Protein 5LW8 (pdb70)

Solvent-accessible surface area: 6704 Å² total; per-residue (Å²): 151,105,138,110,65,98,145,11,50,89,25,6,51,95,125,21,173,62,22,187,96,4,109,132,198,40,56,74,11,106,0,55,0,11,14,14,11,36,48,144,22,63,25,56,92,30,127,55,77,150,45,121,26,50,106,121,1,23,137,18,0,44,99,2,0,116,43,1,28,187,108,13,50,145,37,178,132,70,92,149,56,145,24,70,4,56,22,40,76,149,185,149

Radius of gyration: 13.47 Å; Cα contacts (8 Å, |Δi|>4): 144; chains: 1; bounding box: 29×33×27 Å

Sequence (92 aa):
SNEFLMKIQTAISSKNRYPKMAQIRGIEGEVLVSFTINADGSVTDIKVVKSNTTDILNHAALEAIKSAAHLFPKPEETVHLKIPIAYSLKEDSNEFLMKIQTAISSKNRYPKMAQIRGIEGEVLVSFTINADGSVTDIKVVKSNTTDILNHAALEAIKSAAHLFPKPEETVHLKIPIAYSLKEDSNEFLMKIQTAISSKNRYPKMAQIRGIEGEVLVSFTINADGSVTDIKVVKSNTTDILNHAALEAIKSAAHLFPKPEETVHLKIPIAYSLKEDSNEFLMKIQTAISSKNRYPKMAQIRGIEGEVLVSFTINADGSVTDIKVVKSNTTDILNHAALEAIKSAAHLFPKPEETVHLKIPIAYSLKEDSNEFLMKIQTAISSKNRYPKMAQIRGIEGEVLVSFTINADGSVTDIKVVKSNTTDILNHAALEAIKSAAHLFPKPEETVHLKIPIAYSLKEDSNEFLMKIQTAISSKNRYPKMAQIRGIEGEVLVSFTINADGSVTDIKVVKSNTTDILNHAALEAIKSAAHLFPKPEETVHLKIPIAYSLKEDSNEFLMKIQTAISSKNRYPKMAQIRGIEGEVLVSFTINADGSVTDIKVVKSNTTDILNHAALEAIKSAAHLFPKPEETVHLKIPIAYSLKEDSNEFLMKIQTAISSKNRYPKMAQIRGIEGEVLVSFTINADGSVTDIKVVKSNTTDILNHAALEAIKSAAHLFPKPEETVHLKIPIAYSLKEDSNEFLMKIQTAISSKNRYPKMAQIRGIEGEVLVSFTINADGSVTDIKVVKSNTTDILNHAALEAIKSAAHLFPKPEETVHLKIPIAYSLKEDSNEFLMKIQTAISSKNRYPKMAQIRGIEGEVLVSFTINADGSVTDIKVVKSNTTDILNHAALEAIKSAAHLFPKPEETVHLKIPIAYSLKEDSNEFLMKIQTAISSKNRYPKMAQIRGIEGEVLVSFTINADGSVTDIKVVKSNTTDILNHAALEAIKSAAHLFPKPEETVHLKIPIAYSLKEDSNEFLMKIQTAISSKNRYPKMAQIRGIEGEVLVSFTINADGSVTDIKVVKSNTTDILNHAALEAIKSAAHLFPKPEETVHLKIPIAYSLKEDSNEFLMKIQTAISSKNRYPKMAQIRGIEGEVLVSFTINADGSVTDIKVVKSNTTDILNHAALEAIKSAAHLFPKPEETVHLKIPIAYSLKEDSNEFLMKIQTAISSKNRYPKMAQIRGIEGEVLVSFTINADGSVTDIKVVKSNTTDILNHAALEAIKSAAHLFPKPEETVHLKIPIAYSLKEDSNEFLMKIQTAISSKNRYPKMAQIRGIEGEVLVSFTINADGSVTDIKVVKSNTTDILNHAALEAIKSAAHLFPKPEETVHLKIPIAYSLKEDSNEFLMKIQTAISSKNRYPKMAQIRGIEGEVLVSFTINADGSVTDIKVVKSNTTDILNHAALEAIKSAAHLFPKPEETVHLKIPIAYSLKEDSNEFLMKIQTAISSKNRYPKMAQIRGIEGEVLVSFTINADGSVTDIKVVKSNTTDILNHAALEAIKSAAHLFPKPEETVHLKIPIAYSLKEDSNEFLMKIQTAISSKNRYPKMAQIRGIEGEVLVSFTINADGSVTDIKVVKSNTTDILNHAALEAIKSAAHLFPKPEETVHLKIPIAYSLKEDSNEFLMKIQTAISSKNRYPKMAQIRGIEGEVLVSFTINADGSVTDIKVVKSNTTDILNHAALEAIKSAAHLFPKPEETVHLKIPIAYSLKEDSNEFLMKIQTAISSKNRYPKMAQIRGIEGEVLVSFTINADGSVTDIKVVKSNTTDILNHAALEAIKSAAHLFPKPEETVHLKIPIAYSLKED

Secondary structure (DSSP, 8-state):
--SHHHHHHHHHHHH----TTHHHHT--EEEEEEEEE-TTS-EEEEEEEEESS-HHHHHHHHHHHHHTGGGPPPPSS---EEEEEEE-SS--

Structure (mmCIF, N/CA/C/O backbone):
data_5LW8
#
_entry.id   5LW8
#
loop_
_atom_site.group_PDB
_atom_site.id
_atom_site.type_symbol
_atom_site.label_atom_id
_atom_site.label_alt_id
_atom_site.label_comp_id
_atom_site.label_asym_id
_atom_site.label_entity_id
_atom_site.label_seq_id
_atom_site.pdbx_PDB_ins_code
_atom_site.Cartn_x
_atom_site.Cartn_y
_atom_site.Cartn_z
_atom_site.occupancy
_atom_site.B_iso_or_equiv
_atom_site.auth_seq_id
_atom_site.auth_comp_id
_atom_site.auth_asym_id
_atom_site.auth_atom_id
_atom_site.pdbx_PDB_model_num
ATOM 1 N N . SER A 1 1 ? 44.672 36.211 43.728 1.00 0.00 194 SER A N 1
ATOM 2 C CA . SER A 1 1 ? 43.671 35.935 42.677 1.00 0.00 194 SER A CA 1
ATOM 3 C C . SER A 1 1 ? 44.081 34.745 41.809 1.00 0.00 194 SER A C 1
ATOM 4 O O . SER A 1 1 ? 45.234 34.312 41.842 1.00 0.00 194 SER A O 1
ATOM 14 N N . ASN A 1 2 ? 43.148 34.177 41.035 1.00 0.00 195 ASN A N 1
ATOM 15 C CA . ASN A 1 2 ? 43.448 33.167 40.008 1.00 0.00 195 ASN A CA 1
ATOM 16 C C . ASN A 1 2 ? 44.316 33.715 38.855 1.00 0.00 195 ASN A C 1
ATOM 17 O O . ASN A 1 2 ? 44.585 34.916 38.779 1.00 0.00 195 ASN A O 1
ATOM 28 N N . GLU A 1 3 ? 44.728 32.828 37.943 1.00 0.00 196 GLU A N 1
ATOM 29 C CA . GLU A 1 3 ? 45.465 33.167 36.721 1.00 0.00 196 GLU A CA 1
ATOM 30 C C . GLU A 1 3 ? 44.847 32.553 35.455 1.00 0.00 196 GLU A C 1
ATOM 31 O O . GLU A 1 3 ? 44.075 33.217 34.762 1.00 0.00 196 GLU A O 1
ATOM 43 N N . PHE A 1 4 ? 45.150 31.282 35.155 1.00 0.00 197 PHE A N 1
ATOM 44 C CA . PHE A 1 4 ? 44.884 30.656 33.847 1.00 0.00 197 PHE A CA 1
ATOM 45 C C . PHE A 1 4 ? 43.369 30.672 33.582 1.00 0.00 197 PHE A C 1
ATOM 46 O O . PHE A 1 4 ? 42.945 30.867 32.442 1.00 0.00 197 PHE A O 1
ATOM 63 N N . LEU A 1 5 ? 42.542 30.520 34.626 1.00 0.00 198 LEU A N 1
ATOM 64 C CA . LEU A 1 5 ? 41.085 30.491 34.500 1.00 0.00 198 LEU A CA 1
ATOM 65 C C . LEU A 1 5 ? 40.490 31.767 33.871 1.00 0.00 198 LEU A C 1
ATOM 66 O O . LEU A 1 5 ? 39.560 31.673 33.071 1.00 0.00 198 LEU A O 1
ATOM 82 N N . MET A 1 6 ? 41.069 32.943 34.138 1.00 0.00 199 MET A N 1
ATOM 83 C CA . MET A 1 6 ? 40.645 34.205 33.508 1.00 0.00 199 MET A CA 1
ATOM 84 C C . MET A 1 6 ? 40.829 34.164 31.984 1.00 0.00 199 MET A C 1
ATOM 85 O O . MET A 1 6 ? 39.996 34.683 31.238 1.00 0.00 199 MET A O 1
ATOM 99 N N . LYS A 1 7 ? 41.900 33.502 31.523 1.00 0.00 200 LYS A N 1
ATOM 100 C CA . LYS A 1 7 ? 42.276 33.403 30.108 1.00 0.00 200 LYS A CA 1
ATOM 101 C C . LYS A 1 7 ? 41.458 32.337 29.369 1.00 0.00 200 LYS A C 1
ATOM 102 O O . LYS A 1 7 ? 41.086 32.574 28.216 1.00 0.00 200 LYS A O 1
ATOM 121 N N . ILE A 1 8 ? 41.104 31.204 30.001 1.00 0.00 201 ILE A N 1
ATOM 122 C CA . ILE A 1 8 ? 40.160 30.260 29.362 1.00 0.00 201 ILE A CA 1
ATOM 123 C C . ILE A 1 8 ? 38.751 30.837 29.326 1.00 0.00 201 ILE A C 1
ATOM 124 O O . ILE A 1 8 ? 38.095 30.690 28.305 1.00 0.00 201 ILE A O 1
ATOM 140 N N . GLN A 1 9 ? 38.306 31.562 30.359 1.00 0.00 202 GLN A N 1
ATOM 141 C CA . GLN A 1 9 ? 37.040 32.311 30.336 1.00 0.00 202 GLN A CA 1
ATOM 142 C C . GLN A 1 9 ? 36.908 33.222 29.094 1.00 0.00 202 GLN A C 1
ATOM 143 O O . GLN A 1 9 ? 35.833 33.304 28.495 1.00 0.00 202 GLN A O 1
ATOM 157 N N . THR A 1 10 ? 38.024 33.806 28.644 1.00 0.00 203 THR A N 1
ATOM 158 C CA . THR A 1 10 ? 38.168 34.481 27.337 1.00 0.00 203 THR A CA 1
ATOM 159 C C . THR A 1 10 ? 38.054 33.588 26.099 1.00 0.00 203 THR A C 1
ATOM 160 O O . THR A 1 10 ? 37.259 33.875 25.208 1.00 0.00 203 THR A O 1
ATOM 171 N N . ALA A 1 11 ? 38.802 32.481 26.037 1.00 0.00 204 ALA A N 1
ATOM 172 C CA . ALA A 1 11 ? 38.749 31.546 24.904 1.00 0.00 204 ALA A CA 1
ATOM 173 C C . ALA A 1 11 ? 37.358 30.895 24.753 1.00 0.00 204 ALA A C 1
ATOM 174 O O . ALA A 1 11 ? 36.823 30.799 23.649 1.00 0.00 204 ALA A O 1
ATOM 181 N N . ILE A 1 12 ? 36.731 30.534 25.876 1.00 0.00 205 ILE A N 1
ATOM 182 C CA . ILE A 1 12 ? 35.341 30.075 25.968 1.00 0.00 205 ILE A CA 1
ATOM 183 C C . ILE A 1 12 ? 34.408 31.145 25.393 1.00 0.00 205 ILE A C 1
ATOM 184 O O . ILE A 1 12 ? 33.657 30.844 24.472 1.00 0.00 205 ILE A O 1
ATOM 200 N N . SER A 1 13 ? 34.515 32.401 25.846 1.00 0.00 206 SER A N 1
ATOM 201 C CA . SER A 1 13 ? 33.726 33.535 25.327 1.00 0.00 206 SER A CA 1
ATOM 202 C C . SER A 1 13 ? 33.921 33.768 23.816 1.00 0.00 206 SER A C 1
ATOM 203 O O . SER A 1 13 ? 32.971 34.127 23.120 1.00 0.00 206 SER A O 1
ATOM 211 N N . SER A 1 14 ? 35.117 33.496 23.280 1.00 0.00 207 SER A N 1
ATOM 212 C CA . SER A 1 14 ? 35.441 33.588 21.844 1.00 0.00 207 SER A CA 1
ATOM 213 C C . SER A 1 14 ? 34.811 32.470 20.986 1.00 0.00 207 SER A C 1
ATOM 214 O O . SER A 1 14 ? 34.483 32.683 19.811 1.00 0.00 207 SER A O 1
ATOM 222 N N . LYS A 1 15 ? 34.600 31.275 21.562 1.00 0.00 208 LYS A N 1
ATOM 223 C CA . LYS A 1 15 ? 33.828 30.179 20.938 1.00 0.00 208 LYS A CA 1
ATOM 224 C C . LYS A 1 15 ? 32.314 30.298 21.187 1.00 0.00 208 LYS A C 1
ATOM 225 O O . LYS A 1 15 ? 31.522 29.823 20.369 1.00 0.00 208 LYS A O 1
ATOM 244 N N . ASN A 1 16 ? 31.900 30.923 22.290 1.00 0.00 209 ASN A N 1
ATOM 245 C CA . ASN A 1 16 ? 30.506 31.058 22.723 1.00 0.00 209 ASN A CA 1
ATOM 246 C C . ASN A 1 16 ? 29.679 31.893 21.729 1.00 0.00 209 ASN A C 1
ATOM 247 O O . ASN A 1 16 ? 30.104 32.979 21.320 1.00 0.00 209 ASN A O 1
ATOM 258 N N . ARG A 1 17 ? 28.500 31.390 21.344 1.00 0.00 210 ARG A N 1
ATOM 259 C CA . ARG A 1 17 ? 27.612 32.016 20.345 1.00 0.00 210 ARG A CA 1
ATOM 260 C C . ARG A 1 17 ? 26.481 32.830 20.988 1.00 0.00 210 ARG A C 1
ATOM 261 O O . ARG A 1 17 ? 25.679 32.282 21.744 1.00 0.00 210 ARG A O 1
ATOM 282 N N . TYR A 1 18 ? 26.366 34.104 20.609 1.00 0.00 211 TYR A N 1
ATOM 283 C CA . TYR A 1 18 ? 25.304 35.031 21.011 1.00 0.00 211 TYR A CA 1
ATOM 284 C C . TYR A 1 18 ? 24.368 35.443 19.836 1.00 0.00 211 TYR A C 1
ATOM 285 O O . TYR A 1 18 ? 24.891 35.776 18.767 1.00 0.00 211 TYR A O 1
ATOM 303 N N . PRO A 1 19 ? 23.020 35.358 19.948 1.00 0.00 212 PRO A N 1
ATOM 304 C CA . PRO A 1 19 ? 22.105 35.508 18.799 1.00 0.00 212 PRO A CA 1
ATOM 305 C C . PRO A 1 19 ? 22.077 36.896 18.131 1.00 0.00 212 PRO A C 1
ATOM 306 O O . PRO A 1 19 ? 22.252 37.922 18.790 1.00 0.00 212 PRO A O 1
ATOM 317 N N . LYS A 1 20 ? 21.755 36.955 16.829 1.00 0.00 213 LYS A N 1
ATOM 318 C CA . LYS A 1 20 ? 21.849 38.166 15.969 1.00 0.00 213 LYS A CA 1
ATOM 319 C C . LYS A 1 20 ? 20.888 39.320 16.309 1.00 0.00 213 LYS A C 1
ATOM 320 O O . LYS A 1 20 ? 21.042 40.425 15.785 1.00 0.00 213 LYS A O 1
ATOM 339 N N . MET A 1 21 ? 19.874 39.065 17.139 1.00 0.00 214 MET A N 1
ATOM 340 C CA . MET A 1 21 ? 18.917 40.065 17.637 1.00 0.00 214 MET A CA 1
ATOM 341 C C . MET A 1 21 ? 19.181 40.469 19.099 1.00 0.00 214 MET A C 1
ATOM 342 O O . MET A 1 21 ? 18.585 41.431 19.586 1.00 0.00 214 MET A O 1
ATOM 356 N N . ALA A 1 22 ? 20.055 39.753 19.817 1.00 0.00 215 ALA A N 1
ATOM 357 C CA . ALA A 1 22 ? 20.213 39.901 21.262 1.00 0.00 215 ALA A CA 1
ATOM 358 C C . ALA A 1 22 ? 20.777 41.276 21.663 1.00 0.00 215 ALA A C 1
ATOM 359 O O . ALA A 1 22 ? 20.200 41.918 22.541 1.00 0.00 215 ALA A O 1
ATOM 366 N N . GLN A 1 23 ? 21.800 41.796 20.971 1.00 0.00 216 GLN A N 1
ATOM 367 C CA . GLN A 1 23 ? 22.300 43.165 21.185 1.00 0.00 216 GLN A CA 1
ATOM 368 C C . GLN A 1 23 ? 21.227 44.218 20.872 1.00 0.00 216 GLN A C 1
ATOM 369 O O . GLN A 1 23 ? 21.139 45.240 21.549 1.00 0.00 216 GLN A O 1
ATOM 383 N N . ILE A 1 24 ? 20.396 43.961 19.859 1.00 0.00 217 ILE A N 1
ATOM 384 C CA . ILE A 1 24 ? 19.393 44.896 19.326 1.00 0.00 217 ILE A CA 1
ATOM 385 C C . ILE A 1 24 ? 18.210 45.069 20.294 1.00 0.00 217 ILE A C 1
ATOM 386 O O . ILE A 1 24 ? 17.683 46.176 20.453 1.00 0.00 217 ILE A O 1
ATOM 402 N N . ARG A 1 25 ? 17.808 43.982 20.969 1.00 0.00 218 ARG A N 1
ATOM 403 C CA . ARG A 1 25 ? 16.769 43.967 22.018 1.00 0.00 218 ARG A CA 1
ATOM 404 C C . ARG A 1 25 ? 17.323 44.101 23.451 1.00 0.00 218 ARG A C 1
ATOM 405 O O . ARG A 1 25 ? 16.536 44.308 24.371 1.00 0.00 218 ARG A O 1
ATOM 426 N N . GLY A 1 26 ? 18.644 44.024 23.646 1.00 0.00 219 GLY A N 1
ATOM 427 C CA . GLY A 1 26 ? 19.346 44.357 24.898 1.00 0.00 219 GLY A CA 1
ATOM 428 C C . GLY A 1 26 ? 19.634 43.182 25.844 1.00 0.00 219 GLY A C 1
ATOM 429 O O . GLY A 1 26 ? 19.869 43.403 27.036 1.00 0.00 219 GLY A O 1
ATOM 433 N N . ILE A 1 27 ? 19.581 41.944 25.347 1.00 0.00 220 ILE A N 1
ATOM 434 C CA . ILE A 1 27 ? 19.704 40.698 26.120 1.00 0.00 220 ILE A CA 1
ATOM 435 C C . ILE A 1 27 ? 21.133 40.485 26.655 1.00 0.00 220 ILE A C 1
ATOM 436 O O . ILE A 1 27 ? 22.114 40.619 25.924 1.00 0.00 220 ILE A O 1
ATOM 452 N N . GLU A 1 28 ? 21.237 40.088 27.925 1.00 0.00 221 GLU A N 1
ATOM 453 C CA . GLU A 1 28 ? 22.476 39.747 28.644 1.00 0.00 221 GLU A CA 1
ATOM 454 C C . GLU A 1 28 ? 22.202 38.772 29.808 1.00 0.00 221 GLU A C 1
ATOM 455 O O . GLU A 1 28 ? 21.065 38.667 30.285 1.00 0.00 221 GLU A O 1
ATOM 467 N N . GLY A 1 29 ? 23.240 38.113 30.335 1.00 0.00 222 GLY A N 1
ATOM 468 C CA . GLY A 1 29 ? 23.246 37.598 31.712 1.00 0.00 222 GLY A CA 1
ATOM 469 C C . GLY A 1 29 ? 24.397 36.640 32.027 1.00 0.00 222 GLY A C 1
ATOM 470 O O . GLY A 1 29 ? 25.427 36.646 31.350 1.00 0.00 222 GLY A O 1
ATOM 474 N N . GLU A 1 30 ? 24.209 35.828 33.070 1.00 0.00 223 GLU A N 1
ATOM 475 C CA . GLU A 1 30 ? 25.202 34.902 33.628 1.00 0.00 223 GLU A CA 1
ATOM 476 C C . GLU A 1 30 ? 24.600 33.517 33.934 1.00 0.00 223 GLU A C 1
ATOM 477 O O . GLU A 1 30 ? 23.629 33.404 34.692 1.00 0.00 223 GLU A O 1
ATOM 489 N N . VAL A 1 31 ? 25.211 32.468 33.372 1.00 0.00 224 VAL A N 1
ATOM 490 C CA . VAL A 1 31 ? 24.801 31.053 33.455 1.00 0.00 224 VAL A CA 1
ATOM 491 C C . VAL A 1 31 ? 25.756 30.232 34.326 1.00 0.00 224 VAL A C 1
ATOM 492 O O . VAL A 1 31 ? 26.952 30.198 34.052 1.00 0.00 224 VAL A O 1
ATOM 505 N N . LEU A 1 32 ? 25.252 29.540 35.349 1.00 0.00 225 LEU A N 1
ATOM 506 C CA . LEU A 1 32 ? 26.026 28.625 36.195 1.00 0.00 225 LEU A CA 1
ATOM 507 C C . LEU A 1 32 ? 26.066 27.219 35.574 1.00 0.00 225 LEU A C 1
ATOM 508 O O . LEU A 1 32 ? 25.022 26.588 35.394 1.00 0.00 225 LEU A O 1
ATOM 524 N N . VAL A 1 33 ? 27.265 26.709 35.290 1.00 0.00 226 VAL A N 1
ATOM 525 C CA . VAL A 1 33 ? 27.517 25.397 34.675 1.00 0.00 226 VAL A CA 1
ATOM 526 C C . VAL A 1 33 ? 28.546 24.541 35.423 1.00 0.00 226 VAL A C 1
ATOM 527 O O . VAL A 1 33 ? 29.684 24.944 35.664 1.00 0.00 226 VAL A O 1
ATOM 540 N N . SER A 1 34 ? 28.134 23.335 35.798 1.00 0.00 227 SER A N 1
ATOM 541 C CA . SER A 1 34 ? 28.945 22.338 36.502 1.00 0.00 227 SER A CA 1
ATOM 542 C C . SER A 1 34 ? 29.543 21.329 35.525 1.00 0.00 227 SER A C 1
ATOM 543 O O . SER A 1 34 ? 28.845 20.878 34.615 1.00 0.00 227 SER A O 1
ATOM 551 N N . PHE A 1 35 ? 30.828 20.987 35.678 1.00 0.00 228 PHE A N 1
ATOM 552 C CA . PHE A 1 35 ? 31.539 20.116 34.728 1.00 0.00 228 PHE A CA 1
ATOM 553 C C . PHE A 1 35 ? 32.836 19.581 35.372 1.00 0.00 228 PHE A C 1
ATOM 554 O O . PHE A 1 35 ? 33.194 19.962 36.488 1.00 0.00 228 PHE A O 1
ATOM 571 N N . THR A 1 36 ? 33.579 18.713 34.670 1.00 0.00 229 THR A N 1
ATOM 572 C CA . THR A 1 36 ? 34.974 18.385 35.029 1.00 0.00 229 THR A CA 1
ATOM 573 C C . THR A 1 36 ? 35.979 18.282 33.884 1.00 0.00 229 THR A C 1
ATOM 574 O O . THR A 1 36 ? 35.662 17.794 32.800 1.00 0.00 229 THR A O 1
ATOM 585 N N . ILE A 1 37 ? 37.218 18.698 34.149 1.00 0.00 230 ILE A N 1
ATOM 586 C CA . ILE A 1 37 ? 38.405 18.296 33.386 1.00 0.00 230 ILE A CA 1
ATOM 587 C C . ILE A 1 37 ? 38.924 16.972 33.967 1.00 0.00 230 ILE A C 1
ATOM 588 O O . ILE A 1 37 ? 39.093 16.859 35.181 1.00 0.00 230 ILE A O 1
ATOM 604 N N . ASN A 1 38 ? 39.198 15.983 33.123 1.00 0.00 231 ASN A N 1
ATOM 605 C CA . ASN A 1 38 ? 39.924 14.773 33.499 1.00 0.00 231 ASN A CA 1
ATOM 606 C C . ASN A 1 38 ? 41.431 15.049 33.641 1.00 0.00 231 ASN A C 1
ATOM 607 O O . ASN A 1 38 ? 42.006 15.846 32.897 1.00 0.00 231 ASN A O 1
ATOM 618 N N . ALA A 1 39 ? 42.109 14.311 34.517 1.00 0.00 232 ALA A N 1
ATOM 619 C CA . ALA A 1 39 ? 43.579 14.329 34.615 1.00 0.00 232 ALA A CA 1
ATOM 620 C C . ALA A 1 39 ? 44.268 13.809 33.327 1.00 0.00 232 ALA A C 1
ATOM 621 O O . ALA A 1 39 ? 45.426 14.146 33.056 1.00 0.00 232 ALA A O 1
ATOM 628 N N . ASP A 1 40 ? 43.521 13.055 32.511 1.00 0.00 233 ASP A N 1
ATOM 629 C CA . ASP A 1 40 ? 43.833 12.637 31.139 1.00 0.00 233 ASP A CA 1
ATOM 630 C C . ASP A 1 40 ? 43.770 13.729 30.045 1.00 0.00 233 ASP A C 1
ATOM 631 O O . ASP A 1 40 ? 44.118 13.464 28.891 1.00 0.00 233 ASP A O 1
ATOM 640 N N . GLY A 1 41 ? 43.338 14.947 30.399 1.00 0.00 234 GLY A N 1
ATOM 641 C CA . GLY A 1 41 ? 43.357 16.146 29.546 1.00 0.00 234 GLY A CA 1
ATOM 642 C C . GLY A 1 41 ? 42.053 16.492 28.812 1.00 0.00 234 GLY A C 1
ATOM 643 O O . GLY A 1 41 ? 41.968 17.567 28.218 1.00 0.00 234 GLY A O 1
ATOM 647 N N . SER A 1 42 ? 41.039 15.625 28.852 1.00 0.00 235 SER A N 1
ATOM 648 C CA . SER A 1 42 ? 39.725 15.860 28.227 1.00 0.00 235 SER A CA 1
ATOM 649 C C . SER A 1 42 ? 38.716 16.534 29.169 1.00 0.00 235 SER A C 1
ATOM 650 O O . SER A 1 42 ? 38.845 16.453 30.390 1.00 0.00 235 SER A O 1
ATOM 658 N N . VAL A 1 43 ? 37.672 17.159 28.616 1.00 0.00 236 VAL A N 1
ATOM 659 C CA . VAL A 1 43 ? 36.557 17.788 29.358 1.00 0.00 236 VAL A CA 1
ATOM 660 C C . VAL A 1 43 ? 35.223 17.049 29.171 1.00 0.00 236 VAL A C 1
ATOM 661 O O . VAL A 1 43 ? 34.868 16.668 28.049 1.00 0.00 236 VAL A O 1
ATOM 674 N N . THR A 1 44 ? 34.475 16.834 30.261 1.00 0.00 237 THR A N 1
ATOM 675 C CA . THR A 1 44 ? 33.204 16.086 30.279 1.00 0.00 237 THR A CA 1
ATOM 676 C C . THR A 1 44 ? 32.164 16.560 31.303 1.00 0.00 237 THR A C 1
ATOM 677 O O . THR A 1 44 ? 32.472 17.318 32.226 1.00 0.00 237 THR A O 1
ATOM 688 N N . ASP A 1 45 ? 30.937 16.050 31.154 1.00 0.00 238 ASP A N 1
ATOM 689 C CA . ASP A 1 45 ? 29.865 16.087 32.153 1.00 0.00 238 ASP A CA 1
ATOM 690 C C . ASP A 1 45 ? 29.261 17.473 32.415 1.00 0.00 238 ASP A C 1
ATOM 691 O O . ASP A 1 45 ? 29.076 17.894 33.559 1.00 0.00 238 ASP A O 1
ATOM 700 N N . ILE A 1 46 ? 29.010 18.202 31.323 1.00 0.00 239 ILE A N 1
ATOM 701 C CA . ILE A 1 46 ? 28.571 19.598 31.334 1.00 0.00 239 ILE A CA 1
ATOM 702 C C . ILE A 1 46 ? 27.063 19.698 31.634 1.00 0.00 239 ILE A C 1
ATOM 703 O O . ILE A 1 46 ? 26.238 19.256 30.827 1.00 0.00 239 ILE A O 1
ATOM 719 N N . LYS A 1 47 ? 26.678 20.322 32.754 1.00 0.00 240 LYS A N 1
ATOM 720 C CA . LYS A 1 47 ? 25.264 20.540 33.148 1.00 0.00 240 LYS A CA 1
ATOM 721 C C . LYS A 1 47 ? 24.990 21.916 33.772 1.00 0.00 240 LYS A C 1
ATOM 722 O O . LYS A 1 47 ? 25.725 22.375 34.642 1.00 0.00 240 LYS A O 1
ATOM 741 N N . VAL A 1 48 ? 23.928 22.588 33.318 1.00 0.00 241 VAL A N 1
ATOM 742 C CA . VAL A 1 48 ? 23.515 23.923 33.801 1.00 0.00 241 VAL A CA 1
ATOM 743 C C . VAL A 1 48 ? 22.741 23.811 35.116 1.00 0.00 241 VAL A C 1
ATOM 744 O O . VAL A 1 48 ? 21.721 23.120 35.201 1.00 0.00 241 VAL A O 1
ATOM 757 N N . VAL A 1 49 ? 23.206 24.539 36.130 1.00 0.00 242 VAL A N 1
ATOM 758 C CA . VAL A 1 49 ? 22.598 24.614 37.466 1.00 0.00 242 VAL A CA 1
ATOM 759 C C . VAL A 1 49 ? 21.586 25.748 37.610 1.00 0.00 242 VAL A C 1
ATOM 760 O O . VAL A 1 49 ? 20.478 25.514 38.095 1.00 0.00 242 VAL A O 1
ATOM 773 N N . LYS A 1 50 ? 21.958 26.966 37.188 1.00 0.00 243 LYS A N 1
ATOM 774 C CA . LYS A 1 50 ? 21.151 28.197 37.320 1.00 0.00 243 LYS A CA 1
ATOM 775 C C . LYS A 1 50 ? 21.411 29.194 36.190 1.00 0.00 243 LYS A C 1
ATOM 776 O O . LYS A 1 50 ? 22.484 29.191 35.595 1.00 0.00 243 LYS A O 1
ATOM 795 N N . SER A 1 51 ? 20.451 30.078 35.929 1.00 0.00 244 SER A N 1
ATOM 796 C CA . SER A 1 51 ? 20.606 31.233 35.029 1.00 0.00 244 SER A CA 1
ATOM 797 C C . SER A 1 51 ? 19.635 32.376 35.356 1.00 0.00 244 SER A C 1
ATOM 798 O O . SER A 1 51 ? 18.528 32.135 35.844 1.00 0.00 244 SER A O 1
ATOM 806 N N . ASN A 1 52 ? 20.022 33.623 35.067 1.00 0.00 245 ASN A N 1
ATOM 807 C CA . ASN A 1 52 ? 19.140 34.804 35.098 1.00 0.00 245 ASN A CA 1
ATOM 808 C C . ASN A 1 52 ? 18.692 35.270 33.691 1.00 0.00 245 ASN A C 1
ATOM 809 O O . ASN A 1 52 ? 18.080 36.336 33.553 1.00 0.00 245 ASN A O 1
ATOM 820 N N . THR A 1 53 ? 19.018 34.492 32.652 1.00 0.00 246 THR A N 1
ATOM 821 C CA . THR A 1 53 ? 18.902 34.839 31.227 1.00 0.00 246 THR A CA 1
ATOM 822 C C . THR A 1 53 ? 18.235 33.777 30.348 1.00 0.00 246 THR A C 1
ATOM 823 O O . THR A 1 53 ? 17.777 32.747 30.852 1.00 0.00 246 THR A O 1
ATOM 834 N N . THR A 1 54 ? 18.140 34.040 29.043 1.00 0.00 247 THR A N 1
ATOM 835 C CA . THR A 1 54 ? 17.425 33.190 28.080 1.00 0.00 247 THR A CA 1
ATOM 836 C C . THR A 1 54 ? 17.870 31.727 28.036 1.00 0.00 247 THR A C 1
ATOM 837 O O . THR A 1 54 ? 19.066 31.436 27.951 1.00 0.00 247 THR A O 1
ATOM 848 N N . ASP A 1 55 ? 16.929 30.776 28.053 1.00 0.00 248 ASP A N 1
ATOM 849 C CA . ASP A 1 55 ? 17.292 29.355 27.909 1.00 0.00 248 ASP A CA 1
ATOM 850 C C . ASP A 1 55 ? 17.950 28.965 26.568 1.00 0.00 248 ASP A C 1
ATOM 851 O O . ASP A 1 55 ? 18.604 27.926 26.469 1.00 0.00 248 ASP A O 1
ATOM 860 N N . ILE A 1 56 ? 17.867 29.843 25.562 1.00 0.00 249 ILE A N 1
ATOM 861 C CA . ILE A 1 56 ? 18.609 29.752 24.294 1.00 0.00 249 ILE A CA 1
ATOM 862 C C . ILE A 1 56 ? 20.110 30.038 24.505 1.00 0.00 249 ILE A C 1
ATOM 863 O O . ILE A 1 56 ? 20.944 29.330 23.931 1.00 0.00 249 ILE A O 1
ATOM 879 N N . LEU A 1 57 ? 20.463 31.014 25.357 1.00 0.00 250 LEU A N 1
ATOM 880 C CA . LEU A 1 57 ? 21.849 31.296 25.769 1.00 0.00 250 LEU A CA 1
ATOM 881 C C . LEU A 1 57 ? 22.408 30.196 26.691 1.00 0.00 250 LEU A C 1
ATOM 882 O O . LEU A 1 57 ? 23.541 29.761 26.509 1.00 0.00 250 LEU A O 1
ATOM 898 N N . ASN A 1 58 ? 21.620 29.676 27.635 1.00 0.00 251 ASN A N 1
ATOM 899 C CA . ASN A 1 58 ? 22.012 28.552 28.504 1.00 0.00 251 ASN A CA 1
ATOM 900 C C . ASN A 1 58 ? 22.505 27.330 27.687 1.00 0.00 251 ASN A C 1
ATOM 901 O O . ASN A 1 58 ? 23.538 26.740 28.010 1.00 0.00 251 ASN A O 1
ATOM 912 N N . HIS A 1 59 ? 21.820 27.006 26.581 1.00 0.00 252 HIS A N 1
ATOM 913 C CA . HIS A 1 59 ? 22.217 25.962 25.616 1.00 0.00 252 HIS A CA 1
ATOM 914 C C . HIS A 1 59 ? 23.541 26.247 24.869 1.00 0.00 252 HIS A C 1
ATOM 915 O O . HIS A 1 59 ? 24.189 25.314 24.380 1.00 0.00 252 HIS A O 1
ATOM 929 N N . ALA A 1 60 ? 23.936 27.518 24.754 1.00 0.00 253 ALA A N 1
ATOM 930 C CA . ALA A 1 60 ? 25.150 27.981 24.077 1.00 0.00 253 ALA A CA 1
ATOM 931 C C . ALA A 1 60 ? 26.354 28.050 25.030 1.00 0.00 253 ALA A C 1
ATOM 932 O O . ALA A 1 60 ? 27.448 27.605 24.671 1.00 0.00 253 ALA A O 1
ATOM 939 N N . ALA A 1 61 ? 26.139 28.526 26.262 1.00 0.00 254 ALA A N 1
ATOM 940 C CA . ALA A 1 61 ? 27.161 28.639 27.303 1.00 0.00 254 ALA A CA 1
ATOM 941 C C . ALA A 1 61 ? 27.753 27.270 27.679 1.00 0.00 254 ALA A C 1
ATOM 942 O O . ALA A 1 61 ? 28.969 27.136 27.810 1.00 0.00 254 ALA A O 1
ATOM 949 N N . LEU A 1 62 ? 26.909 26.236 27.791 1.00 0.00 255 LEU A N 1
ATOM 950 C CA . LEU A 1 62 ? 27.352 24.866 28.075 1.00 0.00 255 LEU A CA 1
ATOM 951 C C . LEU A 1 62 ? 28.177 24.274 26.913 1.00 0.00 255 LEU A C 1
ATOM 952 O O . LEU A 1 62 ? 29.188 23.606 27.128 1.00 0.00 255 LEU A O 1
ATOM 968 N N . GLU A 1 63 ? 27.792 24.554 25.666 1.00 0.00 256 GLU A N 1
ATOM 969 C CA . GLU A 1 63 ? 28.504 24.070 24.480 1.00 0.00 256 GLU A CA 1
ATOM 970 C C . GLU A 1 63 ? 29.861 24.776 24.304 1.00 0.00 256 GLU A C 1
ATOM 971 O O . GLU A 1 63 ? 30.829 24.176 23.826 1.00 0.00 256 GLU A O 1
ATOM 983 N N . ALA A 1 64 ? 29.961 26.037 24.733 1.00 0.00 257 ALA A N 1
ATOM 984 C CA . ALA A 1 64 ? 31.193 26.818 24.663 1.00 0.00 257 ALA A CA 1
ATOM 985 C C . ALA A 1 64 ? 32.338 26.193 25.492 1.00 0.00 257 ALA A C 1
ATOM 986 O O . ALA A 1 64 ? 33.495 26.257 25.072 1.00 0.00 257 ALA A O 1
ATOM 993 N N . ILE A 1 65 ? 32.020 25.503 26.601 1.00 0.00 258 ILE A N 1
ATOM 994 C CA . ILE A 1 65 ? 32.993 24.738 27.407 1.00 0.00 258 ILE A CA 1
ATOM 995 C C . ILE A 1 65 ? 33.657 23.641 26.562 1.00 0.00 258 ILE A C 1
ATOM 996 O O . ILE A 1 65 ? 34.882 23.582 26.465 1.00 0.00 258 ILE A O 1
ATOM 1012 N N . LYS A 1 66 ? 32.848 22.805 25.894 1.00 0.00 259 LYS A N 1
ATOM 1013 C CA . LYS A 1 66 ? 33.333 21.739 24.995 1.00 0.00 259 LYS A CA 1
ATOM 1014 C C . LYS A 1 66 ? 34.094 22.313 23.799 1.00 0.00 259 LYS A C 1
ATOM 1015 O O . LYS A 1 66 ? 35.105 21.763 23.366 1.00 0.00 259 LYS A O 1
ATOM 1034 N N . SER A 1 67 ? 33.625 23.449 23.289 1.00 0.00 260 SER A N 1
ATOM 1035 C CA . SER A 1 67 ? 34.165 24.107 22.097 1.00 0.00 260 SER A CA 1
ATOM 1036 C C . SER A 1 67 ? 35.577 24.683 22.305 1.00 0.00 260 SER A C 1
ATOM 1037 O O . SER A 1 67 ? 36.379 24.669 21.370 1.00 0.00 260 SER A O 1
ATOM 1045 N N . ALA A 1 68 ? 35.929 25.143 23.513 1.00 0.00 261 ALA A N 1
ATOM 1046 C CA . ALA A 1 68 ? 37.290 25.586 23.863 1.00 0.00 261 ALA A CA 1
ATOM 1047 C C . ALA A 1 68 ? 38.161 24.504 24.548 1.00 0.00 261 ALA A C 1
ATOM 1048 O O . ALA A 1 68 ? 39.262 24.811 25.002 1.00 0.00 261 ALA A O 1
ATOM 1055 N N . ALA A 1 69 ? 37.709 23.248 24.643 1.00 0.00 262 ALA A N 1
ATOM 1056 C CA . ALA A 1 69 ? 38.332 22.224 25.492 1.00 0.00 262 ALA A CA 1
ATOM 1057 C C . ALA A 1 69 ? 39.832 21.949 25.231 1.00 0.00 262 ALA A C 1
ATOM 1058 O O . ALA A 1 69 ? 40.536 21.529 26.150 1.00 0.00 262 ALA A O 1
ATOM 1065 N N . HIS A 1 70 ? 40.356 22.205 24.024 1.00 0.00 263 HIS A N 1
ATOM 1066 C CA . HIS A 1 70 ? 41.777 21.997 23.691 1.00 0.00 263 HIS A CA 1
ATOM 1067 C C . HIS A 1 70 ? 42.731 23.077 24.262 1.00 0.00 263 HIS A C 1
ATOM 1068 O O . HIS A 1 70 ? 43.952 22.936 24.176 1.00 0.00 263 HIS A O 1
ATOM 1082 N N . LEU A 1 71 ? 42.191 24.155 24.849 1.00 0.00 264 LEU A N 1
ATOM 1083 C CA . LEU A 1 71 ? 42.948 25.249 25.485 1.00 0.00 264 LEU A CA 1
ATOM 1084 C C . LEU A 1 71 ? 43.236 24.998 26.984 1.00 0.00 264 LEU A C 1
ATOM 1085 O O . LEU A 1 71 ? 44.050 25.708 27.577 1.00 0.00 264 LEU A O 1
ATOM 1101 N N . PHE A 1 72 ? 42.547 24.033 27.603 1.00 0.00 265 PHE A N 1
ATOM 1102 C CA . PHE A 1 72 ? 42.423 23.865 29.058 1.00 0.00 265 PHE A CA 1
ATOM 1103 C C . PHE A 1 72 ? 43.655 23.360 29.849 1.00 0.00 265 PHE A C 1
ATOM 1104 O O . PHE A 1 72 ? 44.441 22.586 29.299 1.00 0.00 265 PHE A O 1
ATOM 1121 N N . PRO A 1 73 ? 43.831 23.733 31.135 1.00 0.00 266 PRO A N 1
ATOM 1122 C CA . PRO A 1 73 ? 44.869 23.169 32.005 1.00 0.00 266 PRO A CA 1
ATOM 1123 C C . PRO A 1 73 ? 44.521 21.738 32.462 1.00 0.00 266 PRO A C 1
ATOM 1124 O O . PRO A 1 73 ? 43.367 21.317 32.382 1.00 0.00 266 PRO A O 1
ATOM 1135 N N . LYS A 1 74 ? 45.504 20.986 32.976 1.00 0.00 267 LYS A N 1
ATOM 1136 C CA . LYS A 1 74 ? 45.326 19.628 33.524 1.00 0.00 267 LYS A CA 1
ATOM 1137 C C . LYS A 1 74 ? 45.272 19.613 35.064 1.00 0.00 267 LYS A C 1
ATOM 1138 O O . LYS A 1 74 ? 46.191 20.141 35.699 1.00 0.00 267 LYS A O 1
ATOM 1157 N N . PRO A 1 75 ? 44.259 18.981 35.685 1.00 0.00 268 PRO A N 1
ATOM 1158 C CA . PRO A 1 75 ? 44.204 18.762 37.130 1.00 0.00 268 PRO A CA 1
ATOM 1159 C C . PRO A 1 75 ? 45.085 17.576 37.571 1.00 0.00 268 PRO A C 1
ATOM 1160 O O . PRO A 1 75 ? 45.439 16.711 36.763 1.00 0.00 268 PRO A O 1
ATOM 1171 N N . GLU A 1 76 ? 45.421 17.508 38.863 1.00 0.00 269 GLU A N 1
ATOM 1172 C CA . GLU A 1 76 ? 46.188 16.391 39.451 1.00 0.00 269 GLU A CA 1
ATOM 1173 C C . GLU A 1 76 ? 45.361 15.113 39.702 1.00 0.00 269 GLU A C 1
ATOM 1174 O O . GLU A 1 76 ? 45.927 14.020 39.747 1.00 0.00 269 GLU A O 1
ATOM 1186 N N . GLU A 1 77 ? 44.039 15.248 39.831 1.00 0.00 270 GLU A N 1
ATOM 1187 C CA . GLU A 1 77 ? 43.005 14.200 39.754 1.00 0.00 270 GLU A CA 1
ATOM 1188 C C . GLU A 1 77 ? 41.667 14.813 39.299 1.00 0.00 270 GLU A C 1
ATOM 1189 O O . GLU A 1 77 ? 41.386 15.984 39.576 1.00 0.00 270 GLU A O 1
ATOM 1201 N N . THR A 1 78 ? 40.816 14.016 38.649 1.00 0.00 271 THR A N 1
ATOM 1202 C CA . THR A 1 78 ? 39.426 14.321 38.309 1.00 0.00 271 THR A CA 1
ATOM 1203 C C . THR A 1 78 ? 38.487 14.549 39.500 1.00 0.00 271 THR A C 1
ATOM 1204 O O . THR A 1 78 ? 37.787 13.648 39.962 1.00 0.00 271 THR A O 1
ATOM 1215 N N . VAL A 1 79 ? 38.507 15.774 40.012 1.00 0.00 272 VAL A N 1
ATOM 1216 C CA . VAL A 1 79 ? 37.699 16.280 41.140 1.00 0.00 272 VAL A CA 1
ATOM 1217 C C . VAL A 1 79 ? 36.303 16.692 40.627 1.00 0.00 272 VAL A C 1
ATOM 1218 O O . VAL A 1 79 ? 35.600 15.870 40.033 1.00 0.00 272 VAL A O 1
ATOM 1231 N N . HIS A 1 80 ? 35.882 17.931 40.881 1.00 0.00 273 HIS A N 1
ATOM 1232 C CA . HIS A 1 80 ? 34.674 18.597 40.378 1.00 0.00 273 HIS A CA 1
ATOM 1233 C C . HIS A 1 80 ? 34.948 20.098 40.140 1.00 0.00 273 HIS A C 1
ATOM 1234 O O . HIS A 1 80 ? 35.842 20.657 40.785 1.00 0.00 273 HIS A O 1
ATOM 1248 N N . LEU A 1 81 ? 34.186 20.745 39.244 1.00 0.00 274 LEU A N 1
ATOM 1249 C CA . LEU A 1 81 ? 34.179 22.200 39.003 1.00 0.00 274 LEU A CA 1
ATOM 1250 C C . LEU A 1 81 ? 32.741 22.722 38.810 1.00 0.00 274 LEU A C 1
ATOM 1251 O O . LEU A 1 81 ? 31.878 21.985 38.317 1.00 0.00 274 LEU A O 1
ATOM 1267 N N . LYS A 1 82 ? 32.490 23.989 39.178 1.00 0.00 275 LYS A N 1
ATOM 1268 C CA . LYS A 1 82 ? 31.182 24.680 39.091 1.00 0.00 275 LYS A CA 1
ATOM 1269 C C . LYS A 1 82 ? 31.376 26.167 38.747 1.00 0.00 275 LYS A C 1
ATOM 1270 O O . LYS A 1 82 ? 31.752 26.977 39.601 1.00 0.00 275 LYS A O 1
ATOM 1289 N N . ILE A 1 83 ? 31.187 26.524 37.471 1.00 0.00 276 ILE A N 1
ATOM 1290 C CA . ILE A 1 83 ? 31.686 27.798 36.902 1.00 0.00 276 ILE A CA 1
ATOM 1291 C C . ILE A 1 83 ? 30.563 28.705 36.342 1.00 0.00 276 ILE A C 1
ATOM 1292 O O . ILE A 1 83 ? 29.699 28.214 35.616 1.00 0.00 276 ILE A O 1
ATOM 1308 N N . PRO A 1 84 ? 30.567 30.028 36.616 1.00 0.00 277 PRO A N 1
ATOM 1309 C CA . PRO A 1 84 ? 29.684 31.000 35.965 1.00 0.00 277 PRO A CA 1
ATOM 1310 C C . PRO A 1 84 ? 30.225 31.482 34.603 1.00 0.00 277 PRO A C 1
ATOM 1311 O O . PRO A 1 84 ? 31.386 31.884 34.483 1.00 0.00 277 PRO A O 1
ATOM 1322 N N . ILE A 1 85 ? 29.367 31.530 33.584 1.00 0.00 278 ILE A N 1
ATOM 1323 C CA . ILE A 1 85 ? 29.663 31.966 32.207 1.00 0.00 278 ILE A CA 1
ATOM 1324 C C . ILE A 1 85 ? 28.862 33.231 31.877 1.00 0.00 278 ILE A C 1
ATOM 1325 O O . ILE A 1 85 ? 27.653 33.263 32.102 1.00 0.00 278 ILE A O 1
ATOM 1341 N N . ALA A 1 86 ? 29.519 34.265 31.342 1.00 0.00 279 ALA A N 1
ATOM 1342 C CA . ALA A 1 86 ? 28.934 35.598 31.150 1.00 0.00 279 ALA A CA 1
ATOM 1343 C C . ALA A 1 86 ? 28.760 36.013 29.674 1.00 0.00 279 ALA A C 1
ATOM 1344 O O . ALA A 1 86 ? 29.597 35.694 28.819 1.00 0.00 279 ALA A O 1
ATOM 1351 N N . TYR A 1 87 ? 27.705 36.800 29.425 1.00 0.00 280 TYR A N 1
ATOM 1352 C CA . TYR A 1 87 ? 27.379 37.484 28.166 1.00 0.00 280 TYR A CA 1
ATOM 1353 C C . TYR A 1 87 ? 27.260 39.003 28.297 1.00 0.00 280 TYR A C 1
ATOM 1354 O O . TYR A 1 87 ? 26.836 39.498 29.345 1.00 0.00 280 TYR A O 1
ATOM 1372 N N . SER A 1 88 ? 27.550 39.749 27.226 1.00 0.00 281 SER A N 1
ATOM 1373 C CA . SER A 1 88 ? 27.438 41.211 27.232 1.00 0.00 281 SER A CA 1
ATOM 1374 C C . SER A 1 88 ? 27.181 41.832 25.853 1.00 0.00 281 SER A C 1
ATOM 1375 O O . SER A 1 88 ? 27.834 41.499 24.858 1.00 0.00 281 SER A O 1
ATOM 1383 N N . LEU A 1 89 ? 26.276 42.818 25.807 1.00 0.00 282 LEU A N 1
ATOM 1384 C CA . LEU A 1 89 ? 26.104 43.693 24.641 1.00 0.00 282 LEU A CA 1
ATOM 1385 C C . LEU A 1 89 ? 27.279 44.685 24.528 1.00 0.00 282 LEU A C 1
ATOM 1386 O O . LEU A 1 89 ? 27.693 45.027 23.416 1.00 0.00 282 LEU A O 1
ATOM 1402 N N . LYS A 1 90 ? 27.900 45.041 25.665 1.00 0.00 283 LYS A N 1
ATOM 1403 C CA . LYS A 1 90 ? 29.244 45.637 25.726 1.00 0.00 283 LYS A CA 1
ATOM 1404 C C . LYS A 1 90 ? 30.275 44.748 25.028 1.00 0.00 283 LYS A C 1
ATOM 1405 O O . LYS A 1 90 ? 30.255 43.526 25.211 1.00 0.00 283 LYS A O 1
ATOM 1424 N N . GLU A 1 91 ? 31.200 45.354 24.288 1.00 0.00 284 GLU A N 1
ATOM 1425 C CA . GLU A 1 91 ? 32.392 44.663 23.785 1.00 0.00 284 GLU A CA 1
ATOM 1426 C C . GLU A 1 91 ? 33.259 44.164 24.953 1.00 0.00 284 GLU A C 1
ATOM 1427 O O . GLU A 1 91 ? 33.566 44.921 25.881 1.00 0.00 284 GLU A O 1
ATOM 1439 N N . ASP A 1 92 ? 33.639 42.884 24.938 1.00 0.00 285 ASP A N 1
ATOM 1440 C CA . ASP A 1 92 ? 34.283 42.224 26.087 1.00 0.00 285 ASP A CA 1
ATOM 1441 C C . ASP A 1 92 ? 35.087 41.005 25.601 1.00 0.00 285 ASP A C 1
ATOM 1442 O O . ASP A 1 92 ? 34.663 39.847 25.818 1.00 0.00 285 ASP A O 1
ATOM 1451 N N . SER A 1 1 ? 45.037 42.506 39.746 1.00 0.00 194 SER A N 2
ATOM 1452 C CA . SER A 1 1 ? 44.804 42.058 38.369 1.00 0.00 194 SER A CA 2
ATOM 1453 C C . SER A 1 1 ? 44.660 40.546 38.358 1.00 0.00 194 SER A C 2
ATOM 1454 O O . SER A 1 1 ? 45.258 39.841 39.176 1.00 0.00 194 SER A O 2
ATOM 1464 N N . ASN A 1 2 ? 43.880 40.022 37.420 1.00 0.00 195 ASN A N 2
ATOM 1465 C CA . ASN A 1 2 ? 43.909 38.612 37.045 1.00 0.00 195 ASN A CA 2
ATOM 1466 C C . ASN A 1 2 ? 45.155 38.252 36.209 1.00 0.00 195 ASN A C 2
ATOM 1467 O O . ASN A 1 2 ? 45.996 39.104 35.909 1.00 0.00 195 ASN A O 2
ATOM 1478 N N . GLU A 1 3 ? 45.296 36.975 35.848 1.00 0.00 196 GLU A N 2
ATOM 1479 C CA . GLU A 1 3 ? 46.323 36.497 34.915 1.00 0.00 196 GLU A CA 2
ATOM 1480 C C . GLU A 1 3 ? 45.772 35.577 33.810 1.00 0.00 196 GLU A C 2
ATOM 1481 O O . GLU A 1 3 ? 45.089 36.078 32.913 1.00 0.00 196 GLU A O 2
ATOM 1493 N N . PHE A 1 4 ? 46.017 34.257 33.840 1.00 0.00 197 PHE A N 2
ATOM 1494 C CA . PHE A 1 4 ? 45.689 33.345 32.721 1.00 0.00 197 PHE A CA 2
ATOM 1495 C C . PHE A 1 4 ? 44.159 33.394 32.499 1.00 0.00 197 PHE A C 2
ATOM 1496 O O . PHE A 1 4 ? 43.717 33.353 31.349 1.00 0.00 197 PHE A O 2
ATOM 1513 N N . LEU A 1 5 ? 43.357 33.584 33.557 1.00 0.00 198 LEU A N 2
ATOM 1514 C CA . LEU A 1 5 ? 41.912 33.824 33.491 1.00 0.00 198 LEU A CA 2
ATOM 1515 C C . LEU A 1 5 ? 41.518 34.886 32.446 1.00 0.00 198 LEU A C 2
ATOM 1516 O O . LEU A 1 5 ? 40.604 34.639 31.663 1.00 0.00 198 LEU A O 2
ATOM 1532 N N . MET A 1 6 ? 42.213 36.028 32.358 1.00 0.00 199 MET A N 2
ATOM 1533 C CA . MET A 1 6 ? 41.875 37.084 31.384 1.00 0.00 199 MET A CA 2
ATOM 1534 C C . MET A 1 6 ? 42.044 36.615 29.935 1.00 0.00 199 MET A C 2
ATOM 1535 O O . MET A 1 6 ? 41.238 36.963 29.062 1.00 0.00 199 MET A O 2
ATOM 1549 N N . LYS A 1 7 ? 43.070 35.792 29.690 1.00 0.00 200 LYS A N 2
ATOM 1550 C CA . LYS A 1 7 ? 43.407 35.247 28.373 1.00 0.00 200 LYS A CA 2
ATOM 1551 C C . LYS A 1 7 ? 42.332 34.283 27.881 1.00 0.00 200 LYS A C 2
ATOM 1552 O O . LYS A 1 7 ? 41.855 34.446 26.754 1.00 0.00 200 LYS A O 2
ATOM 1571 N N . ILE A 1 8 ? 41.886 33.350 28.733 1.00 0.00 201 ILE A N 2
ATOM 1572 C CA . ILE A 1 8 ? 40.767 32.459 28.386 1.00 0.00 201 ILE A CA 2
ATOM 1573 C C . ILE A 1 8 ? 39.440 33.207 28.306 1.00 0.00 201 ILE A C 2
ATOM 1574 O O . ILE A 1 8 ? 38.732 33.005 27.329 1.00 0.00 201 ILE A O 2
ATOM 1590 N N . GLN A 1 9 ? 39.118 34.109 29.241 1.00 0.00 202 GLN A N 2
ATOM 1591 C CA . GLN A 1 9 ? 37.891 34.925 29.192 1.00 0.00 202 GLN A CA 2
ATOM 1592 C C . GLN A 1 9 ? 37.728 35.660 27.852 1.00 0.00 202 GLN A C 2
ATOM 1593 O O . GLN A 1 9 ? 36.646 35.693 27.268 1.00 0.00 202 GLN A O 2
ATOM 1607 N N . THR A 1 10 ? 38.835 36.178 27.324 1.00 0.00 203 THR A N 2
ATOM 1608 C CA . THR A 1 10 ? 38.910 36.777 25.982 1.00 0.00 203 THR A CA 2
ATOM 1609 C C . THR A 1 10 ? 38.731 35.783 24.829 1.00 0.00 203 THR A C 2
ATOM 1610 O O . THR A 1 10 ? 37.952 36.057 23.918 1.00 0.00 203 THR A O 2
ATOM 1621 N N . ALA A 1 11 ? 39.364 34.605 24.875 1.00 0.00 204 ALA A N 2
ATOM 1622 C CA . ALA A 1 11 ? 39.167 33.556 23.865 1.00 0.00 204 ALA A CA 2
ATOM 1623 C C . ALA A 1 11 ? 37.719 33.020 23.852 1.00 0.00 204 ALA A C 2
ATOM 1624 O O . ALA A 1 11 ? 37.096 32.928 22.795 1.00 0.00 204 ALA A O 2
ATOM 1631 N N . ILE A 1 12 ? 37.150 32.744 25.030 1.00 0.00 205 ILE A N 2
ATOM 1632 C CA . ILE A 1 12 ? 35.734 32.405 25.235 1.00 0.00 205 ILE A CA 2
ATOM 1633 C C . ILE A 1 12 ? 34.823 33.499 24.653 1.00 0.00 205 ILE A C 2
ATOM 1634 O O . ILE A 1 12 ? 33.935 33.188 23.865 1.00 0.00 205 ILE A O 2
ATOM 1650 N N . SER A 1 13 ? 35.066 34.776 24.974 1.00 0.00 206 SER A N 2
ATOM 1651 C CA . SER A 1 13 ? 34.314 35.920 24.428 1.00 0.00 206 SER A CA 2
ATOM 1652 C C . SER A 1 13 ? 34.399 35.983 22.892 1.00 0.00 206 SER A C 2
ATOM 1653 O O . SER A 1 13 ? 33.382 36.153 22.219 1.00 0.00 206 SER A O 2
ATOM 1661 N N . SER A 1 14 ? 35.581 35.748 22.309 1.00 0.00 207 SER A N 2
ATOM 1662 C CA . SER A 1 14 ? 35.793 35.659 20.854 1.00 0.00 207 SER A CA 2
ATOM 1663 C C . SER A 1 14 ? 35.031 34.485 20.206 1.00 0.00 207 SER A C 2
ATOM 1664 O O . SER A 1 14 ? 34.481 34.645 19.109 1.00 0.00 207 SER A O 2
ATOM 1672 N N . LYS A 1 15 ? 34.929 33.336 20.894 1.00 0.00 208 LYS A N 2
ATOM 1673 C CA . LYS A 1 15 ? 34.151 32.145 20.489 1.00 0.00 208 LYS A CA 2
ATOM 1674 C C . LYS A 1 15 ? 32.649 32.181 20.811 1.00 0.00 208 LYS A C 2
ATOM 1675 O O . LYS A 1 15 ? 31.923 31.297 20.351 1.00 0.00 208 LYS A O 2
ATOM 1694 N N . ASN A 1 16 ? 32.179 33.144 21.604 1.00 0.00 209 ASN A N 2
ATOM 1695 C CA . ASN A 1 16 ? 30.796 33.194 22.085 1.00 0.00 209 ASN A CA 2
ATOM 1696 C C . ASN A 1 16 ? 29.766 33.346 20.943 1.00 0.00 209 ASN A C 2
ATOM 1697 O O . ASN A 1 16 ? 30.070 33.851 19.855 1.00 0.00 209 ASN A O 2
ATOM 1708 N N . ARG A 1 17 ? 28.531 32.896 21.201 1.00 0.00 210 ARG A N 2
ATOM 1709 C CA . ARG A 1 17 ? 27.446 32.697 20.218 1.00 0.00 210 ARG A CA 2
ATOM 1710 C C . ARG A 1 17 ? 26.176 33.470 20.610 1.00 0.00 210 ARG A C 2
ATOM 1711 O O . ARG A 1 17 ? 25.081 32.908 20.689 1.00 0.00 210 ARG A O 2
ATOM 1732 N N . TYR A 1 18 ? 26.347 34.765 20.893 1.00 0.00 211 TYR A N 2
ATOM 1733 C CA . TYR A 1 18 ? 25.265 35.712 21.182 1.00 0.00 211 TYR A CA 2
ATOM 1734 C C . TYR A 1 18 ? 24.357 35.881 19.946 1.00 0.00 211 TYR A C 2
ATOM 1735 O O . TYR A 1 18 ? 24.864 36.293 18.895 1.00 0.00 211 TYR A O 2
ATOM 1753 N N . PRO A 1 19 ? 23.050 35.560 20.028 1.00 0.00 212 PRO A N 2
ATOM 1754 C CA . PRO A 1 19 ? 22.146 35.629 18.886 1.00 0.00 212 PRO A CA 2
ATOM 1755 C C . PRO A 1 19 ? 21.875 37.084 18.494 1.00 0.00 212 PRO A C 2
ATOM 1756 O O . PRO A 1 19 ? 21.639 37.943 19.348 1.00 0.00 212 PRO A O 2
ATOM 1767 N N . LYS A 1 20 ? 21.861 37.357 17.189 1.00 0.00 213 LYS A N 2
ATOM 1768 C CA . LYS A 1 20 ? 21.702 38.700 16.609 1.00 0.00 213 LYS A CA 2
ATOM 1769 C C . LYS A 1 20 ? 20.475 39.449 17.153 1.00 0.00 213 LYS A C 2
ATOM 1770 O O . LYS A 1 20 ? 20.574 40.632 17.476 1.00 0.00 213 LYS A O 2
ATOM 1789 N N . MET A 1 21 ? 19.354 38.751 17.363 1.00 0.00 214 MET A N 2
ATOM 1790 C CA . MET A 1 21 ? 18.119 39.301 17.951 1.00 0.00 214 MET A CA 2
ATOM 1791 C C . MET A 1 21 ? 18.319 39.993 19.314 1.00 0.00 214 MET A C 2
ATOM 1792 O O . MET A 1 21 ? 17.630 40.969 19.613 1.00 0.00 214 MET A O 2
ATOM 1806 N N . ALA A 1 22 ? 19.263 39.534 20.143 1.00 0.00 215 ALA A N 2
ATOM 1807 C CA . ALA A 1 22 ? 19.531 40.132 21.450 1.00 0.00 215 ALA A CA 2
ATOM 1808 C C . ALA A 1 22 ? 20.102 41.563 21.346 1.00 0.00 215 ALA A C 2
ATOM 1809 O O . ALA A 1 22 ? 19.753 42.400 22.179 1.00 0.00 215 ALA A O 2
ATOM 1816 N N . GLN A 1 23 ? 20.869 41.889 20.292 1.00 0.00 216 GLN A N 2
ATOM 1817 C CA . GLN A 1 23 ? 21.333 43.262 20.021 1.00 0.00 216 GLN A CA 2
ATOM 1818 C C . GLN A 1 23 ? 20.171 44.200 19.653 1.00 0.00 216 GLN A C 2
ATOM 1819 O O . GLN A 1 23 ? 20.183 45.380 20.008 1.00 0.00 216 GLN A O 2
ATOM 1833 N N . ILE A 1 24 ? 19.160 43.677 18.953 1.00 0.00 217 ILE A N 2
ATOM 1834 C CA . ILE A 1 24 ? 17.992 44.446 18.495 1.00 0.00 217 ILE A CA 2
ATOM 1835 C C . ILE A 1 24 ? 17.039 44.752 19.665 1.00 0.00 217 ILE A C 2
ATOM 1836 O O . ILE A 1 24 ? 16.395 45.805 19.696 1.00 0.00 217 ILE A O 2
ATOM 1852 N N . ARG A 1 25 ? 16.969 43.850 20.655 1.00 0.00 218 ARG A N 2
ATOM 1853 C CA . ARG A 1 25 ? 16.153 43.997 21.876 1.00 0.00 218 ARG A CA 2
ATOM 1854 C C . ARG A 1 25 ? 16.893 44.551 23.104 1.00 0.00 218 ARG A C 2
ATOM 1855 O O . ARG A 1 25 ? 16.233 44.929 24.070 1.00 0.00 218 ARG A O 2
ATOM 1876 N N . GLY A 1 26 ? 18.227 44.600 23.090 1.00 0.00 219 GLY A N 2
ATOM 1877 C CA . GLY A 1 26 ? 19.058 45.199 24.144 1.00 0.00 219 GLY A CA 2
ATOM 1878 C C . GLY A 1 26 ? 19.388 44.279 25.329 1.00 0.00 219 GLY A C 2
ATOM 1879 O O . GLY A 1 26 ? 19.585 44.766 26.447 1.00 0.00 219 GLY A O 2
ATOM 1883 N N . ILE A 1 27 ? 19.406 42.960 25.116 1.00 0.00 220 ILE A N 2
ATOM 1884 C CA . ILE A 1 27 ? 19.641 41.936 26.148 1.00 0.00 220 ILE A CA 2
ATOM 1885 C C . ILE A 1 27 ? 21.143 41.763 26.463 1.00 0.00 220 ILE A C 2
ATOM 1886 O O . ILE A 1 27 ? 21.968 41.653 25.554 1.00 0.00 220 ILE A O 2
ATOM 1902 N N . GLU A 1 28 ? 21.492 41.700 27.755 1.00 0.00 221 GLU A N 2
ATOM 1903 C CA . GLU A 1 28 ? 22.858 41.490 28.275 1.00 0.00 221 GLU A CA 2
ATOM 1904 C C . GLU A 1 28 ? 22.854 41.080 29.769 1.00 0.00 221 GLU A C 2
ATOM 1905 O O . GLU A 1 28 ? 21.898 41.345 30.509 1.00 0.00 221 GLU A O 2
ATOM 1917 N N . GLY A 1 29 ? 23.959 40.487 30.235 1.00 0.00 222 GLY A N 2
ATOM 1918 C CA . GLY A 1 29 ? 24.188 40.121 31.639 1.00 0.00 222 GLY A CA 2
ATOM 1919 C C . GLY A 1 29 ? 25.476 39.311 31.834 1.00 0.00 222 GLY A C 2
ATOM 1920 O O . GLY A 1 29 ? 26.436 39.468 31.071 1.00 0.00 222 GLY A O 2
ATOM 1924 N N . GLU A 1 30 ? 25.498 38.448 32.851 1.00 0.00 223 GLU A N 2
ATOM 1925 C CA . GLU A 1 30 ? 26.630 37.595 33.241 1.00 0.00 223 GLU A CA 2
ATOM 1926 C C . GLU A 1 30 ? 26.149 36.210 33.733 1.00 0.00 223 GLU A C 2
ATOM 1927 O O . GLU A 1 30 ? 25.314 36.117 34.637 1.00 0.00 223 GLU A O 2
ATOM 1939 N N . VAL A 1 31 ? 26.691 35.134 33.153 1.00 0.00 224 VAL A N 2
ATOM 1940 C CA . VAL A 1 31 ? 26.303 33.723 33.372 1.00 0.00 224 VAL A CA 2
ATOM 1941 C C . VAL A 1 31 ? 27.325 32.959 34.215 1.00 0.00 224 VAL A C 2
ATOM 1942 O O . VAL A 1 31 ? 28.494 32.929 33.841 1.00 0.00 224 VAL A O 2
ATOM 1955 N N . LEU A 1 32 ? 26.921 32.295 35.304 1.00 0.00 225 LEU A N 2
ATOM 1956 C CA . LEU A 1 32 ? 27.803 31.436 36.107 1.00 0.00 225 LEU A CA 2
ATOM 1957 C C . LEU A 1 32 ? 27.737 29.970 35.658 1.00 0.00 225 LEU A C 2
ATOM 1958 O O . LEU A 1 32 ? 26.659 29.377 35.645 1.00 0.00 225 LEU A O 2
ATOM 1974 N N . VAL A 1 33 ? 28.881 29.354 35.362 1.00 0.00 226 VAL A N 2
ATOM 1975 C CA . VAL A 1 33 ? 28.992 27.970 34.857 1.00 0.00 226 VAL A CA 2
ATOM 1976 C C . VAL A 1 33 ? 29.984 27.154 35.689 1.00 0.00 226 VAL A C 2
ATOM 1977 O O . VAL A 1 33 ? 31.132 27.559 35.865 1.00 0.00 226 VAL A O 2
ATOM 1990 N N . SER A 1 34 ? 29.552 26.001 36.208 1.00 0.00 227 SER A N 2
ATOM 1991 C CA . SER A 1 34 ? 30.421 25.025 36.871 1.00 0.00 227 SER A CA 2
ATOM 1992 C C . SER A 1 34 ? 30.978 24.054 35.833 1.00 0.00 227 SER A C 2
ATOM 1993 O O . SER A 1 34 ? 30.232 23.549 34.990 1.00 0.00 227 SER A O 2
ATOM 2001 N N . PHE A 1 35 ? 32.291 23.822 35.869 1.00 0.00 228 PHE A N 2
ATOM 2002 C CA . PHE A 1 35 ? 33.006 22.935 34.943 1.00 0.00 228 PHE A CA 2
ATOM 2003 C C . PHE A 1 35 ? 34.440 22.739 35.470 1.00 0.00 228 PHE A C 2
ATOM 2004 O O . PHE A 1 35 ? 34.863 23.414 36.410 1.00 0.00 228 PHE A O 2
ATOM 2021 N N . THR A 1 36 ? 35.217 21.848 34.846 1.00 0.00 229 THR A N 2
ATOM 2022 C CA . THR A 1 36 ? 36.672 21.758 35.064 1.00 0.00 229 THR A CA 2
ATOM 2023 C C . THR A 1 36 ? 37.525 21.455 33.830 1.00 0.00 229 THR A C 2
ATOM 2024 O O . THR A 1 36 ? 37.111 20.709 32.945 1.00 0.00 229 THR A O 2
ATOM 2035 N N . ILE A 1 37 ? 38.746 21.990 33.774 1.00 0.00 230 ILE A N 2
ATOM 2036 C CA . ILE A 1 37 ? 39.816 21.420 32.944 1.00 0.00 230 ILE A CA 2
ATOM 2037 C C . ILE A 1 37 ? 40.343 20.148 33.627 1.00 0.00 230 ILE A C 2
ATOM 2038 O O . ILE A 1 37 ? 40.514 20.121 34.846 1.00 0.00 230 ILE A O 2
ATOM 2054 N N . ASN A 1 38 ? 40.611 19.098 32.856 1.00 0.00 231 ASN A N 2
ATOM 2055 C CA . ASN A 1 38 ? 41.383 17.943 33.309 1.00 0.00 231 ASN A CA 2
ATOM 2056 C C . ASN A 1 38 ? 42.889 18.252 33.298 1.00 0.00 231 ASN A C 2
ATOM 2057 O O . ASN A 1 38 ? 43.349 19.063 32.494 1.00 0.00 231 ASN A O 2
ATOM 2068 N N . ALA A 1 39 ? 43.685 17.539 34.099 1.00 0.00 232 ALA A N 2
ATOM 2069 C CA . ALA A 1 39 ? 45.151 17.684 34.102 1.00 0.00 232 ALA A CA 2
ATOM 2070 C C . ALA A 1 39 ? 45.825 17.391 32.736 1.00 0.00 232 ALA A C 2
ATOM 2071 O O . ALA A 1 39 ? 46.939 17.859 32.487 1.00 0.00 232 ALA A O 2
ATOM 2078 N N . ASP A 1 40 ? 45.146 16.666 31.833 1.00 0.00 233 ASP A N 2
ATOM 2079 C CA . ASP A 1 40 ? 45.612 16.422 30.459 1.00 0.00 233 ASP A CA 2
ATOM 2080 C C . ASP A 1 40 ? 45.419 17.632 29.514 1.00 0.00 233 ASP A C 2
ATOM 2081 O O . ASP A 1 40 ? 46.079 17.690 28.475 1.00 0.00 233 ASP A O 2
ATOM 2090 N N . GLY A 1 41 ? 44.551 18.595 29.863 1.00 0.00 234 GLY A N 2
ATOM 2091 C CA . GLY A 1 41 ? 44.205 19.783 29.067 1.00 0.00 234 GLY A CA 2
ATOM 2092 C C . GLY A 1 41 ? 42.797 19.838 28.462 1.00 0.00 234 GLY A C 2
ATOM 2093 O O . GLY A 1 41 ? 42.404 20.903 27.984 1.00 0.00 234 GLY A O 2
ATOM 2097 N N . SER A 1 42 ? 42.022 18.749 28.476 1.00 0.00 235 SER A N 2
ATOM 2098 C CA . SER A 1 42 ? 40.631 18.726 27.978 1.00 0.00 235 SER A CA 2
ATOM 2099 C C . SER A 1 42 ? 39.672 19.400 28.969 1.00 0.00 235 SER A C 2
ATOM 2100 O O . SER A 1 42 ? 39.746 19.121 30.165 1.00 0.00 235 SER A O 2
ATOM 2108 N N . VAL A 1 43 ? 38.728 20.225 28.501 1.00 0.00 236 VAL A N 2
ATOM 2109 C CA . VAL A 1 43 ? 37.673 20.843 29.339 1.00 0.00 236 VAL A CA 2
ATOM 2110 C C . VAL A 1 43 ? 36.366 20.037 29.357 1.00 0.00 236 VAL A C 2
ATOM 2111 O O . VAL A 1 43 ? 35.869 19.637 28.300 1.00 0.00 236 VAL A O 2
ATOM 2124 N N . THR A 1 44 ? 35.806 19.788 30.544 1.00 0.00 237 THR A N 2
ATOM 2125 C CA . THR A 1 44 ? 34.615 18.946 30.752 1.00 0.00 237 THR A CA 2
ATOM 2126 C C . THR A 1 44 ? 33.723 19.317 31.943 1.00 0.00 237 THR A C 2
ATOM 2127 O O . THR A 1 44 ? 34.054 20.200 32.734 1.00 0.00 237 THR A O 2
ATOM 2138 N N . ASP A 1 45 ? 32.584 18.635 32.066 1.00 0.00 238 ASP A N 2
ATOM 2139 C CA . ASP A 1 45 ? 31.590 18.784 33.134 1.00 0.00 238 ASP A CA 2
ATOM 2140 C C . ASP A 1 45 ? 30.835 20.125 33.098 1.00 0.00 238 ASP A C 2
ATOM 2141 O O . ASP A 1 45 ? 30.473 20.700 34.125 1.00 0.00 238 ASP A O 2
ATOM 2150 N N . ILE A 1 46 ? 30.634 20.649 31.882 1.00 0.00 239 ILE A N 2
ATOM 2151 C CA . ILE A 1 46 ? 30.010 21.956 31.660 1.00 0.00 239 ILE A CA 2
ATOM 2152 C C . ILE A 1 46 ? 28.517 21.928 32.026 1.00 0.00 239 ILE A C 2
ATOM 2153 O O . ILE A 1 46 ? 27.727 21.190 31.417 1.00 0.00 239 ILE A O 2
ATOM 2169 N N . LYS A 1 47 ? 28.116 22.771 32.984 1.00 0.00 240 LYS A N 2
ATOM 2170 C CA . LYS A 1 47 ? 26.708 23.064 33.318 1.00 0.00 240 LYS A CA 2
ATOM 2171 C C . LYS A 1 47 ? 26.520 24.416 34.017 1.00 0.00 240 LYS A C 2
ATOM 2172 O O . LYS A 1 47 ? 27.358 24.843 34.809 1.00 0.00 240 LYS A O 2
ATOM 2191 N N . VAL A 1 48 ? 25.416 25.112 33.740 1.00 0.00 241 VAL A N 2
ATOM 2192 C CA . VAL A 1 48 ? 25.093 26.394 34.403 1.00 0.00 241 VAL A CA 2
ATOM 2193 C C . VAL A 1 48 ? 24.846 26.213 35.906 1.00 0.00 241 VAL A C 2
ATOM 2194 O O . VAL A 1 48 ? 24.250 25.222 36.337 1.00 0.00 241 VAL A O 2
ATOM 2207 N N . VAL A 1 49 ? 25.314 27.166 36.714 1.00 0.00 242 VAL A N 2
ATOM 2208 C CA . VAL A 1 49 ? 24.930 27.331 38.124 1.00 0.00 242 VAL A CA 2
ATOM 2209 C C . VAL A 1 49 ? 23.725 28.259 38.250 1.00 0.00 242 VAL A C 2
ATOM 2210 O O . VAL A 1 49 ? 22.658 27.821 38.682 1.00 0.00 242 VAL A O 2
ATOM 2223 N N . LYS A 1 50 ? 23.877 29.519 37.820 1.00 0.00 243 LYS A N 2
ATOM 2224 C CA . LYS A 1 50 ? 22.832 30.559 37.838 1.00 0.00 243 LYS A CA 2
ATOM 2225 C C . LYS A 1 50 ? 23.168 31.660 36.817 1.00 0.00 243 LYS A C 2
ATOM 2226 O O . LYS A 1 50 ? 24.298 31.739 36.337 1.00 0.00 243 LYS A O 2
ATOM 2245 N N . SER A 1 51 ? 22.206 32.515 36.484 1.00 0.00 244 SER A N 2
ATOM 2246 C CA . SER A 1 51 ? 22.380 33.654 35.573 1.00 0.00 244 SER A CA 2
ATOM 2247 C C . SER A 1 51 ? 21.436 34.808 35.915 1.00 0.00 244 SER A C 2
ATOM 2248 O O . SER A 1 51 ? 20.376 34.589 36.504 1.00 0.00 244 SER A O 2
ATOM 2256 N N . ASN A 1 52 ? 21.775 36.039 35.528 1.00 0.00 245 ASN A N 2
ATOM 2257 C CA . ASN A 1 52 ? 20.852 37.187 35.540 1.00 0.00 245 ASN A CA 2
ATOM 2258 C C . ASN A 1 52 ? 20.199 37.463 34.163 1.00 0.00 245 ASN A C 2
ATOM 2259 O O . ASN A 1 52 ? 19.567 38.508 33.967 1.00 0.00 245 ASN A O 2
ATOM 2270 N N . THR A 1 53 ? 20.366 36.544 33.203 1.00 0.00 246 THR A N 2
ATOM 2271 C CA . THR A 1 53 ? 19.899 36.661 31.815 1.00 0.00 246 THR A CA 2
ATOM 2272 C C . THR A 1 53 ? 19.344 35.368 31.187 1.00 0.00 246 THR A C 2
ATOM 2273 O O . THR A 1 53 ? 19.202 34.339 31.862 1.00 0.00 246 THR A O 2
ATOM 2284 N N . THR A 1 54 ? 18.949 35.455 29.914 1.00 0.00 247 THR A N 2
ATOM 2285 C CA . THR A 1 54 ? 18.126 34.482 29.176 1.00 0.00 247 THR A CA 2
ATOM 2286 C C . THR A 1 54 ? 18.666 33.060 29.061 1.00 0.00 247 THR A C 2
ATOM 2287 O O . THR A 1 54 ? 19.869 32.845 28.915 1.00 0.00 247 THR A O 2
ATOM 2298 N N . ASP A 1 55 ? 17.769 32.071 29.052 1.00 0.00 248 ASP A N 2
ATOM 2299 C CA . ASP A 1 55 ? 18.130 30.666 28.834 1.00 0.00 248 ASP A CA 2
ATOM 2300 C C . ASP A 1 55 ? 18.939 30.402 27.556 1.00 0.00 248 ASP A C 2
ATOM 2301 O O . ASP A 1 55 ? 19.862 29.585 27.564 1.00 0.00 248 ASP A O 2
ATOM 2310 N N . ILE A 1 56 ? 18.632 31.131 26.481 1.00 0.00 249 ILE A N 2
ATOM 2311 C CA . ILE A 1 56 ? 19.342 31.064 25.197 1.00 0.00 249 ILE A CA 2
ATOM 2312 C C . ILE A 1 56 ? 20.780 31.595 25.331 1.00 0.00 249 ILE A C 2
ATOM 2313 O O . ILE A 1 56 ? 21.713 30.949 24.844 1.00 0.00 249 ILE A O 2
ATOM 2329 N N . LEU A 1 57 ? 20.989 32.719 26.032 1.00 0.00 250 LEU A N 2
ATOM 2330 C CA . LEU A 1 57 ? 22.333 33.236 26.330 1.00 0.00 250 LEU A CA 2
ATOM 2331 C C . LEU A 1 57 ? 23.123 32.294 27.248 1.00 0.00 250 LEU A C 2
ATOM 2332 O O . LEU A 1 57 ? 24.321 32.097 27.035 1.00 0.00 250 LEU A O 2
ATOM 2348 N N . ASN A 1 58 ? 22.474 31.688 28.240 1.00 0.00 251 ASN A N 2
ATOM 2349 C CA . ASN A 1 58 ? 23.106 30.761 29.179 1.00 0.00 251 ASN A CA 2
ATOM 2350 C C . ASN A 1 58 ? 23.613 29.491 28.469 1.00 0.00 251 ASN A C 2
ATOM 2351 O O . ASN A 1 58 ? 24.745 29.066 28.702 1.00 0.00 251 ASN A O 2
ATOM 2362 N N . HIS A 1 59 ? 22.827 28.943 27.534 1.00 0.00 252 HIS A N 2
ATOM 2363 C CA . HIS A 1 59 ? 23.239 27.820 26.676 1.00 0.00 252 HIS A CA 2
ATOM 2364 C C . HIS A 1 59 ? 24.415 28.155 25.739 1.00 0.00 252 HIS A C 2
ATOM 2365 O O . HIS A 1 59 ? 25.242 27.287 25.459 1.00 0.00 252 HIS A O 2
ATOM 2379 N N . ALA A 1 60 ? 24.530 29.404 25.285 1.00 0.00 253 ALA A N 2
ATOM 2380 C CA . ALA A 1 60 ? 25.630 29.852 24.427 1.00 0.00 253 ALA A CA 2
ATOM 2381 C C . ALA A 1 60 ? 26.920 30.106 25.231 1.00 0.00 253 ALA A C 2
ATOM 2382 O O . ALA A 1 60 ? 28.001 29.691 24.815 1.00 0.00 253 ALA A O 2
ATOM 2389 N N . ALA A 1 61 ? 26.800 30.705 26.420 1.00 0.00 254 ALA A N 2
ATOM 2390 C CA . ALA A 1 61 ? 27.924 31.022 27.302 1.00 0.00 254 ALA A CA 2
ATOM 2391 C C . ALA A 1 61 ? 28.669 29.761 27.772 1.00 0.00 254 ALA A C 2
ATOM 2392 O O . ALA A 1 61 ? 29.893 29.768 27.901 1.00 0.00 254 ALA A O 2
ATOM 2399 N N . LEU A 1 62 ? 27.936 28.668 28.000 1.00 0.00 255 LEU A N 2
ATOM 2400 C CA . LEU A 1 62 ? 28.498 27.375 28.387 1.00 0.00 255 LEU A CA 2
ATOM 2401 C C . LEU A 1 62 ? 29.158 26.654 27.190 1.00 0.00 255 LEU A C 2
ATOM 2402 O O . LEU A 1 62 ? 30.247 26.101 27.321 1.00 0.00 255 LEU A O 2
ATOM 2418 N N . GLU A 1 63 ? 28.560 26.721 25.997 1.00 0.00 256 GLU A N 2
ATOM 2419 C CA . GLU A 1 63 ? 29.153 26.212 24.752 1.00 0.00 256 GLU A CA 2
ATOM 2420 C C . GLU A 1 63 ? 30.446 26.948 24.371 1.00 0.00 256 GLU A C 2
ATOM 2421 O O . GLU A 1 63 ? 31.378 26.336 23.852 1.00 0.00 256 GLU A O 2
ATOM 2433 N N . ALA A 1 64 ? 30.543 28.241 24.690 1.00 0.00 257 ALA A N 2
ATOM 2434 C CA . ALA A 1 64 ? 31.738 29.046 24.433 1.00 0.00 257 ALA A CA 2
ATOM 2435 C C . ALA A 1 64 ? 32.985 28.504 25.167 1.00 0.00 257 ALA A C 2
ATOM 2436 O O . ALA A 1 64 ? 34.089 28.547 24.618 1.00 0.00 257 ALA A O 2
ATOM 2443 N N . ILE A 1 65 ? 32.809 27.911 26.359 1.00 0.00 258 ILE A N 2
ATOM 2444 C CA . ILE A 1 65 ? 33.865 27.180 27.084 1.00 0.00 258 ILE A CA 2
ATOM 2445 C C . ILE A 1 65 ? 34.355 25.981 26.260 1.00 0.00 258 ILE A C 2
ATOM 2446 O O . ILE A 1 65 ? 35.557 25.801 26.069 1.00 0.00 258 ILE A O 2
ATOM 2462 N N . LYS A 1 66 ? 33.423 25.175 25.735 1.00 0.00 259 LYS A N 2
ATOM 2463 C CA . LYS A 1 66 ? 33.711 23.968 24.949 1.00 0.00 259 LYS A CA 2
ATOM 2464 C C . LYS A 1 66 ? 34.364 24.300 23.599 1.00 0.00 259 LYS A C 2
ATOM 2465 O O . LYS A 1 66 ? 35.250 23.572 23.152 1.00 0.00 259 LYS A O 2
ATOM 2484 N N . SER A 1 67 ? 33.982 25.424 22.989 1.00 0.00 260 SER A N 2
ATOM 2485 C CA . SER A 1 67 ? 34.583 25.967 21.763 1.00 0.00 260 SER A CA 2
ATOM 2486 C C . SER A 1 67 ? 36.008 26.516 21.941 1.00 0.00 260 SER A C 2
ATOM 2487 O O . SER A 1 67 ? 36.819 26.390 21.025 1.00 0.00 260 SER A O 2
ATOM 2495 N N . ALA A 1 68 ? 36.347 27.117 23.090 1.00 0.00 261 ALA A N 2
ATOM 2496 C CA . ALA A 1 68 ? 37.689 27.656 23.372 1.00 0.00 261 ALA A CA 2
ATOM 2497 C C . ALA A 1 68 ? 38.634 26.672 24.104 1.00 0.00 261 ALA A C 2
ATOM 2498 O O . ALA A 1 68 ? 39.714 27.074 24.531 1.00 0.00 261 ALA A O 2
ATOM 2505 N N . ALA A 1 69 ? 38.256 25.400 24.271 1.00 0.00 262 ALA A N 2
ATOM 2506 C CA . ALA A 1 69 ? 38.885 24.464 25.211 1.00 0.00 262 ALA A CA 2
ATOM 2507 C C . ALA A 1 69 ? 40.417 24.310 25.067 1.00 0.00 262 ALA A C 2
ATOM 2508 O O . ALA A 1 69 ? 41.121 24.219 26.073 1.00 0.00 262 ALA A O 2
ATOM 2515 N N . HIS A 1 70 ? 40.960 24.344 23.846 1.00 0.00 263 HIS A N 2
ATOM 2516 C CA . HIS A 1 70 ? 42.406 24.203 23.609 1.00 0.00 263 HIS A CA 2
ATOM 2517 C C . HIS A 1 70 ? 43.277 25.374 24.115 1.00 0.00 263 HIS A C 2
ATOM 2518 O O . HIS A 1 70 ? 44.496 25.217 24.259 1.00 0.00 263 HIS A O 2
ATOM 2532 N N . LEU A 1 71 ? 42.670 26.533 24.399 1.00 0.00 264 LEU A N 2
ATOM 2533 C CA . LEU A 1 71 ? 43.336 27.748 24.891 1.00 0.00 264 LEU A CA 2
ATOM 2534 C C . LEU A 1 71 ? 43.576 27.728 26.419 1.00 0.00 264 LEU A C 2
ATOM 2535 O O . LEU A 1 71 ? 44.183 28.659 26.952 1.00 0.00 264 LEU A O 2
ATOM 2551 N N . PHE A 1 72 ? 43.088 26.704 27.130 1.00 0.00 265 PHE A N 2
ATOM 2552 C CA . PHE A 1 72 ? 43.065 26.630 28.594 1.00 0.00 265 PHE A CA 2
ATOM 2553 C C . PHE A 1 72 ? 44.367 26.263 29.345 1.00 0.00 265 PHE A C 2
ATOM 2554 O O . PHE A 1 72 ? 45.187 25.506 28.808 1.00 0.00 265 PHE A O 2
ATOM 2571 N N . PRO A 1 73 ? 44.557 26.732 30.598 1.00 0.00 266 PRO A N 2
ATOM 2572 C CA . PRO A 1 73 ? 45.642 26.274 31.466 1.00 0.00 266 PRO A CA 2
ATOM 2573 C C . PRO A 1 73 ? 45.425 24.820 31.912 1.00 0.00 266 PRO A C 2
ATOM 2574 O O . PRO A 1 73 ? 44.290 24.376 32.095 1.00 0.00 266 PRO A O 2
ATOM 2585 N N . LYS A 1 74 ? 46.518 24.081 32.119 1.00 0.00 267 LYS A N 2
ATOM 2586 C CA . LYS A 1 74 ? 46.515 22.699 32.624 1.00 0.00 267 LYS A CA 2
ATOM 2587 C C . LYS A 1 74 ? 46.655 22.675 34.149 1.00 0.00 267 LYS A C 2
ATOM 2588 O O . LYS A 1 74 ? 47.695 23.115 34.643 1.00 0.00 267 LYS A O 2
ATOM 2607 N N . PRO A 1 75 ? 45.656 22.201 34.911 1.00 0.00 268 PRO A N 2
ATOM 2608 C CA . PRO A 1 75 ? 45.753 22.113 36.364 1.00 0.00 268 PRO A CA 2
ATOM 2609 C C . PRO A 1 75 ? 46.737 21.017 36.804 1.00 0.00 268 PRO A C 2
ATOM 2610 O O . PRO A 1 75 ? 47.177 20.180 36.011 1.00 0.00 268 PRO A O 2
ATOM 2621 N N . GLU A 1 76 ? 47.070 21.003 38.092 1.00 0.00 269 GLU A N 2
ATOM 2622 C CA . GLU A 1 76 ? 47.867 19.941 38.717 1.00 0.00 269 GLU A CA 2
ATOM 2623 C C . GLU A 1 76 ? 47.151 18.578 38.653 1.00 0.00 269 GLU A C 2
ATOM 2624 O O . GLU A 1 76 ? 47.751 17.559 38.299 1.00 0.00 269 GLU A O 2
ATOM 2636 N N . GLU A 1 77 ? 45.861 18.603 38.995 1.00 0.00 270 GLU A N 2
ATOM 2637 C CA . GLU A 1 77 ? 44.915 17.493 39.157 1.00 0.00 270 GLU A CA 2
ATOM 2638 C C . GLU A 1 77 ? 43.506 17.982 38.781 1.00 0.00 270 GLU A C 2
ATOM 2639 O O . GLU A 1 77 ? 43.169 19.144 39.033 1.00 0.00 270 GLU A O 2
ATOM 2651 N N . THR A 1 78 ? 42.654 17.115 38.233 1.00 0.00 271 THR A N 2
ATOM 2652 C CA . THR A 1 78 ? 41.242 17.385 37.974 1.00 0.00 271 THR A CA 2
ATOM 2653 C C . THR A 1 78 ? 40.394 17.589 39.237 1.00 0.00 271 THR A C 2
ATOM 2654 O O . THR A 1 78 ? 40.158 16.654 40.006 1.00 0.00 271 THR A O 2
ATOM 2665 N N . VAL A 1 79 ? 39.935 18.823 39.450 1.00 0.00 272 VAL A N 2
ATOM 2666 C CA . VAL A 1 79 ? 39.248 19.313 40.667 1.00 0.00 272 VAL A CA 2
ATOM 2667 C C . VAL A 1 79 ? 37.907 19.965 40.266 1.00 0.00 272 VAL A C 2
ATOM 2668 O O . VAL A 1 79 ? 37.253 19.479 39.337 1.00 0.00 272 VAL A O 2
ATOM 2681 N N . HIS A 1 80 ? 37.475 21.048 40.923 1.00 0.00 273 HIS A N 2
ATOM 2682 C CA . HIS A 1 80 ? 36.299 21.847 40.551 1.00 0.00 273 HIS A CA 2
ATOM 2683 C C . HIS A 1 80 ? 36.630 23.327 40.296 1.00 0.00 273 HIS A C 2
ATOM 2684 O O . HIS A 1 80 ? 37.541 23.886 40.915 1.00 0.00 273 HIS A O 2
ATOM 2698 N N . LEU A 1 81 ? 35.862 23.957 39.396 1.00 0.00 274 LEU A N 2
ATOM 2699 C CA . LEU A 1 81 ? 35.799 25.408 39.179 1.00 0.00 274 LEU A CA 2
ATOM 2700 C C . LEU A 1 81 ? 34.350 25.866 38.910 1.00 0.00 274 LEU A C 2
ATOM 2701 O O . LEU A 1 81 ? 33.490 25.084 38.485 1.00 0.00 274 LEU A O 2
ATOM 2717 N N . LYS A 1 82 ? 34.100 27.162 39.128 1.00 0.00 275 LYS A N 2
ATOM 2718 C CA . LYS A 1 82 ? 32.859 27.892 38.817 1.00 0.00 275 LYS A CA 2
ATOM 2719 C C . LYS A 1 82 ? 33.200 29.255 38.211 1.00 0.00 275 LYS A C 2
ATOM 2720 O O . LYS A 1 82 ? 33.634 30.146 38.943 1.00 0.00 275 LYS A O 2
ATOM 2739 N N . ILE A 1 83 ? 33.057 29.417 36.891 1.00 0.00 276 ILE A N 2
ATOM 2740 C CA . ILE A 1 83 ? 33.516 30.632 36.180 1.00 0.00 276 ILE A CA 2
ATOM 2741 C C . ILE A 1 83 ? 32.332 31.482 35.672 1.00 0.00 276 ILE A C 2
ATOM 2742 O O . ILE A 1 83 ? 31.407 30.921 35.078 1.00 0.00 276 ILE A O 2
ATOM 2758 N N . PRO A 1 84 ? 32.334 32.819 35.870 1.00 0.00 277 PRO A N 2
ATOM 2759 C CA . PRO A 1 84 ? 31.365 33.728 35.259 1.00 0.00 277 PRO A CA 2
ATOM 2760 C C . PRO A 1 84 ? 31.783 34.171 33.842 1.00 0.00 277 PRO A C 2
ATOM 2761 O O . PRO A 1 84 ? 32.907 34.634 33.636 1.00 0.00 277 PRO A O 2
ATOM 2772 N N . ILE A 1 85 ? 30.870 34.104 32.871 1.00 0.00 278 ILE A N 2
ATOM 2773 C CA . ILE A 1 85 ? 31.037 34.583 31.484 1.00 0.00 278 ILE A CA 2
ATOM 2774 C C . ILE A 1 85 ? 30.170 35.833 31.257 1.00 0.00 278 ILE A C 2
ATOM 2775 O O . ILE A 1 85 ? 29.008 35.859 31.665 1.00 0.00 278 ILE A O 2
ATOM 2791 N N . ALA A 1 86 ? 30.716 36.869 30.615 1.00 0.00 279 ALA A N 2
ATOM 2792 C CA . ALA A 1 86 ? 30.100 38.196 30.518 1.00 0.00 279 ALA A CA 2
ATOM 2793 C C . ALA A 1 86 ? 29.718 38.600 29.082 1.00 0.00 279 ALA A C 2
ATOM 2794 O O . ALA A 1 86 ? 30.536 38.520 28.158 1.00 0.00 279 ALA A O 2
ATOM 2801 N N . TYR A 1 87 ? 28.475 39.068 28.919 1.00 0.00 280 TYR A N 2
ATOM 2802 C CA . TYR A 1 87 ? 27.912 39.577 27.666 1.00 0.00 280 TYR A CA 2
ATOM 2803 C C . TYR A 1 87 ? 27.907 41.095 27.446 1.00 0.00 280 TYR A C 2
ATOM 2804 O O . TYR A 1 87 ? 27.705 41.856 28.395 1.00 0.00 280 TYR A O 2
ATOM 2822 N N . SER A 1 88 ? 27.987 41.510 26.179 1.00 0.00 281 SER A N 2
ATOM 2823 C CA . SER A 1 88 ? 27.686 42.867 25.699 1.00 0.00 281 SER A CA 2
ATOM 2824 C C . SER A 1 88 ? 26.892 42.824 24.384 1.00 0.00 281 SER A C 2
ATOM 2825 O O . SER A 1 88 ? 26.966 41.845 23.639 1.00 0.00 281 SER A O 2
ATOM 2833 N N . LEU A 1 89 ? 26.158 43.898 24.073 1.00 0.00 282 LEU A N 2
ATOM 2834 C CA . LEU A 1 89 ? 25.506 44.126 22.774 1.00 0.00 282 LEU A CA 2
ATOM 2835 C C . LEU A 1 89 ? 26.525 44.137 21.616 1.00 0.00 282 LEU A C 2
ATOM 2836 O O . LEU A 1 89 ? 26.152 43.827 20.482 1.00 0.00 282 LEU A O 2
ATOM 2852 N N . LYS A 1 90 ? 27.791 44.480 21.893 1.00 0.00 283 LYS A N 2
ATOM 2853 C CA . LYS A 1 90 ? 28.912 44.476 20.941 1.00 0.00 283 LYS A CA 2
ATOM 2854 C C . LYS A 1 90 ? 29.811 43.247 21.095 1.00 0.00 283 LYS A C 2
ATOM 2855 O O . LYS A 1 90 ? 30.140 42.845 22.213 1.00 0.00 283 LYS A O 2
ATOM 2874 N N . GLU A 1 91 ? 30.262 42.700 19.970 1.00 0.00 284 GLU A N 2
ATOM 2875 C CA . GLU A 1 91 ? 31.328 41.691 19.910 1.00 0.00 284 GLU A CA 2
ATOM 2876 C C . GLU A 1 91 ? 32.713 42.355 19.836 1.00 0.00 284 GLU A C 2
ATOM 2877 O O . GLU A 1 91 ? 32.926 43.278 19.045 1.00 0.00 284 GLU A O 2
ATOM 2889 N N . ASP A 1 92 ? 33.657 41.902 20.667 1.00 0.00 285 ASP A N 2
ATOM 2890 C CA . ASP A 1 92 ? 34.994 42.495 20.849 1.00 0.00 285 ASP A CA 2
ATOM 2891 C C . ASP A 1 92 ? 36.038 42.205 19.762 1.00 0.00 285 ASP A C 2
ATOM 2892 O O . ASP A 1 92 ? 36.298 43.083 18.906 1.00 0.00 285 ASP A O 2
ATOM 2901 N N . SER A 1 1 ? 49.028 27.680 35.303 1.00 0.00 194 SER A N 3
ATOM 2902 C CA . SER A 1 1 ? 49.591 27.935 33.961 1.00 0.00 194 SER A CA 3
ATOM 2903 C C . SER A 1 1 ? 48.762 28.987 33.217 1.00 0.00 194 SER A C 3
ATOM 2904 O O . SER A 1 1 ? 47.942 28.674 32.350 1.00 0.00 194 SER A O 3
ATOM 2914 N N . ASN A 1 2 ? 48.931 30.271 33.551 1.00 0.00 195 ASN A N 3
ATOM 2915 C CA . ASN A 1 2 ? 48.062 31.339 33.043 1.00 0.00 195 ASN A CA 3
ATOM 2916 C C . ASN A 1 2 ? 48.236 31.578 31.537 1.00 0.00 195 ASN A C 3
ATOM 2917 O O . ASN A 1 2 ? 47.282 31.983 30.872 1.00 0.00 195 ASN A O 3
ATOM 2928 N N . GLU A 1 3 ? 49.428 31.335 30.988 1.00 0.00 196 GLU A N 3
ATOM 2929 C CA . GLU A 1 3 ? 49.656 31.477 29.550 1.00 0.00 196 GLU A CA 3
ATOM 2930 C C . GLU A 1 3 ? 48.834 30.482 28.712 1.00 0.00 196 GLU A C 3
ATOM 2931 O O . GLU A 1 3 ? 48.394 30.823 27.612 1.00 0.00 196 GLU A O 3
ATOM 2943 N N . PHE A 1 4 ? 48.597 29.264 29.211 1.00 0.00 197 PHE A N 3
ATOM 2944 C CA . PHE A 1 4 ? 47.781 28.272 28.500 1.00 0.00 197 PHE A CA 3
ATOM 2945 C C . PHE A 1 4 ? 46.309 28.661 28.746 1.00 0.00 197 PHE A C 3
ATOM 2946 O O . PHE A 1 4 ? 45.527 28.661 27.795 1.00 0.00 197 PHE A O 3
ATOM 2963 N N . LEU A 1 5 ? 45.940 29.070 29.970 1.00 0.00 198 LEU A N 3
ATOM 2964 C CA . LEU A 1 5 ? 44.588 29.519 30.334 1.00 0.00 198 LEU A CA 3
ATOM 2965 C C . LEU A 1 5 ? 44.070 30.639 29.412 1.00 0.00 198 LEU A C 3
ATOM 2966 O O . LEU A 1 5 ? 42.982 30.526 28.844 1.00 0.00 198 LEU A O 3
ATOM 2982 N N . MET A 1 6 ? 44.861 31.694 29.190 1.00 0.00 199 MET A N 3
ATOM 2983 C CA . MET A 1 6 ? 44.466 32.791 28.294 1.00 0.00 199 MET A CA 3
ATOM 2984 C C . MET A 1 6 ? 44.341 32.325 26.829 1.00 0.00 199 MET A C 3
ATOM 2985 O O . MET A 1 6 ? 43.436 32.771 26.118 1.00 0.00 199 MET A O 3
ATOM 2999 N N . LYS A 1 7 ? 45.169 31.371 26.370 1.00 0.00 200 LYS A N 3
ATOM 3000 C CA . LYS A 1 7 ? 45.022 30.777 25.031 1.00 0.00 200 LYS A CA 3
ATOM 3001 C C . LYS A 1 7 ? 43.746 29.955 24.852 1.00 0.00 200 LYS A C 3
ATOM 3002 O O . LYS A 1 7 ? 43.104 30.114 23.812 1.00 0.00 200 LYS A O 3
ATOM 3021 N N . ILE A 1 8 ? 43.320 29.146 25.830 1.00 0.00 201 ILE A N 3
ATOM 3022 C CA . ILE A 1 8 ? 42.016 28.466 25.709 1.00 0.00 201 ILE A CA 3
ATOM 3023 C C . ILE A 1 8 ? 40.859 29.458 25.756 1.00 0.00 201 ILE A C 3
ATOM 3024 O O . ILE A 1 8 ? 39.986 29.364 24.901 1.00 0.00 201 ILE A O 3
ATOM 3040 N N . GLN A 1 9 ? 40.874 30.451 26.654 1.00 0.00 202 GLN A N 3
ATOM 3041 C CA . GLN A 1 9 ? 39.863 31.522 26.675 1.00 0.00 202 GLN A CA 3
ATOM 3042 C C . GLN A 1 9 ? 39.708 32.210 25.306 1.00 0.00 202 GLN A C 3
ATOM 3043 O O . GLN A 1 9 ? 38.593 32.388 24.813 1.00 0.00 202 GLN A O 3
ATOM 3057 N N . THR A 1 10 ? 40.839 32.473 24.650 1.00 0.00 203 THR A N 3
ATOM 3058 C CA . THR A 1 10 ? 40.904 32.981 23.266 1.00 0.00 203 THR A CA 3
ATOM 3059 C C . THR A 1 10 ? 40.287 32.028 22.233 1.00 0.00 203 THR A C 3
ATOM 3060 O O . THR A 1 10 ? 39.461 32.441 21.420 1.00 0.00 203 THR A O 3
ATOM 3071 N N . ALA A 1 11 ? 40.622 30.735 22.290 1.00 0.00 204 ALA A N 3
ATOM 3072 C CA . ALA A 1 11 ? 40.106 29.721 21.367 1.00 0.00 204 ALA A CA 3
ATOM 3073 C C . ALA A 1 11 ? 38.593 29.476 21.528 1.00 0.00 204 ALA A C 3
ATOM 3074 O O . ALA A 1 11 ? 37.861 29.446 20.538 1.00 0.00 204 ALA A O 3
ATOM 3081 N N . ILE A 1 12 ? 38.111 29.358 22.770 1.00 0.00 205 ILE A N 3
ATOM 3082 C CA . ILE A 1 12 ? 36.685 29.243 23.114 1.00 0.00 205 ILE A CA 3
ATOM 3083 C C . ILE A 1 12 ? 35.925 30.459 22.573 1.00 0.00 205 ILE A C 3
ATOM 3084 O O . ILE A 1 12 ? 34.916 30.309 21.884 1.00 0.00 205 ILE A O 3
ATOM 3100 N N . SER A 1 13 ? 36.455 31.662 22.814 1.00 0.00 206 SER A N 3
ATOM 3101 C CA . SER A 1 13 ? 35.897 32.913 22.299 1.00 0.00 206 SER A CA 3
ATOM 3102 C C . SER A 1 13 ? 35.831 32.932 20.766 1.00 0.00 206 SER A C 3
ATOM 3103 O O . SER A 1 13 ? 34.815 33.344 20.202 1.00 0.00 206 SER A O 3
ATOM 3111 N N . SER A 1 14 ? 36.861 32.427 20.077 1.00 0.00 207 SER A N 3
ATOM 3112 C CA . SER A 1 14 ? 36.907 32.333 18.609 1.00 0.00 207 SER A CA 3
ATOM 3113 C C . SER A 1 14 ? 35.970 31.253 18.031 1.00 0.00 207 SER A C 3
ATOM 3114 O O . SER A 1 14 ? 35.506 31.378 16.892 1.00 0.00 207 SER A O 3
ATOM 3122 N N . LYS A 1 15 ? 35.639 30.206 18.801 1.00 0.00 208 LYS A N 3
ATOM 3123 C CA . LYS A 1 15 ? 34.639 29.180 18.444 1.00 0.00 208 LYS A CA 3
ATOM 3124 C C . LYS A 1 15 ? 33.183 29.540 18.776 1.00 0.00 208 LYS A C 3
ATOM 3125 O O . LYS A 1 15 ? 32.283 28.923 18.210 1.00 0.00 208 LYS A O 3
ATOM 3144 N N . ASN A 1 16 ? 32.938 30.503 19.664 1.00 0.00 209 ASN A N 3
ATOM 3145 C CA . ASN A 1 16 ? 31.594 30.932 20.076 1.00 0.00 209 ASN A CA 3
ATOM 3146 C C . ASN A 1 16 ? 30.796 31.598 18.926 1.00 0.00 209 ASN A C 3
ATOM 3147 O O . ASN A 1 16 ? 31.287 32.533 18.286 1.00 0.00 209 ASN A O 3
ATOM 3158 N N . ARG A 1 17 ? 29.557 31.145 18.671 1.00 0.00 210 ARG A N 3
ATOM 3159 C CA . ARG A 1 17 ? 28.694 31.557 17.538 1.00 0.00 210 ARG A CA 3
ATOM 3160 C C . ARG A 1 17 ? 27.357 32.194 17.971 1.00 0.00 210 ARG A C 3
ATOM 3161 O O . ARG A 1 17 ? 26.331 31.519 18.081 1.00 0.00 210 ARG A O 3
ATOM 3182 N N . TYR A 1 18 ? 27.354 33.513 18.167 1.00 0.00 211 TYR A N 3
ATOM 3183 C CA . TYR A 1 18 ? 26.158 34.336 18.416 1.00 0.00 211 TYR A CA 3
ATOM 3184 C C . TYR A 1 18 ? 25.354 34.676 17.133 1.00 0.00 211 TYR A C 3
ATOM 3185 O O . TYR A 1 18 ? 25.962 35.190 16.187 1.00 0.00 211 TYR A O 3
ATOM 3203 N N . PRO A 1 19 ? 24.034 34.406 17.026 1.00 0.00 212 PRO A N 3
ATOM 3204 C CA . PRO A 1 19 ? 23.232 34.749 15.838 1.00 0.00 212 PRO A CA 3
ATOM 3205 C C . PRO A 1 19 ? 23.056 36.265 15.646 1.00 0.00 212 PRO A C 3
ATOM 3206 O O . PRO A 1 19 ? 22.679 36.974 16.582 1.00 0.00 212 PRO A O 3
ATOM 3217 N N . LYS A 1 20 ? 23.291 36.782 14.431 1.00 0.00 213 LYS A N 3
ATOM 3218 C CA . LYS A 1 20 ? 23.341 38.233 14.163 1.00 0.00 213 LYS A CA 3
ATOM 3219 C C . LYS A 1 20 ? 22.026 38.965 14.464 1.00 0.00 213 LYS A C 3
ATOM 3220 O O . LYS A 1 20 ? 22.068 40.085 14.972 1.00 0.00 213 LYS A O 3
ATOM 3239 N N . MET A 1 21 ? 20.867 38.343 14.221 1.00 0.00 214 MET A N 3
ATOM 3240 C CA . MET A 1 21 ? 19.546 38.947 14.474 1.00 0.00 214 MET A CA 3
ATOM 3241 C C . MET A 1 21 ? 19.333 39.384 15.929 1.00 0.00 214 MET A C 3
ATOM 3242 O O . MET A 1 21 ? 18.638 40.370 16.179 1.00 0.00 214 MET A O 3
ATOM 3256 N N . ALA A 1 22 ? 19.981 38.724 16.893 1.00 0.00 215 ALA A N 3
ATOM 3257 C CA . ALA A 1 22 ? 19.885 39.079 18.307 1.00 0.00 215 ALA A CA 3
ATOM 3258 C C . ALA A 1 22 ? 20.402 40.507 18.594 1.00 0.00 215 ALA A C 3
ATOM 3259 O O . ALA A 1 22 ? 19.795 41.221 19.394 1.00 0.00 215 ALA A O 3
ATOM 3266 N N . GLN A 1 23 ? 21.428 40.977 17.871 1.00 0.00 216 GLN A N 3
ATOM 3267 C CA . GLN A 1 23 ? 21.954 42.350 17.963 1.00 0.00 216 GLN A CA 3
ATOM 3268 C C . GLN A 1 23 ? 20.996 43.405 17.372 1.00 0.00 216 GLN A C 3
ATOM 3269 O O . GLN A 1 23 ? 21.051 44.580 17.739 1.00 0.00 216 GLN A O 3
ATOM 3283 N N . ILE A 1 24 ? 20.114 42.998 16.456 1.00 0.00 217 ILE A N 3
ATOM 3284 C CA . ILE A 1 24 ? 19.111 43.860 15.811 1.00 0.00 217 ILE A CA 3
ATOM 3285 C C . ILE A 1 24 ? 17.819 43.924 16.650 1.00 0.00 217 ILE A C 3
ATOM 3286 O O . ILE A 1 24 ? 17.131 44.949 16.673 1.00 0.00 217 ILE A O 3
ATOM 3302 N N . ARG A 1 25 ? 17.502 42.836 17.369 1.00 0.00 218 ARG A N 3
ATOM 3303 C CA . ARG A 1 25 ? 16.303 42.681 18.214 1.00 0.00 218 ARG A CA 3
ATOM 3304 C C . ARG A 1 25 ? 16.490 43.011 19.703 1.00 0.00 218 ARG A C 3
ATOM 3305 O O . ARG A 1 25 ? 15.505 43.345 20.353 1.00 0.00 218 ARG A O 3
ATOM 3326 N N . GLY A 1 26 ? 17.709 42.950 20.252 1.00 0.00 219 GLY A N 3
ATOM 3327 C CA . GLY A 1 26 ? 18.018 43.320 21.650 1.00 0.00 219 GLY A CA 3
ATOM 3328 C C . GLY A 1 26 ? 18.352 42.160 22.602 1.00 0.00 219 GLY A C 3
ATOM 3329 O O . GLY A 1 26 ? 18.382 42.357 23.818 1.00 0.00 219 GLY A O 3
ATOM 3333 N N . ILE A 1 27 ? 18.580 40.951 22.078 1.00 0.00 220 ILE A N 3
ATOM 3334 C CA . ILE A 1 27 ? 18.801 39.740 22.879 1.00 0.00 220 ILE A CA 3
ATOM 3335 C C . ILE A 1 27 ? 20.287 39.592 23.257 1.00 0.00 220 ILE A C 3
ATOM 3336 O O . ILE A 1 27 ? 21.164 39.461 22.398 1.00 0.00 220 ILE A O 3
ATOM 3352 N N . GLU A 1 28 ? 20.564 39.576 24.561 1.00 0.00 221 GLU A N 3
ATOM 3353 C CA . GLU A 1 28 ? 21.883 39.333 25.160 1.00 0.00 221 GLU A CA 3
ATOM 3354 C C . GLU A 1 28 ? 21.761 38.843 26.618 1.00 0.00 221 GLU A C 3
ATOM 3355 O O . GLU A 1 28 ? 20.702 38.978 27.242 1.00 0.00 221 GLU A O 3
ATOM 3367 N N . GLY A 1 29 ? 22.811 38.214 27.155 1.00 0.00 222 GLY A N 3
ATOM 3368 C CA . GLY A 1 29 ? 22.794 37.601 28.487 1.00 0.00 222 GLY A CA 3
ATOM 3369 C C . GLY A 1 29 ? 24.060 36.813 28.837 1.00 0.00 222 GLY A C 3
ATOM 3370 O O . GLY A 1 29 ? 25.080 36.914 28.154 1.00 0.00 222 GLY A O 3
ATOM 3374 N N . GLU A 1 30 ? 23.988 36.030 29.914 1.00 0.00 223 GLU A N 3
ATOM 3375 C CA . GLU A 1 30 ? 25.109 35.341 30.562 1.00 0.00 223 GLU A CA 3
ATOM 3376 C C . GLU A 1 30 ? 24.711 33.907 30.963 1.00 0.00 223 GLU A C 3
ATOM 3377 O O . GLU A 1 30 ? 23.687 33.687 31.621 1.00 0.00 223 GLU A O 3
ATOM 3389 N N . VAL A 1 31 ? 25.542 32.937 30.576 1.00 0.00 224 VAL A N 3
ATOM 3390 C CA . VAL A 1 31 ? 25.292 31.487 30.630 1.00 0.00 224 VAL A CA 3
ATOM 3391 C C . VAL A 1 31 ? 26.348 30.767 31.467 1.00 0.00 224 VAL A C 3
ATOM 3392 O O . VAL A 1 31 ? 27.533 30.839 31.149 1.00 0.00 224 VAL A O 3
ATOM 3405 N N . LEU A 1 32 ? 25.939 30.035 32.503 1.00 0.00 225 LEU A N 3
ATOM 3406 C CA . LEU A 1 32 ? 26.818 29.175 33.296 1.00 0.00 225 LEU A CA 3
ATOM 3407 C C . LEU A 1 32 ? 26.804 27.741 32.756 1.00 0.00 225 LEU A C 3
ATOM 3408 O O . LEU A 1 32 ? 25.755 27.094 32.768 1.00 0.00 225 LEU A O 3
ATOM 3424 N N . VAL A 1 33 ? 27.958 27.220 32.337 1.00 0.00 226 VAL A N 3
ATOM 3425 C CA . VAL A 1 33 ? 28.122 25.846 31.817 1.00 0.00 226 VAL A CA 3
ATOM 3426 C C . VAL A 1 33 ? 29.134 25.015 32.614 1.00 0.00 226 VAL A C 3
ATOM 3427 O O . VAL A 1 33 ? 30.292 25.397 32.761 1.00 0.00 226 VAL A O 3
ATOM 3440 N N . SER A 1 34 ? 28.694 23.880 33.158 1.00 0.00 227 SER A N 3
ATOM 3441 C CA . SER A 1 34 ? 29.525 22.922 33.899 1.00 0.00 227 SER A CA 3
ATOM 3442 C C . SER A 1 34 ? 30.010 21.789 33.002 1.00 0.00 227 SER A C 3
ATOM 3443 O O . SER A 1 34 ? 29.221 21.230 32.237 1.00 0.00 227 SER A O 3
ATOM 3451 N N . PHE A 1 35 ? 31.296 21.461 33.106 1.00 0.00 228 PHE A N 3
ATOM 3452 C CA . PHE A 1 35 ? 31.972 20.483 32.249 1.00 0.00 228 PHE A CA 3
ATOM 3453 C C . PHE A 1 35 ? 33.178 19.819 32.952 1.00 0.00 228 PHE A C 3
ATOM 3454 O O . PHE A 1 35 ? 33.522 20.159 34.087 1.00 0.00 228 PHE A O 3
ATOM 3471 N N . THR A 1 36 ? 33.821 18.863 32.273 1.00 0.00 229 THR A N 3
ATOM 3472 C CA . THR A 1 36 ? 35.041 18.145 32.701 1.00 0.00 229 THR A CA 3
ATOM 3473 C C . THR A 1 36 ? 36.205 18.194 31.715 1.00 0.00 229 THR A C 3
ATOM 3474 O O . THR A 1 36 ? 35.984 18.262 30.506 1.00 0.00 229 THR A O 3
ATOM 3485 N N . ILE A 1 37 ? 37.436 18.052 32.206 1.00 0.00 230 ILE A N 3
ATOM 3486 C CA . ILE A 1 37 ? 38.612 17.713 31.391 1.00 0.00 230 ILE A CA 3
ATOM 3487 C C . ILE A 1 37 ? 39.164 16.350 31.844 1.00 0.00 230 ILE A C 3
ATOM 3488 O O . ILE A 1 37 ? 39.339 16.124 33.041 1.00 0.00 230 ILE A O 3
ATOM 3504 N N . ASN A 1 38 ? 39.463 15.456 30.899 1.00 0.00 231 ASN A N 3
ATOM 3505 C CA . ASN A 1 38 ? 40.092 14.151 31.150 1.00 0.00 231 ASN A CA 3
ATOM 3506 C C . ASN A 1 38 ? 41.632 14.225 31.175 1.00 0.00 231 ASN A C 3
ATOM 3507 O O . ASN A 1 38 ? 42.230 15.073 30.517 1.00 0.00 231 ASN A O 3
ATOM 3518 N N . ALA A 1 39 ? 42.293 13.286 31.857 1.00 0.00 232 ALA A N 3
ATOM 3519 C CA . ALA A 1 39 ? 43.760 13.214 31.966 1.00 0.00 232 ALA A CA 3
ATOM 3520 C C . ALA A 1 39 ? 44.505 12.904 30.643 1.00 0.00 232 ALA A C 3
ATOM 3521 O O . ALA A 1 39 ? 45.698 13.203 30.530 1.00 0.00 232 ALA A O 3
ATOM 3528 N N . ASP A 1 40 ? 43.831 12.328 29.640 1.00 0.00 233 ASP A N 3
ATOM 3529 C CA . ASP A 1 40 ? 44.268 12.263 28.230 1.00 0.00 233 ASP A CA 3
ATOM 3530 C C . ASP A 1 40 ? 44.045 13.542 27.387 1.00 0.00 233 ASP A C 3
ATOM 3531 O O . ASP A 1 40 ? 44.598 13.678 26.295 1.00 0.00 233 ASP A O 3
ATOM 3540 N N . GLY A 1 41 ? 43.310 14.518 27.930 1.00 0.00 234 GLY A N 3
ATOM 3541 C CA . GLY A 1 41 ? 43.162 15.881 27.407 1.00 0.00 234 GLY A CA 3
ATOM 3542 C C . GLY A 1 41 ? 41.790 16.236 26.818 1.00 0.00 234 GLY A C 3
ATOM 3543 O O . GLY A 1 41 ? 41.562 17.407 26.523 1.00 0.00 234 GLY A O 3
ATOM 3547 N N . SER A 1 42 ? 40.868 15.287 26.623 1.00 0.00 235 SER A N 3
ATOM 3548 C CA . SER A 1 42 ? 39.543 15.579 26.045 1.00 0.00 235 SER A CA 3
ATOM 3549 C C . SER A 1 42 ? 38.666 16.388 27.008 1.00 0.00 235 SER A C 3
ATOM 3550 O O . SER A 1 42 ? 38.491 15.996 28.167 1.00 0.00 235 SER A O 3
ATOM 3558 N N . VAL A 1 43 ? 38.072 17.482 26.521 1.00 0.00 236 VAL A N 3
ATOM 3559 C CA . VAL A 1 43 ? 36.993 18.216 27.206 1.00 0.00 236 VAL A CA 3
ATOM 3560 C C . VAL A 1 43 ? 35.625 17.607 26.929 1.00 0.00 236 VAL A C 3
ATOM 3561 O O . VAL A 1 43 ? 35.280 17.357 25.773 1.00 0.00 236 VAL A O 3
ATOM 3574 N N . THR A 1 44 ? 34.843 17.350 27.975 1.00 0.00 237 THR A N 3
ATOM 3575 C CA . THR A 1 44 ? 33.604 16.569 27.879 1.00 0.00 237 THR A CA 3
ATOM 3576 C C . THR A 1 44 ? 32.511 16.891 28.895 1.00 0.00 237 THR A C 3
ATOM 3577 O O . THR A 1 44 ? 32.757 17.553 29.902 1.00 0.00 237 THR A O 3
ATOM 3588 N N . ASP A 1 45 ? 31.306 16.392 28.620 1.00 0.00 238 ASP A N 3
ATOM 3589 C CA . ASP A 1 45 ? 30.136 16.421 29.497 1.00 0.00 238 ASP A CA 3
ATOM 3590 C C . ASP A 1 45 ? 29.739 17.843 29.887 1.00 0.00 238 ASP A C 3
ATOM 3591 O O . ASP A 1 45 ? 29.544 18.188 31.054 1.00 0.00 238 ASP A O 3
ATOM 3600 N N . ILE A 1 46 ? 29.637 18.668 28.849 1.00 0.00 239 ILE A N 3
ATOM 3601 C CA . ILE A 1 46 ? 29.149 20.033 28.923 1.00 0.00 239 ILE A CA 3
ATOM 3602 C C . ILE A 1 46 ? 27.637 20.003 29.189 1.00 0.00 239 ILE A C 3
ATOM 3603 O O . ILE A 1 46 ? 26.892 19.308 28.489 1.00 0.00 239 ILE A O 3
ATOM 3619 N N . LYS A 1 47 ? 27.174 20.773 30.172 1.00 0.00 240 LYS A N 3
ATOM 3620 C CA . LYS A 1 47 ? 25.750 21.086 30.415 1.00 0.00 240 LYS A CA 3
ATOM 3621 C C . LYS A 1 47 ? 25.549 22.467 31.047 1.00 0.00 240 LYS A C 3
ATOM 3622 O O . LYS A 1 47 ? 26.392 22.938 31.806 1.00 0.00 240 LYS A O 3
ATOM 3641 N N . VAL A 1 48 ? 24.431 23.125 30.738 1.00 0.00 241 VAL A N 3
ATOM 3642 C CA . VAL A 1 48 ? 24.062 24.430 31.317 1.00 0.00 241 VAL A CA 3
ATOM 3643 C C . VAL A 1 48 ? 23.555 24.281 32.752 1.00 0.00 241 VAL A C 3
ATOM 3644 O O . VAL A 1 48 ? 22.579 23.572 33.005 1.00 0.00 241 VAL A O 3
ATOM 3657 N N . VAL A 1 49 ? 24.185 24.981 33.692 1.00 0.00 242 VAL A N 3
ATOM 3658 C CA . VAL A 1 49 ? 23.714 25.119 35.079 1.00 0.00 242 VAL A CA 3
ATOM 3659 C C . VAL A 1 49 ? 22.650 26.204 35.222 1.00 0.00 242 VAL A C 3
ATOM 3660 O O . VAL A 1 49 ? 21.663 25.988 35.924 1.00 0.00 242 VAL A O 3
ATOM 3673 N N . LYS A 1 50 ? 22.843 27.358 34.563 1.00 0.00 243 LYS A N 3
ATOM 3674 C CA . LYS A 1 50 ? 21.933 28.515 34.665 1.00 0.00 243 LYS A CA 3
ATOM 3675 C C . LYS A 1 50 ? 22.054 29.456 33.460 1.00 0.00 243 LYS A C 3
ATOM 3676 O O . LYS A 1 50 ? 23.155 29.634 32.942 1.00 0.00 243 LYS A O 3
ATOM 3695 N N . SER A 1 51 ? 20.963 30.109 33.046 1.00 0.00 244 SER A N 3
ATOM 3696 C CA . SER A 1 51 ? 21.011 31.231 32.093 1.00 0.00 244 SER A CA 3
ATOM 3697 C C . SER A 1 51 ? 19.856 32.232 32.233 1.00 0.00 244 SER A C 3
ATOM 3698 O O . SER A 1 51 ? 18.691 31.836 32.355 1.00 0.00 244 SER A O 3
ATOM 3706 N N . ASN A 1 52 ? 20.173 33.528 32.118 1.00 0.00 245 ASN A N 3
ATOM 3707 C CA . ASN A 1 52 ? 19.219 34.647 32.020 1.00 0.00 245 ASN A CA 3
ATOM 3708 C C . ASN A 1 52 ? 18.769 34.936 30.557 1.00 0.00 245 ASN A C 3
ATOM 3709 O O . ASN A 1 52 ? 18.288 36.035 30.253 1.00 0.00 245 ASN A O 3
ATOM 3720 N N . THR A 1 53 ? 18.989 33.993 29.631 1.00 0.00 246 THR A N 3
ATOM 3721 C CA . THR A 1 53 ? 18.702 34.120 28.193 1.00 0.00 246 THR A CA 3
ATOM 3722 C C . THR A 1 53 ? 18.248 32.839 27.472 1.00 0.00 246 THR A C 3
ATOM 3723 O O . THR A 1 53 ? 18.165 31.763 28.076 1.00 0.00 246 THR A O 3
ATOM 3734 N N . THR A 1 54 ? 17.908 32.977 26.187 1.00 0.00 247 THR A N 3
ATOM 3735 C CA . THR A 1 54 ? 17.343 31.934 25.316 1.00 0.00 247 THR A CA 3
ATOM 3736 C C . THR A 1 54 ? 18.231 30.715 25.076 1.00 0.00 247 THR A C 3
ATOM 3737 O O . THR A 1 54 ? 19.452 30.803 24.931 1.00 0.00 247 THR A O 3
ATOM 3748 N N . ASP A 1 55 ? 17.579 29.560 24.949 1.00 0.00 248 ASP A N 3
ATOM 3749 C CA . ASP A 1 55 ? 18.223 28.256 24.744 1.00 0.00 248 ASP A CA 3
ATOM 3750 C C . ASP A 1 55 ? 19.201 28.152 23.570 1.00 0.00 248 ASP A C 3
ATOM 3751 O O . ASP A 1 55 ? 20.183 27.421 23.667 1.00 0.00 248 ASP A O 3
ATOM 3760 N N . ILE A 1 56 ? 18.965 28.915 22.498 1.00 0.00 249 ILE A N 3
ATOM 3761 C CA . ILE A 1 56 ? 19.803 28.953 21.288 1.00 0.00 249 ILE A CA 3
ATOM 3762 C C . ILE A 1 56 ? 21.202 29.519 21.595 1.00 0.00 249 ILE A C 3
ATOM 3763 O O . ILE A 1 56 ? 22.207 29.002 21.097 1.00 0.00 249 ILE A O 3
ATOM 3779 N N . LEU A 1 57 ? 21.274 30.558 22.440 1.00 0.00 250 LEU A N 3
ATOM 3780 C CA . LEU A 1 57 ? 22.532 31.138 22.924 1.00 0.00 250 LEU A CA 3
ATOM 3781 C C . LEU A 1 57 ? 23.191 30.237 23.970 1.00 0.00 250 LEU A C 3
ATOM 3782 O O . LEU A 1 57 ? 24.397 30.021 23.923 1.00 0.00 250 LEU A O 3
ATOM 3798 N N . ASN A 1 58 ? 22.404 29.646 24.866 1.00 0.00 251 ASN A N 3
ATOM 3799 C CA . ASN A 1 58 ? 22.900 28.667 25.834 1.00 0.00 251 ASN A CA 3
ATOM 3800 C C . ASN A 1 58 ? 23.549 27.459 25.126 1.00 0.00 251 ASN A C 3
ATOM 3801 O O . ASN A 1 58 ? 24.610 26.998 25.545 1.00 0.00 251 ASN A O 3
ATOM 3812 N N . HIS A 1 59 ? 22.971 26.998 24.009 1.00 0.00 252 HIS A N 3
ATOM 3813 C CA . HIS A 1 59 ? 23.550 25.945 23.169 1.00 0.00 252 HIS A CA 3
ATOM 3814 C C . HIS A 1 59 ? 24.836 26.393 22.464 1.00 0.00 252 HIS A C 3
ATOM 3815 O O . HIS A 1 59 ? 25.747 25.590 22.301 1.00 0.00 252 HIS A O 3
ATOM 3829 N N . ALA A 1 60 ? 24.944 27.669 22.084 1.00 0.00 253 ALA A N 3
ATOM 3830 C CA . ALA A 1 60 ? 26.155 28.217 21.473 1.00 0.00 253 ALA A CA 3
ATOM 3831 C C . ALA A 1 60 ? 27.292 28.289 22.504 1.00 0.00 253 ALA A C 3
ATOM 3832 O O . ALA A 1 60 ? 28.403 27.837 22.226 1.00 0.00 253 ALA A O 3
ATOM 3839 N N . ALA A 1 61 ? 26.994 28.775 23.711 1.00 0.00 254 ALA A N 3
ATOM 3840 C CA . ALA A 1 61 ? 27.922 28.852 24.834 1.00 0.00 254 ALA A CA 3
ATOM 3841 C C . ALA A 1 61 ? 28.465 27.472 25.240 1.00 0.00 254 ALA A C 3
ATOM 3842 O O . ALA A 1 61 ? 29.658 27.329 25.504 1.00 0.00 254 ALA A O 3
ATOM 3849 N N . LEU A 1 62 ? 27.606 26.447 25.260 1.00 0.00 255 LEU A N 3
ATOM 3850 C CA . LEU A 1 62 ? 27.990 25.081 25.616 1.00 0.00 255 LEU A CA 3
ATOM 3851 C C . LEU A 1 62 ? 28.749 24.376 24.471 1.00 0.00 255 LEU A C 3
ATOM 3852 O O . LEU A 1 62 ? 29.791 23.761 24.707 1.00 0.00 255 LEU A O 3
ATOM 3868 N N . GLU A 1 63 ? 28.307 24.513 23.215 1.00 0.00 256 GLU A N 3
ATOM 3869 C CA . GLU A 1 63 ? 29.023 23.989 22.056 1.00 0.00 256 GLU A CA 3
ATOM 3870 C C . GLU A 1 63 ? 30.395 24.648 21.870 1.00 0.00 256 GLU A C 3
ATOM 3871 O O . GLU A 1 63 ? 31.316 23.980 21.415 1.00 0.00 256 GLU A O 3
ATOM 3883 N N . ALA A 1 64 ? 30.572 25.911 22.273 1.00 0.00 257 ALA A N 3
ATOM 3884 C CA . ALA A 1 64 ? 31.851 26.621 22.139 1.00 0.00 257 ALA A CA 3
ATOM 3885 C C . ALA A 1 64 ? 32.998 25.923 22.895 1.00 0.00 257 ALA A C 3
ATOM 3886 O O . ALA A 1 64 ? 34.118 25.848 22.385 1.00 0.00 257 ALA A O 3
ATOM 3893 N N . ILE A 1 65 ? 32.710 25.352 24.074 1.00 0.00 258 ILE A N 3
ATOM 3894 C CA . ILE A 1 65 ? 33.670 24.547 24.847 1.00 0.00 258 ILE A CA 3
ATOM 3895 C C . ILE A 1 65 ? 34.038 23.271 24.075 1.00 0.00 258 ILE A C 3
ATOM 3896 O O . ILE A 1 65 ? 35.216 22.970 23.889 1.00 0.00 258 ILE A O 3
ATOM 3912 N N . LYS A 1 66 ? 33.030 22.544 23.575 1.00 0.00 259 LYS A N 3
ATOM 3913 C CA . LYS A 1 66 ? 33.205 21.299 22.810 1.00 0.00 259 LYS A CA 3
ATOM 3914 C C . LYS A 1 66 ? 33.950 21.523 21.486 1.00 0.00 259 LYS A C 3
ATOM 3915 O O . LYS A 1 66 ? 34.789 20.707 21.102 1.00 0.00 259 LYS A O 3
ATOM 3934 N N . SER A 1 67 ? 33.695 22.640 20.810 1.00 0.00 260 SER A N 3
ATOM 3935 C CA . SER A 1 67 ? 34.357 23.043 19.564 1.00 0.00 260 SER A CA 3
ATOM 3936 C C . SER A 1 67 ? 35.840 23.400 19.746 1.00 0.00 260 SER A C 3
ATOM 3937 O O . SER A 1 67 ? 36.618 23.244 18.804 1.00 0.00 260 SER A O 3
ATOM 3945 N N . ALA A 1 68 ? 36.253 23.851 20.937 1.00 0.00 261 ALA A N 3
ATOM 3946 C CA . ALA A 1 68 ? 37.655 24.116 21.292 1.00 0.00 261 ALA A CA 3
ATOM 3947 C C . ALA A 1 68 ? 38.344 22.952 22.046 1.00 0.00 261 ALA A C 3
ATOM 3948 O O . ALA A 1 68 ? 39.471 23.115 22.514 1.00 0.00 261 ALA A O 3
ATOM 3955 N N . ALA A 1 69 ? 37.705 21.783 22.184 1.00 0.00 262 ALA A N 3
ATOM 3956 C CA . ALA A 1 69 ? 38.144 20.720 23.095 1.00 0.00 262 ALA A CA 3
ATOM 3957 C C . ALA A 1 69 ? 39.557 20.174 22.810 1.00 0.00 262 ALA A C 3
ATOM 3958 O O . ALA A 1 69 ? 40.264 19.788 23.743 1.00 0.00 262 ALA A O 3
ATOM 3965 N N . HIS A 1 70 ? 40.018 20.176 21.556 1.00 0.00 263 HIS A N 3
ATOM 3966 C CA . HIS A 1 70 ? 41.383 19.754 21.213 1.00 0.00 263 HIS A CA 3
ATOM 3967 C C . HIS A 1 70 ? 42.469 20.747 21.662 1.00 0.00 263 HIS A C 3
ATOM 3968 O O . HIS A 1 70 ? 43.606 20.354 21.920 1.00 0.00 263 HIS A O 3
ATOM 3982 N N . LEU A 1 71 ? 42.122 22.030 21.800 1.00 0.00 264 LEU A N 3
ATOM 3983 C CA . LEU A 1 71 ? 43.044 23.125 22.126 1.00 0.00 264 LEU A CA 3
ATOM 3984 C C . LEU A 1 71 ? 43.345 23.251 23.636 1.00 0.00 264 LEU A C 3
ATOM 3985 O O . LEU A 1 71 ? 44.155 24.093 24.025 1.00 0.00 264 LEU A O 3
ATOM 4001 N N . PHE A 1 72 ? 42.718 22.417 24.474 1.00 0.00 265 PHE A N 3
ATOM 4002 C CA . PHE A 1 72 ? 42.931 22.304 25.926 1.00 0.00 265 PHE A CA 3
ATOM 4003 C C . PHE A 1 72 ? 44.219 21.611 26.428 1.00 0.00 265 PHE A C 3
ATOM 4004 O O . PHE A 1 72 ? 44.769 20.764 25.711 1.00 0.00 265 PHE A O 3
ATOM 4021 N N . PRO A 1 73 ? 44.703 21.934 27.647 1.00 0.00 266 PRO A N 3
ATOM 4022 C CA . PRO A 1 73 ? 45.803 21.227 28.308 1.00 0.00 266 PRO A CA 3
ATOM 4023 C C . PRO A 1 73 ? 45.342 19.909 28.962 1.00 0.00 266 PRO A C 3
ATOM 4024 O O . PRO A 1 73 ? 44.147 19.633 29.078 1.00 0.00 266 PRO A O 3
ATOM 4035 N N . LYS A 1 74 ? 46.299 19.099 29.436 1.00 0.00 267 LYS A N 3
ATOM 4036 C CA . LYS A 1 74 ? 46.051 17.919 30.279 1.00 0.00 267 LYS A CA 3
ATOM 4037 C C . LYS A 1 74 ? 46.090 18.308 31.778 1.00 0.00 267 LYS A C 3
ATOM 4038 O O . LYS A 1 74 ? 47.072 18.936 32.188 1.00 0.00 267 LYS A O 3
ATOM 4057 N N . PRO A 1 75 ? 45.086 17.936 32.598 1.00 0.00 268 PRO A N 3
ATOM 4058 C CA . PRO A 1 75 ? 45.015 18.189 34.044 1.00 0.00 268 PRO A CA 3
ATOM 4059 C C . PRO A 1 75 ? 45.904 17.201 34.834 1.00 0.00 268 PRO A C 3
ATOM 4060 O O . PRO A 1 75 ? 46.289 16.162 34.292 1.00 0.00 268 PRO A O 3
ATOM 4071 N N . GLU A 1 76 ? 46.220 17.457 36.112 1.00 0.00 269 GLU A N 3
ATOM 4072 C CA . GLU A 1 76 ? 46.976 16.492 36.948 1.00 0.00 269 GLU A CA 3
ATOM 4073 C C . GLU A 1 76 ? 46.198 15.191 37.227 1.00 0.00 269 GLU A C 3
ATOM 4074 O O . GLU A 1 76 ? 46.792 14.118 37.349 1.00 0.00 269 GLU A O 3
ATOM 4086 N N . GLU A 1 77 ? 44.870 15.261 37.282 1.00 0.00 270 GLU A N 3
ATOM 4087 C CA . GLU A 1 77 ? 43.929 14.141 37.143 1.00 0.00 270 GLU A CA 3
ATOM 4088 C C . GLU A 1 77 ? 42.552 14.677 36.707 1.00 0.00 270 GLU A C 3
ATOM 4089 O O . GLU A 1 77 ? 42.286 15.868 36.865 1.00 0.00 270 GLU A O 3
ATOM 4101 N N . THR A 1 78 ? 41.685 13.835 36.137 1.00 0.00 271 THR A N 3
ATOM 4102 C CA . THR A 1 78 ? 40.373 14.216 35.596 1.00 0.00 271 THR A CA 3
ATOM 4103 C C . THR A 1 78 ? 39.500 14.927 36.638 1.00 0.00 271 THR A C 3
ATOM 4104 O O . THR A 1 78 ? 39.200 14.353 37.688 1.00 0.00 271 THR A O 3
ATOM 4115 N N . VAL A 1 79 ? 39.073 16.163 36.347 1.00 0.00 272 VAL A N 3
ATOM 4116 C CA . VAL A 1 79 ? 38.343 17.052 37.281 1.00 0.00 272 VAL A CA 3
ATOM 4117 C C . VAL A 1 79 ? 37.383 18.005 36.558 1.00 0.00 272 VAL A C 3
ATOM 4118 O O . VAL A 1 79 ? 37.527 18.322 35.374 1.00 0.00 272 VAL A O 3
ATOM 4131 N N . HIS A 1 80 ? 36.386 18.457 37.320 1.00 0.00 273 HIS A N 3
ATOM 4132 C CA . HIS A 1 80 ? 35.323 19.377 36.921 1.00 0.00 273 HIS A CA 3
ATOM 4133 C C . HIS A 1 80 ? 35.734 20.861 36.921 1.00 0.00 273 HIS A C 3
ATOM 4134 O O . HIS A 1 80 ? 36.627 21.286 37.662 1.00 0.00 273 HIS A O 3
ATOM 4148 N N . LEU A 1 81 ? 35.004 21.649 36.126 1.00 0.00 274 LEU A N 3
ATOM 4149 C CA . LEU A 1 81 ? 34.963 23.115 36.103 1.00 0.00 274 LEU A CA 3
ATOM 4150 C C . LEU A 1 81 ? 33.523 23.563 35.779 1.00 0.00 274 LEU A C 3
ATOM 4151 O O . LEU A 1 81 ? 32.816 22.857 35.056 1.00 0.00 274 LEU A O 3
ATOM 4167 N N . LYS A 1 82 ? 33.081 24.748 36.223 1.00 0.00 275 LYS A N 3
ATOM 4168 C CA . LYS A 1 82 ? 31.843 25.373 35.715 1.00 0.00 275 LYS A CA 3
ATOM 4169 C C . LYS A 1 82 ? 32.029 26.863 35.448 1.00 0.00 275 LYS A C 3
ATOM 4170 O O . LYS A 1 82 ? 32.357 27.636 36.348 1.00 0.00 275 LYS A O 3
ATOM 4189 N N . ILE A 1 83 ? 31.875 27.248 34.182 1.00 0.00 276 ILE A N 3
ATOM 4190 C CA . ILE A 1 83 ? 32.423 28.503 33.643 1.00 0.00 276 ILE A CA 3
ATOM 4191 C C . ILE A 1 83 ? 31.317 29.412 33.069 1.00 0.00 276 ILE A C 3
ATOM 4192 O O . ILE A 1 83 ? 30.480 28.928 32.301 1.00 0.00 276 ILE A O 3
ATOM 4208 N N . PRO A 1 84 ? 31.294 30.721 33.401 1.00 0.00 277 PRO A N 3
ATOM 4209 C CA . PRO A 1 84 ? 30.424 31.702 32.755 1.00 0.00 277 PRO A CA 3
ATOM 4210 C C . PRO A 1 84 ? 30.894 32.094 31.343 1.00 0.00 277 PRO A C 3
ATOM 4211 O O . PRO A 1 84 ? 32.059 32.455 31.137 1.00 0.00 277 PRO A O 3
ATOM 4222 N N . ILE A 1 85 ? 29.955 32.104 30.398 1.00 0.00 278 ILE A N 3
ATOM 4223 C CA . ILE A 1 85 ? 30.042 32.688 29.049 1.00 0.00 278 ILE A CA 3
ATOM 4224 C C . ILE A 1 85 ? 29.079 33.888 28.966 1.00 0.00 278 ILE A C 3
ATOM 4225 O O . ILE A 1 85 ? 28.018 33.864 29.590 1.00 0.00 278 ILE A O 3
ATOM 4241 N N . ALA A 1 86 ? 29.409 34.930 28.197 1.00 0.00 279 ALA A N 3
ATOM 4242 C CA . ALA A 1 86 ? 28.586 36.142 28.080 1.00 0.00 279 ALA A CA 3
ATOM 4243 C C . ALA A 1 86 ? 28.430 36.659 26.637 1.00 0.00 279 ALA A C 3
ATOM 4244 O O . ALA A 1 86 ? 29.316 36.493 25.790 1.00 0.00 279 ALA A O 3
ATOM 4251 N N . TYR A 1 87 ? 27.304 37.328 26.387 1.00 0.00 280 TYR A N 3
ATOM 4252 C CA . TYR A 1 87 ? 26.925 37.956 25.120 1.00 0.00 280 TYR A CA 3
ATOM 4253 C C . TYR A 1 87 ? 26.490 39.415 25.318 1.00 0.00 280 TYR A C 3
ATOM 4254 O O . TYR A 1 87 ? 25.990 39.774 26.388 1.00 0.00 280 TYR A O 3
ATOM 4272 N N . SER A 1 88 ? 26.633 40.243 24.278 1.00 0.00 281 SER A N 3
ATOM 4273 C CA . SER A 1 88 ? 26.337 41.685 24.320 1.00 0.00 281 SER A CA 3
ATOM 4274 C C . SER A 1 88 ? 25.910 42.221 22.945 1.00 0.00 281 SER A C 3
ATOM 4275 O O . SER A 1 88 ? 26.375 41.722 21.915 1.00 0.00 281 SER A O 3
ATOM 4283 N N . LEU A 1 89 ? 25.047 43.242 22.922 1.00 0.00 282 LEU A N 3
ATOM 4284 C CA . LEU A 1 89 ? 24.656 44.009 21.726 1.00 0.00 282 LEU A CA 3
ATOM 4285 C C . LEU A 1 89 ? 25.595 45.208 21.484 1.00 0.00 282 LEU A C 3
ATOM 4286 O O . LEU A 1 89 ? 25.789 45.644 20.343 1.00 0.00 282 LEU A O 3
ATOM 4302 N N . LYS A 1 90 ? 26.173 45.746 22.563 1.00 0.00 283 LYS A N 3
ATOM 4303 C CA . LYS A 1 90 ? 27.040 46.933 22.607 1.00 0.00 283 LYS A CA 3
ATOM 4304 C C . LYS A 1 90 ? 28.476 46.611 22.155 1.00 0.00 283 LYS A C 3
ATOM 4305 O O . LYS A 1 90 ? 29.420 46.689 22.945 1.00 0.00 283 LYS A O 3
ATOM 4324 N N . GLU A 1 91 ? 28.643 46.185 20.902 1.00 0.00 284 GLU A N 3
ATOM 4325 C CA . GLU A 1 91 ? 29.950 45.830 20.316 1.00 0.00 284 GLU A CA 3
ATOM 4326 C C . GLU A 1 91 ? 30.792 47.063 19.927 1.00 0.00 284 GLU A C 3
ATOM 4327 O O . GLU A 1 91 ? 30.244 48.133 19.647 1.00 0.00 284 GLU A O 3
ATOM 4339 N N . ASP A 1 92 ? 32.123 46.919 19.878 1.00 0.00 285 ASP A N 3
ATOM 4340 C CA . ASP A 1 92 ? 33.077 47.894 19.303 1.00 0.00 285 ASP A CA 3
ATOM 4341 C C . ASP A 1 92 ? 34.414 47.267 18.872 1.00 0.00 285 ASP A C 3
ATOM 4342 O O . ASP A 1 92 ? 34.588 47.006 17.661 1.00 0.00 285 ASP A O 3
ATOM 4351 N N . SER A 1 1 ? 43.670 39.147 36.530 1.00 0.00 194 SER A N 4
ATOM 4352 C CA . SER A 1 1 ? 42.899 38.015 35.986 1.00 0.00 194 SER A CA 4
ATOM 4353 C C . SER A 1 1 ? 43.829 37.070 35.233 1.00 0.00 194 SER A C 4
ATOM 4354 O O . SER A 1 1 ? 44.804 37.532 34.642 1.00 0.00 194 SER A O 4
ATOM 4364 N N . ASN A 1 2 ? 43.574 35.756 35.256 1.00 0.00 195 ASN A N 4
ATOM 4365 C CA . ASN A 1 2 ? 44.416 34.729 34.621 1.00 0.00 195 ASN A CA 4
ATOM 4366 C C . ASN A 1 2 ? 44.724 35.009 33.140 1.00 0.00 195 ASN A C 4
ATOM 4367 O O . ASN A 1 2 ? 43.845 35.391 32.363 1.00 0.00 195 ASN A O 4
ATOM 4378 N N . GLU A 1 3 ? 45.958 34.726 32.721 1.00 0.00 196 GLU A N 4
ATOM 4379 C CA . GLU A 1 3 ? 46.434 35.148 31.406 1.00 0.00 196 GLU A CA 4
ATOM 4380 C C . GLU A 1 3 ? 45.847 34.374 30.211 1.00 0.00 196 GLU A C 4
ATOM 4381 O O . GLU A 1 3 ? 45.624 34.969 29.156 1.00 0.00 196 GLU A O 4
ATOM 4393 N N . PHE A 1 4 ? 45.561 33.077 30.369 1.00 0.00 197 PHE A N 4
ATOM 4394 C CA . PHE A 1 4 ? 44.961 32.229 29.327 1.00 0.00 197 PHE A CA 4
ATOM 4395 C C . PHE A 1 4 ? 43.447 32.516 29.319 1.00 0.00 197 PHE A C 4
ATOM 4396 O O . PHE A 1 4 ? 42.830 32.583 28.256 1.00 0.00 197 PHE A O 4
ATOM 4413 N N . LEU A 1 5 ? 42.837 32.710 30.494 1.00 0.00 198 LEU A N 4
ATOM 4414 C CA . LEU A 1 5 ? 41.387 32.841 30.688 1.00 0.00 198 LEU A CA 4
ATOM 4415 C C . LEU A 1 5 ? 40.834 34.050 29.914 1.00 0.00 198 LEU A C 4
ATOM 4416 O O . LEU A 1 5 ? 39.843 33.925 29.194 1.00 0.00 198 LEU A O 4
ATOM 4432 N N . MET A 1 6 ? 41.530 35.191 29.964 1.00 0.00 199 MET A N 4
ATOM 4433 C CA . MET A 1 6 ? 41.172 36.379 29.178 1.00 0.00 199 MET A CA 4
ATOM 4434 C C . MET A 1 6 ? 41.284 36.192 27.653 1.00 0.00 199 MET A C 4
ATOM 4435 O O . MET A 1 6 ? 40.688 36.972 26.911 1.00 0.00 199 MET A O 4
ATOM 4449 N N . LYS A 1 7 ? 42.021 35.182 27.163 1.00 0.00 200 LYS A N 4
ATOM 4450 C CA . LYS A 1 7 ? 42.150 34.865 25.726 1.00 0.00 200 LYS A CA 4
ATOM 4451 C C . LYS A 1 7 ? 41.073 33.907 25.226 1.00 0.00 200 LYS A C 4
ATOM 4452 O O . LYS A 1 7 ? 40.545 34.118 24.132 1.00 0.00 200 LYS A O 4
ATOM 4471 N N . ILE A 1 8 ? 40.697 32.890 26.013 1.00 0.00 201 ILE A N 4
ATOM 4472 C CA . ILE A 1 8 ? 39.538 32.049 25.660 1.00 0.00 201 ILE A CA 4
ATOM 4473 C C . ILE A 1 8 ? 38.241 32.848 25.712 1.00 0.00 201 ILE A C 4
ATOM 4474 O O . ILE A 1 8 ? 37.406 32.666 24.837 1.00 0.00 201 ILE A O 4
ATOM 4490 N N . GLN A 1 9 ? 38.096 33.789 26.650 1.00 0.00 202 GLN A N 4
ATOM 4491 C CA . GLN A 1 9 ? 36.959 34.721 26.698 1.00 0.00 202 GLN A CA 4
ATOM 4492 C C . GLN A 1 9 ? 36.731 35.480 25.378 1.00 0.00 202 GLN A C 4
ATOM 4493 O O . GLN A 1 9 ? 35.591 35.653 24.941 1.00 0.00 202 GLN A O 4
ATOM 4507 N N . THR A 1 10 ? 37.815 35.843 24.695 1.00 0.00 203 THR A N 4
ATOM 4508 C CA . THR A 1 10 ? 37.811 36.313 23.294 1.00 0.00 203 THR A CA 4
ATOM 4509 C C . THR A 1 10 ? 37.277 35.302 22.275 1.00 0.00 203 THR A C 4
ATOM 4510 O O . THR A 1 10 ? 36.331 35.588 21.539 1.00 0.00 203 THR A O 4
ATOM 4521 N N . ALA A 1 11 ? 37.836 34.088 22.268 1.00 0.00 204 ALA A N 4
ATOM 4522 C CA . ALA A 1 11 ? 37.459 33.029 21.331 1.00 0.00 204 ALA A CA 4
ATOM 4523 C C . ALA A 1 11 ? 36.006 32.552 21.515 1.00 0.00 204 ALA A C 4
ATOM 4524 O O . ALA A 1 11 ? 35.272 32.434 20.536 1.00 0.00 204 ALA A O 4
ATOM 4531 N N . ILE A 1 12 ? 35.551 32.349 22.757 1.00 0.00 205 ILE A N 4
ATOM 4532 C CA . ILE A 1 12 ? 34.154 32.030 23.094 1.00 0.00 205 ILE A CA 4
ATOM 4533 C C . ILE A 1 12 ? 33.200 33.112 22.565 1.00 0.00 205 ILE A C 4
ATOM 4534 O O . ILE A 1 12 ? 32.178 32.775 21.972 1.00 0.00 205 ILE A O 4
ATOM 4550 N N . SER A 1 13 ? 33.546 34.399 22.717 1.00 0.00 206 SER A N 4
ATOM 4551 C CA . SER A 1 13 ? 32.739 35.521 22.199 1.00 0.00 206 SER A CA 4
ATOM 4552 C C . SER A 1 13 ? 32.576 35.443 20.675 1.00 0.00 206 SER A C 4
ATOM 4553 O O . SER A 1 13 ? 31.481 35.661 20.154 1.00 0.00 206 SER A O 4
ATOM 4561 N N . SER A 1 14 ? 33.642 35.057 19.966 1.00 0.00 207 SER A N 4
ATOM 4562 C CA . SER A 1 14 ? 33.642 34.851 18.512 1.00 0.00 207 SER A CA 4
ATOM 4563 C C . SER A 1 14 ? 32.872 33.592 18.076 1.00 0.00 207 SER A C 4
ATOM 4564 O O . SER A 1 14 ? 32.130 33.631 17.088 1.00 0.00 207 SER A O 4
ATOM 4572 N N . LYS A 1 15 ? 33.005 32.488 18.828 1.00 0.00 208 LYS A N 4
ATOM 4573 C CA . LYS A 1 15 ? 32.338 31.187 18.609 1.00 0.00 208 LYS A CA 4
ATOM 4574 C C . LYS A 1 15 ? 30.851 31.153 18.993 1.00 0.00 208 LYS A C 4
ATOM 4575 O O . LYS A 1 15 ? 30.152 30.199 18.643 1.00 0.00 208 LYS A O 4
ATOM 4594 N N . ASN A 1 16 ? 30.370 32.177 19.698 1.00 0.00 209 ASN A N 4
ATOM 4595 C CA . ASN A 1 16 ? 28.965 32.361 20.062 1.00 0.00 209 ASN A CA 4
ATOM 4596 C C . ASN A 1 16 ? 28.051 32.461 18.813 1.00 0.00 209 ASN A C 4
ATOM 4597 O O . ASN A 1 16 ? 28.508 32.677 17.687 1.00 0.00 209 ASN A O 4
ATOM 4608 N N . ARG A 1 17 ? 26.746 32.241 19.019 1.00 0.00 210 ARG A N 4
ATOM 4609 C CA . ARG A 1 17 ? 25.729 31.919 17.996 1.00 0.00 210 ARG A CA 4
ATOM 4610 C C . ARG A 1 17 ? 24.516 32.868 18.010 1.00 0.00 210 ARG A C 4
ATOM 4611 O O . ARG A 1 17 ? 23.433 32.490 17.567 1.00 0.00 210 ARG A O 4
ATOM 4632 N N . TYR A 1 18 ? 24.683 34.079 18.545 1.00 0.00 211 TYR A N 4
ATOM 4633 C CA . TYR A 1 18 ? 23.623 35.081 18.738 1.00 0.00 211 TYR A CA 4
ATOM 4634 C C . TYR A 1 18 ? 22.798 35.378 17.459 1.00 0.00 211 TYR A C 4
ATOM 4635 O O . TYR A 1 18 ? 23.398 35.746 16.444 1.00 0.00 211 TYR A O 4
ATOM 4653 N N . PRO A 1 19 ? 21.457 35.215 17.447 1.00 0.00 212 PRO A N 4
ATOM 4654 C CA . PRO A 1 19 ? 20.633 35.474 16.266 1.00 0.00 212 PRO A CA 4
ATOM 4655 C C . PRO A 1 19 ? 20.398 36.975 16.043 1.00 0.00 212 PRO A C 4
ATOM 4656 O O . PRO A 1 19 ? 20.002 37.698 16.958 1.00 0.00 212 PRO A O 4
ATOM 4667 N N . LYS A 1 20 ? 20.585 37.451 14.804 1.00 0.00 213 LYS A N 4
ATOM 4668 C CA . LYS A 1 20 ? 20.468 38.875 14.425 1.00 0.00 213 LYS A CA 4
ATOM 4669 C C . LYS A 1 20 ? 19.145 39.512 14.866 1.00 0.00 213 LYS A C 4
ATOM 4670 O O . LYS A 1 20 ? 19.136 40.637 15.361 1.00 0.00 213 LYS A O 4
ATOM 4689 N N . MET A 1 21 ? 18.040 38.771 14.757 1.00 0.00 214 MET A N 4
ATOM 4690 C CA . MET A 1 21 ? 16.690 39.231 15.109 1.00 0.00 214 MET A CA 4
ATOM 4691 C C . MET A 1 21 ? 16.545 39.632 16.593 1.00 0.00 214 MET A C 4
ATOM 4692 O O . MET A 1 21 ? 15.685 40.450 16.929 1.00 0.00 214 MET A O 4
ATOM 4706 N N . ALA A 1 22 ? 17.405 39.125 17.486 1.00 0.00 215 ALA A N 4
ATOM 4707 C CA . ALA A 1 22 ? 17.453 39.546 18.887 1.00 0.00 215 ALA A CA 4
ATOM 4708 C C . ALA A 1 22 ? 17.932 41.003 19.023 1.00 0.00 215 ALA A C 4
ATOM 4709 O O . ALA A 1 22 ? 17.341 41.769 19.786 1.00 0.00 215 ALA A O 4
ATOM 4716 N N . GLN A 1 23 ? 18.919 41.426 18.223 1.00 0.00 216 GLN A N 4
ATOM 4717 C CA . GLN A 1 23 ? 19.390 42.816 18.188 1.00 0.00 216 GLN A CA 4
ATOM 4718 C C . GLN A 1 23 ? 18.317 43.754 17.614 1.00 0.00 216 GLN A C 4
ATOM 4719 O O . GLN A 1 23 ? 18.145 44.866 18.115 1.00 0.00 216 GLN A O 4
ATOM 4733 N N . ILE A 1 24 ? 17.533 43.299 16.629 1.00 0.00 217 ILE A N 4
ATOM 4734 C CA . ILE A 1 24 ? 16.418 44.082 16.065 1.00 0.00 217 ILE A CA 4
ATOM 4735 C C . ILE A 1 24 ? 15.292 44.279 17.096 1.00 0.00 217 ILE A C 4
ATOM 4736 O O . ILE A 1 24 ? 14.722 45.372 17.183 1.00 0.00 217 ILE A O 4
ATOM 4752 N N . ARG A 1 25 ? 15.004 43.263 17.926 1.00 0.00 218 ARG A N 4
ATOM 4753 C CA . ARG A 1 25 ? 14.074 43.371 19.069 1.00 0.00 218 ARG A CA 4
ATOM 4754 C C . ARG A 1 25 ? 14.637 44.229 20.217 1.00 0.00 218 ARG A C 4
ATOM 4755 O O . ARG A 1 25 ? 13.866 44.965 20.838 1.00 0.00 218 ARG A O 4
ATOM 4776 N N . GLY A 1 26 ? 15.958 44.196 20.432 1.00 0.00 219 GLY A N 4
ATOM 4777 C CA . GLY A 1 26 ? 16.726 45.083 21.328 1.00 0.00 219 GLY A CA 4
ATOM 4778 C C . GLY A 1 26 ? 17.600 44.390 22.388 1.00 0.00 219 GLY A C 4
ATOM 4779 O O . GLY A 1 26 ? 18.097 45.055 23.296 1.00 0.00 219 GLY A O 4
ATOM 4783 N N . ILE A 1 27 ? 17.759 43.066 22.327 1.00 0.00 220 ILE A N 4
ATOM 4784 C CA . ILE A 1 27 ? 18.281 42.251 23.433 1.00 0.00 220 ILE A CA 4
ATOM 4785 C C . ILE A 1 27 ? 19.813 42.296 23.581 1.00 0.00 220 ILE A C 4
ATOM 4786 O O . ILE A 1 27 ? 20.560 41.973 22.658 1.00 0.00 220 ILE A O 4
ATOM 4802 N N . GLU A 1 28 ? 20.269 42.516 24.814 1.00 0.00 221 GLU A N 4
ATOM 4803 C CA . GLU A 1 28 ? 21.569 42.060 25.325 1.00 0.00 221 GLU A CA 4
ATOM 4804 C C . GLU A 1 28 ? 21.422 41.671 26.809 1.00 0.00 221 GLU A C 4
ATOM 4805 O O . GLU A 1 28 ? 20.584 42.233 27.523 1.00 0.00 221 GLU A O 4
ATOM 4817 N N . GLY A 1 29 ? 22.223 40.718 27.291 1.00 0.00 222 GLY A N 4
ATOM 4818 C CA . GLY A 1 29 ? 22.177 40.274 28.686 1.00 0.00 222 GLY A CA 4
ATOM 4819 C C . GLY A 1 29 ? 23.183 39.187 29.054 1.00 0.00 222 GLY A C 4
ATOM 4820 O O . GLY A 1 29 ? 23.956 38.718 28.218 1.00 0.00 222 GLY A O 4
ATOM 4824 N N . GLU A 1 30 ? 23.183 38.807 30.327 1.00 0.00 223 GLU A N 4
ATOM 4825 C CA . GLU A 1 30 ? 24.123 37.858 30.929 1.00 0.00 223 GLU A CA 4
ATOM 4826 C C . GLU A 1 30 ? 23.523 36.459 31.169 1.00 0.00 223 GLU A C 4
ATOM 4827 O O . GLU A 1 30 ? 22.338 36.323 31.480 1.00 0.00 223 GLU A O 4
ATOM 4839 N N . VAL A 1 31 ? 24.359 35.418 31.076 1.00 0.00 224 VAL A N 4
ATOM 4840 C CA . VAL A 1 31 ? 24.009 34.007 31.328 1.00 0.00 224 VAL A CA 4
ATOM 4841 C C . VAL A 1 31 ? 24.992 33.363 32.305 1.00 0.00 224 VAL A C 4
ATOM 4842 O O . VAL A 1 31 ? 26.191 33.306 32.027 1.00 0.00 224 VAL A O 4
ATOM 4855 N N . LEU A 1 32 ? 24.496 32.849 33.434 1.00 0.00 225 LEU A N 4
ATOM 4856 C CA . LEU A 1 32 ? 25.288 32.050 34.368 1.00 0.00 225 LEU A CA 4
ATOM 4857 C C . LEU A 1 32 ? 25.340 30.595 33.897 1.00 0.00 225 LEU A C 4
ATOM 4858 O O . LEU A 1 32 ? 24.310 29.929 33.763 1.00 0.00 225 LEU A O 4
ATOM 4874 N N . VAL A 1 33 ? 26.553 30.103 33.668 1.00 0.00 226 VAL A N 4
ATOM 4875 C CA . VAL A 1 33 ? 26.846 28.756 33.171 1.00 0.00 226 VAL A CA 4
ATOM 4876 C C . VAL A 1 33 ? 28.008 28.123 33.941 1.00 0.00 226 VAL A C 4
ATOM 4877 O O . VAL A 1 33 ? 28.960 28.805 34.334 1.00 0.00 226 VAL A O 4
ATOM 4890 N N . SER A 1 34 ? 27.906 26.820 34.184 1.00 0.00 227 SER A N 4
ATOM 4891 C CA . SER A 1 34 ? 28.840 26.031 34.988 1.00 0.00 227 SER A CA 4
ATOM 4892 C C . SER A 1 34 ? 29.224 24.756 34.235 1.00 0.00 227 SER A C 4
ATOM 4893 O O . SER A 1 34 ? 28.391 24.161 33.545 1.00 0.00 227 SER A O 4
ATOM 4901 N N . PHE A 1 35 ? 30.485 24.332 34.326 1.00 0.00 228 PHE A N 4
ATOM 4902 C CA . PHE A 1 35 ? 31.012 23.264 33.472 1.00 0.00 228 PHE A CA 4
ATOM 4903 C C . PHE A 1 35 ? 32.222 22.502 34.030 1.00 0.00 228 PHE A C 4
ATOM 4904 O O . PHE A 1 35 ? 32.915 23.005 34.914 1.00 0.00 228 PHE A O 4
ATOM 4921 N N . THR A 1 36 ? 32.509 21.313 33.493 1.00 0.00 229 THR A N 4
ATOM 4922 C CA . THR A 1 36 ? 33.788 20.608 33.684 1.00 0.00 229 THR A CA 4
ATOM 4923 C C . THR A 1 36 ? 34.809 20.850 32.584 1.00 0.00 229 THR A C 4
ATOM 4924 O O . THR A 1 36 ? 34.436 21.005 31.423 1.00 0.00 229 THR A O 4
ATOM 4935 N N . ILE A 1 37 ? 36.093 20.749 32.908 1.00 0.00 230 ILE A N 4
ATOM 4936 C CA . ILE A 1 37 ? 37.152 20.472 31.935 1.00 0.00 230 ILE A CA 4
ATOM 4937 C C . ILE A 1 37 ? 37.768 19.094 32.253 1.00 0.00 230 ILE A C 4
ATOM 4938 O O . ILE A 1 37 ? 38.102 18.807 33.407 1.00 0.00 230 ILE A O 4
ATOM 4954 N N . ASN A 1 38 ? 37.904 18.232 31.242 1.00 0.00 231 ASN A N 4
ATOM 4955 C CA . ASN A 1 38 ? 38.639 16.963 31.331 1.00 0.00 231 ASN A CA 4
ATOM 4956 C C . ASN A 1 38 ? 40.160 17.211 31.232 1.00 0.00 231 ASN A C 4
ATOM 4957 O O . ASN A 1 38 ? 40.587 18.176 30.602 1.00 0.00 231 ASN A O 4
ATOM 4968 N N . ALA A 1 39 ? 41.003 16.324 31.771 1.00 0.00 232 ALA A N 4
ATOM 4969 C CA . ALA A 1 39 ? 42.466 16.503 31.777 1.00 0.00 232 ALA A CA 4
ATOM 4970 C C . ALA A 1 39 ? 43.112 16.609 30.383 1.00 0.00 232 ALA A C 4
ATOM 4971 O O . ALA A 1 39 ? 44.160 17.238 30.258 1.00 0.00 232 ALA A O 4
ATOM 4978 N N . ASP A 1 40 ? 42.478 16.077 29.334 1.00 0.00 233 ASP A N 4
ATOM 4979 C CA . ASP A 1 40 ? 42.908 16.236 27.932 1.00 0.00 233 ASP A CA 4
ATOM 4980 C C . ASP A 1 40 ? 42.600 17.631 27.325 1.00 0.00 233 ASP A C 4
ATOM 4981 O O . ASP A 1 40 ? 42.981 17.935 26.188 1.00 0.00 233 ASP A O 4
ATOM 4990 N N . GLY A 1 41 ? 41.921 18.496 28.089 1.00 0.00 234 GLY A N 4
ATOM 4991 C CA . GLY A 1 41 ? 41.583 19.885 27.755 1.00 0.00 234 GLY A CA 4
ATOM 4992 C C . GLY A 1 41 ? 40.171 20.107 27.200 1.00 0.00 234 GLY A C 4
ATOM 4993 O O . GLY A 1 41 ? 39.803 21.254 26.957 1.00 0.00 234 GLY A O 4
ATOM 4997 N N . SER A 1 42 ? 39.376 19.054 26.988 1.00 0.00 235 SER A N 4
ATOM 4998 C CA . SER A 1 42 ? 38.007 19.161 26.469 1.00 0.00 235 SER A CA 4
ATOM 4999 C C . SER A 1 42 ? 37.010 19.640 27.533 1.00 0.00 235 SER A C 4
ATOM 5000 O O . SER A 1 42 ? 36.990 19.134 28.658 1.00 0.00 235 SER A O 4
ATOM 5008 N N . VAL A 1 43 ? 36.157 20.604 27.178 1.00 0.00 236 VAL A N 4
ATOM 5009 C CA . VAL A 1 43 ? 35.060 21.103 28.034 1.00 0.00 236 VAL A CA 4
ATOM 5010 C C . VAL A 1 43 ? 33.788 20.254 27.942 1.00 0.00 236 VAL A C 4
ATOM 5011 O O . VAL A 1 43 ? 33.345 19.925 26.840 1.00 0.00 236 VAL A O 4
ATOM 5024 N N . THR A 1 44 ? 33.193 19.891 29.082 1.00 0.00 237 THR A N 4
ATOM 5025 C CA . THR A 1 44 ? 32.078 18.937 29.186 1.00 0.00 237 THR A CA 4
ATOM 5026 C C . THR A 1 44 ? 31.066 19.188 30.310 1.00 0.00 237 THR A C 4
ATOM 5027 O O . THR A 1 44 ? 31.295 20.008 31.199 1.00 0.00 237 THR A O 4
ATOM 5038 N N . ASP A 1 45 ? 29.934 18.479 30.277 1.00 0.00 238 ASP A N 4
ATOM 5039 C CA . ASP A 1 45 ? 28.872 18.562 31.297 1.00 0.00 238 ASP A CA 4
ATOM 5040 C C . ASP A 1 45 ? 28.254 19.954 31.484 1.00 0.00 238 ASP A C 4
ATOM 5041 O O . ASP A 1 45 ? 27.995 20.396 32.606 1.00 0.00 238 ASP A O 4
ATOM 5050 N N . ILE A 1 46 ? 28.057 20.660 30.370 1.00 0.00 239 ILE A N 4
ATOM 5051 C CA . ILE A 1 46 ? 27.601 22.052 30.322 1.00 0.00 239 ILE A CA 4
ATOM 5052 C C . ILE A 1 46 ? 26.202 22.179 30.950 1.00 0.00 239 ILE A C 4
ATOM 5053 O O . ILE A 1 46 ? 25.240 21.595 30.441 1.00 0.00 239 ILE A O 4
ATOM 5069 N N . LYS A 1 47 ? 26.070 22.957 32.031 1.00 0.00 240 LYS A N 4
ATOM 5070 C CA . LYS A 1 47 ? 24.775 23.333 32.645 1.00 0.00 240 LYS A CA 4
ATOM 5071 C C . LYS A 1 47 ? 24.589 24.851 32.788 1.00 0.00 240 LYS A C 4
ATOM 5072 O O . LYS A 1 47 ? 25.466 25.552 33.290 1.00 0.00 240 LYS A O 4
ATOM 5091 N N . VAL A 1 48 ? 23.426 25.370 32.391 1.00 0.00 241 VAL A N 4
ATOM 5092 C CA . VAL A 1 48 ? 22.985 26.734 32.753 1.00 0.00 241 VAL A CA 4
ATOM 5093 C C . VAL A 1 48 ? 22.442 26.749 34.187 1.00 0.00 241 VAL A C 4
ATOM 5094 O O . VAL A 1 48 ? 21.801 25.788 34.629 1.00 0.00 241 VAL A O 4
ATOM 5107 N N . VAL A 1 49 ? 22.704 27.838 34.914 1.00 0.00 242 VAL A N 4
ATOM 5108 C CA . VAL A 1 49 ? 22.278 28.051 36.310 1.00 0.00 242 VAL A CA 4
ATOM 5109 C C . VAL A 1 49 ? 21.226 29.155 36.466 1.00 0.00 242 VAL A C 4
ATOM 5110 O O . VAL A 1 49 ? 20.249 28.959 37.195 1.00 0.00 242 VAL A O 4
ATOM 5123 N N . LYS A 1 50 ? 21.375 30.276 35.747 1.00 0.00 243 LYS A N 4
ATOM 5124 C CA . LYS A 1 50 ? 20.476 31.453 35.764 1.00 0.00 243 LYS A CA 4
ATOM 5125 C C . LYS A 1 50 ? 20.675 32.296 34.497 1.00 0.00 243 LYS A C 4
ATOM 5126 O O . LYS A 1 50 ? 21.774 32.293 33.946 1.00 0.00 243 LYS A O 4
ATOM 5145 N N . SER A 1 51 ? 19.675 33.068 34.066 1.00 0.00 244 SER A N 4
ATOM 5146 C CA . SER A 1 51 ? 19.839 34.027 32.963 1.00 0.00 244 SER A CA 4
ATOM 5147 C C . SER A 1 51 ? 19.087 35.354 33.108 1.00 0.00 244 SER A C 4
ATOM 5148 O O . SER A 1 51 ? 17.903 35.406 33.456 1.00 0.00 244 SER A O 4
ATOM 5156 N N . ASN A 1 52 ? 19.782 36.434 32.745 1.00 0.00 245 ASN A N 4
ATOM 5157 C CA . ASN A 1 52 ? 19.268 37.791 32.570 1.00 0.00 245 ASN A CA 4
ATOM 5158 C C . ASN A 1 52 ? 18.864 38.075 31.098 1.00 0.00 245 ASN A C 4
ATOM 5159 O O . ASN A 1 52 ? 18.858 39.225 30.654 1.00 0.00 245 ASN A O 4
ATOM 5170 N N . THR A 1 53 ? 18.596 37.029 30.308 1.00 0.00 246 THR A N 4
ATOM 5171 C CA . THR A 1 53 ? 18.213 37.108 28.890 1.00 0.00 246 THR A CA 4
ATOM 5172 C C . THR A 1 53 ? 17.353 35.943 28.359 1.00 0.00 246 THR A C 4
ATOM 5173 O O . THR A 1 53 ? 16.859 35.126 29.144 1.00 0.00 246 THR A O 4
ATOM 5184 N N . THR A 1 54 ? 17.122 35.879 27.044 1.00 0.00 247 THR A N 4
ATOM 5185 C CA . THR A 1 54 ? 16.330 34.825 26.379 1.00 0.00 247 THR A CA 4
ATOM 5186 C C . THR A 1 54 ? 16.848 33.395 26.540 1.00 0.00 247 THR A C 4
ATOM 5187 O O . THR A 1 54 ? 18.054 33.154 26.558 1.00 0.00 247 THR A O 4
ATOM 5198 N N . ASP A 1 55 ? 15.945 32.416 26.618 1.00 0.00 248 ASP A N 4
ATOM 5199 C CA . ASP A 1 55 ? 16.314 31.000 26.748 1.00 0.00 248 ASP A CA 4
ATOM 5200 C C . ASP A 1 55 ? 17.100 30.491 25.521 1.00 0.00 248 ASP A C 4
ATOM 5201 O O . ASP A 1 55 ? 17.962 29.616 25.630 1.00 0.00 248 ASP A O 4
ATOM 5210 N N . ILE A 1 56 ? 16.842 31.085 24.351 1.00 0.00 249 ILE A N 4
ATOM 5211 C CA . ILE A 1 56 ? 17.548 30.822 23.090 1.00 0.00 249 ILE A CA 4
ATOM 5212 C C . ILE A 1 56 ? 18.982 31.375 23.132 1.00 0.00 249 ILE A C 4
ATOM 5213 O O . ILE A 1 56 ? 19.909 30.711 22.657 1.00 0.00 249 ILE A O 4
ATOM 5229 N N . LEU A 1 57 ? 19.194 32.544 23.752 1.00 0.00 250 LEU A N 4
ATOM 5230 C CA . LEU A 1 57 ? 20.533 33.080 24.015 1.00 0.00 250 LEU A CA 4
ATOM 5231 C C . LEU A 1 57 ? 21.294 32.269 25.073 1.00 0.00 250 LEU A C 4
ATOM 5232 O O . LEU A 1 57 ? 22.513 32.134 24.956 1.00 0.00 250 LEU A O 4
ATOM 5248 N N . ASN A 1 58 ? 20.616 31.652 26.041 1.00 0.00 251 ASN A N 4
ATOM 5249 C CA . ASN A 1 58 ? 21.232 30.662 26.937 1.00 0.00 251 ASN A CA 4
ATOM 5250 C C . ASN A 1 58 ? 21.699 29.426 26.147 1.00 0.00 251 ASN A C 4
ATOM 5251 O O . ASN A 1 58 ? 22.838 28.987 26.303 1.00 0.00 251 ASN A O 4
ATOM 5262 N N . HIS A 1 59 ? 20.869 28.928 25.222 1.00 0.00 252 HIS A N 4
ATOM 5263 C CA . HIS A 1 59 ? 21.231 27.843 24.296 1.00 0.00 252 HIS A CA 4
ATOM 5264 C C . HIS A 1 59 ? 22.357 28.214 23.316 1.00 0.00 252 HIS A C 4
ATOM 5265 O O . HIS A 1 59 ? 23.042 27.332 22.801 1.00 0.00 252 HIS A O 4
ATOM 5279 N N . ALA A 1 60 ? 22.582 29.504 23.062 1.00 0.00 253 ALA A N 4
ATOM 5280 C CA . ALA A 1 60 ? 23.729 29.999 22.299 1.00 0.00 253 ALA A CA 4
ATOM 5281 C C . ALA A 1 60 ? 24.985 30.110 23.183 1.00 0.00 253 ALA A C 4
ATOM 5282 O O . ALA A 1 60 ? 26.060 29.704 22.757 1.00 0.00 253 ALA A O 4
ATOM 5289 N N . ALA A 1 61 ? 24.846 30.557 24.436 1.00 0.00 254 ALA A N 4
ATOM 5290 C CA . ALA A 1 61 ? 25.942 30.702 25.396 1.00 0.00 254 ALA A CA 4
ATOM 5291 C C . ALA A 1 61 ? 26.534 29.341 25.797 1.00 0.00 254 ALA A C 4
ATOM 5292 O O . ALA A 1 61 ? 27.748 29.143 25.758 1.00 0.00 254 ALA A O 4
ATOM 5299 N N . LEU A 1 62 ? 25.673 28.376 26.128 1.00 0.00 255 LEU A N 4
ATOM 5300 C CA . LEU A 1 62 ? 26.081 27.010 26.460 1.00 0.00 255 LEU A CA 4
ATOM 5301 C C . LEU A 1 62 ? 26.764 26.334 25.258 1.00 0.00 255 LEU A C 4
ATOM 5302 O O . LEU A 1 62 ? 27.788 25.665 25.405 1.00 0.00 255 LEU A O 4
ATOM 5318 N N . GLU A 1 63 ? 26.246 26.564 24.047 1.00 0.00 256 GLU A N 4
ATOM 5319 C CA . GLU A 1 63 ? 26.850 26.044 22.824 1.00 0.00 256 GLU A CA 4
ATOM 5320 C C . GLU A 1 63 ? 28.137 26.797 22.441 1.00 0.00 256 GLU A C 4
ATOM 5321 O O . GLU A 1 63 ? 29.007 26.200 21.808 1.00 0.00 256 GLU A O 4
ATOM 5333 N N . ALA A 1 64 ? 28.327 28.055 22.859 1.00 0.00 257 ALA A N 4
ATOM 5334 C CA . ALA A 1 64 ? 29.568 28.800 22.623 1.00 0.00 257 ALA A CA 4
ATOM 5335 C C . ALA A 1 64 ? 30.752 28.144 23.352 1.00 0.00 257 ALA A C 4
ATOM 5336 O O . ALA A 1 64 ? 31.828 27.989 22.773 1.00 0.00 257 ALA A O 4
ATOM 5343 N N . ILE A 1 65 ? 30.526 27.673 24.586 1.00 0.00 258 ILE A N 4
ATOM 5344 C CA . ILE A 1 65 ? 31.512 26.901 25.356 1.00 0.00 258 ILE A CA 4
ATOM 5345 C C . ILE A 1 65 ? 31.850 25.587 24.635 1.00 0.00 258 ILE A C 4
ATOM 5346 O O . ILE A 1 65 ? 33.024 25.285 24.435 1.00 0.00 258 ILE A O 4
ATOM 5362 N N . LYS A 1 66 ? 30.839 24.838 24.169 1.00 0.00 259 LYS A N 4
ATOM 5363 C CA . LYS A 1 66 ? 31.033 23.581 23.419 1.00 0.00 259 LYS A CA 4
ATOM 5364 C C . LYS A 1 66 ? 31.728 23.795 22.060 1.00 0.00 259 LYS A C 4
ATOM 5365 O O . LYS A 1 66 ? 32.514 22.962 21.610 1.00 0.00 259 LYS A O 4
ATOM 5384 N N . SER A 1 67 ? 31.475 24.935 21.420 1.00 0.00 260 SER A N 4
ATOM 5385 C CA . SER A 1 67 ? 32.104 25.353 20.157 1.00 0.00 260 SER A CA 4
ATOM 5386 C C . SER A 1 67 ? 33.571 25.776 20.342 1.00 0.00 260 SER A C 4
ATOM 5387 O O . SER A 1 67 ? 34.399 25.544 19.463 1.00 0.00 260 SER A O 4
ATOM 5395 N N . ALA A 1 68 ? 33.927 26.335 21.503 1.00 0.00 261 ALA A N 4
ATOM 5396 C CA . ALA A 1 68 ? 35.303 26.651 21.900 1.00 0.00 261 ALA A CA 4
ATOM 5397 C C . ALA A 1 68 ? 36.010 25.518 22.686 1.00 0.00 261 ALA A C 4
ATOM 5398 O O . ALA A 1 68 ? 37.102 25.731 23.214 1.00 0.00 261 ALA A O 4
ATOM 5405 N N . ALA A 1 69 ? 35.425 24.318 22.793 1.00 0.00 262 ALA A N 4
ATOM 5406 C CA . ALA A 1 69 ? 35.838 23.311 23.778 1.00 0.00 262 ALA A CA 4
ATOM 5407 C C . ALA A 1 69 ? 37.237 22.707 23.558 1.00 0.00 262 ALA A C 4
ATOM 5408 O O . ALA A 1 69 ? 37.791 22.128 24.490 1.00 0.00 262 ALA A O 4
ATOM 5415 N N . HIS A 1 70 ? 37.813 22.851 22.361 1.00 0.00 263 HIS A N 4
ATOM 5416 C CA . HIS A 1 70 ? 39.185 22.436 22.035 1.00 0.00 263 HIS A CA 4
ATOM 5417 C C . HIS A 1 70 ? 40.224 23.575 22.127 1.00 0.00 263 HIS A C 4
ATOM 5418 O O . HIS A 1 70 ? 41.399 23.401 21.788 1.00 0.00 263 HIS A O 4
ATOM 5432 N N . LEU A 1 71 ? 39.795 24.762 22.566 1.00 0.00 264 LEU A N 4
ATOM 5433 C CA . LEU A 1 71 ? 40.623 25.955 22.780 1.00 0.00 264 LEU A CA 4
ATOM 5434 C C . LEU A 1 71 ? 41.037 26.160 24.253 1.00 0.00 264 LEU A C 4
ATOM 5435 O O . LEU A 1 71 ? 41.828 27.052 24.553 1.00 0.00 264 LEU A O 4
ATOM 5451 N N . PHE A 1 72 ? 40.475 25.368 25.166 1.00 0.00 265 PHE A N 4
ATOM 5452 C CA . PHE A 1 72 ? 40.677 25.419 26.619 1.00 0.00 265 PHE A CA 4
ATOM 5453 C C . PHE A 1 72 ? 41.994 24.834 27.181 1.00 0.00 265 PHE A C 4
ATOM 5454 O O . PHE A 1 72 ? 42.537 23.890 26.590 1.00 0.00 265 PHE A O 4
ATOM 5471 N N . PRO A 1 73 ? 42.517 25.346 28.315 1.00 0.00 266 PRO A N 4
ATOM 5472 C CA . PRO A 1 73 ? 43.733 24.825 28.941 1.00 0.00 266 PRO A CA 4
ATOM 5473 C C . PRO A 1 73 ? 43.491 23.456 29.599 1.00 0.00 266 PRO A C 4
ATOM 5474 O O . PRO A 1 73 ? 42.376 23.139 30.014 1.00 0.00 266 PRO A O 4
ATOM 5485 N N . LYS A 1 74 ? 44.544 22.641 29.732 1.00 0.00 267 LYS A N 4
ATOM 5486 C CA . LYS A 1 74 ? 44.468 21.341 30.418 1.00 0.00 267 LYS A CA 4
ATOM 5487 C C . LYS A 1 74 ? 44.538 21.482 31.949 1.00 0.00 267 LYS A C 4
ATOM 5488 O O . LYS A 1 74 ? 45.510 22.071 32.450 1.00 0.00 267 LYS A O 4
ATOM 5507 N N . PRO A 1 75 ? 43.580 20.924 32.706 1.00 0.00 268 PRO A N 4
ATOM 5508 C CA . PRO A 1 75 ? 43.624 20.801 34.162 1.00 0.00 268 PRO A CA 4
ATOM 5509 C C . PRO A 1 75 ? 44.447 19.567 34.599 1.00 0.00 268 PRO A C 4
ATOM 5510 O O . PRO A 1 75 ? 44.642 18.640 33.814 1.00 0.00 268 PRO A O 4
ATOM 5521 N N . GLU A 1 76 ? 44.937 19.528 35.844 1.00 0.00 269 GLU A N 4
ATOM 5522 C CA . GLU A 1 76 ? 45.708 18.381 36.383 1.00 0.00 269 GLU A CA 4
ATOM 5523 C C . GLU A 1 76 ? 44.853 17.137 36.719 1.00 0.00 269 GLU A C 4
ATOM 5524 O O . GLU A 1 76 ? 45.368 16.018 36.811 1.00 0.00 269 GLU A O 4
ATOM 5536 N N . GLU A 1 77 ? 43.545 17.330 36.881 1.00 0.00 270 GLU A N 4
ATOM 5537 C CA . GLU A 1 77 ? 42.500 16.325 37.118 1.00 0.00 270 GLU A CA 4
ATOM 5538 C C . GLU A 1 77 ? 41.214 16.772 36.397 1.00 0.00 270 GLU A C 4
ATOM 5539 O O . GLU A 1 77 ? 41.172 17.847 35.804 1.00 0.00 270 GLU A O 4
ATOM 5551 N N . THR A 1 78 ? 40.127 16.006 36.481 1.00 0.00 271 THR A N 4
ATOM 5552 C CA . THR A 1 78 ? 38.783 16.484 36.104 1.00 0.00 271 THR A CA 4
ATOM 5553 C C . THR A 1 78 ? 38.395 17.575 37.113 1.00 0.00 271 THR A C 4
ATOM 5554 O O . THR A 1 78 ? 38.323 17.317 38.320 1.00 0.00 271 THR A O 4
ATOM 5565 N N . VAL A 1 79 ? 38.110 18.790 36.627 1.00 0.00 272 VAL A N 4
ATOM 5566 C CA . VAL A 1 79 ? 37.784 19.967 37.468 1.00 0.00 272 VAL A CA 4
ATOM 5567 C C . VAL A 1 79 ? 36.511 20.682 37.027 1.00 0.00 272 VAL A C 4
ATOM 5568 O O . VAL A 1 79 ? 36.290 20.933 35.843 1.00 0.00 272 VAL A O 4
ATOM 5581 N N . HIS A 1 80 ? 35.682 21.021 38.012 1.00 0.00 273 HIS A N 4
ATOM 5582 C CA . HIS A 1 80 ? 34.456 21.802 37.862 1.00 0.00 273 HIS A CA 4
ATOM 5583 C C . HIS A 1 80 ? 34.729 23.301 38.047 1.00 0.00 273 HIS A C 4
ATOM 5584 O O . HIS A 1 80 ? 35.512 23.694 38.915 1.00 0.00 273 HIS A O 4
ATOM 5598 N N . LEU A 1 81 ? 34.052 24.132 37.254 1.00 0.00 274 LEU A N 4
ATOM 5599 C CA . LEU A 1 81 ? 34.151 25.594 37.250 1.00 0.00 274 LEU A CA 4
ATOM 5600 C C . LEU A 1 81 ? 32.768 26.243 37.066 1.00 0.00 274 LEU A C 4
ATOM 5601 O O . LEU A 1 81 ? 31.809 25.589 36.636 1.00 0.00 274 LEU A O 4
ATOM 5617 N N . LYS A 1 82 ? 32.681 27.544 37.368 1.00 0.00 275 LYS A N 4
ATOM 5618 C CA . LYS A 1 82 ? 31.478 28.387 37.222 1.00 0.00 275 LYS A CA 4
ATOM 5619 C C . LYS A 1 82 ? 31.852 29.675 36.472 1.00 0.00 275 LYS A C 4
ATOM 5620 O O . LYS A 1 82 ? 32.294 30.633 37.110 1.00 0.00 275 LYS A O 4
ATOM 5639 N N . ILE A 1 83 ? 31.771 29.682 35.130 1.00 0.00 276 ILE A N 4
ATOM 5640 C CA . ILE A 1 83 ? 32.272 30.810 34.305 1.00 0.00 276 ILE A CA 4
ATOM 5641 C C . ILE A 1 83 ? 31.151 31.390 33.412 1.00 0.00 276 ILE A C 4
ATOM 5642 O O . ILE A 1 83 ? 30.783 30.746 32.430 1.00 0.00 276 ILE A O 4
ATOM 5658 N N . PRO A 1 84 ? 30.598 32.585 33.709 1.00 0.00 277 PRO A N 4
ATOM 5659 C CA . PRO A 1 84 ? 29.429 33.136 33.014 1.00 0.00 277 PRO A CA 4
ATOM 5660 C C . PRO A 1 84 ? 29.756 33.834 31.680 1.00 0.00 277 PRO A C 4
ATOM 5661 O O . PRO A 1 84 ? 30.892 34.246 31.426 1.00 0.00 277 PRO A O 4
ATOM 5672 N N . ILE A 1 85 ? 28.729 34.046 30.850 1.00 0.00 278 ILE A N 4
ATOM 5673 C CA . ILE A 1 85 ? 28.765 34.737 29.543 1.00 0.00 278 ILE A CA 4
ATOM 5674 C C . ILE A 1 85 ? 27.968 36.059 29.579 1.00 0.00 278 ILE A C 4
ATOM 5675 O O . ILE A 1 85 ? 27.072 36.227 30.410 1.00 0.00 278 ILE A O 4
ATOM 5691 N N . ALA A 1 86 ? 28.302 37.014 28.704 1.00 0.00 279 ALA A N 4
ATOM 5692 C CA . ALA A 1 86 ? 27.662 38.333 28.609 1.00 0.00 279 ALA A CA 4
ATOM 5693 C C . ALA A 1 86 ? 27.584 38.842 27.156 1.00 0.00 279 ALA A C 4
ATOM 5694 O O . ALA A 1 86 ? 28.610 39.014 26.487 1.00 0.00 279 ALA A O 4
ATOM 5701 N N . TYR A 1 87 ? 26.365 39.098 26.680 1.00 0.00 280 TYR A N 4
ATOM 5702 C CA . TYR A 1 87 ? 26.076 39.621 25.339 1.00 0.00 280 TYR A CA 4
ATOM 5703 C C . TYR A 1 87 ? 26.199 41.145 25.194 1.00 0.00 280 TYR A C 4
ATOM 5704 O O . TYR A 1 87 ? 26.100 41.864 26.193 1.00 0.00 280 TYR A O 4
ATOM 5722 N N . SER A 1 88 ? 26.358 41.649 23.964 1.00 0.00 281 SER A N 4
ATOM 5723 C CA . SER A 1 88 ? 26.467 43.091 23.692 1.00 0.00 281 SER A CA 4
ATOM 5724 C C . SER A 1 88 ? 25.951 43.502 22.308 1.00 0.00 281 SER A C 4
ATOM 5725 O O . SER A 1 88 ? 26.250 42.858 21.301 1.00 0.00 281 SER A O 4
ATOM 5733 N N . LEU A 1 89 ? 25.243 44.635 22.241 1.00 0.00 282 LEU A N 4
ATOM 5734 C CA . LEU A 1 89 ? 24.807 45.293 21.000 1.00 0.00 282 LEU A CA 4
ATOM 5735 C C . LEU A 1 89 ? 25.941 45.969 20.190 1.00 0.00 282 LEU A C 4
ATOM 5736 O O . LEU A 1 89 ? 25.652 46.565 19.149 1.00 0.00 282 LEU A O 4
ATOM 5752 N N . LYS A 1 90 ? 27.206 45.926 20.646 1.00 0.00 283 LYS A N 4
ATOM 5753 C CA . LYS A 1 90 ? 28.363 46.596 19.997 1.00 0.00 283 LYS A CA 4
ATOM 5754 C C . LYS A 1 90 ? 29.636 45.731 19.863 1.00 0.00 283 LYS A C 4
ATOM 5755 O O . LYS A 1 90 ? 30.740 46.265 19.715 1.00 0.00 283 LYS A O 4
ATOM 5774 N N . GLU A 1 91 ? 29.495 44.409 19.945 1.00 0.00 284 GLU A N 4
ATOM 5775 C CA . GLU A 1 91 ? 30.590 43.428 19.832 1.00 0.00 284 GLU A CA 4
ATOM 5776 C C . GLU A 1 91 ? 31.038 43.205 18.372 1.00 0.00 284 GLU A C 4
ATOM 5777 O O . GLU A 1 91 ? 30.247 42.729 17.552 1.00 0.00 284 GLU A O 4
ATOM 5789 N N . ASP A 1 92 ? 32.308 43.484 18.051 1.00 0.00 285 ASP A N 4
ATOM 5790 C CA . ASP A 1 92 ? 32.972 43.068 16.798 1.00 0.00 285 ASP A CA 4
ATOM 5791 C C . ASP A 1 92 ? 33.278 41.582 16.623 1.00 0.00 285 ASP A C 4
ATOM 5792 O O . ASP A 1 92 ? 32.967 41.042 15.538 1.00 0.00 285 ASP A O 4
ATOM 5801 N N . SER A 1 1 ? 50.462 36.272 40.456 1.00 0.00 194 SER A N 5
ATOM 5802 C CA . SER A 1 1 ? 49.004 36.366 40.663 1.00 0.00 194 SER A CA 5
ATOM 5803 C C . SER A 1 1 ? 48.261 35.219 39.981 1.00 0.00 194 SER A C 5
ATOM 5804 O O . SER A 1 1 ? 47.764 34.333 40.671 1.00 0.00 194 SER A O 5
ATOM 5814 N N . ASN A 1 2 ? 48.192 35.205 38.646 1.00 0.00 195 ASN A N 5
ATOM 5815 C CA . ASN A 1 2 ? 47.685 34.111 37.808 1.00 0.00 195 ASN A CA 5
ATOM 5816 C C . ASN A 1 2 ? 48.342 34.111 36.412 1.00 0.00 195 ASN A C 5
ATOM 5817 O O . ASN A 1 2 ? 48.891 35.125 35.969 1.00 0.00 195 ASN A O 5
ATOM 5828 N N . GLU A 1 3 ? 48.216 32.998 35.685 1.00 0.00 196 GLU A N 5
ATOM 5829 C CA . GLU A 1 3 ? 48.545 32.908 34.252 1.00 0.00 196 GLU A CA 5
ATOM 5830 C C . GLU A 1 3 ? 47.649 31.931 33.481 1.00 0.00 196 GLU A C 5
ATOM 5831 O O . GLU A 1 3 ? 47.034 32.334 32.495 1.00 0.00 196 GLU A O 5
ATOM 5843 N N . PHE A 1 4 ? 47.490 30.690 33.952 1.00 0.00 197 PHE A N 5
ATOM 5844 C CA . PHE A 1 4 ? 46.527 29.750 33.371 1.00 0.00 197 PHE A CA 5
ATOM 5845 C C . PHE A 1 4 ? 45.080 30.214 33.288 1.00 0.00 197 PHE A C 5
ATOM 5846 O O . PHE A 1 4 ? 44.492 30.217 32.209 1.00 0.00 197 PHE A O 5
ATOM 5863 N N . LEU A 1 5 ? 44.513 30.618 34.428 1.00 0.00 198 LEU A N 5
ATOM 5864 C CA . LEU A 1 5 ? 43.079 30.909 34.544 1.00 0.00 198 LEU A CA 5
ATOM 5865 C C . LEU A 1 5 ? 42.637 32.015 33.563 1.00 0.00 198 LEU A C 5
ATOM 5866 O O . LEU A 1 5 ? 41.675 31.850 32.813 1.00 0.00 198 LEU A O 5
ATOM 5882 N N . MET A 1 6 ? 43.397 33.114 33.494 1.00 0.00 199 MET A N 5
ATOM 5883 C CA . MET A 1 6 ? 43.112 34.226 32.577 1.00 0.00 199 MET A CA 5
ATOM 5884 C C . MET A 1 6 ? 43.297 33.822 31.106 1.00 0.00 199 MET A C 5
ATOM 5885 O O . MET A 1 6 ? 42.496 34.212 30.251 1.00 0.00 199 MET A O 5
ATOM 5899 N N . LYS A 1 7 ? 44.303 32.994 30.790 1.00 0.00 200 LYS A N 5
ATOM 5900 C CA . LYS A 1 7 ? 44.506 32.496 29.423 1.00 0.00 200 LYS A CA 5
ATOM 5901 C C . LYS A 1 7 ? 43.419 31.532 28.957 1.00 0.00 200 LYS A C 5
ATOM 5902 O O . LYS A 1 7 ? 42.929 31.729 27.847 1.00 0.00 200 LYS A O 5
ATOM 5921 N N . ILE A 1 8 ? 42.931 30.599 29.787 1.00 0.00 201 ILE A N 5
ATOM 5922 C CA . ILE A 1 8 ? 41.759 29.794 29.391 1.00 0.00 201 ILE A CA 5
ATOM 5923 C C . ILE A 1 8 ? 40.506 30.655 29.242 1.00 0.00 201 ILE A C 5
ATOM 5924 O O . ILE A 1 8 ? 39.847 30.546 28.213 1.00 0.00 201 ILE A O 5
ATOM 5940 N N . GLN A 1 9 ? 40.216 31.573 30.172 1.00 0.00 202 GLN A N 5
ATOM 5941 C CA . GLN A 1 9 ? 39.074 32.497 30.052 1.00 0.00 202 GLN A CA 5
ATOM 5942 C C . GLN A 1 9 ? 39.075 33.297 28.737 1.00 0.00 202 GLN A C 5
ATOM 5943 O O . GLN A 1 9 ? 38.025 33.547 28.140 1.00 0.00 202 GLN A O 5
ATOM 5957 N N . THR A 1 10 ? 40.270 33.647 28.268 1.00 0.00 203 THR A N 5
ATOM 5958 C CA . THR A 1 10 ? 40.516 34.208 26.927 1.00 0.00 203 THR A CA 5
ATOM 5959 C C . THR A 1 10 ? 40.326 33.228 25.762 1.00 0.00 203 THR A C 5
ATOM 5960 O O . THR A 1 10 ? 39.580 33.508 24.824 1.00 0.00 203 THR A O 5
ATOM 5971 N N . ALA A 1 11 ? 40.956 32.053 25.820 1.00 0.00 204 ALA A N 5
ATOM 5972 C CA . ALA A 1 11 ? 40.924 31.053 24.752 1.00 0.00 204 ALA A CA 5
ATOM 5973 C C . ALA A 1 11 ? 39.522 30.459 24.521 1.00 0.00 204 ALA A C 5
ATOM 5974 O O . ALA A 1 11 ? 39.117 30.296 23.369 1.00 0.00 204 ALA A O 5
ATOM 5981 N N . ILE A 1 12 ? 38.766 30.193 25.595 1.00 0.00 205 ILE A N 5
ATOM 5982 C CA . ILE A 1 12 ? 37.349 29.801 25.547 1.00 0.00 205 ILE A CA 5
ATOM 5983 C C . ILE A 1 12 ? 36.524 30.879 24.826 1.00 0.00 205 ILE A C 5
ATOM 5984 O O . ILE A 1 12 ? 35.847 30.564 23.851 1.00 0.00 205 ILE A O 5
ATOM 6000 N N . SER A 1 13 ? 36.631 32.153 25.235 1.00 0.00 206 SER A N 5
ATOM 6001 C CA . SER A 1 13 ? 35.948 33.289 24.580 1.00 0.00 206 SER A CA 5
ATOM 6002 C C . SER A 1 13 ? 36.259 33.368 23.080 1.00 0.00 206 SER A C 5
ATOM 6003 O O . SER A 1 13 ? 35.356 33.492 22.249 1.00 0.00 206 SER A O 5
ATOM 6011 N N . SER A 1 14 ? 37.531 33.187 22.720 1.00 0.00 207 SER A N 5
ATOM 6012 C CA . SER A 1 14 ? 38.035 33.213 21.341 1.00 0.00 207 SER A CA 5
ATOM 6013 C C . SER A 1 14 ? 37.438 32.104 20.446 1.00 0.00 207 SER A C 5
ATOM 6014 O O . SER A 1 14 ? 37.321 32.283 19.230 1.00 0.00 207 SER A O 5
ATOM 6022 N N . LYS A 1 15 ? 36.998 30.980 21.037 1.00 0.00 208 LYS A N 5
ATOM 6023 C CA . LYS A 1 15 ? 36.350 29.837 20.354 1.00 0.00 208 LYS A CA 5
ATOM 6024 C C . LYS A 1 15 ? 34.825 29.734 20.574 1.00 0.00 208 LYS A C 5
ATOM 6025 O O . LYS A 1 15 ? 34.180 28.880 19.964 1.00 0.00 208 LYS A O 5
ATOM 6044 N N . ASN A 1 16 ? 34.244 30.577 21.430 1.00 0.00 209 ASN A N 5
ATOM 6045 C CA . ASN A 1 16 ? 32.806 30.622 21.737 1.00 0.00 209 ASN A CA 5
ATOM 6046 C C . ASN A 1 16 ? 31.973 31.222 20.575 1.00 0.00 209 ASN A C 5
ATOM 6047 O O . ASN A 1 16 ? 32.445 32.115 19.855 1.00 0.00 209 ASN A O 5
ATOM 6058 N N . ARG A 1 17 ? 30.727 30.759 20.407 1.00 0.00 210 ARG A N 5
ATOM 6059 C CA . ARG A 1 17 ? 29.737 31.191 19.399 1.00 0.00 210 ARG A CA 5
ATOM 6060 C C . ARG A 1 17 ? 28.578 31.993 20.015 1.00 0.00 210 ARG A C 5
ATOM 6061 O O . ARG A 1 17 ? 28.017 31.594 21.029 1.00 0.00 210 ARG A O 5
ATOM 6082 N N . TYR A 1 18 ? 28.141 33.050 19.327 1.00 0.00 211 TYR A N 5
ATOM 6083 C CA . TYR A 1 18 ? 26.897 33.782 19.585 1.00 0.00 211 TYR A CA 5
ATOM 6084 C C . TYR A 1 18 ? 26.254 34.219 18.248 1.00 0.00 211 TYR A C 5
ATOM 6085 O O . TYR A 1 18 ? 26.959 34.781 17.401 1.00 0.00 211 TYR A O 5
ATOM 6103 N N . PRO A 1 19 ? 24.969 33.904 17.986 1.00 0.00 212 PRO A N 5
ATOM 6104 C CA . PRO A 1 19 ? 24.416 33.947 16.633 1.00 0.00 212 PRO A CA 5
ATOM 6105 C C . PRO A 1 19 ? 23.984 35.349 16.171 1.00 0.00 212 PRO A C 5
ATOM 6106 O O . PRO A 1 19 ? 23.641 36.225 16.969 1.00 0.00 212 PRO A O 5
ATOM 6117 N N . LYS A 1 20 ? 23.912 35.522 14.846 1.00 0.00 213 LYS A N 5
ATOM 6118 C CA . LYS A 1 20 ? 23.581 36.769 14.123 1.00 0.00 213 LYS A CA 5
ATOM 6119 C C . LYS A 1 20 ? 22.207 37.400 14.414 1.00 0.00 213 LYS A C 5
ATOM 6120 O O . LYS A 1 20 ? 21.945 38.499 13.924 1.00 0.00 213 LYS A O 5
ATOM 6139 N N . MET A 1 21 ? 21.333 36.698 15.140 1.00 0.00 214 MET A N 5
ATOM 6140 C CA . MET A 1 21 ? 19.953 37.104 15.445 1.00 0.00 214 MET A CA 5
ATOM 6141 C C . MET A 1 21 ? 19.683 37.400 16.930 1.00 0.00 214 MET A C 5
ATOM 6142 O O . MET A 1 21 ? 18.687 38.051 17.251 1.00 0.00 214 MET A O 5
ATOM 6156 N N . ALA A 1 22 ? 20.535 36.941 17.853 1.00 0.00 215 ALA A N 5
ATOM 6157 C CA . ALA A 1 22 ? 20.234 36.974 19.286 1.00 0.00 215 ALA A CA 5
ATOM 6158 C C . ALA A 1 22 ? 20.194 38.409 19.841 1.00 0.00 215 ALA A C 5
ATOM 6159 O O . ALA A 1 22 ? 19.243 38.783 20.527 1.00 0.00 215 ALA A O 5
ATOM 6166 N N . GLN A 1 23 ? 21.160 39.242 19.462 1.00 0.00 216 GLN A N 5
ATOM 6167 C CA . GLN A 1 23 ? 21.223 40.670 19.791 1.00 0.00 216 GLN A CA 5
ATOM 6168 C C . GLN A 1 23 ? 20.126 41.504 19.097 1.00 0.00 216 GLN A C 5
ATOM 6169 O O . GLN A 1 23 ? 19.719 42.553 19.612 1.00 0.00 216 GLN A O 5
ATOM 6183 N N . ILE A 1 24 ? 19.592 41.029 17.966 1.00 0.00 217 ILE A N 5
ATOM 6184 C CA . ILE A 1 24 ? 18.476 41.660 17.234 1.00 0.00 217 ILE A CA 5
ATOM 6185 C C . ILE A 1 24 ? 17.116 41.336 17.873 1.00 0.00 217 ILE A C 5
ATOM 6186 O O . ILE A 1 24 ? 16.203 42.169 17.853 1.00 0.00 217 ILE A O 5
ATOM 6202 N N . ARG A 1 25 ? 16.975 40.128 18.439 1.00 0.00 218 ARG A N 5
ATOM 6203 C CA . ARG A 1 25 ? 15.729 39.606 19.027 1.00 0.00 218 ARG A CA 5
ATOM 6204 C C . ARG A 1 25 ? 15.624 39.780 20.550 1.00 0.00 218 ARG A C 5
ATOM 6205 O O . ARG A 1 25 ? 14.516 39.892 21.065 1.00 0.00 218 ARG A O 5
ATOM 6226 N N . GLY A 1 26 ? 16.752 39.897 21.256 1.00 0.00 219 GLY A N 5
ATOM 6227 C CA . GLY A 1 26 ? 16.825 40.157 22.704 1.00 0.00 219 GLY A CA 5
ATOM 6228 C C . GLY A 1 26 ? 17.322 38.984 23.563 1.00 0.00 219 GLY A C 5
ATOM 6229 O O . GLY A 1 26 ? 17.099 38.985 24.776 1.00 0.00 219 GLY A O 5
ATOM 6233 N N . ILE A 1 27 ? 17.969 37.983 22.956 1.00 0.00 220 ILE A N 5
ATOM 6234 C CA . ILE A 1 27 ? 18.478 36.776 23.621 1.00 0.00 220 ILE A CA 5
ATOM 6235 C C . ILE A 1 27 ? 19.866 37.029 24.236 1.00 0.00 220 ILE A C 5
ATOM 6236 O O . ILE A 1 27 ? 20.821 37.407 23.554 1.00 0.00 220 ILE A O 5
ATOM 6252 N N . GLU A 1 28 ? 19.978 36.777 25.537 1.00 0.00 221 GLU A N 5
ATOM 6253 C CA . GLU A 1 28 ? 21.179 36.936 26.369 1.00 0.00 221 GLU A CA 5
ATOM 6254 C C . GLU A 1 28 ? 21.088 36.003 27.592 1.00 0.00 221 GLU A C 5
ATOM 6255 O O . GLU A 1 28 ? 20.004 35.502 27.904 1.00 0.00 221 GLU A O 5
ATOM 6267 N N . GLY A 1 29 ? 22.207 35.723 28.265 1.00 0.00 222 GLY A N 5
ATOM 6268 C CA . GLY A 1 29 ? 22.195 35.088 29.590 1.00 0.00 222 GLY A CA 5
ATOM 6269 C C . GLY A 1 29 ? 23.514 34.449 30.034 1.00 0.00 222 GLY A C 5
ATOM 6270 O O . GLY A 1 29 ? 24.584 34.743 29.497 1.00 0.00 222 GLY A O 5
ATOM 6274 N N . GLU A 1 30 ? 23.414 33.570 31.032 1.00 0.00 223 GLU A N 5
ATOM 6275 C CA . GLU A 1 30 ? 24.520 32.902 31.725 1.00 0.00 223 GLU A CA 5
ATOM 6276 C C . GLU A 1 30 ? 24.246 31.394 31.872 1.00 0.00 223 GLU A C 5
ATOM 6277 O O . GLU A 1 30 ? 23.211 30.985 32.406 1.00 0.00 223 GLU A O 5
ATOM 6289 N N . VAL A 1 31 ? 25.192 30.571 31.411 1.00 0.00 224 VAL A N 5
ATOM 6290 C CA . VAL A 1 31 ? 25.133 29.100 31.384 1.00 0.00 224 VAL A CA 5
ATOM 6291 C C . VAL A 1 31 ? 26.078 28.471 32.406 1.00 0.00 224 VAL A C 5
ATOM 6292 O O . VAL A 1 31 ? 27.238 28.870 32.486 1.00 0.00 224 VAL A O 5
ATOM 6305 N N . LEU A 1 32 ? 25.620 27.475 33.164 1.00 0.00 225 LEU A N 5
ATOM 6306 C CA . LEU A 1 32 ? 26.462 26.680 34.061 1.00 0.00 225 LEU A CA 5
ATOM 6307 C C . LEU A 1 32 ? 26.757 25.324 33.413 1.00 0.00 225 LEU A C 5
ATOM 6308 O O . LEU A 1 32 ? 25.836 24.587 33.061 1.00 0.00 225 LEU A O 5
ATOM 6324 N N . VAL A 1 33 ? 28.035 24.974 33.293 1.00 0.00 226 VAL A N 5
ATOM 6325 C CA . VAL A 1 33 ? 28.531 23.759 32.624 1.00 0.00 226 VAL A CA 5
ATOM 6326 C C . VAL A 1 33 ? 29.439 22.925 33.528 1.00 0.00 226 VAL A C 5
ATOM 6327 O O . VAL A 1 33 ? 30.505 23.366 33.952 1.00 0.00 226 VAL A O 5
ATOM 6340 N N . SER A 1 34 ? 29.007 21.706 33.834 1.00 0.00 227 SER A N 5
ATOM 6341 C CA . SER A 1 34 ? 29.759 20.712 34.594 1.00 0.00 227 SER A CA 5
ATOM 6342 C C . SER A 1 34 ? 30.564 19.807 33.674 1.00 0.00 227 SER A C 5
ATOM 6343 O O . SER A 1 34 ? 30.104 19.378 32.615 1.00 0.00 227 SER A O 5
ATOM 6351 N N . PHE A 1 35 ? 31.812 19.589 34.061 1.00 0.00 228 PHE A N 5
ATOM 6352 C CA . PHE A 1 35 ? 32.838 18.907 33.259 1.00 0.00 228 PHE A CA 5
ATOM 6353 C C . PHE A 1 35 ? 34.094 18.779 34.140 1.00 0.00 228 PHE A C 5
ATOM 6354 O O . PHE A 1 35 ? 34.193 19.409 35.193 1.00 0.00 228 PHE A O 5
ATOM 6371 N N . THR A 1 36 ? 35.103 18.037 33.665 1.00 0.00 229 THR A N 5
ATOM 6372 C CA . THR A 1 36 ? 36.482 18.155 34.175 1.00 0.00 229 THR A CA 5
ATOM 6373 C C . THR A 1 36 ? 37.609 18.052 33.145 1.00 0.00 229 THR A C 5
ATOM 6374 O O . THR A 1 36 ? 37.477 17.396 32.110 1.00 0.00 229 THR A O 5
ATOM 6385 N N . ILE A 1 37 ? 38.739 18.692 33.451 1.00 0.00 230 ILE A N 5
ATOM 6386 C CA . ILE A 1 37 ? 40.066 18.356 32.930 1.00 0.00 230 ILE A CA 5
ATOM 6387 C C . ILE A 1 37 ? 40.587 17.114 33.670 1.00 0.00 230 ILE A C 5
ATOM 6388 O O . ILE A 1 37 ? 40.559 17.076 34.899 1.00 0.00 230 ILE A O 5
ATOM 6404 N N . ASN A 1 38 ? 41.073 16.107 32.948 1.00 0.00 231 ASN A N 5
ATOM 6405 C CA . ASN A 1 38 ? 41.787 14.964 33.530 1.00 0.00 231 ASN A CA 5
ATOM 6406 C C . ASN A 1 38 ? 43.244 15.297 33.878 1.00 0.00 231 ASN A C 5
ATOM 6407 O O . ASN A 1 38 ? 43.817 16.252 33.356 1.00 0.00 231 ASN A O 5
ATOM 6418 N N . ALA A 1 39 ? 43.886 14.450 34.683 1.00 0.00 232 ALA A N 5
ATOM 6419 C CA . ALA A 1 39 ? 45.317 14.553 34.985 1.00 0.00 232 ALA A CA 5
ATOM 6420 C C . ALA A 1 39 ? 46.241 14.429 33.746 1.00 0.00 232 ALA A C 5
ATOM 6421 O O . ALA A 1 39 ? 47.375 14.902 33.789 1.00 0.00 232 ALA A O 5
ATOM 6428 N N . ASP A 1 40 ? 45.777 13.849 32.627 1.00 0.00 233 ASP A N 5
ATOM 6429 C CA . ASP A 1 40 ? 46.489 13.872 31.332 1.00 0.00 233 ASP A CA 5
ATOM 6430 C C . ASP A 1 40 ? 46.125 15.089 30.449 1.00 0.00 233 ASP A C 5
ATOM 6431 O O . ASP A 1 40 ? 46.618 15.224 29.327 1.00 0.00 233 ASP A O 5
ATOM 6440 N N . GLY A 1 41 ? 45.253 15.979 30.929 1.00 0.00 234 GLY A N 5
ATOM 6441 C CA . GLY A 1 41 ? 44.752 17.150 30.210 1.00 0.00 234 GLY A CA 5
ATOM 6442 C C . GLY A 1 41 ? 43.566 16.893 29.273 1.00 0.00 234 GLY A C 5
ATOM 6443 O O . GLY A 1 41 ? 43.223 17.792 28.501 1.00 0.00 234 GLY A O 5
ATOM 6447 N N . SER A 1 42 ? 42.924 15.718 29.302 1.00 0.00 235 SER A N 5
ATOM 6448 C CA . SER A 1 42 ? 41.727 15.457 28.486 1.00 0.00 235 SER A CA 5
ATOM 6449 C C . SER A 1 42 ? 40.529 16.198 29.089 1.00 0.00 235 SER A C 5
ATOM 6450 O O . SER A 1 42 ? 40.165 15.921 30.233 1.00 0.00 235 SER A O 5
ATOM 6458 N N . VAL A 1 43 ? 39.914 17.136 28.362 1.00 0.00 236 VAL A N 5
ATOM 6459 C CA . VAL A 1 43 ? 38.728 17.884 28.835 1.00 0.00 236 VAL A CA 5
ATOM 6460 C C . VAL A 1 43 ? 37.447 17.217 28.350 1.00 0.00 236 VAL A C 5
ATOM 6461 O O . VAL A 1 43 ? 37.169 17.205 27.153 1.00 0.00 236 VAL A O 5
ATOM 6474 N N . THR A 1 44 ? 36.694 16.590 29.253 1.00 0.00 237 THR A N 5
ATOM 6475 C CA . THR A 1 44 ? 35.678 15.588 28.886 1.00 0.00 237 THR A CA 5
ATOM 6476 C C . THR A 1 44 ? 34.538 15.398 29.890 1.00 0.00 237 THR A C 5
ATOM 6477 O O . THR A 1 44 ? 34.597 15.929 31.002 1.00 0.00 237 THR A O 5
ATOM 6488 N N . ASP A 1 45 ? 33.501 14.650 29.503 1.00 0.00 238 ASP A N 5
ATOM 6489 C CA . ASP A 1 45 ? 32.259 14.472 30.273 1.00 0.00 238 ASP A CA 5
ATOM 6490 C C . ASP A 1 45 ? 31.428 15.745 30.483 1.00 0.00 238 ASP A C 5
ATOM 6491 O O . ASP A 1 45 ? 30.905 16.005 31.565 1.00 0.00 238 ASP A O 5
ATOM 6500 N N . ILE A 1 46 ? 31.336 16.555 29.423 1.00 0.00 239 ILE A N 5
ATOM 6501 C CA . ILE A 1 46 ? 30.650 17.852 29.407 1.00 0.00 239 ILE A CA 5
ATOM 6502 C C . ILE A 1 46 ? 29.116 17.688 29.496 1.00 0.00 239 ILE A C 5
ATOM 6503 O O . ILE A 1 46 ? 28.496 17.039 28.643 1.00 0.00 239 ILE A O 5
ATOM 6519 N N . LYS A 1 47 ? 28.496 18.324 30.494 1.00 0.00 240 LYS A N 5
ATOM 6520 C CA . LYS A 1 47 ? 27.037 18.515 30.635 1.00 0.00 240 LYS A CA 5
ATOM 6521 C C . LYS A 1 47 ? 26.676 19.921 31.145 1.00 0.00 240 LYS A C 5
ATOM 6522 O O . LYS A 1 47 ? 27.381 20.490 31.971 1.00 0.00 240 LYS A O 5
ATOM 6541 N N . VAL A 1 48 ? 25.562 20.493 30.699 1.00 0.00 241 VAL A N 5
ATOM 6542 C CA . VAL A 1 48 ? 24.994 21.731 31.266 1.00 0.00 241 VAL A CA 5
ATOM 6543 C C . VAL A 1 48 ? 24.293 21.407 32.592 1.00 0.00 241 VAL A C 5
ATOM 6544 O O . VAL A 1 48 ? 23.458 20.506 32.657 1.00 0.00 241 VAL A O 5
ATOM 6557 N N . VAL A 1 49 ? 24.620 22.147 33.653 1.00 0.00 242 VAL A N 5
ATOM 6558 C CA . VAL A 1 49 ? 23.944 22.070 34.961 1.00 0.00 242 VAL A CA 5
ATOM 6559 C C . VAL A 1 49 ? 22.601 22.792 34.914 1.00 0.00 242 VAL A C 5
ATOM 6560 O O . VAL A 1 49 ? 21.563 22.180 35.178 1.00 0.00 242 VAL A O 5
ATOM 6573 N N . LYS A 1 50 ? 22.635 24.084 34.557 1.00 0.00 243 LYS A N 5
ATOM 6574 C CA . LYS A 1 50 ? 21.469 24.979 34.449 1.00 0.00 243 LYS A CA 5
ATOM 6575 C C . LYS A 1 50 ? 21.766 26.145 33.500 1.00 0.00 243 LYS A C 5
ATOM 6576 O O . LYS A 1 50 ? 22.923 26.435 33.197 1.00 0.00 243 LYS A O 5
ATOM 6595 N N . SER A 1 51 ? 20.720 26.850 33.082 1.00 0.00 244 SER A N 5
ATOM 6596 C CA . SER A 1 51 ? 20.807 28.117 32.348 1.00 0.00 244 SER A CA 5
ATOM 6597 C C . SER A 1 51 ? 19.643 29.053 32.710 1.00 0.00 244 SER A C 5
ATOM 6598 O O . SER A 1 51 ? 18.700 28.650 33.402 1.00 0.00 244 SER A O 5
ATOM 6606 N N . ASN A 1 52 ? 19.706 30.306 32.262 1.00 0.00 245 ASN A N 5
ATOM 6607 C CA . ASN A 1 52 ? 18.570 31.234 32.169 1.00 0.00 245 ASN A CA 5
ATOM 6608 C C . ASN A 1 52 ? 18.235 31.600 30.703 1.00 0.00 245 ASN A C 5
ATOM 6609 O O . ASN A 1 52 ? 17.413 32.482 30.447 1.00 0.00 245 ASN A O 5
ATOM 6620 N N . THR A 1 53 ? 18.884 30.937 29.741 1.00 0.00 246 THR A N 5
ATOM 6621 C CA . THR A 1 53 ? 18.836 31.220 28.302 1.00 0.00 246 THR A CA 5
ATOM 6622 C C . THR A 1 53 ? 18.705 29.985 27.401 1.00 0.00 246 THR A C 5
ATOM 6623 O O . THR A 1 53 ? 18.623 28.857 27.902 1.00 0.00 246 THR A O 5
ATOM 6634 N N . THR A 1 54 ? 18.596 30.203 26.088 1.00 0.00 247 THR A N 5
ATOM 6635 C CA . THR A 1 54 ? 18.199 29.199 25.083 1.00 0.00 247 THR A CA 5
ATOM 6636 C C . THR A 1 54 ? 19.098 27.974 24.905 1.00 0.00 247 THR A C 5
ATOM 6637 O O . THR A 1 54 ? 20.323 28.042 25.038 1.00 0.00 247 THR A O 5
ATOM 6648 N N . ASP A 1 55 ? 18.498 26.844 24.514 1.00 0.00 248 ASP A N 5
ATOM 6649 C CA . ASP A 1 55 ? 19.209 25.586 24.265 1.00 0.00 248 ASP A CA 5
ATOM 6650 C C . ASP A 1 55 ? 20.261 25.605 23.133 1.00 0.00 248 ASP A C 5
ATOM 6651 O O . ASP A 1 55 ? 21.073 24.681 23.015 1.00 0.00 248 ASP A O 5
ATOM 6660 N N . ILE A 1 56 ? 20.266 26.667 22.320 1.00 0.00 249 ILE A N 5
ATOM 6661 C CA . ILE A 1 56 ? 21.254 26.946 21.268 1.00 0.00 249 ILE A CA 5
ATOM 6662 C C . ILE A 1 56 ? 22.540 27.524 21.886 1.00 0.00 249 ILE A C 5
ATOM 6663 O O . ILE A 1 56 ? 23.639 27.042 21.600 1.00 0.00 249 ILE A O 5
ATOM 6679 N N . LEU A 1 57 ? 22.412 28.520 22.775 1.00 0.00 250 LEU A N 5
ATOM 6680 C CA . LEU A 1 57 ? 23.541 29.104 23.516 1.00 0.00 250 LEU A CA 5
ATOM 6681 C C . LEU A 1 57 ? 24.110 28.119 24.549 1.00 0.00 250 LEU A C 5
ATOM 6682 O O . LEU A 1 57 ? 25.322 27.999 24.694 1.00 0.00 250 LEU A O 5
ATOM 6698 N N . ASN A 1 58 ? 23.251 27.354 25.220 1.00 0.00 251 ASN A N 5
ATOM 6699 C CA . ASN A 1 58 ? 23.657 26.310 26.164 1.00 0.00 251 ASN A CA 5
ATOM 6700 C C . ASN A 1 58 ? 24.503 25.209 25.490 1.00 0.00 251 ASN A C 5
ATOM 6701 O O . ASN A 1 58 ? 25.457 24.722 26.096 1.00 0.00 251 ASN A O 5
ATOM 6712 N N . HIS A 1 59 ? 24.215 24.850 24.228 1.00 0.00 252 HIS A N 5
ATOM 6713 C CA . HIS A 1 59 ? 25.095 23.972 23.439 1.00 0.00 252 HIS A CA 5
ATOM 6714 C C . HIS A 1 59 ? 26.421 24.655 23.076 1.00 0.00 252 HIS A C 5
ATOM 6715 O O . HIS A 1 59 ? 27.487 24.051 23.192 1.00 0.00 252 HIS A O 5
ATOM 6729 N N . ALA A 1 60 ? 26.373 25.930 22.687 1.00 0.00 253 ALA A N 5
ATOM 6730 C CA . ALA A 1 60 ? 27.562 26.670 22.274 1.00 0.00 253 ALA A CA 5
ATOM 6731 C C . ALA A 1 60 ? 28.566 26.802 23.433 1.00 0.00 253 ALA A C 5
ATOM 6732 O O . ALA A 1 60 ? 29.763 26.565 23.251 1.00 0.00 253 ALA A O 5
ATOM 6739 N N . ALA A 1 61 ? 28.062 27.080 24.638 1.00 0.00 254 ALA A N 5
ATOM 6740 C CA . ALA A 1 61 ? 28.827 27.159 25.877 1.00 0.00 254 ALA A CA 5
ATOM 6741 C C . ALA A 1 61 ? 29.544 25.837 26.217 1.00 0.00 254 ALA A C 5
ATOM 6742 O O . ALA A 1 61 ? 30.687 25.858 26.671 1.00 0.00 254 ALA A O 5
ATOM 6749 N N . LEU A 1 62 ? 28.907 24.685 25.970 1.00 0.00 255 LEU A N 5
ATOM 6750 C CA . LEU A 1 62 ? 29.475 23.364 26.240 1.00 0.00 255 LEU A CA 5
ATOM 6751 C C . LEU A 1 62 ? 30.531 22.981 25.186 1.00 0.00 255 LEU A C 5
ATOM 6752 O O . LEU A 1 62 ? 31.601 22.470 25.525 1.00 0.00 255 LEU A O 5
ATOM 6768 N N . GLU A 1 63 ? 30.277 23.269 23.907 1.00 0.00 256 GLU A N 5
ATOM 6769 C CA . GLU A 1 63 ? 31.238 23.024 22.826 1.00 0.00 256 GLU A CA 5
ATOM 6770 C C . GLU A 1 63 ? 32.466 23.941 22.940 1.00 0.00 256 GLU A C 5
ATOM 6771 O O . GLU A 1 63 ? 33.573 23.537 22.575 1.00 0.00 256 GLU A O 5
ATOM 6783 N N . ALA A 1 64 ? 32.308 25.146 23.498 1.00 0.00 257 ALA A N 5
ATOM 6784 C CA . ALA A 1 64 ? 33.407 26.103 23.682 1.00 0.00 257 ALA A CA 5
ATOM 6785 C C . ALA A 1 64 ? 34.500 25.560 24.624 1.00 0.00 257 ALA A C 5
ATOM 6786 O O . ALA A 1 64 ? 35.689 25.765 24.374 1.00 0.00 257 ALA A O 5
ATOM 6793 N N . ILE A 1 65 ? 34.109 24.801 25.655 1.00 0.00 258 ILE A N 5
ATOM 6794 C CA . ILE A 1 65 ? 35.031 24.130 26.586 1.00 0.00 258 ILE A CA 5
ATOM 6795 C C . ILE A 1 65 ? 35.884 23.081 25.859 1.00 0.00 258 ILE A C 5
ATOM 6796 O O . ILE A 1 65 ? 37.106 23.066 26.012 1.00 0.00 258 ILE A O 5
ATOM 6812 N N . LYS A 1 66 ? 35.270 22.250 25.003 1.00 0.00 259 LYS A N 5
ATOM 6813 C CA . LYS A 1 66 ? 36.008 21.303 24.144 1.00 0.00 259 LYS A CA 5
ATOM 6814 C C . LYS A 1 66 ? 36.903 22.018 23.124 1.00 0.00 259 LYS A C 5
ATOM 6815 O O . LYS A 1 66 ? 38.017 21.571 22.856 1.00 0.00 259 LYS A O 5
ATOM 6834 N N . SER A 1 67 ? 36.423 23.145 22.594 1.00 0.00 260 SER A N 5
ATOM 6835 C CA . SER A 1 67 ? 37.073 23.931 21.535 1.00 0.00 260 SER A CA 5
ATOM 6836 C C . SER A 1 67 ? 38.368 24.639 21.965 1.00 0.00 260 SER A C 5
ATOM 6837 O O . SER A 1 67 ? 39.140 25.033 21.095 1.00 0.00 260 SER A O 5
ATOM 6845 N N . ALA A 1 68 ? 38.621 24.826 23.266 1.00 0.00 261 ALA A N 5
ATOM 6846 C CA . ALA A 1 68 ? 39.887 25.355 23.799 1.00 0.00 261 ALA A CA 5
ATOM 6847 C C . ALA A 1 68 ? 40.623 24.356 24.720 1.00 0.00 261 ALA A C 5
ATOM 6848 O O . ALA A 1 68 ? 41.536 24.747 25.447 1.00 0.00 261 ALA A O 5
ATOM 6855 N N . ALA A 1 69 ? 40.239 23.075 24.714 1.00 0.00 262 ALA A N 5
ATOM 6856 C CA . ALA A 1 69 ? 40.676 22.064 25.679 1.00 0.00 262 ALA A CA 5
ATOM 6857 C C . ALA A 1 69 ? 42.203 21.951 25.846 1.00 0.00 262 ALA A C 5
ATOM 6858 O O . ALA A 1 69 ? 42.688 21.750 26.963 1.00 0.00 262 ALA A O 5
ATOM 6865 N N . HIS A 1 70 ? 42.978 22.112 24.770 1.00 0.00 263 HIS A N 5
ATOM 6866 C CA . HIS A 1 70 ? 44.441 21.997 24.800 1.00 0.00 263 HIS A CA 5
ATOM 6867 C C . HIS A 1 70 ? 45.158 23.089 25.622 1.00 0.00 263 HIS A C 5
ATOM 6868 O O . HIS A 1 70 ? 46.283 22.867 26.083 1.00 0.00 263 HIS A O 5
ATOM 6882 N N . LEU A 1 71 ? 44.510 24.240 25.843 1.00 0.00 264 LEU A N 5
ATOM 6883 C CA . LEU A 1 71 ? 45.046 25.398 26.578 1.00 0.00 264 LEU A CA 5
ATOM 6884 C C . LEU A 1 71 ? 44.992 25.230 28.113 1.00 0.00 264 LEU A C 5
ATOM 6885 O O . LEU A 1 71 ? 45.542 26.058 28.841 1.00 0.00 264 LEU A O 5
ATOM 6901 N N . PHE A 1 72 ? 44.320 24.192 28.617 1.00 0.00 265 PHE A N 5
ATOM 6902 C CA . PHE A 1 72 ? 44.007 24.028 30.038 1.00 0.00 265 PHE A CA 5
ATOM 6903 C C . PHE A 1 72 ? 45.142 23.640 31.013 1.00 0.00 265 PHE A C 5
ATOM 6904 O O . PHE A 1 72 ? 46.069 22.919 30.618 1.00 0.00 265 PHE A O 5
ATOM 6921 N N . PRO A 1 73 ? 45.080 24.061 32.295 1.00 0.00 266 PRO A N 5
ATOM 6922 C CA . PRO A 1 73 ? 45.909 23.493 33.356 1.00 0.00 266 PRO A CA 5
ATOM 6923 C C . PRO A 1 73 ? 45.467 22.058 33.692 1.00 0.00 266 PRO A C 5
ATOM 6924 O O . PRO A 1 73 ? 44.274 21.761 33.740 1.00 0.00 266 PRO A O 5
ATOM 6935 N N . LYS A 1 74 ? 46.425 21.169 33.968 1.00 0.00 267 LYS A N 5
ATOM 6936 C CA . LYS A 1 74 ? 46.182 19.826 34.504 1.00 0.00 267 LYS A CA 5
ATOM 6937 C C . LYS A 1 74 ? 45.993 19.903 36.034 1.00 0.00 267 LYS A C 5
ATOM 6938 O O . LYS A 1 74 ? 46.849 20.480 36.720 1.00 0.00 267 LYS A O 5
ATOM 6957 N N . PRO A 1 75 ? 44.905 19.350 36.596 1.00 0.00 268 PRO A N 5
ATOM 6958 C CA . PRO A 1 75 ? 44.688 19.292 38.040 1.00 0.00 268 PRO A CA 5
ATOM 6959 C C . PRO A 1 75 ? 45.662 18.304 38.704 1.00 0.00 268 PRO A C 5
ATOM 6960 O O . PRO A 1 75 ? 46.348 17.537 38.022 1.00 0.00 268 PRO A O 5
ATOM 6971 N N . GLU A 1 76 ? 45.759 18.316 40.035 1.00 0.00 269 GLU A N 5
ATOM 6972 C CA . GLU A 1 76 ? 46.688 17.421 40.754 1.00 0.00 269 GLU A CA 5
ATOM 6973 C C . GLU A 1 76 ? 46.163 15.974 40.808 1.00 0.00 269 GLU A C 5
ATOM 6974 O O . GLU A 1 76 ? 46.939 15.015 40.787 1.00 0.00 269 GLU A O 5
ATOM 6986 N N . GLU A 1 77 ? 44.841 15.808 40.838 1.00 0.00 270 GLU A N 5
ATOM 6987 C CA . GLU A 1 77 ? 44.122 14.576 40.511 1.00 0.00 270 GLU A CA 5
ATOM 6988 C C . GLU A 1 77 ? 42.726 14.964 39.997 1.00 0.00 270 GLU A C 5
ATOM 6989 O O . GLU A 1 77 ? 42.173 15.991 40.412 1.00 0.00 270 GLU A O 5
ATOM 7001 N N . THR A 1 78 ? 42.152 14.175 39.089 1.00 0.00 271 THR A N 5
ATOM 7002 C CA . THR A 1 78 ? 40.839 14.427 38.497 1.00 0.00 271 THR A CA 5
ATOM 7003 C C . THR A 1 78 ? 39.680 14.466 39.504 1.00 0.00 271 THR A C 5
ATOM 7004 O O . THR A 1 78 ? 39.501 13.519 40.273 1.00 0.00 271 THR A O 5
ATOM 7015 N N . VAL A 1 79 ? 38.879 15.538 39.488 1.00 0.00 272 VAL A N 5
ATOM 7016 C CA . VAL A 1 79 ? 37.758 15.821 40.424 1.00 0.00 272 VAL A CA 5
ATOM 7017 C C . VAL A 1 79 ? 36.511 16.271 39.624 1.00 0.00 272 VAL A C 5
ATOM 7018 O O . VAL A 1 79 ? 36.407 15.941 38.441 1.00 0.00 272 VAL A O 5
ATOM 7031 N N . HIS A 1 80 ? 35.529 16.949 40.231 1.00 0.00 273 HIS A N 5
ATOM 7032 C CA . HIS A 1 80 ? 34.360 17.584 39.580 1.00 0.00 273 HIS A CA 5
ATOM 7033 C C . HIS A 1 80 ? 34.486 19.128 39.505 1.00 0.00 273 HIS A C 5
ATOM 7034 O O . HIS A 1 80 ? 35.192 19.722 40.324 1.00 0.00 273 HIS A O 5
ATOM 7048 N N . LEU A 1 81 ? 33.768 19.782 38.577 1.00 0.00 274 LEU A N 5
ATOM 7049 C CA . LEU A 1 81 ? 33.600 21.251 38.468 1.00 0.00 274 LEU A CA 5
ATOM 7050 C C . LEU A 1 81 ? 32.197 21.610 37.928 1.00 0.00 274 LEU A C 5
ATOM 7051 O O . LEU A 1 81 ? 31.549 20.764 37.308 1.00 0.00 274 LEU A O 5
ATOM 7067 N N . LYS A 1 82 ? 31.743 22.863 38.119 1.00 0.00 275 LYS A N 5
ATOM 7068 C CA . LYS A 1 82 ? 30.447 23.400 37.636 1.00 0.00 275 LYS A CA 5
ATOM 7069 C C . LYS A 1 82 ? 30.586 24.861 37.157 1.00 0.00 275 LYS A C 5
ATOM 7070 O O . LYS A 1 82 ? 30.128 25.790 37.823 1.00 0.00 275 LYS A O 5
ATOM 7089 N N . ILE A 1 83 ? 31.287 25.078 36.042 1.00 0.00 276 ILE A N 5
ATOM 7090 C CA . ILE A 1 83 ? 31.827 26.398 35.653 1.00 0.00 276 ILE A CA 5
ATOM 7091 C C . ILE A 1 83 ? 30.792 27.307 34.945 1.00 0.00 276 ILE A C 5
ATOM 7092 O O . ILE A 1 83 ? 30.087 26.830 34.053 1.00 0.00 276 ILE A O 5
ATOM 7108 N N . PRO A 1 84 ? 30.719 28.619 35.264 1.00 0.00 277 PRO A N 5
ATOM 7109 C CA . PRO A 1 84 ? 29.903 29.591 34.531 1.00 0.00 277 PRO A CA 5
ATOM 7110 C C . PRO A 1 84 ? 30.544 30.107 33.225 1.00 0.00 277 PRO A C 5
ATOM 7111 O O . PRO A 1 84 ? 31.728 30.464 33.182 1.00 0.00 277 PRO A O 5
ATOM 7122 N N . ILE A 1 85 ? 29.707 30.247 32.193 1.00 0.00 278 ILE A N 5
ATOM 7123 C CA . ILE A 1 85 ? 29.938 30.906 30.894 1.00 0.00 278 ILE A CA 5
ATOM 7124 C C . ILE A 1 85 ? 28.851 31.981 30.690 1.00 0.00 278 ILE A C 5
ATOM 7125 O O . ILE A 1 85 ? 27.740 31.838 31.203 1.00 0.00 278 ILE A O 5
ATOM 7141 N N . ALA A 1 86 ? 29.142 33.068 29.967 1.00 0.00 279 ALA A N 5
ATOM 7142 C CA . ALA A 1 86 ? 28.227 34.208 29.818 1.00 0.00 279 ALA A CA 5
ATOM 7143 C C . ALA A 1 86 ? 28.176 34.784 28.391 1.00 0.00 279 ALA A C 5
ATOM 7144 O O . ALA A 1 86 ? 29.148 34.712 27.636 1.00 0.00 279 ALA A O 5
ATOM 7151 N N . TYR A 1 87 ? 27.040 35.395 28.045 1.00 0.00 280 TYR A N 5
ATOM 7152 C CA . TYR A 1 87 ? 26.749 36.007 26.743 1.00 0.00 280 TYR A CA 5
ATOM 7153 C C . TYR A 1 87 ? 26.352 37.489 26.803 1.00 0.00 280 TYR A C 5
ATOM 7154 O O . TYR A 1 87 ? 25.973 37.983 27.868 1.00 0.00 280 TYR A O 5
ATOM 7172 N N . SER A 1 88 ? 26.439 38.215 25.686 1.00 0.00 281 SER A N 5
ATOM 7173 C CA . SER A 1 88 ? 26.160 39.653 25.617 1.00 0.00 281 SER A CA 5
ATOM 7174 C C . SER A 1 88 ? 25.504 40.088 24.298 1.00 0.00 281 SER A C 5
ATOM 7175 O O . SER A 1 88 ? 26.035 39.876 23.204 1.00 0.00 281 SER A O 5
ATOM 7183 N N . LEU A 1 89 ? 24.353 40.762 24.414 1.00 0.00 282 LEU A N 5
ATOM 7184 C CA . LEU A 1 89 ? 23.712 41.498 23.315 1.00 0.00 282 LEU A CA 5
ATOM 7185 C C . LEU A 1 89 ? 24.246 42.935 23.178 1.00 0.00 282 LEU A C 5
ATOM 7186 O O . LEU A 1 89 ? 24.095 43.553 22.122 1.00 0.00 282 LEU A O 5
ATOM 7202 N N . LYS A 1 90 ? 24.889 43.452 24.233 1.00 0.00 283 LYS A N 5
ATOM 7203 C CA . LYS A 1 90 ? 25.616 44.728 24.258 1.00 0.00 283 LYS A CA 5
ATOM 7204 C C . LYS A 1 90 ? 26.885 44.627 23.410 1.00 0.00 283 LYS A C 5
ATOM 7205 O O . LYS A 1 90 ? 27.848 43.969 23.815 1.00 0.00 283 LYS A O 5
ATOM 7224 N N . GLU A 1 91 ? 26.904 45.273 22.248 1.00 0.00 284 GLU A N 5
ATOM 7225 C CA . GLU A 1 91 ? 28.087 45.318 21.381 1.00 0.00 284 GLU A CA 5
ATOM 7226 C C . GLU A 1 91 ? 29.200 46.223 21.930 1.00 0.00 284 GLU A C 5
ATOM 7227 O O . GLU A 1 91 ? 28.949 47.348 22.375 1.00 0.00 284 GLU A O 5
ATOM 7239 N N . ASP A 1 92 ? 30.447 45.749 21.874 1.00 0.00 285 ASP A N 5
ATOM 7240 C CA . ASP A 1 92 ? 31.661 46.555 22.079 1.00 0.00 285 ASP A CA 5
ATOM 7241 C C . ASP A 1 92 ? 32.102 47.404 20.891 1.00 0.00 285 ASP A C 5
ATOM 7242 O O . ASP A 1 92 ? 32.337 46.848 19.793 1.00 0.00 285 ASP A O 5
ATOM 7251 N N . SER A 1 1 ? 47.538 25.176 36.312 1.00 0.00 194 SER A N 6
ATOM 7252 C CA . SER A 1 1 ? 48.182 25.838 35.165 1.00 0.00 194 SER A CA 6
ATOM 7253 C C . SER A 1 1 ? 47.360 27.036 34.708 1.00 0.00 194 SER A C 6
ATOM 7254 O O . SER A 1 1 ? 46.551 26.954 33.781 1.00 0.00 194 SER A O 6
ATOM 7264 N N . ASN A 1 2 ? 47.548 28.169 35.391 1.00 0.00 195 ASN A N 6
ATOM 7265 C CA . ASN A 1 2 ? 46.715 29.365 35.259 1.00 0.00 195 ASN A CA 6
ATOM 7266 C C . ASN A 1 2 ? 46.836 30.127 33.934 1.00 0.00 195 ASN A C 6
ATOM 7267 O O . ASN A 1 2 ? 45.878 30.781 33.521 1.00 0.00 195 ASN A O 6
ATOM 7278 N N . GLU A 1 3 ? 47.959 30.030 33.225 1.00 0.00 196 GLU A N 6
ATOM 7279 C CA . GLU A 1 3 ? 48.030 30.604 31.881 1.00 0.00 196 GLU A CA 6
ATOM 7280 C C . GLU A 1 3 ? 47.130 29.837 30.911 1.00 0.00 196 GLU A C 6
ATOM 7281 O O . GLU A 1 3 ? 46.412 30.460 30.129 1.00 0.00 196 GLU A O 6
ATOM 7293 N N . PHE A 1 4 ? 47.111 28.501 31.007 1.00 0.00 197 PHE A N 6
ATOM 7294 C CA . PHE A 1 4 ? 46.286 27.624 30.167 1.00 0.00 197 PHE A CA 6
ATOM 7295 C C . PHE A 1 4 ? 44.812 27.881 30.544 1.00 0.00 197 PHE A C 6
ATOM 7296 O O . PHE A 1 4 ? 43.972 27.947 29.648 1.00 0.00 197 PHE A O 6
ATOM 7313 N N . LEU A 1 5 ? 44.497 28.109 31.828 1.00 0.00 198 LEU A N 6
ATOM 7314 C CA . LEU A 1 5 ? 43.170 28.533 32.299 1.00 0.00 198 LEU A CA 6
ATOM 7315 C C . LEU A 1 5 ? 42.687 29.812 31.584 1.00 0.00 198 LEU A C 6
ATOM 7316 O O . LEU A 1 5 ? 41.571 29.851 31.061 1.00 0.00 198 LEU A O 6
ATOM 7332 N N . MET A 1 6 ? 43.537 30.838 31.479 1.00 0.00 199 MET A N 6
ATOM 7333 C CA . MET A 1 6 ? 43.205 32.069 30.746 1.00 0.00 199 MET A CA 6
ATOM 7334 C C . MET A 1 6 ? 43.023 31.863 29.227 1.00 0.00 199 MET A C 6
ATOM 7335 O O . MET A 1 6 ? 42.211 32.574 28.617 1.00 0.00 199 MET A O 6
ATOM 7349 N N . LYS A 1 7 ? 43.680 30.857 28.616 1.00 0.00 200 LYS A N 6
ATOM 7350 C CA . LYS A 1 7 ? 43.396 30.434 27.228 1.00 0.00 200 LYS A CA 6
ATOM 7351 C C . LYS A 1 7 ? 41.977 29.876 27.098 1.00 0.00 200 LYS A C 6
ATOM 7352 O O . LYS A 1 7 ? 41.209 30.397 26.290 1.00 0.00 200 LYS A O 6
ATOM 7371 N N . ILE A 1 8 ? 41.584 28.882 27.907 1.00 0.00 201 ILE A N 6
ATOM 7372 C CA . ILE A 1 8 ? 40.230 28.300 27.797 1.00 0.00 201 ILE A CA 6
ATOM 7373 C C . ILE A 1 8 ? 39.135 29.313 28.127 1.00 0.00 201 ILE A C 6
ATOM 7374 O O . ILE A 1 8 ? 38.163 29.385 27.383 1.00 0.00 201 ILE A O 6
ATOM 7390 N N . GLN A 1 9 ? 39.313 30.167 29.142 1.00 0.00 202 GLN A N 6
ATOM 7391 C CA . GLN A 1 9 ? 38.380 31.271 29.427 1.00 0.00 202 GLN A CA 6
ATOM 7392 C C . GLN A 1 9 ? 38.134 32.198 28.220 1.00 0.00 202 GLN A C 6
ATOM 7393 O O . GLN A 1 9 ? 37.015 32.673 28.010 1.00 0.00 202 GLN A O 6
ATOM 7407 N N . THR A 1 10 ? 39.165 32.399 27.401 1.00 0.00 203 THR A N 6
ATOM 7408 C CA . THR A 1 10 ? 39.067 33.045 26.077 1.00 0.00 203 THR A CA 6
ATOM 7409 C C . THR A 1 10 ? 38.307 32.220 25.034 1.00 0.00 203 THR A C 6
ATOM 7410 O O . THR A 1 10 ? 37.360 32.721 24.427 1.00 0.00 203 THR A O 6
ATOM 7421 N N . ALA A 1 11 ? 38.668 30.946 24.851 1.00 0.00 204 ALA A N 6
ATOM 7422 C CA . ALA A 1 11 ? 38.051 30.059 23.859 1.00 0.00 204 ALA A CA 6
ATOM 7423 C C . ALA A 1 11 ? 36.545 29.853 24.110 1.00 0.00 204 ALA A C 6
ATOM 7424 O O . ALA A 1 11 ? 35.736 29.992 23.194 1.00 0.00 204 ALA A O 6
ATOM 7431 N N . ILE A 1 12 ? 36.152 29.604 25.363 1.00 0.00 205 ILE A N 6
ATOM 7432 C CA . ILE A 1 12 ? 34.747 29.512 25.784 1.00 0.00 205 ILE A CA 6
ATOM 7433 C C . ILE A 1 12 ? 33.997 30.813 25.456 1.00 0.00 205 ILE A C 6
ATOM 7434 O O . ILE A 1 12 ? 32.924 30.763 24.857 1.00 0.00 205 ILE A O 6
ATOM 7450 N N . SER A 1 13 ? 34.575 31.982 25.771 1.00 0.00 206 SER A N 6
ATOM 7451 C CA . SER A 1 13 ? 33.959 33.286 25.471 1.00 0.00 206 SER A CA 6
ATOM 7452 C C . SER A 1 13 ? 33.766 33.488 23.959 1.00 0.00 206 SER A C 6
ATOM 7453 O O . SER A 1 13 ? 32.723 33.988 23.532 1.00 0.00 206 SER A O 6
ATOM 7461 N N . SER A 1 14 ? 34.730 33.047 23.145 1.00 0.00 207 SER A N 6
ATOM 7462 C CA . SER A 1 14 ? 34.688 33.085 21.675 1.00 0.00 207 SER A CA 6
ATOM 7463 C C . SER A 1 14 ? 33.627 32.142 21.072 1.00 0.00 207 SER A C 6
ATOM 7464 O O . SER A 1 14 ? 32.954 32.504 20.100 1.00 0.00 207 SER A O 6
ATOM 7472 N N . LYS A 1 15 ? 33.420 30.952 21.660 1.00 0.00 208 LYS A N 6
ATOM 7473 C CA . LYS A 1 15 ? 32.425 29.960 21.201 1.00 0.00 208 LYS A CA 6
ATOM 7474 C C . LYS A 1 15 ? 31.011 30.125 21.786 1.00 0.00 208 LYS A C 6
ATOM 7475 O O . LYS A 1 15 ? 30.081 29.498 21.279 1.00 0.00 208 LYS A O 6
ATOM 7494 N N . ASN A 1 16 ? 30.813 30.939 22.825 1.00 0.00 209 ASN A N 6
ATOM 7495 C CA . ASN A 1 16 ? 29.488 31.186 23.413 1.00 0.00 209 ASN A CA 6
ATOM 7496 C C . ASN A 1 16 ? 28.576 32.006 22.466 1.00 0.00 209 ASN A C 6
ATOM 7497 O O . ASN A 1 16 ? 29.072 32.816 21.676 1.00 0.00 209 ASN A O 6
ATOM 7508 N N . ARG A 1 17 ? 27.252 31.799 22.533 1.00 0.00 210 ARG A N 6
ATOM 7509 C CA . ARG A 1 17 ? 26.250 32.344 21.588 1.00 0.00 210 ARG A CA 6
ATOM 7510 C C . ARG A 1 17 ? 24.865 32.545 22.226 1.00 0.00 210 ARG A C 6
ATOM 7511 O O . ARG A 1 17 ? 24.562 31.932 23.251 1.00 0.00 210 ARG A O 6
ATOM 7532 N N . TYR A 1 18 ? 24.011 33.343 21.583 1.00 0.00 211 TYR A N 6
ATOM 7533 C CA . TYR A 1 18 ? 22.574 33.486 21.862 1.00 0.00 211 TYR A CA 6
ATOM 7534 C C . TYR A 1 18 ? 21.689 33.725 20.611 1.00 0.00 211 TYR A C 6
ATOM 7535 O O . TYR A 1 18 ? 22.250 33.971 19.536 1.00 0.00 211 TYR A O 6
ATOM 7553 N N . PRO A 1 19 ? 20.342 33.644 20.681 1.00 0.00 212 PRO A N 6
ATOM 7554 C CA . PRO A 1 19 ? 19.451 33.860 19.533 1.00 0.00 212 PRO A CA 6
ATOM 7555 C C . PRO A 1 19 ? 19.549 35.272 18.941 1.00 0.00 212 PRO A C 6
ATOM 7556 O O . PRO A 1 19 ? 19.796 36.242 19.666 1.00 0.00 212 PRO A O 6
ATOM 7567 N N . LYS A 1 20 ? 19.307 35.410 17.631 1.00 0.00 213 LYS A N 6
ATOM 7568 C CA . LYS A 1 20 ? 19.496 36.674 16.893 1.00 0.00 213 LYS A CA 6
ATOM 7569 C C . LYS A 1 20 ? 18.654 37.868 17.374 1.00 0.00 213 LYS A C 6
ATOM 7570 O O . LYS A 1 20 ? 19.078 39.003 17.164 1.00 0.00 213 LYS A O 6
ATOM 7589 N N . MET A 1 21 ? 17.514 37.661 18.040 1.00 0.00 214 MET A N 6
ATOM 7590 C CA . MET A 1 21 ? 16.715 38.756 18.620 1.00 0.00 214 MET A CA 6
ATOM 7591 C C . MET A 1 21 ? 17.049 39.099 20.086 1.00 0.00 214 MET A C 6
ATOM 7592 O O . MET A 1 21 ? 16.589 40.128 20.582 1.00 0.00 214 MET A O 6
ATOM 7606 N N . ALA A 1 22 ? 17.818 38.275 20.807 1.00 0.00 215 ALA A N 6
ATOM 7607 C CA . ALA A 1 22 ? 17.967 38.380 22.266 1.00 0.00 215 ALA A CA 6
ATOM 7608 C C . ALA A 1 22 ? 18.514 39.742 22.747 1.00 0.00 215 ALA A C 6
ATOM 7609 O O . ALA A 1 22 ? 17.899 40.383 23.604 1.00 0.00 215 ALA A O 6
ATOM 7616 N N . GLN A 1 23 ? 19.615 40.225 22.161 1.00 0.00 216 GLN A N 6
ATOM 7617 C CA . GLN A 1 23 ? 20.214 41.528 22.487 1.00 0.00 216 GLN A CA 6
ATOM 7618 C C . GLN A 1 23 ? 19.337 42.718 22.055 1.00 0.00 216 GLN A C 6
ATOM 7619 O O . GLN A 1 23 ? 19.350 43.775 22.695 1.00 0.00 216 GLN A O 6
ATOM 7633 N N . ILE A 1 24 ? 18.537 42.529 21.001 1.00 0.00 217 ILE A N 6
ATOM 7634 C CA . ILE A 1 24 ? 17.579 43.513 20.474 1.00 0.00 217 ILE A CA 6
ATOM 7635 C C . ILE A 1 24 ? 16.400 43.695 21.446 1.00 0.00 217 ILE A C 6
ATOM 7636 O O . ILE A 1 24 ? 15.979 44.827 21.703 1.00 0.00 217 ILE A O 6
ATOM 7652 N N . ARG A 1 25 ? 15.901 42.586 22.015 1.00 0.00 218 ARG A N 6
ATOM 7653 C CA . ARG A 1 25 ? 14.737 42.509 22.923 1.00 0.00 218 ARG A CA 6
ATOM 7654 C C . ARG A 1 25 ? 15.056 42.676 24.417 1.00 0.00 218 ARG A C 6
ATOM 7655 O O . ARG A 1 25 ? 14.144 42.949 25.202 1.00 0.00 218 ARG A O 6
ATOM 7676 N N . GLY A 1 26 ? 16.322 42.556 24.826 1.00 0.00 219 GLY A N 6
ATOM 7677 C CA . GLY A 1 26 ? 16.773 42.787 26.210 1.00 0.00 219 GLY A CA 6
ATOM 7678 C C . GLY A 1 26 ? 16.902 41.514 27.059 1.00 0.00 219 GLY A C 6
ATOM 7679 O O . GLY A 1 26 ? 16.857 41.573 28.289 1.00 0.00 219 GLY A O 6
ATOM 7683 N N . ILE A 1 27 ? 17.036 40.350 26.419 1.00 0.00 220 ILE A N 6
ATOM 7684 C CA . ILE A 1 27 ? 17.293 39.068 27.083 1.00 0.00 220 ILE A CA 6
ATOM 7685 C C . ILE A 1 27 ? 18.804 38.918 27.318 1.00 0.00 220 ILE A C 6
ATOM 7686 O O . ILE A 1 27 ? 19.592 39.019 26.378 1.00 0.00 220 ILE A O 6
ATOM 7702 N N . GLU A 1 28 ? 19.218 38.694 28.568 1.00 0.00 221 GLU A N 6
ATOM 7703 C CA . GLU A 1 28 ? 20.615 38.457 28.972 1.00 0.00 221 GLU A CA 6
ATOM 7704 C C . GLU A 1 28 ? 20.684 37.758 30.345 1.00 0.00 221 GLU A C 6
ATOM 770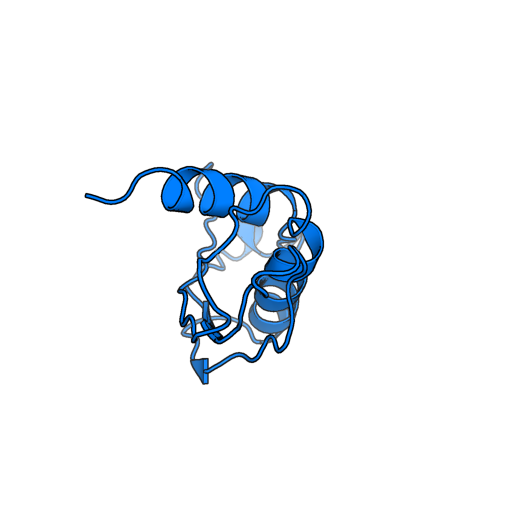5 O O . GLU A 1 28 ? 19.675 37.684 31.059 1.00 0.00 221 GLU A O 6
ATOM 7717 N N . GLY A 1 29 ? 21.856 37.236 30.723 1.00 0.00 222 GLY A N 6
ATOM 7718 C CA . GLY A 1 29 ? 22.093 36.720 32.074 1.00 0.00 222 GLY A CA 6
ATOM 7719 C C . GLY A 1 29 ? 23.428 35.998 32.287 1.00 0.00 222 GLY A C 6
ATOM 7720 O O . GLY A 1 29 ? 24.418 36.234 31.585 1.00 0.00 222 GLY A O 6
ATOM 7724 N N . GLU A 1 30 ? 23.423 35.123 33.291 1.00 0.00 223 GLU A N 6
ATOM 7725 C CA . GLU A 1 30 ? 24.538 34.384 33.892 1.00 0.00 223 GLU A CA 6
ATOM 7726 C C . GLU A 1 30 ? 24.083 32.954 34.247 1.00 0.00 223 GLU A C 6
ATOM 7727 O O . GLU A 1 30 ? 23.063 32.775 34.920 1.00 0.00 223 GLU A O 6
ATOM 7739 N N . VAL A 1 31 ? 24.823 31.933 33.795 1.00 0.00 224 VAL A N 6
ATOM 7740 C CA . VAL A 1 31 ? 24.395 30.516 33.784 1.00 0.00 224 VAL A CA 6
ATOM 7741 C C . VAL A 1 31 ? 25.330 29.583 34.552 1.00 0.00 224 VAL A C 6
ATOM 7742 O O . VAL A 1 31 ? 26.530 29.575 34.294 1.00 0.00 224 VAL A O 6
ATOM 7755 N N . LEU A 1 32 ? 24.790 28.751 35.446 1.00 0.00 225 LEU A N 6
ATOM 7756 C CA . LEU A 1 32 ? 25.534 27.761 36.231 1.00 0.00 225 LEU A CA 6
ATOM 7757 C C . LEU A 1 32 ? 25.378 26.344 35.661 1.00 0.00 225 LEU A C 6
ATOM 7758 O O . LEU A 1 32 ? 24.257 25.847 35.539 1.00 0.00 225 LEU A O 6
ATOM 7774 N N . VAL A 1 33 ? 26.487 25.668 35.357 1.00 0.00 226 VAL A N 6
ATOM 7775 C CA . VAL A 1 33 ? 26.505 24.358 34.678 1.00 0.00 226 VAL A CA 6
ATOM 7776 C C . VAL A 1 33 ? 27.408 23.373 35.428 1.00 0.00 226 VAL A C 6
ATOM 7777 O O . VAL A 1 33 ? 28.540 23.709 35.765 1.00 0.00 226 VAL A O 6
ATOM 7790 N N . SER A 1 34 ? 26.932 22.149 35.679 1.00 0.00 227 SER A N 6
ATOM 7791 C CA . SER A 1 34 ? 27.755 21.038 36.184 1.00 0.00 227 SER A CA 6
ATOM 7792 C C . SER A 1 34 ? 28.196 20.130 35.037 1.00 0.00 227 SER A C 6
ATOM 7793 O O . SER A 1 34 ? 27.387 19.783 34.174 1.00 0.00 227 SER A O 6
ATOM 7801 N N . PHE A 1 35 ? 29.488 19.794 34.996 1.00 0.00 228 PHE A N 6
ATOM 7802 C CA . PHE A 1 35 ? 30.101 18.993 33.926 1.00 0.00 228 PHE A CA 6
ATOM 7803 C C . PHE A 1 35 ? 31.462 18.468 34.437 1.00 0.00 228 PHE A C 6
ATOM 7804 O O . PHE A 1 35 ? 31.909 18.825 35.533 1.00 0.00 228 PHE A O 6
ATOM 7821 N N . THR A 1 36 ? 32.136 17.627 33.640 1.00 0.00 229 THR A N 6
ATOM 7822 C CA . THR A 1 36 ? 33.592 17.412 33.744 1.00 0.00 229 THR A CA 6
ATOM 7823 C C . THR A 1 36 ? 34.347 17.271 32.418 1.00 0.00 229 THR A C 6
ATOM 7824 O O . THR A 1 36 ? 33.825 16.722 31.447 1.00 0.00 229 THR A O 6
ATOM 7835 N N . ILE A 1 37 ? 35.606 17.720 32.387 1.00 0.00 230 ILE A N 6
ATOM 7836 C CA . ILE A 1 37 ? 36.627 17.155 31.498 1.00 0.00 230 ILE A CA 6
ATOM 7837 C C . ILE A 1 37 ? 36.975 15.755 32.022 1.00 0.00 230 ILE A C 6
ATOM 7838 O O . ILE A 1 37 ? 37.322 15.604 33.193 1.00 0.00 230 ILE A O 6
ATOM 7854 N N . ASN A 1 38 ? 36.866 14.738 31.176 1.00 0.00 231 ASN A N 6
ATOM 7855 C CA . ASN A 1 38 ? 37.273 13.372 31.485 1.00 0.00 231 ASN A CA 6
ATOM 7856 C C . ASN A 1 38 ? 38.803 13.237 31.384 1.00 0.00 231 ASN A C 6
ATOM 7857 O O . ASN A 1 38 ? 39.455 13.971 30.637 1.00 0.00 231 ASN A O 6
ATOM 7868 N N . ALA A 1 39 ? 39.392 12.274 32.094 1.00 0.00 232 ALA A N 6
ATOM 7869 C CA . ALA A 1 39 ? 40.843 12.052 32.091 1.00 0.00 232 ALA A CA 6
ATOM 7870 C C . ALA A 1 39 ? 41.435 11.781 30.692 1.00 0.00 232 ALA A C 6
ATOM 7871 O O . ALA A 1 39 ? 42.599 12.104 30.460 1.00 0.00 232 ALA A O 6
ATOM 7878 N N . ASP A 1 40 ? 40.656 11.260 29.737 1.00 0.00 233 ASP A N 6
ATOM 7879 C CA . ASP A 1 40 ? 41.130 11.015 28.365 1.00 0.00 233 ASP A CA 6
ATOM 7880 C C . ASP A 1 40 ? 41.055 12.294 27.490 1.00 0.00 233 ASP A C 6
ATOM 7881 O O . ASP A 1 40 ? 41.406 12.227 26.310 1.00 0.00 233 ASP A O 6
ATOM 7890 N N . GLY A 1 41 ? 40.623 13.447 28.017 1.00 0.00 234 GLY A N 6
ATOM 7891 C CA . GLY A 1 41 ? 40.485 14.719 27.290 1.00 0.00 234 GLY A CA 6
ATOM 7892 C C . GLY A 1 41 ? 39.120 14.984 26.638 1.00 0.00 234 GLY A C 6
ATOM 7893 O O . GLY A 1 41 ? 38.945 16.035 26.013 1.00 0.00 234 GLY A O 6
ATOM 7897 N N . SER A 1 42 ? 38.144 14.082 26.773 1.00 0.00 235 SER A N 6
ATOM 7898 C CA . SER A 1 42 ? 36.752 14.325 26.365 1.00 0.00 235 SER A CA 6
ATOM 7899 C C . SER A 1 42 ? 36.074 15.296 27.345 1.00 0.00 235 SER A C 6
ATOM 7900 O O . SER A 1 42 ? 36.506 15.407 28.491 1.00 0.00 235 SER A O 6
ATOM 7908 N N . VAL A 1 43 ? 35.000 15.985 26.947 1.00 0.00 236 VAL A N 6
ATOM 7909 C CA . VAL A 1 43 ? 34.252 16.904 27.832 1.00 0.00 236 VAL A CA 6
ATOM 7910 C C . VAL A 1 43 ? 32.762 16.600 27.788 1.00 0.00 236 VAL A C 6
ATOM 7911 O O . VAL A 1 43 ? 32.106 16.841 26.774 1.00 0.00 236 VAL A O 6
ATOM 7924 N N . THR A 1 44 ? 32.250 16.012 28.871 1.00 0.00 237 THR A N 6
ATOM 7925 C CA . THR A 1 44 ? 30.955 15.312 28.917 1.00 0.00 237 THR A CA 6
ATOM 7926 C C . THR A 1 44 ? 30.201 15.418 30.244 1.00 0.00 237 THR A C 6
ATOM 7927 O O . THR A 1 44 ? 30.721 15.929 31.240 1.00 0.00 237 THR A O 6
ATOM 7938 N N . ASP A 1 45 ? 28.952 14.942 30.243 1.00 0.00 238 ASP A N 6
ATOM 7939 C CA . ASP A 1 45 ? 27.989 15.049 31.342 1.00 0.00 238 ASP A CA 6
ATOM 7940 C C . ASP A 1 45 ? 27.641 16.486 31.732 1.00 0.00 238 ASP A C 6
ATOM 7941 O O . ASP A 1 45 ? 27.615 16.841 32.910 1.00 0.00 238 ASP A O 6
ATOM 7950 N N . ILE A 1 46 ? 27.431 17.317 30.704 1.00 0.00 239 ILE A N 6
ATOM 7951 C CA . ILE A 1 46 ? 27.044 18.725 30.803 1.00 0.00 239 ILE A CA 6
ATOM 7952 C C . ILE A 1 46 ? 25.550 18.860 31.158 1.00 0.00 239 ILE A C 6
ATOM 7953 O O . ILE A 1 46 ? 24.692 18.316 30.455 1.00 0.00 239 ILE A O 6
ATOM 7969 N N . LYS A 1 47 ? 25.216 19.607 32.216 1.00 0.00 240 LYS A N 6
ATOM 7970 C CA . LYS A 1 47 ? 23.825 19.971 32.589 1.00 0.00 240 LYS A CA 6
ATOM 7971 C C . LYS A 1 47 ? 23.712 21.285 33.381 1.00 0.00 240 LYS A C 6
ATOM 7972 O O . LYS A 1 47 ? 24.565 21.599 34.212 1.00 0.00 240 LYS A O 6
ATOM 7991 N N . VAL A 1 48 ? 22.642 22.053 33.159 1.00 0.00 241 VAL A N 6
ATOM 7992 C CA . VAL A 1 48 ? 22.362 23.309 33.888 1.00 0.00 241 VAL A CA 6
ATOM 7993 C C . VAL A 1 48 ? 21.871 23.071 35.319 1.00 0.00 241 VAL A C 6
ATOM 7994 O O . VAL A 1 48 ? 20.987 22.245 35.569 1.00 0.00 241 VAL A O 6
ATOM 8007 N N . VAL A 1 49 ? 22.444 23.821 36.259 1.00 0.00 242 VAL A N 6
ATOM 8008 C CA . VAL A 1 49 ? 22.149 23.809 37.701 1.00 0.00 242 VAL A CA 6
ATOM 8009 C C . VAL A 1 49 ? 21.243 24.972 38.110 1.00 0.00 242 VAL A C 6
ATOM 8010 O O . VAL A 1 49 ? 20.288 24.786 38.868 1.00 0.00 242 VAL A O 6
ATOM 8023 N N . LYS A 1 50 ? 21.517 26.177 37.593 1.00 0.00 243 LYS A N 6
ATOM 8024 C CA . LYS A 1 50 ? 20.782 27.414 37.910 1.00 0.00 243 LYS A CA 6
ATOM 8025 C C . LYS A 1 50 ? 21.008 28.477 36.832 1.00 0.00 243 LYS A C 6
ATOM 8026 O O . LYS A 1 50 ? 22.030 28.459 36.147 1.00 0.00 243 LYS A O 6
ATOM 8045 N N . SER A 1 51 ? 20.076 29.417 36.694 1.00 0.00 244 SER A N 6
ATOM 8046 C CA . SER A 1 51 ? 20.249 30.618 35.868 1.00 0.00 244 SER A CA 6
ATOM 8047 C C . SER A 1 51 ? 19.366 31.772 36.348 1.00 0.00 244 SER A C 6
ATOM 8048 O O . SER A 1 51 ? 18.300 31.544 36.930 1.00 0.00 244 SER A O 6
ATOM 8056 N N . ASN A 1 52 ? 19.782 33.012 36.083 1.00 0.00 245 ASN A N 6
ATOM 8057 C CA . ASN A 1 52 ? 18.961 34.220 36.240 1.00 0.00 245 ASN A CA 6
ATOM 8058 C C . ASN A 1 52 ? 18.236 34.623 34.929 1.00 0.00 245 ASN A C 6
ATOM 8059 O O . ASN A 1 52 ? 17.767 35.762 34.816 1.00 0.00 245 ASN A O 6
ATOM 8070 N N . THR A 1 53 ? 18.218 33.731 33.928 1.00 0.00 246 THR A N 6
ATOM 8071 C CA . THR A 1 53 ? 17.682 33.951 32.577 1.00 0.00 246 THR A CA 6
ATOM 8072 C C . THR A 1 53 ? 17.092 32.717 31.877 1.00 0.00 246 THR A C 6
ATOM 8073 O O . THR A 1 53 ? 17.184 31.589 32.384 1.00 0.00 246 THR A O 6
ATOM 8084 N N . THR A 1 54 ? 16.462 32.935 30.718 1.00 0.00 247 THR A N 6
ATOM 8085 C CA . THR A 1 54 ? 15.708 31.920 29.961 1.00 0.00 247 THR A CA 6
ATOM 8086 C C . THR A 1 54 ? 16.527 30.680 29.608 1.00 0.00 247 THR A C 6
ATOM 8087 O O . THR A 1 54 ? 17.712 30.746 29.269 1.00 0.00 247 THR A O 6
ATOM 8098 N N . ASP A 1 55 ? 15.847 29.532 29.626 1.00 0.00 248 ASP A N 6
ATOM 8099 C CA . ASP A 1 55 ? 16.414 28.236 29.254 1.00 0.00 248 ASP A CA 6
ATOM 8100 C C . ASP A 1 55 ? 17.068 28.190 27.869 1.00 0.00 248 ASP A C 6
ATOM 8101 O O . ASP A 1 55 ? 18.035 27.456 27.685 1.00 0.00 248 ASP A O 6
ATOM 8110 N N . ILE A 1 56 ? 16.602 29.027 26.935 1.00 0.00 249 ILE A N 6
ATOM 8111 C CA . ILE A 1 56 ? 17.123 29.131 25.563 1.00 0.00 249 ILE A CA 6
ATOM 8112 C C . ILE A 1 56 ? 18.607 29.549 25.556 1.00 0.00 249 ILE A C 6
ATOM 8113 O O . ILE A 1 56 ? 19.416 28.920 24.873 1.00 0.00 249 ILE A O 6
ATOM 8129 N N . LEU A 1 57 ? 18.981 30.570 26.343 1.00 0.00 250 LEU A N 6
ATOM 8130 C CA . LEU A 1 57 ? 20.367 30.995 26.565 1.00 0.00 250 LEU A CA 6
ATOM 8131 C C . LEU A 1 57 ? 21.163 29.901 27.288 1.00 0.00 250 LEU A C 6
ATOM 8132 O O . LEU A 1 57 ? 22.256 29.533 26.869 1.00 0.00 250 LEU A O 6
ATOM 8148 N N . ASN A 1 58 ? 20.603 29.336 28.354 1.00 0.00 251 ASN A N 6
ATOM 8149 C CA . ASN A 1 58 ? 21.270 28.308 29.159 1.00 0.00 251 ASN A CA 6
ATOM 8150 C C . ASN A 1 58 ? 21.650 27.068 28.315 1.00 0.00 251 ASN A C 6
ATOM 8151 O O . ASN A 1 58 ? 22.745 26.520 28.463 1.00 0.00 251 ASN A O 6
ATOM 8162 N N . HIS A 1 59 ? 20.788 26.687 27.366 1.00 0.00 252 HIS A N 6
ATOM 8163 C CA . HIS A 1 59 ? 21.007 25.614 26.384 1.00 0.00 252 HIS A CA 6
ATOM 8164 C C . HIS A 1 59 ? 22.012 25.944 25.263 1.00 0.00 252 HIS A C 6
ATOM 8165 O O . HIS A 1 59 ? 22.361 25.056 24.478 1.00 0.00 252 HIS A O 6
ATOM 8179 N N . ALA A 1 60 ? 22.510 27.183 25.202 1.00 0.00 253 ALA A N 6
ATOM 8180 C CA . ALA A 1 60 ? 23.676 27.585 24.417 1.00 0.00 253 ALA A CA 6
ATOM 8181 C C . ALA A 1 60 ? 24.944 27.719 25.287 1.00 0.00 253 ALA A C 6
ATOM 8182 O O . ALA A 1 60 ? 25.990 27.199 24.900 1.00 0.00 253 ALA A O 6
ATOM 8189 N N . ALA A 1 61 ? 24.854 28.311 26.487 1.00 0.00 254 ALA A N 6
ATOM 8190 C CA . ALA A 1 61 ? 25.981 28.438 27.425 1.00 0.00 254 ALA A CA 6
ATOM 8191 C C . ALA A 1 61 ? 26.609 27.077 27.790 1.00 0.00 254 ALA A C 6
ATOM 8192 O O . ALA A 1 61 ? 27.831 26.970 27.895 1.00 0.00 254 ALA A O 6
ATOM 8199 N N . LEU A 1 62 ? 25.799 26.017 27.927 1.00 0.00 255 LEU A N 6
ATOM 8200 C CA . LEU A 1 62 ? 26.304 24.654 28.143 1.00 0.00 255 LEU A CA 6
ATOM 8201 C C . LEU A 1 62 ? 27.039 24.088 26.908 1.00 0.00 255 LEU A C 6
ATOM 8202 O O . LEU A 1 62 ? 28.057 23.413 27.047 1.00 0.00 255 LEU A O 6
ATOM 8218 N N . GLU A 1 63 ? 26.572 24.374 25.688 1.00 0.00 256 GLU A N 6
ATOM 8219 C CA . GLU A 1 63 ? 27.205 23.926 24.453 1.00 0.00 256 GLU A CA 6
ATOM 8220 C C . GLU A 1 63 ? 28.471 24.718 24.102 1.00 0.00 256 GLU A C 6
ATOM 8221 O O . GLU A 1 63 ? 29.332 24.195 23.398 1.00 0.00 256 GLU A O 6
ATOM 8233 N N . ALA A 1 64 ? 28.643 25.928 24.643 1.00 0.00 257 ALA A N 6
ATOM 8234 C CA . ALA A 1 64 ? 29.884 26.701 24.513 1.00 0.00 257 ALA A CA 6
ATOM 8235 C C . ALA A 1 64 ? 31.101 25.929 25.065 1.00 0.00 257 ALA A C 6
ATOM 8236 O O . ALA A 1 64 ? 32.169 25.917 24.449 1.00 0.00 257 ALA A O 6
ATOM 8243 N N . ILE A 1 65 ? 30.911 25.215 26.184 1.00 0.00 258 ILE A N 6
ATOM 8244 C CA . ILE A 1 65 ? 31.905 24.305 26.773 1.00 0.00 258 ILE A CA 6
ATOM 8245 C C . ILE A 1 65 ? 32.234 23.163 25.798 1.00 0.00 258 ILE A C 6
ATOM 8246 O O . ILE A 1 65 ? 33.403 22.920 25.500 1.00 0.00 258 ILE A O 6
ATOM 8262 N N . LYS A 1 66 ? 31.207 22.495 25.252 1.00 0.00 259 LYS A N 6
ATOM 8263 C CA . LYS A 1 66 ? 31.355 21.393 24.286 1.00 0.00 259 LYS A CA 6
ATOM 8264 C C . LYS A 1 66 ? 32.036 21.834 22.978 1.00 0.00 259 LYS A C 6
ATOM 8265 O O . LYS A 1 66 ? 32.863 21.107 22.429 1.00 0.00 259 LYS A O 6
ATOM 8284 N N . SER A 1 67 ? 31.744 23.048 22.509 1.00 0.00 260 SER A N 6
ATOM 8285 C CA . SER A 1 67 ? 32.360 23.644 21.318 1.00 0.00 260 SER A CA 6
ATOM 8286 C C . SER A 1 67 ? 33.849 23.969 21.516 1.00 0.00 260 SER A C 6
ATOM 8287 O O . SER A 1 67 ? 34.647 23.701 20.615 1.00 0.00 260 SER A O 6
ATOM 8295 N N . ALA A 1 68 ? 34.270 24.460 22.691 1.00 0.00 261 ALA A N 6
ATOM 8296 C CA . ALA A 1 68 ? 35.690 24.676 23.014 1.00 0.00 261 ALA A CA 6
ATOM 8297 C C . ALA A 1 68 ? 36.442 23.419 23.515 1.00 0.00 261 ALA A C 6
ATOM 8298 O O . ALA A 1 68 ? 37.636 23.511 23.792 1.00 0.00 261 ALA A O 6
ATOM 8305 N N . ALA A 1 69 ? 35.797 22.252 23.641 1.00 0.00 262 ALA A N 6
ATOM 8306 C CA . ALA A 1 69 ? 36.350 21.073 24.329 1.00 0.00 262 ALA A CA 6
ATOM 8307 C C . ALA A 1 69 ? 37.748 20.627 23.845 1.00 0.00 262 ALA A C 6
ATOM 8308 O O . ALA A 1 69 ? 38.586 20.229 24.656 1.00 0.00 262 ALA A O 6
ATOM 8315 N N . HIS A 1 70 ? 38.037 20.753 22.546 1.00 0.00 263 HIS A N 6
ATOM 8316 C CA . HIS A 1 70 ? 39.327 20.405 21.927 1.00 0.00 263 HIS A CA 6
ATOM 8317 C C . HIS A 1 70 ? 40.515 21.242 22.467 1.00 0.00 263 HIS A C 6
ATOM 8318 O O . HIS A 1 70 ? 41.667 20.800 22.426 1.00 0.00 263 HIS A O 6
ATOM 8332 N N . LEU A 1 71 ? 40.241 22.438 23.004 1.00 0.00 264 LEU A N 6
ATOM 8333 C CA . LEU A 1 71 ? 41.217 23.384 23.564 1.00 0.00 264 LEU A CA 6
ATOM 8334 C C . LEU A 1 71 ? 41.476 23.203 25.078 1.00 0.00 264 LEU A C 6
ATOM 8335 O O . LEU A 1 71 ? 42.322 23.907 25.633 1.00 0.00 264 LEU A O 6
ATOM 8351 N N . PHE A 1 72 ? 40.792 22.267 25.750 1.00 0.00 265 PHE A N 6
ATOM 8352 C CA . PHE A 1 72 ? 41.008 21.924 27.162 1.00 0.00 265 PHE A CA 6
ATOM 8353 C C . PHE A 1 72 ? 42.239 21.048 27.500 1.00 0.00 265 PHE A C 6
ATOM 8354 O O . PHE A 1 72 ? 42.685 20.277 26.640 1.00 0.00 265 PHE A O 6
ATOM 8371 N N . PRO A 1 73 ? 42.799 21.127 28.727 1.00 0.00 266 PRO A N 6
ATOM 8372 C CA . PRO A 1 73 ? 43.850 20.222 29.204 1.00 0.00 266 PRO A CA 6
ATOM 8373 C C . PRO A 1 73 ? 43.277 18.934 29.832 1.00 0.00 266 PRO A C 6
ATOM 8374 O O . PRO A 1 73 ? 42.231 18.973 30.487 1.00 0.00 266 PRO A O 6
ATOM 8385 N N . LYS A 1 74 ? 43.977 17.798 29.710 1.00 0.00 267 LYS A N 6
ATOM 8386 C CA . LYS A 1 74 ? 43.648 16.545 30.414 1.00 0.00 267 LYS A CA 6
ATOM 8387 C C . LYS A 1 74 ? 43.913 16.679 31.930 1.00 0.00 267 LYS A C 6
ATOM 8388 O O . LYS A 1 74 ? 45.037 17.041 32.310 1.00 0.00 267 LYS A O 6
ATOM 8407 N N . PRO A 1 75 ? 42.914 16.405 32.791 1.00 0.00 268 PRO A N 6
ATOM 8408 C CA . PRO A 1 75 ? 43.044 16.436 34.249 1.00 0.00 268 PRO A CA 6
ATOM 8409 C C . PRO A 1 75 ? 43.867 15.234 34.761 1.00 0.00 268 PRO A C 6
ATOM 8410 O O . PRO A 1 75 ? 44.307 14.395 33.971 1.00 0.00 268 PRO A O 6
ATOM 8421 N N . GLU A 1 76 ? 44.084 15.118 36.074 1.00 0.00 269 GLU A N 6
ATOM 8422 C CA . GLU A 1 76 ? 44.685 13.902 36.658 1.00 0.00 269 GLU A CA 6
ATOM 8423 C C . GLU A 1 76 ? 43.694 12.721 36.615 1.00 0.00 269 GLU A C 6
ATOM 8424 O O . GLU A 1 76 ? 44.057 11.607 36.231 1.00 0.00 269 GLU A O 6
ATOM 8436 N N . GLU A 1 77 ? 42.441 12.983 36.999 1.00 0.00 270 GLU A N 6
ATOM 8437 C CA . GLU A 1 77 ? 41.321 12.036 37.083 1.00 0.00 270 GLU A CA 6
ATOM 8438 C C . GLU A 1 77 ? 39.965 12.763 36.955 1.00 0.00 270 GLU A C 6
ATOM 8439 O O . GLU A 1 77 ? 39.862 13.959 37.252 1.00 0.00 270 GLU A O 6
ATOM 8451 N N . THR A 1 78 ? 38.910 12.048 36.551 1.00 0.00 271 THR A N 6
ATOM 8452 C CA . THR A 1 78 ? 37.543 12.553 36.397 1.00 0.00 271 THR A CA 6
ATOM 8453 C C . THR A 1 78 ? 36.772 12.851 37.691 1.00 0.00 271 THR A C 6
ATOM 8454 O O . THR A 1 78 ? 35.902 12.103 38.152 1.00 0.00 271 THR A O 6
ATOM 8465 N N . VAL A 1 79 ? 37.115 14.007 38.246 1.00 0.00 272 VAL A N 6
ATOM 8466 C CA . VAL A 1 79 ? 36.417 14.760 39.306 1.00 0.00 272 VAL A CA 6
ATOM 8467 C C . VAL A 1 79 ? 35.037 15.261 38.815 1.00 0.00 272 VAL A C 6
ATOM 8468 O O . VAL A 1 79 ? 34.543 14.854 37.761 1.00 0.00 272 VAL A O 6
ATOM 8481 N N . HIS A 1 80 ? 34.380 16.147 39.568 1.00 0.00 273 HIS A N 6
ATOM 8482 C CA . HIS A 1 80 ? 33.081 16.734 39.224 1.00 0.00 273 HIS A CA 6
ATOM 8483 C C . HIS A 1 80 ? 32.999 18.213 39.631 1.00 0.00 273 HIS A C 6
ATOM 8484 O O . HIS A 1 80 ? 33.216 18.550 40.795 1.00 0.00 273 HIS A O 6
ATOM 8498 N N . LEU A 1 81 ? 32.693 19.105 38.680 1.00 0.00 274 LEU A N 6
ATOM 8499 C CA . LEU A 1 81 ? 32.787 20.561 38.848 1.00 0.00 274 LEU A CA 6
ATOM 8500 C C . LEU A 1 81 ? 31.497 21.284 38.438 1.00 0.00 274 LEU A C 6
ATOM 8501 O O . LEU A 1 81 ? 30.863 20.941 37.438 1.00 0.00 274 LEU A O 6
ATOM 8517 N N . LYS A 1 82 ? 31.146 22.336 39.184 1.00 0.00 275 LYS A N 6
ATOM 8518 C CA . LYS A 1 82 ? 30.190 23.375 38.772 1.00 0.00 275 LYS A CA 6
ATOM 8519 C C . LYS A 1 82 ? 30.960 24.592 38.251 1.00 0.00 275 LYS A C 6
ATOM 8520 O O . LYS A 1 82 ? 31.847 25.088 38.949 1.00 0.00 275 LYS A O 6
ATOM 8539 N N . ILE A 1 83 ? 30.632 25.078 37.052 1.00 0.00 276 ILE A N 6
ATOM 8540 C CA . ILE A 1 83 ? 31.220 26.288 36.451 1.00 0.00 276 ILE A CA 6
ATOM 8541 C C . ILE A 1 83 ? 30.125 27.325 36.125 1.00 0.00 276 ILE A C 6
ATOM 8542 O O . ILE A 1 83 ? 29.164 26.986 35.428 1.00 0.00 276 ILE A O 6
ATOM 8558 N N . PRO A 1 84 ? 30.249 28.588 36.584 1.00 0.00 277 PRO A N 6
ATOM 8559 C CA . PRO A 1 84 ? 29.421 29.707 36.126 1.00 0.00 277 PRO A CA 6
ATOM 8560 C C . PRO A 1 84 ? 29.978 30.347 34.837 1.00 0.00 277 PRO A C 6
ATOM 8561 O O . PRO A 1 84 ? 31.167 30.690 34.785 1.00 0.00 277 PRO A O 6
ATOM 8572 N N . ILE A 1 85 ? 29.125 30.550 33.826 1.00 0.00 278 ILE A N 6
ATOM 8573 C CA . ILE A 1 85 ? 29.385 31.244 32.551 1.00 0.00 278 ILE A CA 6
ATOM 8574 C C . ILE A 1 85 ? 28.652 32.605 32.531 1.00 0.00 278 ILE A C 6
ATOM 8575 O O . ILE A 1 85 ? 27.589 32.744 33.147 1.00 0.00 278 ILE A O 6
ATOM 8591 N N . ALA A 1 86 ? 29.186 33.613 31.829 1.00 0.00 279 ALA A N 6
ATOM 8592 C CA . ALA A 1 86 ? 28.611 34.964 31.755 1.00 0.00 279 ALA A CA 6
ATOM 8593 C C . ALA A 1 86 ? 28.699 35.590 30.348 1.00 0.00 279 ALA A C 6
ATOM 8594 O O . ALA A 1 86 ? 29.776 35.680 29.751 1.00 0.00 279 ALA A O 6
ATOM 8601 N N . TYR A 1 87 ? 27.557 36.052 29.830 1.00 0.00 280 TYR A N 6
ATOM 8602 C CA . TYR A 1 87 ? 27.426 36.697 28.518 1.00 0.00 280 TYR A CA 6
ATOM 8603 C C . TYR A 1 87 ? 28.108 38.066 28.314 1.00 0.00 280 TYR A C 6
ATOM 8604 O O . TYR A 1 87 ? 28.263 38.826 29.275 1.00 0.00 280 TYR A O 6
ATOM 8622 N N . SER A 1 88 ? 28.475 38.422 27.074 1.00 0.00 281 SER A N 6
ATOM 8623 C CA . SER A 1 88 ? 29.056 39.735 26.737 1.00 0.00 281 SER A CA 6
ATOM 8624 C C . SER A 1 88 ? 28.262 40.438 25.629 1.00 0.00 281 SER A C 6
ATOM 8625 O O . SER A 1 88 ? 28.281 40.026 24.465 1.00 0.00 281 SER A O 6
ATOM 8633 N N . LEU A 1 89 ? 27.570 41.526 25.984 1.00 0.00 282 LEU A N 6
ATOM 8634 C CA . LEU A 1 89 ? 26.779 42.325 25.037 1.00 0.00 282 LEU A CA 6
ATOM 8635 C C . LEU A 1 89 ? 27.658 43.029 23.984 1.00 0.00 282 LEU A C 6
ATOM 8636 O O . LEU A 1 89 ? 27.223 43.164 22.841 1.00 0.00 282 LEU A O 6
ATOM 8652 N N . LYS A 1 90 ? 28.904 43.392 24.321 1.00 0.00 283 LYS A N 6
ATOM 8653 C CA . LYS A 1 90 ? 29.930 43.891 23.385 1.00 0.00 283 LYS A CA 6
ATOM 8654 C C . LYS A 1 90 ? 31.282 43.178 23.503 1.00 0.00 283 LYS A C 6
ATOM 8655 O O . LYS A 1 90 ? 31.651 42.659 24.560 1.00 0.00 283 LYS A O 6
ATOM 8674 N N . GLU A 1 91 ? 32.025 43.164 22.400 1.00 0.00 284 GLU A N 6
ATOM 8675 C CA . GLU A 1 91 ? 33.404 42.678 22.282 1.00 0.00 284 GLU A CA 6
ATOM 8676 C C . GLU A 1 91 ? 34.088 43.349 21.070 1.00 0.00 284 GLU A C 6
ATOM 8677 O O . GLU A 1 91 ? 33.409 43.829 20.156 1.00 0.00 284 GLU A O 6
ATOM 8689 N N . ASP A 1 92 ? 35.424 43.422 21.052 1.00 0.00 285 ASP A N 6
ATOM 8690 C CA . ASP A 1 92 ? 36.216 43.931 19.913 1.00 0.00 285 ASP A CA 6
ATOM 8691 C C . ASP A 1 92 ? 36.426 42.994 18.722 1.00 0.00 285 ASP A C 6
ATOM 8692 O O . ASP A 1 92 ? 36.081 43.416 17.596 1.00 0.00 285 ASP A O 6
ATOM 8701 N N . SER A 1 1 ? 46.868 26.543 33.707 1.00 0.00 194 SER A N 7
ATOM 8702 C CA . SER A 1 1 ? 47.695 27.756 33.844 1.00 0.00 194 SER A CA 7
ATOM 8703 C C . SER A 1 1 ? 47.129 28.873 32.988 1.00 0.00 194 SER A C 7
ATOM 8704 O O . SER A 1 1 ? 46.651 28.622 31.879 1.00 0.00 194 SER A O 7
ATOM 8714 N N . ASN A 1 2 ? 47.179 30.117 33.471 1.00 0.00 195 ASN A N 7
ATOM 8715 C CA . ASN A 1 2 ? 46.488 31.253 32.850 1.00 0.00 195 ASN A CA 7
ATOM 8716 C C . ASN A 1 2 ? 46.972 31.547 31.419 1.00 0.00 195 ASN A C 7
ATOM 8717 O O . ASN A 1 2 ? 46.170 31.922 30.561 1.00 0.00 195 ASN A O 7
ATOM 8728 N N . GLU A 1 3 ? 48.259 31.330 31.150 1.00 0.00 196 GLU A N 7
ATOM 8729 C CA . GLU A 1 3 ? 48.857 31.467 29.818 1.00 0.00 196 GLU A CA 7
ATOM 8730 C C . GLU A 1 3 ? 48.289 30.479 28.774 1.00 0.00 196 GLU A C 7
ATOM 8731 O O . GLU A 1 3 ? 48.472 30.683 27.572 1.00 0.00 196 GLU A O 7
ATOM 8743 N N . PHE A 1 4 ? 47.606 29.411 29.211 1.00 0.00 197 PHE A N 7
ATOM 8744 C CA . PHE A 1 4 ? 46.867 28.463 28.355 1.00 0.00 197 PHE A CA 7
ATOM 8745 C C . PHE A 1 4 ? 45.390 28.906 28.353 1.00 0.00 197 PHE A C 7
ATOM 8746 O O . PHE A 1 4 ? 44.764 28.931 27.293 1.00 0.00 197 PHE A O 7
ATOM 8763 N N . LEU A 1 5 ? 44.826 29.289 29.508 1.00 0.00 198 LEU A N 7
ATOM 8764 C CA . LEU A 1 5 ? 43.420 29.696 29.663 1.00 0.00 198 LEU A CA 7
ATOM 8765 C C . LEU A 1 5 ? 43.018 30.800 28.673 1.00 0.00 198 LEU A C 7
ATOM 8766 O O . LEU A 1 5 ? 42.001 30.687 27.987 1.00 0.00 198 LEU A O 7
ATOM 8782 N N . MET A 1 6 ? 43.850 31.836 28.532 1.00 0.00 199 MET A N 7
ATOM 8783 C CA . MET A 1 6 ? 43.599 32.941 27.597 1.00 0.00 199 MET A CA 7
ATOM 8784 C C . MET A 1 6 ? 43.556 32.484 26.123 1.00 0.00 199 MET A C 7
ATOM 8785 O O . MET A 1 6 ? 42.753 33.008 25.343 1.00 0.00 199 MET A O 7
ATOM 8799 N N . LYS A 1 7 ? 44.326 31.451 25.742 1.00 0.00 200 LYS A N 7
ATOM 8800 C CA . LYS A 1 7 ? 44.302 30.862 24.391 1.00 0.00 200 LYS A CA 7
ATOM 8801 C C . LYS A 1 7 ? 42.979 30.138 24.119 1.00 0.00 200 LYS A C 7
ATOM 8802 O O . LYS A 1 7 ? 42.386 30.347 23.057 1.00 0.00 200 LYS A O 7
ATOM 8821 N N . ILE A 1 8 ? 42.473 29.339 25.068 1.00 0.00 201 ILE A N 7
ATOM 8822 C CA . ILE A 1 8 ? 41.191 28.634 24.881 1.00 0.00 201 ILE A CA 7
ATOM 8823 C C . ILE A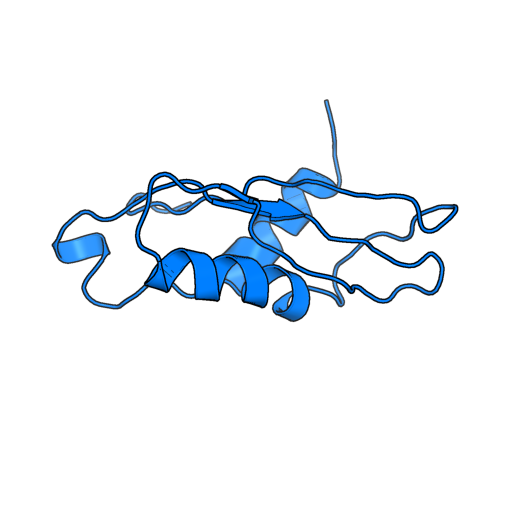 1 8 ? 39.976 29.563 24.971 1.00 0.00 201 ILE A C 7
ATOM 8824 O O . ILE A 1 8 ? 39.121 29.469 24.096 1.00 0.00 201 ILE A O 7
ATOM 8840 N N . GLN A 1 9 ? 39.896 30.495 25.933 1.00 0.00 202 GLN A N 7
ATOM 8841 C CA . GLN A 1 9 ? 38.764 31.445 26.043 1.00 0.00 202 GLN A CA 7
ATOM 8842 C C . GLN A 1 9 ? 38.535 32.245 24.755 1.00 0.00 202 GLN A C 7
ATOM 8843 O O . GLN A 1 9 ? 37.407 32.385 24.278 1.00 0.00 202 GLN A O 7
ATOM 8857 N N . THR A 1 10 ? 39.634 32.682 24.145 1.00 0.00 203 THR A N 7
ATOM 8858 C CA . THR A 1 10 ? 39.629 33.370 22.847 1.00 0.00 203 THR A CA 7
ATOM 8859 C C . THR A 1 10 ? 39.098 32.508 21.699 1.00 0.00 203 THR A C 7
ATOM 8860 O O . THR A 1 10 ? 38.276 32.974 20.906 1.00 0.00 203 THR A O 7
ATOM 8871 N N . ALA A 1 11 ? 39.489 31.231 21.646 1.00 0.00 204 ALA A N 7
ATOM 8872 C CA . ALA A 1 11 ? 38.976 30.275 20.667 1.00 0.00 204 ALA A CA 7
ATOM 8873 C C . ALA A 1 11 ? 37.488 29.946 20.893 1.00 0.00 204 ALA A C 7
ATOM 8874 O O . ALA A 1 11 ? 36.690 30.084 19.968 1.00 0.00 204 ALA A O 7
ATOM 8881 N N . ILE A 1 12 ? 37.085 29.583 22.118 1.00 0.00 205 ILE A N 7
ATOM 8882 C CA . ILE A 1 12 ? 35.686 29.303 22.487 1.00 0.00 205 ILE A CA 7
ATOM 8883 C C . ILE A 1 12 ? 34.759 30.460 22.090 1.00 0.00 205 ILE A C 7
ATOM 8884 O O . ILE A 1 12 ? 33.759 30.235 21.409 1.00 0.00 205 ILE A O 7
ATOM 8900 N N . SER A 1 13 ? 35.100 31.700 22.460 1.00 0.00 206 SER A N 7
ATOM 8901 C CA . SER A 1 13 ? 34.267 32.869 22.138 1.00 0.00 206 SER A CA 7
ATOM 8902 C C . SER A 1 13 ? 34.213 33.148 20.627 1.00 0.00 206 SER A C 7
ATOM 8903 O O . SER A 1 13 ? 33.166 33.539 20.107 1.00 0.00 206 SER A O 7
ATOM 8911 N N . SER A 1 14 ? 35.289 32.851 19.886 1.00 0.00 207 SER A N 7
ATOM 8912 C CA . SER A 1 14 ? 35.308 32.913 18.417 1.00 0.00 207 SER A CA 7
ATOM 8913 C C . SER A 1 14 ? 34.432 31.831 17.755 1.00 0.00 207 SER A C 7
ATOM 8914 O O . SER A 1 14 ? 33.774 32.114 16.744 1.00 0.00 207 SER A O 7
ATOM 8922 N N . LYS A 1 15 ? 34.371 30.611 18.321 1.00 0.00 208 LYS A N 7
ATOM 8923 C CA . LYS A 1 15 ? 33.504 29.511 17.844 1.00 0.00 208 LYS A CA 7
ATOM 8924 C C . LYS A 1 15 ? 32.037 29.644 18.264 1.00 0.00 208 LYS A C 7
ATOM 8925 O O . LYS A 1 15 ? 31.165 29.100 17.590 1.00 0.00 208 LYS A O 7
ATOM 8944 N N . ASN A 1 16 ? 31.744 30.362 19.346 1.00 0.00 209 ASN A N 7
ATOM 8945 C CA . ASN A 1 16 ? 30.376 30.655 19.780 1.00 0.00 209 ASN A CA 7
ATOM 8946 C C . ASN A 1 16 ? 29.636 31.511 18.727 1.00 0.00 209 ASN A C 7
ATOM 8947 O O . ASN A 1 16 ? 30.255 32.327 18.031 1.00 0.00 209 ASN A O 7
ATOM 8958 N N . ARG A 1 17 ? 28.323 31.298 18.572 1.00 0.00 210 ARG A N 7
ATOM 8959 C CA . ARG A 1 17 ? 27.517 31.826 17.456 1.00 0.00 210 ARG A CA 7
ATOM 8960 C C . ARG A 1 17 ? 26.049 32.027 17.848 1.00 0.00 210 ARG A C 7
ATOM 8961 O O . ARG A 1 17 ? 25.447 31.105 18.396 1.00 0.00 210 ARG A O 7
ATOM 8982 N N . TYR A 1 18 ? 25.460 33.184 17.538 1.00 0.00 211 TYR A N 7
ATOM 8983 C CA . TYR A 1 18 ? 24.032 33.472 17.759 1.00 0.00 211 TYR A CA 7
ATOM 8984 C C . TYR A 1 18 ? 23.495 34.434 16.672 1.00 0.00 211 TYR A C 7
ATOM 8985 O O . TYR A 1 18 ? 24.285 35.174 16.077 1.00 0.00 211 TYR A O 7
ATOM 9003 N N . PRO A 1 19 ? 22.173 34.477 16.404 1.00 0.00 212 PRO A N 7
ATOM 9004 C CA . PRO A 1 19 ? 21.586 35.435 15.465 1.00 0.00 212 PRO A CA 7
ATOM 9005 C C . PRO A 1 19 ? 21.644 36.866 16.025 1.00 0.00 212 PRO A C 7
ATOM 9006 O O . PRO A 1 19 ? 21.115 37.152 17.102 1.00 0.00 212 PRO A O 7
ATOM 9017 N N . LYS A 1 20 ? 22.268 37.789 15.281 1.00 0.00 213 LYS A N 7
ATOM 9018 C CA . LYS A 1 20 ? 22.534 39.174 15.715 1.00 0.00 213 LYS A CA 7
ATOM 9019 C C . LYS A 1 20 ? 21.267 39.943 16.112 1.00 0.00 213 LYS A C 7
ATOM 9020 O O . LYS A 1 20 ? 21.323 40.739 17.050 1.00 0.00 213 LYS A O 7
ATOM 9039 N N . MET A 1 21 ? 20.121 39.655 15.482 1.00 0.00 214 MET A N 7
ATOM 9040 C CA . MET A 1 21 ? 18.828 40.283 15.802 1.00 0.00 214 MET A CA 7
ATOM 9041 C C . MET A 1 21 ? 18.443 40.174 17.293 1.00 0.00 214 MET A C 7
ATOM 9042 O O . MET A 1 21 ? 17.783 41.070 17.819 1.00 0.00 214 MET A O 7
ATOM 9056 N N . ALA A 1 22 ? 18.919 39.152 18.016 1.00 0.00 215 ALA A N 7
ATOM 9057 C CA . ALA A 1 22 ? 18.673 38.991 19.453 1.00 0.00 215 ALA A CA 7
ATOM 9058 C C . ALA A 1 22 ? 19.214 40.171 20.291 1.00 0.00 215 ALA A C 7
ATOM 9059 O O . ALA A 1 22 ? 18.529 40.650 21.198 1.00 0.00 215 ALA A O 7
ATOM 9066 N N . GLN A 1 23 ? 20.392 40.711 19.946 1.00 0.00 216 GLN A N 7
ATOM 9067 C CA . GLN A 1 23 ? 20.944 41.910 20.595 1.00 0.00 216 GLN A CA 7
ATOM 9068 C C . GLN A 1 23 ? 20.034 43.129 20.367 1.00 0.00 216 GLN A C 7
ATOM 9069 O O . GLN A 1 23 ? 19.802 43.919 21.285 1.00 0.00 216 GLN A O 7
ATOM 9083 N N . ILE A 1 24 ? 19.490 43.254 19.153 1.00 0.00 217 ILE A N 7
ATOM 9084 C CA . ILE A 1 24 ? 18.645 44.373 18.707 1.00 0.00 217 ILE A CA 7
ATOM 9085 C C . ILE A 1 24 ? 17.237 44.291 19.328 1.00 0.00 217 ILE A C 7
ATOM 9086 O O . ILE A 1 24 ? 16.615 45.321 19.605 1.00 0.00 217 ILE A O 7
ATOM 9102 N N . ARG A 1 25 ? 16.752 43.076 19.622 1.00 0.00 218 ARG A N 7
ATOM 9103 C CA . ARG A 1 25 ? 15.576 42.809 20.472 1.00 0.00 218 ARG A CA 7
ATOM 9104 C C . ARG A 1 25 ? 15.816 42.994 21.976 1.00 0.00 218 ARG A C 7
ATOM 9105 O O . ARG A 1 25 ? 14.847 43.144 22.715 1.00 0.00 218 ARG A O 7
ATOM 9126 N N . GLY A 1 26 ? 17.070 43.021 22.436 1.00 0.00 219 GLY A N 7
ATOM 9127 C CA . GLY A 1 26 ? 17.439 43.344 23.823 1.00 0.00 219 GLY A CA 7
ATOM 9128 C C . GLY A 1 26 ? 17.794 42.136 24.697 1.00 0.00 219 GLY A C 7
ATOM 9129 O O . GLY A 1 26 ? 17.689 42.216 25.923 1.00 0.00 219 GLY A O 7
ATOM 9133 N N . ILE A 1 27 ? 18.183 41.016 24.084 1.00 0.00 220 ILE A N 7
ATOM 9134 C CA . ILE A 1 27 ? 18.622 39.786 24.752 1.00 0.00 220 ILE A CA 7
ATOM 9135 C C . ILE A 1 27 ? 20.158 39.745 24.854 1.00 0.00 220 ILE A C 7
ATOM 9136 O O . ILE A 1 27 ? 20.862 40.054 23.893 1.00 0.00 220 ILE A O 7
ATOM 9152 N N . GLU A 1 28 ? 20.679 39.322 26.009 1.00 0.00 221 GLU A N 7
ATOM 9153 C CA . GLU A 1 28 ? 22.102 39.019 26.249 1.00 0.00 221 GLU A CA 7
ATOM 9154 C C . GLU A 1 28 ? 22.238 38.047 27.440 1.00 0.00 221 GLU A C 7
ATOM 9155 O O . GLU A 1 28 ? 21.268 37.842 28.180 1.00 0.00 221 GLU A O 7
ATOM 9167 N N . GLY A 1 29 ? 23.421 37.466 27.674 1.00 0.00 222 GLY A N 7
ATOM 9168 C CA . GLY A 1 29 ? 23.653 36.669 28.885 1.00 0.00 222 GLY A CA 7
ATOM 9169 C C . GLY A 1 29 ? 24.999 35.950 29.008 1.00 0.00 222 GLY A C 7
ATOM 9170 O O . GLY A 1 29 ? 25.957 36.226 28.279 1.00 0.00 222 GLY A O 7
ATOM 9174 N N . GLU A 1 30 ? 25.044 35.025 29.967 1.00 0.00 223 GLU A N 7
ATOM 9175 C CA . GLU A 1 30 ? 26.217 34.277 30.425 1.00 0.00 223 GLU A CA 7
ATOM 9176 C C . GLU A 1 30 ? 25.778 32.899 30.976 1.00 0.00 223 GLU A C 7
ATOM 9177 O O . GLU A 1 30 ? 25.115 32.812 32.012 1.00 0.00 223 GLU A O 7
ATOM 9189 N N . VAL A 1 31 ? 26.130 31.818 30.273 1.00 0.00 224 VAL A N 7
ATOM 9190 C CA . VAL A 1 31 ? 25.572 30.460 30.441 1.00 0.00 224 VAL A CA 7
ATOM 9191 C C . VAL A 1 31 ? 26.505 29.505 31.192 1.00 0.00 224 VAL A C 7
ATOM 9192 O O . VAL A 1 31 ? 27.581 29.195 30.688 1.00 0.00 224 VAL A O 7
ATOM 9205 N N . LEU A 1 32 ? 26.109 28.995 32.361 1.00 0.00 225 LEU A N 7
ATOM 9206 C CA . LEU A 1 32 ? 26.894 28.031 33.143 1.00 0.00 225 LEU A CA 7
ATOM 9207 C C . LEU A 1 32 ? 26.678 26.593 32.653 1.00 0.00 225 LEU A C 7
ATOM 9208 O O . LEU A 1 32 ? 25.561 26.079 32.744 1.00 0.00 225 LEU A O 7
ATOM 9224 N N . VAL A 1 33 ? 27.733 25.911 32.201 1.00 0.00 226 VAL A N 7
ATOM 9225 C CA . VAL A 1 33 ? 27.679 24.513 31.731 1.00 0.00 226 VAL A CA 7
ATOM 9226 C C . VAL A 1 33 ? 28.727 23.601 32.377 1.00 0.00 226 VAL A C 7
ATOM 9227 O O . VAL A 1 33 ? 29.897 23.969 32.488 1.00 0.00 226 VAL A O 7
ATOM 9240 N N . SER A 1 34 ? 28.321 22.413 32.832 1.00 0.00 227 SER A N 7
ATOM 9241 C CA . SER A 1 34 ? 29.233 21.400 33.360 1.00 0.00 227 SER A CA 7
ATOM 9242 C C . SER A 1 34 ? 29.755 20.499 32.244 1.00 0.00 227 SER A C 7
ATOM 9243 O O . SER A 1 34 ? 29.029 20.157 31.306 1.00 0.00 227 SER A O 7
ATOM 9251 N N . PHE A 1 35 ? 31.025 20.108 32.358 1.00 0.00 228 PHE A N 7
ATOM 9252 C CA . PHE A 1 35 ? 31.713 19.212 31.425 1.00 0.00 228 PHE A CA 7
ATOM 9253 C C . PHE A 1 35 ? 32.970 18.592 32.066 1.00 0.00 228 PHE A C 7
ATOM 9254 O O . PHE A 1 35 ? 33.268 18.870 33.229 1.00 0.00 228 PHE A O 7
ATOM 9271 N N . THR A 1 36 ? 33.732 17.786 31.315 1.00 0.00 229 THR A N 7
ATOM 9272 C CA . THR A 1 36 ? 35.161 17.522 31.586 1.00 0.00 229 THR A CA 7
ATOM 9273 C C . THR A 1 36 ? 36.038 17.386 30.347 1.00 0.00 229 THR A C 7
ATOM 9274 O O . THR A 1 36 ? 35.576 16.887 29.327 1.00 0.00 229 THR A O 7
ATOM 9285 N N . ILE A 1 37 ? 37.312 17.765 30.426 1.00 0.00 230 ILE A N 7
ATOM 9286 C CA . ILE A 1 37 ? 38.342 17.276 29.499 1.00 0.00 230 ILE A CA 7
ATOM 9287 C C . ILE A 1 37 ? 38.726 15.830 29.856 1.00 0.00 230 ILE A C 7
ATOM 9288 O O . ILE A 1 37 ? 38.880 15.512 31.035 1.00 0.00 230 ILE A O 7
ATOM 9304 N N . ASN A 1 38 ? 38.916 14.964 28.859 1.00 0.00 231 ASN A N 7
ATOM 9305 C CA . ASN A 1 38 ? 39.649 13.706 29.033 1.00 0.00 231 ASN A CA 7
ATOM 9306 C C . ASN A 1 38 ? 41.163 13.967 29.110 1.00 0.00 231 ASN A C 7
ATOM 9307 O O . ASN A 1 38 ? 41.654 14.919 28.503 1.00 0.00 231 ASN A O 7
ATOM 9318 N N . ALA A 1 39 ? 41.921 13.077 29.754 1.00 0.00 232 ALA A N 7
ATOM 9319 C CA . ALA A 1 39 ? 43.385 13.131 29.827 1.00 0.00 232 ALA A CA 7
ATOM 9320 C C . ALA A 1 39 ? 44.088 13.095 28.447 1.00 0.00 232 ALA A C 7
ATOM 9321 O O . ALA A 1 39 ? 45.204 13.597 28.323 1.00 0.00 232 ALA A O 7
ATOM 9328 N N . ASP A 1 40 ? 43.439 12.577 27.395 1.00 0.00 233 ASP A N 7
ATOM 9329 C CA . ASP A 1 40 ? 43.867 12.723 25.989 1.00 0.00 233 ASP A CA 7
ATOM 9330 C C . ASP A 1 40 ? 43.686 14.107 25.326 1.00 0.00 233 ASP A C 7
ATOM 9331 O O . ASP A 1 40 ? 44.028 14.299 24.153 1.00 0.00 233 ASP A O 7
ATOM 9340 N N . GLY A 1 41 ? 43.185 15.085 26.088 1.00 0.00 234 GLY A N 7
ATOM 9341 C CA . GLY A 1 41 ? 43.130 16.501 25.718 1.00 0.00 234 GLY A CA 7
ATOM 9342 C C . GLY A 1 41 ? 41.877 16.933 24.957 1.00 0.00 234 GLY A C 7
ATOM 9343 O O . GLY A 1 41 ? 41.936 17.942 24.257 1.00 0.00 234 GLY A O 7
ATOM 9347 N N . SER A 1 42 ? 40.766 16.188 25.043 1.00 0.00 235 SER A N 7
ATOM 9348 C CA . SER A 1 42 ? 39.509 16.560 24.370 1.00 0.00 235 SER A CA 7
ATOM 9349 C C . SER A 1 42 ? 38.303 16.571 25.316 1.00 0.00 235 SER A C 7
ATOM 9350 O O . SER A 1 42 ? 38.156 15.685 26.163 1.00 0.00 235 SER A O 7
ATOM 9358 N N . VAL A 1 43 ? 37.441 17.587 25.191 1.00 0.00 236 VAL A N 7
ATOM 9359 C CA . VAL A 1 43 ? 36.258 17.819 26.050 1.00 0.00 236 VAL A CA 7
ATOM 9360 C C . VAL A 1 43 ? 35.061 16.893 25.779 1.00 0.00 236 VAL A C 7
ATOM 9361 O O . VAL A 1 43 ? 34.736 16.615 24.624 1.00 0.00 236 VAL A O 7
ATOM 9374 N N . THR A 1 44 ? 34.381 16.436 26.836 1.00 0.00 237 THR A N 7
ATOM 9375 C CA . THR A 1 44 ? 33.220 15.533 26.805 1.00 0.00 237 THR A CA 7
ATOM 9376 C C . THR A 1 44 ? 32.152 15.805 27.872 1.00 0.00 237 THR A C 7
ATOM 9377 O O . THR A 1 44 ? 32.442 16.239 28.995 1.00 0.00 237 THR A O 7
ATOM 9388 N N . ASP A 1 45 ? 30.915 15.482 27.496 1.00 0.00 238 ASP A N 7
ATOM 9389 C CA . ASP A 1 45 ? 29.696 15.441 28.309 1.00 0.00 238 ASP A CA 7
ATOM 9390 C C . ASP A 1 45 ? 29.212 16.806 28.814 1.00 0.00 238 ASP A C 7
ATOM 9391 O O . ASP A 1 45 ? 29.093 17.077 30.013 1.00 0.00 238 ASP A O 7
ATOM 9400 N N . ILE A 1 46 ? 28.993 17.685 27.833 1.00 0.00 239 ILE A N 7
ATOM 9401 C CA . ILE A 1 46 ? 28.567 19.072 28.011 1.00 0.00 239 ILE A CA 7
ATOM 9402 C C . ILE A 1 46 ? 27.061 19.148 28.316 1.00 0.00 239 ILE A C 7
ATOM 9403 O O . ILE A 1 46 ? 26.238 18.695 27.511 1.00 0.00 239 ILE A O 7
ATOM 9419 N N . LYS A 1 47 ? 26.701 19.767 29.444 1.00 0.00 240 LYS A N 7
ATOM 9420 C CA . LYS A 1 47 ? 25.305 20.081 29.838 1.00 0.00 240 LYS A CA 7
ATOM 9421 C C . LYS A 1 47 ? 25.170 21.350 30.691 1.00 0.00 240 LYS A C 7
ATOM 9422 O O . LYS A 1 47 ? 26.039 21.654 31.500 1.00 0.00 240 LYS A O 7
ATOM 9441 N N . VAL A 1 48 ? 24.083 22.104 30.531 1.00 0.00 241 VAL A N 7
ATOM 9442 C CA . VAL A 1 48 ? 23.805 23.339 31.294 1.00 0.00 241 VAL A CA 7
ATOM 9443 C C . VAL A 1 48 ? 23.530 23.053 32.776 1.00 0.00 241 VAL A C 7
ATOM 9444 O O . VAL A 1 48 ? 22.803 22.121 33.128 1.00 0.00 241 VAL A O 7
ATOM 9457 N N . VAL A 1 49 ? 24.090 23.885 33.654 1.00 0.00 242 VAL A N 7
ATOM 9458 C CA . VAL A 1 49 ? 23.727 23.990 35.077 1.00 0.00 242 VAL A CA 7
ATOM 9459 C C . VAL A 1 49 ? 22.681 25.079 35.315 1.00 0.00 242 VAL A C 7
ATOM 9460 O O . VAL A 1 49 ? 21.643 24.815 35.919 1.00 0.00 242 VAL A O 7
ATOM 9473 N N . LYS A 1 50 ? 22.926 26.289 34.795 1.00 0.00 243 LYS A N 7
ATOM 9474 C CA . LYS A 1 50 ? 22.074 27.477 34.971 1.00 0.00 243 LYS A CA 7
ATOM 9475 C C . LYS A 1 50 ? 22.338 28.519 33.877 1.00 0.00 243 LYS A C 7
ATOM 9476 O O . LYS A 1 50 ? 23.457 28.618 33.377 1.00 0.00 243 LYS A O 7
ATOM 9495 N N . SER A 1 51 ? 21.345 29.335 33.538 1.00 0.00 244 SER A N 7
ATOM 9496 C CA . SER A 1 51 ? 21.523 30.533 32.713 1.00 0.00 244 SER A CA 7
ATOM 9497 C C . SER A 1 51 ? 20.755 31.734 33.269 1.00 0.00 244 SER A C 7
ATOM 9498 O O . SER A 1 51 ? 19.753 31.575 33.970 1.00 0.00 244 SER A O 7
ATOM 9506 N N . ASN A 1 52 ? 21.212 32.939 32.920 1.00 0.00 245 ASN A N 7
ATOM 9507 C CA . ASN A 1 52 ? 20.468 34.194 33.071 1.00 0.00 245 ASN A CA 7
ATOM 9508 C C . ASN A 1 52 ? 19.697 34.590 31.788 1.00 0.00 245 ASN A C 7
ATOM 9509 O O . ASN A 1 52 ? 19.170 35.699 31.709 1.00 0.00 245 ASN A O 7
ATOM 9520 N N . THR A 1 53 ? 19.682 33.733 30.759 1.00 0.00 246 THR A N 7
ATOM 9521 C CA . THR A 1 53 ? 19.200 34.052 29.404 1.00 0.00 246 THR A CA 7
ATOM 9522 C C . THR A 1 53 ? 18.490 32.916 28.653 1.00 0.00 246 THR A C 7
ATOM 9523 O O . THR A 1 53 ? 18.353 31.804 29.179 1.00 0.00 246 THR A O 7
ATOM 9534 N N . THR A 1 54 ? 17.976 33.221 27.459 1.00 0.00 247 THR A N 7
ATOM 9535 C CA . THR A 1 54 ? 17.107 32.355 26.644 1.00 0.00 247 THR A CA 7
ATOM 9536 C C . THR A 1 54 ? 17.731 31.029 26.199 1.00 0.00 247 THR A C 7
ATOM 9537 O O . THR A 1 54 ? 18.923 30.934 25.896 1.00 0.00 247 THR A O 7
ATOM 9548 N N . ASP A 1 55 ? 16.880 30.007 26.070 1.00 0.00 248 ASP A N 7
ATOM 9549 C CA . ASP A 1 55 ? 17.233 28.674 25.557 1.00 0.00 248 ASP A CA 7
ATOM 9550 C C . ASP A 1 55 ? 18.022 28.679 24.236 1.00 0.00 248 ASP A C 7
ATOM 9551 O O . ASP A 1 55 ? 18.937 27.877 24.048 1.00 0.00 248 ASP A O 7
ATOM 9560 N N . ILE A 1 56 ? 17.696 29.623 23.348 1.00 0.00 249 ILE A N 7
ATOM 9561 C CA . ILE A 1 56 ? 18.301 29.796 22.017 1.00 0.00 249 ILE A CA 7
ATOM 9562 C C . ILE A 1 56 ? 19.804 30.129 22.100 1.00 0.00 249 ILE A C 7
ATOM 9563 O O . ILE A 1 56 ? 20.577 29.721 21.230 1.00 0.00 249 ILE A O 7
ATOM 9579 N N . LEU A 1 57 ? 20.226 30.837 23.155 1.00 0.00 250 LEU A N 7
ATOM 9580 C CA . LEU A 1 57 ? 21.634 31.108 23.463 1.00 0.00 250 LEU A CA 7
ATOM 9581 C C . LEU A 1 57 ? 22.254 29.963 24.284 1.00 0.00 250 LEU A C 7
ATOM 9582 O O . LEU A 1 57 ? 23.363 29.527 24.002 1.00 0.00 250 LEU A O 7
ATOM 9598 N N . ASN A 1 58 ? 21.532 29.412 25.259 1.00 0.00 251 ASN A N 7
ATOM 9599 C CA . ASN A 1 58 ? 22.009 28.332 26.135 1.00 0.00 251 ASN A CA 7
ATOM 9600 C C . ASN A 1 58 ? 22.439 27.079 25.350 1.00 0.00 251 ASN A C 7
ATOM 9601 O O . ASN A 1 58 ? 23.537 26.556 25.551 1.00 0.00 251 ASN A O 7
ATOM 9612 N N . HIS A 1 59 ? 21.600 26.636 24.410 1.00 0.00 252 HIS A N 7
ATOM 9613 C CA . HIS A 1 59 ? 21.883 25.507 23.518 1.00 0.00 252 HIS A CA 7
ATOM 9614 C C . HIS A 1 59 ? 23.030 25.786 22.522 1.00 0.00 252 HIS A C 7
ATOM 9615 O O . HIS A 1 59 ? 23.686 24.851 22.060 1.00 0.00 252 HIS A O 7
ATOM 9629 N N . ALA A 1 60 ? 23.311 27.056 22.217 1.00 0.00 253 ALA A N 7
ATOM 9630 C CA . ALA A 1 60 ? 24.392 27.474 21.323 1.00 0.00 253 ALA A CA 7
ATOM 9631 C C . ALA A 1 60 ? 25.741 27.617 22.054 1.00 0.00 253 ALA A C 7
ATOM 9632 O O . ALA A 1 60 ? 26.777 27.220 21.515 1.00 0.00 253 ALA A O 7
ATOM 9639 N N . ALA A 1 61 ? 25.727 28.136 23.285 1.00 0.00 254 ALA A N 7
ATOM 9640 C CA . ALA A 1 61 ? 26.899 28.314 24.140 1.00 0.00 254 ALA A CA 7
ATOM 9641 C C . ALA A 1 61 ? 27.514 26.971 24.568 1.00 0.00 254 ALA A C 7
ATOM 9642 O O . ALA A 1 61 ? 28.736 26.829 24.587 1.00 0.00 254 ALA A O 7
ATOM 9649 N N . LEU A 1 62 ? 26.682 25.961 24.854 1.00 0.00 255 LEU A N 7
ATOM 9650 C CA . LEU A 1 62 ? 27.156 24.607 25.158 1.00 0.00 255 LEU A CA 7
ATOM 9651 C C . LEU A 1 62 ? 27.765 23.924 23.916 1.00 0.00 255 LEU A C 7
ATOM 9652 O O . LEU A 1 62 ? 28.783 23.241 24.017 1.00 0.00 255 LEU A O 7
ATOM 9668 N N . GLU A 1 63 ? 27.192 24.140 22.726 1.00 0.00 256 GLU A N 7
ATOM 9669 C CA . GLU A 1 63 ? 27.712 23.577 21.473 1.00 0.00 256 GLU A CA 7
ATOM 9670 C C . GLU A 1 63 ? 29.056 24.213 21.069 1.00 0.00 256 GLU A C 7
ATOM 9671 O O . GLU A 1 63 ? 29.921 23.536 20.512 1.00 0.00 256 GLU A O 7
ATOM 9683 N N . ALA A 1 64 ? 29.292 25.471 21.458 1.00 0.00 257 ALA A N 7
ATOM 9684 C CA . ALA A 1 64 ? 30.564 26.164 21.229 1.00 0.00 257 ALA A CA 7
ATOM 9685 C C . ALA A 1 64 ? 31.756 25.461 21.913 1.00 0.00 257 ALA A C 7
ATOM 9686 O O . ALA A 1 64 ? 32.858 25.418 21.359 1.00 0.00 257 ALA A O 7
ATOM 9693 N N . ILE A 1 65 ? 31.531 24.855 23.089 1.00 0.00 258 ILE A N 7
ATOM 9694 C CA . ILE A 1 65 ? 32.539 24.052 23.801 1.00 0.00 258 ILE A CA 7
ATOM 9695 C C . ILE A 1 65 ? 32.923 22.807 22.991 1.00 0.00 258 ILE A C 7
ATOM 9696 O O . ILE A 1 65 ? 34.107 22.482 22.914 1.00 0.00 258 ILE A O 7
ATOM 9712 N N . LYS A 1 66 ? 31.961 22.145 22.330 1.00 0.00 259 LYS A N 7
ATOM 9713 C CA . LYS A 1 66 ? 32.238 21.003 21.438 1.00 0.00 259 LYS A CA 7
ATOM 9714 C C . LYS A 1 66 ? 33.091 21.417 20.238 1.00 0.00 259 LYS A C 7
ATOM 9715 O O . LYS A 1 66 ? 34.055 20.726 19.902 1.00 0.00 259 LYS A O 7
ATOM 9734 N N . SER A 1 67 ? 32.807 22.575 19.642 1.00 0.00 260 SER A N 7
ATOM 9735 C CA . SER A 1 67 ? 33.593 23.108 18.518 1.00 0.00 260 SER A CA 7
ATOM 9736 C C . SER A 1 67 ? 35.048 23.448 18.863 1.00 0.00 260 SER A C 7
ATOM 9737 O O . SER A 1 67 ? 35.926 23.268 18.017 1.00 0.00 260 SER A O 7
ATOM 9745 N N . ALA A 1 68 ? 35.342 23.887 20.091 1.00 0.00 261 ALA A N 7
ATOM 9746 C CA . ALA A 1 68 ? 36.714 24.096 20.574 1.00 0.00 261 ALA A CA 7
ATOM 9747 C C . ALA A 1 68 ? 37.314 22.887 21.329 1.00 0.00 261 ALA A C 7
ATOM 9748 O O . ALA A 1 68 ? 38.398 23.007 21.899 1.00 0.00 261 ALA A O 7
ATOM 9755 N N . ALA A 1 69 ? 36.645 21.728 21.378 1.00 0.00 262 ALA A N 7
ATOM 9756 C CA . ALA A 1 69 ? 36.963 20.682 22.354 1.00 0.00 262 ALA A CA 7
ATOM 9757 C C . ALA A 1 69 ? 38.363 20.083 22.185 1.00 0.00 262 ALA A C 7
ATOM 9758 O O . ALA A 1 69 ? 38.987 19.711 23.176 1.00 0.00 262 ALA A O 7
ATOM 9765 N N . HIS A 1 70 ? 38.874 20.023 20.956 1.00 0.00 263 HIS A N 7
ATOM 9766 C CA . HIS A 1 70 ? 40.189 19.461 20.653 1.00 0.00 263 HIS A CA 7
ATOM 9767 C C . HIS A 1 70 ? 41.352 20.429 20.989 1.00 0.00 263 HIS A C 7
ATOM 9768 O O . HIS A 1 70 ? 42.518 20.022 21.003 1.00 0.00 263 HIS A O 7
ATOM 9782 N N . LEU A 1 71 ? 41.046 21.701 21.294 1.00 0.00 264 LEU A N 7
ATOM 9783 C CA . LEU A 1 71 ? 41.998 22.788 21.579 1.00 0.00 264 LEU A CA 7
ATOM 9784 C C . LEU A 1 71 ? 42.459 22.852 23.053 1.00 0.00 264 LEU A C 7
ATOM 9785 O O . LEU A 1 71 ? 43.401 23.582 23.372 1.00 0.00 264 LEU A O 7
ATOM 9801 N N . PHE A 1 72 ? 41.785 22.121 23.943 1.00 0.00 265 PHE A N 7
ATOM 9802 C CA . PHE A 1 72 ? 41.988 22.096 25.399 1.00 0.00 265 PHE A CA 7
ATOM 9803 C C . PHE A 1 72 ? 43.254 21.402 25.961 1.00 0.00 265 PHE A C 7
ATOM 9804 O O . PHE A 1 72 ? 43.829 20.552 25.277 1.00 0.00 265 PHE A O 7
ATOM 9821 N N . PRO A 1 73 ? 43.716 21.738 27.188 1.00 0.00 266 PRO A N 7
ATOM 9822 C CA . PRO A 1 73 ? 44.869 21.090 27.833 1.00 0.00 266 PRO A CA 7
ATOM 9823 C C . PRO A 1 73 ? 44.579 19.647 28.298 1.00 0.00 266 PRO A C 7
ATOM 9824 O O . PRO A 1 73 ? 43.426 19.234 28.405 1.00 0.00 266 PRO A O 7
ATOM 9835 N N . LYS A 1 74 ? 45.628 18.877 28.610 1.00 0.00 267 LYS A N 7
ATOM 9836 C CA . LYS A 1 74 ? 45.557 17.497 29.129 1.00 0.00 267 LYS A CA 7
ATOM 9837 C C . LYS A 1 74 ? 45.515 17.450 30.674 1.00 0.00 267 LYS A C 7
ATOM 9838 O O . LYS A 1 74 ? 46.557 17.689 31.292 1.00 0.00 267 LYS A O 7
ATOM 9857 N N . PRO A 1 75 ? 44.380 17.127 31.328 1.00 0.00 268 PRO A N 7
ATOM 9858 C CA . PRO A 1 75 ? 44.308 16.964 32.783 1.00 0.00 268 PRO A CA 7
ATOM 9859 C C . PRO A 1 75 ? 44.999 15.685 33.288 1.00 0.00 268 PRO A C 7
ATOM 9860 O O . PRO A 1 75 ? 45.329 14.774 32.525 1.00 0.00 268 PRO A O 7
ATOM 9871 N N . GLU A 1 76 ? 45.182 15.608 34.605 1.00 0.00 269 GLU A N 7
ATOM 9872 C CA . GLU A 1 76 ? 45.783 14.464 35.301 1.00 0.00 269 GLU A CA 7
ATOM 9873 C C . GLU A 1 76 ? 44.864 13.227 35.329 1.00 0.00 269 GLU A C 7
ATOM 9874 O O . GLU A 1 76 ? 45.333 12.097 35.168 1.00 0.00 269 GLU A O 7
ATOM 9886 N N . GLU A 1 77 ? 43.557 13.445 35.504 1.00 0.00 270 GLU A N 7
ATOM 9887 C CA . GLU A 1 77 ? 42.491 12.448 35.335 1.00 0.00 270 GLU A CA 7
ATOM 9888 C C . GLU A 1 77 ? 41.123 13.138 35.116 1.00 0.00 270 GLU A C 7
ATOM 9889 O O . GLU A 1 77 ? 40.981 14.349 35.323 1.00 0.00 270 GLU A O 7
ATOM 9901 N N . THR A 1 78 ? 40.109 12.376 34.689 1.00 0.00 271 THR A N 7
ATOM 9902 C CA . THR A 1 78 ? 38.747 12.851 34.385 1.00 0.00 271 THR A CA 7
ATOM 9903 C C . THR A 1 78 ? 37.901 13.319 35.580 1.00 0.00 271 THR A C 7
ATOM 9904 O O . THR A 1 78 ? 37.061 12.586 36.100 1.00 0.00 271 THR A O 7
ATOM 9915 N N . VAL A 1 79 ? 38.148 14.541 36.037 1.00 0.00 272 VAL A N 7
ATOM 9916 C CA . VAL A 1 79 ? 37.474 15.218 37.170 1.00 0.00 272 VAL A CA 7
ATOM 9917 C C . VAL A 1 79 ? 36.101 15.789 36.739 1.00 0.00 272 VAL A C 7
ATOM 9918 O O . VAL A 1 79 ? 35.435 15.237 35.855 1.00 0.00 272 VAL A O 7
ATOM 9931 N N . HIS A 1 80 ? 35.655 16.905 37.326 1.00 0.00 273 HIS A N 7
ATOM 9932 C CA . HIS A 1 80 ? 34.554 17.724 36.817 1.00 0.00 273 HIS A CA 7
ATOM 9933 C C . HIS A 1 80 ? 34.954 19.200 36.662 1.00 0.00 273 HIS A C 7
ATOM 9934 O O . HIS A 1 80 ? 35.830 19.691 37.378 1.00 0.00 273 HIS A O 7
ATOM 9948 N N . LEU A 1 81 ? 34.273 19.900 35.751 1.00 0.00 274 LEU A N 7
ATOM 9949 C CA . LEU A 1 81 ? 34.352 21.343 35.504 1.00 0.00 274 LEU A CA 7
ATOM 9950 C C . LEU A 1 81 ? 32.930 21.917 35.345 1.00 0.00 274 LEU A C 7
ATOM 9951 O O . LEU A 1 81 ? 32.038 21.218 34.858 1.00 0.00 274 LEU A O 7
ATOM 9967 N N . LYS A 1 82 ? 32.725 23.187 35.714 1.00 0.00 275 LYS A N 7
ATOM 9968 C CA . LYS A 1 82 ? 31.457 23.942 35.641 1.00 0.00 275 LYS A CA 7
ATOM 9969 C C . LYS A 1 82 ? 31.735 25.376 35.169 1.00 0.00 275 LYS A C 7
ATOM 9970 O O . LYS A 1 82 ? 31.961 26.259 35.999 1.00 0.00 275 LYS A O 7
ATOM 9989 N N . ILE A 1 83 ? 31.785 25.602 33.852 1.00 0.00 276 ILE A N 7
ATOM 9990 C CA . ILE A 1 83 ? 32.321 26.853 33.271 1.00 0.00 276 ILE A CA 7
ATOM 9991 C C . ILE A 1 83 ? 31.212 27.772 32.706 1.00 0.00 276 ILE A C 7
ATOM 9992 O O . ILE A 1 83 ? 30.349 27.286 31.972 1.00 0.00 276 ILE A O 7
ATOM 10008 N N . PRO A 1 84 ? 31.217 29.091 33.004 1.00 0.00 277 PRO A N 7
ATOM 10009 C CA . PRO A 1 84 ? 30.327 30.074 32.385 1.00 0.00 277 PRO A CA 7
ATOM 10010 C C . PRO A 1 84 ? 30.832 30.560 31.011 1.00 0.00 277 PRO A C 7
ATOM 10011 O O . PRO A 1 84 ? 31.925 31.119 30.892 1.00 0.00 277 PRO A O 7
ATOM 10022 N N . ILE A 1 85 ? 30.013 30.408 29.968 1.00 0.00 278 ILE A N 7
ATOM 10023 C CA . ILE A 1 85 ? 30.234 30.957 28.621 1.00 0.00 278 ILE A CA 7
ATOM 10024 C C . ILE A 1 85 ? 29.542 32.323 28.482 1.00 0.00 278 ILE A C 7
ATOM 10025 O O . ILE A 1 85 ? 28.319 32.424 28.564 1.00 0.00 278 ILE A O 7
ATOM 10041 N N . ALA A 1 86 ? 30.327 33.375 28.257 1.00 0.00 279 ALA A N 7
ATOM 10042 C CA . ALA A 1 86 ? 29.884 34.771 28.174 1.00 0.00 279 ALA A CA 7
ATOM 10043 C C . ALA A 1 86 ? 29.779 35.248 26.715 1.00 0.00 279 ALA A C 7
ATOM 10044 O O . ALA A 1 86 ? 30.762 35.185 25.969 1.00 0.00 279 ALA A O 7
ATOM 10051 N N . TYR A 1 87 ? 28.607 35.734 26.298 1.00 0.00 280 TYR A N 7
ATOM 10052 C CA . TYR A 1 87 ? 28.385 36.224 24.928 1.00 0.00 280 TYR A CA 7
ATOM 10053 C C . TYR A 1 87 ? 29.142 37.478 24.460 1.00 0.00 280 TYR A C 7
ATOM 10054 O O . TYR A 1 87 ? 29.194 38.479 25.172 1.00 0.00 280 TYR A O 7
ATOM 10072 N N . SER A 1 88 ? 29.696 37.446 23.240 1.00 0.00 281 SER A N 7
ATOM 10073 C CA . SER A 1 88 ? 30.364 38.601 22.624 1.00 0.00 281 SER A CA 7
ATOM 10074 C C . SER A 1 88 ? 29.366 39.651 22.116 1.00 0.00 281 SER A C 7
ATOM 10075 O O . SER A 1 88 ? 28.640 39.432 21.136 1.00 0.00 281 SER A O 7
ATOM 10083 N N . LEU A 1 89 ? 29.360 40.807 22.787 1.00 0.00 282 LEU A N 7
ATOM 10084 C CA . LEU A 1 89 ? 28.647 42.036 22.415 1.00 0.00 282 LEU A CA 7
ATOM 10085 C C . LEU A 1 89 ? 29.613 43.240 22.253 1.00 0.00 282 LEU A C 7
ATOM 10086 O O . LEU A 1 89 ? 29.170 44.337 21.898 1.00 0.00 282 LEU A O 7
ATOM 10102 N N . LYS A 1 90 ? 30.920 43.048 22.493 1.00 0.00 283 LYS A N 7
ATOM 10103 C CA . LYS A 1 90 ? 32.016 44.015 22.277 1.00 0.00 283 LYS A CA 7
ATOM 10104 C C . LYS A 1 90 ? 33.351 43.283 22.094 1.00 0.00 283 LYS A C 7
ATOM 10105 O O . LYS A 1 90 ? 33.715 42.452 22.931 1.00 0.00 283 LYS A O 7
ATOM 10124 N N . GLU A 1 91 ? 34.103 43.597 21.039 1.00 0.00 284 GLU A N 7
ATOM 10125 C CA . GLU A 1 91 ? 35.484 43.121 20.860 1.00 0.00 284 GLU A CA 7
ATOM 10126 C C . GLU A 1 91 ? 36.463 43.907 21.747 1.00 0.00 284 GLU A C 7
ATOM 10127 O O . GLU A 1 91 ? 36.440 45.143 21.751 1.00 0.00 284 GLU A O 7
ATOM 10139 N N . ASP A 1 92 ? 37.356 43.208 22.456 1.00 0.00 285 ASP A N 7
ATOM 10140 C CA . ASP A 1 92 ? 38.276 43.771 23.463 1.00 0.00 285 ASP A CA 7
ATOM 10141 C C . ASP A 1 92 ? 39.755 43.368 23.372 1.00 0.00 285 ASP A C 7
ATOM 10142 O O . ASP A 1 92 ? 40.114 42.218 23.717 1.00 0.00 285 ASP A O 7
ATOM 10151 N N . SER A 1 1 ? 44.891 25.571 42.981 1.00 0.00 194 SER A N 8
ATOM 10152 C CA . SER A 1 1 ? 45.318 25.639 41.577 1.00 0.00 194 SER A CA 8
ATOM 10153 C C . SER A 1 1 ? 44.173 26.060 40.680 1.00 0.00 194 SER A C 8
ATOM 10154 O O . SER A 1 1 ? 43.070 25.528 40.783 1.00 0.00 194 SER A O 8
ATOM 10164 N N . ASN A 1 2 ? 44.447 27.036 39.816 1.00 0.00 195 ASN A N 8
ATOM 10165 C CA . ASN A 1 2 ? 43.509 27.632 38.853 1.00 0.00 195 ASN A CA 8
ATOM 10166 C C . ASN A 1 2 ? 44.252 28.248 37.636 1.00 0.00 195 ASN A C 8
ATOM 10167 O O . ASN A 1 2 ? 43.633 28.872 36.772 1.00 0.00 195 ASN A O 8
ATOM 10178 N N . GLU A 1 3 ? 45.582 28.122 37.586 1.00 0.00 196 GLU A N 8
ATOM 10179 C CA . GLU A 1 3 ? 46.499 28.839 36.694 1.00 0.00 196 GLU A CA 8
ATOM 10180 C C . GLU A 1 3 ? 46.430 28.377 35.232 1.00 0.00 196 GLU A C 8
ATOM 10181 O O . GLU A 1 3 ? 46.551 29.196 34.317 1.00 0.00 196 GLU A O 8
ATOM 10193 N N . PHE A 1 4 ? 46.223 27.075 35.014 1.00 0.00 197 PHE A N 8
ATOM 10194 C CA . PHE A 1 4 ? 45.986 26.493 33.685 1.00 0.00 197 PHE A CA 8
ATOM 10195 C C . PHE A 1 4 ? 44.501 26.746 33.358 1.00 0.00 197 PHE A C 8
ATOM 10196 O O . PHE A 1 4 ? 44.196 27.139 32.231 1.00 0.00 197 PHE A O 8
ATOM 10213 N N . LEU A 1 5 ? 43.579 26.585 34.322 1.00 0.00 198 LEU A N 8
ATOM 10214 C CA . LEU A 1 5 ? 42.140 26.814 34.134 1.00 0.00 198 LEU A CA 8
ATOM 10215 C C . LEU A 1 5 ? 41.863 28.213 33.571 1.00 0.00 198 LEU A C 8
ATOM 10216 O O . LEU A 1 5 ? 41.142 28.337 32.584 1.00 0.00 198 LEU A O 8
ATOM 10232 N N . MET A 1 6 ? 42.472 29.263 34.126 1.00 0.00 199 MET A N 8
ATOM 10233 C CA . MET A 1 6 ? 42.237 30.630 33.654 1.00 0.00 199 MET A CA 8
ATOM 10234 C C . MET A 1 6 ? 42.760 30.873 32.223 1.00 0.00 199 MET A C 8
ATOM 10235 O O . MET A 1 6 ? 42.127 31.637 31.490 1.00 0.00 199 MET A O 8
ATOM 10249 N N . LYS A 1 7 ? 43.824 30.176 31.777 1.00 0.00 200 LYS A N 8
ATOM 10250 C CA . LYS A 1 7 ? 44.280 30.179 30.371 1.00 0.00 200 LYS A CA 8
ATOM 10251 C C . LYS A 1 7 ? 43.296 29.501 29.414 1.00 0.00 200 LYS A C 8
ATOM 10252 O O . LYS A 1 7 ? 43.011 30.063 28.353 1.00 0.00 200 LYS A O 8
ATOM 10271 N N . ILE A 1 8 ? 42.750 28.326 29.761 1.00 0.00 201 ILE A N 8
ATOM 10272 C CA . ILE A 1 8 ? 41.732 27.685 28.905 1.00 0.00 201 ILE A CA 8
ATOM 10273 C C . ILE A 1 8 ? 40.414 28.448 28.930 1.00 0.00 201 ILE A C 8
ATOM 10274 O O . ILE A 1 8 ? 39.808 28.587 27.876 1.00 0.00 201 ILE A O 8
ATOM 10290 N N . GLN A 1 9 ? 39.989 29.001 30.070 1.00 0.00 202 GLN A N 8
ATOM 10291 C CA . GLN A 1 9 ? 38.789 29.844 30.160 1.00 0.00 202 GLN A CA 8
ATOM 10292 C C . GLN A 1 9 ? 38.821 31.013 29.162 1.00 0.00 202 GLN A C 8
ATOM 10293 O O . GLN A 1 9 ? 37.828 31.283 28.489 1.00 0.00 202 GLN A O 8
ATOM 10307 N N . THR A 1 10 ? 39.996 31.614 28.973 1.00 0.00 203 THR A N 8
ATOM 10308 C CA . THR A 1 10 ? 40.255 32.635 27.938 1.00 0.00 203 THR A CA 8
ATOM 10309 C C . THR A 1 10 ? 40.078 32.100 26.511 1.00 0.00 203 THR A C 8
ATOM 10310 O O . THR A 1 10 ? 39.423 32.757 25.697 1.00 0.00 203 THR A O 8
ATOM 10321 N N . ALA A 1 11 ? 40.602 30.906 26.210 1.00 0.00 204 ALA A N 8
ATOM 10322 C CA . ALA A 1 11 ? 40.457 30.251 24.904 1.00 0.00 204 ALA A CA 8
ATOM 10323 C C . ALA A 1 11 ? 39.007 29.815 24.621 1.00 0.00 204 ALA A C 8
ATOM 10324 O O . ALA A 1 11 ? 38.487 30.051 23.534 1.00 0.00 204 ALA A O 8
ATOM 10331 N N . ILE A 1 12 ? 38.316 29.243 25.609 1.00 0.00 205 ILE A N 8
ATOM 10332 C CA . ILE A 1 12 ? 36.889 28.897 25.554 1.00 0.00 205 ILE A CA 8
ATOM 10333 C C . ILE A 1 12 ? 36.042 30.157 25.304 1.00 0.00 205 ILE A C 8
ATOM 10334 O O . ILE A 1 12 ? 35.218 30.176 24.391 1.00 0.00 205 ILE A O 8
ATOM 10350 N N . SER A 1 13 ? 36.305 31.241 26.043 1.00 0.00 206 SER A N 8
ATOM 10351 C CA . SER A 1 13 ? 35.685 32.566 25.861 1.00 0.00 206 SER A CA 8
ATOM 10352 C C . SER A 1 13 ? 35.943 33.184 24.473 1.00 0.00 206 SER A C 8
ATOM 10353 O O . SER A 1 13 ? 35.107 33.948 23.977 1.00 0.00 206 SER A O 8
ATOM 10361 N N . SER A 1 14 ? 37.058 32.832 23.818 1.00 0.00 207 SER A N 8
ATOM 10362 C CA . SER A 1 14 ? 37.336 33.124 22.401 1.00 0.00 207 SER A CA 8
ATOM 10363 C C . SER A 1 14 ? 36.560 32.217 21.430 1.00 0.00 207 SER A C 8
ATOM 10364 O O . SER A 1 14 ? 35.938 32.719 20.493 1.00 0.00 207 SER A O 8
ATOM 10372 N N . LYS A 1 15 ? 36.551 30.892 21.645 1.00 0.00 208 LYS A N 8
ATOM 10373 C CA . LYS A 1 15 ? 35.893 29.903 20.765 1.00 0.00 208 LYS A CA 8
ATOM 10374 C C . LYS A 1 15 ? 34.358 29.958 20.776 1.00 0.00 208 LYS A C 8
ATOM 10375 O O . LYS A 1 15 ? 33.727 29.524 19.812 1.00 0.00 208 LYS A O 8
ATOM 10394 N N . ASN A 1 16 ? 33.768 30.475 21.854 1.00 0.00 209 ASN A N 8
ATOM 10395 C CA . ASN A 1 16 ? 32.320 30.640 22.047 1.00 0.00 209 ASN A CA 8
ATOM 10396 C C . ASN A 1 16 ? 31.642 31.443 20.903 1.00 0.00 209 ASN A C 8
ATOM 10397 O O . ASN A 1 16 ? 32.189 32.449 20.434 1.00 0.00 209 ASN A O 8
ATOM 10408 N N . ARG A 1 17 ? 30.437 31.029 20.474 1.00 0.00 210 ARG A N 8
ATOM 10409 C CA . ARG A 1 17 ? 29.687 31.582 19.324 1.00 0.00 210 ARG A CA 8
ATOM 10410 C C . ARG A 1 17 ? 28.288 32.110 19.702 1.00 0.00 210 ARG A C 8
ATOM 10411 O O . ARG A 1 17 ? 27.283 31.410 19.567 1.00 0.00 210 ARG A O 8
ATOM 10432 N N . TYR A 1 18 ? 28.216 33.364 20.144 1.00 0.00 211 TYR A N 8
ATOM 10433 C CA . TYR A 1 18 ? 26.977 34.105 20.415 1.00 0.00 211 TYR A CA 8
ATOM 10434 C C . TYR A 1 18 ? 26.196 34.547 19.146 1.00 0.00 211 TYR A C 8
ATOM 10435 O O . TYR A 1 18 ? 26.767 35.280 18.329 1.00 0.00 211 TYR A O 8
ATOM 10453 N N . PRO A 1 19 ? 24.930 34.123 18.928 1.00 0.00 212 PRO A N 8
ATOM 10454 C CA . PRO A 1 19 ? 24.157 34.462 17.727 1.00 0.00 212 PRO A CA 8
ATOM 10455 C C . PRO A 1 19 ? 23.594 35.893 17.775 1.00 0.00 212 PRO A C 8
ATOM 10456 O O . PRO A 1 19 ? 23.040 36.328 18.787 1.00 0.00 212 PRO A O 8
ATOM 10467 N N . LYS A 1 20 ? 23.684 36.629 16.662 1.00 0.00 213 LYS A N 8
ATOM 10468 C CA . LYS A 1 20 ? 23.362 38.065 16.598 1.00 0.00 213 LYS A CA 8
ATOM 10469 C C . LYS A 1 20 ? 21.938 38.450 16.984 1.00 0.00 213 LYS A C 8
ATOM 10470 O O . LYS A 1 20 ? 21.774 39.521 17.563 1.00 0.00 213 LYS A O 8
ATOM 10489 N N . MET A 1 21 ? 20.924 37.611 16.750 1.00 0.00 214 MET A N 8
ATOM 10490 C CA . MET A 1 21 ? 19.543 37.903 17.174 1.00 0.00 214 MET A CA 8
ATOM 10491 C C . MET A 1 21 ? 19.412 38.190 18.682 1.00 0.00 214 MET A C 8
ATOM 10492 O O . MET A 1 21 ? 18.557 38.985 19.071 1.00 0.00 214 MET A O 8
ATOM 10506 N N . ALA A 1 22 ? 20.308 37.655 19.523 1.00 0.00 215 ALA A N 8
ATOM 10507 C CA . ALA A 1 22 ? 20.381 38.003 20.941 1.00 0.00 215 ALA A CA 8
ATOM 10508 C C . ALA A 1 22 ? 20.776 39.479 21.154 1.00 0.00 215 ALA A C 8
ATOM 10509 O O . ALA A 1 22 ? 20.154 40.163 21.965 1.00 0.00 215 ALA A O 8
ATOM 10516 N N . GLN A 1 23 ? 21.726 40.008 20.375 1.00 0.00 216 GLN A N 8
ATOM 10517 C CA . GLN A 1 23 ? 22.086 41.431 20.387 1.00 0.00 216 GLN A CA 8
ATOM 10518 C C . GLN A 1 23 ? 20.952 42.309 19.834 1.00 0.00 216 GLN A C 8
ATOM 10519 O O . GLN A 1 23 ? 20.626 43.326 20.445 1.00 0.00 216 GLN A O 8
ATOM 10533 N N . ILE A 1 24 ? 20.309 41.915 18.724 1.00 0.00 217 ILE A N 8
ATOM 10534 C CA . ILE A 1 24 ? 19.239 42.713 18.089 1.00 0.00 217 ILE A CA 8
ATOM 10535 C C . ILE A 1 24 ? 18.032 42.878 19.030 1.00 0.00 217 ILE A C 8
ATOM 10536 O O . ILE A 1 24 ? 17.437 43.959 19.121 1.00 0.00 217 ILE A O 8
ATOM 10552 N N . ARG A 1 25 ? 17.682 41.805 19.752 1.00 0.00 218 ARG A N 8
ATOM 10553 C CA . ARG A 1 25 ? 16.562 41.751 20.705 1.00 0.00 218 ARG A CA 8
ATOM 10554 C C . ARG A 1 25 ? 16.903 42.212 22.128 1.00 0.00 218 ARG A C 8
ATOM 10555 O O . ARG A 1 25 ? 15.987 42.615 22.841 1.00 0.00 218 ARG A O 8
ATOM 10576 N N . GLY A 1 26 ? 18.172 42.161 22.542 1.00 0.00 219 GLY A N 8
ATOM 10577 C CA . GLY A 1 26 ? 18.650 42.628 23.850 1.00 0.00 219 GLY A CA 8
ATOM 10578 C C . GLY A 1 26 ? 18.706 41.532 24.922 1.00 0.00 219 GLY A C 8
ATOM 10579 O O . GLY A 1 26 ? 17.992 41.615 25.925 1.00 0.00 219 GLY A O 8
ATOM 10583 N N . ILE A 1 27 ? 19.529 40.500 24.705 1.00 0.00 220 ILE A N 8
ATOM 10584 C CA . ILE A 1 27 ? 19.740 39.345 25.588 1.00 0.00 220 ILE A CA 8
ATOM 10585 C C . ILE A 1 27 ? 21.226 39.127 25.935 1.00 0.00 220 ILE A C 8
ATOM 10586 O O . ILE A 1 27 ? 22.101 39.147 25.068 1.00 0.00 220 ILE A O 8
ATOM 10602 N N . GLU A 1 28 ? 21.479 38.805 27.205 1.00 0.00 221 GLU A N 8
ATOM 10603 C CA . GLU A 1 28 ? 22.737 38.251 27.733 1.00 0.00 221 GLU A CA 8
ATOM 10604 C C . GLU A 1 28 ? 22.452 37.118 28.745 1.00 0.00 221 GLU A C 8
ATOM 10605 O O . GLU A 1 28 ? 21.292 36.745 28.959 1.00 0.00 221 GLU A O 8
ATOM 10617 N N . GLY A 1 29 ? 23.492 36.556 29.367 1.00 0.00 222 GLY A N 8
ATOM 10618 C CA . GLY A 1 29 ? 23.351 35.725 30.565 1.00 0.00 222 GLY A CA 8
ATOM 10619 C C . GLY A 1 29 ? 24.614 34.971 30.980 1.00 0.00 222 GLY A C 8
ATOM 10620 O O . GLY A 1 29 ? 25.691 35.149 30.406 1.00 0.00 222 GLY A O 8
ATOM 10624 N N . GLU A 1 30 ? 24.455 34.105 31.977 1.00 0.00 223 GLU A N 8
ATOM 10625 C CA . GLU A 1 30 ? 25.509 33.315 32.614 1.00 0.00 223 GLU A CA 8
ATOM 10626 C C . GLU A 1 30 ? 25.052 31.854 32.811 1.00 0.00 223 GLU A C 8
ATOM 10627 O O . GLU A 1 30 ? 23.968 31.580 33.338 1.00 0.00 223 GLU A O 8
ATOM 10639 N N . VAL A 1 31 ? 25.881 30.912 32.348 1.00 0.00 224 VAL A N 8
ATOM 10640 C CA . VAL A 1 31 ? 25.571 29.482 32.167 1.00 0.00 224 VAL A CA 8
ATOM 10641 C C . VAL A 1 31 ? 26.520 28.583 32.956 1.00 0.00 224 VAL A C 8
ATOM 10642 O O . VAL A 1 31 ? 27.734 28.698 32.794 1.00 0.00 224 VAL A O 8
ATOM 10655 N N . LEU A 1 32 ? 25.998 27.646 33.749 1.00 0.00 225 LEU A N 8
ATOM 10656 C CA . LEU A 1 32 ? 26.808 26.625 34.417 1.00 0.00 225 LEU A CA 8
ATOM 10657 C C . LEU A 1 32 ? 26.821 25.320 33.618 1.00 0.00 225 LEU A C 8
ATOM 10658 O O . LEU A 1 32 ? 25.763 24.746 33.359 1.00 0.00 225 LEU A O 8
ATOM 10674 N N . VAL A 1 33 ? 28.006 24.812 33.282 1.00 0.00 226 VAL A N 8
ATOM 10675 C CA . VAL A 1 33 ? 28.198 23.534 32.574 1.00 0.00 226 VAL A CA 8
ATOM 10676 C C . VAL A 1 33 ? 29.162 22.607 33.310 1.00 0.00 226 VAL A C 8
ATOM 10677 O O . VAL A 1 33 ? 30.123 23.069 33.919 1.00 0.00 226 VAL A O 8
ATOM 10690 N N . SER A 1 34 ? 28.934 21.296 33.262 1.00 0.00 227 SER A N 8
ATOM 10691 C CA . SER A 1 34 ? 29.832 20.304 33.865 1.00 0.00 227 SER A CA 8
ATOM 10692 C C . SER A 1 34 ? 30.190 19.216 32.858 1.00 0.00 227 SER A C 8
ATOM 10693 O O . SER A 1 34 ? 29.408 18.900 31.956 1.00 0.00 227 SER A O 8
ATOM 10701 N N . PHE A 1 35 ? 31.427 18.725 32.938 1.00 0.00 228 PHE A N 8
ATOM 10702 C CA . PHE A 1 35 ? 32.027 17.933 31.864 1.00 0.00 228 PHE A CA 8
ATOM 10703 C C . PHE A 1 35 ? 33.200 17.097 32.408 1.00 0.00 228 PHE A C 8
ATOM 10704 O O . PHE A 1 35 ? 33.629 17.273 33.544 1.00 0.00 228 PHE A O 8
ATOM 10721 N N . THR A 1 36 ? 33.741 16.187 31.590 1.00 0.00 229 THR A N 8
ATOM 10722 C CA . THR A 1 36 ? 34.925 15.355 31.894 1.00 0.00 229 THR A CA 8
ATOM 10723 C C . THR A 1 36 ? 36.160 15.594 31.041 1.00 0.00 229 THR A C 8
ATOM 10724 O O . THR A 1 36 ? 36.039 15.888 29.852 1.00 0.00 229 THR A O 8
ATOM 10735 N N . ILE A 1 37 ? 37.334 15.318 31.607 1.00 0.00 230 ILE A N 8
ATOM 10736 C CA . ILE A 1 37 ? 38.579 15.084 30.874 1.00 0.00 230 ILE A CA 8
ATOM 10737 C C . ILE A 1 37 ? 39.080 13.658 31.161 1.00 0.00 230 ILE A C 8
ATOM 10738 O O . ILE A 1 37 ? 39.142 13.233 32.319 1.00 0.00 230 ILE A O 8
ATOM 10754 N N . ASN A 1 38 ? 39.471 12.929 30.116 1.00 0.00 231 ASN A N 8
ATOM 10755 C CA . ASN A 1 38 ? 40.120 11.619 30.220 1.00 0.00 231 ASN A CA 8
ATOM 10756 C C . ASN A 1 38 ? 41.654 11.740 30.145 1.00 0.00 231 ASN A C 8
ATOM 10757 O O . ASN A 1 38 ? 42.180 12.681 29.548 1.00 0.00 231 ASN A O 8
ATOM 10768 N N . ALA A 1 39 ? 42.385 10.763 30.690 1.00 0.00 232 ALA A N 8
ATOM 10769 C CA . ALA A 1 39 ? 43.854 10.719 30.628 1.00 0.00 232 ALA A CA 8
ATOM 10770 C C . ALA A 1 39 ? 44.387 10.714 29.176 1.00 0.00 232 ALA A C 8
ATOM 10771 O O . ALA A 1 39 ? 45.396 11.355 28.873 1.00 0.00 232 ALA A O 8
ATOM 10778 N N . ASP A 1 40 ? 43.659 10.083 28.247 1.00 0.00 233 ASP A N 8
ATOM 10779 C CA . ASP A 1 40 ? 43.926 10.143 26.803 1.00 0.00 233 ASP A CA 8
ATOM 10780 C C . ASP A 1 40 ? 43.765 11.513 26.107 1.00 0.00 233 ASP A C 8
ATOM 10781 O O . ASP A 1 40 ? 44.004 11.637 24.903 1.00 0.00 233 ASP A O 8
ATOM 10790 N N . GLY A 1 41 ? 43.356 12.556 26.840 1.00 0.00 234 GLY A N 8
ATOM 10791 C CA . GLY A 1 41 ? 43.189 13.928 26.341 1.00 0.00 234 GLY A CA 8
ATOM 10792 C C . GLY A 1 41 ? 41.876 14.202 25.597 1.00 0.00 234 GLY A C 8
ATOM 10793 O O . GLY A 1 41 ? 41.661 15.331 25.143 1.00 0.00 234 GLY A O 8
ATOM 10797 N N . SER A 1 42 ? 40.989 13.211 25.487 1.00 0.00 235 SER A N 8
ATOM 10798 C CA . SER A 1 42 ? 39.601 13.395 25.059 1.00 0.00 235 SER A CA 8
ATOM 10799 C C . SER A 1 42 ? 38.784 14.114 26.141 1.00 0.00 235 SER A C 8
ATOM 10800 O O . SER A 1 42 ? 39.005 13.933 27.343 1.00 0.00 235 SER A O 8
ATOM 10808 N N . VAL A 1 43 ? 37.819 14.928 25.709 1.00 0.00 236 VAL A N 8
ATOM 10809 C CA . VAL A 1 43 ? 36.926 15.719 26.575 1.00 0.00 236 VAL A CA 8
ATOM 10810 C C . VAL A 1 43 ? 35.486 15.307 26.278 1.00 0.00 236 VAL A C 8
ATOM 10811 O O . VAL A 1 43 ? 35.099 15.204 25.111 1.00 0.00 236 VAL A O 8
ATOM 10824 N N . THR A 1 44 ? 34.698 15.000 27.308 1.00 0.00 237 THR A N 8
ATOM 10825 C CA . THR A 1 44 ? 33.431 14.264 27.146 1.00 0.00 237 THR A CA 8
ATOM 10826 C C . THR A 1 44 ? 32.366 14.529 28.199 1.00 0.00 237 THR A C 8
ATOM 10827 O O . THR A 1 44 ? 32.664 14.929 29.326 1.00 0.00 237 THR A O 8
ATOM 10838 N N . ASP A 1 45 ? 31.120 14.241 27.836 1.00 0.00 238 ASP A N 8
ATOM 10839 C CA . ASP A 1 45 ? 29.961 14.276 28.724 1.00 0.00 238 ASP A CA 8
ATOM 10840 C C . ASP A 1 45 ? 29.689 15.670 29.296 1.00 0.00 238 ASP A C 8
ATOM 10841 O O . ASP A 1 45 ? 29.412 15.869 30.477 1.00 0.00 238 ASP A O 8
ATOM 10850 N N . ILE A 1 46 ? 29.816 16.653 28.401 1.00 0.00 239 ILE A N 8
ATOM 10851 C CA . ILE A 1 46 ? 29.380 18.029 28.605 1.00 0.00 239 ILE A CA 8
ATOM 10852 C C . ILE A 1 46 ? 27.859 18.029 28.816 1.00 0.00 239 ILE A C 8
ATOM 10853 O O . ILE A 1 46 ? 27.137 17.392 28.041 1.00 0.00 239 ILE A O 8
ATOM 10869 N N . LYS A 1 47 ? 27.379 18.743 29.836 1.00 0.00 240 LYS A N 8
ATOM 10870 C CA . LYS A 1 47 ? 25.957 19.065 30.078 1.00 0.00 240 LYS A CA 8
ATOM 10871 C C . LYS A 1 47 ? 25.785 20.415 30.786 1.00 0.00 240 LYS A C 8
ATOM 10872 O O . LYS A 1 47 ? 26.703 20.887 31.456 1.00 0.00 240 LYS A O 8
ATOM 10891 N N . VAL A 1 48 ? 24.614 21.040 30.658 1.00 0.00 241 VAL A N 8
ATOM 10892 C CA . VAL A 1 48 ? 24.250 22.266 31.394 1.00 0.00 241 VAL A CA 8
ATOM 10893 C C . VAL A 1 48 ? 23.664 21.924 32.762 1.00 0.00 241 VAL A C 8
ATOM 10894 O O . VAL A 1 48 ? 22.649 21.231 32.856 1.00 0.00 241 VAL A O 8
ATOM 10907 N N . VAL A 1 49 ? 24.266 22.435 33.833 1.00 0.00 242 VAL A N 8
ATOM 10908 C CA . VAL A 1 49 ? 23.741 22.319 35.202 1.00 0.00 242 VAL A CA 8
ATOM 10909 C C . VAL A 1 49 ? 22.564 23.272 35.425 1.00 0.00 242 VAL A C 8
ATOM 10910 O O . VAL A 1 49 ? 21.478 22.834 35.818 1.00 0.00 242 VAL A O 8
ATOM 10923 N N . LYS A 1 50 ? 22.749 24.561 35.102 1.00 0.00 243 LYS A N 8
ATOM 10924 C CA . LYS A 1 50 ? 21.690 25.589 35.129 1.00 0.00 243 LYS A CA 8
ATOM 10925 C C . LYS A 1 50 ? 22.019 26.786 34.232 1.00 0.00 243 LYS A C 8
ATOM 10926 O O . LYS A 1 50 ? 23.161 26.952 33.801 1.00 0.00 243 LYS A O 8
ATOM 10945 N N . SER A 1 51 ? 21.032 27.654 34.012 1.00 0.00 244 SER A N 8
ATOM 10946 C CA . SER A 1 51 ? 21.224 28.955 33.361 1.00 0.00 244 SER A CA 8
ATOM 10947 C C . SER A 1 51 ? 20.163 29.980 33.770 1.00 0.00 244 SER A C 8
ATOM 10948 O O . SER A 1 51 ? 19.022 29.620 34.084 1.00 0.00 244 SER A O 8
ATOM 10956 N N . ASN A 1 52 ? 20.520 31.266 33.725 1.00 0.00 245 ASN A N 8
ATOM 10957 C CA . ASN A 1 52 ? 19.567 32.381 33.795 1.00 0.00 245 ASN A CA 8
ATOM 10958 C C . ASN A 1 52 ? 18.987 32.768 32.413 1.00 0.00 245 ASN A C 8
ATOM 10959 O O . ASN A 1 52 ? 18.122 33.644 32.329 1.00 0.00 245 ASN A O 8
ATOM 10970 N N . THR A 1 53 ? 19.454 32.150 31.322 1.00 0.00 246 THR A N 8
ATOM 10971 C CA . THR A 1 53 ? 19.199 32.559 29.931 1.00 0.00 246 THR A CA 8
ATOM 10972 C C . THR A 1 53 ? 18.839 31.434 28.952 1.00 0.00 246 THR A C 8
ATOM 10973 O O . THR A 1 53 ? 18.764 30.257 29.325 1.00 0.00 246 THR A O 8
ATOM 10984 N N . THR A 1 54 ? 18.547 31.809 27.705 1.00 0.00 247 THR A N 8
ATOM 10985 C CA . THR A 1 54 ? 17.957 30.954 26.661 1.00 0.00 247 THR A CA 8
ATOM 10986 C C . THR A 1 54 ? 18.833 29.723 26.394 1.00 0.00 247 THR A C 8
ATOM 10987 O O . THR A 1 54 ? 20.062 29.795 26.301 1.00 0.00 247 THR A O 8
ATOM 10998 N N . ASP A 1 55 ? 18.166 28.583 26.188 1.00 0.00 248 ASP A N 8
ATOM 10999 C CA . ASP A 1 55 ? 18.786 27.311 25.815 1.00 0.00 248 ASP A CA 8
ATOM 11000 C C . ASP A 1 55 ? 19.686 27.355 24.571 1.00 0.00 248 ASP A C 8
ATOM 11001 O O . ASP A 1 55 ? 20.616 26.558 24.452 1.00 0.00 248 ASP A O 8
ATOM 11010 N N . ILE A 1 56 ? 19.453 28.309 23.664 1.00 0.00 249 ILE A N 8
ATOM 11011 C CA . ILE A 1 56 ? 20.260 28.510 22.453 1.00 0.00 249 ILE A CA 8
ATOM 11012 C C . ILE A 1 56 ? 21.679 28.987 22.818 1.00 0.00 249 ILE A C 8
ATOM 11013 O O . ILE A 1 56 ? 22.657 28.483 22.258 1.00 0.00 249 ILE A O 8
ATOM 11029 N N . LEU A 1 57 ? 21.801 29.899 23.795 1.00 0.00 250 LEU A N 8
ATOM 11030 C CA . LEU A 1 57 ? 23.090 30.330 24.356 1.00 0.00 250 LEU A CA 8
ATOM 11031 C C . LEU A 1 57 ? 23.720 29.221 25.204 1.00 0.00 250 LEU A C 8
ATOM 11032 O O . LEU A 1 57 ? 24.913 28.961 25.090 1.00 0.00 250 LEU A O 8
ATOM 11048 N N . ASN A 1 58 ? 22.933 28.512 26.012 1.00 0.00 251 ASN A N 8
ATOM 11049 C CA . ASN A 1 58 ? 23.439 27.420 26.853 1.00 0.00 251 ASN A CA 8
ATOM 11050 C C . ASN A 1 58 ? 24.045 26.281 26.000 1.00 0.00 251 ASN A C 8
ATOM 11051 O O . ASN A 1 58 ? 25.098 25.734 26.331 1.00 0.00 251 ASN A O 8
ATOM 11062 N N . HIS A 1 59 ? 23.436 25.991 24.848 1.00 0.00 252 HIS A N 8
ATOM 11063 C CA . HIS A 1 59 ? 23.963 25.072 23.832 1.00 0.00 252 HIS A CA 8
ATOM 11064 C C . HIS A 1 59 ? 25.188 25.599 23.063 1.00 0.00 252 HIS A C 8
ATOM 11065 O O . HIS A 1 59 ? 25.969 24.809 22.533 1.00 0.00 252 HIS A O 8
ATOM 11079 N N . ALA A 1 60 ? 25.399 26.915 23.004 1.00 0.00 253 ALA A N 8
ATOM 11080 C CA . ALA A 1 60 ? 26.631 27.498 22.467 1.00 0.00 253 ALA A CA 8
ATOM 11081 C C . ALA A 1 60 ? 27.765 27.412 23.505 1.00 0.00 253 ALA A C 8
ATOM 11082 O O . ALA A 1 60 ? 28.883 27.030 23.160 1.00 0.00 253 ALA A O 8
ATOM 11089 N N . ALA A 1 61 ? 27.459 27.665 24.783 1.00 0.00 254 ALA A N 8
ATOM 11090 C CA . ALA A 1 61 ? 28.384 27.556 25.910 1.00 0.00 254 ALA A CA 8
ATOM 11091 C C . ALA A 1 61 ? 28.937 26.130 26.083 1.00 0.00 254 ALA A C 8
ATOM 11092 O O . ALA A 1 61 ? 30.137 25.960 26.292 1.00 0.00 254 ALA A O 8
ATOM 11099 N N . LEU A 1 62 ? 28.097 25.096 25.942 1.00 0.00 255 LEU A N 8
ATOM 11100 C CA . LEU A 1 62 ? 28.540 23.700 26.025 1.00 0.00 255 LEU A CA 8
ATOM 11101 C C . LEU A 1 62 ? 29.437 23.314 24.829 1.00 0.00 255 LEU A C 8
ATOM 11102 O O . LEU A 1 62 ? 30.495 22.711 25.008 1.00 0.00 255 LEU A O 8
ATOM 11118 N N . GLU A 1 63 ? 29.087 23.730 23.608 1.00 0.00 256 GLU A N 8
ATOM 11119 C CA . GLU A 1 63 ? 29.898 23.516 22.408 1.00 0.00 256 GLU A CA 8
ATOM 11120 C C . GLU A 1 63 ? 31.202 24.345 22.400 1.00 0.00 256 GLU A C 8
ATOM 11121 O O . GLU A 1 63 ? 32.161 23.991 21.707 1.00 0.00 256 GLU A O 8
ATOM 11133 N N . ALA A 1 64 ? 31.288 25.406 23.210 1.00 0.00 257 ALA A N 8
ATOM 11134 C CA . ALA A 1 64 ? 32.525 26.163 23.423 1.00 0.00 257 ALA A CA 8
ATOM 11135 C C . ALA A 1 64 ? 33.584 25.342 24.189 1.00 0.00 257 ALA A C 8
ATOM 11136 O O . ALA A 1 64 ? 34.769 25.432 23.862 1.00 0.00 257 ALA A O 8
ATOM 11143 N N . ILE A 1 65 ? 33.170 24.484 25.137 1.00 0.00 258 ILE A N 8
ATOM 11144 C CA . ILE A 1 65 ? 34.063 23.529 25.827 1.00 0.00 258 ILE A CA 8
ATOM 11145 C C . ILE A 1 65 ? 34.701 22.581 24.803 1.00 0.00 258 ILE A C 8
ATOM 11146 O O . ILE A 1 65 ? 35.924 22.474 24.719 1.00 0.00 258 ILE A O 8
ATOM 11162 N N . LYS A 1 66 ? 33.866 21.962 23.955 1.00 0.00 259 LYS A N 8
ATOM 11163 C CA . LYS A 1 66 ? 34.281 21.088 22.848 1.00 0.00 259 LYS A CA 8
ATOM 11164 C C . LYS A 1 66 ? 35.223 21.809 21.873 1.00 0.00 259 LYS A C 8
ATOM 11165 O O . LYS A 1 66 ? 36.182 21.224 21.373 1.00 0.00 259 LYS A O 8
ATOM 11184 N N . SER A 1 67 ? 34.975 23.091 21.608 1.00 0.00 260 SER A N 8
ATOM 11185 C CA . SER A 1 67 ? 35.746 23.893 20.649 1.00 0.00 260 SER A CA 8
ATOM 11186 C C . SER A 1 67 ? 37.198 24.180 21.067 1.00 0.00 260 SER A C 8
ATOM 11187 O O . SER A 1 67 ? 38.042 24.398 20.197 1.00 0.00 260 SER A O 8
ATOM 11195 N N . ALA A 1 68 ? 37.519 24.145 22.366 1.00 0.00 261 ALA A N 8
ATOM 11196 C CA . ALA A 1 68 ? 38.885 24.304 22.890 1.00 0.00 261 ALA A CA 8
ATOM 11197 C C . ALA A 1 68 ? 39.513 22.997 23.437 1.00 0.00 261 ALA A C 8
ATOM 11198 O O . ALA A 1 68 ? 40.600 23.039 24.009 1.00 0.00 261 ALA A O 8
ATOM 11205 N N . ALA A 1 69 ? 38.865 21.837 23.284 1.00 0.00 262 ALA A N 8
ATOM 11206 C CA . ALA A 1 69 ? 39.203 20.602 24.005 1.00 0.00 262 ALA A CA 8
ATOM 11207 C C . ALA A 1 69 ? 40.660 20.098 23.846 1.00 0.00 262 ALA A C 8
ATOM 11208 O O . ALA A 1 69 ? 41.239 19.584 24.807 1.00 0.00 262 ALA A O 8
ATOM 11215 N N . HIS A 1 70 ? 41.302 20.274 22.684 1.00 0.00 263 HIS A N 8
ATOM 11216 C CA . HIS A 1 70 ? 42.713 19.896 22.487 1.00 0.00 263 HIS A CA 8
ATOM 11217 C C . HIS A 1 70 ? 43.684 20.716 23.365 1.00 0.00 263 HIS A C 8
ATOM 11218 O O . HIS A 1 70 ? 44.743 20.224 23.752 1.00 0.00 263 HIS A O 8
ATOM 11232 N N . LEU A 1 71 ? 43.316 21.944 23.751 1.00 0.00 264 LEU A N 8
ATOM 11233 C CA . LEU A 1 71 ? 44.125 22.842 24.590 1.00 0.00 264 LEU A CA 8
ATOM 11234 C C . LEU A 1 71 ? 44.185 22.416 26.072 1.00 0.00 264 LEU A C 8
ATOM 11235 O O . LEU A 1 71 ? 45.016 22.931 26.821 1.00 0.00 264 LEU A O 8
ATOM 11251 N N . PHE A 1 72 ? 43.317 21.492 26.501 1.00 0.00 265 PHE A N 8
ATOM 11252 C CA . PHE A 1 72 ? 43.085 21.127 27.904 1.00 0.00 265 PHE A CA 8
ATOM 11253 C C . PHE A 1 72 ? 44.216 20.369 28.640 1.00 0.00 265 PHE A C 8
ATOM 11254 O O . PHE A 1 72 ? 44.978 19.655 27.978 1.00 0.00 265 PHE A O 8
ATOM 11271 N N . PRO A 1 73 ? 44.342 20.485 29.981 1.00 0.00 266 PRO A N 8
ATOM 11272 C CA . PRO A 1 73 ? 45.361 19.777 30.761 1.00 0.00 266 PRO A CA 8
ATOM 11273 C C . PRO A 1 73 ? 45.008 18.293 30.961 1.00 0.00 266 PRO A C 8
ATOM 11274 O O . PRO A 1 73 ? 43.897 17.958 31.384 1.00 0.00 266 PRO A O 8
ATOM 11285 N N . LYS A 1 74 ? 45.961 17.389 30.702 1.00 0.00 267 LYS A N 8
ATOM 11286 C CA . LYS A 1 74 ? 45.783 15.934 30.835 1.00 0.00 267 LYS A CA 8
ATOM 11287 C C . LYS A 1 74 ? 45.785 15.485 32.313 1.00 0.00 267 LYS A C 8
ATOM 11288 O O . LYS A 1 74 ? 46.738 15.796 33.040 1.00 0.00 267 LYS A O 8
ATOM 11307 N N . PRO A 1 75 ? 44.757 14.747 32.768 1.00 0.00 268 PRO A N 8
ATOM 11308 C CA . PRO A 1 75 ? 44.622 14.278 34.144 1.00 0.00 268 PRO A CA 8
ATOM 11309 C C . PRO A 1 75 ? 45.485 13.028 34.421 1.00 0.00 268 PRO A C 8
ATOM 11310 O O . PRO A 1 75 ? 46.040 12.424 33.495 1.00 0.00 268 PRO A O 8
ATOM 11321 N N . GLU A 1 76 ? 45.607 12.614 35.685 1.00 0.00 269 GLU A N 8
ATOM 11322 C CA . GLU A 1 76 ? 46.321 11.383 36.088 1.00 0.00 269 GLU A CA 8
ATOM 11323 C C . GLU A 1 76 ? 45.440 10.129 35.935 1.00 0.00 269 GLU A C 8
ATOM 11324 O O . GLU A 1 76 ? 45.924 9.047 35.586 1.00 0.00 269 GLU A O 8
ATOM 11336 N N . GLU A 1 77 ? 44.141 10.301 36.177 1.00 0.00 270 GLU A N 8
ATOM 11337 C CA . GLU A 1 77 ? 43.029 9.363 35.995 1.00 0.00 270 GLU A CA 8
ATOM 11338 C C . GLU A 1 77 ? 41.775 10.218 35.741 1.00 0.00 270 GLU A C 8
ATOM 11339 O O . GLU A 1 77 ? 41.752 11.393 36.104 1.00 0.00 270 GLU A O 8
ATOM 11351 N N . THR A 1 78 ? 40.730 9.662 35.131 1.00 0.00 271 THR A N 8
ATOM 11352 C CA . THR A 1 78 ? 39.516 10.393 34.733 1.00 0.00 271 THR A CA 8
ATOM 11353 C C . THR A 1 78 ? 38.879 11.310 35.795 1.00 0.00 271 THR A C 8
ATOM 11354 O O . THR A 1 78 ? 38.581 10.851 36.900 1.00 0.00 271 THR A O 8
ATOM 11365 N N . VAL A 1 79 ? 38.647 12.594 35.476 1.00 0.00 272 VAL A N 8
ATOM 11366 C CA . VAL A 1 79 ? 38.082 13.598 36.414 1.00 0.00 272 VAL A CA 8
ATOM 11367 C C . VAL A 1 79 ? 37.107 14.553 35.719 1.00 0.00 272 VAL A C 8
ATOM 11368 O O . VAL A 1 79 ? 37.309 14.980 34.579 1.00 0.00 272 VAL A O 8
ATOM 11381 N N . HIS A 1 80 ? 36.058 14.922 36.453 1.00 0.00 273 HIS A N 8
ATOM 11382 C CA . HIS A 1 80 ? 35.096 15.958 36.084 1.00 0.00 273 HIS A CA 8
ATOM 11383 C C . HIS A 1 80 ? 35.583 17.384 36.416 1.00 0.00 273 HIS A C 8
ATOM 11384 O O . HIS A 1 80 ? 36.448 17.589 37.273 1.00 0.00 273 HIS A O 8
ATOM 11398 N N . LEU A 1 81 ? 34.969 18.374 35.765 1.00 0.00 274 LEU A N 8
ATOM 11399 C CA . LEU A 1 81 ? 35.047 19.810 36.044 1.00 0.00 274 LEU A CA 8
ATOM 11400 C C . LEU A 1 81 ? 33.648 20.438 35.897 1.00 0.00 274 LEU A C 8
ATOM 11401 O O . LEU A 1 81 ? 32.815 19.947 35.135 1.00 0.00 274 LEU A O 8
ATOM 11417 N N . LYS A 1 82 ? 33.389 21.533 36.617 1.00 0.00 275 LYS A N 8
ATOM 11418 C CA . LYS A 1 82 ? 32.066 22.163 36.772 1.00 0.00 275 LYS A CA 8
ATOM 11419 C C . LYS A 1 82 ? 32.211 23.683 36.661 1.00 0.00 275 LYS A C 8
ATOM 11420 O O . LYS A 1 82 ? 32.453 24.365 37.659 1.00 0.00 275 LYS A O 8
ATOM 11439 N N . ILE A 1 83 ? 32.163 24.179 35.420 1.00 0.00 276 ILE A N 8
ATOM 11440 C CA . ILE A 1 83 ? 32.720 25.484 35.025 1.00 0.00 276 ILE A CA 8
ATOM 11441 C C . ILE A 1 83 ? 31.637 26.506 34.596 1.00 0.00 276 ILE A C 8
ATOM 11442 O O . ILE A 1 83 ? 30.799 26.192 33.746 1.00 0.00 276 ILE A O 8
ATOM 11458 N N . PRO A 1 84 ? 31.652 27.745 35.134 1.00 0.00 277 PRO A N 8
ATOM 11459 C CA . PRO A 1 84 ? 30.760 28.833 34.716 1.00 0.00 277 PRO A CA 8
ATOM 11460 C C . PRO A 1 84 ? 31.232 29.571 33.443 1.00 0.00 277 PRO A C 8
ATOM 11461 O O . PRO A 1 84 ? 32.382 30.012 33.341 1.00 0.00 277 PRO A O 8
ATOM 11472 N N . ILE A 1 85 ? 30.317 29.780 32.491 1.00 0.00 278 ILE A N 8
ATOM 11473 C CA . ILE A 1 85 ? 30.488 30.524 31.227 1.00 0.00 278 ILE A CA 8
ATOM 11474 C C . ILE A 1 85 ? 29.648 31.818 31.253 1.00 0.00 278 ILE A C 8
ATOM 11475 O O . ILE A 1 85 ? 28.575 31.840 31.860 1.00 0.00 278 ILE A O 8
ATOM 11491 N N . ALA A 1 86 ? 30.095 32.895 30.593 1.00 0.00 279 ALA A N 8
ATOM 11492 C CA . ALA A 1 86 ? 29.406 34.198 30.596 1.00 0.00 279 ALA A CA 8
ATOM 11493 C C . ALA A 1 86 ? 29.314 34.876 29.212 1.00 0.00 279 ALA A C 8
ATOM 11494 O O . ALA A 1 86 ? 30.226 34.764 28.378 1.00 0.00 279 ALA A O 8
ATOM 11501 N N . TYR A 1 87 ? 28.216 35.612 28.996 1.00 0.00 280 TYR A N 8
ATOM 11502 C CA . TYR A 1 87 ? 27.891 36.360 27.775 1.00 0.00 280 TYR A CA 8
ATOM 11503 C C . TYR A 1 87 ? 27.796 37.888 27.900 1.00 0.00 280 TYR A C 8
ATOM 11504 O O . TYR A 1 87 ? 27.474 38.412 28.971 1.00 0.00 280 TYR A O 8
ATOM 11522 N N . SER A 1 88 ? 28.032 38.590 26.789 1.00 0.00 281 SER A N 8
ATOM 11523 C CA . SER A 1 88 ? 27.827 40.036 26.637 1.00 0.00 281 SER A CA 8
ATOM 11524 C C . SER A 1 88 ? 26.477 40.341 25.971 1.00 0.00 281 SER A C 8
ATOM 11525 O O . SER A 1 88 ? 25.893 39.474 25.325 1.00 0.00 281 SER A O 8
ATOM 11533 N N . LEU A 1 89 ? 25.992 41.579 26.104 1.00 0.00 282 LEU A N 8
ATOM 11534 C CA . LEU A 1 89 ? 24.797 42.108 25.417 1.00 0.00 282 LEU A CA 8
ATOM 11535 C C . LEU A 1 89 ? 25.059 42.504 23.938 1.00 0.00 282 LEU A C 8
ATOM 11536 O O . LEU A 1 89 ? 24.162 42.975 23.229 1.00 0.00 282 LEU A O 8
ATOM 11552 N N . LYS A 1 90 ? 26.311 42.329 23.490 1.00 0.00 283 LYS A N 8
ATOM 11553 C CA . LYS A 1 90 ? 26.849 42.646 22.157 1.00 0.00 283 LYS A CA 8
ATOM 11554 C C . LYS A 1 90 ? 27.878 41.614 21.687 1.00 0.00 283 LYS A C 8
ATOM 11555 O O . LYS A 1 90 ? 28.366 40.796 22.471 1.00 0.00 283 LYS A O 8
ATOM 11574 N N . GLU A 1 91 ? 28.226 41.668 20.403 1.00 0.00 284 GLU A N 8
ATOM 11575 C CA . GLU A 1 91 ? 29.292 40.858 19.807 1.00 0.00 284 GLU A CA 8
ATOM 11576 C C . GLU A 1 91 ? 29.937 41.563 18.595 1.00 0.00 284 GLU A C 8
ATOM 11577 O O . GLU A 1 91 ? 29.302 42.387 17.931 1.00 0.00 284 GLU A O 8
ATOM 11589 N N . ASP A 1 92 ? 31.201 41.238 18.309 1.00 0.00 285 ASP A N 8
ATOM 11590 C CA . ASP A 1 92 ? 31.995 41.667 17.140 1.00 0.00 285 ASP A CA 8
ATOM 11591 C C . ASP A 1 92 ? 32.883 40.569 16.550 1.00 0.00 285 ASP A C 8
ATOM 11592 O O . ASP A 1 92 ? 32.661 40.167 15.381 1.00 0.00 285 ASP A O 8
ATOM 11601 N N . SER A 1 1 ? 44.293 24.923 35.304 1.00 0.00 194 SER A N 9
ATOM 11602 C CA . SER A 1 1 ? 45.017 26.139 35.709 1.00 0.00 194 SER A CA 9
ATOM 11603 C C . SER A 1 1 ? 44.725 27.278 34.741 1.00 0.00 194 SER A C 9
ATOM 11604 O O . SER A 1 1 ? 44.491 27.041 33.554 1.00 0.00 194 SER A O 9
ATOM 11614 N N . ASN A 1 2 ? 44.732 28.530 35.218 1.00 0.00 195 ASN A N 9
ATOM 11615 C CA . ASN A 1 2 ? 44.316 29.705 34.434 1.00 0.00 195 ASN A CA 9
ATOM 11616 C C . ASN A 1 2 ? 45.170 29.929 33.180 1.00 0.00 195 ASN A C 9
ATOM 11617 O O . ASN A 1 2 ? 44.682 30.416 32.162 1.00 0.00 195 ASN A O 9
ATOM 11628 N N . GLU A 1 3 ? 46.448 29.561 33.242 1.00 0.00 196 GLU A N 9
ATOM 11629 C CA . GLU A 1 3 ? 47.367 29.769 32.130 1.00 0.00 196 GLU A CA 9
ATOM 11630 C C . GLU A 1 3 ? 47.013 28.952 30.882 1.00 0.00 196 GLU A C 9
ATOM 11631 O O . GLU A 1 3 ? 47.066 29.487 29.771 1.00 0.00 196 GLU A O 9
ATOM 11643 N N . PHE A 1 4 ? 46.592 27.692 31.058 1.00 0.00 197 PHE A N 9
ATOM 11644 C CA . PHE A 1 4 ? 46.081 26.872 29.954 1.00 0.00 197 PHE A CA 9
ATOM 11645 C C . PHE A 1 4 ? 44.645 27.353 29.677 1.00 0.00 197 PHE A C 9
ATOM 11646 O O . PHE A 1 4 ? 44.253 27.406 28.511 1.00 0.00 197 PHE A O 9
ATOM 11663 N N . LEU A 1 5 ? 43.866 27.754 30.698 1.00 0.00 198 LEU A N 9
ATOM 11664 C CA . LEU A 1 5 ? 42.485 28.219 30.520 1.00 0.00 198 LEU A CA 9
ATOM 11665 C C . LEU A 1 5 ? 42.372 29.369 29.510 1.00 0.00 198 LEU A C 9
ATOM 11666 O O . LEU A 1 5 ? 41.505 29.331 28.643 1.00 0.00 198 LEU A O 9
ATOM 11682 N N . MET A 1 6 ? 43.283 30.342 29.551 1.00 0.00 199 MET A N 9
ATOM 11683 C CA . MET A 1 6 ? 43.352 31.413 28.551 1.00 0.00 199 MET A CA 9
ATOM 11684 C C . MET A 1 6 ? 43.536 30.878 27.114 1.00 0.00 199 MET A C 9
ATOM 11685 O O . MET A 1 6 ? 42.856 31.320 26.183 1.00 0.00 199 MET A O 9
ATOM 11699 N N . LYS A 1 7 ? 44.387 29.860 26.913 1.00 0.00 200 LYS A N 9
ATOM 11700 C CA . LYS A 1 7 ? 44.599 29.231 25.596 1.00 0.00 200 LYS A CA 9
ATOM 11701 C C . LYS A 1 7 ? 43.425 28.361 25.114 1.00 0.00 200 LYS A C 9
ATOM 11702 O O . LYS A 1 7 ? 43.217 28.300 23.898 1.00 0.00 200 LYS A O 9
ATOM 11721 N N . ILE A 1 8 ? 42.614 27.754 25.996 1.00 0.00 201 ILE A N 9
ATOM 11722 C CA . ILE A 1 8 ? 41.342 27.131 25.562 1.00 0.00 201 ILE A CA 9
ATOM 11723 C C . ILE A 1 8 ? 40.232 28.160 25.355 1.00 0.00 201 ILE A C 9
ATOM 11724 O O . ILE A 1 8 ? 39.548 28.074 24.345 1.00 0.00 201 ILE A O 9
ATOM 11740 N N . GLN A 1 9 ? 40.087 29.173 26.217 1.00 0.00 202 GLN A N 9
ATOM 11741 C CA . GLN A 1 9 ? 39.150 30.293 26.017 1.00 0.00 202 GLN A CA 9
ATOM 11742 C C . GLN A 1 9 ? 39.355 30.999 24.666 1.00 0.00 202 GLN A C 9
ATOM 11743 O O . GLN A 1 9 ? 38.387 31.382 24.006 1.00 0.00 202 GLN A O 9
ATOM 11757 N N . THR A 1 10 ? 40.608 31.061 24.214 1.00 0.00 203 THR A N 9
ATOM 11758 C CA . THR A 1 10 ? 41.007 31.476 22.856 1.00 0.00 203 THR A CA 9
ATOM 11759 C C . THR A 1 10 ? 40.454 30.546 21.772 1.00 0.00 203 THR A C 9
ATOM 11760 O O . THR A 1 10 ? 39.786 31.005 20.846 1.00 0.00 203 THR A O 9
ATOM 11771 N N . ALA A 1 11 ? 40.696 29.235 21.881 1.00 0.00 204 ALA A N 9
ATOM 11772 C CA . ALA A 1 11 ? 40.198 28.253 20.917 1.00 0.00 204 ALA A CA 9
ATOM 11773 C C . ALA A 1 11 ? 38.660 28.248 20.857 1.00 0.00 204 ALA A C 9
ATOM 11774 O O . ALA A 1 11 ? 38.087 28.321 19.774 1.00 0.00 204 ALA A O 9
ATOM 11781 N N . ILE A 1 12 ? 37.996 28.255 22.016 1.00 0.00 205 ILE A N 9
ATOM 11782 C CA . ILE A 1 12 ? 36.540 28.374 22.159 1.00 0.00 205 ILE A CA 9
ATOM 11783 C C . ILE A 1 12 ? 36.024 29.667 21.515 1.00 0.00 205 ILE A C 9
ATOM 11784 O O . ILE A 1 12 ? 35.045 29.618 20.779 1.00 0.00 205 ILE A O 9
ATOM 11800 N N . SER A 1 13 ? 36.697 30.808 21.720 1.00 0.00 206 SER A N 9
ATOM 11801 C CA . SER A 1 13 ? 36.356 32.070 21.040 1.00 0.00 206 SER A CA 9
ATOM 11802 C C . SER A 1 13 ? 36.423 31.928 19.517 1.00 0.00 206 SER A C 9
ATOM 11803 O O . SER A 1 13 ? 35.480 32.312 18.829 1.00 0.00 206 SER A O 9
ATOM 11811 N N . SER A 1 14 ? 37.476 31.301 18.982 1.00 0.00 207 SER A N 9
ATOM 11812 C CA . SER A 1 14 ? 37.621 31.065 17.535 1.00 0.00 207 SER A CA 9
ATOM 11813 C C . SER A 1 14 ? 36.581 30.070 16.985 1.00 0.00 207 SER A C 9
ATOM 11814 O O . SER A 1 14 ? 36.145 30.194 15.839 1.00 0.00 207 SER A O 9
ATOM 11822 N N . LYS A 1 15 ? 36.149 29.107 17.809 1.00 0.00 208 LYS A N 9
ATOM 11823 C CA . LYS A 1 15 ? 35.156 28.062 17.501 1.00 0.00 208 LYS A CA 9
ATOM 11824 C C . LYS A 1 15 ? 33.702 28.408 17.876 1.00 0.00 208 LYS A C 9
ATOM 11825 O O . LYS A 1 15 ? 32.803 27.586 17.693 1.00 0.00 208 LYS A O 9
ATOM 11844 N N . ASN A 1 16 ? 33.449 29.607 18.403 1.00 0.00 209 ASN A N 9
ATOM 11845 C CA . ASN A 1 16 ? 32.109 30.085 18.745 1.00 0.00 209 ASN A CA 9
ATOM 11846 C C . ASN A 1 16 ? 31.225 30.272 17.482 1.00 0.00 209 ASN A C 9
ATOM 11847 O O . ASN A 1 16 ? 31.715 30.385 16.351 1.00 0.00 209 ASN A O 9
ATOM 11858 N N . ARG A 1 17 ? 29.899 30.235 17.672 1.00 0.00 210 ARG A N 9
ATOM 11859 C CA . ARG A 1 17 ? 28.874 29.974 16.636 1.00 0.00 210 ARG A CA 9
ATOM 11860 C C . ARG A 1 17 ? 27.878 31.129 16.421 1.00 0.00 210 ARG A C 9
ATOM 11861 O O . ARG A 1 17 ? 26.748 30.902 15.977 1.00 0.00 210 ARG A O 9
ATOM 11882 N N . TYR A 1 18 ? 28.272 32.359 16.758 1.00 0.00 211 TYR A N 9
ATOM 11883 C CA . TYR A 1 18 ? 27.416 33.556 16.766 1.00 0.00 211 TYR A CA 9
ATOM 11884 C C . TYR A 1 18 ? 26.697 33.800 15.412 1.00 0.00 211 TYR A C 9
ATOM 11885 O O . TYR A 1 18 ? 27.352 33.681 14.371 1.00 0.00 211 TYR A O 9
ATOM 11903 N N . PRO A 1 19 ? 25.383 34.122 15.374 1.00 0.00 212 PRO A N 9
ATOM 11904 C CA . PRO A 1 19 ? 24.637 34.246 14.116 1.00 0.00 212 PRO A CA 9
ATOM 11905 C C . PRO A 1 19 ? 25.078 35.435 13.246 1.00 0.00 212 PRO A C 9
ATOM 11906 O O . PRO A 1 19 ? 25.363 36.532 13.736 1.00 0.00 212 PRO A O 9
ATOM 11917 N N . LYS A 1 20 ? 25.099 35.240 11.922 1.00 0.00 213 LYS A N 9
ATOM 11918 C CA . LYS A 1 20 ? 25.703 36.185 10.961 1.00 0.00 213 LYS A CA 9
ATOM 11919 C C . LYS A 1 20 ? 24.929 37.491 10.705 1.00 0.00 213 LYS A C 9
ATOM 11920 O O . LYS A 1 20 ? 25.461 38.369 10.021 1.00 0.00 213 LYS A O 9
ATOM 11939 N N . MET A 1 21 ? 23.737 37.657 11.281 1.00 0.00 214 MET A N 9
ATOM 11940 C CA . MET A 1 21 ? 22.959 38.910 11.311 1.00 0.00 214 MET A CA 9
ATOM 11941 C C . MET A 1 21 ? 22.485 39.319 12.724 1.00 0.00 214 MET A C 9
ATOM 11942 O O . MET A 1 21 ? 21.698 40.262 12.858 1.00 0.00 214 MET A O 9
ATOM 11956 N N . ALA A 1 22 ? 22.944 38.648 13.786 1.00 0.00 215 ALA A N 9
ATOM 11957 C CA . ALA A 1 22 ? 22.554 38.954 15.166 1.00 0.00 215 ALA A CA 9
ATOM 11958 C C . ALA A 1 22 ? 22.974 40.371 15.595 1.00 0.00 215 ALA A C 9
ATOM 11959 O O . ALA A 1 22 ? 22.162 41.116 16.149 1.00 0.00 215 ALA A O 9
ATOM 11966 N N . GLN A 1 23 ? 24.205 40.786 15.284 1.00 0.00 216 GLN A N 9
ATOM 11967 C CA . GLN A 1 23 ? 24.758 42.082 15.703 1.00 0.00 216 GLN A CA 9
ATOM 11968 C C . GLN A 1 23 ? 24.053 43.258 15.011 1.00 0.00 216 GLN A C 9
ATOM 11969 O O . GLN A 1 23 ? 23.925 44.340 15.583 1.00 0.00 216 GLN A O 9
ATOM 11983 N N . ILE A 1 24 ? 23.550 43.015 13.796 1.00 0.00 217 ILE A N 9
ATOM 11984 C CA . ILE A 1 24 ? 22.858 43.977 12.926 1.00 0.00 217 ILE A CA 9
ATOM 11985 C C . ILE A 1 24 ? 21.475 44.364 13.488 1.00 0.00 217 ILE A C 9
ATOM 11986 O O . ILE A 1 24 ? 21.004 45.489 13.270 1.00 0.00 217 ILE A O 9
ATOM 12002 N N . ARG A 1 25 ? 20.827 43.457 14.239 1.00 0.00 218 ARG A N 9
ATOM 12003 C CA . ARG A 1 25 ? 19.568 43.697 14.981 1.00 0.00 218 ARG A CA 9
ATOM 12004 C C . ARG A 1 25 ? 19.782 43.871 16.496 1.00 0.00 218 ARG A C 9
ATOM 12005 O O . ARG A 1 25 ? 18.876 44.330 17.181 1.00 0.00 218 ARG A O 9
ATOM 12026 N N . GLY A 1 26 ? 20.965 43.545 17.027 1.00 0.00 219 GLY A N 9
ATOM 12027 C CA . GLY A 1 26 ? 21.434 43.940 18.365 1.00 0.00 219 GLY A CA 9
ATOM 12028 C C . GLY A 1 26 ? 21.561 42.803 19.383 1.00 0.00 219 GLY A C 9
ATOM 12029 O O . GLY A 1 26 ? 21.770 43.069 20.567 1.00 0.00 219 GLY A O 9
ATOM 12033 N N . ILE A 1 27 ? 21.418 41.548 18.952 1.00 0.00 220 ILE A N 9
ATOM 12034 C CA . ILE A 1 27 ? 21.421 40.379 19.836 1.00 0.00 220 ILE A CA 9
ATOM 12035 C C . ILE A 1 27 ? 22.852 40.032 20.290 1.00 0.00 220 ILE A C 9
ATOM 12036 O O . ILE A 1 27 ? 23.680 39.582 19.499 1.00 0.00 220 ILE A O 9
ATOM 12052 N N . GLU A 1 28 ? 23.131 40.228 21.580 1.00 0.00 221 GLU A N 9
ATOM 12053 C CA . GLU A 1 28 ? 24.415 39.976 22.261 1.00 0.00 221 GLU A CA 9
ATOM 12054 C C . GLU A 1 28 ? 24.199 39.608 23.744 1.00 0.00 221 GLU A C 9
ATOM 12055 O O . GLU A 1 28 ? 23.070 39.655 24.240 1.00 0.00 221 GLU A O 9
ATOM 12067 N N . GLY A 1 29 ? 25.260 39.236 24.467 1.00 0.00 222 GLY A N 9
ATOM 12068 C CA . GLY A 1 29 ? 25.233 39.015 25.917 1.00 0.00 222 GLY A CA 9
ATOM 12069 C C . GLY A 1 29 ? 26.388 38.151 26.425 1.00 0.00 222 GLY A C 9
ATOM 12070 O O . GLY A 1 29 ? 27.411 38.008 25.757 1.00 0.00 222 GLY A O 9
ATOM 12074 N N . GLU A 1 30 ? 26.218 37.554 27.603 1.00 0.00 223 GLU A N 9
ATOM 12075 C CA . GLU A 1 30 ? 27.234 36.752 28.291 1.00 0.00 223 GLU A CA 9
ATOM 12076 C C . GLU A 1 30 ? 26.574 35.601 29.074 1.00 0.00 223 GLU A C 9
ATOM 12077 O O . GLU A 1 30 ? 25.565 35.798 29.759 1.00 0.00 223 GLU A O 9
ATOM 12089 N N . VAL A 1 31 ? 27.142 34.399 28.951 1.00 0.00 224 VAL A N 9
ATOM 12090 C CA . VAL A 1 31 ? 26.531 33.094 29.252 1.00 0.00 224 VAL A CA 9
ATOM 12091 C C . VAL A 1 31 ? 27.383 32.250 30.199 1.00 0.00 224 VAL A C 9
ATOM 12092 O O . VAL A 1 31 ? 28.586 32.132 29.987 1.00 0.00 224 VAL A O 9
ATOM 12105 N N . LEU A 1 32 ? 26.776 31.611 31.199 1.00 0.00 225 LEU A N 9
ATOM 12106 C CA . LEU A 1 32 ? 27.409 30.588 32.035 1.00 0.00 225 LEU A CA 9
ATOM 12107 C C . LEU A 1 32 ? 27.104 29.180 31.504 1.00 0.00 225 LEU A C 9
ATOM 12108 O O . LEU A 1 32 ? 25.940 28.779 31.435 1.00 0.00 225 LEU A O 9
ATOM 12124 N N . VAL A 1 33 ? 28.145 28.403 31.207 1.00 0.00 226 VAL A N 9
ATOM 12125 C CA . VAL A 1 33 ? 28.057 26.989 30.786 1.00 0.00 226 VAL A CA 9
ATOM 12126 C C . VAL A 1 33 ? 28.962 26.089 31.633 1.00 0.00 226 VAL A C 9
ATOM 12127 O O . VAL A 1 33 ? 30.093 26.457 31.941 1.00 0.00 226 VAL A O 9
ATOM 12140 N N . SER A 1 34 ? 28.482 24.914 32.041 1.00 0.00 227 SER A N 9
ATOM 12141 C CA . SER A 1 34 ? 29.207 23.979 32.914 1.00 0.00 227 SER A CA 9
ATOM 12142 C C . SER A 1 34 ? 29.366 22.609 32.255 1.00 0.00 227 SER A C 9
ATOM 12143 O O . SER A 1 34 ? 28.486 22.139 31.527 1.00 0.00 227 SER A O 9
ATOM 12151 N N . PHE A 1 35 ? 30.542 22.004 32.429 1.00 0.00 228 PHE A N 9
ATOM 12152 C CA . PHE A 1 35 ? 30.970 20.873 31.603 1.00 0.00 228 PHE A CA 9
ATOM 12153 C C . PHE A 1 35 ? 32.053 20.042 32.319 1.00 0.00 228 PHE A C 9
ATOM 12154 O O . PHE A 1 35 ? 32.714 20.526 33.241 1.00 0.00 228 PHE A O 9
ATOM 12171 N N . THR A 1 36 ? 32.271 18.802 31.865 1.00 0.00 229 THR A N 9
ATOM 12172 C CA . THR A 1 36 ? 33.358 17.912 32.324 1.00 0.00 229 THR A CA 9
ATOM 12173 C C . THR A 1 36 ? 34.498 17.688 31.340 1.00 0.00 229 THR A C 9
ATOM 12174 O O . THR A 1 36 ? 34.288 17.696 30.127 1.00 0.00 229 THR A O 9
ATOM 12185 N N . ILE A 1 37 ? 35.686 17.381 31.856 1.00 0.00 230 ILE A N 9
ATOM 12186 C CA . ILE A 1 37 ? 36.813 16.840 31.094 1.00 0.00 230 ILE A CA 9
ATOM 12187 C C . ILE A 1 37 ? 37.195 15.465 31.675 1.00 0.00 230 ILE A C 9
ATOM 12188 O O . ILE A 1 37 ? 37.207 15.280 32.891 1.00 0.00 230 ILE A O 9
ATOM 12204 N N . ASN A 1 38 ? 37.511 14.499 30.813 1.00 0.00 231 ASN A N 9
ATOM 12205 C CA . ASN A 1 38 ? 38.048 13.182 31.172 1.00 0.00 231 ASN A CA 9
ATOM 12206 C C . ASN A 1 38 ? 39.581 13.166 31.130 1.00 0.00 231 ASN A C 9
ATOM 12207 O O . ASN A 1 38 ? 40.182 13.839 30.296 1.00 0.00 231 ASN A O 9
ATOM 12218 N N . ALA A 1 39 ? 40.207 12.307 31.933 1.00 0.00 232 ALA A N 9
ATOM 12219 C CA . ALA A 1 39 ? 41.659 12.104 31.986 1.00 0.00 232 ALA A CA 9
ATOM 12220 C C . ALA A 1 39 ? 42.263 11.581 30.666 1.00 0.00 232 ALA A C 9
ATOM 12221 O O . ALA A 1 39 ? 43.452 11.785 30.416 1.00 0.00 232 ALA A O 9
ATOM 12228 N N . ASP A 1 40 ? 41.454 10.965 29.793 1.00 0.00 233 ASP A N 9
ATOM 12229 C CA . ASP A 1 40 ? 41.857 10.617 28.420 1.00 0.00 233 ASP A CA 9
ATOM 12230 C C . ASP A 1 40 ? 41.911 11.829 27.457 1.00 0.00 233 ASP A C 9
ATOM 12231 O O . ASP A 1 40 ? 42.469 11.726 26.364 1.00 0.00 233 ASP A O 9
ATOM 12240 N N . GLY A 1 41 ? 41.356 12.979 27.855 1.00 0.00 234 GLY A N 9
ATOM 12241 C CA . GLY A 1 41 ? 41.274 14.225 27.085 1.00 0.00 234 GLY A CA 9
ATOM 12242 C C . GLY A 1 41 ? 39.867 14.609 26.600 1.00 0.00 234 GLY A C 9
ATOM 12243 O O . GLY A 1 41 ? 39.679 15.750 26.175 1.00 0.00 234 GLY A O 9
ATOM 12247 N N . SER A 1 42 ? 38.872 13.715 26.656 1.00 0.00 235 SER A N 9
ATOM 12248 C CA . SER A 1 42 ? 37.518 13.990 26.148 1.00 0.00 235 SER A CA 9
ATOM 12249 C C . SER A 1 42 ? 36.775 15.044 26.978 1.00 0.00 235 SER A C 9
ATOM 12250 O O . SER A 1 42 ? 36.589 14.860 28.181 1.00 0.00 235 SER A O 9
ATOM 12258 N N . VAL A 1 43 ? 36.280 16.111 26.344 1.00 0.00 236 VAL A N 9
ATOM 12259 C CA . VAL A 1 43 ? 35.282 17.023 26.941 1.00 0.00 236 VAL A CA 9
ATOM 12260 C C . VAL A 1 43 ? 33.857 16.491 26.751 1.00 0.00 236 VAL A C 9
ATOM 12261 O O . VAL A 1 43 ? 33.494 16.099 25.637 1.00 0.00 236 VAL A O 9
ATOM 12274 N N . THR A 1 44 ? 33.051 16.432 27.816 1.00 0.00 237 THR A N 9
ATOM 12275 C CA . THR A 1 44 ? 31.697 15.843 27.799 1.00 0.00 237 THR A CA 9
ATOM 12276 C C . THR A 1 44 ? 30.705 16.365 28.837 1.00 0.00 237 THR A C 9
ATOM 12277 O O . THR A 1 44 ? 31.093 17.024 29.801 1.00 0.00 237 THR A O 9
ATOM 12288 N N . ASP A 1 45 ? 29.420 16.070 28.626 1.00 0.00 238 ASP A N 9
ATOM 12289 C CA . ASP A 1 45 ? 28.316 16.504 29.485 1.00 0.00 238 ASP A CA 9
ATOM 12290 C C . ASP A 1 45 ? 28.226 18.018 29.649 1.00 0.00 238 ASP A C 9
ATOM 12291 O O . ASP A 1 45 ? 28.272 18.561 30.753 1.00 0.00 238 ASP A O 9
ATOM 12300 N N . ILE A 1 46 ? 28.154 18.696 28.501 1.00 0.00 239 ILE A N 9
ATOM 12301 C CA . ILE A 1 46 ? 27.932 20.138 28.415 1.00 0.00 239 ILE A CA 9
ATOM 12302 C C . ILE A 1 46 ? 26.481 20.466 28.806 1.00 0.00 239 ILE A C 9
ATOM 12303 O O . ILE A 1 46 ? 25.533 19.826 28.332 1.00 0.00 239 ILE A O 9
ATOM 12319 N N . LYS A 1 47 ? 26.305 21.493 29.638 1.00 0.00 240 LYS A N 9
ATOM 12320 C CA . LYS A 1 47 ? 25.016 22.150 29.932 1.00 0.00 240 LYS A CA 9
ATOM 12321 C C . LYS A 1 47 ? 25.153 23.668 30.143 1.00 0.00 240 LYS A C 9
ATOM 12322 O O . LYS A 1 47 ? 26.224 24.167 30.479 1.00 0.00 240 LYS A O 9
ATOM 12341 N N . VAL A 1 48 ? 24.059 24.412 29.967 1.00 0.00 241 VAL A N 9
ATOM 12342 C CA . VAL A 1 48 ? 23.948 25.830 30.383 1.00 0.00 241 VAL A CA 9
ATOM 12343 C C . VAL A 1 48 ? 23.529 25.964 31.850 1.00 0.00 241 VAL A C 9
ATOM 12344 O O . VAL A 1 48 ? 22.736 25.154 32.340 1.00 0.00 241 VAL A O 9
ATOM 12357 N N . VAL A 1 49 ? 24.047 26.979 32.546 1.00 0.00 242 VAL A N 9
ATOM 12358 C CA . VAL A 1 49 ? 23.721 27.321 33.945 1.00 0.00 242 VAL A CA 9
ATOM 12359 C C . VAL A 1 49 ? 22.816 28.546 34.092 1.00 0.00 242 VAL A C 9
ATOM 12360 O O . VAL A 1 49 ? 21.817 28.483 34.810 1.00 0.00 242 VAL A O 9
ATOM 12373 N N . LYS A 1 50 ? 23.173 29.658 33.432 1.00 0.00 243 LYS A N 9
ATOM 12374 C CA . LYS A 1 50 ? 22.373 30.900 33.369 1.00 0.00 243 LYS A CA 9
ATOM 12375 C C . LYS A 1 50 ? 22.900 31.829 32.268 1.00 0.00 243 LYS A C 9
ATOM 12376 O O . LYS A 1 50 ? 24.038 31.679 31.829 1.00 0.00 243 LYS A O 9
ATOM 12395 N N . SER A 1 51 ? 22.111 32.813 31.845 1.00 0.00 244 SER A N 9
ATOM 12396 C CA . SER A 1 51 ? 22.525 33.857 30.901 1.00 0.00 244 SER A CA 9
ATOM 12397 C C . SER A 1 51 ? 21.883 35.215 31.201 1.00 0.00 244 SER A C 9
ATOM 12398 O O . SER A 1 51 ? 20.812 35.279 31.810 1.00 0.00 244 SER A O 9
ATOM 12406 N N . ASN A 1 52 ? 22.493 36.305 30.720 1.00 0.00 245 ASN A N 9
ATOM 12407 C CA . ASN A 1 52 ? 21.834 37.615 30.619 1.00 0.00 245 ASN A CA 9
ATOM 12408 C C . ASN A 1 52 ? 21.007 37.775 29.315 1.00 0.00 245 ASN A C 9
ATOM 12409 O O . ASN A 1 52 ? 20.403 38.832 29.108 1.00 0.00 245 ASN A O 9
ATOM 12420 N N . THR A 1 53 ? 20.997 36.775 28.421 1.00 0.00 246 THR A N 9
ATOM 12421 C CA . THR A 1 53 ? 20.478 36.864 27.042 1.00 0.00 246 THR A CA 9
ATOM 12422 C C . THR A 1 53 ? 19.739 35.626 26.503 1.00 0.00 246 THR A C 9
ATOM 12423 O O . THR A 1 53 ? 19.571 34.636 27.219 1.00 0.00 246 THR A O 9
ATOM 12434 N N . THR A 1 54 ? 19.239 35.705 25.264 1.00 0.00 247 THR A N 9
ATOM 12435 C CA . THR A 1 54 ? 18.414 34.682 24.590 1.00 0.00 247 THR A CA 9
ATOM 12436 C C . THR A 1 54 ? 19.144 33.378 24.265 1.00 0.00 247 THR A C 9
ATOM 12437 O O . THR A 1 54 ? 20.330 33.352 23.922 1.00 0.00 247 THR A O 9
ATOM 12448 N N . ASP A 1 55 ? 18.388 32.279 24.301 1.00 0.00 248 ASP A N 9
ATOM 12449 C CA . ASP A 1 55 ? 18.870 30.925 24.011 1.00 0.00 248 ASP A CA 9
ATOM 12450 C C . ASP A 1 55 ? 19.539 30.680 22.655 1.00 0.00 248 ASP A C 9
ATOM 12451 O O . ASP A 1 55 ? 20.384 29.793 22.545 1.00 0.00 248 ASP A O 9
ATOM 12460 N N . ILE A 1 56 ? 19.255 31.522 21.658 1.00 0.00 249 ILE A N 9
ATOM 12461 C CA . ILE A 1 56 ? 19.944 31.521 20.356 1.00 0.00 249 ILE A CA 9
ATOM 12462 C C . ILE A 1 56 ? 21.465 31.708 20.532 1.00 0.00 249 ILE A C 9
ATOM 12463 O O . ILE A 1 56 ? 22.253 31.122 19.788 1.00 0.00 249 ILE A O 9
ATOM 12479 N N . LEU A 1 57 ? 21.889 32.488 21.535 1.00 0.00 250 LEU A N 9
ATOM 12480 C CA . LEU A 1 57 ? 23.297 32.649 21.909 1.00 0.00 250 LEU A CA 9
ATOM 12481 C C . LEU A 1 57 ? 23.741 31.636 22.974 1.00 0.00 250 LEU A C 9
ATOM 12482 O O . LEU A 1 57 ? 24.837 31.092 22.885 1.00 0.00 250 LEU A O 9
ATOM 12498 N N . ASN A 1 58 ? 22.894 31.331 23.955 1.00 0.00 251 ASN A N 9
ATOM 12499 C CA . ASN A 1 58 ? 23.210 30.375 25.026 1.00 0.00 251 ASN A CA 9
ATOM 12500 C C . ASN A 1 58 ? 23.509 28.961 24.485 1.00 0.00 251 ASN A C 9
ATOM 12501 O O . ASN A 1 58 ? 24.434 28.303 24.961 1.00 0.00 251 ASN A O 9
ATOM 12512 N N . HIS A 1 59 ? 22.797 28.517 23.443 1.00 0.00 252 HIS A N 9
ATOM 12513 C CA . HIS A 1 59 ? 23.108 27.273 22.735 1.00 0.00 252 HIS A CA 9
ATOM 12514 C C . HIS A 1 59 ? 24.431 27.354 21.965 1.00 0.00 252 HIS A C 9
ATOM 12515 O O . HIS A 1 59 ? 25.218 26.409 21.962 1.00 0.00 252 HIS A O 9
ATOM 12529 N N . ALA A 1 60 ? 24.695 28.495 21.326 1.00 0.00 253 ALA A N 9
ATOM 12530 C CA . ALA A 1 60 ? 25.912 28.706 20.552 1.00 0.00 253 ALA A CA 9
ATOM 12531 C C . ALA A 1 60 ? 27.157 28.669 21.460 1.00 0.00 253 ALA A C 9
ATOM 12532 O O . ALA A 1 60 ? 28.177 28.084 21.095 1.00 0.00 253 ALA A O 9
ATOM 12539 N N . ALA A 1 61 ? 27.038 29.213 22.675 1.00 0.00 254 ALA A N 9
ATOM 12540 C CA . ALA A 1 61 ? 28.061 29.190 23.714 1.00 0.00 254 ALA A CA 9
ATOM 12541 C C . ALA A 1 61 ? 28.369 27.770 24.227 1.00 0.00 254 ALA A C 9
ATOM 12542 O O . ALA A 1 61 ? 29.528 27.459 24.494 1.00 0.00 254 ALA A O 9
ATOM 12549 N N . LEU A 1 62 ? 27.363 26.891 24.339 1.00 0.00 255 LEU A N 9
ATOM 12550 C CA . LEU A 1 62 ? 27.548 25.502 24.762 1.00 0.00 255 LEU A CA 9
ATOM 12551 C C . LEU A 1 62 ? 28.183 24.666 23.633 1.00 0.00 255 LEU A C 9
ATOM 12552 O O . LEU A 1 62 ? 29.132 23.914 23.866 1.00 0.00 255 LEU A O 9
ATOM 12568 N N . GLU A 1 63 ? 27.718 24.843 22.392 1.00 0.00 256 GLU A N 9
ATOM 12569 C CA . GLU A 1 63 ? 28.274 24.183 21.203 1.00 0.00 256 GLU A CA 9
ATOM 12570 C C . GLU A 1 63 ? 29.736 24.603 20.961 1.00 0.00 256 GLU A C 9
ATOM 12571 O O . GLU A 1 63 ? 30.533 23.807 20.469 1.00 0.00 256 GLU A O 9
ATOM 12583 N N . ALA A 1 64 ? 30.122 25.815 21.377 1.00 0.00 257 ALA A N 9
ATOM 12584 C CA . ALA A 1 64 ? 31.503 26.302 21.286 1.00 0.00 257 ALA A CA 9
ATOM 12585 C C . ALA A 1 64 ? 32.494 25.503 22.160 1.00 0.00 257 ALA A C 9
ATOM 12586 O O . ALA A 1 64 ? 33.631 25.282 21.740 1.00 0.00 257 ALA A O 9
ATOM 12593 N N . ILE A 1 65 ? 32.071 25.025 23.342 1.00 0.00 258 ILE A N 9
ATOM 12594 C CA . ILE A 1 65 ? 32.907 24.188 24.228 1.00 0.00 258 ILE A CA 9
ATOM 12595 C C . ILE A 1 65 ? 33.258 22.868 23.530 1.00 0.00 258 ILE A C 9
ATOM 12596 O O . ILE A 1 65 ? 34.426 22.493 23.440 1.00 0.00 258 ILE A O 9
ATOM 12612 N N . LYS A 1 66 ? 32.240 22.202 22.971 1.00 0.00 259 LYS A N 9
ATOM 12613 C CA . LYS A 1 66 ? 32.377 21.019 22.108 1.00 0.00 259 LYS A CA 9
ATOM 12614 C C . LYS A 1 66 ? 33.285 21.306 20.908 1.00 0.00 259 LYS A C 9
ATOM 12615 O O . LYS A 1 66 ? 34.228 20.564 20.639 1.00 0.00 259 LYS A O 9
ATOM 12634 N N . SER A 1 67 ? 33.009 22.402 20.207 1.00 0.00 260 SER A N 9
ATOM 12635 C CA . SER A 1 67 ? 33.712 22.785 18.977 1.00 0.00 260 SER A CA 9
ATOM 12636 C C . SER A 1 67 ? 35.216 23.075 19.156 1.00 0.00 260 SER A C 9
ATOM 12637 O O . SER A 1 67 ? 35.959 23.013 18.177 1.00 0.00 260 SER A O 9
ATOM 12645 N N . ALA A 1 68 ? 35.689 23.330 20.384 1.00 0.00 261 ALA A N 9
ATOM 12646 C CA . ALA A 1 68 ? 37.117 23.412 20.720 1.00 0.00 261 ALA A CA 9
ATOM 12647 C C . ALA A 1 68 ? 37.644 22.252 21.594 1.00 0.00 261 ALA A C 9
ATOM 12648 O O . ALA A 1 68 ? 38.798 22.304 22.018 1.00 0.00 261 ALA A O 9
ATOM 12655 N N . ALA A 1 69 ? 36.855 21.209 21.877 1.00 0.00 262 ALA A N 9
ATOM 12656 C CA . ALA A 1 69 ? 37.214 20.123 22.796 1.00 0.00 262 ALA A CA 9
ATOM 12657 C C . ALA A 1 69 ? 38.569 19.460 22.480 1.00 0.00 262 ALA A C 9
ATOM 12658 O O . ALA A 1 69 ? 39.334 19.151 23.398 1.00 0.00 262 ALA A O 9
ATOM 12665 N N . HIS A 1 70 ? 38.920 19.302 21.200 1.00 0.00 263 HIS A N 9
ATOM 12666 C CA . HIS A 1 70 ? 40.213 18.746 20.771 1.00 0.00 263 HIS A CA 9
ATOM 12667 C C . HIS A 1 70 ? 41.451 19.588 21.171 1.00 0.00 263 HIS A C 9
ATOM 12668 O O . HIS A 1 70 ? 42.577 19.088 21.114 1.00 0.00 263 HIS A O 9
ATOM 12682 N N . LEU A 1 71 ? 41.281 20.842 21.612 1.00 0.00 264 LEU A N 9
ATOM 12683 C CA . LEU A 1 71 ? 42.357 21.751 22.054 1.00 0.00 264 LEU A CA 9
ATOM 12684 C C . LEU A 1 71 ? 42.638 21.692 23.576 1.00 0.00 264 LEU A C 9
ATOM 12685 O O . LEU A 1 71 ? 43.563 22.359 24.051 1.00 0.00 264 LEU A O 9
ATOM 12701 N N . PHE A 1 72 ? 41.863 20.911 24.340 1.00 0.00 265 PHE A N 9
ATOM 12702 C CA . PHE A 1 72 ? 41.911 20.835 25.809 1.00 0.00 265 PHE A CA 9
ATOM 12703 C C . PHE A 1 72 ? 43.090 20.083 26.473 1.00 0.00 265 PHE A C 9
ATOM 12704 O O . PHE A 1 72 ? 43.601 19.119 25.888 1.00 0.00 265 PHE A O 9
ATOM 12721 N N . PRO A 1 73 ? 43.509 20.469 27.698 1.00 0.00 266 PRO A N 9
ATOM 12722 C CA . PRO A 1 73 ? 44.500 19.736 28.489 1.00 0.00 266 PRO A CA 9
ATOM 12723 C C . PRO A 1 73 ? 43.891 18.532 29.230 1.00 0.00 266 PRO A C 9
ATOM 12724 O O . PRO A 1 73 ? 42.767 18.599 29.736 1.00 0.00 266 PRO A O 9
ATOM 12735 N N . LYS A 1 74 ? 44.664 17.446 29.363 1.00 0.00 267 LYS A N 9
ATOM 12736 C CA . LYS A 1 74 ? 44.322 16.277 30.188 1.00 0.00 267 LYS A CA 9
ATOM 12737 C C . LYS A 1 74 ? 44.261 16.645 31.685 1.00 0.00 267 LYS A C 9
ATOM 12738 O O . LYS A 1 74 ? 45.251 17.168 32.208 1.00 0.00 267 LYS A O 9
ATOM 12757 N N . PRO A 1 75 ? 43.145 16.382 32.382 1.00 0.00 268 PRO A N 9
ATOM 12758 C CA . PRO A 1 75 ? 43.017 16.483 33.829 1.00 0.00 268 PRO A CA 9
ATOM 12759 C C . PRO A 1 75 ? 43.576 15.229 34.521 1.00 0.00 268 PRO A C 9
ATOM 12760 O O . PRO A 1 75 ? 43.790 14.189 33.893 1.00 0.00 268 PRO A O 9
ATOM 12771 N N . GLU A 1 76 ? 43.782 15.296 35.834 1.00 0.00 269 GLU A N 9
ATOM 12772 C CA . GLU A 1 76 ? 44.189 14.149 36.661 1.00 0.00 269 GLU A CA 9
ATOM 12773 C C . GLU A 1 76 ? 43.118 13.038 36.766 1.00 0.00 269 GLU A C 9
ATOM 12774 O O . GLU A 1 76 ? 43.443 11.855 36.909 1.00 0.00 269 GLU A O 9
ATOM 12786 N N . GLU A 1 77 ? 41.841 13.406 36.671 1.00 0.00 270 GLU A N 9
ATOM 12787 C CA . GLU A 1 77 ? 40.648 12.556 36.769 1.00 0.00 270 GLU A CA 9
ATOM 12788 C C . GLU A 1 77 ? 39.485 13.185 35.984 1.00 0.00 270 GLU A C 9
ATOM 12789 O O . GLU A 1 77 ? 39.596 14.303 35.487 1.00 0.00 270 GLU A O 9
ATOM 12801 N N . THR A 1 78 ? 38.340 12.505 35.911 1.00 0.00 271 THR A N 9
ATOM 12802 C CA . THR A 1 78 ? 37.066 13.100 35.495 1.00 0.00 271 THR A CA 9
ATOM 12803 C C . THR A 1 78 ? 36.599 14.279 36.362 1.00 0.00 271 THR A C 9
ATOM 12804 O O . THR A 1 78 ? 36.027 14.058 37.432 1.00 0.00 271 THR A O 9
ATOM 12815 N N . VAL A 1 79 ? 36.860 15.524 35.951 1.00 0.00 272 VAL A N 9
ATOM 12816 C CA . VAL A 1 79 ? 36.637 16.749 36.758 1.00 0.00 272 VAL A CA 9
ATOM 12817 C C . VAL A 1 79 ? 35.906 17.844 35.982 1.00 0.00 272 VAL A C 9
ATOM 12818 O O . VAL A 1 79 ? 36.031 17.959 34.759 1.00 0.00 272 VAL A O 9
ATOM 12831 N N . HIS A 1 80 ? 35.115 18.640 36.704 1.00 0.00 273 HIS A N 9
ATOM 12832 C CA . HIS A 1 80 ? 34.160 19.589 36.130 1.00 0.00 273 HIS A CA 9
ATOM 12833 C C . HIS A 1 80 ? 34.511 21.071 36.345 1.00 0.00 273 HIS A C 9
ATOM 12834 O O . HIS A 1 80 ? 35.139 21.465 37.336 1.00 0.00 273 HIS A O 9
ATOM 12848 N N . LEU A 1 81 ? 34.060 21.895 35.397 1.00 0.00 274 LEU A N 9
ATOM 12849 C CA . LEU A 1 81 ? 34.255 23.344 35.312 1.00 0.00 274 LEU A CA 9
ATOM 12850 C C . LEU A 1 81 ? 32.931 24.049 34.970 1.00 0.00 274 LEU A C 9
ATOM 12851 O O . LEU A 1 81 ? 31.984 23.423 34.486 1.00 0.00 274 LEU A O 9
ATOM 12867 N N . LYS A 1 82 ? 32.861 25.357 35.215 1.00 0.00 275 LYS A N 9
ATOM 12868 C CA . LYS A 1 82 ? 31.708 26.235 34.959 1.00 0.00 275 LYS A CA 9
ATOM 12869 C C . LYS A 1 82 ? 32.195 27.601 34.480 1.00 0.00 275 LYS A C 9
ATOM 12870 O O . LYS A 1 82 ? 32.645 28.431 35.271 1.00 0.00 275 LYS A O 9
ATOM 12889 N N . ILE A 1 83 ? 32.188 27.787 33.160 1.00 0.00 276 ILE A N 9
ATOM 12890 C CA . ILE A 1 83 ? 32.961 28.833 32.474 1.00 0.00 276 ILE A CA 9
ATOM 12891 C C . ILE A 1 83 ? 32.055 29.901 31.819 1.00 0.00 276 ILE A C 9
ATOM 12892 O O . ILE A 1 83 ? 31.101 29.536 31.126 1.00 0.00 276 ILE A O 9
ATOM 12908 N N . PRO A 1 84 ? 32.338 31.212 31.989 1.00 0.00 277 PRO A N 9
ATOM 12909 C CA . PRO A 1 84 ? 31.657 32.280 31.256 1.00 0.00 277 PRO A CA 9
ATOM 12910 C C . PRO A 1 84 ? 32.120 32.412 29.793 1.00 0.00 277 PRO A C 9
ATOM 12911 O O . PRO A 1 84 ? 33.324 32.470 29.512 1.00 0.00 277 PRO A O 9
ATOM 12922 N N . ILE A 1 85 ? 31.162 32.562 28.876 1.00 0.00 278 ILE A N 9
ATOM 12923 C CA . ILE A 1 85 ? 31.346 32.808 27.434 1.00 0.00 278 ILE A CA 9
ATOM 12924 C C . ILE A 1 85 ? 30.651 34.122 27.044 1.00 0.00 278 ILE A C 9
ATOM 12925 O O . ILE A 1 85 ? 29.514 34.357 27.447 1.00 0.00 278 ILE A O 9
ATOM 12941 N N . ALA A 1 86 ? 31.310 34.982 26.262 1.00 0.00 279 ALA A N 9
ATOM 12942 C CA . ALA A 1 86 ? 30.877 36.364 26.019 1.00 0.00 279 ALA A CA 9
ATOM 12943 C C . ALA A 1 86 ? 30.746 36.733 24.532 1.00 0.00 279 ALA A C 9
ATOM 12944 O O . ALA A 1 86 ? 31.556 36.306 23.702 1.00 0.00 279 ALA A O 9
ATOM 12951 N N . TYR A 1 87 ? 29.775 37.597 24.221 1.00 0.00 280 TYR A N 9
ATOM 12952 C CA . TYR A 1 87 ? 29.501 38.140 22.881 1.00 0.00 280 TYR A CA 9
ATOM 12953 C C . TYR A 1 87 ? 29.620 39.673 22.813 1.00 0.00 280 TYR A C 9
ATOM 12954 O O . TYR A 1 87 ? 29.170 40.368 23.733 1.00 0.00 280 TYR A O 9
ATOM 12972 N N . SER A 1 88 ? 30.241 40.217 21.761 1.00 0.00 281 SER A N 9
ATOM 12973 C CA . SER A 1 88 ? 30.673 41.628 21.727 1.00 0.00 281 SER A CA 9
ATOM 12974 C C . SER A 1 88 ? 31.115 42.157 20.353 1.00 0.00 281 SER A C 9
ATOM 12975 O O . SER A 1 88 ? 31.717 41.450 19.539 1.00 0.00 281 SER A O 9
ATOM 12983 N N . LEU A 1 89 ? 30.910 43.464 20.157 1.00 0.00 282 LEU A N 9
ATOM 12984 C CA . LEU A 1 89 ? 31.452 44.293 19.072 1.00 0.00 282 LEU A CA 9
ATOM 12985 C C . LEU A 1 89 ? 32.994 44.340 19.050 1.00 0.00 282 LEU A C 9
ATOM 12986 O O . LEU A 1 89 ? 33.592 44.492 17.982 1.00 0.00 282 LEU A O 9
ATOM 13002 N N . LYS A 1 90 ? 33.651 44.213 20.212 1.00 0.00 283 LYS A N 9
ATOM 13003 C CA . LYS A 1 90 ? 35.096 44.451 20.403 1.00 0.00 283 LYS A CA 9
ATOM 13004 C C . LYS A 1 90 ? 35.965 43.226 20.050 1.00 0.00 283 LYS A C 9
ATOM 13005 O O . LYS A 1 90 ? 36.827 42.800 20.826 1.00 0.00 283 LYS A O 9
ATOM 13024 N N . GLU A 1 91 ? 35.710 42.624 18.891 1.00 0.00 284 GLU A N 9
ATOM 13025 C CA . GLU A 1 91 ? 36.405 41.425 18.396 1.00 0.00 284 GLU A CA 9
ATOM 13026 C C . GLU A 1 91 ? 37.893 41.700 18.110 1.00 0.00 284 GLU A C 9
ATOM 13027 O O . GLU A 1 91 ? 38.246 42.758 17.583 1.00 0.00 284 GLU A O 9
ATOM 13039 N N . ASP A 1 92 ? 38.775 40.765 18.468 1.00 0.00 285 ASP A N 9
ATOM 13040 C CA . ASP A 1 92 ? 40.232 40.831 18.267 1.00 0.00 285 ASP A CA 9
ATOM 13041 C C . ASP A 1 92 ? 40.766 40.283 16.937 1.00 0.00 285 ASP A C 9
ATOM 13042 O O . ASP A 1 92 ? 41.425 41.055 16.200 1.00 0.00 285 ASP A O 9
ATOM 13051 N N . SER A 1 1 ? 47.512 28.441 37.447 1.00 0.00 194 SER A N 10
ATOM 13052 C CA . SER A 1 1 ? 46.552 28.991 38.430 1.00 0.00 194 SER A CA 10
ATOM 13053 C C . SER A 1 1 ? 45.547 29.965 37.800 1.00 0.00 194 SER A C 10
ATOM 13054 O O . SER A 1 1 ? 44.341 29.724 37.886 1.00 0.00 194 SER A O 10
ATOM 13064 N N . ASN A 1 2 ? 45.992 31.046 37.142 1.00 0.00 195 ASN A N 10
ATOM 13065 C CA . ASN A 1 2 ? 45.140 31.988 36.389 1.00 0.00 195 ASN A CA 10
ATOM 13066 C C . ASN A 1 2 ? 45.784 32.549 35.103 1.00 0.00 195 ASN A C 10
ATOM 13067 O O . ASN A 1 2 ? 45.072 33.079 34.253 1.00 0.00 195 ASN A O 10
ATOM 13078 N N . GLU A 1 3 ? 47.109 32.484 34.938 1.00 0.00 196 GLU A N 10
ATOM 13079 C CA . GLU A 1 3 ? 47.778 33.159 33.818 1.00 0.00 196 GLU A CA 10
ATOM 13080 C C . GLU A 1 3 ? 47.432 32.583 32.438 1.00 0.00 196 GLU A C 10
ATOM 13081 O O . GLU A 1 3 ? 47.170 33.344 31.505 1.00 0.00 196 GLU A O 10
ATOM 13093 N N . PHE A 1 4 ? 47.375 31.253 32.311 1.00 0.00 197 PHE A N 10
ATOM 13094 C CA . PHE A 1 4 ? 46.924 30.578 31.086 1.00 0.00 197 PHE A CA 10
ATOM 13095 C C . PHE A 1 4 ? 45.407 30.817 30.983 1.00 0.00 197 PHE A C 10
ATOM 13096 O O . PHE A 1 4 ? 44.908 31.023 29.877 1.00 0.00 197 PHE A O 10
ATOM 13113 N N . LEU A 1 5 ? 44.659 30.851 32.096 1.00 0.00 198 LEU A N 10
ATOM 13114 C CA . LEU A 1 5 ? 43.215 31.106 32.076 1.00 0.00 198 LEU A CA 10
ATOM 13115 C C . LEU A 1 5 ? 42.859 32.448 31.407 1.00 0.00 198 LEU A C 10
ATOM 13116 O O . LEU A 1 5 ? 41.960 32.502 30.567 1.00 0.00 198 LEU A O 10
ATOM 13132 N N . MET A 1 6 ? 43.636 33.501 31.675 1.00 0.00 199 MET A N 10
ATOM 13133 C CA . MET A 1 6 ? 43.515 34.798 30.993 1.00 0.00 199 MET A CA 10
ATOM 13134 C C . MET A 1 6 ? 43.762 34.746 29.475 1.00 0.00 199 MET A C 10
ATOM 13135 O O . MET A 1 6 ? 43.253 35.616 28.763 1.00 0.00 199 MET A O 10
ATOM 13149 N N . LYS A 1 7 ? 44.500 33.742 28.972 1.00 0.00 200 LYS A N 10
ATOM 13150 C CA . LYS A 1 7 ? 44.702 33.477 27.534 1.00 0.00 200 LYS A CA 10
ATOM 13151 C C . LYS A 1 7 ? 43.552 32.685 26.915 1.00 0.00 200 LYS A C 10
ATOM 13152 O O . LYS A 1 7 ? 43.112 33.039 25.819 1.00 0.00 200 LYS A O 10
ATOM 13171 N N . ILE A 1 8 ? 43.034 31.639 27.575 1.00 0.00 201 ILE A N 10
ATOM 13172 C CA . ILE A 1 8 ? 41.895 30.891 27.006 1.00 0.00 201 ILE A CA 10
ATOM 13173 C C . ILE A 1 8 ? 40.639 31.749 26.989 1.00 0.00 201 ILE A C 10
ATOM 13174 O O . ILE A 1 8 ? 39.927 31.721 25.994 1.00 0.00 201 ILE A O 10
ATOM 13190 N N . GLN A 1 9 ? 40.422 32.588 28.007 1.00 0.00 202 GLN A N 10
ATOM 13191 C CA . GLN A 1 9 ? 39.375 33.617 28.002 1.00 0.00 202 GLN A CA 10
ATOM 13192 C C . GLN A 1 9 ? 39.395 34.489 26.727 1.00 0.00 202 GLN A C 10
ATOM 13193 O O . GLN A 1 9 ? 38.350 34.787 26.151 1.00 0.00 202 GLN A O 10
ATOM 13207 N N . THR A 1 10 ? 40.590 34.805 26.221 1.00 0.00 203 THR A N 10
ATOM 13208 C CA . THR A 1 10 ? 40.797 35.455 24.911 1.00 0.00 203 THR A CA 10
ATOM 13209 C C . THR A 1 10 ? 40.368 34.631 23.699 1.00 0.00 203 THR A C 10
ATOM 13210 O O . THR A 1 10 ? 39.619 35.114 22.850 1.00 0.00 203 THR A O 10
ATOM 13221 N N . ALA A 1 11 ? 40.800 33.370 23.629 1.00 0.00 204 ALA A N 10
ATOM 13222 C CA . ALA A 1 11 ? 40.443 32.459 22.540 1.00 0.00 204 ALA A CA 10
ATOM 13223 C C . ALA A 1 11 ? 38.936 32.134 22.528 1.00 0.00 204 ALA A C 10
ATOM 13224 O O . ALA A 1 11 ? 38.304 32.162 21.474 1.00 0.00 204 ALA A O 10
ATOM 13231 N N . ILE A 1 12 ? 38.333 31.914 23.700 1.00 0.00 205 ILE A N 10
ATOM 13232 C CA . ILE A 1 12 ? 36.885 31.737 23.878 1.00 0.00 205 ILE A CA 10
ATOM 13233 C C . ILE A 1 12 ? 36.137 32.987 23.403 1.00 0.00 205 ILE A C 10
ATOM 13234 O O . ILE A 1 12 ? 35.212 32.873 22.606 1.00 0.00 205 ILE A O 10
ATOM 13250 N N . SER A 1 13 ? 36.565 34.183 23.822 1.00 0.00 206 SER A N 10
ATOM 13251 C CA . SER A 1 13 ? 35.964 35.448 23.375 1.00 0.00 206 SER A CA 10
ATOM 13252 C C . SER A 1 13 ? 36.083 35.650 21.855 1.00 0.00 206 SER A C 10
ATOM 13253 O O . SER A 1 13 ? 35.137 36.116 21.216 1.00 0.00 206 SER A O 10
ATOM 13261 N N . SER A 1 14 ? 37.200 35.237 21.245 1.00 0.00 207 SER A N 10
ATOM 13262 C CA . SER A 1 14 ? 37.374 35.217 19.785 1.00 0.00 207 SER A CA 10
ATOM 13263 C C . SER A 1 14 ? 36.396 34.252 19.094 1.00 0.00 207 SER A C 10
ATOM 13264 O O . SER A 1 14 ? 35.760 34.625 18.100 1.00 0.00 207 SER A O 10
ATOM 13272 N N . LYS A 1 15 ? 36.227 33.039 19.640 1.00 0.00 208 LYS A N 10
ATOM 13273 C CA . LYS A 1 15 ? 35.381 31.960 19.096 1.00 0.00 208 LYS A CA 10
ATOM 13274 C C . LYS A 1 15 ? 33.918 31.957 19.573 1.00 0.00 208 LYS A C 10
ATOM 13275 O O . LYS A 1 15 ? 33.172 31.040 19.225 1.00 0.00 208 LYS A O 10
ATOM 13294 N N . ASN A 1 16 ? 33.492 32.950 20.354 1.00 0.00 209 ASN A N 10
ATOM 13295 C CA . ASN A 1 16 ? 32.082 33.210 20.658 1.00 0.00 209 ASN A CA 10
ATOM 13296 C C . ASN A 1 16 ? 31.357 33.831 19.442 1.00 0.00 209 ASN A C 10
ATOM 13297 O O . ASN A 1 16 ? 31.994 34.377 18.533 1.00 0.00 209 ASN A O 10
ATOM 13308 N N . ARG A 1 17 ? 30.022 33.723 19.414 1.00 0.00 210 ARG A N 10
ATOM 13309 C CA . ARG A 1 17 ? 29.180 34.107 18.266 1.00 0.00 210 ARG A CA 10
ATOM 13310 C C . ARG A 1 17 ? 27.923 34.904 18.650 1.00 0.00 210 ARG A C 10
ATOM 13311 O O . ARG A 1 17 ? 26.812 34.373 18.709 1.00 0.00 210 ARG A O 10
ATOM 13332 N N . TYR A 1 18 ? 28.104 36.208 18.848 1.00 0.00 211 TYR A N 10
ATOM 13333 C CA . TYR A 1 18 ? 27.029 37.209 18.844 1.00 0.00 211 TYR A CA 10
ATOM 13334 C C . TYR A 1 18 ? 26.650 37.524 17.374 1.00 0.00 211 TYR A C 10
ATOM 13335 O O . TYR A 1 18 ? 27.543 37.905 16.606 1.00 0.00 211 TYR A O 10
ATOM 13353 N N . PRO A 1 19 ? 25.380 37.371 16.946 1.00 0.00 212 PRO A N 10
ATOM 13354 C CA . PRO A 1 19 ? 24.946 37.699 15.582 1.00 0.00 212 PRO A CA 10
ATOM 13355 C C . PRO A 1 19 ? 24.907 39.211 15.317 1.00 0.00 212 PRO A C 10
ATOM 13356 O O . PRO A 1 19 ? 24.438 39.976 16.160 1.00 0.00 212 PRO A O 10
ATOM 13367 N N . LYS A 1 20 ? 25.305 39.647 14.116 1.00 0.00 213 LYS A N 10
ATOM 13368 C CA . LYS A 1 20 ? 25.311 41.066 13.705 1.00 0.00 213 LYS A CA 10
ATOM 13369 C C . LYS A 1 20 ? 23.947 41.756 13.866 1.00 0.00 213 LYS A C 10
ATOM 13370 O O . LYS A 1 20 ? 23.889 42.908 14.288 1.00 0.00 213 LYS A O 10
ATOM 13389 N N . MET A 1 21 ? 22.842 41.051 13.610 1.00 0.00 214 MET A N 10
ATOM 13390 C CA . MET A 1 21 ? 21.482 41.569 13.827 1.00 0.00 214 MET A CA 10
ATOM 13391 C C . MET A 1 21 ? 21.103 41.812 15.298 1.00 0.00 214 MET A C 10
ATOM 13392 O O . MET A 1 21 ? 20.231 42.642 15.566 1.00 0.00 214 MET A O 10
ATOM 13406 N N . ALA A 1 22 ? 21.748 41.152 16.265 1.00 0.00 215 ALA A N 10
ATOM 13407 C CA . ALA A 1 22 ? 21.368 41.238 17.678 1.00 0.00 215 ALA A CA 10
ATOM 13408 C C . ALA A 1 22 ? 21.537 42.660 18.244 1.00 0.00 215 ALA A C 10
ATOM 13409 O O . ALA A 1 22 ? 20.658 43.139 18.964 1.00 0.00 215 ALA A O 10
ATOM 13416 N N . GLN A 1 23 ? 22.596 43.377 17.849 1.00 0.00 216 GLN A N 10
ATOM 13417 C CA . GLN A 1 23 ? 22.818 44.772 18.261 1.00 0.00 216 GLN A CA 10
ATOM 13418 C C . GLN A 1 23 ? 21.815 45.759 17.651 1.00 0.00 216 GLN A C 10
ATOM 13419 O O . GLN A 1 23 ? 21.544 46.800 18.249 1.00 0.00 216 GLN A O 10
ATOM 13433 N N . ILE A 1 24 ? 21.238 45.426 16.492 1.00 0.00 217 ILE A N 10
ATOM 13434 C CA . ILE A 1 24 ? 20.209 46.221 15.804 1.00 0.00 217 ILE A CA 10
ATOM 13435 C C . ILE A 1 24 ? 18.844 45.998 16.471 1.00 0.00 217 ILE A C 10
ATOM 13436 O O . ILE A 1 24 ? 18.129 46.951 16.775 1.00 0.00 217 ILE A O 10
ATOM 13452 N N . ARG A 1 25 ? 18.520 44.728 16.753 1.00 0.00 218 ARG A N 10
ATOM 13453 C CA . ARG A 1 25 ? 17.288 44.271 17.422 1.00 0.00 218 ARG A CA 10
ATOM 13454 C C . ARG A 1 25 ? 17.251 44.565 18.932 1.00 0.00 218 ARG A C 10
ATOM 13455 O O . ARG A 1 25 ? 16.173 44.509 19.527 1.00 0.00 218 ARG A O 10
ATOM 13476 N N . GLY A 1 26 ? 18.393 44.855 19.560 1.00 0.00 219 GLY A N 10
ATOM 13477 C CA . GLY A 1 26 ? 18.498 45.263 20.968 1.00 0.00 219 GLY A CA 10
ATOM 13478 C C . GLY A 1 26 ? 18.642 44.101 21.951 1.00 0.00 219 GLY A C 10
ATOM 13479 O O . GLY A 1 26 ? 18.060 44.140 23.038 1.00 0.00 219 GLY A O 10
ATOM 13483 N N . ILE A 1 27 ? 19.333 43.034 21.543 1.00 0.00 220 ILE A N 10
ATOM 13484 C CA . ILE A 1 27 ? 19.614 41.839 22.343 1.00 0.00 220 ILE A CA 10
ATOM 13485 C C . ILE A 1 27 ? 21.028 41.905 22.946 1.00 0.00 220 ILE A C 10
ATOM 13486 O O . ILE A 1 27 ? 21.983 42.270 22.260 1.00 0.00 220 ILE A O 10
ATOM 13502 N N . GLU A 1 28 ? 21.174 41.532 24.220 1.00 0.00 221 GLU A N 10
ATOM 13503 C CA . GLU A 1 28 ? 22.456 41.310 24.918 1.00 0.00 221 GLU A CA 10
ATOM 13504 C C . GLU A 1 28 ? 22.227 40.551 26.246 1.00 0.00 221 GLU A C 10
ATOM 13505 O O . GLU A 1 28 ? 21.083 40.330 26.659 1.00 0.00 221 GLU A O 10
ATOM 13517 N N . GLY A 1 29 ? 23.299 40.148 26.937 1.00 0.00 222 GLY A N 10
ATOM 13518 C CA . GLY A 1 29 ? 23.210 39.602 28.295 1.00 0.00 222 GLY A CA 10
ATOM 13519 C C . GLY A 1 29 ? 24.380 38.717 28.721 1.00 0.00 222 GLY A C 10
ATOM 13520 O O . GLY A 1 29 ? 25.480 38.787 28.171 1.00 0.00 222 GLY A O 10
ATOM 13524 N N . GLU A 1 30 ? 24.128 37.889 29.730 1.00 0.00 223 GLU A N 10
ATOM 13525 C CA . GLU A 1 30 ? 25.125 37.147 30.499 1.00 0.00 223 GLU A CA 10
ATOM 13526 C C . GLU A 1 30 ? 24.718 35.683 30.717 1.00 0.00 223 GLU A C 10
ATOM 13527 O O . GLU A 1 30 ? 23.614 35.399 31.191 1.00 0.00 223 GLU A O 10
ATOM 13539 N N . VAL A 1 31 ? 25.642 34.765 30.421 1.00 0.00 224 VAL A N 10
ATOM 13540 C CA . VAL A 1 31 ? 25.487 33.304 30.528 1.00 0.00 224 VAL A CA 10
ATOM 13541 C C . VAL A 1 31 ? 26.448 32.694 31.554 1.00 0.00 224 VAL A C 10
ATOM 13542 O O . VAL A 1 31 ? 27.602 33.117 31.632 1.00 0.00 224 VAL A O 10
ATOM 13555 N N . LEU A 1 32 ? 26.009 31.693 32.319 1.00 0.00 225 LEU A N 10
ATOM 13556 C CA . LEU A 1 32 ? 26.878 30.797 33.089 1.00 0.00 225 LEU A CA 10
ATOM 13557 C C . LEU A 1 32 ? 26.939 29.421 32.420 1.00 0.00 225 LEU A C 10
ATOM 13558 O O . LEU A 1 32 ? 25.903 28.799 32.181 1.00 0.00 225 LEU A O 10
ATOM 13574 N N . VAL A 1 33 ? 28.150 28.926 32.175 1.00 0.00 226 VAL A N 10
ATOM 13575 C CA . VAL A 1 33 ? 28.433 27.629 31.533 1.00 0.00 226 VAL A CA 10
ATOM 13576 C C . VAL A 1 33 ? 29.405 26.798 32.372 1.00 0.00 226 VAL A C 10
ATOM 13577 O O . VAL A 1 33 ? 30.527 27.229 32.630 1.00 0.00 226 VAL A O 10
ATOM 13590 N N . SER A 1 34 ? 28.998 25.605 32.803 1.00 0.00 227 SER A N 10
ATOM 13591 C CA . SER A 1 34 ? 29.850 24.684 33.562 1.00 0.00 227 SER A CA 10
ATOM 13592 C C . SER A 1 34 ? 30.360 23.541 32.684 1.00 0.00 227 SER A C 10
ATOM 13593 O O . SER A 1 34 ? 29.650 23.034 31.810 1.00 0.00 227 SER A O 10
ATOM 13601 N N . PHE A 1 35 ? 31.632 23.178 32.867 1.00 0.00 228 PHE A N 10
ATOM 13602 C CA . PHE A 1 35 ? 32.329 22.222 32.001 1.00 0.00 228 PHE A CA 10
ATOM 13603 C C . PHE A 1 35 ? 33.621 21.720 32.676 1.00 0.00 228 PHE A C 10
ATOM 13604 O O . PHE A 1 35 ? 34.105 22.317 33.640 1.00 0.00 228 PHE A O 10
ATOM 13621 N N . THR A 1 36 ? 34.202 20.637 32.145 1.00 0.00 229 THR A N 10
ATOM 13622 C CA . THR A 1 36 ? 35.506 20.074 32.556 1.00 0.00 229 THR A CA 10
ATOM 13623 C C . THR A 1 36 ? 36.695 20.379 31.656 1.00 0.00 229 THR A C 10
ATOM 13624 O O . THR A 1 36 ? 36.555 20.374 30.433 1.00 0.00 229 THR A O 10
ATOM 13635 N N . ILE A 1 37 ? 37.889 20.467 32.241 1.00 0.00 230 ILE A N 10
ATOM 13636 C CA . ILE A 1 37 ? 39.137 20.118 31.553 1.00 0.00 230 ILE A CA 10
ATOM 13637 C C . ILE A 1 37 ? 39.704 18.840 32.194 1.00 0.00 230 ILE A C 10
ATOM 13638 O O . ILE A 1 37 ? 39.906 18.788 33.409 1.00 0.00 230 ILE A O 10
ATOM 13654 N N . ASN A 1 38 ? 39.965 17.810 31.390 1.00 0.00 231 ASN A N 10
ATOM 13655 C CA . ASN A 1 38 ? 40.614 16.573 31.834 1.00 0.00 231 ASN A CA 10
ATOM 13656 C C . ASN A 1 38 ? 42.149 16.715 31.769 1.00 0.00 231 ASN A C 10
ATOM 13657 O O . ASN A 1 38 ? 42.663 17.435 30.912 1.00 0.00 231 ASN A O 10
ATOM 13668 N N . ALA A 1 39 ? 42.895 16.006 32.623 1.00 0.00 232 ALA A N 10
ATOM 13669 C CA . ALA A 1 39 ? 44.370 16.053 32.668 1.00 0.00 232 ALA A CA 10
ATOM 13670 C C . ALA A 1 39 ? 45.061 15.618 31.356 1.00 0.00 232 ALA A C 10
ATOM 13671 O O . ALA A 1 39 ? 46.180 16.057 31.079 1.00 0.00 232 ALA A O 10
ATOM 13678 N N . ASP A 1 40 ? 44.384 14.830 30.513 1.00 0.00 233 ASP A N 10
ATOM 13679 C CA . ASP A 1 40 ? 44.813 14.510 29.141 1.00 0.00 233 ASP A CA 10
ATOM 13680 C C . ASP A 1 40 ? 44.754 15.685 28.134 1.00 0.00 233 ASP A C 10
ATOM 13681 O O . ASP A 1 40 ? 45.293 15.579 27.026 1.00 0.00 233 ASP A O 10
ATOM 13690 N N . GLY A 1 41 ? 44.122 16.804 28.508 1.00 0.00 234 GLY A N 10
ATOM 13691 C CA . GLY A 1 41 ? 43.966 18.021 27.703 1.00 0.00 234 GLY A CA 10
ATOM 13692 C C . GLY A 1 41 ? 42.666 18.115 26.893 1.00 0.00 234 GLY A C 10
ATOM 13693 O O . GLY A 1 41 ? 42.566 18.989 26.025 1.00 0.00 234 GLY A O 10
ATOM 13697 N N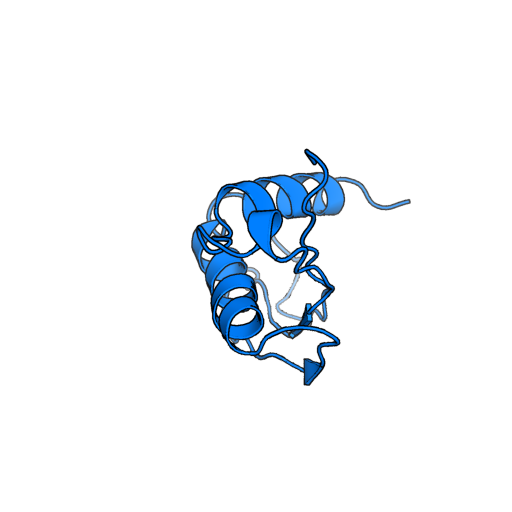 . SER A 1 42 ? 41.686 17.230 27.113 1.00 0.00 235 SER A N 10
ATOM 13698 C CA . SER A 1 42 ? 40.361 17.307 26.474 1.00 0.00 235 SER A CA 10
ATOM 13699 C C . SER A 1 42 ? 39.346 18.094 27.316 1.00 0.00 235 SER A C 10
ATOM 13700 O O . SER A 1 42 ? 39.342 18.014 28.548 1.00 0.00 235 SER A O 10
ATOM 13708 N N . VAL A 1 43 ? 38.483 18.864 26.644 1.00 0.00 236 VAL A N 10
ATOM 13709 C CA . VAL A 1 43 ? 37.518 19.809 27.240 1.00 0.00 236 VAL A CA 10
ATOM 13710 C C . VAL A 1 43 ? 36.087 19.328 27.012 1.00 0.00 236 VAL A C 10
ATOM 13711 O O . VAL A 1 43 ? 35.610 19.314 25.874 1.00 0.00 236 VAL A O 10
ATOM 13724 N N . THR A 1 44 ? 35.440 18.869 28.085 1.00 0.00 237 THR A N 10
ATOM 13725 C CA . THR A 1 44 ? 34.297 17.940 28.039 1.00 0.00 237 THR A CA 10
ATOM 13726 C C . THR A 1 44 ? 33.221 18.136 29.111 1.00 0.00 237 THR A C 10
ATOM 13727 O O . THR A 1 44 ? 33.470 18.681 30.189 1.00 0.00 237 THR A O 10
ATOM 13738 N N . ASP A 1 45 ? 32.005 17.679 28.803 1.00 0.00 238 ASP A N 10
ATOM 13739 C CA . ASP A 1 45 ? 30.801 17.825 29.630 1.00 0.00 238 ASP A CA 10
ATOM 13740 C C . ASP A 1 45 ? 30.303 19.262 29.817 1.00 0.00 238 ASP A C 10
ATOM 13741 O O . ASP A 1 45 ? 30.108 19.736 30.935 1.00 0.00 238 ASP A O 10
ATOM 13750 N N . ILE A 1 46 ? 30.134 19.959 28.686 1.00 0.00 239 ILE A N 10
ATOM 13751 C CA . ILE A 1 46 ? 29.628 21.334 28.609 1.00 0.00 239 ILE A CA 10
ATOM 13752 C C . ILE A 1 46 ? 28.106 21.380 28.849 1.00 0.00 239 ILE A C 10
ATOM 13753 O O . ILE A 1 46 ? 27.340 20.695 28.161 1.00 0.00 239 ILE A O 10
ATOM 13769 N N . LYS A 1 47 ? 27.652 22.236 29.768 1.00 0.00 240 LYS A N 10
ATOM 13770 C CA . LYS A 1 47 ? 26.231 22.611 29.960 1.00 0.00 240 LYS A CA 10
ATOM 13771 C C . LYS A 1 47 ? 26.051 24.073 30.400 1.00 0.00 240 LYS A C 10
ATOM 13772 O O . LYS A 1 47 ? 26.908 24.641 31.073 1.00 0.00 240 LYS A O 10
ATOM 13791 N N . VAL A 1 48 ? 24.919 24.689 30.053 1.00 0.00 241 VAL A N 10
ATOM 13792 C CA . VAL A 1 48 ? 24.521 26.007 30.592 1.00 0.00 241 VAL A CA 10
ATOM 13793 C C . VAL A 1 48 ? 23.887 25.843 31.976 1.00 0.00 241 VAL A C 10
ATOM 13794 O O . VAL A 1 48 ? 22.879 25.149 32.130 1.00 0.00 241 VAL A O 10
ATOM 13807 N N . VAL A 1 49 ? 24.444 26.525 32.978 1.00 0.00 242 VAL A N 10
ATOM 13808 C CA . VAL A 1 49 ? 23.887 26.599 34.339 1.00 0.00 242 VAL A CA 10
ATOM 13809 C C . VAL A 1 49 ? 22.654 27.495 34.408 1.00 0.00 242 VAL A C 10
ATOM 13810 O O . VAL A 1 49 ? 21.587 27.042 34.833 1.00 0.00 242 VAL A O 10
ATOM 13823 N N . LYS A 1 50 ? 22.802 28.758 33.975 1.00 0.00 243 LYS A N 10
ATOM 13824 C CA . LYS A 1 50 ? 21.744 29.788 34.018 1.00 0.00 243 LYS A CA 10
ATOM 13825 C C . LYS A 1 50 ? 22.074 30.972 33.098 1.00 0.00 243 LYS A C 10
ATOM 13826 O O . LYS A 1 50 ? 23.241 31.352 32.986 1.00 0.00 243 LYS A O 10
ATOM 13845 N N . SER A 1 51 ? 21.062 31.603 32.503 1.00 0.00 244 SER A N 10
ATOM 13846 C CA . SER A 1 51 ? 21.195 32.848 31.729 1.00 0.00 244 SER A CA 10
ATOM 13847 C C . SER A 1 51 ? 20.094 33.869 32.043 1.00 0.00 244 SER A C 10
ATOM 13848 O O . SER A 1 51 ? 18.997 33.487 32.467 1.00 0.00 244 SER A O 10
ATOM 13856 N N . ASN A 1 52 ? 20.366 35.155 31.791 1.00 0.00 245 ASN A N 10
ATOM 13857 C CA . ASN A 1 52 ? 19.365 36.233 31.765 1.00 0.00 245 ASN A CA 10
ATOM 13858 C C . ASN A 1 52 ? 18.849 36.542 30.335 1.00 0.00 245 ASN A C 10
ATOM 13859 O O . ASN A 1 52 ? 17.971 37.389 30.166 1.00 0.00 245 ASN A O 10
ATOM 13870 N N . THR A 1 53 ? 19.396 35.882 29.307 1.00 0.00 246 THR A N 10
ATOM 13871 C CA . THR A 1 53 ? 19.178 36.169 27.878 1.00 0.00 246 THR A CA 10
ATOM 13872 C C . THR A 1 53 ? 18.784 34.959 27.023 1.00 0.00 246 THR A C 10
ATOM 13873 O O . THR A 1 53 ? 18.687 33.837 27.529 1.00 0.00 246 THR A O 10
ATOM 13884 N N . THR A 1 54 ? 18.482 35.195 25.743 1.00 0.00 247 THR A N 10
ATOM 13885 C CA . THR A 1 54 ? 17.898 34.213 24.809 1.00 0.00 247 THR A CA 10
ATOM 13886 C C . THR A 1 54 ? 18.738 32.944 24.650 1.00 0.00 247 THR A C 10
ATOM 13887 O O . THR A 1 54 ? 19.971 32.975 24.591 1.00 0.00 247 THR A O 10
ATOM 13898 N N . ASP A 1 55 ? 18.050 31.809 24.513 1.00 0.00 248 ASP A N 10
ATOM 13899 C CA . ASP A 1 55 ? 18.686 30.508 24.283 1.00 0.00 248 ASP A CA 10
ATOM 13900 C C . ASP A 1 55 ? 19.563 30.397 23.029 1.00 0.00 248 ASP A C 10
ATOM 13901 O O . ASP A 1 55 ? 20.498 29.597 23.009 1.00 0.00 248 ASP A O 10
ATOM 13910 N N . ILE A 1 56 ? 19.336 31.258 22.032 1.00 0.00 249 ILE A N 10
ATOM 13911 C CA . ILE A 1 56 ? 20.157 31.379 20.814 1.00 0.00 249 ILE A CA 10
ATOM 13912 C C . ILE A 1 56 ? 21.604 31.784 21.161 1.00 0.00 249 ILE A C 10
ATOM 13913 O O . ILE A 1 56 ? 22.566 31.239 20.608 1.00 0.00 249 ILE A O 10
ATOM 13929 N N . LEU A 1 57 ? 21.757 32.714 22.113 1.00 0.00 250 LEU A N 10
ATOM 13930 C CA . LEU A 1 57 ? 23.047 33.138 22.661 1.00 0.00 250 LEU A CA 10
ATOM 13931 C C . LEU A 1 57 ? 23.607 32.098 23.640 1.00 0.00 250 LEU A C 10
ATOM 13932 O O . LEU A 1 57 ? 24.790 31.785 23.595 1.00 0.00 250 LEU A O 10
ATOM 13948 N N . ASN A 1 58 ? 22.773 31.503 24.493 1.00 0.00 251 ASN A N 10
ATOM 13949 C CA . ASN A 1 58 ? 23.215 30.516 25.490 1.00 0.00 251 ASN A CA 10
ATOM 13950 C C . ASN A 1 58 ? 23.873 29.283 24.834 1.00 0.00 251 ASN A C 10
ATOM 13951 O O . ASN A 1 58 ? 24.915 28.809 25.290 1.00 0.00 251 ASN A O 10
ATOM 13962 N N . HIS A 1 59 ? 23.323 28.828 23.706 1.00 0.00 252 HIS A N 10
ATOM 13963 C CA . HIS A 1 59 ? 23.905 27.766 22.876 1.00 0.00 252 HIS A CA 10
ATOM 13964 C C . HIS A 1 59 ? 25.181 28.173 22.124 1.00 0.00 252 HIS A C 10
ATOM 13965 O O . HIS A 1 59 ? 26.009 27.313 21.821 1.00 0.00 252 HIS A O 10
ATOM 13979 N N . ALA A 1 60 ? 25.378 29.466 21.864 1.00 0.00 253 ALA A N 10
ATOM 13980 C CA . ALA A 1 60 ? 26.604 29.993 21.268 1.00 0.00 253 ALA A CA 10
ATOM 13981 C C . ALA A 1 60 ? 27.719 30.144 22.320 1.00 0.00 253 ALA A C 10
ATOM 13982 O O . ALA A 1 60 ? 28.868 29.793 22.049 1.00 0.00 253 ALA A O 10
ATOM 13989 N N . ALA A 1 61 ? 27.370 30.582 23.534 1.00 0.00 254 ALA A N 10
ATOM 13990 C CA . ALA A 1 61 ? 28.267 30.715 24.680 1.00 0.00 254 ALA A CA 10
ATOM 13991 C C . ALA A 1 61 ? 28.856 29.364 25.119 1.00 0.00 254 ALA A C 10
ATOM 13992 O O . ALA A 1 61 ? 30.046 29.279 25.419 1.00 0.00 254 ALA A O 10
ATOM 13999 N N . LEU A 1 62 ? 28.050 28.294 25.118 1.00 0.00 255 LEU A N 10
ATOM 14000 C CA . LEU A 1 62 ? 28.530 26.943 25.421 1.00 0.00 255 LEU A CA 10
ATOM 14001 C C . LEU A 1 62 ? 29.415 26.388 24.289 1.00 0.00 255 LEU A C 10
ATOM 14002 O O . LEU A 1 62 ? 30.450 25.774 24.547 1.00 0.00 255 LEU A O 10
ATOM 14018 N N . GLU A 1 63 ? 29.053 26.643 23.029 1.00 0.00 256 GLU A N 10
ATOM 14019 C CA . GLU A 1 63 ? 29.825 26.198 21.864 1.00 0.00 256 GLU A CA 10
ATOM 14020 C C . GLU A 1 63 ? 31.186 26.909 21.778 1.00 0.00 256 GLU A C 10
ATOM 14021 O O . GLU A 1 63 ? 32.162 26.313 21.324 1.00 0.00 256 GLU A O 10
ATOM 14033 N N . ALA A 1 64 ? 31.276 28.150 22.273 1.00 0.00 257 ALA A N 10
ATOM 14034 C CA . ALA A 1 64 ? 32.514 28.935 22.282 1.00 0.00 257 ALA A CA 10
ATOM 14035 C C . ALA A 1 64 ? 33.660 28.209 23.019 1.00 0.00 257 ALA A C 10
ATOM 14036 O O . ALA A 1 64 ? 34.815 28.276 22.594 1.00 0.00 257 ALA A O 10
ATOM 14043 N N . ILE A 1 65 ? 33.329 27.449 24.074 1.00 0.00 258 ILE A N 10
ATOM 14044 C CA . ILE A 1 65 ? 34.269 26.598 24.820 1.00 0.00 258 ILE A CA 10
ATOM 14045 C C . ILE A 1 65 ? 34.843 25.491 23.922 1.00 0.00 258 ILE A C 10
ATOM 14046 O O . ILE A 1 65 ? 36.061 25.334 23.838 1.00 0.00 258 ILE A O 10
ATOM 14062 N N . LYS A 1 66 ? 33.982 24.759 23.199 1.00 0.00 259 LYS A N 10
ATOM 14063 C CA . LYS A 1 66 ? 34.397 23.716 22.242 1.00 0.00 259 LYS A CA 10
ATOM 14064 C C . LYS A 1 66 ? 35.256 24.283 21.109 1.00 0.00 259 LYS A C 10
ATOM 14065 O O . LYS A 1 66 ? 36.333 23.768 20.810 1.00 0.00 259 LYS A O 10
ATOM 14084 N N . SER A 1 67 ? 34.798 25.376 20.503 1.00 0.00 260 SER A N 10
ATOM 14085 C CA . SER A 1 67 ? 35.473 26.049 19.385 1.00 0.00 260 SER A CA 10
ATOM 14086 C C . SER A 1 67 ? 36.881 26.564 19.731 1.00 0.00 260 SER A C 10
ATOM 14087 O O . SER A 1 67 ? 37.740 26.612 18.847 1.00 0.00 260 SER A O 10
ATOM 14095 N N . ALA A 1 68 ? 37.142 26.898 21.001 1.00 0.00 261 ALA A N 10
ATOM 14096 C CA . ALA A 1 68 ? 38.469 27.259 21.509 1.00 0.00 261 ALA A CA 10
ATOM 14097 C C . ALA A 1 68 ? 39.264 26.093 22.143 1.00 0.00 261 ALA A C 10
ATOM 14098 O O . ALA A 1 68 ? 40.416 26.303 22.512 1.00 0.00 261 ALA A O 10
ATOM 14105 N N . ALA A 1 69 ? 38.717 24.877 22.279 1.00 0.00 262 ALA A N 10
ATOM 14106 C CA . ALA A 1 69 ? 39.347 23.773 23.025 1.00 0.00 262 ALA A CA 10
ATOM 14107 C C . ALA A 1 69 ? 40.772 23.392 22.554 1.00 0.00 262 ALA A C 10
ATOM 14108 O O . ALA A 1 69 ? 41.593 22.973 23.374 1.00 0.00 262 ALA A O 10
ATOM 14115 N N . HIS A 1 70 ? 41.113 23.607 21.277 1.00 0.00 263 HIS A N 10
ATOM 14116 C CA . HIS A 1 70 ? 42.477 23.447 20.741 1.00 0.00 263 HIS A CA 10
ATOM 14117 C C . HIS A 1 70 ? 43.526 24.326 21.462 1.00 0.00 263 HIS A C 10
ATOM 14118 O O . HIS A 1 70 ? 44.690 23.943 21.571 1.00 0.00 263 HIS A O 10
ATOM 14132 N N . LEU A 1 71 ? 43.118 25.485 21.995 1.00 0.00 264 LEU A N 10
ATOM 14133 C CA . LEU A 1 71 ? 43.970 26.469 22.682 1.00 0.00 264 LEU A CA 10
ATOM 14134 C C . LEU A 1 71 ? 44.140 26.204 24.195 1.00 0.00 264 LEU A C 10
ATOM 14135 O O . LEU A 1 71 ? 44.899 26.934 24.841 1.00 0.00 264 LEU A O 10
ATOM 14151 N N . PHE A 1 72 ? 43.460 25.197 24.764 1.00 0.00 265 PHE A N 10
ATOM 14152 C CA . PHE A 1 72 ? 43.467 24.849 26.195 1.00 0.00 265 PHE A CA 10
ATOM 14153 C C . PHE A 1 72 ? 44.735 24.189 26.781 1.00 0.00 265 PHE A C 10
ATOM 14154 O O . PHE A 1 72 ? 45.452 23.504 26.041 1.00 0.00 265 PHE A O 10
ATOM 14171 N N . PRO A 1 73 ? 45.021 24.353 28.091 1.00 0.00 266 PRO A N 10
ATOM 14172 C CA . PRO A 1 73 ? 46.128 23.675 28.768 1.00 0.00 266 PRO A CA 10
ATOM 14173 C C . PRO A 1 73 ? 45.780 22.222 29.129 1.00 0.00 266 PRO A C 10
ATOM 14174 O O . PRO A 1 73 ? 44.609 21.839 29.169 1.00 0.00 266 PRO A O 10
ATOM 14185 N N . LYS A 1 74 ? 46.794 21.433 29.499 1.00 0.00 267 LYS A N 10
ATOM 14186 C CA . LYS A 1 74 ? 46.609 20.263 30.370 1.00 0.00 267 LYS A CA 10
ATOM 14187 C C . LYS A 1 74 ? 46.612 20.732 31.839 1.00 0.00 267 LYS A C 10
ATOM 14188 O O . LYS A 1 74 ? 47.600 21.340 32.256 1.00 0.00 267 LYS A O 10
ATOM 14207 N N . PRO A 1 75 ? 45.555 20.492 32.633 1.00 0.00 268 PRO A N 10
ATOM 14208 C CA . PRO A 1 75 ? 45.481 20.881 34.041 1.00 0.00 268 PRO A CA 10
ATOM 14209 C C . PRO A 1 75 ? 46.333 19.948 34.926 1.00 0.00 268 PRO A C 10
ATOM 14210 O O . PRO A 1 75 ? 46.649 18.826 34.528 1.00 0.00 268 PRO A O 10
ATOM 14221 N N . GLU A 1 76 ? 46.716 20.389 36.127 1.00 0.00 269 GLU A N 10
ATOM 14222 C CA . GLU A 1 76 ? 47.498 19.619 37.115 1.00 0.00 269 GLU A CA 10
ATOM 14223 C C . GLU A 1 76 ? 46.838 18.267 37.471 1.00 0.00 269 GLU A C 10
ATOM 14224 O O . GLU A 1 76 ? 47.511 17.243 37.617 1.00 0.00 269 GLU A O 10
ATOM 14236 N N . GLU A 1 77 ? 45.508 18.257 37.544 1.00 0.00 270 GLU A N 10
ATOM 14237 C CA . GLU A 1 77 ? 44.612 17.094 37.554 1.00 0.00 270 GLU A CA 10
ATOM 14238 C C . GLU A 1 77 ? 43.245 17.540 36.995 1.00 0.00 270 GLU A C 10
ATOM 14239 O O . GLU A 1 77 ? 42.991 18.745 36.902 1.00 0.00 270 GLU A O 10
ATOM 14251 N N . THR A 1 78 ? 42.357 16.616 36.620 1.00 0.00 271 THR A N 10
ATOM 14252 C CA . THR A 1 78 ? 41.041 16.937 36.064 1.00 0.00 271 THR A CA 10
ATOM 14253 C C . THR A 1 78 ? 40.248 17.820 37.040 1.00 0.00 271 THR A C 10
ATOM 14254 O O . THR A 1 78 ? 40.158 17.522 38.235 1.00 0.00 271 THR A O 10
ATOM 14265 N N . VAL A 1 79 ? 39.659 18.904 36.521 1.00 0.00 272 VAL A N 10
ATOM 14266 C CA . VAL A 1 79 ? 38.870 19.882 37.295 1.00 0.00 272 VAL A CA 10
ATOM 14267 C C . VAL A 1 79 ? 37.679 20.388 36.474 1.00 0.00 272 VAL A C 10
ATOM 14268 O O . VAL A 1 79 ? 37.788 20.672 35.277 1.00 0.00 272 VAL A O 10
ATOM 14281 N N . HIS A 1 80 ? 36.537 20.548 37.149 1.00 0.00 273 HIS A N 10
ATOM 14282 C CA . HIS A 1 80 ? 35.338 21.201 36.618 1.00 0.00 273 HIS A CA 10
ATOM 14283 C C . HIS A 1 80 ? 35.226 22.669 37.055 1.00 0.00 273 HIS A C 10
ATOM 14284 O O . HIS A 1 80 ? 35.569 23.037 38.184 1.00 0.00 273 HIS A O 10
ATOM 14298 N N . LEU A 1 81 ? 34.714 23.504 36.151 1.00 0.00 274 LEU A N 10
ATOM 14299 C CA . LEU A 1 81 ? 34.644 24.964 36.237 1.00 0.00 274 LEU A CA 10
ATOM 14300 C C . LEU A 1 81 ? 33.200 25.457 36.036 1.00 0.00 274 LEU A C 10
ATOM 14301 O O . LEU A 1 81 ? 32.321 24.690 35.631 1.00 0.00 274 LEU A O 10
ATOM 14317 N N . LYS A 1 82 ? 32.958 26.746 36.296 1.00 0.00 275 LYS A N 10
ATOM 14318 C CA . LYS A 1 82 ? 31.683 27.454 36.062 1.00 0.00 275 LYS A CA 10
ATOM 14319 C C . LYS A 1 82 ? 31.964 28.815 35.426 1.00 0.00 275 LYS A C 10
ATOM 14320 O O . LYS A 1 82 ? 31.996 29.834 36.117 1.00 0.00 275 LYS A O 10
ATOM 14339 N N . ILE A 1 83 ? 32.258 28.826 34.129 1.00 0.00 276 ILE A N 10
ATOM 14340 C CA . ILE A 1 83 ? 32.771 30.020 33.445 1.00 0.00 276 ILE A CA 10
ATOM 14341 C C . ILE A 1 83 ? 31.634 30.983 33.043 1.00 0.00 276 ILE A C 10
ATOM 14342 O O . ILE A 1 83 ? 30.693 30.567 32.359 1.00 0.00 276 ILE A O 10
ATOM 14358 N N . PRO A 1 84 ? 31.708 32.276 33.422 1.00 0.00 277 PRO A N 10
ATOM 14359 C CA . PRO A 1 84 ? 30.842 33.317 32.878 1.00 0.00 277 PRO A CA 10
ATOM 14360 C C . PRO A 1 84 ? 31.211 33.680 31.432 1.00 0.00 277 PRO A C 10
ATOM 14361 O O . PRO A 1 84 ? 32.390 33.824 31.101 1.00 0.00 277 PRO A O 10
ATOM 14372 N N . ILE A 1 85 ? 30.193 33.900 30.599 1.00 0.00 278 ILE A N 10
ATOM 14373 C CA . ILE A 1 85 ? 30.279 34.530 29.272 1.00 0.00 278 ILE A CA 10
ATOM 14374 C C . ILE A 1 85 ? 29.409 35.800 29.288 1.00 0.00 278 ILE A C 10
ATOM 14375 O O . ILE A 1 85 ? 28.335 35.807 29.902 1.00 0.00 278 ILE A O 10
ATOM 14391 N N . ALA A 1 86 ? 29.862 36.880 28.648 1.00 0.00 279 ALA A N 10
ATOM 14392 C CA . ALA A 1 86 ? 29.240 38.205 28.721 1.00 0.00 279 ALA A CA 10
ATOM 14393 C C . ALA A 1 86 ? 29.222 38.890 27.343 1.00 0.00 279 ALA A C 10
ATOM 14394 O O . ALA A 1 86 ? 30.258 39.294 26.807 1.00 0.00 279 ALA A O 10
ATOM 14401 N N . TYR A 1 87 ? 28.022 39.010 26.771 1.00 0.00 280 TYR A N 10
ATOM 14402 C CA . TYR A 1 87 ? 27.802 39.524 25.422 1.00 0.00 280 TYR A CA 10
ATOM 14403 C C . TYR A 1 87 ? 27.947 41.033 25.207 1.00 0.00 280 TYR A C 10
ATOM 14404 O O . TYR A 1 87 ? 27.528 41.816 26.064 1.00 0.00 280 TYR A O 10
ATOM 14422 N N . SER A 1 88 ? 28.488 41.441 24.052 1.00 0.00 281 SER A N 10
ATOM 14423 C CA . SER A 1 88 ? 28.580 42.848 23.640 1.00 0.00 281 SER A CA 10
ATOM 14424 C C . SER A 1 88 ? 28.773 43.014 22.126 1.00 0.00 281 SER A C 10
ATOM 14425 O O . SER A 1 88 ? 29.438 42.206 21.470 1.00 0.00 281 SER A O 10
ATOM 14433 N N . LEU A 1 89 ? 28.202 44.090 21.578 1.00 0.00 282 LEU A N 10
ATOM 14434 C CA . LEU A 1 89 ? 28.223 44.430 20.154 1.00 0.00 282 LEU A CA 10
ATOM 14435 C C . LEU A 1 89 ? 29.600 44.805 19.569 1.00 0.00 282 LEU A C 10
ATOM 14436 O O . LEU A 1 89 ? 29.810 44.637 18.364 1.00 0.00 282 LEU A O 10
ATOM 14452 N N . LYS A 1 90 ? 30.525 45.352 20.372 1.00 0.00 283 LYS A N 10
ATOM 14453 C CA . LYS A 1 90 ? 31.769 45.961 19.865 1.00 0.00 283 LYS A CA 10
ATOM 14454 C C . LYS A 1 90 ? 32.932 45.973 20.858 1.00 0.00 283 LYS A C 10
ATOM 14455 O O . LYS A 1 90 ? 32.750 45.877 22.075 1.00 0.00 283 LYS A O 10
ATOM 14474 N N . GLU A 1 91 ? 34.135 46.129 20.318 1.00 0.00 284 GLU A N 10
ATOM 14475 C CA . GLU A 1 91 ? 35.373 46.331 21.077 1.00 0.00 284 GLU A CA 10
ATOM 14476 C C . GLU A 1 91 ? 35.522 47.759 21.638 1.00 0.00 284 GLU A C 10
ATOM 14477 O O . GLU A 1 91 ? 34.865 48.702 21.181 1.00 0.00 284 GLU A O 10
ATOM 14489 N N . ASP A 1 92 ? 36.391 47.905 22.643 1.00 0.00 285 ASP A N 10
ATOM 14490 C CA . ASP A 1 92 ? 36.769 49.176 23.284 1.00 0.00 285 ASP A CA 10
ATOM 14491 C C . ASP A 1 92 ? 37.801 50.041 22.538 1.00 0.00 285 ASP A C 10
ATOM 14492 O O . ASP A 1 92 ? 38.637 49.482 21.790 1.00 0.00 285 ASP A O 10
ATOM 14501 N N . SER A 1 1 ? 48.509 27.679 40.365 1.00 0.00 194 SER A N 11
ATOM 14502 C CA . SER A 1 1 ? 48.973 28.433 39.187 1.00 0.00 194 SER A CA 11
ATOM 14503 C C . SER A 1 1 ? 47.827 29.262 38.624 1.00 0.00 194 SER A C 11
ATOM 14504 O O . SER A 1 1 ? 46.665 28.957 38.896 1.00 0.00 194 SER A O 11
ATOM 14514 N N . ASN A 1 2 ? 48.126 30.309 37.847 1.00 0.00 195 ASN A N 11
ATOM 14515 C CA . ASN A 1 2 ? 47.110 31.202 37.271 1.00 0.00 195 ASN A CA 11
ATOM 14516 C C . ASN A 1 2 ? 47.425 31.745 35.865 1.00 0.00 195 ASN A C 11
ATOM 14517 O O . ASN A 1 2 ? 46.522 32.288 35.229 1.00 0.00 195 ASN A O 11
ATOM 14528 N N . GLU A 1 3 ? 48.650 31.617 35.348 1.00 0.00 196 GLU A N 11
ATOM 14529 C CA . GLU A 1 3 ? 48.988 32.111 34.005 1.00 0.00 196 GLU A CA 11
ATOM 14530 C C . GLU A 1 3 ? 48.251 31.360 32.890 1.00 0.00 196 GLU A C 11
ATOM 14531 O O . GLU A 1 3 ? 47.711 31.986 31.980 1.00 0.00 196 GLU A O 11
ATOM 14543 N N . PHE A 1 4 ? 48.183 30.029 32.970 1.00 0.00 197 PHE A N 11
ATOM 14544 C CA . PHE A 1 4 ? 47.524 29.193 31.960 1.00 0.00 197 PHE A CA 11
ATOM 14545 C C . PHE A 1 4 ? 46.006 29.440 32.079 1.00 0.00 197 PHE A C 11
ATOM 14546 O O . PHE A 1 4 ? 45.322 29.473 31.057 1.00 0.00 197 PHE A O 11
ATOM 14563 N N . LEU A 1 5 ? 45.488 29.690 33.295 1.00 0.00 198 LEU A N 11
ATOM 14564 C CA . LEU A 1 5 ? 44.102 30.116 33.535 1.00 0.00 198 LEU A CA 11
ATOM 14565 C C . LEU A 1 5 ? 43.797 31.431 32.790 1.00 0.00 198 LEU A C 11
ATOM 14566 O O . LEU A 1 5 ? 42.802 31.507 32.071 1.00 0.00 198 LEU A O 11
ATOM 14582 N N . MET A 1 6 ? 44.681 32.433 32.873 1.00 0.00 199 MET A N 11
ATOM 14583 C CA . MET A 1 6 ? 44.555 33.685 32.110 1.00 0.00 199 MET A CA 11
ATOM 14584 C C . MET A 1 6 ? 44.599 33.459 30.587 1.00 0.00 199 MET A C 11
ATOM 14585 O O . MET A 1 6 ? 43.798 34.058 29.861 1.00 0.00 199 MET A O 11
ATOM 14599 N N . LYS A 1 7 ? 45.464 32.559 30.083 1.00 0.00 200 LYS A N 11
ATOM 14600 C CA . LYS A 1 7 ? 45.496 32.206 28.649 1.00 0.00 200 LYS A CA 11
ATOM 14601 C C . LYS A 1 7 ? 44.161 31.633 28.170 1.00 0.00 200 LYS A C 11
ATOM 14602 O O . LYS A 1 7 ? 43.582 32.174 27.227 1.00 0.00 200 LYS A O 11
ATOM 14621 N N . ILE A 1 8 ? 43.629 30.597 28.834 1.00 0.00 201 ILE A N 11
ATOM 14622 C CA . ILE A 1 8 ? 42.341 30.014 28.421 1.00 0.00 201 ILE A CA 11
ATOM 14623 C C . ILE A 1 8 ? 41.197 31.008 28.594 1.00 0.00 201 ILE A C 11
ATOM 14624 O O . ILE A 1 8 ? 40.398 31.135 27.675 1.00 0.00 201 ILE A O 11
ATOM 14640 N N . GLN A 1 9 ? 41.134 31.769 29.692 1.00 0.00 202 GLN A N 11
ATOM 14641 C CA . GLN A 1 9 ? 40.091 32.784 29.907 1.00 0.00 202 GLN A CA 11
ATOM 14642 C C . GLN A 1 9 ? 40.037 33.815 28.772 1.00 0.00 202 GLN A C 11
ATOM 14643 O O . GLN A 1 9 ? 38.960 34.178 28.293 1.00 0.00 202 GLN A O 11
ATOM 14657 N N . THR A 1 10 ? 41.211 34.205 28.281 1.00 0.00 203 THR A N 11
ATOM 14658 C CA . THR A 1 10 ? 41.370 35.012 27.060 1.00 0.00 203 THR A CA 11
ATOM 14659 C C . THR A 1 10 ? 40.870 34.337 25.778 1.00 0.00 203 THR A C 11
ATOM 14660 O O . THR A 1 10 ? 40.106 34.943 25.021 1.00 0.00 203 THR A O 11
ATOM 14671 N N . ALA A 1 11 ? 41.237 33.073 25.552 1.00 0.00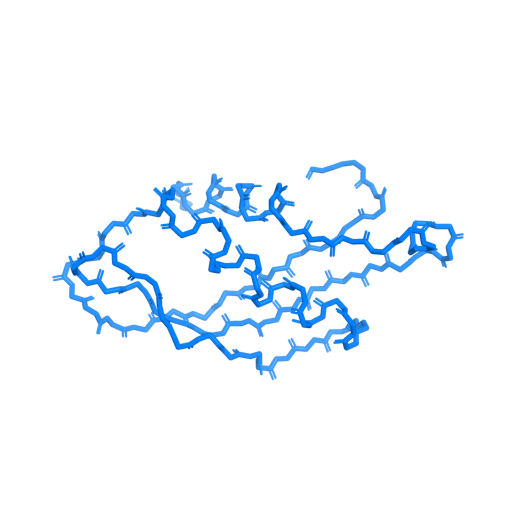 204 ALA A N 11
ATOM 14672 C CA . ALA A 1 11 ? 40.829 32.310 24.374 1.00 0.00 204 ALA A CA 11
ATOM 14673 C C . ALA A 1 11 ? 39.315 32.030 24.345 1.00 0.00 204 ALA A C 11
ATOM 14674 O O . ALA A 1 11 ? 38.651 32.324 23.353 1.00 0.00 204 ALA A O 11
ATOM 14681 N N . ILE A 1 12 ? 38.745 31.530 25.448 1.00 0.00 205 ILE A N 11
ATOM 14682 C CA . ILE A 1 12 ? 37.305 31.287 25.632 1.00 0.00 205 ILE A CA 11
ATOM 14683 C C . ILE A 1 12 ? 36.494 32.560 25.349 1.00 0.00 205 ILE A C 11
ATOM 14684 O O . ILE A 1 12 ? 35.510 32.518 24.607 1.00 0.00 205 ILE A O 11
ATOM 14700 N N . SER A 1 13 ? 36.939 33.709 25.876 1.00 0.00 206 SER A N 11
ATOM 14701 C CA . SER A 1 13 ? 36.311 35.005 25.644 1.00 0.00 206 SER A CA 11
ATOM 14702 C C . SER A 1 13 ? 36.250 35.365 24.155 1.00 0.00 206 SER A C 11
ATOM 14703 O O . SER A 1 13 ? 35.232 35.898 23.706 1.00 0.00 206 SER A O 11
ATOM 14711 N N . SER A 1 14 ? 37.282 35.012 23.379 1.00 0.00 207 SER A N 11
ATOM 14712 C CA . SER A 1 14 ? 37.313 35.175 21.920 1.00 0.00 207 SER A CA 11
ATOM 14713 C C . SER A 1 14 ? 36.452 34.150 21.162 1.00 0.00 207 SER A C 11
ATOM 14714 O O . SER A 1 14 ? 35.733 34.529 20.232 1.00 0.00 207 SER A O 11
ATOM 14722 N N . LYS A 1 15 ? 36.461 32.865 21.554 1.00 0.00 208 LYS A N 11
ATOM 14723 C CA . LYS A 1 15 ? 35.675 31.803 20.884 1.00 0.00 208 LYS A CA 11
ATOM 14724 C C . LYS A 1 15 ? 34.164 31.880 21.146 1.00 0.00 208 LYS A C 11
ATOM 14725 O O . LYS A 1 15 ? 33.380 31.308 20.390 1.00 0.00 208 LYS A O 11
ATOM 14744 N N . ASN A 1 16 ? 33.747 32.603 22.183 1.00 0.00 209 ASN A N 11
ATOM 14745 C CA . ASN A 1 16 ? 32.362 33.017 22.406 1.00 0.00 209 ASN A CA 11
ATOM 14746 C C . ASN A 1 16 ? 31.813 33.899 21.259 1.00 0.00 209 ASN A C 11
ATOM 14747 O O . ASN A 1 16 ? 32.544 34.717 20.695 1.00 0.00 209 ASN A O 11
ATOM 14758 N N . ARG A 1 17 ? 30.515 33.751 20.948 1.00 0.00 210 ARG A N 11
ATOM 14759 C CA . ARG A 1 17 ? 29.795 34.528 19.913 1.00 0.00 210 ARG A CA 11
ATOM 14760 C C . ARG A 1 17 ? 28.361 34.901 20.323 1.00 0.00 210 ARG A C 11
ATOM 14761 O O . ARG A 1 17 ? 27.773 34.233 21.178 1.00 0.00 210 ARG A O 11
ATOM 14782 N N . TYR A 1 18 ? 27.805 35.950 19.708 1.00 0.00 211 TYR A N 11
ATOM 14783 C CA . TYR A 1 18 ? 26.477 36.524 19.986 1.00 0.00 211 TYR A CA 11
ATOM 14784 C C . TYR A 1 18 ? 25.746 36.456 18.611 1.00 0.00 211 TYR A C 11
ATOM 14785 O O . TYR A 1 18 ? 26.143 37.160 17.675 1.00 0.00 211 TYR A O 11
ATOM 14803 N N . PRO A 1 19 ? 24.705 35.610 18.448 1.00 0.00 212 PRO A N 11
ATOM 14804 C CA . PRO A 1 19 ? 24.103 35.311 17.139 1.00 0.00 212 PRO A CA 11
ATOM 14805 C C . PRO A 1 19 ? 23.479 36.490 16.366 1.00 0.00 212 PRO A C 11
ATOM 14806 O O . PRO A 1 19 ? 22.944 37.439 16.951 1.00 0.00 212 PRO A O 11
ATOM 14817 N N . LYS A 1 20 ? 23.484 36.360 15.029 1.00 0.00 213 LYS A N 11
ATOM 14818 C CA . LYS A 1 20 ? 23.125 37.353 13.983 1.00 0.00 213 LYS A CA 11
ATOM 14819 C C . LYS A 1 20 ? 21.677 37.882 13.971 1.00 0.00 213 LYS A C 11
ATOM 14820 O O . LYS A 1 20 ? 21.313 38.645 13.075 1.00 0.00 213 LYS A O 11
ATOM 14839 N N . MET A 1 21 ? 20.853 37.508 14.948 1.00 0.00 214 MET A N 11
ATOM 14840 C CA . MET A 1 21 ? 19.483 38.006 15.154 1.00 0.00 214 MET A CA 11
ATOM 14841 C C . MET A 1 21 ? 19.185 38.283 16.636 1.00 0.00 214 MET A C 11
ATOM 14842 O O . MET A 1 21 ? 18.566 39.299 16.944 1.00 0.00 214 MET A O 11
ATOM 14856 N N . ALA A 1 22 ? 19.700 37.468 17.566 1.00 0.00 215 ALA A N 11
ATOM 14857 C CA . ALA A 1 22 ? 19.547 37.667 19.011 1.00 0.00 215 ALA A CA 11
ATOM 14858 C C . ALA A 1 22 ? 19.936 39.085 19.482 1.00 0.00 215 ALA A C 11
ATOM 14859 O O . ALA A 1 22 ? 19.155 39.735 20.181 1.00 0.00 215 ALA A O 11
ATOM 14866 N N . GLN A 1 23 ? 21.097 39.604 19.057 1.00 0.00 216 GLN A N 11
ATOM 14867 C CA . GLN A 1 23 ? 21.529 40.971 19.400 1.00 0.00 216 GLN A CA 11
ATOM 14868 C C . GLN A 1 23 ? 20.604 42.042 18.793 1.00 0.00 216 GLN A C 11
ATOM 14869 O O . GLN A 1 23 ? 20.275 43.023 19.454 1.00 0.00 216 GLN A O 11
ATOM 14883 N N . ILE A 1 24 ? 20.149 41.820 17.555 1.00 0.00 217 ILE A N 11
ATOM 14884 C CA . ILE A 1 24 ? 19.337 42.735 16.737 1.00 0.00 217 ILE A CA 11
ATOM 14885 C C . ILE A 1 24 ? 17.932 42.904 17.350 1.00 0.00 217 ILE A C 11
ATOM 14886 O O . ILE A 1 24 ? 17.391 44.013 17.413 1.00 0.00 217 ILE A O 11
ATOM 14902 N N . ARG A 1 25 ? 17.352 41.794 17.826 1.00 0.00 218 ARG A N 11
ATOM 14903 C CA . ARG A 1 25 ? 16.053 41.713 18.514 1.00 0.00 218 ARG A CA 11
ATOM 14904 C C . ARG A 1 25 ? 16.119 42.198 19.973 1.00 0.00 218 ARG A C 11
ATOM 14905 O O . ARG A 1 25 ? 15.129 42.717 20.492 1.00 0.00 218 ARG A O 11
ATOM 14926 N N . GLY A 1 26 ? 17.273 42.057 20.633 1.00 0.00 219 GLY A N 11
ATOM 14927 C CA . GLY A 1 26 ? 17.491 42.488 22.022 1.00 0.00 219 GLY A CA 11
ATOM 14928 C C . GLY A 1 26 ? 17.350 41.367 23.059 1.00 0.00 219 GLY A C 11
ATOM 14929 O O . GLY A 1 26 ? 16.824 41.596 24.147 1.00 0.00 219 GLY A O 11
ATOM 14933 N N . ILE A 1 27 ? 17.774 40.146 22.721 1.00 0.00 220 ILE A N 11
ATOM 14934 C CA . ILE A 1 27 ? 17.977 39.056 23.683 1.00 0.00 220 ILE A CA 11
ATOM 14935 C C . ILE A 1 27 ? 19.318 39.274 24.405 1.00 0.00 220 ILE A C 11
ATOM 14936 O O . ILE A 1 27 ? 20.342 39.528 23.766 1.00 0.00 220 ILE A O 11
ATOM 14952 N N . GLU A 1 28 ? 19.314 39.183 25.735 1.00 0.00 221 GLU A N 11
ATOM 14953 C CA . GLU A 1 28 ? 20.428 39.565 26.622 1.00 0.00 221 GLU A CA 11
ATOM 14954 C C . GLU A 1 28 ? 20.452 38.743 27.925 1.00 0.00 221 GLU A C 11
ATOM 14955 O O . GLU A 1 28 ? 19.427 38.169 28.319 1.00 0.00 221 GLU A O 11
ATOM 14967 N N . GLY A 1 29 ? 21.590 38.728 28.627 1.00 0.00 222 GLY A N 11
ATOM 14968 C CA . GLY A 1 29 ? 21.760 38.139 29.962 1.00 0.00 222 GLY A CA 11
ATOM 14969 C C . GLY A 1 29 ? 22.995 37.241 30.098 1.00 0.00 222 GLY A C 11
ATOM 14970 O O . GLY A 1 29 ? 23.513 36.707 29.120 1.00 0.00 222 GLY A O 11
ATOM 14974 N N . GLU A 1 30 ? 23.478 37.080 31.331 1.00 0.00 223 GLU A N 11
ATOM 14975 C CA . GLU A 1 30 ? 24.718 36.361 31.647 1.00 0.00 223 GLU A CA 11
ATOM 14976 C C . GLU A 1 30 ? 24.480 34.909 32.135 1.00 0.00 223 GLU A C 11
ATOM 14977 O O . GLU A 1 30 ? 23.471 34.609 32.786 1.00 0.00 223 GLU A O 11
ATOM 14989 N N . VAL A 1 31 ? 25.424 34.014 31.817 1.00 0.00 224 VAL A N 11
ATOM 14990 C CA . VAL A 1 31 ? 25.341 32.541 31.919 1.00 0.00 224 VAL A CA 11
ATOM 14991 C C . VAL A 1 31 ? 26.335 31.941 32.926 1.00 0.00 224 VAL A C 11
ATOM 14992 O O . VAL A 1 31 ? 27.436 32.471 33.091 1.00 0.00 224 VAL A O 11
ATOM 15005 N N . LEU A 1 32 ? 25.998 30.811 33.555 1.00 0.00 225 LEU A N 11
ATOM 15006 C CA . LEU A 1 32 ? 26.899 29.994 34.377 1.00 0.00 225 LEU A CA 11
ATOM 15007 C C . LEU A 1 32 ? 26.973 28.550 33.864 1.00 0.00 225 LEU A C 11
ATOM 15008 O O . LEU A 1 32 ? 25.941 27.889 33.735 1.00 0.00 225 LEU A O 11
ATOM 15024 N N . VAL A 1 33 ? 28.184 28.042 33.627 1.00 0.00 226 VAL A N 11
ATOM 15025 C CA . VAL A 1 33 ? 28.457 26.699 33.085 1.00 0.00 226 VAL A CA 11
ATOM 15026 C C . VAL A 1 33 ? 29.527 25.920 33.866 1.00 0.00 226 VAL A C 11
ATOM 15027 O O . VAL A 1 33 ? 30.646 26.391 34.051 1.00 0.00 226 VAL A O 11
ATOM 15040 N N . SER A 1 34 ? 29.199 24.713 34.326 1.00 0.00 227 SER A N 11
ATOM 15041 C CA . SER A 1 34 ? 30.154 23.799 34.970 1.00 0.00 227 SER A CA 11
ATOM 15042 C C . SER A 1 34 ? 30.752 22.817 33.969 1.00 0.00 227 SER A C 11
ATOM 15043 O O . SER A 1 34 ? 30.064 22.374 33.043 1.00 0.00 227 SER A O 11
ATOM 15051 N N . PHE A 1 35 ? 32.012 22.433 34.183 1.00 0.00 228 PHE A N 11
ATOM 15052 C CA . PHE A 1 35 ? 32.680 21.404 33.384 1.00 0.00 228 PHE A CA 11
ATOM 15053 C C . PHE A 1 35 ? 33.824 20.679 34.116 1.00 0.00 228 PHE A C 11
ATOM 15054 O O . PHE A 1 35 ? 34.215 21.056 35.224 1.00 0.00 228 PHE A O 11
ATOM 15071 N N . THR A 1 36 ? 34.381 19.634 33.497 1.00 0.00 229 THR A N 11
ATOM 15072 C CA . THR A 1 36 ? 35.643 18.979 33.897 1.00 0.00 229 THR A CA 11
ATOM 15073 C C . THR A 1 36 ? 36.830 19.246 32.985 1.00 0.00 229 THR A C 11
ATOM 15074 O O . THR A 1 36 ? 36.659 19.363 31.772 1.00 0.00 229 THR A O 11
ATOM 15085 N N . ILE A 1 37 ? 38.040 19.213 33.540 1.00 0.00 230 ILE A N 11
ATOM 15086 C CA . ILE A 1 37 ? 39.265 18.941 32.783 1.00 0.00 230 ILE A CA 11
ATOM 15087 C C . ILE A 1 37 ? 39.830 17.590 33.244 1.00 0.00 230 ILE A C 11
ATOM 15088 O O . ILE A 1 37 ? 39.963 17.353 34.444 1.00 0.00 230 ILE A O 11
ATOM 15104 N N . ASN A 1 38 ? 40.175 16.711 32.304 1.00 0.00 231 ASN A N 11
ATOM 15105 C CA . ASN A 1 38 ? 40.833 15.426 32.567 1.00 0.00 231 ASN A CA 11
ATOM 15106 C C . ASN A 1 38 ? 42.361 15.591 32.498 1.00 0.00 231 ASN A C 11
ATOM 15107 O O . ASN A 1 38 ? 42.854 16.402 31.717 1.00 0.00 231 ASN A O 11
ATOM 15118 N N . ALA A 1 39 ? 43.126 14.807 33.260 1.00 0.00 232 ALA A N 11
ATOM 15119 C CA . ALA A 1 39 ? 44.589 14.954 33.358 1.00 0.00 232 ALA A CA 11
ATOM 15120 C C . ALA A 1 39 ? 45.365 14.684 32.053 1.00 0.00 232 ALA A C 11
ATOM 15121 O O . ALA A 1 39 ? 46.488 15.164 31.914 1.00 0.00 232 ALA A O 11
ATOM 15128 N N . ASP A 1 40 ? 44.804 13.957 31.083 1.00 0.00 233 ASP A N 11
ATOM 15129 C CA . ASP A 1 40 ? 45.341 13.864 29.712 1.00 0.00 233 ASP A CA 11
ATOM 15130 C C . ASP A 1 40 ? 44.934 15.019 28.758 1.00 0.00 233 ASP A C 11
ATOM 15131 O O . ASP A 1 40 ? 45.271 15.038 27.572 1.00 0.00 233 ASP A O 11
ATOM 15140 N N . GLY A 1 41 ? 44.240 16.030 29.292 1.00 0.00 234 GLY A N 11
ATOM 15141 C CA . GLY A 1 41 ? 43.974 17.331 28.670 1.00 0.00 234 GLY A CA 11
ATOM 15142 C C . GLY A 1 41 ? 42.557 17.546 28.127 1.00 0.00 234 GLY A C 11
ATOM 15143 O O . GLY A 1 41 ? 42.244 18.667 27.727 1.00 0.00 234 GLY A O 11
ATOM 15147 N N . SER A 1 42 ? 41.685 16.531 28.090 1.00 0.00 235 SER A N 11
ATOM 15148 C CA . SER A 1 42 ? 40.333 16.700 27.532 1.00 0.00 235 SER A CA 11
ATOM 15149 C C . SER A 1 42 ? 39.456 17.583 28.422 1.00 0.00 235 SER A C 11
ATOM 15150 O O . SER A 1 42 ? 39.353 17.320 29.622 1.00 0.00 235 SER A O 11
ATOM 15158 N N . VAL A 1 43 ? 38.763 18.567 27.841 1.00 0.00 236 VAL A N 11
ATOM 15159 C CA . VAL A 1 43 ? 37.627 19.253 28.488 1.00 0.00 236 VAL A CA 11
ATOM 15160 C C . VAL A 1 43 ? 36.312 18.539 28.184 1.00 0.00 236 VAL A C 11
ATOM 15161 O O . VAL A 1 43 ? 35.999 18.297 27.014 1.00 0.00 236 VAL A O 11
ATOM 15174 N N . THR A 1 44 ? 35.580 18.150 29.228 1.00 0.00 237 THR A N 11
ATOM 15175 C CA . THR A 1 44 ? 34.435 17.224 29.154 1.00 0.00 237 THR A CA 11
ATOM 15176 C C . THR A 1 44 ? 33.349 17.502 30.194 1.00 0.00 237 THR A C 11
ATOM 15177 O O . THR A 1 44 ? 33.598 18.121 31.231 1.00 0.00 237 THR A O 11
ATOM 15188 N N . ASP A 1 45 ? 32.133 17.021 29.924 1.00 0.00 238 ASP A N 11
ATOM 15189 C CA . ASP A 1 45 ? 30.978 17.152 30.821 1.00 0.00 238 ASP A CA 11
ATOM 15190 C C . ASP A 1 45 ? 30.510 18.600 31.047 1.00 0.00 238 ASP A C 11
ATOM 15191 O O . ASP A 1 45 ? 30.413 19.095 32.171 1.00 0.00 238 ASP A O 11
ATOM 15200 N N . ILE A 1 46 ? 30.302 19.300 29.927 1.00 0.00 239 ILE A N 11
ATOM 15201 C CA . ILE A 1 46 ? 29.848 20.691 29.883 1.00 0.00 239 ILE A CA 11
ATOM 15202 C C . ILE A 1 46 ? 28.334 20.761 30.137 1.00 0.00 239 ILE A C 11
ATOM 15203 O O . ILE A 1 46 ? 27.542 20.161 29.402 1.00 0.00 239 ILE A O 11
ATOM 15219 N N . LYS A 1 47 ? 27.913 21.555 31.125 1.00 0.00 240 LYS A N 11
ATOM 15220 C CA . LYS A 1 47 ? 26.492 21.889 31.355 1.00 0.00 240 LYS A CA 11
ATOM 15221 C C . LYS A 1 47 ? 26.249 23.282 31.933 1.00 0.00 240 LYS A C 11
ATOM 15222 O O . LYS A 1 47 ? 27.041 23.791 32.721 1.00 0.00 240 LYS A O 11
ATOM 15241 N N . VAL A 1 48 ? 25.114 23.886 31.575 1.00 0.00 241 VAL A N 11
ATOM 15242 C CA . VAL A 1 48 ? 24.614 25.122 32.207 1.00 0.00 241 VAL A CA 11
ATOM 15243 C C . VAL A 1 48 ? 24.076 24.852 33.613 1.00 0.00 241 VAL A C 11
ATOM 15244 O O . VAL A 1 48 ? 23.220 23.987 33.782 1.00 0.00 241 VAL A O 11
ATOM 15257 N N . VAL A 1 49 ? 24.534 25.598 34.618 1.00 0.00 242 VAL A N 11
ATOM 15258 C CA . VAL A 1 49 ? 23.962 25.580 35.979 1.00 0.00 242 VAL A CA 11
ATOM 15259 C C . VAL A 1 49 ? 22.763 26.521 36.099 1.00 0.00 242 VAL A C 11
ATOM 15260 O O . VAL A 1 49 ? 21.712 26.150 36.636 1.00 0.00 242 VAL A O 11
ATOM 15273 N N . LYS A 1 50 ? 22.925 27.748 35.588 1.00 0.00 243 LYS A N 11
ATOM 15274 C CA . LYS A 1 50 ? 21.934 28.830 35.695 1.00 0.00 243 LYS A CA 11
ATOM 15275 C C . LYS A 1 50 ? 22.171 29.868 34.596 1.00 0.00 243 LYS A C 11
ATOM 15276 O O . LYS A 1 50 ? 23.315 30.089 34.204 1.00 0.00 243 LYS A O 11
ATOM 15295 N N . SER A 1 51 ? 21.125 30.545 34.128 1.00 0.00 244 SER A N 11
ATOM 15296 C CA . SER A 1 51 ? 21.270 31.731 33.284 1.00 0.00 244 SER A CA 11
ATOM 15297 C C . SER A 1 51 ? 20.251 32.834 33.600 1.00 0.00 244 SER A C 11
ATOM 15298 O O . SER A 1 51 ? 19.174 32.586 34.145 1.00 0.00 244 SER A O 11
ATOM 15306 N N . ASN A 1 52 ? 20.602 34.063 33.221 1.00 0.00 245 ASN A N 11
ATOM 15307 C CA . ASN A 1 52 ? 19.715 35.226 33.110 1.00 0.00 245 ASN A CA 11
ATOM 15308 C C . ASN A 1 52 ? 19.110 35.344 31.680 1.00 0.00 245 ASN A C 11
ATOM 15309 O O . ASN A 1 52 ? 18.397 36.300 31.368 1.00 0.00 245 ASN A O 11
ATOM 15320 N N . THR A 1 53 ? 19.394 34.385 30.790 1.00 0.00 246 THR A N 11
ATOM 15321 C CA . THR A 1 53 ? 18.963 34.346 29.380 1.00 0.00 246 THR A CA 11
ATOM 15322 C C . THR A 1 53 ? 18.536 32.975 28.831 1.00 0.00 246 THR A C 11
ATOM 15323 O O . THR A 1 53 ? 18.647 31.947 29.508 1.00 0.00 246 THR A O 11
ATOM 15334 N N . THR A 1 54 ? 17.998 32.972 27.612 1.00 0.00 247 THR A N 11
ATOM 15335 C CA . THR A 1 54 ? 17.525 31.799 26.857 1.00 0.00 247 THR A CA 11
ATOM 15336 C C . THR A 1 54 ? 18.637 30.946 26.226 1.00 0.00 247 THR A C 11
ATOM 15337 O O . THR A 1 54 ? 19.759 31.403 25.988 1.00 0.00 247 THR A O 11
ATOM 15348 N N . ASP A 1 55 ? 18.321 29.689 25.901 1.00 0.00 248 ASP A N 11
ATOM 15349 C CA . ASP A 1 55 ? 19.277 28.723 25.337 1.00 0.00 248 ASP A CA 11
ATOM 15350 C C . ASP A 1 55 ? 19.927 29.070 23.983 1.00 0.00 248 ASP A C 11
ATOM 15351 O O . ASP A 1 55 ? 20.962 28.501 23.633 1.00 0.00 248 ASP A O 11
ATOM 15360 N N . ILE A 1 56 ? 19.388 30.052 23.250 1.00 0.00 249 ILE A N 11
ATOM 15361 C CA . ILE A 1 56 ? 20.016 30.609 22.037 1.00 0.00 249 ILE A CA 11
ATOM 15362 C C . ILE A 1 56 ? 21.401 31.203 22.362 1.00 0.00 249 ILE A C 11
ATOM 15363 O O . ILE A 1 56 ? 22.321 31.073 21.555 1.00 0.00 249 ILE A O 11
ATOM 15379 N N . LEU A 1 57 ? 21.569 31.801 23.552 1.00 0.00 250 LEU A N 11
ATOM 15380 C CA . LEU A 1 57 ? 22.859 32.285 24.061 1.00 0.00 250 LEU A CA 11
ATOM 15381 C C . LEU A 1 57 ? 23.528 31.278 25.017 1.00 0.00 250 LEU A C 11
ATOM 15382 O O . LEU A 1 57 ? 24.739 31.092 24.934 1.00 0.00 250 LEU A O 11
ATOM 15398 N N . ASN A 1 58 ? 22.788 30.578 25.886 1.00 0.00 251 ASN A N 11
ATOM 15399 C CA . ASN A 1 58 ? 23.391 29.636 26.851 1.00 0.00 251 ASN A CA 11
ATOM 15400 C C . ASN A 1 58 ? 24.167 28.497 26.168 1.00 0.00 251 ASN A C 11
ATOM 15401 O O . ASN A 1 58 ? 25.268 28.154 26.599 1.00 0.00 251 ASN A O 11
ATOM 15412 N N . HIS A 1 59 ? 23.632 27.941 25.076 1.00 0.00 252 HIS A N 11
ATOM 15413 C CA . HIS A 1 59 ? 24.325 26.899 24.302 1.00 0.00 252 HIS A CA 11
ATOM 15414 C C . HIS A 1 59 ? 25.544 27.452 23.551 1.00 0.00 252 HIS A C 11
ATOM 15415 O O . HIS A 1 59 ? 26.478 26.708 23.260 1.00 0.00 252 HIS A O 11
ATOM 15429 N N . ALA A 1 60 ? 25.565 28.750 23.244 1.00 0.00 253 ALA A N 11
ATOM 15430 C CA . ALA A 1 60 ? 26.708 29.397 22.609 1.00 0.00 253 ALA A CA 11
ATOM 15431 C C . ALA A 1 60 ? 27.815 29.694 23.640 1.00 0.00 253 ALA A C 11
ATOM 15432 O O . ALA A 1 60 ? 28.997 29.468 23.373 1.00 0.00 253 ALA A O 11
ATOM 15439 N N . ALA A 1 61 ? 27.435 30.112 24.852 1.00 0.00 254 ALA A N 11
ATOM 15440 C CA . ALA A 1 61 ? 28.329 30.274 25.996 1.00 0.00 254 ALA A CA 11
ATOM 15441 C C . ALA A 1 61 ? 28.964 28.946 26.450 1.00 0.00 254 ALA A C 11
ATOM 15442 O O . ALA A 1 61 ? 30.157 28.923 26.743 1.00 0.00 254 ALA A O 11
ATOM 15449 N N . LEU A 1 62 ? 28.216 27.835 26.462 1.00 0.00 255 LEU A N 11
ATOM 15450 C CA . LEU A 1 62 ? 28.764 26.515 26.796 1.00 0.00 255 LEU A CA 11
ATOM 15451 C C . LEU A 1 62 ? 29.623 25.942 25.652 1.00 0.00 255 LEU A C 11
ATOM 15452 O O . LEU A 1 62 ? 30.708 25.418 25.901 1.00 0.00 255 LEU A O 11
ATOM 15468 N N . GLU A 1 63 ? 29.203 26.096 24.388 1.00 0.00 256 GLU A N 11
ATOM 15469 C CA . GLU A 1 63 ? 30.014 25.685 23.232 1.00 0.00 256 GLU A CA 11
ATOM 15470 C C . GLU A 1 63 ? 31.324 26.484 23.152 1.00 0.00 256 GLU A C 11
ATOM 15471 O O . GLU A 1 63 ? 32.336 25.945 22.718 1.00 0.00 256 GLU A O 11
ATOM 15483 N N . ALA A 1 64 ? 31.351 27.728 23.647 1.00 0.00 257 ALA A N 11
ATOM 15484 C CA . ALA A 1 64 ? 32.571 28.544 23.687 1.00 0.00 257 ALA A CA 11
ATOM 15485 C C . ALA A 1 64 ? 33.712 27.876 24.489 1.00 0.00 257 ALA A C 11
ATOM 15486 O O . ALA A 1 64 ? 34.883 28.053 24.149 1.00 0.00 257 ALA A O 11
ATOM 15493 N N . ILE A 1 65 ? 33.379 27.066 25.507 1.00 0.00 258 ILE A N 11
ATOM 15494 C CA . ILE A 1 65 ? 34.345 26.225 26.235 1.00 0.00 258 ILE A CA 11
ATOM 15495 C C . ILE A 1 65 ? 34.904 25.136 25.307 1.00 0.00 258 ILE A C 11
ATOM 15496 O O . ILE A 1 65 ? 36.118 25.002 25.158 1.00 0.00 258 ILE A O 11
ATOM 15512 N N . LYS A 1 66 ? 34.017 24.384 24.641 1.00 0.00 259 LYS A N 11
ATOM 15513 C CA . LYS A 1 66 ? 34.357 23.300 23.700 1.00 0.00 259 LYS A CA 11
ATOM 15514 C C . LYS A 1 66 ? 35.230 23.801 22.540 1.00 0.00 259 LYS A C 11
ATOM 15515 O O . LYS A 1 66 ? 36.242 23.180 22.212 1.00 0.00 259 LYS A O 11
ATOM 15534 N N . SER A 1 67 ? 34.914 24.980 22.008 1.00 0.00 260 SER A N 11
ATOM 15535 C CA . SER A 1 67 ? 35.680 25.679 20.968 1.00 0.00 260 SER A CA 11
ATOM 15536 C C . SER A 1 67 ? 37.108 26.058 21.374 1.00 0.00 260 SER A C 11
ATOM 15537 O O . SER A 1 67 ? 37.964 26.213 20.503 1.00 0.00 260 SER A O 11
ATOM 15545 N N . ALA A 1 68 ? 37.399 26.171 22.675 1.00 0.00 261 ALA A N 11
ATOM 15546 C CA . ALA A 1 68 ? 38.749 26.384 23.199 1.00 0.00 261 ALA A CA 11
ATOM 15547 C C . ALA A 1 68 ? 39.379 25.131 23.846 1.00 0.00 261 ALA A C 11
ATOM 15548 O O . ALA A 1 68 ? 40.516 25.216 24.296 1.00 0.00 261 ALA A O 11
ATOM 15555 N N . ALA A 1 69 ? 38.712 23.971 23.899 1.00 0.00 262 ALA A N 11
ATOM 15556 C CA . ALA A 1 69 ? 39.177 22.810 24.674 1.00 0.00 262 ALA A CA 11
ATOM 15557 C C . ALA A 1 69 ? 40.583 22.294 24.287 1.00 0.00 262 ALA A C 11
ATOM 15558 O O . ALA A 1 69 ? 41.337 21.862 25.161 1.00 0.00 262 ALA A O 11
ATOM 15565 N N . HIS A 1 70 ? 40.991 22.400 23.018 1.00 0.00 263 HIS A N 11
ATOM 15566 C CA . HIS A 1 70 ? 42.370 22.121 22.578 1.00 0.00 263 HIS A CA 11
ATOM 15567 C C . HIS A 1 70 ? 43.435 22.997 23.279 1.00 0.00 263 HIS A C 11
ATOM 15568 O O . HIS A 1 70 ? 44.565 22.564 23.507 1.00 0.00 263 HIS A O 11
ATOM 15582 N N . LEU A 1 71 ? 43.083 24.231 23.649 1.00 0.00 264 LEU A N 11
ATOM 15583 C CA . LEU A 1 71 ? 43.973 25.234 24.243 1.00 0.00 264 LEU A CA 11
ATOM 15584 C C . LEU A 1 71 ? 44.189 25.049 25.758 1.00 0.00 264 LEU A C 11
ATOM 15585 O O . LEU A 1 71 ? 44.991 25.767 26.351 1.00 0.00 264 LEU A O 11
ATOM 15601 N N . PHE A 1 72 ? 43.491 24.101 26.386 1.00 0.00 265 PHE A N 11
ATOM 15602 C CA . PHE A 1 72 ? 43.552 23.810 27.823 1.00 0.00 265 PHE A CA 11
ATOM 15603 C C . PHE A 1 72 ? 44.825 23.126 28.371 1.00 0.00 265 PHE A C 11
ATOM 15604 O O . PHE A 1 72 ? 45.477 22.390 27.620 1.00 0.00 265 PHE A O 11
ATOM 15621 N N . PRO A 1 73 ? 45.195 23.348 29.652 1.00 0.00 266 PRO A N 11
ATOM 15622 C CA . PRO A 1 73 ? 46.306 22.657 30.317 1.00 0.00 266 PRO A CA 11
ATOM 15623 C C . PRO A 1 73 ? 45.981 21.194 30.662 1.00 0.00 266 PRO A C 11
ATOM 15624 O O . PRO A 1 73 ? 44.825 20.768 30.625 1.00 0.00 266 PRO A O 11
ATOM 15635 N N . LYS A 1 74 ? 47.003 20.436 31.078 1.00 0.00 267 LYS A N 11
ATOM 15636 C CA . LYS A 1 74 ? 46.843 19.145 31.768 1.00 0.00 267 LYS A CA 11
ATOM 15637 C C . LYS A 1 74 ? 46.815 19.348 33.304 1.00 0.00 267 LYS A C 11
ATOM 15638 O O . LYS A 1 74 ? 47.853 19.703 33.872 1.00 0.00 267 LYS A O 11
ATOM 15657 N N . PRO A 1 75 ? 45.676 19.147 34.000 1.00 0.00 268 PRO A N 11
ATOM 15658 C CA . PRO A 1 75 ? 45.575 19.279 35.456 1.00 0.00 268 PRO A CA 11
ATOM 15659 C C . PRO A 1 75 ? 46.341 18.154 36.181 1.00 0.00 268 PRO A C 11
ATOM 15660 O O . PRO A 1 75 ? 46.757 17.168 35.565 1.00 0.00 268 PRO A O 11
ATOM 15671 N N . GLU A 1 76 ? 46.545 18.282 37.494 1.00 0.00 269 GLU A N 11
ATOM 15672 C CA . GLU A 1 76 ? 47.255 17.272 38.296 1.00 0.00 269 GLU A CA 11
ATOM 15673 C C . GLU A 1 76 ? 46.465 15.962 38.479 1.00 0.00 269 GLU A C 11
ATOM 15674 O O . GLU A 1 76 ? 47.057 14.884 38.449 1.00 0.00 269 GLU A O 11
ATOM 15686 N N . GLU A 1 77 ? 45.140 16.035 38.585 1.00 0.00 270 GLU A N 11
ATOM 15687 C CA . GLU A 1 77 ? 44.155 14.953 38.407 1.00 0.00 270 GLU A CA 11
ATOM 15688 C C . GLU A 1 77 ? 42.872 15.531 37.775 1.00 0.00 270 GLU A C 11
ATOM 15689 O O . GLU A 1 77 ? 42.751 16.745 37.600 1.00 0.00 270 GLU A O 11
ATOM 15701 N N . THR A 1 78 ? 41.909 14.688 37.397 1.00 0.00 271 THR A N 11
ATOM 15702 C CA . THR A 1 78 ? 40.644 15.106 36.795 1.00 0.00 271 THR A CA 11
ATOM 15703 C C . THR A 1 78 ? 39.751 15.828 37.816 1.00 0.00 271 THR A C 11
ATOM 15704 O O . THR A 1 78 ? 39.339 15.230 38.817 1.00 0.00 271 THR A O 11
ATOM 15715 N N . VAL A 1 79 ? 39.459 17.110 37.567 1.00 0.00 272 VAL A N 11
ATOM 15716 C CA . VAL A 1 79 ? 38.816 18.061 38.506 1.00 0.00 272 VAL A CA 11
ATOM 15717 C C . VAL A 1 79 ? 37.912 19.085 37.800 1.00 0.00 272 VAL A C 11
ATOM 15718 O O . VAL A 1 79 ? 38.045 19.336 36.598 1.00 0.00 272 VAL A O 11
ATOM 15731 N N . HIS A 1 80 ? 36.984 19.683 38.556 1.00 0.00 273 HIS A N 11
ATOM 15732 C CA . HIS A 1 80 ? 35.984 20.629 38.045 1.00 0.00 273 HIS A CA 11
ATOM 15733 C C . HIS A 1 80 ? 36.363 22.116 38.089 1.00 0.00 273 HIS A C 11
ATOM 15734 O O . HIS A 1 80 ? 37.082 22.582 38.982 1.00 0.00 273 HIS A O 11
ATOM 15748 N N . LEU A 1 81 ? 35.752 22.870 37.169 1.00 0.00 274 LEU A N 11
ATOM 15749 C CA . LEU A 1 81 ? 35.641 24.331 37.174 1.00 0.00 274 LEU A CA 11
ATOM 15750 C C . LEU A 1 81 ? 34.184 24.743 36.893 1.00 0.00 274 LEU A C 11
ATOM 15751 O O . LEU A 1 81 ? 33.431 24.008 36.248 1.00 0.00 274 LEU A O 11
ATOM 15767 N N . LYS A 1 82 ? 33.790 25.922 37.382 1.00 0.00 275 LYS A N 11
ATOM 15768 C CA . LYS A 1 82 ? 32.405 26.428 37.374 1.00 0.00 275 LYS A CA 11
ATOM 15769 C C . LYS A 1 82 ? 32.362 27.822 36.751 1.00 0.00 275 LYS A C 11
ATOM 15770 O O . LYS A 1 82 ? 32.273 28.829 37.457 1.00 0.00 275 LYS A O 11
ATOM 15789 N N . ILE A 1 83 ? 32.546 27.880 35.431 1.00 0.00 276 ILE A N 11
ATOM 15790 C CA . ILE A 1 83 ? 32.884 29.126 34.729 1.00 0.00 276 ILE A CA 11
ATOM 15791 C C . ILE A 1 83 ? 31.644 29.996 34.424 1.00 0.00 276 ILE A C 11
ATOM 15792 O O . ILE A 1 83 ? 30.736 29.553 33.715 1.00 0.00 276 ILE A O 11
ATOM 15808 N N . PRO A 1 84 ? 31.597 31.258 34.896 1.00 0.00 277 PRO A N 11
ATOM 15809 C CA . PRO A 1 84 ? 30.626 32.243 34.435 1.00 0.00 277 PRO A CA 11
ATOM 15810 C C . PRO A 1 84 ? 31.056 32.854 33.090 1.00 0.00 277 PRO A C 11
ATOM 15811 O O . PRO A 1 84 ? 32.220 33.228 32.912 1.00 0.00 277 PRO A O 11
ATOM 15822 N N . ILE A 1 85 ? 30.105 32.985 32.160 1.00 0.00 278 ILE A N 11
ATOM 15823 C CA . ILE A 1 85 ? 30.273 33.614 30.840 1.00 0.00 278 ILE A CA 11
ATOM 15824 C C . ILE A 1 85 ? 29.228 34.724 30.669 1.00 0.00 278 ILE A C 11
ATOM 15825 O O . ILE A 1 85 ? 28.023 34.473 30.723 1.00 0.00 278 ILE A O 11
ATOM 15841 N N . ALA A 1 86 ? 29.683 35.954 30.433 1.00 0.00 279 ALA A N 11
ATOM 15842 C CA . ALA A 1 86 ? 28.827 37.142 30.403 1.00 0.00 279 ALA A CA 11
ATOM 15843 C C . ALA A 1 86 ? 28.727 37.789 29.013 1.00 0.00 279 ALA A C 11
ATOM 15844 O O . ALA A 1 86 ? 29.736 38.075 28.356 1.00 0.00 279 ALA A O 11
ATOM 15851 N N . TYR A 1 87 ? 27.485 38.057 28.598 1.00 0.00 280 TYR A N 11
ATOM 15852 C CA . TYR A 1 87 ? 27.150 38.779 27.364 1.00 0.00 280 TYR A CA 11
ATOM 15853 C C . TYR A 1 87 ? 27.042 40.309 27.478 1.00 0.00 280 TYR A C 11
ATOM 15854 O O . TYR A 1 87 ? 26.722 40.826 28.551 1.00 0.00 280 TYR A O 11
ATOM 15872 N N . SER A 1 88 ? 27.307 41.047 26.397 1.00 0.00 281 SER A N 11
ATOM 15873 C CA . SER A 1 88 ? 27.221 42.516 26.330 1.00 0.00 281 SER A CA 11
ATOM 15874 C C . SER A 1 88 ? 27.146 42.981 24.869 1.00 0.00 281 SER A C 11
ATOM 15875 O O . SER A 1 88 ? 27.525 42.226 23.970 1.00 0.00 281 SER A O 11
ATOM 15883 N N . LEU A 1 89 ? 26.716 44.218 24.601 1.00 0.00 282 LEU A N 11
ATOM 15884 C CA . LEU A 1 89 ? 26.698 44.786 23.241 1.00 0.00 282 LEU A CA 11
ATOM 15885 C C . LEU A 1 89 ? 28.074 45.294 22.761 1.00 0.00 282 LEU A C 11
ATOM 15886 O O . LEU A 1 89 ? 28.235 45.589 21.572 1.00 0.00 282 LEU A O 11
ATOM 15902 N N . LYS A 1 90 ? 29.051 45.429 23.670 1.00 0.00 283 LYS A N 11
ATOM 15903 C CA . LYS A 1 90 ? 30.379 46.005 23.401 1.00 0.00 283 LYS A CA 11
ATOM 15904 C C . LYS A 1 90 ? 31.464 45.474 24.345 1.00 0.00 283 LYS A C 11
ATOM 15905 O O . LYS A 1 90 ? 31.184 44.800 25.338 1.00 0.00 283 LYS A O 11
ATOM 15924 N N . GLU A 1 91 ? 32.696 45.858 24.044 1.00 0.00 284 GLU A N 11
ATOM 15925 C CA . GLU A 1 91 ? 33.883 45.783 24.906 1.00 0.00 284 GLU A CA 11
ATOM 15926 C C . GLU A 1 91 ? 34.780 47.037 24.761 1.00 0.00 284 GLU A C 11
ATOM 15927 O O . GLU A 1 91 ? 35.516 47.405 25.682 1.00 0.00 284 GLU A O 11
ATOM 15939 N N . ASP A 1 92 ? 34.667 47.739 23.628 1.00 0.00 285 ASP A N 11
ATOM 15940 C CA . ASP A 1 92 ? 35.340 49.008 23.309 1.00 0.00 285 ASP A CA 11
ATOM 15941 C C . ASP A 1 92 ? 34.941 50.229 24.155 1.00 0.00 285 ASP A C 11
ATOM 15942 O O . ASP A 1 92 ? 33.785 50.709 24.080 1.00 0.00 285 ASP A O 11
ATOM 15951 N N . SER A 1 1 ? 48.477 25.214 37.626 1.00 0.00 194 SER A N 12
ATOM 15952 C CA . SER A 1 1 ? 48.991 26.489 37.091 1.00 0.00 194 SER A CA 12
ATOM 15953 C C . SER A 1 1 ? 47.838 27.348 36.588 1.00 0.00 194 SER A C 12
ATOM 15954 O O . SER A 1 1 ? 47.297 27.079 35.514 1.00 0.00 194 SER A O 12
ATOM 15964 N N . ASN A 1 2 ? 47.455 28.404 37.320 1.00 0.00 195 ASN A N 12
ATOM 15965 C CA . ASN A 1 2 ? 46.408 29.322 36.845 1.00 0.00 195 ASN A CA 12
ATOM 15966 C C . ASN A 1 2 ? 46.877 30.092 35.600 1.00 0.00 195 ASN A C 12
ATOM 15967 O O . ASN A 1 2 ? 46.064 30.434 34.745 1.00 0.00 195 ASN A O 12
ATOM 15978 N N . GLU A 1 3 ? 48.179 30.339 35.481 1.00 0.00 196 GLU A N 12
ATOM 15979 C CA . GLU A 1 3 ? 48.785 31.006 34.335 1.00 0.00 196 GLU A CA 12
ATOM 15980 C C . GLU A 1 3 ? 48.599 30.233 33.022 1.00 0.00 196 GLU A C 12
ATOM 15981 O O . GLU A 1 3 ? 48.291 30.837 31.991 1.00 0.00 196 GLU A O 12
ATOM 15993 N N . PHE A 1 4 ? 48.745 28.901 33.062 1.00 0.00 197 PHE A N 12
ATOM 15994 C CA . PHE A 1 4 ? 48.500 28.024 31.903 1.00 0.00 197 PHE A CA 12
ATOM 15995 C C . PHE A 1 4 ? 46.986 28.071 31.635 1.00 0.00 197 PHE A C 12
ATOM 15996 O O . PHE A 1 4 ? 46.597 28.217 30.477 1.00 0.00 197 PHE A O 12
ATOM 16013 N N . LEU A 1 5 ? 46.134 28.013 32.672 1.00 0.00 198 LEU A N 12
ATOM 16014 C CA . LEU A 1 5 ? 44.675 28.120 32.532 1.00 0.00 198 LEU A CA 12
ATOM 16015 C C . LEU A 1 5 ? 44.270 29.400 31.787 1.00 0.00 198 LEU A C 12
ATOM 16016 O O . LEU A 1 5 ? 43.532 29.306 30.813 1.00 0.00 198 LEU A O 12
ATOM 16032 N N . MET A 1 6 ? 44.811 30.566 32.150 1.00 0.00 199 MET A N 12
ATOM 16033 C CA . MET A 1 6 ? 44.572 31.830 31.433 1.00 0.00 199 MET A CA 12
ATOM 16034 C C . MET A 1 6 ? 44.979 31.741 29.952 1.00 0.00 199 MET A C 12
ATOM 16035 O O . MET A 1 6 ? 44.213 32.127 29.062 1.00 0.00 199 MET A O 12
ATOM 16049 N N . LYS A 1 7 ? 46.156 31.168 29.663 1.00 0.00 200 LYS A N 12
ATOM 16050 C CA . LYS A 1 7 ? 46.652 30.980 28.290 1.00 0.00 200 LYS A CA 12
ATOM 16051 C C . LYS A 1 7 ? 45.737 30.091 27.433 1.00 0.00 200 LYS A C 12
ATOM 16052 O O . LYS A 1 7 ? 45.435 30.481 26.301 1.00 0.00 200 LYS A O 12
ATOM 16071 N N . ILE A 1 8 ? 45.220 28.968 27.953 1.00 0.00 201 ILE A N 12
ATOM 16072 C CA . ILE A 1 8 ? 44.219 28.169 27.212 1.00 0.00 201 ILE A CA 12
ATOM 16073 C C . ILE A 1 8 ? 42.840 28.828 27.181 1.00 0.00 201 ILE A C 12
ATOM 16074 O O . ILE A 1 8 ? 42.238 28.852 26.113 1.00 0.00 201 ILE A O 12
ATOM 16090 N N . GLN A 1 9 ? 42.346 29.412 28.280 1.00 0.00 202 GLN A N 12
ATOM 16091 C CA . GLN A 1 9 ? 41.047 30.106 28.329 1.00 0.00 202 GLN A CA 12
ATOM 16092 C C . GLN A 1 9 ? 40.934 31.191 27.249 1.00 0.00 202 GLN A C 12
ATOM 16093 O O . GLN A 1 9 ? 39.901 31.314 26.588 1.00 0.00 202 GLN A O 12
ATOM 16107 N N . THR A 1 10 ? 42.037 31.894 26.999 1.00 0.00 203 THR A N 12
ATOM 16108 C CA . THR A 1 10 ? 42.211 32.790 25.842 1.00 0.00 203 THR A CA 12
ATOM 16109 C C . THR A 1 10 ? 42.053 32.123 24.469 1.00 0.00 203 THR A C 12
ATOM 16110 O O . THR A 1 10 ? 41.203 32.527 23.679 1.00 0.00 203 THR A O 12
ATOM 16121 N N . ALA A 1 11 ? 42.810 31.057 24.189 1.00 0.00 204 ALA A N 12
ATOM 16122 C CA . ALA A 1 11 ? 42.736 30.349 22.906 1.00 0.00 204 ALA A CA 12
ATOM 16123 C C . ALA A 1 11 ? 41.372 29.668 22.664 1.00 0.00 204 ALA A C 12
ATOM 16124 O O . ALA A 1 11 ? 40.823 29.750 21.565 1.00 0.00 204 ALA A O 12
ATOM 16131 N N . ILE A 1 12 ? 40.777 29.062 23.698 1.00 0.00 205 ILE A N 12
ATOM 16132 C CA . ILE A 1 12 ? 39.405 28.532 23.669 1.00 0.00 205 ILE A CA 12
ATOM 16133 C C . ILE A 1 12 ? 38.407 29.648 23.317 1.00 0.00 205 ILE A C 12
ATOM 16134 O O . ILE A 1 12 ? 37.577 29.469 22.428 1.00 0.00 205 ILE A O 12
ATOM 16150 N N . SER A 1 13 ? 38.526 30.829 23.939 1.00 0.00 206 SER A N 12
ATOM 16151 C CA . SER A 1 13 ? 37.692 31.997 23.648 1.00 0.00 206 SER A CA 12
ATOM 16152 C C . SER A 1 13 ? 37.879 32.529 22.215 1.00 0.00 206 SER A C 12
ATOM 16153 O O . SER A 1 13 ? 36.939 33.076 21.636 1.00 0.00 206 SER A O 12
ATOM 16161 N N . SER A 1 14 ? 39.053 32.342 21.599 1.00 0.00 207 SER A N 12
ATOM 16162 C CA . SER A 1 14 ? 39.273 32.578 20.161 1.00 0.00 207 SER A CA 12
ATOM 16163 C C . SER A 1 14 ? 38.577 31.537 19.270 1.00 0.00 207 SER A C 12
ATOM 16164 O O . SER A 1 14 ? 37.895 31.919 18.315 1.00 0.00 207 SER A O 12
ATOM 16172 N N . LYS A 1 15 ? 38.680 30.235 19.582 1.00 0.00 208 LYS A N 12
ATOM 16173 C CA . LYS A 1 15 ? 38.035 29.165 18.793 1.00 0.00 208 LYS A CA 12
ATOM 16174 C C . LYS A 1 15 ? 36.505 29.103 18.922 1.00 0.00 208 LYS A C 12
ATOM 16175 O O . LYS A 1 15 ? 35.843 28.666 17.977 1.00 0.00 208 LYS A O 12
ATOM 16194 N N . ASN A 1 16 ? 35.937 29.522 20.057 1.00 0.00 209 ASN A N 12
ATOM 16195 C CA . ASN A 1 16 ? 34.520 29.332 20.397 1.00 0.00 209 ASN A CA 12
ATOM 16196 C C . ASN A 1 16 ? 33.552 29.893 19.331 1.00 0.00 209 ASN A C 12
ATOM 16197 O O . ASN A 1 16 ? 33.648 31.062 18.940 1.00 0.00 209 ASN A O 12
ATOM 16208 N N . ARG A 1 17 ? 32.620 29.045 18.874 1.00 0.00 210 ARG A N 12
ATOM 16209 C CA . ARG A 1 17 ? 31.712 29.236 17.724 1.00 0.00 210 ARG A CA 12
ATOM 16210 C C . ARG A 1 17 ? 30.425 30.007 18.059 1.00 0.00 210 ARG A C 12
ATOM 16211 O O . ARG A 1 17 ? 29.316 29.553 17.766 1.00 0.00 210 ARG A O 12
ATOM 16232 N N . TYR A 1 18 ? 30.577 31.168 18.699 1.00 0.00 211 TYR A N 12
ATOM 16233 C CA . TYR A 1 18 ? 29.476 32.083 19.023 1.00 0.00 211 TYR A CA 12
ATOM 16234 C C . TYR A 1 18 ? 28.699 32.562 17.777 1.00 0.00 211 TYR A C 12
ATOM 16235 O O . TYR A 1 18 ? 29.300 33.238 16.936 1.00 0.00 211 TYR A O 12
ATOM 16253 N N . PRO A 1 19 ? 27.412 32.202 17.591 1.00 0.00 212 PRO A N 12
ATOM 16254 C CA . PRO A 1 19 ? 26.694 32.496 16.351 1.00 0.00 212 PRO A CA 12
ATOM 16255 C C . PRO A 1 19 ? 26.441 34.000 16.199 1.00 0.00 212 PRO A C 12
ATOM 16256 O O . PRO A 1 19 ? 25.739 34.606 17.010 1.00 0.00 212 PRO A O 12
ATOM 16267 N N . LYS A 1 20 ? 26.979 34.605 15.134 1.00 0.00 213 LYS A N 12
ATOM 16268 C CA . LYS A 1 20 ? 26.926 36.059 14.892 1.00 0.00 213 LYS A CA 12
ATOM 16269 C C . LYS A 1 20 ? 25.497 36.622 14.905 1.00 0.00 213 LYS A C 12
ATOM 16270 O O . LYS A 1 20 ? 25.268 37.678 15.487 1.00 0.00 213 LYS A O 12
ATOM 16289 N N . MET A 1 21 ? 24.520 35.880 14.375 1.00 0.00 214 MET A N 12
ATOM 16290 C CA . MET A 1 21 ? 23.084 36.219 14.409 1.00 0.00 214 MET A CA 12
ATOM 16291 C C . MET A 1 21 ? 22.527 36.426 15.835 1.00 0.00 214 MET A C 12
ATOM 16292 O O . MET A 1 21 ? 21.698 37.311 16.057 1.00 0.00 214 MET A O 12
ATOM 16306 N N . ALA A 1 22 ? 23.019 35.682 16.831 1.00 0.00 215 ALA A N 12
ATOM 16307 C CA . ALA A 1 22 ? 22.603 35.845 18.226 1.00 0.00 215 ALA A CA 12
ATOM 16308 C C . ALA A 1 22 ? 23.064 37.194 18.817 1.00 0.00 215 ALA A C 12
ATOM 16309 O O . ALA A 1 22 ? 22.328 37.806 19.595 1.00 0.00 215 ALA A O 12
ATOM 16316 N N . GLN A 1 23 ? 24.223 37.712 18.387 1.00 0.00 216 GLN A N 12
ATOM 16317 C CA . GLN A 1 23 ? 24.704 39.044 18.777 1.00 0.00 216 GLN A CA 12
ATOM 16318 C C . GLN A 1 23 ? 23.764 40.149 18.275 1.00 0.00 216 GLN A C 12
ATOM 16319 O O . GLN A 1 23 ? 23.535 41.136 18.972 1.00 0.00 216 GLN A O 12
ATOM 16333 N N . ILE A 1 24 ? 23.174 39.969 17.090 1.00 0.00 217 ILE A N 12
ATOM 16334 C CA . ILE A 1 24 ? 22.239 40.928 16.480 1.00 0.00 217 ILE A CA 12
ATOM 16335 C C . ILE A 1 24 ? 20.897 40.941 17.237 1.00 0.00 217 ILE A C 12
ATOM 16336 O O . ILE A 1 24 ? 20.307 42.005 17.445 1.00 0.00 217 ILE A O 12
ATOM 16352 N N . ARG A 1 25 ? 20.455 39.771 17.723 1.00 0.00 218 ARG A N 12
ATOM 16353 C CA . ARG A 1 25 ? 19.265 39.578 18.581 1.00 0.00 218 ARG A CA 12
ATOM 16354 C C . ARG A 1 25 ? 19.447 39.979 20.058 1.00 0.00 218 ARG A C 12
ATOM 16355 O O . ARG A 1 25 ? 18.450 40.095 20.778 1.00 0.00 218 ARG A O 12
ATOM 16376 N N . GLY A 1 26 ? 20.687 40.197 20.510 1.00 0.00 219 GLY A N 12
ATOM 16377 C CA . GLY A 1 26 ? 21.025 40.708 21.850 1.00 0.00 219 GLY A CA 12
ATOM 16378 C C . GLY A 1 26 ? 21.446 39.644 22.877 1.00 0.00 219 GLY A C 12
ATOM 16379 O O . GLY A 1 26 ? 21.440 39.921 24.078 1.00 0.00 219 GLY A O 12
ATOM 16383 N N . ILE A 1 27 ? 21.773 38.429 22.424 1.00 0.00 220 ILE A N 12
ATOM 16384 C CA . ILE A 1 27 ? 22.061 37.265 23.273 1.00 0.00 220 ILE A CA 12
ATOM 16385 C C . ILE A 1 27 ? 23.538 37.202 23.712 1.00 0.00 220 ILE A C 12
ATOM 16386 O O . ILE A 1 27 ? 24.468 37.286 22.905 1.00 0.00 220 ILE A O 12
ATOM 16402 N N . GLU A 1 28 ? 23.737 36.965 25.008 1.00 0.00 221 GLU A N 12
ATOM 16403 C CA . GLU A 1 28 ? 25.027 36.756 25.688 1.00 0.00 221 GLU A CA 12
ATOM 16404 C C . GLU A 1 28 ? 24.873 35.765 26.861 1.00 0.00 221 GLU A C 12
ATOM 16405 O O . GLU A 1 28 ? 23.766 35.285 27.129 1.00 0.00 221 GLU A O 12
ATOM 16417 N N . GLY A 1 29 ? 25.966 35.406 27.541 1.00 0.00 222 GLY A N 12
ATOM 16418 C CA . GLY A 1 29 ? 25.914 34.623 28.781 1.00 0.00 222 GLY A CA 12
ATOM 16419 C C . GLY A 1 29 ? 27.237 33.981 29.197 1.00 0.00 222 GLY A C 12
ATOM 16420 O O . GLY A 1 29 ? 28.283 34.223 28.593 1.00 0.00 222 GLY A O 12
ATOM 16424 N N . GLU A 1 30 ? 27.168 33.125 30.215 1.00 0.00 223 GLU A N 12
ATOM 16425 C CA . GLU A 1 30 ? 28.295 32.400 30.804 1.00 0.00 223 GLU A CA 12
ATOM 16426 C C . GLU A 1 30 ? 27.913 30.931 31.083 1.00 0.00 223 GLU A C 12
ATOM 16427 O O . GLU A 1 30 ? 26.873 30.640 31.683 1.00 0.00 223 GLU A O 12
ATOM 16439 N N . VAL A 1 31 ? 28.771 30.003 30.654 1.00 0.00 224 VAL A N 12
ATOM 16440 C CA . VAL A 1 31 ? 28.566 28.547 30.633 1.00 0.00 224 VAL A CA 12
ATOM 16441 C C . VAL A 1 31 ? 29.610 27.815 31.478 1.00 0.00 224 VAL A C 12
ATOM 16442 O O . VAL A 1 31 ? 30.802 27.900 31.193 1.00 0.00 224 VAL A O 12
ATOM 16455 N N . LEU A 1 32 ? 29.189 27.067 32.499 1.00 0.00 225 LEU A N 12
ATOM 16456 C CA . LEU A 1 32 ? 30.072 26.226 33.313 1.00 0.00 225 LEU A CA 12
ATOM 16457 C C . LEU A 1 32 ? 30.171 24.809 32.738 1.00 0.00 225 LEU A C 12
ATOM 16458 O O . LEU A 1 32 ? 29.145 24.144 32.591 1.00 0.00 225 LEU A O 12
ATOM 16474 N N . VAL A 1 33 ? 31.382 24.312 32.479 1.00 0.00 226 VAL A N 12
ATOM 16475 C CA . VAL A 1 33 ? 31.639 22.968 31.924 1.00 0.00 226 VAL A CA 12
ATOM 16476 C C . VAL A 1 33 ? 32.597 22.119 32.766 1.00 0.00 226 VAL A C 12
ATOM 16477 O O . VAL A 1 33 ? 33.650 22.590 33.188 1.00 0.00 226 VAL A O 12
ATOM 16490 N N . SER A 1 34 ? 32.234 20.863 33.033 1.00 0.00 227 SER A N 12
ATOM 16491 C CA . SER A 1 34 ? 33.067 19.880 33.742 1.00 0.00 227 SER A CA 12
ATOM 16492 C C . SER A 1 34 ? 33.648 18.873 32.753 1.00 0.00 227 SER A C 12
ATOM 16493 O O . SER A 1 34 ? 32.888 18.327 31.947 1.00 0.00 227 SER A O 12
ATOM 16501 N N . PHE A 1 35 ? 34.962 18.628 32.784 1.00 0.00 228 PHE A N 12
ATOM 16502 C CA . PHE A 1 35 ? 35.619 17.805 31.756 1.00 0.00 228 PHE A CA 12
ATOM 16503 C C . PHE A 1 35 ? 36.996 17.317 32.250 1.00 0.00 228 PHE A C 12
ATOM 16504 O O . PHE A 1 35 ? 37.583 17.891 33.168 1.00 0.00 228 PHE A O 12
ATOM 16521 N N . THR A 1 36 ? 37.518 16.262 31.612 1.00 0.00 229 THR A N 12
ATOM 16522 C CA . THR A 1 36 ? 38.845 15.656 31.866 1.00 0.00 229 THR A CA 12
ATOM 16523 C C . THR A 1 36 ? 39.986 16.091 30.963 1.00 0.00 229 THR A C 12
ATOM 16524 O O . THR A 1 36 ? 39.798 16.208 29.752 1.00 0.00 229 THR A O 12
ATOM 16535 N N . ILE A 1 37 ? 41.196 16.126 31.517 1.00 0.00 230 ILE A N 12
ATOM 16536 C CA . ILE A 1 37 ? 42.441 15.961 30.761 1.00 0.00 230 ILE A CA 12
ATOM 16537 C C . ILE A 1 37 ? 43.099 14.629 31.158 1.00 0.00 230 ILE A C 12
ATOM 16538 O O . ILE A 1 37 ? 43.302 14.360 32.345 1.00 0.00 230 ILE A O 12
ATOM 16554 N N . ASN A 1 38 ? 43.458 13.796 30.180 1.00 0.00 231 ASN A N 12
ATOM 16555 C CA . ASN A 1 38 ? 44.247 12.584 30.416 1.00 0.00 231 ASN A CA 12
ATOM 16556 C C . ASN A 1 38 ? 45.751 12.908 30.498 1.00 0.00 231 ASN A C 12
ATOM 16557 O O . ASN A 1 38 ? 46.224 13.838 29.847 1.00 0.00 231 ASN A O 12
ATOM 16568 N N . ALA A 1 39 ? 46.533 12.111 31.228 1.00 0.00 232 ALA A N 12
ATOM 16569 C CA . ALA A 1 39 ? 47.989 12.274 31.381 1.00 0.00 232 ALA A CA 12
ATOM 16570 C C . ALA A 1 39 ? 48.806 12.219 30.069 1.00 0.00 232 ALA A C 12
ATOM 16571 O O . ALA A 1 39 ? 49.959 12.659 30.057 1.00 0.00 232 ALA A O 12
ATOM 16578 N N . ASP A 1 40 ? 48.233 11.727 28.966 1.00 0.00 233 ASP A N 12
ATOM 16579 C CA . ASP A 1 40 ? 48.770 11.848 27.596 1.00 0.00 233 ASP A CA 12
ATOM 16580 C C . ASP A 1 40 ? 48.502 13.183 26.871 1.00 0.00 233 ASP A C 12
ATOM 16581 O O . ASP A 1 40 ? 48.963 13.392 25.745 1.00 0.00 233 ASP A O 12
ATOM 16590 N N . GLY A 1 41 ? 47.751 14.092 27.499 1.00 0.00 234 GLY A N 12
ATOM 16591 C CA . GLY A 1 41 ? 47.408 15.419 26.976 1.00 0.00 234 GLY A CA 12
ATOM 16592 C C . GLY A 1 41 ? 46.173 15.465 26.066 1.00 0.00 234 GLY A C 12
ATOM 16593 O O . GLY A 1 41 ? 45.964 16.483 25.404 1.00 0.00 234 GLY A O 12
ATOM 16597 N N . SER A 1 42 ? 45.377 14.392 26.000 1.00 0.00 235 SER A N 12
ATOM 16598 C CA . SER A 1 42 ? 44.064 14.343 25.333 1.00 0.00 235 SER A CA 12
ATOM 16599 C C . SER A 1 42 ? 42.936 14.807 26.270 1.00 0.00 235 SER A C 12
ATOM 16600 O O . SER A 1 42 ? 43.104 14.817 27.492 1.00 0.00 235 SER A O 12
ATOM 16608 N N . VAL A 1 43 ? 41.783 15.200 25.713 1.00 0.00 236 VAL A N 12
ATOM 16609 C CA . VAL A 1 43 ? 40.716 15.923 26.439 1.00 0.00 236 VAL A CA 12
ATOM 16610 C C . VAL A 1 43 ? 39.331 15.308 26.212 1.00 0.00 236 VAL A C 12
ATOM 16611 O O . VAL A 1 43 ? 38.923 15.117 25.067 1.00 0.00 236 VAL A O 12
ATOM 16624 N N . THR A 1 44 ? 38.621 14.940 27.285 1.00 0.00 237 THR A N 12
ATOM 16625 C CA . THR A 1 44 ? 37.443 14.046 27.210 1.00 0.00 237 THR A CA 12
ATOM 16626 C C . THR A 1 44 ? 36.410 14.138 28.339 1.00 0.00 237 THR A C 12
ATOM 16627 O O . THR A 1 44 ? 36.713 14.590 29.444 1.00 0.00 237 THR A O 12
ATOM 16638 N N . ASP A 1 45 ? 35.187 13.681 28.067 1.00 0.00 238 ASP A N 12
ATOM 16639 C CA . ASP A 1 45 ? 34.017 13.764 28.958 1.00 0.00 238 ASP A CA 12
ATOM 16640 C C . ASP A 1 45 ? 33.539 15.180 29.292 1.00 0.00 238 ASP A C 12
ATOM 16641 O O . ASP A 1 45 ? 33.268 15.537 30.441 1.00 0.00 238 ASP A O 12
ATOM 16650 N N . ILE A 1 46 ? 33.477 16.002 28.241 1.00 0.00 239 ILE A N 12
ATOM 16651 C CA . ILE A 1 46 ? 32.992 17.381 28.280 1.00 0.00 239 ILE A CA 12
ATOM 16652 C C . ILE A 1 46 ? 31.465 17.403 28.462 1.00 0.00 239 ILE A C 12
ATOM 16653 O O . ILE A 1 46 ? 30.732 16.816 27.652 1.00 0.00 239 ILE A O 12
ATOM 16669 N N . LYS A 1 47 ? 30.974 18.090 29.500 1.00 0.00 240 LYS A N 12
ATOM 16670 C CA . LYS A 1 47 ? 29.537 18.339 29.749 1.00 0.00 240 LYS A CA 12
ATOM 16671 C C . LYS A 1 47 ? 29.279 19.668 30.466 1.00 0.00 240 LYS A C 12
ATOM 16672 O O . LYS A 1 47 ? 30.090 20.110 31.280 1.00 0.00 240 LYS A O 12
ATOM 16691 N N . VAL A 1 48 ? 28.153 20.313 30.162 1.00 0.00 241 VAL A N 12
ATOM 16692 C CA . VAL A 1 48 ? 27.749 21.597 30.762 1.00 0.00 241 VAL A CA 12
ATOM 16693 C C . VAL A 1 48 ? 27.063 21.365 32.106 1.00 0.00 241 VAL A C 12
ATOM 16694 O O . VAL A 1 48 ? 25.973 20.790 32.174 1.00 0.00 241 VAL A O 12
ATOM 16707 N N . VAL A 1 49 ? 27.678 21.867 33.175 1.00 0.00 242 VAL A N 12
ATOM 16708 C CA . VAL A 1 49 ? 27.118 21.885 34.530 1.00 0.00 242 VAL A CA 12
ATOM 16709 C C . VAL A 1 49 ? 25.940 22.843 34.664 1.00 0.00 242 VAL A C 12
ATOM 16710 O O . VAL A 1 49 ? 24.860 22.435 35.093 1.00 0.00 242 VAL A O 12
ATOM 16723 N N . LYS A 1 50 ? 26.121 24.113 34.277 1.00 0.00 243 LYS A N 12
ATOM 16724 C CA . LYS A 1 50 ? 25.096 25.165 34.437 1.00 0.00 243 LYS A CA 12
ATOM 16725 C C . LYS A 1 50 ? 25.302 26.322 33.452 1.00 0.00 243 LYS A C 12
ATOM 16726 O O . LYS A 1 50 ? 26.437 26.607 33.077 1.00 0.00 243 LYS A O 12
ATOM 16745 N N . SER A 1 51 ? 24.222 26.984 33.036 1.00 0.00 244 SER A N 12
ATOM 16746 C CA . SER A 1 51 ? 24.261 28.159 32.153 1.00 0.00 244 SER A CA 12
ATOM 16747 C C . SER A 1 51 ? 23.094 29.126 32.394 1.00 0.00 244 SER A C 12
ATOM 16748 O O . SER A 1 51 ? 21.992 28.703 32.769 1.00 0.00 244 SER A O 12
ATOM 16756 N N . ASN A 1 52 ? 23.311 30.421 32.139 1.00 0.00 245 ASN A N 12
ATOM 16757 C CA . ASN A 1 52 ? 22.256 31.441 32.064 1.00 0.00 245 ASN A CA 12
ATOM 16758 C C . ASN A 1 52 ? 21.761 31.703 30.622 1.00 0.00 245 ASN A C 12
ATOM 16759 O O . ASN A 1 52 ? 21.010 32.653 30.405 1.00 0.00 245 ASN A O 12
ATOM 16770 N N . THR A 1 53 ? 22.194 30.912 29.633 1.00 0.00 246 THR A N 12
ATOM 16771 C CA . THR A 1 53 ? 22.005 31.176 28.194 1.00 0.00 246 THR A CA 12
ATOM 16772 C C . THR A 1 53 ? 21.664 29.956 27.324 1.00 0.00 246 THR A C 12
ATOM 16773 O O . THR A 1 53 ? 21.532 28.840 27.841 1.00 0.00 246 THR A O 12
ATOM 16784 N N . THR A 1 54 ? 21.424 30.180 26.026 1.00 0.00 247 THR A N 12
ATOM 16785 C CA . THR A 1 54 ? 20.868 29.194 25.076 1.00 0.00 247 THR A CA 12
ATOM 16786 C C . THR A 1 54 ? 21.653 27.896 24.889 1.00 0.00 247 THR A C 12
ATOM 16787 O O . THR A 1 54 ? 22.884 27.875 24.954 1.00 0.00 247 THR A O 12
ATOM 16798 N N . ASP A 1 55 ? 20.954 26.794 24.605 1.00 0.00 248 ASP A N 12
ATOM 16799 C CA . ASP A 1 55 ? 21.589 25.502 24.344 1.00 0.00 248 ASP A CA 12
ATOM 16800 C C . ASP A 1 55 ? 22.591 25.464 23.179 1.00 0.00 248 ASP A C 12
ATOM 16801 O O . ASP A 1 55 ? 23.559 24.708 23.241 1.00 0.00 248 ASP A O 12
ATOM 16810 N N . ILE A 1 56 ? 22.437 26.326 22.167 1.00 0.00 249 ILE A N 12
ATOM 16811 C CA . ILE A 1 56 ? 23.392 26.451 21.052 1.00 0.00 249 ILE A CA 12
ATOM 16812 C C . ILE A 1 56 ? 24.723 27.043 21.545 1.00 0.00 249 ILE A C 12
ATOM 16813 O O . ILE A 1 56 ? 25.794 26.536 21.198 1.00 0.00 249 ILE A O 12
ATOM 16829 N N . LEU A 1 57 ? 24.661 28.081 22.392 1.00 0.00 250 LEU A N 12
ATOM 16830 C CA . LEU A 1 57 ? 25.821 28.710 23.038 1.00 0.00 250 LEU A CA 12
ATOM 16831 C C . LEU A 1 57 ? 26.500 27.748 24.030 1.00 0.00 250 LEU A C 12
ATOM 16832 O O . LEU A 1 57 ? 27.728 27.704 24.104 1.00 0.00 250 LEU A O 12
ATOM 16848 N N . ASN A 1 58 ? 25.724 26.953 24.763 1.00 0.00 251 ASN A N 12
ATOM 16849 C CA . ASN A 1 58 ? 26.216 25.947 25.706 1.00 0.00 251 ASN A CA 12
ATOM 16850 C C . ASN A 1 58 ? 26.950 24.799 24.986 1.00 0.00 251 ASN A C 12
ATOM 16851 O O . ASN A 1 58 ? 28.047 24.418 25.394 1.00 0.00 251 ASN A O 12
ATOM 16862 N N . HIS A 1 59 ? 26.410 24.305 23.866 1.00 0.00 252 HIS A N 12
ATOM 16863 C CA . HIS A 1 59 ? 27.112 23.346 23.001 1.00 0.00 252 HIS A CA 12
ATOM 16864 C C . HIS A 1 59 ? 28.357 23.942 22.331 1.00 0.00 252 HIS A C 12
ATOM 16865 O O . HIS A 1 59 ? 29.367 23.256 22.195 1.00 0.00 252 HIS A O 12
ATOM 16879 N N . ALA A 1 60 ? 28.330 25.228 21.973 1.00 0.00 253 ALA A N 12
ATOM 16880 C CA . ALA A 1 60 ? 29.491 25.904 21.394 1.00 0.00 253 ALA A CA 12
ATOM 16881 C C . ALA A 1 60 ? 30.645 25.976 22.400 1.00 0.00 253 ALA A C 12
ATOM 16882 O O . ALA A 1 60 ? 31.765 25.587 22.065 1.00 0.00 253 ALA A O 12
ATOM 16889 N N . ALA A 1 61 ? 30.335 26.347 23.645 1.00 0.00 254 ALA A N 12
ATOM 16890 C CA . ALA A 1 61 ? 31.268 26.397 24.765 1.00 0.00 254 ALA A CA 12
ATOM 16891 C C . ALA A 1 61 ? 31.910 25.030 25.073 1.00 0.00 254 ALA A C 12
ATOM 16892 O O . ALA A 1 61 ? 33.095 24.969 25.393 1.00 0.00 254 ALA A O 12
ATOM 16899 N N . LEU A 1 62 ? 31.156 23.929 24.951 1.00 0.00 255 LEU A N 12
ATOM 16900 C CA . LEU A 1 62 ? 31.657 22.577 25.201 1.00 0.00 255 LEU A CA 12
ATOM 16901 C C . LEU A 1 62 ? 32.514 22.061 24.026 1.00 0.00 255 LEU A C 12
ATOM 16902 O O . LEU A 1 62 ? 33.618 21.558 24.234 1.00 0.00 255 LEU A O 12
ATOM 16918 N N . GLU A 1 63 ? 32.072 22.241 22.778 1.00 0.00 256 GLU A N 12
ATOM 16919 C CA . GLU A 1 63 ? 32.822 21.858 21.581 1.00 0.00 256 GLU A CA 12
ATOM 16920 C C . GLU A 1 63 ? 34.103 22.698 21.388 1.00 0.00 256 GLU A C 12
ATOM 16921 O O . GLU A 1 63 ? 35.052 22.232 20.752 1.00 0.00 256 GLU A O 12
ATOM 16933 N N . ALA A 1 64 ? 34.169 23.892 21.993 1.00 0.00 257 ALA A N 12
ATOM 16934 C CA . ALA A 1 64 ? 35.359 24.752 22.011 1.00 0.00 257 ALA A CA 12
ATOM 16935 C C . ALA A 1 64 ? 36.530 24.168 22.831 1.00 0.00 257 ALA A C 12
ATOM 16936 O O . ALA A 1 64 ? 37.695 24.414 22.513 1.00 0.00 257 ALA A O 12
ATOM 16943 N N . ILE A 1 65 ? 36.245 23.355 23.857 1.00 0.00 258 ILE A N 12
ATOM 16944 C CA . ILE A 1 65 ? 37.281 22.613 24.596 1.00 0.00 258 ILE A CA 12
ATOM 16945 C C . ILE A 1 65 ? 37.954 21.585 23.672 1.00 0.00 258 ILE A C 12
ATOM 16946 O O . ILE A 1 65 ? 39.178 21.477 23.626 1.00 0.00 258 ILE A O 12
ATOM 16962 N N . LYS A 1 66 ? 37.142 20.856 22.896 1.00 0.00 259 LYS A N 12
ATOM 16963 C CA . LYS A 1 66 ? 37.577 19.805 21.964 1.00 0.00 259 LYS A CA 12
ATOM 16964 C C . LYS A 1 66 ? 38.390 20.350 20.777 1.00 0.00 259 LYS A C 12
ATOM 16965 O O . LYS A 1 66 ? 39.319 19.686 20.314 1.00 0.00 259 LYS A O 12
ATOM 16984 N N . SER A 1 67 ? 38.091 21.563 20.304 1.00 0.00 260 SER A N 12
ATOM 16985 C CA . SER A 1 67 ? 38.837 22.208 19.210 1.00 0.00 260 SER A CA 12
ATOM 16986 C C . SER A 1 67 ? 40.174 22.820 19.628 1.00 0.00 260 SER A C 12
ATOM 16987 O O . SER A 1 67 ? 41.115 22.802 18.834 1.00 0.00 260 SER A O 12
ATOM 16995 N N . ALA A 1 68 ? 40.308 23.333 20.854 1.00 0.00 261 ALA A N 12
ATOM 16996 C CA . ALA A 1 68 ? 41.589 23.823 21.391 1.00 0.00 261 ALA A CA 12
ATOM 16997 C C . ALA A 1 68 ? 42.490 22.720 22.006 1.00 0.00 261 ALA A C 12
ATOM 16998 O O . ALA A 1 68 ? 43.553 23.033 22.539 1.00 0.00 261 ALA A O 12
ATOM 17005 N N . ALA A 1 69 ? 42.100 21.442 21.965 1.00 0.00 262 ALA A N 12
ATOM 17006 C CA . ALA A 1 69 ? 42.680 20.375 22.789 1.00 0.00 262 ALA A CA 12
ATOM 17007 C C . ALA A 1 69 ? 44.201 20.161 22.618 1.00 0.00 262 ALA A C 12
ATOM 17008 O O . ALA A 1 69 ? 44.873 19.731 23.556 1.00 0.00 262 ALA A O 12
ATOM 17015 N N . HIS A 1 70 ? 44.784 20.473 21.459 1.00 0.00 263 HIS A N 12
ATOM 17016 C CA . HIS A 1 70 ? 46.233 20.362 21.213 1.00 0.00 263 HIS A CA 12
ATOM 17017 C C . HIS A 1 70 ? 47.082 21.381 22.001 1.00 0.00 263 HIS A C 12
ATOM 17018 O O . HIS A 1 70 ? 48.278 21.159 22.222 1.00 0.00 263 HIS A O 12
ATOM 17032 N N . LEU A 1 71 ? 46.456 22.476 22.445 1.00 0.00 264 LEU A N 12
ATOM 17033 C CA . LEU A 1 71 ? 47.047 23.576 23.218 1.00 0.00 264 LEU A CA 12
ATOM 17034 C C . LEU A 1 71 ? 47.142 23.287 24.729 1.00 0.00 264 LEU A C 12
ATOM 17035 O O . LEU A 1 71 ? 47.703 24.096 25.470 1.00 0.00 264 LEU A O 12
ATOM 17051 N N . PHE A 1 72 ? 46.566 22.169 25.183 1.00 0.00 265 PHE A N 12
ATOM 17052 C CA . PHE A 1 72 ? 46.424 21.772 26.587 1.00 0.00 265 PHE A CA 12
ATOM 17053 C C . PHE A 1 72 ? 47.650 21.082 27.231 1.00 0.00 265 PHE A C 12
ATOM 17054 O O . PHE A 1 72 ? 48.370 20.358 26.528 1.00 0.00 265 PHE A O 12
ATOM 17071 N N . PRO A 1 73 ? 47.907 21.258 28.543 1.00 0.00 266 PRO A N 12
ATOM 17072 C CA . PRO A 1 73 ? 49.052 20.648 29.226 1.00 0.00 266 PRO A CA 12
ATOM 17073 C C . PRO A 1 73 ? 48.863 19.137 29.449 1.00 0.00 266 PRO A C 12
ATOM 17074 O O . PRO A 1 73 ? 47.736 18.641 29.468 1.00 0.00 266 PRO A O 12
ATOM 17085 N N . LYS A 1 74 ? 49.958 18.402 29.689 1.00 0.00 267 LYS A N 12
ATOM 17086 C CA . LYS A 1 74 ? 49.894 17.056 30.288 1.00 0.00 267 LYS A CA 12
ATOM 17087 C C . LYS A 1 74 ? 49.784 17.170 31.823 1.00 0.00 267 LYS A C 12
ATOM 17088 O O . LYS A 1 74 ? 50.708 17.712 32.434 1.00 0.00 267 LYS A O 12
ATOM 17107 N N . PRO A 1 75 ? 48.707 16.678 32.463 1.00 0.00 268 PRO A N 12
ATOM 17108 C CA . PRO A 1 75 ? 48.580 16.635 33.919 1.00 0.00 268 PRO A CA 12
ATOM 17109 C C . PRO A 1 75 ? 49.490 15.538 34.512 1.00 0.00 268 PRO A C 12
ATOM 17110 O O . PRO A 1 75 ? 49.814 14.567 33.823 1.00 0.00 268 PRO A O 12
ATOM 17121 N N . GLU A 1 76 ? 49.880 15.652 35.787 1.00 0.00 269 GLU A N 12
ATOM 17122 C CA . GLU A 1 76 ? 50.692 14.641 36.502 1.00 0.00 269 GLU A CA 12
ATOM 17123 C C . GLU A 1 76 ? 50.043 13.239 36.504 1.00 0.00 269 GLU A C 12
ATOM 17124 O O . GLU A 1 76 ? 50.734 12.230 36.334 1.00 0.00 269 GLU A O 12
ATOM 17136 N N . GLU A 1 77 ? 48.715 13.200 36.647 1.00 0.00 270 GLU A N 12
ATOM 17137 C CA . GLU A 1 77 ? 47.820 12.039 36.533 1.00 0.00 270 GLU A CA 12
ATOM 17138 C C . GLU A 1 77 ? 46.475 12.508 35.941 1.00 0.00 270 GLU A C 12
ATOM 17139 O O . GLU A 1 77 ? 46.101 13.668 36.134 1.00 0.00 270 GLU A O 12
ATOM 17151 N N . THR A 1 78 ? 45.727 11.651 35.238 1.00 0.00 271 THR A N 12
ATOM 17152 C CA . THR A 1 78 ? 44.436 11.987 34.619 1.00 0.00 271 THR A CA 12
ATOM 17153 C C . THR A 1 78 ? 43.425 12.486 35.664 1.00 0.00 271 THR A C 12
ATOM 17154 O O . THR A 1 78 ? 43.115 11.771 36.623 1.00 0.00 271 THR A O 12
ATOM 17165 N N . VAL A 1 79 ? 42.876 13.689 35.462 1.00 0.00 272 VAL A N 12
ATOM 17166 C CA . VAL A 1 79 ? 41.940 14.378 36.384 1.00 0.00 272 VAL A CA 12
ATOM 17167 C C . VAL A 1 79 ? 40.959 15.289 35.629 1.00 0.00 272 VAL A C 12
ATOM 17168 O O . VAL A 1 79 ? 41.257 15.780 34.535 1.00 0.00 272 VAL A O 12
ATOM 17181 N N . HIS A 1 80 ? 39.792 15.546 36.230 1.00 0.00 273 HIS A N 12
ATOM 17182 C CA . HIS A 1 80 ? 38.765 16.461 35.712 1.00 0.00 273 HIS A CA 12
ATOM 17183 C C . HIS A 1 80 ? 38.604 17.750 36.536 1.00 0.00 273 HIS A C 12
ATOM 17184 O O . HIS A 1 80 ? 38.902 17.783 37.729 1.00 0.00 273 HIS A O 12
ATOM 17198 N N . LEU A 1 81 ? 38.119 18.817 35.889 1.00 0.00 274 LEU A N 12
ATOM 17199 C CA . LEU A 1 81 ? 37.954 20.170 36.446 1.00 0.00 274 LEU A CA 12
ATOM 17200 C C . LEU A 1 81 ? 36.642 20.819 35.964 1.00 0.00 274 LEU A C 12
ATOM 17201 O O . LEU A 1 81 ? 36.169 20.515 34.867 1.00 0.00 274 LEU A O 12
ATOM 17217 N N . LYS A 1 82 ? 36.080 21.746 36.755 1.00 0.00 275 LYS A N 12
ATOM 17218 C CA . LYS A 1 82 ? 34.929 22.599 36.383 1.00 0.00 275 LYS A CA 12
ATOM 17219 C C . LYS A 1 82 ? 35.401 23.993 35.929 1.00 0.00 275 LYS A C 12
ATOM 17220 O O . LYS A 1 82 ? 35.743 24.838 36.766 1.00 0.00 275 LYS A O 12
ATOM 17239 N N . ILE A 1 83 ? 35.420 24.252 34.618 1.00 0.00 276 ILE A N 12
ATOM 17240 C CA . ILE A 1 83 ? 35.908 25.519 34.032 1.00 0.00 276 ILE A CA 12
ATOM 17241 C C . ILE A 1 83 ? 34.760 26.322 33.375 1.00 0.00 276 ILE A C 12
ATOM 17242 O O . ILE A 1 83 ? 33.971 25.743 32.625 1.00 0.00 276 ILE A O 12
ATOM 17258 N N . PRO A 1 84 ? 34.634 27.641 33.628 1.00 0.00 277 PRO A N 12
ATOM 17259 C CA . PRO A 1 84 ? 33.662 28.502 32.952 1.00 0.00 277 PRO A CA 12
ATOM 17260 C C . PRO A 1 84 ? 34.157 29.056 31.601 1.00 0.00 277 PRO A C 12
ATOM 17261 O O . PRO A 1 84 ? 35.338 29.360 31.416 1.00 0.00 277 PRO A O 12
ATOM 17272 N N . ILE A 1 85 ? 33.222 29.261 30.674 1.00 0.00 278 ILE A N 12
ATOM 17273 C CA . ILE A 1 85 ? 33.392 29.890 29.354 1.00 0.00 278 ILE A CA 12
ATOM 17274 C C . ILE A 1 85 ? 32.377 31.037 29.226 1.00 0.00 278 ILE A C 12
ATOM 17275 O O . ILE A 1 85 ? 31.227 30.875 29.629 1.00 0.00 278 ILE A O 12
ATOM 17291 N N . ALA A 1 86 ? 32.764 32.188 28.667 1.00 0.00 279 ALA A N 12
ATOM 17292 C CA . ALA A 1 86 ? 31.901 33.377 28.623 1.00 0.00 279 ALA A CA 12
ATOM 17293 C C . ALA A 1 86 ? 31.791 34.032 27.240 1.00 0.00 279 ALA A C 12
ATOM 17294 O O . ALA A 1 86 ? 32.729 34.006 26.435 1.00 0.00 279 ALA A O 12
ATOM 17301 N N . TYR A 1 87 ? 30.649 34.684 27.020 1.00 0.00 280 TYR A N 12
ATOM 17302 C CA . TYR A 1 87 ? 30.319 35.486 25.835 1.00 0.00 280 TYR A CA 12
ATOM 17303 C C . TYR A 1 87 ? 30.045 36.954 26.213 1.00 0.00 280 TYR A C 12
ATOM 17304 O O . TYR A 1 87 ? 29.769 37.269 27.374 1.00 0.00 280 TYR A O 12
ATOM 17322 N N . SER A 1 88 ? 30.066 37.857 25.230 1.00 0.00 281 SER A N 12
ATOM 17323 C CA . SER A 1 88 ? 29.712 39.278 25.382 1.00 0.00 281 SER A CA 12
ATOM 17324 C C . SER A 1 88 ? 28.968 39.817 24.155 1.00 0.00 281 SER A C 12
ATOM 17325 O O . SER A 1 88 ? 29.245 39.414 23.024 1.00 0.00 281 SER A O 12
ATOM 17333 N N . LEU A 1 89 ? 28.036 40.745 24.383 1.00 0.00 282 LEU A N 12
ATOM 17334 C CA . LEU A 1 89 ? 27.325 41.489 23.341 1.00 0.00 282 LEU A CA 12
ATOM 17335 C C . LEU A 1 89 ? 28.207 42.575 22.683 1.00 0.00 282 LEU A C 12
ATOM 17336 O O . LEU A 1 89 ? 27.966 42.938 21.529 1.00 0.00 282 LEU A O 12
ATOM 17352 N N . LYS A 1 90 ? 29.263 43.037 23.372 1.00 0.00 283 LYS A N 12
ATOM 17353 C CA . LYS A 1 90 ? 30.268 44.008 22.898 1.00 0.00 283 LYS A CA 12
ATOM 17354 C C . LYS A 1 90 ? 31.683 43.598 23.319 1.00 0.00 283 LYS A C 12
ATOM 17355 O O . LYS A 1 90 ? 32.233 44.047 24.331 1.00 0.00 283 LYS A O 12
ATOM 17374 N N . GLU A 1 91 ? 32.249 42.680 22.543 1.00 0.00 284 GLU A N 12
ATOM 17375 C CA . GLU A 1 91 ? 33.494 41.978 22.843 1.00 0.00 284 GLU A CA 12
ATOM 17376 C C . GLU A 1 91 ? 34.771 42.783 22.535 1.00 0.00 284 GLU A C 12
ATOM 17377 O O . GLU A 1 91 ? 35.776 42.601 23.224 1.00 0.00 284 GLU A O 12
ATOM 17389 N N . ASP A 1 92 ? 34.726 43.715 21.579 1.00 0.00 285 ASP A N 12
ATOM 17390 C CA . ASP A 1 92 ? 35.880 44.467 21.029 1.00 0.00 285 ASP A CA 12
ATOM 17391 C C . ASP A 1 92 ? 35.772 45.998 20.973 1.00 0.00 285 ASP A C 12
ATOM 17392 O O . ASP A 1 92 ? 36.588 46.684 21.631 1.00 0.00 285 ASP A O 12
ATOM 17401 N N . SER A 1 1 ? 45.390 29.809 33.708 1.00 0.00 194 SER A N 13
ATOM 17402 C CA . SER A 1 1 ? 46.012 30.828 32.843 1.00 0.00 194 SER A CA 13
ATOM 17403 C C . SER A 1 1 ? 44.970 31.776 32.278 1.00 0.00 194 SER A C 13
ATOM 17404 O O . SER A 1 1 ? 44.225 31.414 31.366 1.00 0.00 194 SER A O 13
ATOM 17414 N N . ASN A 1 2 ? 44.938 33.021 32.768 1.00 0.00 195 ASN A N 13
ATOM 17415 C CA . ASN A 1 2 ? 44.033 34.042 32.230 1.00 0.00 195 ASN A CA 13
ATOM 17416 C C . ASN A 1 2 ? 44.397 34.424 30.785 1.00 0.00 195 ASN A C 13
ATOM 17417 O O . ASN A 1 2 ? 43.523 34.828 30.019 1.00 0.00 195 ASN A O 13
ATOM 17428 N N . GLU A 1 3 ? 45.662 34.259 30.391 1.00 0.00 196 GLU A N 13
ATOM 17429 C CA . GLU A 1 3 ? 46.081 34.410 28.999 1.00 0.00 196 GLU A CA 13
ATOM 17430 C C . GLU A 1 3 ? 45.473 33.359 28.060 1.00 0.00 196 GLU A C 13
ATOM 17431 O O . GLU A 1 3 ? 45.053 33.707 26.954 1.00 0.00 196 GLU A O 13
ATOM 17443 N N . PHE A 1 4 ? 45.398 32.091 28.487 1.00 0.00 197 PHE A N 13
ATOM 17444 C CA . PHE A 1 4 ? 44.794 31.024 27.677 1.00 0.00 197 PHE A CA 13
ATOM 17445 C C . PHE A 1 4 ? 43.274 31.246 27.711 1.00 0.00 197 PHE A C 13
ATOM 17446 O O . PHE A 1 4 ? 42.635 31.070 26.677 1.00 0.00 197 PHE A O 13
ATOM 17463 N N . LEU A 1 5 ? 42.692 31.697 28.832 1.00 0.00 198 LEU A N 13
ATOM 17464 C CA . LEU A 1 5 ? 41.268 32.044 28.928 1.00 0.00 198 LEU A CA 13
ATOM 17465 C C . LEU A 1 5 ? 40.854 33.065 27.850 1.00 0.00 198 LEU A C 13
ATOM 17466 O O . LEU A 1 5 ? 39.859 32.850 27.161 1.00 0.00 198 LEU A O 13
ATOM 17482 N N . MET A 1 6 ? 41.655 34.111 27.611 1.00 0.00 199 MET A N 13
ATOM 17483 C CA . MET A 1 6 ? 41.418 35.060 26.508 1.00 0.00 199 MET A CA 13
ATOM 17484 C C . MET A 1 6 ? 41.522 34.423 25.104 1.00 0.00 199 MET A C 13
ATOM 17485 O O . MET A 1 6 ? 40.733 34.761 24.215 1.00 0.00 199 MET A O 13
ATOM 17499 N N . LYS A 1 7 ? 42.425 33.450 24.900 1.00 0.00 200 LYS A N 13
ATOM 17500 C CA . LYS A 1 7 ? 42.497 32.663 23.652 1.00 0.00 200 LYS A CA 13
ATOM 17501 C C . LYS A 1 7 ? 41.218 31.853 23.411 1.00 0.00 200 LYS A C 13
ATOM 17502 O O . LYS A 1 7 ? 40.585 32.014 22.366 1.00 0.00 200 LYS A O 13
ATOM 17521 N N . ILE A 1 8 ? 40.769 31.044 24.381 1.00 0.00 201 ILE A N 13
ATOM 17522 C CA . ILE A 1 8 ? 39.518 30.279 24.208 1.00 0.00 201 ILE A CA 13
ATOM 17523 C C . ILE A 1 8 ? 38.296 31.186 24.102 1.00 0.00 201 ILE A C 13
ATOM 17524 O O . ILE A 1 8 ? 37.462 30.922 23.245 1.00 0.00 201 ILE A O 13
ATOM 17540 N N . GLN A 1 9 ? 38.200 32.282 24.864 1.00 0.00 202 GLN A N 13
ATOM 17541 C CA . GLN A 1 9 ? 37.121 33.270 24.706 1.00 0.00 202 GLN A CA 13
ATOM 17542 C C . GLN A 1 9 ? 36.974 33.766 23.258 1.00 0.00 202 GLN A C 13
ATOM 17543 O O . GLN A 1 9 ? 35.858 33.900 22.747 1.00 0.00 202 GLN A O 13
ATOM 17557 N N . THR A 1 10 ? 38.108 33.980 22.590 1.00 0.00 203 THR A N 13
ATOM 17558 C CA . THR A 1 10 ? 38.190 34.358 21.171 1.00 0.00 203 THR A CA 13
ATOM 17559 C C . THR A 1 10 ? 37.716 33.248 20.224 1.00 0.00 203 THR A C 13
ATOM 17560 O O . THR A 1 10 ? 36.902 33.515 19.334 1.00 0.00 203 THR A O 13
ATOM 17571 N N . ALA A 1 11 ? 38.127 31.998 20.467 1.00 0.00 204 ALA A N 13
ATOM 17572 C CA . ALA A 1 11 ? 37.700 30.826 19.696 1.00 0.00 204 ALA A CA 13
ATOM 17573 C C . ALA A 1 11 ? 36.206 30.491 19.883 1.00 0.00 204 ALA A C 13
ATOM 17574 O O . ALA A 1 11 ? 35.492 30.278 18.906 1.00 0.00 204 ALA A O 13
ATOM 17581 N N . ILE A 1 12 ? 35.698 30.514 21.119 1.00 0.00 205 ILE A N 13
ATOM 17582 C CA . ILE A 1 12 ? 34.267 30.374 21.429 1.00 0.00 205 ILE A CA 13
ATOM 17583 C C . ILE A 1 12 ? 33.455 31.475 20.732 1.00 0.00 205 ILE A C 13
ATOM 17584 O O . ILE A 1 12 ? 32.450 31.168 20.099 1.00 0.00 205 ILE A O 13
ATOM 17600 N N . SER A 1 13 ? 33.907 32.738 20.768 1.00 0.00 206 SER A N 13
ATOM 17601 C CA . SER A 1 13 ? 33.247 33.839 20.042 1.00 0.00 206 SER A CA 13
ATOM 17602 C C . SER A 1 13 ? 33.262 33.606 18.522 1.00 0.00 206 SER A C 13
ATOM 17603 O O . SER A 1 13 ? 32.256 33.845 17.857 1.00 0.00 206 SER A O 13
ATOM 17611 N N . SER A 1 14 ? 34.352 33.058 17.973 1.00 0.00 207 SER A N 13
ATOM 17612 C CA . SER A 1 14 ? 34.467 32.674 16.555 1.00 0.00 207 SER A CA 13
ATOM 17613 C C . SER A 1 14 ? 33.509 31.536 16.161 1.00 0.00 207 SER A C 13
ATOM 17614 O O . SER A 1 14 ? 32.910 31.580 15.085 1.00 0.00 207 SER A O 13
ATOM 17622 N N . LYS A 1 15 ? 33.308 30.546 17.044 1.00 0.00 208 LYS A N 13
ATOM 17623 C CA . LYS A 1 15 ? 32.331 29.447 16.898 1.00 0.00 208 LYS A CA 13
ATOM 17624 C C . LYS A 1 15 ? 30.890 29.799 17.322 1.00 0.00 208 LYS A C 13
ATOM 17625 O O . LYS A 1 15 ? 29.993 28.980 17.135 1.00 0.00 208 LYS A O 13
ATOM 17644 N N . ASN A 1 16 ? 30.646 30.986 17.883 1.00 0.00 209 ASN A N 13
ATOM 17645 C CA . ASN A 1 16 ? 29.320 31.454 18.316 1.00 0.00 209 ASN A CA 13
ATOM 17646 C C . ASN A 1 16 ? 28.321 31.604 17.140 1.00 0.00 209 ASN A C 13
ATOM 17647 O O . ASN A 1 16 ? 28.704 31.695 15.966 1.00 0.00 209 ASN A O 13
ATOM 17658 N N . ARG A 1 17 ? 27.017 31.622 17.458 1.00 0.00 210 ARG A N 13
ATOM 17659 C CA . ARG A 1 17 ? 25.887 31.477 16.515 1.00 0.00 210 ARG A CA 13
ATOM 17660 C C . ARG A 1 17 ? 24.745 32.479 16.772 1.00 0.00 210 ARG A C 13
ATOM 17661 O O . ARG A 1 17 ? 23.595 32.082 16.962 1.00 0.00 210 ARG A O 13
ATOM 17682 N N . TYR A 1 18 ? 25.057 33.777 16.823 1.00 0.00 211 TYR A N 13
ATOM 17683 C CA . TYR A 1 18 ? 24.076 34.850 17.064 1.00 0.00 211 TYR A CA 13
ATOM 17684 C C . TYR A 1 18 ? 23.330 35.291 15.779 1.00 0.00 211 TYR A C 13
ATOM 17685 O O . TYR A 1 18 ? 23.988 35.777 14.848 1.00 0.00 211 TYR A O 13
ATOM 17703 N N . PRO A 1 19 ? 21.988 35.160 15.678 1.00 0.00 212 PRO A N 13
ATOM 17704 C CA . PRO A 1 19 ? 21.234 35.578 14.490 1.00 0.00 212 PRO A CA 13
ATOM 17705 C C . PRO A 1 19 ? 21.202 37.103 14.314 1.00 0.00 212 PRO A C 13
ATOM 17706 O O . PRO A 1 19 ? 20.860 37.833 15.245 1.00 0.00 212 PRO A O 13
ATOM 17717 N N . LYS A 1 20 ? 21.462 37.600 13.099 1.00 0.00 213 LYS A N 13
ATOM 17718 C CA . LYS A 1 20 ? 21.513 39.045 12.789 1.00 0.00 213 LYS A CA 13
ATOM 17719 C C . LYS A 1 20 ? 20.233 39.818 13.124 1.00 0.00 213 LYS A C 13
ATOM 17720 O O . LYS A 1 20 ? 20.320 40.982 13.516 1.00 0.00 213 LYS A O 13
ATOM 17739 N N . MET A 1 21 ? 19.066 39.169 13.045 1.00 0.00 214 MET A N 13
ATOM 17740 C CA . MET A 1 21 ? 17.766 39.759 13.408 1.00 0.00 214 MET A CA 13
ATOM 17741 C C . MET A 1 21 ? 17.655 40.128 14.901 1.00 0.00 214 MET A C 13
ATOM 17742 O O . MET A 1 21 ? 16.920 41.055 15.244 1.00 0.00 214 MET A O 13
ATOM 17756 N N . ALA A 1 22 ? 18.405 39.464 15.792 1.00 0.00 215 ALA A N 13
ATOM 17757 C CA . ALA A 1 22 ? 18.309 39.679 17.239 1.00 0.00 215 ALA A CA 13
ATOM 17758 C C . ALA A 1 22 ? 18.758 41.098 17.630 1.00 0.00 215 ALA A C 13
ATOM 17759 O O . ALA A 1 22 ? 18.114 41.749 18.453 1.00 0.00 215 ALA A O 13
ATOM 17766 N N . GLN A 1 23 ? 19.782 41.626 16.951 1.00 0.00 216 GLN A N 13
ATOM 17767 C CA . GLN A 1 23 ? 20.215 43.020 17.077 1.00 0.00 216 GLN A CA 13
ATOM 17768 C C . GLN A 1 23 ? 19.092 43.998 16.699 1.00 0.00 216 GLN A C 13
ATOM 17769 O O . GLN A 1 23 ? 18.908 45.020 17.355 1.00 0.00 216 GLN A O 13
ATOM 17783 N N . ILE A 1 24 ? 18.328 43.684 15.649 1.00 0.00 217 ILE A N 13
ATOM 17784 C CA . ILE A 1 24 ? 17.276 44.555 15.103 1.00 0.00 217 ILE A CA 13
ATOM 17785 C C . ILE A 1 24 ? 16.031 44.546 16.002 1.00 0.00 217 ILE A C 13
ATOM 17786 O O . ILE A 1 24 ? 15.341 45.561 16.117 1.00 0.00 217 ILE A O 13
ATOM 17802 N N . ARG A 1 25 ? 15.763 43.421 16.679 1.00 0.00 218 ARG A N 13
ATOM 17803 C CA . ARG A 1 25 ? 14.666 43.236 17.650 1.00 0.00 218 ARG A CA 13
ATOM 17804 C C . ARG A 1 25 ? 15.038 43.556 19.114 1.00 0.00 218 ARG A C 13
ATOM 17805 O O . ARG A 1 25 ? 14.156 43.549 19.979 1.00 0.00 218 ARG A O 13
ATOM 17826 N N . GLY A 1 26 ? 16.307 43.888 19.379 1.00 0.00 219 GLY A N 13
ATOM 17827 C CA . GLY A 1 26 ? 16.806 44.510 20.618 1.00 0.00 219 GLY A CA 13
ATOM 17828 C C . GLY A 1 26 ? 17.293 43.525 21.690 1.00 0.00 219 GLY A C 13
ATOM 17829 O O . GLY A 1 26 ? 17.153 43.786 22.888 1.00 0.00 219 GLY A O 13
ATOM 17833 N N . ILE A 1 27 ? 17.807 42.369 21.264 1.00 0.00 220 ILE A N 13
ATOM 17834 C CA . ILE A 1 27 ? 18.100 41.206 22.110 1.00 0.00 220 ILE A CA 13
ATOM 17835 C C . ILE A 1 27 ? 19.618 40.990 22.273 1.00 0.00 220 ILE A C 13
ATOM 17836 O O . ILE A 1 27 ? 20.318 40.592 21.338 1.00 0.00 220 ILE A O 13
ATOM 17852 N N . GLU A 1 28 ? 20.115 41.220 23.489 1.00 0.00 221 GLU A N 13
ATOM 17853 C CA . GLU A 1 28 ? 21.473 40.912 23.958 1.00 0.00 221 GLU A CA 13
ATOM 17854 C C . GLU A 1 28 ? 21.441 40.650 25.475 1.00 0.00 221 GLU A C 13
ATOM 17855 O O . GLU A 1 28 ? 20.653 41.245 26.218 1.00 0.00 221 GLU A O 13
ATOM 17867 N N . GLY A 1 29 ? 22.295 39.745 25.946 1.00 0.00 222 GLY A N 13
ATOM 17868 C CA . GLY A 1 29 ? 22.275 39.268 27.327 1.00 0.00 222 GLY A CA 13
ATOM 17869 C C . GLY A 1 29 ? 23.330 38.217 27.654 1.00 0.00 222 GLY A C 13
ATOM 17870 O O . GLY A 1 29 ? 24.265 37.983 26.886 1.00 0.00 222 GLY A O 13
ATOM 17874 N N . GLU A 1 30 ? 23.158 37.589 28.816 1.00 0.00 223 GLU A N 13
ATOM 17875 C CA . GLU A 1 30 ? 24.135 36.702 29.447 1.00 0.00 223 GLU A CA 13
ATOM 17876 C C . GLU A 1 30 ? 23.523 35.338 29.810 1.00 0.00 223 GLU A C 13
ATOM 17877 O O . GLU A 1 30 ? 22.477 35.264 30.462 1.00 0.00 223 GLU A O 13
ATOM 17889 N N . VAL A 1 31 ? 24.203 34.256 29.419 1.00 0.00 224 VAL A N 13
ATOM 17890 C CA . VAL A 1 31 ? 23.804 32.849 29.599 1.00 0.00 224 VAL A CA 13
ATOM 17891 C C . VAL A 1 31 ? 24.731 32.099 30.554 1.00 0.00 224 VAL A C 13
ATOM 17892 O O . VAL A 1 31 ? 25.927 31.987 30.291 1.00 0.00 224 VAL A O 13
ATOM 17905 N N . LEU A 1 32 ? 24.191 31.534 31.631 1.00 0.00 225 LEU A N 13
ATOM 17906 C CA . LEU A 1 32 ? 24.911 30.660 32.556 1.00 0.00 225 LEU A CA 13
ATOM 17907 C C . LEU A 1 32 ? 24.840 29.202 32.076 1.00 0.00 225 LEU A C 13
ATOM 17908 O O . LEU A 1 32 ? 23.753 28.633 31.942 1.00 0.00 225 LEU A O 13
ATOM 17924 N N . VAL A 1 33 ? 25.998 28.579 31.859 1.00 0.00 226 VAL A N 13
ATOM 17925 C CA . VAL A 1 33 ? 26.153 27.217 31.326 1.00 0.00 226 VAL A CA 13
ATOM 17926 C C . VAL A 1 33 ? 27.093 26.381 32.207 1.00 0.00 226 VAL A C 13
ATOM 17927 O O . VAL A 1 33 ? 28.252 26.717 32.443 1.00 0.00 226 VAL A O 13
ATOM 17940 N N . SER A 1 34 ? 26.576 25.265 32.715 1.00 0.00 227 SER A N 13
ATOM 17941 C CA . SER A 1 34 ? 27.355 24.219 33.380 1.00 0.00 227 SER A CA 13
ATOM 17942 C C . SER A 1 34 ? 27.988 23.299 32.344 1.00 0.00 227 SER A C 13
ATOM 17943 O O . SER A 1 34 ? 27.318 22.851 31.412 1.00 0.00 227 SER A O 13
ATOM 17951 N N . PHE A 1 35 ? 29.292 23.063 32.490 1.00 0.00 228 PHE A N 13
ATOM 17952 C CA . PHE A 1 35 ? 30.081 22.178 31.619 1.00 0.00 228 PHE A CA 13
ATOM 17953 C C . PHE A 1 35 ? 31.482 22.046 32.237 1.00 0.00 228 PHE A C 13
ATOM 17954 O O . PHE A 1 35 ? 31.928 22.914 32.996 1.00 0.00 228 PHE A O 13
ATOM 17971 N N . THR A 1 36 ? 32.221 21.015 31.812 1.00 0.00 229 THR A N 13
ATOM 17972 C CA . THR A 1 36 ? 33.663 20.877 32.088 1.00 0.00 229 THR A CA 13
ATOM 17973 C C . THR A 1 36 ? 34.528 20.275 30.975 1.00 0.00 229 THR A C 13
ATOM 17974 O O . THR A 1 36 ? 34.059 19.483 30.157 1.00 0.00 229 THR A O 13
ATOM 17985 N N . ILE A 1 37 ? 35.808 20.648 30.957 1.00 0.00 230 ILE A N 13
ATOM 17986 C CA . ILE A 1 37 ? 36.886 19.941 30.257 1.00 0.00 230 ILE A CA 13
ATOM 17987 C C . ILE A 1 37 ? 37.389 18.773 31.128 1.00 0.00 230 ILE A C 13
ATOM 17988 O O . ILE A 1 37 ? 37.501 18.900 32.347 1.00 0.00 230 ILE A O 13
ATOM 18004 N N . ASN A 1 38 ? 37.698 17.640 30.504 1.00 0.00 231 ASN A N 13
ATOM 18005 C CA . ASN A 1 38 ? 38.318 16.466 31.118 1.00 0.00 231 ASN A CA 13
ATOM 18006 C C . ASN A 1 38 ? 39.848 16.640 31.260 1.00 0.00 231 ASN A C 13
ATOM 18007 O O . ASN A 1 38 ? 40.462 17.414 30.524 1.00 0.00 231 ASN A O 13
ATOM 18018 N N . ALA A 1 39 ? 40.503 15.855 32.123 1.00 0.00 232 ALA A N 13
ATOM 18019 C CA . ALA A 1 39 ? 41.969 15.860 32.280 1.00 0.00 232 ALA A CA 13
ATOM 18020 C C . ALA A 1 39 ? 42.747 15.320 31.045 1.00 0.00 232 ALA A C 13
ATOM 18021 O O . ALA A 1 39 ? 43.974 15.430 30.980 1.00 0.00 232 ALA A O 13
ATOM 18028 N N . ASP A 1 40 ? 42.048 14.758 30.049 1.00 0.00 233 ASP A N 13
ATOM 18029 C CA . ASP A 1 40 ? 42.542 14.509 28.680 1.00 0.00 233 ASP A CA 13
ATOM 18030 C C . ASP A 1 40 ? 42.538 15.711 27.705 1.00 0.00 233 ASP A C 13
ATOM 18031 O O . ASP A 1 40 ? 43.166 15.648 26.643 1.00 0.00 233 ASP A O 13
ATOM 18040 N N . GLY A 1 41 ? 41.844 16.804 28.050 1.00 0.00 234 GLY A N 13
ATOM 18041 C CA . GLY A 1 41 ? 41.713 18.033 27.246 1.00 0.00 234 GLY A CA 13
ATOM 18042 C C . GLY A 1 41 ? 40.438 18.147 26.390 1.00 0.00 234 GLY A C 13
ATOM 18043 O O . GLY A 1 41 ? 40.193 19.198 25.798 1.00 0.00 234 GLY A O 13
ATOM 18047 N N . SER A 1 42 ? 39.611 17.101 26.324 1.00 0.00 235 SER A N 13
ATOM 18048 C CA . SER A 1 42 ? 38.292 17.093 25.665 1.00 0.00 235 SER A CA 13
ATOM 18049 C C . SER A 1 42 ? 37.177 17.701 26.529 1.00 0.00 235 SER A C 13
ATOM 18050 O O . SER A 1 42 ? 37.271 17.688 27.753 1.00 0.00 235 SER A O 13
ATOM 18058 N N . VAL A 1 43 ? 36.105 18.222 25.917 1.00 0.00 236 VAL A N 13
ATOM 18059 C CA . VAL A 1 43 ? 34.974 18.883 26.616 1.00 0.00 236 VAL A CA 13
ATOM 18060 C C . VAL A 1 43 ? 33.673 18.069 26.607 1.00 0.00 236 VAL A C 13
ATOM 18061 O O . VAL A 1 43 ? 33.319 17.490 25.575 1.00 0.00 236 VAL A O 13
ATOM 18074 N N . THR A 1 44 ? 32.947 18.029 27.733 1.00 0.00 237 THR A N 13
ATOM 18075 C CA . THR A 1 44 ? 31.681 17.283 27.883 1.00 0.00 237 THR A CA 13
ATOM 18076 C C . THR A 1 44 ? 30.705 17.819 28.942 1.00 0.00 237 THR A C 13
ATOM 18077 O O . THR A 1 44 ? 31.092 18.547 29.860 1.00 0.00 237 THR A O 13
ATOM 18088 N N . ASP A 1 45 ? 29.435 17.423 28.821 1.00 0.00 238 ASP A N 13
ATOM 18089 C CA . ASP A 1 45 ? 28.343 17.672 29.772 1.00 0.00 238 ASP A CA 13
ATOM 18090 C C . ASP A 1 45 ? 27.838 19.109 29.887 1.00 0.00 238 ASP A C 13
ATOM 18091 O O . ASP A 1 45 ? 27.658 19.664 30.972 1.00 0.00 238 ASP A O 13
ATOM 18100 N N . ILE A 1 46 ? 27.618 19.705 28.715 1.00 0.00 239 ILE A N 13
ATOM 18101 C CA . ILE A 1 46 ? 27.036 21.034 28.551 1.00 0.00 239 ILE A CA 13
ATOM 18102 C C . ILE A 1 46 ? 25.543 21.033 28.936 1.00 0.00 239 ILE A C 13
ATOM 18103 O O . ILE A 1 46 ? 24.757 20.246 28.397 1.00 0.00 239 ILE A O 13
ATOM 18119 N N . LYS A 1 47 ? 25.121 21.945 29.818 1.00 0.00 240 LYS A N 13
ATOM 18120 C CA . LYS A 1 47 ? 23.705 22.295 30.074 1.00 0.00 240 LYS A CA 13
ATOM 18121 C C . LYS A 1 47 ? 23.534 23.737 30.569 1.00 0.00 240 LYS A C 13
ATOM 18122 O O . LYS A 1 47 ? 24.372 24.259 31.299 1.00 0.00 240 LYS A O 13
ATOM 18141 N N . VAL A 1 48 ? 22.437 24.394 30.192 1.00 0.00 241 VAL A N 13
ATOM 18142 C CA . VAL A 1 48 ? 22.082 25.729 30.716 1.00 0.00 241 VAL A CA 13
ATOM 18143 C C . VAL A 1 48 ? 21.653 25.637 32.184 1.00 0.00 241 VAL A C 13
ATOM 18144 O O . VAL A 1 48 ? 21.014 24.666 32.593 1.00 0.00 241 VAL A O 13
ATOM 18157 N N . VAL A 1 49 ? 22.000 26.650 32.979 1.00 0.00 242 VAL A N 13
ATOM 18158 C CA . VAL A 1 49 ? 21.531 26.835 34.363 1.00 0.00 242 VAL A CA 13
ATOM 18159 C C . VAL A 1 49 ? 20.498 27.958 34.469 1.00 0.00 242 VAL A C 13
ATOM 18160 O O . VAL A 1 49 ? 19.395 27.734 34.973 1.00 0.00 242 VAL A O 13
ATOM 18173 N N . LYS A 1 50 ? 20.829 29.147 33.950 1.00 0.00 243 LYS A N 13
ATOM 18174 C CA . LYS A 1 50 ? 20.037 30.388 34.066 1.00 0.00 243 LYS A CA 13
ATOM 18175 C C . LYS A 1 50 ? 20.382 31.349 32.919 1.00 0.00 243 LYS A C 13
ATOM 18176 O O . LYS A 1 50 ? 21.511 31.324 32.439 1.00 0.00 243 LYS A O 13
ATOM 18195 N N . SER A 1 51 ? 19.451 32.189 32.471 1.00 0.00 244 SER A N 13
ATOM 18196 C CA . SER A 1 51 ? 19.717 33.240 31.481 1.00 0.00 244 SER A CA 13
ATOM 18197 C C . SER A 1 51 ? 18.775 34.437 31.626 1.00 0.00 244 SER A C 13
ATOM 18198 O O . SER A 1 51 ? 17.586 34.276 31.919 1.00 0.00 244 SER A O 13
ATOM 18206 N N . ASN A 1 52 ? 19.292 35.641 31.358 1.00 0.00 245 ASN A N 13
ATOM 18207 C CA . ASN A 1 52 ? 18.492 36.864 31.204 1.00 0.00 245 ASN A CA 13
ATOM 18208 C C . ASN A 1 52 ? 18.055 37.140 29.747 1.00 0.00 245 ASN A C 13
ATOM 18209 O O . ASN A 1 52 ? 17.625 38.250 29.424 1.00 0.00 245 ASN A O 13
ATOM 18220 N N . THR A 1 53 ? 18.169 36.142 28.864 1.00 0.00 246 THR A N 13
ATOM 18221 C CA . THR A 1 53 ? 17.785 36.206 27.447 1.00 0.00 246 THR A CA 13
ATOM 18222 C C . THR A 1 53 ? 17.112 34.942 26.884 1.00 0.00 246 THR A C 13
ATOM 18223 O O . THR A 1 53 ? 16.987 33.917 27.567 1.00 0.00 246 THR A O 13
ATOM 18234 N N . THR A 1 54 ? 16.631 35.049 25.643 1.00 0.00 247 THR A N 13
ATOM 18235 C CA . THR A 1 54 ? 15.794 34.070 24.931 1.00 0.00 247 THR A CA 13
ATOM 18236 C C . THR A 1 54 ? 16.416 32.693 24.676 1.00 0.00 247 THR A C 13
ATOM 18237 O O . THR A 1 54 ? 17.624 32.557 24.457 1.00 0.00 247 THR A O 13
ATOM 18248 N N . ASP A 1 55 ? 15.558 31.669 24.619 1.00 0.00 248 ASP A N 13
ATOM 18249 C CA . ASP A 1 55 ? 15.939 30.269 24.389 1.00 0.00 248 ASP A CA 13
ATOM 18250 C C . ASP A 1 55 ? 16.855 30.037 23.180 1.00 0.00 248 ASP A C 13
ATOM 18251 O O . ASP A 1 55 ? 17.801 29.254 23.252 1.00 0.00 248 ASP A O 13
ATOM 18260 N N . ILE A 1 56 ? 16.611 30.759 22.082 1.00 0.00 249 ILE A N 13
ATOM 18261 C CA . ILE A 1 56 ? 17.374 30.644 20.832 1.00 0.00 249 ILE A CA 13
ATOM 18262 C C . ILE A 1 56 ? 18.858 30.980 21.046 1.00 0.00 249 ILE A C 13
ATOM 18263 O O . ILE A 1 56 ? 19.729 30.289 20.511 1.00 0.00 249 ILE A O 13
ATOM 18279 N N . LEU A 1 57 ? 19.156 32.004 21.855 1.00 0.00 250 LEU A N 13
ATOM 18280 C CA . LEU A 1 57 ? 20.526 32.396 22.196 1.00 0.00 250 LEU A CA 13
ATOM 18281 C C . LEU A 1 57 ? 21.153 31.461 23.239 1.00 0.00 250 LEU A C 13
ATOM 18282 O O . LEU A 1 57 ? 22.343 31.163 23.152 1.00 0.00 250 LEU A O 13
ATOM 18298 N N . ASN A 1 58 ? 20.375 30.941 24.184 1.00 0.00 251 ASN A N 13
ATOM 18299 C CA . ASN A 1 58 ? 20.836 29.964 25.174 1.00 0.00 251 ASN A CA 13
ATOM 18300 C C . ASN A 1 58 ? 21.235 28.628 24.501 1.00 0.00 251 ASN A C 13
ATOM 18301 O O . ASN A 1 58 ? 22.310 28.087 24.768 1.00 0.00 251 ASN A O 13
ATOM 18312 N N . HIS A 1 59 ? 20.430 28.157 23.541 1.00 0.00 252 HIS A N 13
ATOM 18313 C CA . HIS A 1 59 ? 20.706 26.991 22.678 1.00 0.00 252 HIS A CA 13
ATOM 18314 C C . HIS A 1 59 ? 21.867 27.193 21.679 1.00 0.00 252 HIS A C 13
ATOM 18315 O O . HIS A 1 59 ? 22.388 26.221 21.127 1.00 0.00 252 HIS A O 13
ATOM 18329 N N . ALA A 1 60 ? 22.284 28.440 21.449 1.00 0.00 253 ALA A N 13
ATOM 18330 C CA . ALA A 1 60 ? 23.471 28.788 20.665 1.00 0.00 253 ALA A CA 13
ATOM 18331 C C . ALA A 1 60 ? 24.726 28.890 21.553 1.00 0.00 253 ALA A C 13
ATOM 18332 O O . ALA A 1 60 ? 25.778 28.367 21.192 1.00 0.00 253 ALA A O 13
ATOM 18339 N N . ALA A 1 61 ? 24.606 29.476 22.749 1.00 0.00 254 ALA A N 13
ATOM 18340 C CA . ALA A 1 61 ? 25.706 29.644 23.700 1.00 0.00 254 ALA A CA 13
ATOM 18341 C C . ALA A 1 61 ? 26.264 28.289 24.171 1.00 0.00 254 ALA A C 13
ATOM 18342 O O . ALA A 1 61 ? 27.478 28.109 24.240 1.00 0.00 254 ALA A O 13
ATOM 18349 N N . LEU A 1 62 ? 25.388 27.309 24.428 1.00 0.00 255 LEU A N 13
ATOM 18350 C CA . LEU A 1 62 ? 25.794 25.939 24.765 1.00 0.00 255 LEU A CA 13
ATOM 18351 C C . LEU A 1 62 ? 26.504 25.238 23.587 1.00 0.00 255 LEU A C 13
ATOM 18352 O O . LEU A 1 62 ? 27.520 24.564 23.770 1.00 0.00 255 LEU A O 13
ATOM 18368 N N . GLU A 1 63 ? 26.012 25.435 22.361 1.00 0.00 256 GLU A N 13
ATOM 18369 C CA . GLU A 1 63 ? 26.587 24.831 21.155 1.00 0.00 256 GLU A CA 13
ATOM 18370 C C . GLU A 1 63 ? 27.949 25.450 20.805 1.00 0.00 256 GLU A C 13
ATOM 18371 O O . GLU A 1 63 ? 28.816 24.756 20.273 1.00 0.00 256 GLU A O 13
ATOM 18383 N N . ALA A 1 64 ? 28.176 26.724 21.147 1.00 0.00 257 ALA A N 13
ATOM 18384 C CA . ALA A 1 64 ? 29.455 27.406 20.941 1.00 0.00 257 ALA A CA 13
ATOM 18385 C C . ALA A 1 64 ? 30.596 26.742 21.740 1.00 0.00 257 ALA A C 13
ATOM 18386 O O . ALA A 1 64 ? 31.694 26.567 21.209 1.00 0.00 257 ALA A O 13
ATOM 18393 N N . ILE A 1 65 ? 30.320 26.288 22.973 1.00 0.00 258 ILE A N 13
ATOM 18394 C CA . ILE A 1 65 ? 31.282 25.527 23.795 1.00 0.00 258 ILE A CA 13
ATOM 18395 C C . ILE A 1 65 ? 31.638 24.210 23.102 1.00 0.00 258 ILE A C 13
ATOM 18396 O O . ILE A 1 65 ? 32.811 23.915 22.872 1.00 0.00 258 ILE A O 13
ATOM 18412 N N . LYS A 1 66 ? 30.615 23.434 22.722 1.00 0.00 259 LYS A N 13
ATOM 18413 C CA . LYS A 1 66 ? 30.775 22.128 22.070 1.00 0.00 259 LYS A CA 13
ATOM 18414 C C . LYS A 1 66 ? 31.506 22.237 20.725 1.00 0.00 259 LYS A C 13
ATOM 18415 O O . LYS A 1 66 ? 32.340 21.392 20.406 1.00 0.00 259 LYS A O 13
ATOM 18434 N N . SER A 1 67 ? 31.246 23.306 19.973 1.00 0.00 260 SER A N 13
ATOM 18435 C CA . SER A 1 67 ? 31.871 23.593 18.674 1.00 0.00 260 SER A CA 13
ATOM 18436 C C . SER A 1 67 ? 33.346 24.015 18.789 1.00 0.00 260 SER A C 13
ATOM 18437 O O . SER A 1 67 ? 34.104 23.818 17.840 1.00 0.00 260 SER A O 13
ATOM 18445 N N . ALA A 1 68 ? 33.788 24.546 19.937 1.00 0.00 261 ALA A N 13
ATOM 18446 C CA . ALA A 1 68 ? 35.187 24.905 20.217 1.00 0.00 261 ALA A CA 13
ATOM 18447 C C . ALA A 1 68 ? 35.972 23.835 21.020 1.00 0.00 261 ALA A C 13
ATOM 18448 O O . ALA A 1 68 ? 37.111 24.075 21.421 1.00 0.00 261 ALA A O 13
ATOM 18455 N N . ALA A 1 69 ? 35.405 22.649 21.262 1.00 0.00 262 ALA A N 13
ATOM 18456 C CA . ALA A 1 69 ? 35.933 21.639 22.186 1.00 0.00 262 ALA A CA 13
ATOM 18457 C C . ALA A 1 69 ? 37.273 20.962 21.802 1.00 0.00 262 ALA A C 13
ATOM 18458 O O . ALA A 1 69 ? 37.777 20.150 22.583 1.00 0.00 262 ALA A O 13
ATOM 18465 N N . HIS A 1 70 ? 37.885 21.275 20.655 1.00 0.00 263 HIS A N 13
ATOM 18466 C CA . HIS A 1 70 ? 39.283 20.924 20.329 1.00 0.00 263 HIS A CA 13
ATOM 18467 C C . HIS A 1 70 ? 40.330 21.983 20.769 1.00 0.00 263 HIS A C 13
ATOM 18468 O O . HIS A 1 70 ? 41.533 21.697 20.782 1.00 0.00 263 HIS A O 13
ATOM 18482 N N . LEU A 1 71 ? 39.901 23.208 21.101 1.00 0.00 264 LEU A N 13
ATOM 18483 C CA . LEU A 1 71 ? 40.766 24.384 21.309 1.00 0.00 264 LEU A CA 13
ATOM 18484 C C . LEU A 1 71 ? 41.165 24.629 22.781 1.00 0.00 264 LEU A C 13
ATOM 18485 O O . LEU A 1 71 ? 41.930 25.558 23.054 1.00 0.00 264 LEU A O 13
ATOM 18501 N N . PHE A 1 72 ? 40.651 23.839 23.726 1.00 0.00 265 PHE A N 13
ATOM 18502 C CA . PHE A 1 72 ? 40.799 24.037 25.173 1.00 0.00 265 PHE A CA 13
ATOM 18503 C C . PHE A 1 72 ? 42.107 23.549 25.838 1.00 0.00 265 PHE A C 13
ATOM 18504 O O . PHE A 1 72 ? 42.764 22.656 25.287 1.00 0.00 265 PHE A O 13
ATOM 18521 N N . PRO A 1 73 ? 42.509 24.105 27.003 1.00 0.00 266 PRO A N 13
ATOM 18522 C CA . PRO A 1 73 ? 43.599 23.582 27.834 1.00 0.00 266 PRO A CA 13
ATOM 18523 C C . PRO A 1 73 ? 43.124 22.438 28.754 1.00 0.00 266 PRO A C 13
ATOM 18524 O O . PRO A 1 73 ? 41.923 22.250 28.949 1.00 0.00 266 PRO A O 13
ATOM 18535 N N . LYS A 1 74 ? 44.053 21.700 29.378 1.00 0.00 267 LYS A N 13
ATOM 18536 C CA . LYS A 1 74 ? 43.741 20.749 30.456 1.00 0.00 267 LYS A CA 13
ATOM 18537 C C . LYS A 1 74 ? 43.545 21.468 31.806 1.00 0.00 267 LYS A C 13
ATOM 18538 O O . LYS A 1 74 ? 44.435 22.227 32.204 1.00 0.00 267 LYS A O 13
ATOM 18557 N N . PRO A 1 75 ? 42.453 21.194 32.542 1.00 0.00 268 PRO A N 13
ATOM 18558 C CA . PRO A 1 75 ? 42.336 21.465 33.972 1.00 0.00 268 PRO A CA 13
ATOM 18559 C C . PRO A 1 75 ? 43.112 20.412 34.780 1.00 0.00 268 PRO A C 13
ATOM 18560 O O . PRO A 1 75 ? 43.429 19.331 34.278 1.00 0.00 268 PRO A O 13
ATOM 18571 N N . GLU A 1 76 ? 43.428 20.709 36.040 1.00 0.00 269 GLU A N 13
ATOM 18572 C CA . GLU A 1 76 ? 44.347 19.880 36.839 1.00 0.00 269 GLU A CA 13
ATOM 18573 C C . GLU A 1 76 ? 43.727 18.563 37.327 1.00 0.00 269 GLU A C 13
ATOM 18574 O O . GLU A 1 76 ? 44.421 17.551 37.441 1.00 0.00 269 GLU A O 13
ATOM 18586 N N . GLU A 1 77 ? 42.418 18.553 37.559 1.00 0.00 270 GLU A N 13
ATOM 18587 C CA . GLU A 1 77 ? 41.630 17.378 37.938 1.00 0.00 270 GLU A CA 13
ATOM 18588 C C . GLU A 1 77 ? 40.187 17.520 37.440 1.00 0.00 270 GLU A C 13
ATOM 18589 O O . GLU A 1 77 ? 39.684 18.644 37.318 1.00 0.00 270 GLU A O 13
ATOM 18601 N N . THR A 1 78 ? 39.506 16.399 37.182 1.00 0.00 271 THR A N 13
ATOM 18602 C CA . THR A 1 78 ? 38.075 16.376 36.858 1.00 0.00 271 THR A CA 13
ATOM 18603 C C . THR A 1 78 ? 37.170 17.048 37.894 1.00 0.00 271 THR A C 13
ATOM 18604 O O . THR A 1 78 ? 37.146 16.620 39.053 1.00 0.00 271 THR A O 13
ATOM 18615 N N . VAL A 1 79 ? 36.443 18.099 37.497 1.00 0.00 272 VAL A N 13
ATOM 18616 C CA . VAL A 1 79 ? 35.611 18.929 38.395 1.00 0.00 272 VAL A CA 13
ATOM 18617 C C . VAL A 1 79 ? 34.274 19.310 37.747 1.00 0.00 272 VAL A C 13
ATOM 18618 O O . VAL A 1 79 ? 34.081 19.167 36.537 1.00 0.00 272 VAL A O 13
ATOM 18631 N N . HIS A 1 80 ? 33.344 19.813 38.559 1.00 0.00 273 HIS A N 13
ATOM 18632 C CA . HIS A 1 80 ? 32.123 20.512 38.138 1.00 0.00 273 HIS A CA 13
ATOM 18633 C C . HIS A 1 80 ? 32.271 22.042 38.303 1.00 0.00 273 HIS A C 13
ATOM 18634 O O . HIS A 1 80 ? 32.878 22.505 39.275 1.00 0.00 273 HIS A O 13
ATOM 18648 N N . LEU A 1 81 ? 31.733 22.819 37.351 1.00 0.00 274 LEU A N 13
ATOM 18649 C CA . LEU A 1 81 ? 31.846 24.287 37.238 1.00 0.00 274 LEU A CA 13
ATOM 18650 C C . LEU A 1 81 ? 30.621 24.915 36.531 1.00 0.00 274 LEU A C 13
ATOM 18651 O O . LEU A 1 81 ? 29.913 24.239 35.776 1.00 0.00 274 LEU A O 13
ATOM 18667 N N . LYS A 1 82 ? 30.399 26.223 36.740 1.00 0.00 275 LYS A N 13
ATOM 18668 C CA . LYS A 1 82 ? 29.296 27.016 36.148 1.00 0.00 275 LYS A CA 13
ATOM 18669 C C . LYS A 1 82 ? 29.822 28.288 35.458 1.00 0.00 275 LYS A C 13
ATOM 18670 O O . LYS A 1 82 ? 30.182 29.252 36.141 1.00 0.00 275 LYS A O 13
ATOM 18689 N N . ILE A 1 83 ? 29.900 28.304 34.125 1.00 0.00 276 ILE A N 13
ATOM 18690 C CA . ILE A 1 83 ? 30.563 29.372 33.347 1.00 0.00 276 ILE A CA 13
ATOM 18691 C C . ILE A 1 83 ? 29.540 30.327 32.690 1.00 0.00 276 ILE A C 13
ATOM 18692 O O . ILE A 1 83 ? 28.545 29.850 32.146 1.00 0.00 276 ILE A O 13
ATOM 18708 N N . PRO A 1 84 ? 29.750 31.659 32.689 1.00 0.00 277 PRO A N 13
ATOM 18709 C CA . PRO A 1 84 ? 28.944 32.599 31.904 1.00 0.00 277 PRO A CA 13
ATOM 18710 C C . PRO A 1 84 ? 29.433 32.758 30.450 1.00 0.00 277 PRO A C 13
ATOM 18711 O O . PRO A 1 84 ? 30.634 32.846 30.187 1.00 0.00 277 PRO A O 13
ATOM 18722 N N . ILE A 1 85 ? 28.490 32.899 29.516 1.00 0.00 278 ILE A N 13
ATOM 18723 C CA . ILE A 1 85 ? 28.678 33.391 28.143 1.00 0.00 278 ILE A CA 13
ATOM 18724 C C . ILE A 1 85 ? 27.899 34.701 27.964 1.00 0.00 278 ILE A C 13
ATOM 18725 O O . ILE A 1 85 ? 26.782 34.834 28.461 1.00 0.00 278 ILE A O 13
ATOM 18741 N N . ALA A 1 86 ? 28.474 35.670 27.252 1.00 0.00 279 ALA A N 13
ATOM 18742 C CA . ALA A 1 86 ? 27.942 37.028 27.121 1.00 0.00 279 ALA A CA 13
ATOM 18743 C C . ALA A 1 86 ? 27.903 37.473 25.649 1.00 0.00 279 ALA A C 13
ATOM 18744 O O . ALA A 1 86 ? 28.921 37.410 24.955 1.00 0.00 279 ALA A O 13
ATOM 18751 N N . TYR A 1 87 ? 26.728 37.896 25.173 1.00 0.00 280 TYR A N 13
ATOM 18752 C CA . TYR A 1 87 ? 26.488 38.339 23.794 1.00 0.00 280 TYR A CA 13
ATOM 18753 C C . TYR A 1 87 ? 26.903 39.776 23.428 1.00 0.00 280 TYR A C 13
ATOM 18754 O O . TYR A 1 87 ? 27.351 40.533 24.286 1.00 0.00 280 TYR A O 13
ATOM 18772 N N . SER A 1 88 ? 26.762 40.176 22.159 1.00 0.00 281 SER A N 13
ATOM 18773 C CA . SER A 1 88 ? 27.107 41.532 21.707 1.00 0.00 281 SER A CA 13
ATOM 18774 C C . SER A 1 88 ? 26.356 41.977 20.446 1.00 0.00 281 SER A C 13
ATOM 18775 O O . SER A 1 88 ? 26.063 41.168 19.559 1.00 0.00 281 SER A O 13
ATOM 18783 N N . LEU A 1 89 ? 26.093 43.280 20.318 1.00 0.00 282 LEU A N 13
ATOM 18784 C CA . LEU A 1 89 ? 25.530 43.889 19.104 1.00 0.00 282 LEU A CA 13
ATOM 18785 C C . LEU A 1 89 ? 26.462 43.755 17.878 1.00 0.00 282 LEU A C 13
ATOM 18786 O O . LEU A 1 89 ? 25.977 43.778 16.744 1.00 0.00 282 LEU A O 13
ATOM 18802 N N . LYS A 1 90 ? 27.770 43.517 18.068 1.00 0.00 283 LYS A N 13
ATOM 18803 C CA . LYS A 1 90 ? 28.752 43.285 16.985 1.00 0.00 283 LYS A CA 13
ATOM 18804 C C . LYS A 1 90 ? 29.292 41.846 16.961 1.00 0.00 283 LYS A C 13
ATOM 18805 O O . LYS A 1 90 ? 29.407 41.186 17.994 1.00 0.00 283 LYS A O 13
ATOM 18824 N N . GLU A 1 91 ? 29.624 41.359 15.767 1.00 0.00 284 GLU A N 13
ATOM 18825 C CA . GLU A 1 91 ? 30.114 40.000 15.509 1.00 0.00 284 GLU A CA 13
ATOM 18826 C C . GLU A 1 91 ? 31.648 39.927 15.622 1.00 0.00 284 GLU A C 13
ATOM 18827 O O . GLU A 1 91 ? 32.368 40.451 14.762 1.00 0.00 284 GLU A O 13
ATOM 18839 N N . ASP A 1 92 ? 32.160 39.274 16.672 1.00 0.00 285 ASP A N 13
ATOM 18840 C CA . ASP A 1 92 ? 33.598 39.106 16.960 1.00 0.00 285 ASP A CA 13
ATOM 18841 C C . ASP A 1 92 ? 34.193 37.736 16.641 1.00 0.00 285 ASP A C 13
ATOM 18842 O O . ASP A 1 92 ? 33.926 36.758 17.378 1.00 0.00 285 ASP A O 13
ATOM 18851 N N . SER A 1 1 ? 42.658 40.546 35.550 1.00 0.00 194 SER A N 14
ATOM 18852 C CA . SER A 1 1 ? 42.212 39.185 35.193 1.00 0.00 194 SER A CA 14
ATOM 18853 C C . SER A 1 1 ? 43.402 38.232 35.064 1.00 0.00 194 SER A C 14
ATOM 18854 O O . SER A 1 1 ? 44.552 38.666 34.922 1.00 0.00 194 SER A O 14
ATOM 18864 N N . ASN A 1 2 ? 43.137 36.924 35.142 1.00 0.00 195 ASN A N 14
ATOM 18865 C CA . ASN A 1 2 ? 44.131 35.851 35.023 1.00 0.00 195 ASN A CA 14
ATOM 18866 C C . ASN A 1 2 ? 44.712 35.668 33.610 1.00 0.00 195 ASN A C 14
ATOM 18867 O O . ASN A 1 2 ? 44.058 35.947 32.608 1.00 0.00 195 ASN A O 14
ATOM 18878 N N . GLU A 1 3 ? 45.950 35.175 33.524 1.00 0.00 196 GLU A N 14
ATOM 18879 C CA . GLU A 1 3 ? 46.781 35.372 32.334 1.00 0.00 196 GLU A CA 14
ATOM 18880 C C . GLU A 1 3 ? 46.634 34.330 31.208 1.00 0.00 196 GLU A C 14
ATOM 18881 O O . GLU A 1 3 ? 46.673 34.711 30.035 1.00 0.00 196 GLU A O 14
ATOM 18893 N N . PHE A 1 4 ? 46.404 33.046 31.515 1.00 0.00 197 PHE A N 14
ATOM 18894 C CA . PHE A 1 4 ? 45.962 32.063 30.504 1.00 0.00 197 PHE A CA 14
ATOM 18895 C C . PHE A 1 4 ? 44.455 32.298 30.308 1.00 0.00 197 PHE A C 14
ATOM 18896 O O . PHE A 1 4 ? 43.952 32.252 29.185 1.00 0.00 197 PHE A O 14
ATOM 18913 N N . LEU A 1 5 ? 43.728 32.594 31.390 1.00 0.00 198 LEU A N 14
ATOM 18914 C CA . LEU A 1 5 ? 42.280 32.777 31.393 1.00 0.00 198 LEU A CA 14
ATOM 18915 C C . LEU A 1 5 ? 41.798 33.855 30.407 1.00 0.00 198 LEU A C 14
ATOM 18916 O O . LEU A 1 5 ? 40.892 33.605 29.614 1.00 0.00 198 LEU A O 14
ATOM 18932 N N . MET A 1 6 ? 42.441 35.025 30.383 1.00 0.00 199 MET A N 14
ATOM 18933 C CA . MET A 1 6 ? 42.076 36.105 29.461 1.00 0.00 199 MET A CA 14
ATOM 18934 C C . MET A 1 6 ? 42.250 35.718 27.980 1.00 0.00 199 MET A C 14
ATOM 18935 O O . MET A 1 6 ? 41.569 36.290 27.130 1.00 0.00 199 MET A O 14
ATOM 18949 N N . LYS A 1 7 ? 43.090 34.719 27.655 1.00 0.00 200 LYS A N 14
ATOM 18950 C CA . LYS A 1 7 ? 43.194 34.141 26.306 1.00 0.00 200 LYS A CA 14
ATOM 18951 C C . LYS A 1 7 ? 42.040 33.190 25.982 1.00 0.00 200 LYS A C 14
ATOM 18952 O O . LYS A 1 7 ? 41.500 33.271 24.876 1.00 0.00 200 LYS A O 14
ATOM 18971 N N . ILE A 1 8 ? 41.620 32.319 26.913 1.00 0.00 201 ILE A N 14
ATOM 18972 C CA . ILE A 1 8 ? 40.486 31.413 26.635 1.00 0.00 201 ILE A CA 14
ATOM 18973 C C . ILE A 1 8 ? 39.177 32.190 26.569 1.00 0.00 201 ILE A C 14
ATOM 18974 O O . ILE A 1 8 ? 38.370 31.919 25.690 1.00 0.00 201 ILE A O 14
ATOM 18990 N N . GLN A 1 9 ? 39.002 33.215 27.406 1.00 0.00 202 GLN A N 14
ATOM 18991 C CA . GLN A 1 9 ? 37.879 34.158 27.337 1.00 0.00 202 GLN A CA 14
ATOM 18992 C C . GLN A 1 9 ? 37.680 34.783 25.942 1.00 0.00 202 GLN A C 14
ATOM 18993 O O . GLN A 1 9 ? 36.552 35.037 25.511 1.00 0.00 202 GLN A O 14
ATOM 19007 N N . THR A 1 10 ? 38.776 34.999 25.216 1.00 0.00 203 THR A N 14
ATOM 19008 C CA . THR A 1 10 ? 38.782 35.375 23.790 1.00 0.00 203 THR A CA 14
ATOM 19009 C C . THR A 1 10 ? 38.258 34.294 22.848 1.00 0.00 203 THR A C 14
ATOM 19010 O O . THR A 1 10 ? 37.335 34.534 22.069 1.00 0.00 203 THR A O 14
ATOM 19021 N N . ALA A 1 11 ? 38.803 33.079 22.956 1.00 0.00 204 ALA A N 14
ATOM 19022 C CA . ALA A 1 11 ? 38.414 31.948 22.117 1.00 0.00 204 ALA A CA 14
ATOM 19023 C C . ALA A 1 11 ? 36.965 31.492 22.369 1.00 0.00 204 ALA A C 14
ATOM 19024 O O . ALA A 1 11 ? 36.211 31.312 21.417 1.00 0.00 204 ALA A O 14
ATOM 19031 N N . ILE A 1 12 ? 36.540 31.393 23.636 1.00 0.00 205 ILE A N 14
ATOM 19032 C CA . ILE A 1 12 ? 35.152 31.123 24.040 1.00 0.00 205 ILE A CA 14
ATOM 19033 C C . ILE A 1 12 ? 34.187 32.112 23.377 1.00 0.00 205 ILE A C 14
ATOM 19034 O O . ILE A 1 12 ? 33.192 31.683 22.803 1.00 0.00 205 ILE A O 14
ATOM 19050 N N . SER A 1 13 ? 34.486 33.417 23.400 1.00 0.00 206 SER A N 14
ATOM 19051 C CA . SER A 1 13 ? 33.638 34.434 22.756 1.00 0.00 206 SER A CA 14
ATOM 19052 C C . SER A 1 13 ? 33.566 34.253 21.231 1.00 0.00 206 SER A C 14
ATOM 19053 O O . SER A 1 13 ? 32.480 34.300 20.651 1.00 0.00 206 SER A O 14
ATOM 19061 N N . SER A 1 14 ? 34.685 33.934 20.570 1.00 0.00 207 SER A N 14
ATOM 19062 C CA . SER A 1 14 ? 34.710 33.620 19.129 1.00 0.00 207 SER A CA 14
ATOM 19063 C C . SER A 1 14 ? 33.990 32.301 18.766 1.00 0.00 207 SER A C 14
ATOM 19064 O O . SER A 1 14 ? 33.436 32.170 17.670 1.00 0.00 207 SER A O 14
ATOM 19072 N N . LYS A 1 15 ? 33.942 31.337 19.696 1.00 0.00 208 LYS A N 14
ATOM 19073 C CA . LYS A 1 15 ? 33.192 30.071 19.612 1.00 0.00 208 LYS A CA 14
ATOM 19074 C C . LYS A 1 15 ? 31.738 30.152 20.117 1.00 0.00 208 LYS A C 14
ATOM 19075 O O . LYS A 1 15 ? 30.984 29.192 19.971 1.00 0.00 208 LYS A O 14
ATOM 19094 N N . ASN A 1 16 ? 31.328 31.274 20.710 1.00 0.00 209 ASN A N 14
ATOM 19095 C CA . ASN A 1 16 ? 29.972 31.500 21.222 1.00 0.00 209 ASN A CA 14
ATOM 19096 C C . ASN A 1 16 ? 28.930 31.592 20.084 1.00 0.00 209 ASN A C 14
ATOM 19097 O O . ASN A 1 16 ? 29.138 32.276 19.076 1.00 0.00 209 ASN A O 14
ATOM 19108 N N . ARG A 1 17 ? 27.790 30.903 20.244 1.00 0.00 210 ARG A N 14
ATOM 19109 C CA . ARG A 1 17 ? 26.772 30.659 19.198 1.00 0.00 210 ARG A CA 14
ATOM 19110 C C . ARG A 1 17 ? 25.611 31.675 19.213 1.00 0.00 210 ARG A C 14
ATOM 19111 O O . ARG A 1 17 ? 24.433 31.317 19.213 1.00 0.00 210 ARG A O 14
ATOM 19132 N N . TYR A 1 18 ? 25.949 32.961 19.293 1.00 0.00 211 TYR A N 14
ATOM 19133 C CA . TYR A 1 18 ? 25.018 34.089 19.388 1.00 0.00 211 TYR A CA 14
ATOM 19134 C C . TYR A 1 18 ? 23.959 34.204 18.261 1.00 0.00 211 TYR A C 14
ATOM 19135 O O . TYR A 1 18 ? 24.348 34.234 17.087 1.00 0.00 211 TYR A O 14
ATOM 19153 N N . PRO A 1 19 ? 22.645 34.287 18.569 1.00 0.00 212 PRO A N 14
ATOM 19154 C CA . PRO A 1 19 ? 21.572 34.417 17.581 1.00 0.00 212 PRO A CA 14
ATOM 19155 C C . PRO A 1 19 ? 21.536 35.841 16.995 1.00 0.00 212 PRO A C 14
ATOM 19156 O O . PRO A 1 19 ? 21.062 36.786 17.636 1.00 0.00 212 PRO A O 14
ATOM 19167 N N . LYS A 1 20 ? 22.051 35.990 15.768 1.00 0.00 213 LYS A N 14
ATOM 19168 C CA . LYS A 1 20 ? 22.459 37.260 15.131 1.00 0.00 213 LYS A CA 14
ATOM 19169 C C . LYS A 1 20 ? 21.427 38.401 15.092 1.00 0.00 213 LYS A C 14
ATOM 19170 O O . LYS A 1 20 ? 21.837 39.562 15.026 1.00 0.00 213 LYS A O 14
ATOM 19189 N N . MET A 1 21 ? 20.122 38.127 15.166 1.00 0.00 214 MET A N 14
ATOM 19190 C CA . MET A 1 21 ? 19.080 39.170 15.232 1.00 0.00 214 MET A CA 14
ATOM 19191 C C . MET A 1 21 ? 18.933 39.867 16.601 1.00 0.00 214 MET A C 14
ATOM 19192 O O . MET A 1 21 ? 18.242 40.885 16.689 1.00 0.00 214 MET A O 14
ATOM 19206 N N . ALA A 1 22 ? 19.606 39.398 17.659 1.00 0.00 215 ALA A N 14
ATOM 19207 C CA . ALA A 1 22 ? 19.459 39.932 19.020 1.00 0.00 215 ALA A CA 14
ATOM 19208 C C . ALA A 1 22 ? 19.822 41.428 19.120 1.00 0.00 215 ALA A C 14
ATOM 19209 O O . ALA A 1 22 ? 19.040 42.216 19.655 1.00 0.00 215 ALA A O 14
ATOM 19216 N N . GLN A 1 23 ? 20.935 41.843 18.503 1.00 0.00 216 GLN A N 14
ATOM 19217 C CA . GLN A 1 23 ? 21.350 43.246 18.351 1.00 0.00 216 GLN A CA 14
ATOM 19218 C C . GLN A 1 23 ? 20.272 44.137 17.694 1.00 0.00 216 GLN A C 14
ATOM 19219 O O . GLN A 1 23 ? 20.180 45.334 17.984 1.00 0.00 216 GLN A O 14
ATOM 19233 N N . ILE A 1 24 ? 19.459 43.562 16.803 1.00 0.00 217 ILE A N 14
ATOM 19234 C CA . ILE A 1 24 ? 18.450 44.253 15.987 1.00 0.00 217 ILE A CA 14
ATOM 19235 C C . ILE A 1 24 ? 17.132 44.414 16.760 1.00 0.00 217 ILE A C 14
ATOM 19236 O O . ILE A 1 24 ? 16.537 45.494 16.756 1.00 0.00 217 ILE A O 14
ATOM 19252 N N . ARG A 1 25 ? 16.705 43.359 17.470 1.00 0.00 218 ARG A N 14
ATOM 19253 C CA . ARG A 1 25 ? 15.498 43.333 18.321 1.00 0.00 218 ARG A CA 14
ATOM 19254 C C . ARG A 1 25 ? 15.709 43.978 19.707 1.00 0.00 218 ARG A C 14
ATOM 19255 O O . ARG A 1 25 ? 14.746 44.413 20.337 1.00 0.00 218 ARG A O 14
ATOM 19276 N N . GLY A 1 26 ? 16.959 44.096 20.165 1.00 0.00 219 GLY A N 14
ATOM 19277 C CA . GLY A 1 26 ? 17.354 44.798 21.400 1.00 0.00 219 GLY A CA 14
ATOM 19278 C C . GLY A 1 26 ? 17.726 43.903 22.588 1.00 0.00 219 GLY A C 14
ATOM 19279 O O . GLY A 1 26 ? 17.778 44.383 23.725 1.00 0.00 219 GLY A O 14
ATOM 19283 N N . ILE A 1 27 ? 17.965 42.613 22.350 1.00 0.00 220 ILE A N 14
ATOM 19284 C CA . ILE A 1 27 ? 18.336 41.633 23.376 1.00 0.00 220 ILE A CA 14
ATOM 19285 C C . ILE A 1 27 ? 19.816 41.795 23.765 1.00 0.00 220 ILE A C 14
ATOM 19286 O O . ILE A 1 27 ? 20.704 41.845 22.914 1.00 0.00 220 ILE A O 14
ATOM 19302 N N . GLU A 1 28 ? 20.077 41.821 25.070 1.00 0.00 221 GLU A N 14
ATOM 19303 C CA . GLU A 1 28 ? 21.405 41.870 25.702 1.00 0.00 221 GLU A CA 14
ATOM 19304 C C . GLU A 1 28 ? 21.394 41.059 27.012 1.00 0.00 221 GLU A C 14
ATOM 19305 O O . GLU A 1 28 ? 20.330 40.876 27.617 1.00 0.00 221 GLU A O 14
ATOM 19317 N N . GLY A 1 29 ? 22.550 40.601 27.500 1.00 0.00 222 GLY A N 14
ATOM 19318 C CA . GLY A 1 29 ? 22.665 40.022 28.839 1.00 0.00 222 GLY A CA 14
ATOM 19319 C C . GLY A 1 29 ? 23.981 39.327 29.180 1.00 0.00 222 GLY A C 14
ATOM 19320 O O . GLY A 1 29 ? 24.915 39.236 28.379 1.00 0.00 222 GLY A O 14
ATOM 19324 N N . GLU A 1 30 ? 24.027 38.823 30.410 1.00 0.00 223 GLU A N 14
ATOM 19325 C CA . GLU A 1 30 ? 25.163 38.138 31.024 1.00 0.00 223 GLU A CA 14
ATOM 19326 C C . GLU A 1 30 ? 24.659 36.902 31.795 1.00 0.00 223 GLU A C 14
ATOM 19327 O O . GLU A 1 30 ? 23.658 36.962 32.516 1.00 0.00 223 GLU A O 14
ATOM 19339 N N . VAL A 1 31 ? 25.340 35.769 31.616 1.00 0.00 224 VAL A N 14
ATOM 19340 C CA . VAL A 1 31 ? 24.908 34.423 32.018 1.00 0.00 224 VAL A CA 14
ATOM 19341 C C . VAL A 1 31 ? 25.916 33.750 32.941 1.00 0.00 224 VAL A C 14
ATOM 19342 O O . VAL A 1 31 ? 27.089 33.632 32.591 1.00 0.00 224 VAL A O 14
ATOM 19355 N N . LEU A 1 32 ? 25.465 33.264 34.095 1.00 0.00 225 LEU A N 14
ATOM 19356 C CA . LEU A 1 32 ? 26.268 32.450 35.002 1.00 0.00 225 LEU A CA 14
ATOM 19357 C C . LEU A 1 32 ? 26.132 30.962 34.665 1.00 0.00 225 LEU A C 14
ATOM 19358 O O . LEU A 1 32 ? 25.024 30.421 34.702 1.00 0.00 225 LEU A O 14
ATOM 19374 N N . VAL A 1 33 ? 27.249 30.286 34.405 1.00 0.00 226 VAL A N 14
ATOM 19375 C CA . VAL A 1 33 ? 27.315 28.836 34.158 1.00 0.00 226 VAL A CA 14
ATOM 19376 C C . VAL A 1 33 ? 28.320 28.149 35.085 1.00 0.00 226 VAL A C 14
ATOM 19377 O O . VAL A 1 33 ? 29.451 28.612 35.225 1.00 0.00 226 VAL A O 14
ATOM 19390 N N . SER A 1 34 ? 27.923 27.060 35.749 1.00 0.00 227 SER A N 14
ATOM 19391 C CA . SER A 1 34 ? 28.850 26.248 36.547 1.00 0.00 227 SER A CA 14
ATOM 19392 C C . SER A 1 34 ? 29.410 25.101 35.713 1.00 0.00 227 SER A C 14
ATOM 19393 O O . SER A 1 34 ? 28.698 24.567 34.857 1.00 0.00 227 SER A O 14
ATOM 19401 N N . PHE A 1 35 ? 30.669 24.719 35.953 1.00 0.00 228 PHE A N 14
ATOM 19402 C CA . PHE A 1 35 ? 31.294 23.565 35.298 1.00 0.00 228 PHE A CA 14
ATOM 19403 C C . PHE A 1 35 ? 32.520 23.017 36.044 1.00 0.00 228 PHE A C 14
ATOM 19404 O O . PHE A 1 35 ? 33.105 23.717 36.863 1.00 0.00 228 PHE A O 14
ATOM 19421 N N . THR A 1 36 ? 32.933 21.782 35.753 1.00 0.00 229 THR A N 14
ATOM 19422 C CA . THR A 1 36 ? 34.247 21.220 36.121 1.00 0.00 229 THR A CA 14
ATOM 19423 C C . THR A 1 36 ? 35.347 21.404 35.082 1.00 0.00 229 THR A C 14
ATOM 19424 O O . THR A 1 36 ? 35.088 21.302 33.882 1.00 0.00 229 THR A O 14
ATOM 19435 N N . ILE A 1 37 ? 36.593 21.527 35.534 1.00 0.00 230 ILE A N 14
ATOM 19436 C CA . ILE A 1 37 ? 37.774 21.144 34.751 1.00 0.00 230 ILE A CA 14
ATOM 19437 C C . ILE A 1 37 ? 38.457 19.963 35.455 1.00 0.00 230 ILE A C 14
ATOM 19438 O O . ILE A 1 37 ? 38.681 2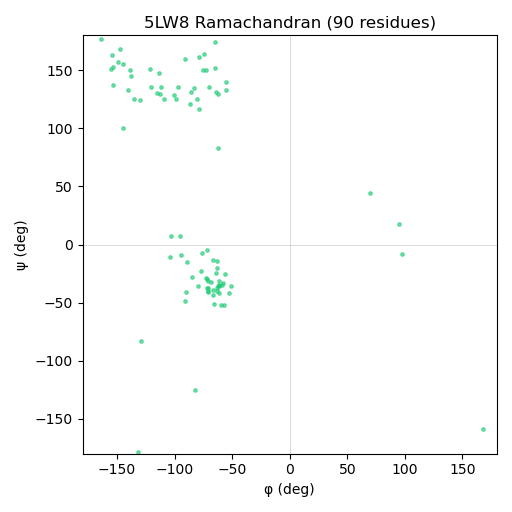0.007 36.666 1.00 0.00 230 ILE A O 14
ATOM 19454 N N . ASN A 1 38 ? 38.799 18.919 34.702 1.00 0.00 231 ASN A N 14
ATOM 19455 C CA . ASN A 1 38 ? 39.475 17.720 35.206 1.00 0.00 231 ASN A CA 14
ATOM 19456 C C . ASN A 1 38 ? 41.009 17.843 35.084 1.00 0.00 231 ASN A C 14
ATOM 19457 O O . ASN A 1 38 ? 41.510 18.553 34.212 1.00 0.00 231 ASN A O 14
ATOM 19468 N N . ALA A 1 39 ? 41.775 17.113 35.900 1.00 0.00 232 ALA A N 14
ATOM 19469 C CA . ALA A 1 39 ? 43.245 17.050 35.822 1.00 0.00 232 ALA A CA 14
ATOM 19470 C C . ALA A 1 39 ? 43.778 16.454 34.493 1.00 0.00 232 ALA A C 14
ATOM 19471 O O . ALA A 1 39 ? 44.915 16.726 34.095 1.00 0.00 232 ALA A O 14
ATOM 19478 N N . ASP A 1 40 ? 42.944 15.703 33.767 1.00 0.00 233 ASP A N 14
ATOM 19479 C CA . ASP A 1 40 ? 43.119 15.360 32.347 1.00 0.00 233 ASP A CA 14
ATOM 19480 C C . ASP A 1 40 ? 43.028 16.512 31.321 1.00 0.00 233 ASP A C 14
ATOM 19481 O O . ASP A 1 40 ? 43.387 16.339 30.153 1.00 0.00 233 ASP A O 14
ATOM 19490 N N . GLY A 1 41 ? 42.566 17.691 31.749 1.00 0.00 234 GLY A N 14
ATOM 19491 C CA . GLY A 1 41 ? 42.346 18.892 30.933 1.00 0.00 234 GLY A CA 14
ATOM 19492 C C . GLY A 1 41 ? 40.963 18.987 30.273 1.00 0.00 234 GLY A C 14
ATOM 19493 O O . GLY A 1 41 ? 40.658 20.004 29.650 1.00 0.00 234 GLY A O 14
ATOM 19497 N N . SER A 1 42 ? 40.114 17.962 30.386 1.00 0.00 235 SER A N 14
ATOM 19498 C CA . SER A 1 42 ? 38.750 17.959 29.844 1.00 0.00 235 SER A CA 14
ATOM 19499 C C . SER A 1 42 ? 37.806 18.847 30.662 1.00 0.00 235 SER A C 14
ATOM 19500 O O . SER A 1 42 ? 37.937 18.954 31.886 1.00 0.00 235 SER A O 14
ATOM 19508 N N . VAL A 1 43 ? 36.832 19.469 29.988 1.00 0.00 236 VAL A N 14
ATOM 19509 C CA . VAL A 1 43 ? 35.820 20.352 30.605 1.00 0.00 236 VAL A CA 14
ATOM 19510 C C . VAL A 1 43 ? 34.433 19.715 30.608 1.00 0.00 236 VAL A C 14
ATOM 19511 O O . VAL A 1 43 ? 33.945 19.282 29.560 1.00 0.00 236 VAL A O 14
ATOM 19524 N N . THR A 1 44 ? 33.801 19.614 31.774 1.00 0.00 237 THR A N 14
ATOM 19525 C CA . THR A 1 44 ? 32.642 18.723 31.983 1.00 0.00 237 THR A CA 14
ATOM 19526 C C . THR A 1 44 ? 31.578 19.393 32.849 1.00 0.00 237 THR A C 14
ATOM 19527 O O . THR A 1 44 ? 31.864 20.188 33.736 1.00 0.00 237 THR A O 14
ATOM 19538 N N . ASP A 1 45 ? 30.318 19.043 32.593 1.00 0.00 238 ASP A N 14
ATOM 19539 C CA . ASP A 1 45 ? 29.151 19.439 33.386 1.00 0.00 238 ASP A CA 14
ATOM 19540 C C . ASP A 1 45 ? 28.790 20.924 33.361 1.00 0.00 238 ASP A C 14
ATOM 19541 O O . ASP A 1 45 ? 28.438 21.530 34.377 1.00 0.00 238 ASP A O 14
ATOM 19550 N N . ILE A 1 46 ? 28.884 21.497 32.157 1.00 0.00 239 ILE A N 14
ATOM 19551 C CA . ILE A 1 46 ? 28.441 22.857 31.871 1.00 0.00 239 ILE A CA 14
ATOM 19552 C C . ILE A 1 46 ? 26.919 22.933 32.017 1.00 0.00 239 ILE A C 14
ATOM 19553 O O . ILE A 1 46 ? 26.199 22.178 31.351 1.00 0.00 239 ILE A O 14
ATOM 19569 N N . LYS A 1 47 ? 26.441 23.839 32.873 1.00 0.00 240 LYS A N 14
ATOM 19570 C CA . LYS A 1 47 ? 25.016 24.057 33.180 1.00 0.00 240 LYS A CA 14
ATOM 19571 C C . LYS A 1 47 ? 24.786 25.496 33.653 1.00 0.00 240 LYS A C 14
ATOM 19572 O O . LYS A 1 47 ? 25.631 26.072 34.337 1.00 0.00 240 LYS A O 14
ATOM 19591 N N . VAL A 1 48 ? 23.656 26.099 33.295 1.00 0.00 241 VAL A N 14
ATOM 19592 C CA . VAL A 1 48 ? 23.299 27.462 33.730 1.00 0.00 241 VAL A CA 14
ATOM 19593 C C . VAL A 1 48 ? 22.898 27.483 35.204 1.00 0.00 241 VAL A C 14
ATOM 19594 O O . VAL A 1 48 ? 22.106 26.655 35.660 1.00 0.00 241 VAL A O 14
ATOM 19607 N N . VAL A 1 49 ? 23.418 28.468 35.934 1.00 0.00 242 VAL A N 14
ATOM 19608 C CA . VAL A 1 49 ? 22.986 28.837 37.287 1.00 0.00 242 VAL A CA 14
ATOM 19609 C C . VAL A 1 49 ? 21.921 29.930 37.279 1.00 0.00 242 VAL A C 14
ATOM 19610 O O . VAL A 1 49 ? 20.856 29.754 37.878 1.00 0.00 242 VAL A O 14
ATOM 19623 N N . LYS A 1 50 ? 22.193 31.046 36.587 1.00 0.00 243 LYS A N 14
ATOM 19624 C CA . LYS A 1 50 ? 21.411 32.296 36.661 1.00 0.00 243 LYS A CA 14
ATOM 19625 C C . LYS A 1 50 ? 21.639 33.177 35.420 1.00 0.00 243 LYS A C 14
ATOM 19626 O O . LYS A 1 50 ? 22.716 33.127 34.831 1.00 0.00 243 LYS A O 14
ATOM 19645 N N . SER A 1 51 ? 20.650 33.981 35.024 1.00 0.00 244 SER A N 14
ATOM 19646 C CA . SER A 1 51 ? 20.751 34.946 33.916 1.00 0.00 244 SER A CA 14
ATOM 19647 C C . SER A 1 51 ? 19.901 36.209 34.155 1.00 0.00 244 SER A C 14
ATOM 19648 O O . SER A 1 51 ? 19.049 36.229 35.048 1.00 0.00 244 SER A O 14
ATOM 19656 N N . ASN A 1 52 ? 20.119 37.256 33.353 1.00 0.00 245 ASN A N 14
ATOM 19657 C CA . ASN A 1 52 ? 19.262 38.446 33.220 1.00 0.00 245 ASN A CA 14
ATOM 19658 C C . ASN A 1 52 ? 18.566 38.513 31.833 1.00 0.00 245 ASN A C 14
ATOM 19659 O O . ASN A 1 52 ? 18.037 39.559 31.436 1.00 0.00 245 ASN A O 14
ATOM 19670 N N . THR A 1 53 ? 18.623 37.424 31.057 1.00 0.00 246 THR A N 14
ATOM 19671 C CA . THR A 1 53 ? 18.287 37.390 29.626 1.00 0.00 246 THR A CA 14
ATOM 19672 C C . THR A 1 53 ? 17.690 36.079 29.100 1.00 0.00 246 THR A C 14
ATOM 19673 O O . THR A 1 53 ? 17.412 35.155 29.875 1.00 0.00 246 THR A O 14
ATOM 19684 N N . THR A 1 54 ? 17.445 36.035 27.787 1.00 0.00 247 THR A N 14
ATOM 19685 C CA . THR A 1 54 ? 16.827 34.922 27.053 1.00 0.00 247 THR A CA 14
ATOM 19686 C C . THR A 1 54 ? 17.456 33.551 27.273 1.00 0.00 247 THR A C 14
ATOM 19687 O O . THR A 1 54 ? 18.678 33.383 27.267 1.00 0.00 247 THR A O 14
ATOM 19698 N N . ASP A 1 55 ? 16.610 32.534 27.427 1.00 0.00 248 ASP A N 14
ATOM 19699 C CA . ASP A 1 55 ? 17.067 31.156 27.570 1.00 0.00 248 ASP A CA 14
ATOM 19700 C C . ASP A 1 55 ? 17.792 30.578 26.333 1.00 0.00 248 ASP A C 14
ATOM 19701 O O . ASP A 1 55 ? 18.598 29.657 26.464 1.00 0.00 248 ASP A O 14
ATOM 19710 N N . ILE A 1 56 ? 17.609 31.198 25.157 1.00 0.00 249 ILE A N 14
ATOM 19711 C CA . ILE A 1 56 ? 18.399 30.943 23.936 1.00 0.00 249 ILE A CA 14
ATOM 19712 C C . ILE A 1 56 ? 19.861 31.384 24.102 1.00 0.00 249 ILE A C 14
ATOM 19713 O O . ILE A 1 56 ? 20.770 30.629 23.748 1.00 0.00 249 ILE A O 14
ATOM 19729 N N . LEU A 1 57 ? 20.114 32.583 24.644 1.00 0.00 250 LEU A N 14
ATOM 19730 C CA . LEU A 1 57 ? 21.481 33.035 24.936 1.00 0.00 250 LEU A CA 14
ATOM 19731 C C . LEU A 1 57 ? 22.113 32.173 26.035 1.00 0.00 250 LEU A C 14
ATOM 19732 O O . LEU A 1 57 ? 23.259 31.754 25.907 1.00 0.00 250 LEU A O 14
ATOM 19748 N N . ASN A 1 58 ? 21.354 31.817 27.070 1.00 0.00 251 ASN A N 14
ATOM 19749 C CA . ASN A 1 58 ? 21.814 30.917 28.132 1.00 0.00 251 ASN A CA 14
ATOM 19750 C C . ASN A 1 58 ? 22.250 29.536 27.576 1.00 0.00 251 ASN A C 14
ATOM 19751 O O . ASN A 1 58 ? 23.309 29.026 27.950 1.00 0.00 251 ASN A O 14
ATOM 19762 N N . HIS A 1 59 ? 21.498 28.974 26.620 1.00 0.00 252 HIS A N 14
ATOM 19763 C CA . HIS A 1 59 ? 21.856 27.745 25.889 1.00 0.00 252 HIS A CA 14
ATOM 19764 C C . HIS A 1 59 ? 23.076 27.876 24.957 1.00 0.00 252 HIS A C 14
ATOM 19765 O O . HIS A 1 59 ? 23.731 26.874 24.661 1.00 0.00 252 HIS A O 14
ATOM 19779 N N . ALA A 1 60 ? 23.400 29.086 24.499 1.00 0.00 253 ALA A N 14
ATOM 19780 C CA . ALA A 1 60 ? 24.576 29.361 23.669 1.00 0.00 253 ALA A CA 14
ATOM 19781 C C . ALA A 1 60 ? 25.830 29.578 24.532 1.00 0.00 253 ALA A C 14
ATOM 19782 O O . ALA A 1 60 ? 26.907 29.096 24.186 1.00 0.00 253 ALA A O 14
ATOM 19789 N N . ALA A 1 61 ? 25.685 30.235 25.685 1.00 0.00 254 ALA A N 14
ATOM 19790 C CA . ALA A 1 61 ? 26.764 30.501 26.633 1.00 0.00 254 ALA A CA 14
ATOM 19791 C C . ALA A 1 61 ? 27.357 29.196 27.194 1.00 0.00 254 ALA A C 14
ATOM 19792 O O . ALA A 1 61 ? 28.574 29.017 27.209 1.00 0.00 254 ALA A O 14
ATOM 19799 N N . LEU A 1 62 ? 26.503 28.241 27.579 1.00 0.00 255 LEU A N 14
ATOM 19800 C CA . LEU A 1 62 ? 26.937 26.920 28.045 1.00 0.00 255 LEU A CA 14
ATOM 19801 C C . LEU A 1 62 ? 27.634 26.115 26.924 1.00 0.00 255 LEU A C 14
ATOM 19802 O O . LEU A 1 62 ? 28.614 25.408 27.156 1.00 0.00 255 LEU A O 14
ATOM 19818 N N . GLU A 1 63 ? 27.164 26.245 25.684 1.00 0.00 256 GLU A N 14
ATOM 19819 C CA . GLU A 1 63 ? 27.740 25.566 24.521 1.00 0.00 256 GLU A CA 14
ATOM 19820 C C . GLU A 1 63 ? 29.077 26.182 24.075 1.00 0.00 256 GLU A C 14
ATOM 19821 O O . GLU A 1 63 ? 29.930 25.479 23.527 1.00 0.00 256 GLU A O 14
ATOM 19833 N N . ALA A 1 64 ? 29.298 27.471 24.350 1.00 0.00 257 ALA A N 14
ATOM 19834 C CA . ALA A 1 64 ? 30.540 28.175 24.023 1.00 0.00 257 ALA A CA 14
ATOM 19835 C C . ALA A 1 64 ? 31.751 27.578 24.762 1.00 0.00 257 ALA A C 14
ATOM 19836 O O . ALA A 1 64 ? 32.823 27.426 24.177 1.00 0.00 257 ALA A O 14
ATOM 19843 N N . ILE A 1 65 ? 31.561 27.172 26.025 1.00 0.00 258 ILE A N 14
ATOM 19844 C CA . ILE A 1 65 ? 32.598 26.506 26.828 1.00 0.00 258 ILE A CA 14
ATOM 19845 C C . ILE A 1 65 ? 32.992 25.164 26.199 1.00 0.00 258 ILE A C 14
ATOM 19846 O O . ILE A 1 65 ? 34.177 24.916 25.991 1.00 0.00 258 ILE A O 14
ATOM 19862 N N . LYS A 1 66 ? 32.015 24.328 25.815 1.00 0.00 259 LYS A N 14
ATOM 19863 C CA . LYS A 1 66 ? 32.267 23.051 25.113 1.00 0.00 259 LYS A CA 14
ATOM 19864 C C . LYS A 1 66 ? 32.977 23.278 23.775 1.00 0.00 259 LYS A C 14
ATOM 19865 O O . LYS A 1 66 ? 33.979 22.627 23.473 1.00 0.00 259 LYS A O 14
ATOM 19884 N N . SER A 1 67 ? 32.534 24.296 23.039 1.00 0.00 260 SER A N 14
ATOM 19885 C CA . SER A 1 67 ? 33.079 24.698 21.738 1.00 0.00 260 SER A CA 14
ATOM 19886 C C . SER A 1 67 ? 34.532 25.208 21.783 1.00 0.00 260 SER A C 14
ATOM 19887 O O . SER A 1 67 ? 35.183 25.231 20.740 1.00 0.00 260 SER A O 14
ATOM 19895 N N . ALA A 1 68 ? 35.070 25.563 22.959 1.00 0.00 261 ALA A N 14
ATOM 19896 C CA . ALA A 1 68 ? 36.490 25.883 23.174 1.00 0.00 261 ALA A CA 14
ATOM 19897 C C . ALA A 1 68 ? 37.202 24.934 24.165 1.00 0.00 261 ALA A C 14
ATOM 19898 O O . ALA A 1 68 ? 38.354 25.179 24.518 1.00 0.00 261 ALA A O 14
ATOM 19905 N N . ALA A 1 69 ? 36.570 23.848 24.626 1.00 0.00 262 ALA A N 14
ATOM 19906 C CA . ALA A 1 69 ? 37.093 23.021 25.720 1.00 0.00 262 ALA A CA 14
ATOM 19907 C C . ALA A 1 69 ? 38.480 22.424 25.420 1.00 0.00 262 ALA A C 14
ATOM 19908 O O . ALA A 1 69 ? 39.312 22.327 26.323 1.00 0.00 262 ALA A O 14
ATOM 19915 N N . HIS A 1 70 ? 38.772 22.083 24.160 1.00 0.00 263 HIS A N 14
ATOM 19916 C CA . HIS A 1 70 ? 40.078 21.552 23.734 1.00 0.00 263 HIS A CA 14
ATOM 19917 C C . HIS A 1 70 ? 41.264 22.528 23.935 1.00 0.00 263 HIS A C 14
ATOM 19918 O O . HIS A 1 70 ? 42.421 22.098 23.932 1.00 0.00 263 HIS A O 14
ATOM 19932 N N . LEU A 1 71 ? 40.981 23.819 24.148 1.00 0.00 264 LEU A N 14
ATOM 19933 C CA . LEU A 1 71 ? 41.946 24.904 24.386 1.00 0.00 264 LEU A CA 14
ATOM 19934 C C . LEU A 1 71 ? 42.343 25.084 25.870 1.00 0.00 264 LEU A C 14
ATOM 19935 O O . LEU A 1 71 ? 43.387 25.672 26.158 1.00 0.00 264 LEU A O 14
ATOM 19951 N N . PHE A 1 72 ? 41.530 24.599 26.815 1.00 0.00 265 PHE A N 14
ATOM 19952 C CA . PHE A 1 72 ? 41.670 24.856 28.259 1.00 0.00 265 PHE A CA 14
ATOM 19953 C C . PHE A 1 72 ? 42.952 24.362 28.969 1.00 0.00 265 PHE A C 14
ATOM 19954 O O . PHE A 1 72 ? 43.493 23.324 28.578 1.00 0.00 265 PHE A O 14
ATOM 19971 N N . PRO A 1 73 ? 43.440 25.056 30.019 1.00 0.00 266 PRO A N 14
ATOM 19972 C CA . PRO A 1 73 ? 44.587 24.617 30.817 1.00 0.00 266 PRO A CA 14
ATOM 19973 C C . PRO A 1 73 ? 44.224 23.478 31.788 1.00 0.00 266 PRO A C 14
ATOM 19974 O O . PRO A 1 73 ? 43.065 23.300 32.165 1.00 0.00 266 PRO A O 14
ATOM 19985 N N . LYS A 1 74 ? 45.234 22.729 32.248 1.00 0.00 267 LYS A N 14
ATOM 19986 C CA . LYS A 1 74 ? 45.115 21.761 33.343 1.00 0.00 267 LYS A CA 14
ATOM 19987 C C . LYS A 1 74 ? 45.107 22.468 34.719 1.00 0.00 267 LYS A C 14
ATOM 19988 O O . LYS A 1 74 ? 45.922 23.372 34.947 1.00 0.00 267 LYS A O 14
ATOM 20007 N N . PRO A 1 75 ? 44.220 22.065 35.643 1.00 0.00 268 PRO A N 14
ATOM 20008 C CA . PRO A 1 75 ? 44.118 22.595 37.001 1.00 0.00 268 PRO A CA 14
ATOM 20009 C C . PRO A 1 75 ? 45.163 21.944 37.936 1.00 0.00 268 PRO A C 14
ATOM 20010 O O . PRO A 1 75 ? 45.854 21.000 37.549 1.00 0.00 268 PRO A O 14
ATOM 20021 N N . GLU A 1 76 ? 45.286 22.417 39.181 1.00 0.00 269 GLU A N 14
ATOM 20022 C CA . GLU A 1 76 ? 46.161 21.788 40.193 1.00 0.00 269 GLU A CA 14
ATOM 20023 C C . GLU A 1 76 ? 45.605 20.438 40.692 1.00 0.00 269 GLU A C 14
ATOM 20024 O O . GLU A 1 76 ? 46.345 19.479 40.930 1.00 0.00 269 GLU A O 14
ATOM 20036 N N . GLU A 1 77 ? 44.280 20.367 40.795 1.00 0.00 270 GLU A N 14
ATOM 20037 C CA . GLU A 1 77 ? 43.421 19.203 41.038 1.00 0.00 270 GLU A CA 14
ATOM 20038 C C . GLU A 1 77 ? 42.071 19.463 40.358 1.00 0.00 270 GLU A C 14
ATOM 20039 O O . GLU A 1 77 ? 41.719 20.625 40.138 1.00 0.00 270 GLU A O 14
ATOM 20051 N N . THR A 1 78 ? 41.288 18.428 40.048 1.00 0.00 271 THR A N 14
ATOM 20052 C CA . THR A 1 78 ? 39.951 18.585 39.471 1.00 0.00 271 THR A CA 14
ATOM 20053 C C . THR A 1 78 ? 39.062 19.396 40.418 1.00 0.00 271 THR A C 14
ATOM 20054 O O . THR A 1 78 ? 38.946 19.060 41.603 1.00 0.00 271 THR A O 14
ATOM 20065 N N . VAL A 1 79 ? 38.439 20.462 39.905 1.00 0.00 272 VAL A N 14
ATOM 20066 C CA . VAL A 1 79 ? 37.646 21.439 40.680 1.00 0.00 272 VAL A CA 14
ATOM 20067 C C . VAL A 1 79 ? 36.509 22.017 39.835 1.00 0.00 272 VAL A C 14
ATOM 20068 O O . VAL A 1 79 ? 36.579 22.087 38.605 1.00 0.00 272 VAL A O 14
ATOM 20081 N N . HIS A 1 80 ? 35.459 22.451 40.530 1.00 0.00 273 HIS A N 14
ATOM 20082 C CA . HIS A 1 80 ? 34.299 23.153 39.988 1.00 0.00 273 HIS A CA 14
ATOM 20083 C C . HIS A 1 80 ? 34.507 24.678 39.953 1.00 0.00 273 HIS A C 14
ATOM 20084 O O . HIS A 1 80 ? 35.259 25.255 40.751 1.00 0.00 273 HIS A O 14
ATOM 20098 N N . LEU A 1 81 ? 33.808 25.323 39.021 1.00 0.00 274 LEU A N 14
ATOM 20099 C CA . LEU A 1 81 ? 33.854 26.745 38.688 1.00 0.00 274 LEU A CA 14
ATOM 20100 C C . LEU A 1 81 ? 32.431 27.289 38.475 1.00 0.00 274 LEU A C 14
ATOM 20101 O O . LEU A 1 81 ? 31.521 26.523 38.161 1.00 0.00 274 LEU A O 14
ATOM 20117 N N . LYS A 1 82 ? 32.252 28.613 38.575 1.00 0.00 275 LYS A N 14
ATOM 20118 C CA . LYS A 1 82 ? 31.006 29.350 38.285 1.00 0.00 275 LYS A CA 14
ATOM 20119 C C . LYS A 1 82 ? 31.325 30.558 37.399 1.00 0.00 275 LYS A C 14
ATOM 20120 O O . LYS A 1 82 ? 31.513 31.671 37.905 1.00 0.00 275 LYS A O 14
ATOM 20139 N N . ILE A 1 83 ? 31.494 30.331 36.095 1.00 0.00 276 ILE A N 14
ATOM 20140 C CA . ILE A 1 83 ? 31.983 31.372 35.174 1.00 0.00 276 ILE A CA 14
ATOM 20141 C C . ILE A 1 83 ? 30.841 32.270 34.657 1.00 0.00 276 ILE A C 14
ATOM 20142 O O . ILE A 1 83 ? 29.845 31.747 34.148 1.00 0.00 276 ILE A O 14
ATOM 20158 N N . PRO A 1 84 ? 30.966 33.611 34.740 1.00 0.00 277 PRO A N 14
ATOM 20159 C CA . PRO A 1 84 ? 30.067 34.542 34.071 1.00 0.00 277 PRO A CA 14
ATOM 20160 C C . PRO A 1 84 ? 30.519 34.814 32.624 1.00 0.00 277 PRO A C 14
ATOM 20161 O O . PRO A 1 84 ? 31.674 35.173 32.359 1.00 0.00 277 PRO A O 14
ATOM 20172 N N . ILE A 1 85 ? 29.584 34.662 31.688 1.00 0.00 278 ILE A N 14
ATOM 20173 C CA . ILE A 1 85 ? 29.726 34.888 30.241 1.00 0.00 278 ILE A CA 14
ATOM 20174 C C . ILE A 1 85 ? 28.889 36.118 29.853 1.00 0.00 278 ILE A C 14
ATOM 20175 O O . ILE A 1 85 ? 27.790 36.293 30.373 1.00 0.00 278 ILE A O 14
ATOM 20191 N N . ALA A 1 86 ? 29.377 36.981 28.958 1.00 0.00 279 ALA A N 14
ATOM 20192 C CA . ALA A 1 86 ? 28.766 38.286 28.679 1.00 0.00 279 ALA A CA 14
ATOM 20193 C C . ALA A 1 86 ? 28.624 38.552 27.174 1.00 0.00 279 ALA A C 14
ATOM 20194 O O . ALA A 1 86 ? 29.584 38.395 26.416 1.00 0.00 279 ALA A O 14
ATOM 20201 N N . TYR A 1 87 ? 27.431 38.957 26.727 1.00 0.00 280 TYR A N 14
ATOM 20202 C CA . TYR A 1 87 ? 27.141 39.146 25.304 1.00 0.00 280 TYR A CA 14
ATOM 20203 C C . TYR A 1 87 ? 27.610 40.445 24.639 1.00 0.00 280 TYR A C 14
ATOM 20204 O O . TYR A 1 87 ? 27.315 41.541 25.117 1.00 0.00 280 TYR A O 14
ATOM 20222 N N . SER A 1 88 ? 28.342 40.319 23.530 1.00 0.00 281 SER A N 14
ATOM 20223 C CA . SER A 1 88 ? 29.062 41.413 22.867 1.00 0.00 281 SER A CA 14
ATOM 20224 C C . SER A 1 88 ? 29.515 41.005 21.463 1.00 0.00 281 SER A C 14
ATOM 20225 O O . SER A 1 88 ? 29.975 39.878 21.254 1.00 0.00 281 SER A O 14
ATOM 20233 N N . LEU A 1 89 ? 29.447 41.938 20.511 1.00 0.00 282 LEU A N 14
ATOM 20234 C CA . LEU A 1 89 ? 29.926 41.766 19.131 1.00 0.00 282 LEU A CA 14
ATOM 20235 C C . LEU A 1 89 ? 31.468 41.745 18.987 1.00 0.00 282 LEU A C 14
ATOM 20236 O O . LEU A 1 89 ? 31.982 41.691 17.866 1.00 0.00 282 LEU A O 14
ATOM 20252 N N . LYS A 1 90 ? 32.205 41.814 20.104 1.00 0.00 283 LYS A N 14
ATOM 20253 C CA . LYS A 1 90 ? 33.676 41.829 20.181 1.00 0.00 283 LYS A CA 14
ATOM 20254 C C . LYS A 1 90 ? 34.224 41.018 21.367 1.00 0.00 283 LYS A C 14
ATOM 20255 O O . LYS A 1 90 ? 33.703 41.080 22.486 1.00 0.00 283 LYS A O 14
ATOM 20274 N N . GLU A 1 91 ? 35.330 40.316 21.142 1.00 0.00 284 GLU A N 14
ATOM 20275 C CA . GLU A 1 91 ? 36.129 39.618 22.155 1.00 0.00 284 GLU A CA 14
ATOM 20276 C C . GLU A 1 91 ? 37.072 40.588 22.907 1.00 0.00 284 GLU A C 14
ATOM 20277 O O . GLU A 1 91 ? 37.682 41.474 22.299 1.00 0.00 284 GLU A O 14
ATOM 20289 N N . ASP A 1 92 ? 37.230 40.423 24.226 1.00 0.00 285 ASP A N 14
ATOM 20290 C CA . ASP A 1 92 ? 38.079 41.290 25.075 1.00 0.00 285 ASP A CA 14
ATOM 20291 C C . ASP A 1 92 ? 39.609 41.169 24.964 1.00 0.00 285 ASP A C 14
ATOM 20292 O O . ASP A 1 92 ? 40.125 40.035 24.836 1.00 0.00 285 ASP A O 14
ATOM 20301 N N . SER A 1 1 ? 46.127 30.795 41.480 1.00 0.00 194 SER A N 15
ATOM 20302 C CA . SER A 1 1 ? 45.833 31.834 40.474 1.00 0.00 194 SER A CA 15
ATOM 20303 C C . SER A 1 1 ? 45.612 31.195 39.119 1.00 0.00 194 SER A C 15
ATOM 20304 O O . SER A 1 1 ? 46.462 30.435 38.658 1.00 0.00 194 SER A O 15
ATOM 20314 N N . ASN A 1 2 ? 44.489 31.482 38.464 1.00 0.00 195 ASN A N 15
ATOM 20315 C CA . ASN A 1 2 ? 44.201 30.997 37.113 1.00 0.00 195 ASN A CA 15
ATOM 20316 C C . ASN A 1 2 ? 44.953 31.758 36.013 1.00 0.00 195 ASN A C 15
ATOM 20317 O O . ASN A 1 2 ? 45.472 32.857 36.230 1.00 0.00 195 ASN A O 15
ATOM 20328 N N . GLU A 1 3 ? 44.954 31.192 34.804 1.00 0.00 196 GLU A N 15
ATOM 20329 C CA . GLU A 1 3 ? 45.387 31.889 33.585 1.00 0.00 196 GLU A CA 15
ATOM 20330 C C . GLU A 1 3 ? 44.759 31.320 32.303 1.00 0.00 196 GLU A C 15
ATOM 20331 O O . GLU A 1 3 ? 44.210 32.082 31.504 1.00 0.00 196 GLU A O 15
ATOM 20343 N N . PHE A 1 4 ? 44.748 29.991 32.132 1.00 0.00 197 PHE A N 15
ATOM 20344 C CA . PHE A 1 4 ? 44.262 29.330 30.908 1.00 0.00 197 PHE A CA 15
ATOM 20345 C C . PHE A 1 4 ? 42.742 29.554 30.805 1.00 0.00 197 PHE A C 15
ATOM 20346 O O . PHE A 1 4 ? 42.229 29.674 29.696 1.00 0.00 197 PHE A O 15
ATOM 20363 N N . LEU A 1 5 ? 42.024 29.696 31.928 1.00 0.00 198 LEU A N 15
ATOM 20364 C CA . LEU A 1 5 ? 40.599 30.062 31.971 1.00 0.00 198 LEU A CA 15
ATOM 20365 C C . LEU A 1 5 ? 40.269 31.275 31.074 1.00 0.00 198 LEU A C 15
ATOM 20366 O O . LEU A 1 5 ? 39.291 31.265 30.328 1.00 0.00 198 LEU A O 15
ATOM 20382 N N . MET A 1 6 ? 41.132 32.293 31.065 1.00 0.00 199 MET A N 15
ATOM 20383 C CA . MET A 1 6 ? 40.937 33.498 30.250 1.00 0.00 199 MET A CA 15
ATOM 20384 C C . MET A 1 6 ? 41.242 33.255 28.757 1.00 0.00 199 MET A C 15
ATOM 20385 O O . MET A 1 6 ? 40.758 33.993 27.902 1.00 0.00 199 MET A O 15
ATOM 20399 N N . LYS A 1 7 ? 42.012 32.215 28.407 1.00 0.00 200 LYS A N 15
ATOM 20400 C CA . LYS A 1 7 ? 42.264 31.800 27.013 1.00 0.00 200 LYS A CA 15
ATOM 20401 C C . LYS A 1 7 ? 41.075 31.057 26.408 1.00 0.00 200 LYS A C 15
ATOM 20402 O O . LYS A 1 7 ? 40.722 31.315 25.255 1.00 0.00 200 LYS A O 15
ATOM 20421 N N . ILE A 1 8 ? 40.436 30.160 27.167 1.00 0.00 201 ILE A N 15
ATOM 20422 C CA . ILE A 1 8 ? 39.235 29.447 26.694 1.00 0.00 201 ILE A CA 15
ATOM 20423 C C . ILE A 1 8 ? 38.027 30.374 26.582 1.00 0.00 201 ILE A C 15
ATOM 20424 O O . ILE A 1 8 ? 37.310 30.275 25.589 1.00 0.00 201 ILE A O 15
ATOM 20440 N N . GLN A 1 9 ? 37.843 31.319 27.516 1.00 0.00 202 GLN A N 15
ATOM 20441 C CA . GLN A 1 9 ? 36.790 32.346 27.436 1.00 0.00 202 GLN A CA 15
ATOM 20442 C C . GLN A 1 9 ? 36.767 33.070 26.075 1.00 0.00 202 GLN A C 15
ATOM 20443 O O . GLN A 1 9 ? 35.712 33.231 25.463 1.00 0.00 202 GLN A O 15
ATOM 20457 N N . THR A 1 10 ? 37.944 33.405 25.547 1.00 0.00 203 THR A N 15
ATOM 20458 C CA . THR A 1 10 ? 38.119 33.999 24.207 1.00 0.00 203 THR A CA 15
ATOM 20459 C C . THR A 1 10 ? 37.727 33.083 23.047 1.00 0.00 203 THR A C 15
ATOM 20460 O O . THR A 1 10 ? 37.088 33.534 22.089 1.00 0.00 203 THR A O 15
ATOM 20471 N N . ALA A 1 11 ? 38.064 31.793 23.144 1.00 0.00 204 ALA A N 15
ATOM 20472 C CA . ALA A 1 11 ? 37.701 30.787 22.149 1.00 0.00 204 ALA A CA 15
ATOM 20473 C C . ALA A 1 11 ? 36.181 30.557 22.105 1.00 0.00 204 ALA A C 15
ATOM 20474 O O . ALA A 1 11 ? 35.579 30.664 21.032 1.00 0.00 204 ALA A O 15
ATOM 20481 N N . ILE A 1 12 ? 35.556 30.328 23.268 1.00 0.00 205 ILE A N 15
ATOM 20482 C CA . ILE A 1 12 ? 34.097 30.249 23.451 1.00 0.00 205 ILE A CA 15
ATOM 20483 C C . ILE A 1 12 ? 33.396 31.517 22.925 1.00 0.00 205 ILE A C 15
ATOM 20484 O O . ILE A 1 12 ? 32.428 31.413 22.176 1.00 0.00 205 ILE A O 15
ATOM 20500 N N . SER A 1 13 ? 33.915 32.711 23.232 1.00 0.00 206 SER A N 15
ATOM 20501 C CA . SER A 1 13 ? 33.384 34.006 22.765 1.00 0.00 206 SER A CA 15
ATOM 20502 C C . SER A 1 13 ? 33.309 34.134 21.229 1.00 0.00 206 SER A C 15
ATOM 20503 O O . SER A 1 13 ? 32.312 34.636 20.695 1.00 0.00 206 SER A O 15
ATOM 20511 N N . SER A 1 14 ? 34.306 33.612 20.502 1.00 0.00 207 SER A N 15
ATOM 20512 C CA . SER A 1 14 ? 34.278 33.496 19.030 1.00 0.00 207 SER A CA 15
ATOM 20513 C C . SER A 1 14 ? 33.222 32.493 18.532 1.00 0.00 207 SER A C 15
ATOM 20514 O O . SER A 1 14 ? 32.524 32.747 17.545 1.00 0.00 207 SER A O 15
ATOM 20522 N N . LYS A 1 15 ? 33.055 31.357 19.218 1.00 0.00 208 LYS A N 15
ATOM 20523 C CA . LYS A 1 15 ? 32.115 30.289 18.828 1.00 0.00 208 LYS A CA 15
ATOM 20524 C C . LYS A 1 15 ? 30.648 30.536 19.208 1.00 0.00 208 LYS A C 15
ATOM 20525 O O . LYS A 1 15 ? 29.769 30.008 18.541 1.00 0.00 208 LYS A O 15
ATOM 20544 N N . ASN A 1 16 ? 30.365 31.347 20.227 1.00 0.00 209 ASN A N 15
ATOM 20545 C CA . ASN A 1 16 ? 29.000 31.613 20.694 1.00 0.00 209 ASN A CA 15
ATOM 20546 C C . ASN A 1 16 ? 28.200 32.499 19.709 1.00 0.00 209 ASN A C 15
ATOM 20547 O O . ASN A 1 16 ? 28.655 33.590 19.343 1.00 0.00 209 ASN A O 15
ATOM 20558 N N . ARG A 1 17 ? 27.004 32.057 19.291 1.00 0.00 210 ARG A N 15
ATOM 20559 C CA . ARG A 1 17 ? 26.073 32.780 18.389 1.00 0.00 210 ARG A CA 15
ATOM 20560 C C . ARG A 1 17 ? 24.608 32.336 18.520 1.00 0.00 210 ARG A C 15
ATOM 20561 O O . ARG A 1 17 ? 24.324 31.162 18.747 1.00 0.00 210 ARG A O 15
ATOM 20582 N N . TYR A 1 18 ? 23.680 33.284 18.374 1.00 0.00 211 TYR A N 15
ATOM 20583 C CA . TYR A 1 18 ? 22.256 33.145 18.737 1.00 0.00 211 TYR A CA 15
ATOM 20584 C C . TYR A 1 18 ? 21.405 33.934 17.709 1.00 0.00 211 TYR A C 15
ATOM 20585 O O . TYR A 1 18 ? 21.958 34.726 16.938 1.00 0.00 211 TYR A O 15
ATOM 20603 N N . PRO A 1 19 ? 20.072 33.732 17.638 1.00 0.00 212 PRO A N 15
ATOM 20604 C CA . PRO A 1 19 ? 19.233 34.368 16.620 1.00 0.00 212 PRO A CA 15
ATOM 20605 C C . PRO A 1 19 ? 19.049 35.871 16.883 1.00 0.00 212 PRO A C 15
ATOM 20606 O O . PRO A 1 19 ? 18.440 36.264 17.882 1.00 0.00 212 PRO A O 15
ATOM 20617 N N . LYS A 1 20 ? 19.535 36.726 15.970 1.00 0.00 213 LYS A N 15
ATOM 20618 C CA . LYS A 1 20 ? 19.540 38.193 16.153 1.00 0.00 213 LYS A CA 15
ATOM 20619 C C . LYS A 1 20 ? 18.139 38.775 16.370 1.00 0.00 213 LYS A C 15
ATOM 20620 O O . LYS A 1 20 ? 17.977 39.667 17.201 1.00 0.00 213 LYS A O 15
ATOM 20639 N N . MET A 1 21 ? 17.115 38.229 15.700 1.00 0.00 214 MET A N 15
ATOM 20640 C CA . MET A 1 21 ? 15.730 38.718 15.794 1.00 0.00 214 MET A CA 15
ATOM 20641 C C . MET A 1 21 ? 15.190 38.677 17.236 1.00 0.00 214 MET A C 15
ATOM 20642 O O . MET A 1 21 ? 14.443 39.569 17.637 1.00 0.00 214 MET A O 15
ATOM 20656 N N . ALA A 1 22 ? 15.635 37.716 18.056 1.00 0.00 215 ALA A N 15
ATOM 20657 C CA . ALA A 1 22 ? 15.200 37.577 19.445 1.00 0.00 215 ALA A CA 15
ATOM 20658 C C . ALA A 1 22 ? 15.556 38.813 20.291 1.00 0.00 215 ALA A C 15
ATOM 20659 O O . ALA A 1 22 ? 14.722 39.304 21.053 1.00 0.00 215 ALA A O 15
ATOM 20666 N N . GLN A 1 23 ? 16.751 39.388 20.119 1.00 0.00 216 GLN A N 15
ATOM 20667 C CA . GLN A 1 23 ? 17.120 40.634 20.800 1.00 0.00 216 GLN A CA 15
ATOM 20668 C C . GLN A 1 23 ? 16.291 41.836 20.310 1.00 0.00 216 GLN A C 15
ATOM 20669 O O . GLN A 1 23 ? 15.930 42.686 21.122 1.00 0.00 216 GLN A O 15
ATOM 20683 N N . ILE A 1 24 ? 15.890 41.878 19.034 1.00 0.00 217 ILE A N 15
ATOM 20684 C CA . ILE A 1 24 ? 14.985 42.920 18.507 1.00 0.00 217 ILE A CA 15
ATOM 20685 C C . ILE A 1 24 ? 13.557 42.764 19.068 1.00 0.00 217 ILE A C 15
ATOM 20686 O O . ILE A 1 24 ? 12.895 43.759 19.380 1.00 0.00 217 ILE A O 15
ATOM 20702 N N . ARG A 1 25 ? 13.098 41.520 19.281 1.00 0.00 218 ARG A N 15
ATOM 20703 C CA . ARG A 1 25 ? 11.859 41.182 20.012 1.00 0.00 218 ARG A CA 15
ATOM 20704 C C . ARG A 1 25 ? 11.925 41.562 21.501 1.00 0.00 218 ARG A C 15
ATOM 20705 O O . ARG A 1 25 ? 10.903 41.957 22.066 1.00 0.00 218 ARG A O 15
ATOM 20726 N N . GLY A 1 26 ? 13.111 41.497 22.113 1.00 0.00 219 GLY A N 15
ATOM 20727 C CA . GLY A 1 26 ? 13.408 41.997 23.466 1.00 0.00 219 GLY A CA 15
ATOM 20728 C C . GLY A 1 26 ? 14.324 41.111 24.326 1.00 0.00 219 GLY A C 15
ATOM 20729 O O . GLY A 1 26 ? 14.680 41.506 25.439 1.00 0.00 219 GLY A O 15
ATOM 20733 N N . ILE A 1 27 ? 14.687 39.915 23.854 1.00 0.00 220 ILE A N 15
ATOM 20734 C CA . ILE A 1 27 ? 15.341 38.860 24.644 1.00 0.00 220 ILE A CA 15
ATOM 20735 C C . ILE A 1 27 ? 16.782 39.235 25.040 1.00 0.00 220 ILE A C 15
ATOM 20736 O O . ILE A 1 27 ? 17.559 39.730 24.222 1.00 0.00 220 ILE A O 15
ATOM 20752 N N . GLU A 1 28 ? 17.141 38.964 26.297 1.00 0.00 221 GLU A N 15
ATOM 20753 C CA . GLU A 1 28 ? 18.455 39.229 26.904 1.00 0.00 221 GLU A CA 15
ATOM 20754 C C . GLU A 1 28 ? 18.768 38.238 28.049 1.00 0.00 221 GLU A C 15
ATOM 20755 O O . GLU A 1 28 ? 17.852 37.696 28.672 1.00 0.00 221 GLU A O 15
ATOM 20767 N N . GLY A 1 29 ? 20.048 38.017 28.378 1.00 0.00 222 GLY A N 15
ATOM 20768 C CA . GLY A 1 29 ? 20.460 37.466 29.682 1.00 0.00 222 GLY A CA 15
ATOM 20769 C C . GLY A 1 29 ? 21.728 36.608 29.703 1.00 0.00 222 GLY A C 15
ATOM 20770 O O . GLY A 1 29 ? 22.679 36.850 28.955 1.00 0.00 222 GLY A O 15
ATOM 20774 N N . GLU A 1 30 ? 21.754 35.660 30.645 1.00 0.00 223 GLU A N 15
ATOM 20775 C CA . GLU A 1 30 ? 22.930 34.919 31.115 1.00 0.00 223 GLU A CA 15
ATOM 20776 C C . GLU A 1 30 ? 22.541 33.495 31.567 1.00 0.00 223 GLU A C 15
ATOM 20777 O O . GLU A 1 30 ? 21.530 33.308 32.257 1.00 0.00 223 GLU A O 15
ATOM 20789 N N . VAL A 1 31 ? 23.360 32.505 31.196 1.00 0.00 224 VAL A N 15
ATOM 20790 C CA . VAL A 1 31 ? 23.103 31.055 31.298 1.00 0.00 224 VAL A CA 15
ATOM 20791 C C . VAL A 1 31 ? 24.124 30.306 32.160 1.00 0.00 224 VAL A C 15
ATOM 20792 O O . VAL A 1 31 ? 25.327 30.471 31.960 1.00 0.00 224 VAL A O 15
ATOM 20805 N N . LEU A 1 32 ? 23.670 29.431 33.065 1.00 0.00 225 LEU A N 15
ATOM 20806 C CA . LEU A 1 32 ? 24.511 28.455 33.766 1.00 0.00 225 LEU A CA 15
ATOM 20807 C C . LEU A 1 32 ? 24.472 27.089 33.072 1.00 0.00 225 LEU A C 15
ATOM 20808 O O . LEU A 1 32 ? 23.409 26.474 32.954 1.00 0.00 225 LEU A O 15
ATOM 20824 N N . VAL A 1 33 ? 25.641 26.579 32.691 1.00 0.00 226 VAL A N 15
ATOM 20825 C CA . VAL A 1 33 ? 25.850 25.239 32.121 1.00 0.00 226 VAL A CA 15
ATOM 20826 C C . VAL A 1 33 ? 26.970 24.480 32.838 1.00 0.00 226 VAL A C 15
ATOM 20827 O O . VAL A 1 33 ? 27.918 25.098 33.318 1.00 0.00 226 VAL A O 15
ATOM 20840 N N . SER A 1 34 ? 26.881 23.154 32.929 1.00 0.00 227 SER A N 15
ATOM 20841 C CA . SER A 1 34 ? 27.902 22.298 33.544 1.00 0.00 227 SER A CA 15
ATOM 20842 C C . SER A 1 34 ? 28.338 21.163 32.625 1.00 0.00 227 SER A C 15
ATOM 20843 O O . SER A 1 34 ? 27.594 20.734 31.739 1.00 0.00 227 SER A O 15
ATOM 20851 N N . PHE A 1 35 ? 29.602 20.757 32.770 1.00 0.00 228 PHE A N 15
ATOM 20852 C CA . PHE A 1 35 ? 30.291 19.897 31.809 1.00 0.00 228 PHE A CA 15
ATOM 20853 C C . PHE A 1 35 ? 31.530 19.147 32.329 1.00 0.00 228 PHE A C 15
ATOM 20854 O O . PHE A 1 35 ? 32.177 19.628 33.261 1.00 0.00 228 PHE A O 15
ATOM 20871 N N . THR A 1 36 ? 31.910 18.011 31.726 1.00 0.00 229 THR A N 15
ATOM 20872 C CA . THR A 1 36 ? 33.203 17.347 31.999 1.00 0.00 229 THR A CA 15
ATOM 20873 C C . THR A 1 36 ? 34.358 17.789 31.114 1.00 0.00 229 THR A C 15
ATOM 20874 O O . THR A 1 36 ? 34.200 17.834 29.895 1.00 0.00 229 THR A O 15
ATOM 20885 N N . ILE A 1 37 ? 35.551 17.988 31.678 1.00 0.00 230 ILE A N 15
ATOM 20886 C CA . ILE A 1 37 ? 36.800 17.950 30.900 1.00 0.00 230 ILE A CA 15
ATOM 20887 C C . ILE A 1 37 ? 37.358 16.515 30.953 1.00 0.00 230 ILE A C 15
ATOM 20888 O O . ILE A 1 37 ? 37.544 15.982 32.047 1.00 0.00 230 ILE A O 15
ATOM 20904 N N . ASN A 1 38 ? 37.657 15.885 29.812 1.00 0.00 231 ASN A N 15
ATOM 20905 C CA . ASN A 1 38 ? 38.358 14.588 29.778 1.00 0.00 231 ASN A CA 15
ATOM 20906 C C . ASN A 1 38 ? 39.884 14.748 29.967 1.00 0.00 231 ASN A C 15
ATOM 20907 O O . ASN A 1 38 ? 40.442 15.787 29.626 1.00 0.00 231 ASN A O 15
ATOM 20918 N N . ALA A 1 39 ? 40.597 13.695 30.377 1.00 0.00 232 ALA A N 15
ATOM 20919 C CA . ALA A 1 39 ? 42.070 13.621 30.357 1.00 0.00 232 ALA A CA 15
ATOM 20920 C C . ALA A 1 39 ? 42.684 13.669 28.933 1.00 0.00 232 ALA A C 15
ATOM 20921 O O . ALA A 1 39 ? 43.859 14.000 28.773 1.00 0.00 232 ALA A O 15
ATOM 20928 N N . ASP A 1 40 ? 41.886 13.429 27.884 1.00 0.00 233 ASP A N 15
ATOM 20929 C CA . ASP A 1 40 ? 42.175 13.862 26.503 1.00 0.00 233 ASP A CA 15
ATOM 20930 C C . ASP A 1 40 ? 42.143 15.379 26.219 1.00 0.00 233 ASP A C 15
ATOM 20931 O O . ASP A 1 40 ? 42.497 15.820 25.125 1.00 0.00 233 ASP A O 15
ATOM 20940 N N . GLY A 1 41 ? 41.712 16.179 27.194 1.00 0.00 234 GLY A N 15
ATOM 20941 C CA . GLY A 1 41 ? 41.574 17.635 27.141 1.00 0.00 234 GLY A CA 15
ATOM 20942 C C . GLY A 1 41 ? 40.256 18.143 26.553 1.00 0.00 234 GLY A C 15
ATOM 20943 O O . GLY A 1 41 ? 39.900 19.292 26.792 1.00 0.00 234 GLY A O 15
ATOM 20947 N N . SER A 1 42 ? 39.501 17.319 25.819 1.00 0.00 235 SER A N 15
ATOM 20948 C CA . SER A 1 42 ? 38.245 17.756 25.205 1.00 0.00 235 SER A CA 15
ATOM 20949 C C . SER A 1 42 ? 37.161 17.903 26.271 1.00 0.00 235 SER A C 15
ATOM 20950 O O . SER A 1 42 ? 36.989 16.994 27.090 1.00 0.00 235 SER A O 15
ATOM 20958 N N . VAL A 1 43 ? 36.394 18.994 26.244 1.00 0.00 236 VAL A N 15
ATOM 20959 C CA . VAL A 1 43 ? 35.175 19.129 27.059 1.00 0.00 236 VAL A CA 15
ATOM 20960 C C . VAL A 1 43 ? 33.971 18.496 26.349 1.00 0.00 236 VAL A C 15
ATOM 20961 O O . VAL A 1 43 ? 33.802 18.598 25.132 1.00 0.00 236 VAL A O 15
ATOM 20974 N N . THR A 1 44 ? 33.141 17.798 27.124 1.00 0.00 237 THR A N 15
ATOM 20975 C CA . THR A 1 44 ? 31.949 17.074 26.661 1.00 0.00 237 THR A CA 15
ATOM 20976 C C . THR A 1 44 ? 30.889 16.868 27.749 1.00 0.00 237 THR A C 15
ATOM 20977 O O . THR A 1 44 ? 31.101 17.252 28.901 1.00 0.00 237 THR A O 15
ATOM 20988 N N . ASP A 1 45 ? 29.745 16.275 27.399 1.00 0.00 238 ASP A N 15
ATOM 20989 C CA . ASP A 1 45 ? 28.630 16.051 28.325 1.00 0.00 238 ASP A CA 15
ATOM 20990 C C . ASP A 1 45 ? 28.036 17.313 28.945 1.00 0.00 238 ASP A C 15
ATOM 20991 O O . ASP A 1 45 ? 27.739 17.380 30.138 1.00 0.00 238 ASP A O 15
ATOM 21000 N N . ILE A 1 46 ? 27.872 18.321 28.089 1.00 0.00 239 ILE A N 15
ATOM 21001 C CA . ILE A 1 46 ? 27.295 19.620 28.407 1.00 0.00 239 ILE A CA 15
ATOM 21002 C C . ILE A 1 46 ? 25.809 19.456 28.750 1.00 0.00 239 ILE A C 15
ATOM 21003 O O . ILE A 1 46 ? 25.042 18.868 27.977 1.00 0.00 239 ILE A O 15
ATOM 21019 N N . LYS A 1 47 ? 25.407 20.014 29.891 1.00 0.00 240 LYS A N 15
ATOM 21020 C CA . LYS A 1 47 ? 24.009 20.207 30.323 1.00 0.00 240 LYS A CA 15
ATOM 21021 C C . LYS A 1 47 ? 23.768 21.633 30.841 1.00 0.00 240 LYS A C 15
ATOM 21022 O O . LYS A 1 47 ? 24.645 22.223 31.466 1.00 0.00 240 LYS A O 15
ATOM 21041 N N . VAL A 1 48 ? 22.581 22.199 30.615 1.00 0.00 241 VAL A N 15
ATOM 21042 C CA . VAL A 1 48 ? 22.144 23.436 31.303 1.00 0.00 241 VAL A CA 15
ATOM 21043 C C . VAL A 1 48 ? 21.732 23.144 32.750 1.00 0.00 241 VAL A C 15
ATOM 21044 O O . VAL A 1 48 ? 21.203 22.069 33.054 1.00 0.00 241 VAL A O 15
ATOM 21057 N N . VAL A 1 49 ? 21.963 24.107 33.642 1.00 0.00 242 VAL A N 15
ATOM 21058 C CA . VAL A 1 49 ? 21.541 24.071 35.051 1.00 0.00 242 VAL A CA 15
ATOM 21059 C C . VAL A 1 49 ? 20.397 25.041 35.345 1.00 0.00 242 VAL A C 15
ATOM 21060 O O . VAL A 1 49 ? 19.319 24.622 35.768 1.00 0.00 242 VAL A O 15
ATOM 21073 N N . LYS A 1 50 ? 20.592 26.334 35.057 1.00 0.00 243 LYS A N 15
ATOM 21074 C CA . LYS A 1 50 ? 19.578 27.391 35.242 1.00 0.00 243 LYS A CA 15
ATOM 21075 C C . LYS A 1 50 ? 19.888 28.601 34.349 1.00 0.00 243 LYS A C 15
ATOM 21076 O O . LYS A 1 50 ? 21.046 28.827 34.007 1.00 0.00 243 LYS A O 15
ATOM 21095 N N . SER A 1 51 ? 18.884 29.392 33.973 1.00 0.00 244 SER A N 15
ATOM 21096 C CA . SER A 1 51 ? 19.067 30.601 33.156 1.00 0.00 244 SER A CA 15
ATOM 21097 C C . SER A 1 51 ? 18.193 31.771 33.622 1.00 0.00 244 SER A C 15
ATOM 21098 O O . SER A 1 51 ? 17.200 31.572 34.326 1.00 0.00 244 SER A O 15
ATOM 21106 N N . ASN A 1 52 ? 18.547 32.987 33.200 1.00 0.00 245 ASN A N 15
ATOM 21107 C CA . ASN A 1 52 ? 17.669 34.166 33.248 1.00 0.00 245 ASN A CA 15
ATOM 21108 C C . ASN A 1 52 ? 16.680 34.231 32.060 1.00 0.00 245 ASN A C 15
ATOM 21109 O O . ASN A 1 52 ? 15.829 35.121 32.024 1.00 0.00 245 ASN A O 15
ATOM 21120 N N . THR A 1 53 ? 16.870 33.385 31.038 1.00 0.00 246 THR A N 15
ATOM 21121 C CA . THR A 1 53 ? 16.392 33.623 29.665 1.00 0.00 246 THR A CA 15
ATOM 21122 C C . THR A 1 53 ? 15.975 32.389 28.849 1.00 0.00 246 THR A C 15
ATOM 21123 O O . THR A 1 53 ? 16.005 31.253 29.342 1.00 0.00 246 THR A O 15
ATOM 21134 N N . THR A 1 54 ? 15.538 32.617 27.606 1.00 0.00 247 THR A N 15
ATOM 21135 C CA . THR A 1 54 ? 14.944 31.608 26.715 1.00 0.00 247 THR A CA 15
ATOM 21136 C C . THR A 1 54 ? 15.787 30.372 26.409 1.00 0.00 247 THR A C 15
ATOM 21137 O O . THR A 1 54 ? 17.003 30.441 26.216 1.00 0.00 247 THR A O 15
ATOM 21148 N N . ASP A 1 55 ? 15.131 29.214 26.313 1.00 0.00 248 ASP A N 15
ATOM 21149 C CA . ASP A 1 55 ? 15.795 27.944 26.006 1.00 0.00 248 ASP A CA 15
ATOM 21150 C C . ASP A 1 55 ? 16.494 27.862 24.644 1.00 0.00 248 ASP A C 15
ATOM 21151 O O . ASP A 1 55 ? 17.338 26.990 24.436 1.00 0.00 248 ASP A O 15
ATOM 21160 N N . ILE A 1 56 ? 16.185 28.791 23.736 1.00 0.00 249 ILE A N 15
ATOM 21161 C CA . ILE A 1 56 ? 16.844 28.954 22.438 1.00 0.00 249 ILE A CA 15
ATOM 21162 C C . ILE A 1 56 ? 18.275 29.473 22.645 1.00 0.00 249 ILE A C 15
ATOM 21163 O O . ILE A 1 56 ? 19.224 28.896 22.109 1.00 0.00 249 ILE A O 15
ATOM 21179 N N . LEU A 1 57 ? 18.443 30.508 23.479 1.00 0.00 250 LEU A N 15
ATOM 21180 C CA . LEU A 1 57 ? 19.750 31.030 23.896 1.00 0.00 250 LEU A CA 15
ATOM 21181 C C . LEU A 1 57 ? 20.496 29.997 24.751 1.00 0.00 250 LEU A C 15
ATOM 21182 O O . LEU A 1 57 ? 21.679 29.757 24.536 1.00 0.00 250 LEU A O 15
ATOM 21198 N N . ASN A 1 58 ? 19.811 29.327 25.679 1.00 0.00 251 ASN A N 15
ATOM 21199 C CA . ASN A 1 58 ? 20.422 28.327 26.566 1.00 0.00 251 ASN A CA 15
ATOM 21200 C C . ASN A 1 58 ? 21.020 27.145 25.774 1.00 0.00 251 ASN A C 15
ATOM 21201 O O . ASN A 1 58 ? 22.132 26.696 26.057 1.00 0.00 251 ASN A O 15
ATOM 21212 N N . HIS A 1 59 ? 20.317 26.685 24.734 1.00 0.00 252 HIS A N 15
ATOM 21213 C CA . HIS A 1 59 ? 20.788 25.629 23.830 1.00 0.00 252 HIS A CA 15
ATOM 21214 C C . HIS A 1 59 ? 21.873 26.079 22.836 1.00 0.00 252 HIS A C 15
ATOM 21215 O O . HIS A 1 59 ? 22.634 25.245 22.343 1.00 0.00 252 HIS A O 15
ATOM 21229 N N . ALA A 1 60 ? 21.997 27.380 22.572 1.00 0.00 253 ALA A N 15
ATOM 21230 C CA . ALA A 1 60 ? 23.108 27.950 21.808 1.00 0.00 253 ALA A CA 15
ATOM 21231 C C . ALA A 1 60 ? 24.364 28.124 22.686 1.00 0.00 253 ALA A C 15
ATOM 21232 O O . ALA A 1 60 ? 25.474 27.811 22.252 1.00 0.00 253 ALA A O 15
ATOM 21239 N N . ALA A 1 61 ? 24.192 28.548 23.941 1.00 0.00 254 ALA A N 15
ATOM 21240 C CA . ALA A 1 61 ? 25.266 28.747 24.912 1.00 0.00 254 ALA A CA 15
ATOM 21241 C C . ALA A 1 61 ? 25.984 27.433 25.261 1.00 0.00 254 ALA A C 15
ATOM 21242 O O . ALA A 1 61 ? 27.210 27.397 25.343 1.00 0.00 254 ALA A O 15
ATOM 21249 N N . LEU A 1 62 ? 25.234 26.335 25.408 1.00 0.00 255 LEU A N 15
ATOM 21250 C CA . LEU A 1 62 ? 25.806 25.005 25.636 1.00 0.00 255 LEU A CA 15
ATOM 21251 C C . LEU A 1 62 ? 26.586 24.500 24.402 1.00 0.00 255 LEU A C 15
ATOM 21252 O O . LEU A 1 62 ? 27.663 23.920 24.534 1.00 0.00 255 LEU A O 15
ATOM 21268 N N . GLU A 1 63 ? 26.087 24.766 23.190 1.00 0.00 256 GLU A N 15
ATOM 21269 C CA . GLU A 1 63 ? 26.751 24.384 21.936 1.00 0.00 256 GLU A CA 15
ATOM 21270 C C . GLU A 1 63 ? 28.041 25.183 21.678 1.00 0.00 256 GLU A C 15
ATOM 21271 O O . GLU A 1 63 ? 28.968 24.679 21.038 1.00 0.00 256 GLU A O 15
ATOM 21283 N N . ALA A 1 64 ? 28.136 26.402 22.218 1.00 0.00 257 ALA A N 15
ATOM 21284 C CA . ALA A 1 64 ? 29.341 27.231 22.119 1.00 0.00 257 ALA A CA 15
ATOM 21285 C C . ALA A 1 64 ? 30.561 26.550 22.768 1.00 0.00 257 ALA A C 15
ATOM 21286 O O . ALA A 1 64 ? 31.667 26.605 22.227 1.00 0.00 257 ALA A O 15
ATOM 21293 N N . ILE A 1 65 ? 30.346 25.849 23.891 1.00 0.00 258 ILE A N 15
ATOM 21294 C CA . ILE A 1 65 ? 31.372 25.042 24.567 1.00 0.00 258 ILE A CA 15
ATOM 21295 C C . ILE A 1 65 ? 31.828 23.883 23.672 1.00 0.00 258 ILE A C 15
ATOM 21296 O O . ILE A 1 65 ? 33.027 23.675 23.508 1.00 0.00 258 ILE A O 15
ATOM 21312 N N . LYS A 1 66 ? 30.888 23.171 23.033 1.00 0.00 259 LYS A N 15
ATOM 21313 C CA . LYS A 1 66 ? 31.175 22.059 22.105 1.00 0.00 259 LYS A CA 15
ATOM 21314 C C . LYS A 1 66 ? 31.997 22.510 20.897 1.00 0.00 259 LYS A C 15
ATOM 21315 O O . LYS A 1 66 ? 33.009 21.905 20.545 1.00 0.00 259 LYS A O 15
ATOM 21334 N N . SER A 1 67 ? 31.612 23.636 20.308 1.00 0.00 260 SER A N 15
ATOM 21335 C CA . SER A 1 67 ? 32.359 24.275 19.215 1.00 0.00 260 SER A CA 15
ATOM 21336 C C . SER A 1 67 ? 33.764 24.787 19.604 1.00 0.00 260 SER A C 15
ATOM 21337 O O . SER A 1 67 ? 34.617 24.933 18.727 1.00 0.00 260 SER A O 15
ATOM 21345 N N . ALA A 1 68 ? 34.056 25.002 20.896 1.00 0.00 261 ALA A N 15
ATOM 21346 C CA . ALA A 1 68 ? 35.404 25.272 21.428 1.00 0.00 261 ALA A CA 15
ATOM 21347 C C . ALA A 1 68 ? 36.071 24.052 22.109 1.00 0.00 261 ALA A C 15
ATOM 21348 O O . ALA A 1 68 ? 37.102 24.206 22.766 1.00 0.00 261 ALA A O 15
ATOM 21355 N N . ALA A 1 69 ? 35.505 22.845 22.013 1.00 0.00 262 ALA A N 15
ATOM 21356 C CA . ALA A 1 69 ? 35.773 21.788 22.987 1.00 0.00 262 ALA A CA 15
ATOM 21357 C C . ALA A 1 69 ? 37.223 21.307 23.041 1.00 0.00 262 ALA A C 15
ATOM 21358 O O . ALA A 1 69 ? 37.733 20.986 24.115 1.00 0.00 262 ALA A O 15
ATOM 21365 N N . HIS A 1 70 ? 37.892 21.258 21.893 1.00 0.00 263 HIS A N 15
ATOM 21366 C CA . HIS A 1 70 ? 39.261 20.768 21.790 1.00 0.00 263 HIS A CA 15
ATOM 21367 C C . HIS A 1 70 ? 40.303 21.750 22.355 1.00 0.00 263 HIS A C 15
ATOM 21368 O O . HIS A 1 70 ? 41.435 21.344 22.616 1.00 0.00 263 HIS A O 15
ATOM 21382 N N . LEU A 1 71 ? 39.946 23.019 22.600 1.00 0.00 264 LEU A N 15
ATOM 21383 C CA . LEU A 1 71 ? 40.850 24.040 23.154 1.00 0.00 264 LEU A CA 15
ATOM 21384 C C . LEU A 1 71 ? 41.120 23.862 24.660 1.00 0.00 264 LEU A C 15
ATOM 21385 O O . LEU A 1 71 ? 42.121 24.381 25.156 1.00 0.00 264 LEU A O 15
ATOM 21401 N N . PHE A 1 72 ? 40.275 23.126 25.390 1.00 0.00 265 PHE A N 15
ATOM 21402 C CA . PHE A 1 72 ? 40.427 22.931 26.834 1.00 0.00 265 PHE A CA 15
ATOM 21403 C C . PHE A 1 72 ? 41.728 22.229 27.306 1.00 0.00 265 PHE A C 15
ATOM 21404 O O . PHE A 1 72 ? 42.179 21.286 26.643 1.00 0.00 265 PHE A O 15
ATOM 21421 N N . PRO A 1 73 ? 42.369 22.679 28.407 1.00 0.00 266 PRO A N 15
ATOM 21422 C CA . PRO A 1 73 ? 43.635 22.121 28.891 1.00 0.00 266 PRO A CA 15
ATOM 21423 C C . PRO A 1 73 ? 43.428 20.819 29.680 1.00 0.00 266 PRO A C 15
ATOM 21424 O O . PRO A 1 73 ? 42.394 20.625 30.328 1.00 0.00 266 PRO A O 15
ATOM 21435 N N . LYS A 1 74 ? 44.425 19.924 29.654 1.00 0.00 267 LYS A N 15
ATOM 21436 C CA . LYS A 1 74 ? 44.315 18.561 30.199 1.00 0.00 267 LYS A CA 15
ATOM 21437 C C . LYS A 1 74 ? 44.304 18.557 31.742 1.00 0.00 267 LYS A C 15
ATOM 21438 O O . LYS A 1 74 ? 45.277 19.027 32.348 1.00 0.00 267 LYS A O 15
ATOM 21457 N N . PRO A 1 75 ? 43.253 18.012 32.380 1.00 0.00 268 PRO A N 15
ATOM 21458 C CA . PRO A 1 75 ? 43.102 17.945 33.829 1.00 0.00 268 PRO A CA 15
ATOM 21459 C C . PRO A 1 75 ? 43.967 16.825 34.438 1.00 0.00 268 PRO A C 15
ATOM 21460 O O . PRO A 1 75 ? 44.355 15.878 33.746 1.00 0.00 268 PRO A O 15
ATOM 21471 N N . GLU A 1 76 ? 44.257 16.894 35.741 1.00 0.00 269 GLU A N 15
ATOM 21472 C CA . GLU A 1 76 ? 45.005 15.832 36.442 1.00 0.00 269 GLU A CA 15
ATOM 21473 C C . GLU A 1 76 ? 44.228 14.498 36.508 1.00 0.00 269 GLU A C 15
ATOM 21474 O O . GLU A 1 76 ? 44.829 13.422 36.523 1.00 0.00 269 GLU A O 15
ATOM 21486 N N . GLU A 1 77 ? 42.895 14.543 36.503 1.00 0.00 270 GLU A N 15
ATOM 21487 C CA . GLU A 1 77 ? 42.007 13.467 36.027 1.00 0.00 270 GLU A CA 15
ATOM 21488 C C . GLU A 1 77 ? 40.633 14.038 35.623 1.00 0.00 270 GLU A C 15
ATOM 21489 O O . GLU A 1 77 ? 40.297 15.161 36.004 1.00 0.00 270 GLU A O 15
ATOM 21501 N N . THR A 1 78 ? 39.840 13.291 34.847 1.00 0.00 271 THR A N 15
ATOM 21502 C CA . THR A 1 78 ? 38.547 13.717 34.297 1.00 0.00 271 THR A CA 15
ATOM 21503 C C . THR A 1 78 ? 37.549 14.057 35.410 1.00 0.00 271 THR A C 15
ATOM 21504 O O . THR A 1 78 ? 37.215 13.203 36.237 1.00 0.00 271 THR A O 15
ATOM 21515 N N . VAL A 1 79 ? 37.052 15.297 35.419 1.00 0.00 272 VAL A N 15
ATOM 21516 C CA . VAL A 1 79 ? 36.168 15.881 36.453 1.00 0.00 272 VAL A CA 15
ATOM 21517 C C . VAL A 1 79 ? 35.251 16.963 35.858 1.00 0.00 272 VAL A C 15
ATOM 21518 O O . VAL A 1 79 ? 35.527 17.515 34.789 1.00 0.00 272 VAL A O 15
ATOM 21531 N N . HIS A 1 80 ? 34.148 17.267 36.555 1.00 0.00 273 HIS A N 15
ATOM 21532 C CA . HIS A 1 80 ? 33.152 18.256 36.131 1.00 0.00 273 HIS A CA 15
ATOM 21533 C C . HIS A 1 80 ? 33.400 19.685 36.654 1.00 0.00 273 HIS A C 15
ATOM 21534 O O . HIS A 1 80 ? 33.910 19.899 37.762 1.00 0.00 273 HIS A O 15
ATOM 21548 N N . LEU A 1 81 ? 32.964 20.654 35.843 1.00 0.00 274 LEU A N 15
ATOM 21549 C CA . LEU A 1 81 ? 32.967 22.103 36.069 1.00 0.00 274 LEU A CA 15
ATOM 21550 C C . LEU A 1 81 ? 31.580 22.694 35.733 1.00 0.00 274 LEU A C 15
ATOM 21551 O O . LEU A 1 81 ? 30.769 22.045 35.069 1.00 0.00 274 LEU A O 15
ATOM 21567 N N . LYS A 1 82 ? 31.312 23.943 36.134 1.00 0.00 275 LYS A N 15
ATOM 21568 C CA . LYS A 1 82 ? 30.055 24.665 35.849 1.00 0.00 275 LYS A CA 15
ATOM 21569 C C . LYS A 1 82 ? 30.334 26.100 35.411 1.00 0.00 275 LYS A C 15
ATOM 21570 O O . LYS A 1 82 ? 30.575 26.956 36.261 1.00 0.00 275 LYS A O 15
ATOM 21589 N N . ILE A 1 83 ? 30.371 26.355 34.101 1.00 0.00 276 ILE A N 15
ATOM 21590 C CA . ILE A 1 83 ? 30.901 27.623 33.561 1.00 0.00 276 ILE A CA 15
ATOM 21591 C C . ILE A 1 83 ? 29.784 28.506 32.956 1.00 0.00 276 ILE A C 15
ATOM 21592 O O . ILE A 1 83 ? 29.119 28.063 32.021 1.00 0.00 276 ILE A O 15
ATOM 21608 N N . PRO A 1 84 ? 29.558 29.746 33.447 1.00 0.00 277 PRO A N 15
ATOM 21609 C CA . PRO A 1 84 ? 28.542 30.658 32.905 1.00 0.00 277 PRO A CA 15
ATOM 21610 C C . PRO A 1 84 ? 28.839 31.198 31.495 1.00 0.00 277 PRO A C 15
ATOM 21611 O O . PRO A 1 84 ? 29.999 31.440 31.143 1.00 0.00 277 PRO A O 15
ATOM 21622 N N . ILE A 1 85 ? 27.776 31.489 30.734 1.00 0.00 278 ILE A N 15
ATOM 21623 C CA . ILE A 1 85 ? 27.802 32.191 29.435 1.00 0.00 278 ILE A CA 15
ATOM 21624 C C . ILE A 1 85 ? 26.891 33.433 29.458 1.00 0.00 278 ILE A C 15
ATOM 21625 O O . ILE A 1 85 ? 25.747 33.360 29.910 1.00 0.00 278 ILE A O 15
ATOM 21641 N N . ALA A 1 86 ? 27.361 34.555 28.906 1.00 0.00 279 ALA A N 15
ATOM 21642 C CA . ALA A 1 86 ? 26.602 35.798 28.728 1.00 0.00 279 ALA A CA 15
ATOM 21643 C C . ALA A 1 86 ? 26.578 36.253 27.253 1.00 0.00 279 ALA A C 15
ATOM 21644 O O . ALA A 1 86 ? 27.539 36.038 26.510 1.00 0.00 279 ALA A O 15
ATOM 21651 N N . TYR A 1 87 ? 25.479 36.893 26.837 1.00 0.00 280 TYR A N 15
ATOM 21652 C CA . TYR A 1 87 ? 25.220 37.322 25.454 1.00 0.00 280 TYR A CA 15
ATOM 21653 C C . TYR A 1 87 ? 25.494 38.776 25.067 1.00 0.00 280 TYR A C 15
ATOM 21654 O O . TYR A 1 87 ? 24.966 39.697 25.689 1.00 0.00 280 TYR A O 15
ATOM 21672 N N . SER A 1 88 ? 26.268 38.990 24.000 1.00 0.00 281 SER A N 15
ATOM 21673 C CA . SER A 1 88 ? 26.457 40.313 23.398 1.00 0.00 281 SER A CA 15
ATOM 21674 C C . SER A 1 88 ? 25.245 40.721 22.550 1.00 0.00 281 SER A C 15
ATOM 21675 O O . SER A 1 88 ? 24.962 40.135 21.502 1.00 0.00 281 SER A O 15
ATOM 21683 N N . LEU A 1 89 ? 24.503 41.723 23.023 1.00 0.00 282 LEU A N 15
ATOM 21684 C CA . LEU A 1 89 ? 23.275 42.257 22.418 1.00 0.00 282 LEU A CA 15
ATOM 21685 C C . LEU A 1 89 ? 23.592 43.281 21.313 1.00 0.00 282 LEU A C 15
ATOM 21686 O O . LEU A 1 89 ? 22.960 43.289 20.254 1.00 0.00 282 LEU A O 15
ATOM 21702 N N . LYS A 1 90 ? 24.639 44.082 21.540 1.00 0.00 283 LYS A N 15
ATOM 21703 C CA . LYS A 1 90 ? 25.355 44.904 20.550 1.00 0.00 283 LYS A CA 15
ATOM 21704 C C . LYS A 1 90 ? 26.525 44.120 19.926 1.00 0.00 283 LYS A C 15
ATOM 21705 O O . LYS A 1 90 ? 26.756 42.960 20.278 1.00 0.00 283 LYS A O 15
ATOM 21724 N N . GLU A 1 91 ? 27.294 44.723 19.018 1.00 0.00 284 GLU A N 15
ATOM 21725 C CA . GLU A 1 91 ? 28.609 44.192 18.605 1.00 0.00 284 GLU A CA 15
ATOM 21726 C C . GLU A 1 91 ? 29.662 44.391 19.718 1.00 0.00 284 GLU A C 15
ATOM 21727 O O . GLU A 1 91 ? 30.574 45.210 19.596 1.00 0.00 284 GLU A O 15
ATOM 21739 N N . ASP A 1 92 ? 29.509 43.676 20.838 1.00 0.00 285 ASP A N 15
ATOM 21740 C CA . ASP A 1 92 ? 30.404 43.675 22.012 1.00 0.00 285 ASP A CA 15
ATOM 21741 C C . ASP A 1 92 ? 31.434 42.542 22.091 1.00 0.00 285 ASP A C 15
ATOM 21742 O O . ASP A 1 92 ? 32.636 42.814 21.859 1.00 0.00 285 ASP A O 15
ATOM 21751 N N . SER A 1 1 ? 47.801 28.537 38.148 1.00 0.00 194 SER A N 16
ATOM 21752 C CA . SER A 1 1 ? 47.701 29.663 37.203 1.00 0.00 194 SER A CA 16
ATOM 21753 C C . SER A 1 1 ? 47.353 29.143 35.822 1.00 0.00 194 SER A C 16
ATOM 21754 O O . SER A 1 1 ? 48.143 28.417 35.218 1.00 0.00 194 SER A O 16
ATOM 21764 N N . ASN A 1 2 ? 46.159 29.478 35.334 1.00 0.00 195 ASN A N 16
ATOM 21765 C CA . ASN A 1 2 ? 45.569 28.893 34.130 1.00 0.00 195 ASN A CA 16
ATOM 21766 C C . ASN A 1 2 ? 46.280 29.269 32.819 1.00 0.00 195 ASN A C 16
ATOM 21767 O O . ASN A 1 2 ? 46.962 30.296 32.729 1.00 0.00 195 ASN A O 16
ATOM 21778 N N . GLU A 1 3 ? 46.035 28.464 31.779 1.00 0.00 196 GLU A N 16
ATOM 21779 C CA . GLU A 1 3 ? 46.271 28.837 30.376 1.00 0.00 196 GLU A CA 16
ATOM 21780 C C . GLU A 1 3 ? 45.449 28.049 29.335 1.00 0.00 196 GLU A C 16
ATOM 21781 O O . GLU A 1 3 ? 45.063 28.622 28.314 1.00 0.00 196 GLU A O 16
ATOM 21793 N N . PHE A 1 4 ? 45.134 26.768 29.573 1.00 0.00 197 PHE A N 16
ATOM 21794 C CA . PHE A 1 4 ? 44.335 25.940 28.649 1.00 0.00 197 PHE A CA 16
ATOM 21795 C C . PHE A 1 4 ? 42.890 26.472 28.666 1.00 0.00 197 PHE A C 16
ATOM 21796 O O . PHE A 1 4 ? 42.248 26.531 27.619 1.00 0.00 197 PHE A O 16
ATOM 21813 N N . LEU A 1 5 ? 42.382 26.914 29.826 1.00 0.00 198 LEU A N 16
ATOM 21814 C CA . LEU A 1 5 ? 41.033 27.471 29.973 1.00 0.00 198 LEU A CA 16
ATOM 21815 C C . LEU A 1 5 ? 40.738 28.607 28.977 1.00 0.00 198 LEU A C 16
ATOM 21816 O O . LEU A 1 5 ? 39.673 28.624 28.361 1.00 0.00 198 LEU A O 16
ATOM 21832 N N . MET A 1 6 ? 41.687 29.520 28.759 1.00 0.00 199 MET A N 16
ATOM 21833 C CA . MET A 1 6 ? 41.546 30.600 27.779 1.00 0.00 199 MET A CA 16
ATOM 21834 C C . MET A 1 6 ? 41.321 30.038 26.369 1.00 0.00 199 MET A C 16
ATOM 21835 O O . MET A 1 6 ? 40.386 30.455 25.686 1.00 0.00 199 MET A O 16
ATOM 21849 N N . LYS A 1 7 ? 42.101 29.023 25.966 1.00 0.00 200 LYS A N 16
ATOM 21850 C CA . LYS A 1 7 ? 41.967 28.352 24.664 1.00 0.00 200 LYS A CA 16
ATOM 21851 C C . LYS A 1 7 ? 40.631 27.634 24.461 1.00 0.00 200 LYS A C 16
ATOM 21852 O O . LYS A 1 7 ? 40.167 27.602 23.316 1.00 0.00 200 LYS A O 16
ATOM 21871 N N . ILE A 1 8 ? 39.982 27.103 25.510 1.00 0.00 201 ILE A N 16
ATOM 21872 C CA . ILE A 1 8 ? 38.622 26.547 25.348 1.00 0.00 201 ILE A CA 16
ATOM 21873 C C . ILE A 1 8 ? 37.567 27.650 25.336 1.00 0.00 201 ILE A C 16
ATOM 21874 O O . ILE A 1 8 ? 36.697 27.620 24.471 1.00 0.00 201 ILE A O 16
ATOM 21890 N N . GLN A 1 9 ? 37.670 28.662 26.205 1.00 0.00 202 GLN A N 16
ATOM 21891 C CA . GLN A 1 9 ? 36.780 29.835 26.208 1.00 0.00 202 GLN A CA 16
ATOM 21892 C C . GLN A 1 9 ? 36.683 30.524 24.834 1.00 0.00 202 GLN A C 16
ATOM 21893 O O . GLN A 1 9 ? 35.588 30.892 24.398 1.00 0.00 202 GLN A O 16
ATOM 21907 N N . THR A 1 10 ? 37.806 30.597 24.118 1.00 0.00 203 THR A N 16
ATOM 21908 C CA . THR A 1 10 ? 37.868 30.964 22.690 1.00 0.00 203 THR A CA 16
ATOM 21909 C C . THR A 1 10 ? 37.183 29.995 21.728 1.00 0.00 203 THR A C 16
ATOM 21910 O O . THR A 1 10 ? 36.327 30.402 20.941 1.00 0.00 203 THR A O 16
ATOM 21921 N N . ALA A 1 11 ? 37.520 28.703 21.804 1.00 0.00 204 ALA A N 16
ATOM 21922 C CA . ALA A 1 11 ? 36.974 27.679 20.913 1.00 0.00 204 ALA A CA 16
ATOM 21923 C C . ALA A 1 11 ? 35.445 27.568 21.028 1.00 0.00 204 ALA A C 16
ATOM 21924 O O . ALA A 1 11 ? 34.753 27.504 20.015 1.00 0.00 204 ALA A O 16
ATOM 21931 N N . ILE A 1 12 ? 34.899 27.637 22.245 1.00 0.00 205 ILE A N 16
ATOM 21932 C CA . ILE A 1 12 ? 33.452 27.652 22.499 1.00 0.00 205 ILE A CA 16
ATOM 21933 C C . ILE A 1 12 ? 32.782 28.837 21.789 1.00 0.00 205 ILE A C 16
ATOM 21934 O O . ILE A 1 12 ? 31.795 28.641 21.087 1.00 0.00 205 ILE A O 16
ATOM 21950 N N . SER A 1 13 ? 33.332 30.053 21.893 1.00 0.00 206 SER A N 16
ATOM 21951 C CA . SER A 1 13 ? 32.810 31.222 21.157 1.00 0.00 206 SER A CA 16
ATOM 21952 C C . SER A 1 13 ? 32.914 31.060 19.632 1.00 0.00 206 SER A C 16
ATOM 21953 O O . SER A 1 13 ? 31.988 31.434 18.909 1.00 0.00 206 SER A O 16
ATOM 21961 N N . SER A 1 14 ? 33.982 30.429 19.134 1.00 0.00 207 SER A N 16
ATOM 21962 C CA . SER A 1 14 ? 34.150 30.093 17.711 1.00 0.00 207 SER A CA 16
ATOM 21963 C C . SER A 1 14 ? 33.091 29.083 17.217 1.00 0.00 207 SER A C 16
ATOM 21964 O O . SER A 1 14 ? 32.552 29.239 16.118 1.00 0.00 207 SER A O 16
ATOM 21972 N N . LYS A 1 15 ? 32.723 28.100 18.054 1.00 0.00 208 LYS A N 16
ATOM 21973 C CA . LYS A 1 15 ? 31.685 27.078 17.798 1.00 0.00 208 LYS A CA 16
ATOM 21974 C C . LYS A 1 15 ? 30.238 27.538 18.058 1.00 0.00 208 LYS A C 16
ATOM 21975 O O . LYS A 1 15 ? 29.294 26.895 17.595 1.00 0.00 208 LYS A O 16
ATOM 21994 N N . ASN A 1 16 ? 30.052 28.622 18.813 1.00 0.00 209 ASN A N 16
ATOM 21995 C CA . ASN A 1 16 ? 28.751 29.199 19.160 1.00 0.00 209 ASN A CA 16
ATOM 21996 C C . ASN A 1 16 ? 28.123 29.916 17.956 1.00 0.00 209 ASN A C 16
ATOM 21997 O O . ASN A 1 16 ? 28.726 30.837 17.400 1.00 0.00 209 ASN A O 16
ATOM 22008 N N . ARG A 1 17 ? 26.902 29.520 17.578 1.00 0.00 210 ARG A N 16
ATOM 22009 C CA . ARG A 1 17 ? 26.214 29.977 16.353 1.00 0.00 210 ARG A CA 16
ATOM 22010 C C . ARG A 1 17 ? 25.117 31.017 16.603 1.00 0.00 210 ARG A C 16
ATOM 22011 O O . ARG A 1 17 ? 23.933 30.684 16.693 1.00 0.00 210 ARG A O 16
ATOM 22032 N N . TYR A 1 18 ? 25.519 32.286 16.684 1.00 0.00 211 TYR A N 16
ATOM 22033 C CA . TYR A 1 18 ? 24.613 33.441 16.682 1.00 0.00 211 TYR A CA 16
ATOM 22034 C C . TYR A 1 18 ? 24.037 33.662 15.255 1.00 0.00 211 TYR A C 16
ATOM 22035 O O . TYR A 1 18 ? 24.797 33.554 14.283 1.00 0.00 211 TYR A O 16
ATOM 22053 N N . PRO A 1 19 ? 22.729 33.955 15.082 1.00 0.00 212 PRO A N 16
ATOM 22054 C CA . PRO A 1 19 ? 22.105 34.064 13.756 1.00 0.00 212 PRO A CA 16
ATOM 22055 C C . PRO A 1 19 ? 22.607 35.230 12.889 1.00 0.00 212 PRO A C 16
ATOM 22056 O O . PRO A 1 19 ? 22.903 36.321 13.382 1.00 0.00 212 PRO A O 16
ATOM 22067 N N . LYS A 1 20 ? 22.580 35.054 11.563 1.00 0.00 213 LYS A N 16
ATOM 22068 C CA . LYS A 1 20 ? 22.864 36.076 10.528 1.00 0.00 213 LYS A CA 16
ATOM 22069 C C . LYS A 1 20 ? 21.681 37.055 10.310 1.00 0.00 213 LYS A C 16
ATOM 22070 O O . LYS A 1 20 ? 21.395 37.483 9.186 1.00 0.00 213 LYS A O 16
ATOM 22089 N N . MET A 1 21 ? 20.969 37.369 11.395 1.00 0.00 214 MET A N 16
ATOM 22090 C CA . MET A 1 21 ? 19.775 38.231 11.465 1.00 0.00 214 MET A CA 16
ATOM 22091 C C . MET A 1 21 ? 19.615 38.917 12.841 1.00 0.00 214 MET A C 16
ATOM 22092 O O . MET A 1 21 ? 19.116 40.039 12.937 1.00 0.00 214 MET A O 16
ATOM 22106 N N . ALA A 1 22 ? 20.072 38.274 13.921 1.00 0.00 215 ALA A N 16
ATOM 22107 C CA . ALA A 1 22 ? 19.874 38.739 15.295 1.00 0.00 215 ALA A CA 16
ATOM 22108 C C . ALA A 1 22 ? 20.525 40.111 15.583 1.00 0.00 215 ALA A C 16
ATOM 22109 O O . ALA A 1 22 ? 19.915 40.946 16.253 1.00 0.00 215 ALA A O 16
ATOM 22116 N N . GLN A 1 23 ? 21.703 40.389 15.011 1.00 0.00 216 GLN A N 16
ATOM 22117 C CA . GLN A 1 23 ? 22.394 41.687 15.124 1.00 0.00 216 GLN A CA 16
ATOM 22118 C C . GLN A 1 23 ? 21.676 42.802 14.346 1.00 0.00 216 GLN A C 16
ATOM 22119 O O . GLN A 1 23 ? 21.765 43.975 14.714 1.00 0.00 216 GLN A O 16
ATOM 22133 N N . ILE A 1 24 ? 20.933 42.453 13.291 1.00 0.00 217 ILE A N 16
ATOM 22134 C CA . ILE A 1 24 ? 20.143 43.402 12.491 1.00 0.00 217 ILE A CA 16
ATOM 22135 C C . ILE A 1 24 ? 18.947 43.919 13.302 1.00 0.00 217 ILE A C 16
ATOM 22136 O O . ILE A 1 24 ? 18.646 45.115 13.261 1.00 0.00 217 ILE A O 16
ATOM 22152 N N . ARG A 1 25 ? 18.304 43.024 14.071 1.00 0.00 218 ARG A N 16
ATOM 22153 C CA . ARG A 1 25 ? 17.094 43.292 14.872 1.00 0.00 218 ARG A CA 16
ATOM 22154 C C . ARG A 1 25 ? 17.360 43.629 16.356 1.00 0.00 218 ARG A C 16
ATOM 22155 O O . ARG A 1 25 ? 16.464 44.127 17.042 1.00 0.00 218 ARG A O 16
ATOM 22176 N N . GLY A 1 26 ? 18.584 43.400 16.843 1.00 0.00 219 GLY A N 16
ATOM 22177 C CA . GLY A 1 26 ? 19.102 43.891 18.132 1.00 0.00 219 GLY A CA 16
ATOM 22178 C C . GLY A 1 26 ? 19.093 42.873 19.283 1.00 0.00 219 GLY A C 16
ATOM 22179 O O . GLY A 1 26 ? 19.131 43.272 20.449 1.00 0.00 219 GLY A O 16
ATOM 22183 N N . ILE A 1 27 ? 18.985 41.576 18.978 1.00 0.00 220 ILE A N 16
ATOM 22184 C CA . ILE A 1 27 ? 18.854 40.486 19.963 1.00 0.00 220 ILE A CA 16
ATOM 22185 C C . ILE A 1 27 ? 20.194 40.194 20.673 1.00 0.00 220 ILE A C 16
ATOM 22186 O O . ILE A 1 27 ? 21.234 40.073 20.026 1.00 0.00 220 ILE A O 16
ATOM 22202 N N . GLU A 1 28 ? 20.173 40.071 22.006 1.00 0.00 221 GLU A N 16
ATOM 22203 C CA . GLU A 1 28 ? 21.377 40.163 22.859 1.00 0.00 221 GLU A CA 16
ATOM 22204 C C . GLU A 1 28 ? 21.226 39.489 24.237 1.00 0.00 221 GLU A C 16
ATOM 22205 O O . GLU A 1 28 ? 20.114 39.433 24.768 1.00 0.00 221 GLU A O 16
ATOM 22217 N N . GLY A 1 29 ? 22.332 39.024 24.841 1.00 0.00 222 GLY A N 16
ATOM 22218 C CA . GLY A 1 29 ? 22.411 38.701 26.279 1.00 0.00 222 GLY A CA 16
ATOM 22219 C C . GLY A 1 29 ? 23.503 37.701 26.696 1.00 0.00 222 GLY A C 16
ATOM 22220 O O . GLY A 1 29 ? 24.490 37.495 25.984 1.00 0.00 222 GLY A O 16
ATOM 22224 N N . GLU A 1 30 ? 23.327 37.105 27.881 1.00 0.00 223 GLU A N 16
ATOM 22225 C CA . GLU A 1 30 ? 24.302 36.268 28.603 1.00 0.00 223 GLU A CA 16
ATOM 22226 C C . GLU A 1 30 ? 23.617 35.055 29.276 1.00 0.00 223 GLU A C 16
ATOM 22227 O O . GLU A 1 30 ? 22.551 35.192 29.887 1.00 0.00 223 GLU A O 16
ATOM 22239 N N . VAL A 1 31 ? 24.228 33.869 29.141 1.00 0.00 224 VAL A N 16
ATOM 22240 C CA . VAL A 1 31 ? 23.662 32.535 29.428 1.00 0.00 224 VAL A CA 16
ATOM 22241 C C . VAL A 1 31 ? 24.529 31.699 30.378 1.00 0.00 224 VAL A C 16
ATOM 22242 O O . VAL A 1 31 ? 25.666 31.374 30.046 1.00 0.00 224 VAL A O 16
ATOM 22255 N N . LEU A 1 32 ? 23.995 31.296 31.533 1.00 0.00 225 LEU A N 16
ATOM 22256 C CA . LEU A 1 32 ? 24.650 30.410 32.501 1.00 0.00 225 LEU A CA 16
ATOM 22257 C C . LEU A 1 32 ? 24.324 28.934 32.201 1.00 0.00 225 LEU A C 16
ATOM 22258 O O . LEU A 1 32 ? 23.174 28.513 32.332 1.00 0.00 225 LEU A O 16
ATOM 22274 N N . VAL A 1 33 ? 25.329 28.132 31.845 1.00 0.00 226 VAL A N 16
ATOM 22275 C CA . VAL A 1 33 ? 25.215 26.694 31.518 1.00 0.00 226 VAL A CA 16
ATOM 22276 C C . VAL A 1 33 ? 26.066 25.818 32.444 1.00 0.00 226 VAL A C 16
ATOM 22277 O O . VAL A 1 33 ? 27.283 25.977 32.517 1.00 0.00 226 VAL A O 16
ATOM 22290 N N . SER A 1 34 ? 25.442 24.886 33.168 1.00 0.00 227 SER A N 16
ATOM 22291 C CA . SER A 1 34 ? 26.146 23.903 34.007 1.00 0.00 227 SER A CA 16
ATOM 22292 C C . SER A 1 34 ? 26.442 22.624 33.233 1.00 0.00 227 SER A C 16
ATOM 22293 O O . SER A 1 34 ? 25.635 22.204 32.398 1.00 0.00 227 SER A O 16
ATOM 22301 N N . PHE A 1 35 ? 27.612 22.026 33.493 1.00 0.00 228 PHE A N 16
ATOM 22302 C CA . PHE A 1 35 ? 28.066 20.805 32.817 1.00 0.00 228 PHE A CA 16
ATOM 22303 C C . PHE A 1 35 ? 29.221 20.103 33.574 1.00 0.00 228 PHE A C 16
ATOM 22304 O O . PHE A 1 35 ? 29.787 20.651 34.522 1.00 0.00 228 PHE A O 16
ATOM 22321 N N . THR A 1 36 ? 29.573 18.882 33.154 1.00 0.00 229 THR A N 16
ATOM 22322 C CA . THR A 1 36 ? 30.736 18.083 33.602 1.00 0.00 229 THR A CA 16
ATOM 22323 C C . THR A 1 36 ? 31.816 17.858 32.549 1.00 0.00 229 THR A C 16
ATOM 22324 O O . THR A 1 36 ? 31.493 17.685 31.374 1.00 0.00 229 THR A O 16
ATOM 22335 N N . ILE A 1 37 ? 33.076 17.731 32.968 1.00 0.00 230 ILE A N 16
ATOM 22336 C CA . ILE A 1 37 ? 34.130 17.072 32.185 1.00 0.00 230 ILE A CA 16
ATOM 22337 C C . ILE A 1 37 ? 34.415 15.694 32.800 1.00 0.00 230 ILE A C 16
ATOM 22338 O O . ILE A 1 37 ? 34.675 15.592 34.000 1.00 0.00 230 ILE A O 16
ATOM 22354 N N . ASN A 1 38 ? 34.389 14.636 31.989 1.00 0.00 231 ASN A N 16
ATOM 22355 C CA . ASN A 1 38 ? 34.766 13.280 32.397 1.00 0.00 231 ASN A CA 16
ATOM 22356 C C . ASN A 1 38 ? 36.287 13.059 32.310 1.00 0.00 231 ASN A C 16
ATOM 22357 O O . ASN A 1 38 ? 36.950 13.646 31.457 1.00 0.00 231 ASN A O 16
ATOM 22368 N N . ALA A 1 39 ? 36.837 12.129 33.099 1.00 0.00 232 ALA A N 16
ATOM 22369 C CA . ALA A 1 39 ? 38.243 11.696 32.995 1.00 0.00 232 ALA A CA 16
ATOM 22370 C C . ALA A 1 39 ? 38.628 11.143 31.601 1.00 0.00 232 ALA A C 16
ATOM 22371 O O . ALA A 1 39 ? 39.792 11.206 31.207 1.00 0.00 232 ALA A O 16
ATOM 22378 N N . ASP A 1 40 ? 37.655 10.678 30.811 1.00 0.00 233 ASP A N 16
ATOM 22379 C CA . ASP A 1 40 ? 37.809 10.361 29.380 1.00 0.00 233 ASP A CA 16
ATOM 22380 C C . ASP A 1 40 ? 38.074 11.557 28.431 1.00 0.00 233 ASP A C 16
ATOM 22381 O O . ASP A 1 40 ? 38.234 11.380 27.223 1.00 0.00 233 ASP A O 16
ATOM 22390 N N . GLY A 1 41 ? 38.055 12.791 28.946 1.00 0.00 234 GLY A N 16
ATOM 22391 C CA . GLY A 1 41 ? 38.129 14.038 28.174 1.00 0.00 234 GLY A CA 16
ATOM 22392 C C . GLY A 1 41 ? 36.827 14.433 27.463 1.00 0.00 234 GLY A C 16
ATOM 22393 O O . GLY A 1 41 ? 36.784 15.478 26.815 1.00 0.00 234 GLY A O 16
ATOM 22397 N N . SER A 1 42 ? 35.768 13.623 27.547 1.00 0.00 235 SER A N 16
ATOM 22398 C CA . SER A 1 42 ? 34.430 13.944 27.035 1.00 0.00 235 SER A CA 16
ATOM 22399 C C . SER A 1 42 ? 33.691 14.938 27.945 1.00 0.00 235 SER A C 16
ATOM 22400 O O . SER A 1 42 ? 33.920 14.976 29.157 1.00 0.00 235 SER A O 16
ATOM 22408 N N . VAL A 1 43 ? 32.780 15.730 27.372 1.00 0.00 236 VAL A N 16
ATOM 22409 C CA . VAL A 1 43 ? 31.998 16.770 28.071 1.00 0.00 236 VAL A CA 16
ATOM 22410 C C . VAL A 1 43 ? 30.509 16.429 28.083 1.00 0.00 236 VAL A C 16
ATOM 22411 O O . VAL A 1 43 ? 29.964 16.024 27.058 1.00 0.00 236 VAL A O 16
ATOM 22424 N N . THR A 1 44 ? 29.841 16.537 29.232 1.00 0.00 237 THR A N 16
ATOM 22425 C CA . THR A 1 44 ? 28.489 15.988 29.443 1.00 0.00 237 THR A CA 16
ATOM 22426 C C . THR A 1 44 ? 27.606 16.751 30.431 1.00 0.00 237 THR A C 16
ATOM 22427 O O . THR A 1 44 ? 28.073 17.652 31.122 1.00 0.00 237 THR A O 16
ATOM 22438 N N . ASP A 1 45 ? 26.326 16.384 30.503 1.00 0.00 238 ASP A N 16
ATOM 22439 C CA . ASP A 1 45 ? 25.323 16.948 31.414 1.00 0.00 238 ASP A CA 16
ATOM 22440 C C . ASP A 1 45 ? 25.064 18.446 31.189 1.00 0.00 238 ASP A C 16
ATOM 22441 O O . ASP A 1 45 ? 25.003 19.244 32.124 1.00 0.00 238 ASP A O 16
ATOM 22450 N N . ILE A 1 46 ? 24.985 18.839 29.916 1.00 0.00 239 ILE A N 16
ATOM 22451 C CA . ILE A 1 46 ? 24.844 20.234 29.509 1.00 0.00 239 ILE A CA 16
ATOM 22452 C C . ILE A 1 46 ? 23.403 20.712 29.751 1.00 0.00 239 ILE A C 16
ATOM 22453 O O . ILE A 1 46 ? 22.465 20.207 29.124 1.00 0.00 239 ILE A O 16
ATOM 22469 N N . LYS A 1 47 ? 23.220 21.723 30.609 1.00 0.00 240 LYS A N 16
ATOM 22470 C CA . LYS A 1 47 ? 21.915 22.376 30.846 1.00 0.00 240 LYS A CA 16
ATOM 22471 C C . LYS A 1 47 ? 22.045 23.853 31.232 1.00 0.00 240 LYS A C 16
ATOM 22472 O O . LYS A 1 47 ? 22.933 24.242 31.988 1.00 0.00 240 LYS A O 16
ATOM 22491 N N . VAL A 1 48 ? 21.158 24.698 30.712 1.00 0.00 241 VAL A N 16
ATOM 22492 C CA . VAL A 1 48 ? 21.110 26.133 31.032 1.00 0.00 241 VAL A CA 16
ATOM 22493 C C . VAL A 1 48 ? 20.455 26.322 32.397 1.00 0.00 241 VAL A C 16
ATOM 22494 O O . VAL A 1 48 ? 19.260 26.067 32.571 1.00 0.00 241 VAL A O 16
ATOM 22507 N N . VAL A 1 49 ? 21.226 26.815 33.366 1.00 0.00 242 VAL A N 16
ATOM 22508 C CA . VAL A 1 49 ? 20.735 27.215 34.691 1.00 0.00 242 VAL A CA 16
ATOM 22509 C C . VAL A 1 49 ? 19.845 28.448 34.597 1.00 0.00 242 VAL A C 16
ATOM 22510 O O . VAL A 1 49 ? 18.684 28.408 35.008 1.00 0.00 242 VAL A O 16
ATOM 22523 N N . LYS A 1 50 ? 20.346 29.521 33.974 1.00 0.00 243 LYS A N 16
ATOM 22524 C CA . LYS A 1 50 ? 19.613 30.786 33.798 1.00 0.00 243 LYS A CA 16
ATOM 22525 C C . LYS A 1 50 ? 20.119 31.570 32.586 1.00 0.00 243 LYS A C 16
ATOM 22526 O O . LYS A 1 50 ? 21.281 31.454 32.209 1.00 0.00 243 LYS A O 16
ATOM 22545 N N . SER A 1 51 ? 19.257 32.394 32.001 1.00 0.00 244 SER A N 16
ATOM 22546 C CA . SER A 1 51 ? 19.609 33.414 31.013 1.00 0.00 244 SER A CA 16
ATOM 22547 C C . SER A 1 51 ? 18.920 34.750 31.332 1.00 0.00 244 SER A C 16
ATOM 22548 O O . SER A 1 51 ? 18.061 34.822 32.218 1.00 0.00 244 SER A O 16
ATOM 22556 N N . ASN A 1 52 ? 19.286 35.806 30.603 1.00 0.00 245 ASN A N 16
ATOM 22557 C CA . ASN A 1 52 ? 18.505 37.043 30.474 1.00 0.00 245 ASN A CA 16
ATOM 22558 C C . ASN A 1 52 ? 17.981 37.259 29.031 1.00 0.00 245 ASN A C 16
ATOM 22559 O O . ASN A 1 52 ? 17.456 38.332 28.712 1.00 0.00 245 ASN A O 16
ATOM 22570 N N . THR A 1 53 ? 18.142 36.259 28.155 1.00 0.00 246 THR A N 16
ATOM 22571 C CA . THR A 1 53 ? 17.851 36.291 26.713 1.00 0.00 246 THR A CA 16
ATOM 22572 C C . THR A 1 53 ? 17.107 35.074 26.165 1.00 0.00 246 THR A C 16
ATOM 22573 O O . THR A 1 53 ? 16.853 34.108 26.890 1.00 0.00 246 THR A O 16
ATOM 22584 N N . THR A 1 54 ? 16.695 35.146 24.899 1.00 0.00 247 THR A N 16
ATOM 22585 C CA . THR A 1 54 ? 15.822 34.164 24.252 1.00 0.00 247 THR A CA 16
ATOM 22586 C C . THR A 1 54 ? 16.395 32.753 24.215 1.00 0.00 247 THR A C 16
ATOM 22587 O O . THR A 1 54 ? 17.583 32.523 23.983 1.00 0.00 247 THR A O 16
ATOM 22598 N N . ASP A 1 55 ? 15.502 31.783 24.398 1.00 0.00 248 ASP A N 16
ATOM 22599 C CA . ASP A 1 55 ? 15.844 30.366 24.436 1.00 0.00 248 ASP A CA 16
ATOM 22600 C C . ASP A 1 55 ? 16.462 29.798 23.153 1.00 0.00 248 ASP A C 16
ATOM 22601 O O . ASP A 1 55 ? 17.237 28.847 23.223 1.00 0.00 248 ASP A O 16
ATOM 22610 N N . ILE A 1 56 ? 16.241 30.453 22.008 1.00 0.00 249 ILE A N 16
ATOM 22611 C CA . ILE A 1 56 ? 16.931 30.158 20.745 1.00 0.00 249 ILE A CA 16
ATOM 22612 C C . ILE A 1 56 ? 18.452 30.367 20.884 1.00 0.00 249 ILE A C 16
ATOM 22613 O O . ILE A 1 56 ? 19.230 29.514 20.451 1.00 0.00 249 ILE A O 16
ATOM 22629 N N . LEU A 1 57 ? 18.891 31.461 21.524 1.00 0.00 250 LEU A N 16
ATOM 22630 C CA . LEU A 1 57 ? 20.311 31.700 21.815 1.00 0.00 250 LEU A CA 16
ATOM 22631 C C . LEU A 1 57 ? 20.815 30.766 22.922 1.00 0.00 250 LEU A C 16
ATOM 22632 O O . LEU A 1 57 ? 21.888 30.186 22.795 1.00 0.00 250 LEU A O 16
ATOM 22648 N N . ASN A 1 58 ? 20.034 30.555 23.980 1.00 0.00 251 ASN A N 16
ATOM 22649 C CA . ASN A 1 58 ? 20.412 29.685 25.102 1.00 0.00 251 ASN A CA 16
ATOM 22650 C C . ASN A 1 58 ? 20.711 28.243 24.635 1.00 0.00 251 ASN A C 16
ATOM 22651 O O . ASN A 1 58 ? 21.710 27.646 25.038 1.00 0.00 251 ASN A O 16
ATOM 22662 N N . HIS A 1 59 ? 19.899 27.719 23.713 1.00 0.00 252 HIS A N 16
ATOM 22663 C CA . HIS A 1 59 ? 20.110 26.418 23.062 1.00 0.00 252 HIS A CA 16
ATOM 22664 C C . HIS A 1 59 ? 21.316 26.368 22.105 1.00 0.00 252 HIS A C 16
ATOM 22665 O O . HIS A 1 59 ? 21.864 25.287 21.880 1.00 0.00 252 HIS A O 16
ATOM 22679 N N . ALA A 1 60 ? 21.760 27.508 21.568 1.00 0.00 253 ALA A N 16
ATOM 22680 C CA . ALA A 1 60 ? 22.980 27.606 20.764 1.00 0.00 253 ALA A CA 16
ATOM 22681 C C . ALA A 1 60 ? 24.236 27.695 21.651 1.00 0.00 253 ALA A C 16
ATOM 22682 O O . ALA A 1 60 ? 25.219 26.995 21.392 1.00 0.00 253 ALA A O 16
ATOM 22689 N N . ALA A 1 61 ? 24.179 28.485 22.729 1.00 0.00 254 ALA A N 16
ATOM 22690 C CA . ALA A 1 61 ? 25.239 28.624 23.726 1.00 0.00 254 ALA A CA 16
ATOM 22691 C C . ALA A 1 61 ? 25.556 27.296 24.435 1.00 0.00 254 ALA A C 16
ATOM 22692 O O . ALA A 1 61 ? 26.726 26.973 24.633 1.00 0.00 254 ALA A O 16
ATOM 22699 N N . LEU A 1 62 ? 24.535 26.499 24.776 1.00 0.00 255 LEU A N 16
ATOM 22700 C CA . LEU A 1 62 ? 24.735 25.173 25.367 1.00 0.00 255 LEU A CA 16
ATOM 22701 C C . LEU A 1 62 ? 25.321 24.182 24.344 1.00 0.00 255 LEU A C 16
ATOM 22702 O O . LEU A 1 62 ? 26.248 23.437 24.660 1.00 0.00 255 LEU A O 16
ATOM 22718 N N . GLU A 1 63 ? 24.845 24.194 23.093 1.00 0.00 256 GLU A N 16
ATOM 22719 C CA . GLU A 1 63 ? 25.371 23.308 22.047 1.00 0.00 256 GLU A CA 16
ATOM 22720 C C . GLU A 1 63 ? 26.824 23.642 21.686 1.00 0.00 256 GLU A C 16
ATOM 22721 O O . GLU A 1 63 ? 27.590 22.747 21.331 1.00 0.00 256 GLU A O 16
ATOM 22733 N N . ALA A 1 64 ? 27.238 24.899 21.859 1.00 0.00 257 ALA A N 16
ATOM 22734 C CA . ALA A 1 64 ? 28.617 25.329 21.630 1.00 0.00 257 ALA A CA 16
ATOM 22735 C C . ALA A 1 64 ? 29.631 24.576 22.516 1.00 0.00 257 ALA A C 16
ATOM 22736 O O . ALA A 1 64 ? 30.749 24.312 22.071 1.00 0.00 257 ALA A O 16
ATOM 22743 N N . ILE A 1 65 ? 29.231 24.163 23.729 1.00 0.00 258 ILE A N 16
ATOM 22744 C CA . ILE A 1 65 ? 30.034 23.294 24.605 1.00 0.00 258 ILE A CA 16
ATOM 22745 C C . ILE A 1 65 ? 30.254 21.922 23.946 1.00 0.00 258 ILE A C 16
ATOM 22746 O O . ILE A 1 65 ? 31.385 21.447 23.865 1.00 0.00 258 ILE A O 16
ATOM 22762 N N . LYS A 1 66 ? 29.186 21.307 23.416 1.00 0.00 259 LYS A N 16
ATOM 22763 C CA . LYS A 1 66 ? 29.242 20.002 22.730 1.00 0.00 259 LYS A CA 16
ATOM 22764 C C . LYS A 1 66 ? 30.053 20.075 21.436 1.00 0.00 259 LYS A C 16
ATOM 22765 O O . LYS A 1 66 ? 30.927 19.238 21.217 1.00 0.00 259 LYS A O 16
ATOM 22784 N N . SER A 1 67 ? 29.843 21.110 20.623 1.00 0.00 260 SER A N 16
ATOM 22785 C CA . SER A 1 67 ? 30.638 21.370 19.414 1.00 0.00 260 SER A CA 16
ATOM 22786 C C . SER A 1 67 ? 32.133 21.638 19.678 1.00 0.00 260 SER A C 16
ATOM 22787 O O . SER A 1 67 ? 32.960 21.399 18.796 1.00 0.00 260 SER A O 16
ATOM 22795 N N . ALA A 1 68 ? 32.513 22.089 20.880 1.00 0.00 261 ALA A N 16
ATOM 22796 C CA . ALA A 1 68 ? 33.912 22.233 21.299 1.00 0.00 261 ALA A CA 16
ATOM 22797 C C . ALA A 1 68 ? 34.484 21.020 22.071 1.00 0.00 261 ALA A C 16
ATOM 22798 O O . ALA A 1 68 ? 35.636 21.076 22.496 1.00 0.00 261 ALA A O 16
ATOM 22805 N N . ALA A 1 69 ? 33.735 19.932 22.283 1.00 0.00 262 ALA A N 16
ATOM 22806 C CA . ALA A 1 69 ? 34.135 18.870 23.216 1.00 0.00 262 ALA A CA 16
ATOM 22807 C C . ALA A 1 69 ? 35.477 18.179 22.883 1.00 0.00 262 ALA A C 16
ATOM 22808 O O . ALA A 1 69 ? 36.180 17.756 23.802 1.00 0.00 262 ALA A O 16
ATOM 22815 N N . HIS A 1 70 ? 35.893 18.090 21.612 1.00 0.00 263 HIS A N 16
ATOM 22816 C CA . HIS A 1 70 ? 37.199 17.513 21.245 1.00 0.00 263 HIS A CA 16
ATOM 22817 C C . HIS A 1 70 ? 38.389 18.415 21.642 1.00 0.00 263 HIS A C 16
ATOM 22818 O O . HIS A 1 70 ? 39.516 17.934 21.774 1.00 0.00 263 HIS A O 16
ATOM 22832 N N . LEU A 1 71 ? 38.143 19.713 21.867 1.00 0.00 264 LEU A N 16
ATOM 22833 C CA . LEU A 1 71 ? 39.137 20.708 22.281 1.00 0.00 264 LEU A CA 16
ATOM 22834 C C . LEU A 1 71 ? 39.380 20.713 23.804 1.00 0.00 264 LEU A C 16
ATOM 22835 O O . LEU A 1 71 ? 40.353 21.314 24.253 1.00 0.00 264 LEU A O 16
ATOM 22851 N N . PHE A 1 72 ? 38.522 20.079 24.611 1.00 0.00 265 PHE A N 16
ATOM 22852 C CA . PHE A 1 72 ? 38.669 20.009 26.071 1.00 0.00 265 PHE A CA 16
ATOM 22853 C C . PHE A 1 72 ? 39.833 19.150 26.615 1.00 0.00 265 PHE A C 16
ATOM 22854 O O . PHE A 1 72 ? 40.235 18.182 25.953 1.00 0.00 265 PHE A O 16
ATOM 22871 N N . PRO A 1 73 ? 40.391 19.475 27.799 1.00 0.00 266 PRO A N 16
ATOM 22872 C CA . PRO A 1 73 ? 41.425 18.670 28.448 1.00 0.00 266 PRO A CA 16
ATOM 22873 C C . PRO A 1 73 ? 40.829 17.439 29.151 1.00 0.00 266 PRO A C 16
ATOM 22874 O O . PRO A 1 73 ? 39.633 17.392 29.444 1.00 0.00 266 PRO A O 16
ATOM 22885 N N . LYS A 1 74 ? 41.674 16.459 29.492 1.00 0.00 267 LYS A N 16
ATOM 22886 C CA . LYS A 1 74 ? 41.323 15.394 30.439 1.00 0.00 267 LYS A CA 16
ATOM 22887 C C . LYS A 1 74 ? 41.567 15.921 31.864 1.00 0.00 267 LYS A C 16
ATOM 22888 O O . LYS A 1 74 ? 42.681 16.368 32.148 1.00 0.00 267 LYS A O 16
ATOM 22907 N N . PRO A 1 75 ? 40.577 15.891 32.766 1.00 0.00 268 PRO A N 16
ATOM 22908 C CA . PRO A 1 75 ? 40.757 16.221 34.176 1.00 0.00 268 PRO A CA 16
ATOM 22909 C C . PRO A 1 75 ? 41.523 15.079 34.892 1.00 0.00 268 PRO A C 16
ATOM 22910 O O . PRO A 1 75 ? 41.703 14.004 34.314 1.00 0.00 268 PRO A O 16
ATOM 22921 N N . GLU A 1 76 ? 41.970 15.250 36.143 1.00 0.00 269 GLU A N 16
ATOM 22922 C CA . GLU A 1 76 ? 42.461 14.103 36.938 1.00 0.00 269 GLU A CA 16
ATOM 22923 C C . GLU A 1 76 ? 41.321 13.138 37.310 1.00 0.00 269 GLU A C 16
ATOM 22924 O O . GLU A 1 76 ? 41.458 11.918 37.197 1.00 0.00 269 GLU A O 16
ATOM 22936 N N . GLU A 1 77 ? 40.175 13.694 37.699 1.00 0.00 270 GLU A N 16
ATOM 22937 C CA . GLU A 1 77 ? 38.924 13.002 38.029 1.00 0.00 270 GLU A CA 16
ATOM 22938 C C . GLU A 1 77 ? 37.735 13.774 37.443 1.00 0.00 270 GLU A C 16
ATOM 22939 O O . GLU A 1 77 ? 37.834 14.979 37.219 1.00 0.00 270 GLU A O 16
ATOM 22951 N N . THR A 1 78 ? 36.603 13.111 37.210 1.00 0.00 271 THR A N 16
ATOM 22952 C CA . THR A 1 78 ? 35.393 13.729 36.663 1.00 0.00 271 THR A CA 16
ATOM 22953 C C . THR A 1 78 ? 34.859 14.835 37.585 1.00 0.00 271 THR A C 16
ATOM 22954 O O . THR A 1 78 ? 34.503 14.576 38.743 1.00 0.00 271 THR A O 16
ATOM 22965 N N . VAL A 1 79 ? 34.798 16.064 37.063 1.00 0.00 272 VAL A N 16
ATOM 22966 C CA . VAL A 1 79 ? 34.540 17.311 37.819 1.00 0.00 272 VAL A CA 16
ATOM 22967 C C . VAL A 1 79 ? 33.600 18.251 37.059 1.00 0.00 272 VAL A C 16
ATOM 22968 O O . VAL A 1 79 ? 33.548 18.293 35.828 1.00 0.00 272 VAL A O 16
ATOM 22981 N N . HIS A 1 80 ? 32.836 19.007 37.842 1.00 0.00 273 HIS A N 16
ATOM 22982 C CA . HIS A 1 80 ? 31.721 19.851 37.427 1.00 0.00 273 HIS A CA 16
ATOM 22983 C C . HIS A 1 80 ? 32.101 21.332 37.315 1.00 0.00 273 HIS A C 16
ATOM 22984 O O . HIS A 1 80 ? 32.970 21.831 38.034 1.00 0.00 273 HIS A O 16
ATOM 22998 N N . LEU A 1 81 ? 31.396 22.043 36.436 1.00 0.00 274 LEU A N 16
ATOM 22999 C CA . LEU A 1 81 ? 31.512 23.478 36.177 1.00 0.00 274 LEU A CA 16
ATOM 23000 C C . LEU A 1 81 ? 30.118 24.082 35.927 1.00 0.00 274 LEU A C 16
ATOM 23001 O O . LEU A 1 81 ? 29.170 23.362 35.585 1.00 0.00 274 LEU A O 16
ATOM 23017 N N . LYS A 1 82 ? 29.987 25.411 36.038 1.00 0.00 275 LYS A N 16
ATOM 23018 C CA . LYS A 1 82 ? 28.817 26.142 35.517 1.00 0.00 275 LYS A CA 16
ATOM 23019 C C . LYS A 1 82 ? 29.186 27.534 35.001 1.00 0.00 275 LYS A C 16
ATOM 23020 O O . LYS A 1 82 ? 29.605 28.405 35.760 1.00 0.00 275 LYS A O 16
ATOM 23039 N N . ILE A 1 83 ? 29.112 27.699 33.680 1.00 0.00 276 ILE A N 16
ATOM 23040 C CA . ILE A 1 83 ? 29.863 28.728 32.938 1.00 0.00 276 ILE A CA 16
ATOM 23041 C C . ILE A 1 83 ? 28.945 29.797 32.300 1.00 0.00 276 ILE A C 16
ATOM 23042 O O . ILE A 1 83 ? 27.956 29.425 31.667 1.00 0.00 276 ILE A O 16
ATOM 23058 N N . PRO A 1 84 ? 29.246 31.110 32.424 1.00 0.00 277 PRO A N 16
ATOM 23059 C CA . PRO A 1 84 ? 28.501 32.187 31.761 1.00 0.00 277 PRO A CA 16
ATOM 23060 C C . PRO A 1 84 ? 29.030 32.488 30.343 1.00 0.00 277 PRO A C 16
ATOM 23061 O O . PRO A 1 84 ? 30.083 33.111 30.177 1.00 0.00 277 PRO A O 16
ATOM 23072 N N . ILE A 1 85 ? 28.293 32.072 29.313 1.00 0.00 278 ILE A N 16
ATOM 23073 C CA . ILE A 1 85 ? 28.536 32.376 27.889 1.00 0.00 278 ILE A CA 16
ATOM 23074 C C . ILE A 1 85 ? 27.901 33.730 27.523 1.00 0.00 278 ILE A C 16
ATOM 23075 O O . ILE A 1 85 ? 26.804 34.032 27.988 1.00 0.00 278 ILE A O 16
ATOM 23091 N N . ALA A 1 86 ? 28.541 34.540 26.671 1.00 0.00 279 ALA A N 16
ATOM 23092 C CA . ALA A 1 86 ? 28.054 35.884 26.328 1.00 0.00 279 ALA A CA 16
ATOM 23093 C C . ALA A 1 86 ? 28.095 36.196 24.819 1.00 0.00 279 ALA A C 16
ATOM 23094 O O . ALA A 1 86 ? 29.015 35.791 24.099 1.00 0.00 279 ALA A O 16
ATOM 23101 N N . TYR A 1 87 ? 27.085 36.933 24.351 1.00 0.00 280 TYR A N 16
ATOM 23102 C CA . TYR A 1 87 ? 26.928 37.378 22.961 1.00 0.00 280 TYR A CA 16
ATOM 23103 C C . TYR A 1 87 ? 27.346 38.831 22.665 1.00 0.00 280 TYR A C 16
ATOM 23104 O O . TYR A 1 87 ? 27.565 39.615 23.592 1.00 0.00 280 TYR A O 16
ATOM 23122 N N . SER A 1 88 ? 27.428 39.213 21.387 1.00 0.00 281 SER A N 16
ATOM 23123 C CA . SER A 1 88 ? 27.506 40.626 20.977 1.00 0.00 281 SER A CA 16
ATOM 23124 C C . SER A 1 88 ? 26.244 41.412 21.390 1.00 0.00 281 SER A C 16
ATOM 23125 O O . SER A 1 88 ? 25.207 40.824 21.702 1.00 0.00 281 SER A O 16
ATOM 23133 N N . LEU A 1 89 ? 26.336 42.750 21.421 1.00 0.00 282 LEU A N 16
ATOM 23134 C CA . LEU A 1 89 ? 25.271 43.708 21.796 1.00 0.00 282 LEU A CA 16
ATOM 23135 C C . LEU A 1 89 ? 24.709 43.581 23.234 1.00 0.00 282 LEU A C 16
ATOM 23136 O O . LEU A 1 89 ? 23.812 44.337 23.627 1.00 0.00 282 LEU A O 16
ATOM 23152 N N . LYS A 1 90 ? 25.254 42.648 24.024 1.00 0.00 283 LYS A N 16
ATOM 23153 C CA . LYS A 1 90 ? 24.893 42.332 25.414 1.00 0.00 283 LYS A CA 16
ATOM 23154 C C . LYS A 1 90 ? 24.886 43.580 26.294 1.00 0.00 283 LYS A C 16
ATOM 23155 O O . LYS A 1 90 ? 25.938 44.185 26.514 1.00 0.00 283 LYS A O 16
ATOM 23174 N N . GLU A 1 91 ? 23.731 43.927 26.855 1.00 0.00 284 GLU A N 16
ATOM 23175 C CA . GLU A 1 91 ? 23.647 44.905 27.946 1.00 0.00 284 GLU A CA 16
ATOM 23176 C C . GLU A 1 91 ? 24.422 44.432 29.187 1.00 0.00 284 GLU A C 16
ATOM 23177 O O . GLU A 1 91 ? 24.315 43.270 29.583 1.00 0.00 284 GLU A O 16
ATOM 23189 N N . ASP A 1 92 ? 25.213 45.336 29.771 1.00 0.00 285 ASP A N 16
ATOM 23190 C CA . ASP A 1 92 ? 26.148 45.085 30.880 1.00 0.00 285 ASP A CA 16
ATOM 23191 C C . ASP A 1 92 ? 25.502 45.042 32.265 1.00 0.00 285 ASP A C 16
ATOM 23192 O O . ASP A 1 92 ? 24.998 46.095 32.718 1.00 0.00 285 ASP A O 16
ATOM 23201 N N . SER A 1 1 ? 41.997 37.704 37.524 1.00 0.00 194 SER A N 17
ATOM 23202 C CA . SER A 1 1 ? 41.810 36.518 36.672 1.00 0.00 194 SER A CA 17
ATOM 23203 C C . SER A 1 1 ? 43.125 35.769 36.516 1.00 0.00 194 SER A C 17
ATOM 23204 O O . SER A 1 1 ? 44.177 36.400 36.408 1.00 0.00 194 SER A O 17
ATOM 23214 N N . ASN A 1 2 ? 43.093 34.432 36.513 1.00 0.00 195 ASN A N 17
ATOM 23215 C CA . ASN A 1 2 ? 44.305 33.595 36.499 1.00 0.00 195 ASN A CA 17
ATOM 23216 C C . ASN A 1 2 ? 45.035 33.512 35.141 1.00 0.00 195 ASN A C 17
ATOM 23217 O O . ASN A 1 2 ? 44.517 33.912 34.095 1.00 0.00 195 ASN A O 17
ATOM 23228 N N . GLU A 1 3 ? 46.278 33.027 35.181 1.00 0.00 196 GLU A N 17
ATOM 23229 C CA . GLU A 1 3 ? 47.299 33.279 34.157 1.00 0.00 196 GLU A CA 17
ATOM 23230 C C . GLU A 1 3 ? 47.061 32.583 32.804 1.00 0.00 196 GLU A C 17
ATOM 23231 O O . GLU A 1 3 ? 47.411 33.129 31.754 1.00 0.00 196 GLU A O 17
ATOM 23243 N N . PHE A 1 4 ? 46.475 31.386 32.809 1.00 0.00 197 PHE A N 17
ATOM 23244 C CA . PHE A 1 4 ? 46.037 30.672 31.604 1.00 0.00 197 PHE A CA 17
ATOM 23245 C C . PHE A 1 4 ? 44.523 30.921 31.490 1.00 0.00 197 PHE A C 17
ATOM 23246 O O . PHE A 1 4 ? 43.993 30.971 30.383 1.00 0.00 197 PHE A O 17
ATOM 23263 N N . LEU A 1 5 ? 43.816 31.138 32.604 1.00 0.00 198 LEU A N 17
ATOM 23264 C CA . LEU A 1 5 ? 42.378 31.377 32.652 1.00 0.00 198 LEU A CA 17
ATOM 23265 C C . LEU A 1 5 ? 41.915 32.527 31.755 1.00 0.00 198 LEU A C 17
ATOM 23266 O O . LEU A 1 5 ? 40.918 32.372 31.055 1.00 0.00 198 LEU A O 17
ATOM 23282 N N . MET A 1 6 ? 42.655 33.639 31.691 1.00 0.00 199 MET A N 17
ATOM 23283 C CA . MET A 1 6 ? 42.343 34.706 30.726 1.00 0.00 199 MET A CA 17
ATOM 23284 C C . MET A 1 6 ? 42.401 34.208 29.268 1.00 0.00 199 MET A C 17
ATOM 23285 O O . MET A 1 6 ? 41.531 34.540 28.457 1.00 0.00 199 MET A O 17
ATOM 23299 N N . LYS A 1 7 ? 43.359 33.331 28.943 1.00 0.00 200 LYS A N 17
ATOM 23300 C CA . LYS A 1 7 ? 43.517 32.725 27.612 1.00 0.00 200 LYS A CA 17
ATOM 23301 C C . LYS A 1 7 ? 42.423 31.700 27.286 1.00 0.00 200 LYS A C 17
ATOM 23302 O O . LYS A 1 7 ? 42.032 31.616 26.120 1.00 0.00 200 LYS A O 17
ATOM 23321 N N . ILE A 1 8 ? 41.862 30.964 28.261 1.00 0.00 201 ILE A N 17
ATOM 23322 C CA . ILE A 1 8 ? 40.692 30.105 27.974 1.00 0.00 201 ILE A CA 17
ATOM 23323 C C . ILE A 1 8 ? 39.393 30.905 27.946 1.00 0.00 201 ILE A C 17
ATOM 23324 O O . ILE A 1 8 ? 38.608 30.705 27.028 1.00 0.00 201 ILE A O 17
ATOM 23340 N N . GLN A 1 9 ? 39.182 31.866 28.852 1.00 0.00 202 GLN A N 17
ATOM 23341 C CA . GLN A 1 9 ? 38.028 32.779 28.806 1.00 0.00 202 GLN A CA 17
ATOM 23342 C C . GLN A 1 9 ? 37.907 33.501 27.451 1.00 0.00 202 GLN A C 17
ATOM 23343 O O . GLN A 1 9 ? 36.806 33.635 26.912 1.00 0.00 202 GLN A O 17
ATOM 23357 N N . THR A 1 10 ? 39.045 33.876 26.863 1.00 0.00 203 THR A N 17
ATOM 23358 C CA . THR A 1 10 ? 39.142 34.398 25.484 1.00 0.00 203 THR A CA 17
ATOM 23359 C C . THR A 1 10 ? 38.749 33.389 24.397 1.00 0.00 203 THR A C 17
ATOM 23360 O O . THR A 1 10 ? 37.961 33.719 23.507 1.00 0.00 203 THR A O 17
ATOM 23371 N N . ALA A 1 11 ? 39.242 32.148 24.484 1.00 0.00 204 ALA A N 17
ATOM 23372 C CA . ALA A 1 11 ? 38.896 31.066 23.558 1.00 0.00 204 ALA A CA 17
ATOM 23373 C C . ALA A 1 11 ? 37.403 30.705 23.611 1.00 0.00 204 ALA A C 17
ATOM 23374 O O . ALA A 1 11 ? 36.732 30.682 22.582 1.00 0.00 204 ALA A O 17
ATOM 23381 N N . ILE A 1 12 ? 36.868 30.494 24.818 1.00 0.00 205 ILE A N 17
ATOM 23382 C CA . ILE A 1 12 ? 35.447 30.237 25.085 1.00 0.00 205 ILE A CA 17
ATOM 23383 C C . ILE A 1 12 ? 34.580 31.356 24.494 1.00 0.00 205 ILE A C 17
ATOM 23384 O O . ILE A 1 12 ? 33.601 31.069 23.812 1.00 0.00 205 ILE A O 17
ATOM 23400 N N . SER A 1 13 ? 34.972 32.623 24.677 1.00 0.00 206 SER A N 17
ATOM 23401 C CA . SER A 1 13 ? 34.259 33.777 24.110 1.00 0.00 206 SER A CA 17
ATOM 23402 C C . SER A 1 13 ? 34.234 33.762 22.573 1.00 0.00 206 SER A C 17
ATOM 23403 O O . SER A 1 13 ? 33.206 34.080 21.975 1.00 0.00 206 SER A O 17
ATOM 23411 N N . SER A 1 14 ? 35.314 33.316 21.918 1.00 0.00 207 SER A N 17
ATOM 23412 C CA . SER A 1 14 ? 35.354 33.125 20.457 1.00 0.00 207 SER A CA 17
ATOM 23413 C C . SER A 1 14 ? 34.505 31.930 19.998 1.00 0.00 207 SER A C 17
ATOM 23414 O O . SER A 1 14 ? 33.858 31.998 18.951 1.00 0.00 207 SER A O 17
ATOM 23422 N N . LYS A 1 15 ? 34.487 30.844 20.783 1.00 0.00 208 LYS A N 17
ATOM 23423 C CA . LYS A 1 15 ? 33.731 29.607 20.522 1.00 0.00 208 LYS A CA 17
ATOM 23424 C C . LYS A 1 15 ? 32.240 29.667 20.886 1.00 0.00 208 LYS A C 17
ATOM 23425 O O . LYS A 1 15 ? 31.499 28.755 20.512 1.00 0.00 208 LYS A O 17
ATOM 23444 N N . ASN A 1 16 ? 31.800 30.713 21.587 1.00 0.00 209 ASN A N 17
ATOM 23445 C CA . ASN A 1 16 ? 30.408 30.939 21.983 1.00 0.00 209 ASN A CA 17
ATOM 23446 C C . ASN A 1 16 ? 29.473 31.128 20.765 1.00 0.00 209 ASN A C 17
ATOM 23447 O O . ASN A 1 16 ? 29.919 31.382 19.640 1.00 0.00 209 ASN A O 17
ATOM 23458 N N . ARG A 1 17 ? 28.162 30.980 20.996 1.00 0.00 210 ARG A N 17
ATOM 23459 C CA . ARG A 1 17 ? 27.094 30.889 19.978 1.00 0.00 210 ARG A CA 17
ATOM 23460 C C . ARG A 1 17 ? 25.936 31.874 20.244 1.00 0.00 210 ARG A C 17
ATOM 23461 O O . ARG A 1 17 ? 24.772 31.473 20.276 1.00 0.00 210 ARG A O 17
ATOM 23482 N N . TYR A 1 18 ? 26.232 33.155 20.484 1.00 0.00 211 TYR A N 17
ATOM 23483 C CA . TYR A 1 18 ? 25.207 34.191 20.703 1.00 0.00 211 TYR A CA 17
ATOM 23484 C C . TYR A 1 18 ? 24.400 34.512 19.425 1.00 0.00 211 TYR A C 17
ATOM 23485 O O . TYR A 1 18 ? 25.026 34.864 18.420 1.00 0.00 211 TYR A O 17
ATOM 23503 N N . PRO A 1 19 ? 23.057 34.396 19.407 1.00 0.00 212 PRO A N 17
ATOM 23504 C CA . PRO A 1 19 ? 22.246 34.663 18.219 1.00 0.00 212 PRO A CA 17
ATOM 23505 C C . PRO A 1 19 ? 22.320 36.147 17.837 1.00 0.00 212 PRO A C 17
ATOM 23506 O O . PRO A 1 19 ? 21.837 37.011 18.568 1.00 0.00 212 PRO A O 17
ATOM 23517 N N . LYS A 1 20 ? 22.950 36.470 16.703 1.00 0.00 213 LYS A N 17
ATOM 23518 C CA . LYS A 1 20 ? 23.351 37.852 16.367 1.00 0.00 213 LYS A CA 17
ATOM 23519 C C . LYS A 1 20 ? 22.190 38.849 16.229 1.00 0.00 213 LYS A C 17
ATOM 23520 O O . LYS A 1 20 ? 22.404 40.045 16.442 1.00 0.00 213 LYS A O 17
ATOM 23539 N N . MET A 1 21 ? 20.966 38.391 15.954 1.00 0.00 214 MET A N 17
ATOM 23540 C CA . MET A 1 21 ? 19.758 39.236 15.951 1.00 0.00 214 MET A CA 17
ATOM 23541 C C . MET A 1 21 ? 19.308 39.701 17.354 1.00 0.00 214 MET A C 17
ATOM 23542 O O . MET A 1 21 ? 18.589 40.697 17.470 1.00 0.00 214 MET A O 17
ATOM 23556 N N . ALA A 1 22 ? 19.764 39.053 18.431 1.00 0.00 215 ALA A N 17
ATOM 23557 C CA . ALA A 1 22 ? 19.355 39.359 19.805 1.00 0.00 215 ALA A CA 17
ATOM 23558 C C . ALA A 1 22 ? 19.793 40.760 20.268 1.00 0.00 215 ALA A C 17
ATOM 23559 O O . ALA A 1 22 ? 19.027 41.452 20.942 1.00 0.00 215 ALA A O 17
ATOM 23566 N N . GLN A 1 23 ? 20.974 41.224 19.844 1.00 0.00 216 GLN A N 17
ATOM 23567 C CA . GLN A 1 23 ? 21.460 42.583 20.121 1.00 0.00 216 GLN A CA 17
ATOM 23568 C C . GLN A 1 23 ? 20.596 43.657 19.435 1.00 0.00 216 GLN A C 17
ATOM 23569 O O . GLN A 1 23 ? 20.401 44.749 19.970 1.00 0.00 216 GLN A O 17
ATOM 23583 N N . ILE A 1 24 ? 20.025 43.326 18.274 1.00 0.00 217 ILE A N 17
ATOM 23584 C CA . ILE A 1 24 ? 19.124 44.190 17.498 1.00 0.00 217 ILE A CA 17
ATOM 23585 C C . ILE A 1 24 ? 17.740 44.261 18.167 1.00 0.00 217 ILE A C 17
ATOM 23586 O O . ILE A 1 24 ? 17.170 45.343 18.325 1.00 0.00 217 ILE A O 17
ATOM 23602 N N . ARG A 1 25 ? 17.222 43.109 18.615 1.00 0.00 218 ARG A N 17
ATOM 23603 C CA . ARG A 1 25 ? 15.894 42.946 19.239 1.00 0.00 218 ARG A CA 17
ATOM 23604 C C . ARG A 1 25 ? 15.811 43.247 20.745 1.00 0.00 218 ARG A C 17
ATOM 23605 O O . ARG A 1 25 ? 14.705 43.504 21.231 1.00 0.00 218 ARG A O 17
ATOM 23626 N N . GLY A 1 26 ? 16.942 43.296 21.455 1.00 0.00 219 GLY A N 17
ATOM 23627 C CA . GLY A 1 26 ? 17.072 43.842 22.818 1.00 0.00 219 GLY A CA 17
ATOM 23628 C C . GLY A 1 26 ? 17.219 42.796 23.932 1.00 0.00 219 GLY A C 17
ATOM 23629 O O . GLY A 1 26 ? 16.642 42.972 25.009 1.00 0.00 219 GLY A O 17
ATOM 23633 N N . ILE A 1 27 ? 17.925 41.688 23.677 1.00 0.00 220 ILE A N 17
ATOM 23634 C CA . ILE A 1 27 ? 18.046 40.539 24.593 1.00 0.00 220 ILE A CA 17
ATOM 23635 C C . ILE A 1 27 ? 19.490 40.360 25.104 1.00 0.00 220 ILE A C 17
ATOM 23636 O O . ILE A 1 27 ? 20.438 40.299 24.316 1.00 0.00 220 ILE A O 17
ATOM 23652 N N . GLU A 1 28 ? 19.647 40.220 26.426 1.00 0.00 221 GLU A N 17
ATOM 23653 C CA . GLU A 1 28 ? 20.941 40.088 27.119 1.00 0.00 221 GLU A CA 17
ATOM 23654 C C . GLU A 1 28 ? 20.879 39.083 28.288 1.00 0.00 221 GLU A C 17
ATOM 23655 O O . GLU A 1 28 ? 19.797 38.682 28.731 1.00 0.00 221 GLU A O 17
ATOM 23667 N N . GLY A 1 29 ? 22.038 38.713 28.844 1.00 0.00 222 GLY A N 17
ATOM 23668 C CA . GLY A 1 29 ? 22.113 38.058 30.154 1.00 0.00 222 GLY A CA 17
ATOM 23669 C C . GLY A 1 29 ? 23.496 37.522 30.528 1.00 0.00 222 GLY A C 17
ATOM 23670 O O . GLY A 1 29 ? 24.514 37.884 29.935 1.00 0.00 222 GLY A O 17
ATOM 23674 N N . GLU A 1 30 ? 23.518 36.665 31.547 1.00 0.00 223 GLU A N 17
ATOM 23675 C CA . GLU A 1 30 ? 24.726 36.146 32.195 1.00 0.00 223 GLU A CA 17
ATOM 23676 C C . GLU A 1 30 ? 24.457 34.723 32.730 1.00 0.00 223 GLU A C 17
ATOM 23677 O O . GLU A 1 30 ? 23.392 34.470 33.301 1.00 0.00 223 GLU A O 17
ATOM 23689 N N . VAL A 1 31 ? 25.403 33.794 32.53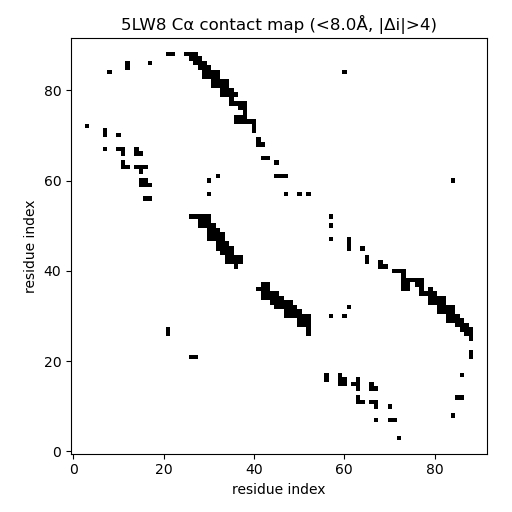8 1.00 0.00 224 VAL A N 17
ATOM 23690 C CA . VAL A 1 31 ? 25.244 32.350 32.817 1.00 0.00 224 VAL A CA 17
ATOM 23691 C C . VAL A 1 31 ? 26.381 31.800 33.682 1.00 0.00 224 VAL A C 17
ATOM 23692 O O . VAL A 1 31 ? 27.548 31.930 33.320 1.00 0.00 224 VAL A O 17
ATOM 23705 N N . LEU A 1 32 ? 26.055 31.148 34.799 1.00 0.00 225 LEU A N 17
ATOM 23706 C CA . LEU A 1 32 ? 27.007 30.442 35.661 1.00 0.00 225 LEU A CA 17
ATOM 23707 C C . LEU A 1 32 ? 27.029 28.942 35.336 1.00 0.00 225 LEU A C 17
ATOM 23708 O O . LEU A 1 32 ? 25.996 28.278 35.439 1.00 0.00 225 LEU A O 17
ATOM 23724 N N . VAL A 1 33 ? 28.193 28.398 34.978 1.00 0.00 226 VAL A N 17
ATOM 23725 C CA . VAL A 1 33 ? 28.366 27.020 34.483 1.00 0.00 226 VAL A CA 17
ATOM 23726 C C . VAL A 1 33 ? 29.497 26.236 35.163 1.00 0.00 226 VAL A C 17
ATOM 23727 O O . VAL A 1 33 ? 30.678 26.559 35.056 1.00 0.00 226 VAL A O 17
ATOM 23740 N N . SER A 1 34 ? 29.123 25.180 35.880 1.00 0.00 227 SER A N 17
ATOM 23741 C CA . SER A 1 34 ? 30.046 24.240 36.526 1.00 0.00 227 SER A CA 17
ATOM 23742 C C . SER A 1 34 ? 30.456 23.100 35.599 1.00 0.00 227 SER A C 17
ATOM 23743 O O . SER A 1 34 ? 29.646 22.616 34.808 1.00 0.00 227 SER A O 17
ATOM 23751 N N . PHE A 1 35 ? 31.716 22.668 35.694 1.00 0.00 228 PHE A N 17
ATOM 23752 C CA . PHE A 1 35 ? 32.272 21.577 34.881 1.00 0.00 228 PHE A CA 17
ATOM 23753 C C . PHE A 1 35 ? 33.541 20.942 35.497 1.00 0.00 228 PHE A C 17
ATOM 23754 O O . PHE A 1 35 ? 33.923 21.276 36.622 1.00 0.00 228 PHE A O 17
ATOM 23771 N N . THR A 1 36 ? 34.186 20.017 34.774 1.00 0.00 229 THR A N 17
ATOM 23772 C CA . THR A 1 36 ? 35.465 19.353 35.121 1.00 0.00 229 THR A CA 17
ATOM 23773 C C . THR A 1 36 ? 36.569 19.435 34.072 1.00 0.00 229 THR A C 17
ATOM 23774 O O . THR A 1 36 ? 36.270 19.462 32.879 1.00 0.00 229 THR A O 17
ATOM 23785 N N . ILE A 1 37 ? 37.826 19.316 34.504 1.00 0.00 230 ILE A N 17
ATOM 23786 C CA . ILE A 1 37 ? 38.969 18.946 33.662 1.00 0.00 230 ILE A CA 17
ATOM 23787 C C . ILE A 1 37 ? 39.608 17.633 34.171 1.00 0.00 230 ILE A C 17
ATOM 23788 O O . ILE A 1 37 ? 39.788 17.449 35.377 1.00 0.00 230 ILE A O 17
ATOM 23804 N N . ASN A 1 38 ? 39.974 16.736 33.251 1.00 0.00 231 ASN A N 17
ATOM 23805 C CA . ASN A 1 38 ? 40.756 15.513 33.495 1.00 0.00 231 ASN A CA 17
ATOM 23806 C C . ASN A 1 38 ? 42.243 15.716 33.142 1.00 0.00 231 ASN A C 17
ATOM 23807 O O . ASN A 1 38 ? 42.569 16.556 32.301 1.00 0.00 231 ASN A O 17
ATOM 23818 N N . ALA A 1 39 ? 43.143 14.916 33.719 1.00 0.00 232 ALA A N 17
ATOM 23819 C CA . ALA A 1 39 ? 44.598 15.062 33.563 1.00 0.00 232 ALA A CA 17
ATOM 23820 C C . ALA A 1 39 ? 45.120 14.978 32.110 1.00 0.00 232 ALA A C 17
ATOM 23821 O O . ALA A 1 39 ? 46.104 15.647 31.800 1.00 0.00 232 ALA A O 17
ATOM 23828 N N . ASP A 1 40 ? 44.462 14.243 31.205 1.00 0.00 233 ASP A N 17
ATOM 23829 C CA . ASP A 1 40 ? 44.770 14.217 29.762 1.00 0.00 233 ASP A CA 17
ATOM 23830 C C . ASP A 1 40 ? 44.239 15.418 28.952 1.00 0.00 233 ASP A C 17
ATOM 23831 O O . ASP A 1 40 ? 44.434 15.490 27.737 1.00 0.00 233 ASP A O 17
ATOM 23840 N N . GLY A 1 41 ? 43.562 16.373 29.597 1.00 0.00 234 GLY A N 17
ATOM 23841 C CA . GLY A 1 41 ? 42.982 17.558 28.955 1.00 0.00 234 GLY A CA 17
ATOM 23842 C C . GLY A 1 41 ? 41.562 17.369 28.403 1.00 0.00 234 GLY A C 17
ATOM 23843 O O . GLY A 1 41 ? 41.106 18.201 27.613 1.00 0.00 234 GLY A O 17
ATOM 23847 N N . SER A 1 42 ? 40.851 16.306 28.796 1.00 0.00 235 SER A N 17
ATOM 23848 C CA . SER A 1 42 ? 39.410 16.164 28.540 1.00 0.00 235 SER A CA 17
ATOM 23849 C C . SER A 1 42 ? 38.597 17.106 29.437 1.00 0.00 235 SER A C 17
ATOM 23850 O O . SER A 1 42 ? 38.766 17.077 30.660 1.00 0.00 235 SER A O 17
ATOM 23858 N N . VAL A 1 43 ? 37.710 17.920 28.853 1.00 0.00 236 VAL A N 17
ATOM 23859 C CA . VAL A 1 43 ? 36.816 18.852 29.574 1.00 0.00 236 VAL A CA 17
ATOM 23860 C C . VAL A 1 43 ? 35.371 18.359 29.527 1.00 0.00 236 VAL A C 17
ATOM 23861 O O . VAL A 1 43 ? 34.828 18.147 28.443 1.00 0.00 236 VAL A O 17
ATOM 23874 N N . THR A 1 44 ? 34.749 18.111 30.685 1.00 0.00 237 THR A N 17
ATOM 23875 C CA . THR A 1 44 ? 33.491 17.346 30.768 1.00 0.00 237 THR A CA 17
ATOM 23876 C C . THR A 1 44 ? 32.596 17.569 31.992 1.00 0.00 237 THR A C 17
ATOM 23877 O O . THR A 1 44 ? 33.032 18.122 33.005 1.00 0.00 237 THR A O 17
ATOM 23888 N N . ASP A 1 45 ? 31.351 17.097 31.907 1.00 0.00 238 ASP A N 17
ATOM 23889 C CA . ASP A 1 45 ? 30.302 17.222 32.928 1.00 0.00 238 ASP A CA 17
ATOM 23890 C C . ASP A 1 45 ? 29.760 18.632 33.170 1.00 0.00 238 ASP A C 17
ATOM 23891 O O . ASP A 1 45 ? 29.728 19.131 34.295 1.00 0.00 238 ASP A O 17
ATOM 23900 N N . ILE A 1 46 ? 29.357 19.275 32.073 1.00 0.00 239 ILE A N 17
ATOM 23901 C CA . ILE A 1 46 ? 28.882 20.659 32.015 1.00 0.00 239 ILE A CA 17
ATOM 23902 C C . ILE A 1 46 ? 27.440 20.783 32.554 1.00 0.00 239 ILE A C 17
ATOM 23903 O O . ILE A 1 46 ? 26.506 20.194 31.993 1.00 0.00 239 ILE A O 17
ATOM 23919 N N . LYS A 1 47 ? 27.244 21.594 33.602 1.00 0.00 240 LYS A N 17
ATOM 23920 C CA . LYS A 1 47 ? 25.929 21.974 34.167 1.00 0.00 240 LYS A CA 17
ATOM 23921 C C . LYS A 1 47 ? 25.792 23.474 34.455 1.00 0.00 240 LYS A C 17
ATOM 23922 O O . LYS A 1 47 ? 26.715 24.101 34.966 1.00 0.00 240 LYS A O 17
ATOM 23941 N N . VAL A 1 48 ? 24.633 24.064 34.154 1.00 0.00 241 VAL A N 17
ATOM 23942 C CA . VAL A 1 48 ? 24.331 25.476 34.464 1.00 0.00 241 VAL A CA 17
ATOM 23943 C C . VAL A 1 48 ? 23.809 25.562 35.895 1.00 0.00 241 VAL A C 17
ATOM 23944 O O . VAL A 1 48 ? 22.772 24.983 36.228 1.00 0.00 241 VAL A O 17
ATOM 23957 N N . VAL A 1 49 ? 24.523 26.295 36.745 1.00 0.00 242 VAL A N 17
ATOM 23958 C CA . VAL A 1 49 ? 24.164 26.553 38.148 1.00 0.00 242 VAL A CA 17
ATOM 23959 C C . VAL A 1 49 ? 23.101 27.644 38.291 1.00 0.00 242 VAL A C 17
ATOM 23960 O O . VAL A 1 49 ? 22.189 27.503 39.105 1.00 0.00 242 VAL A O 17
ATOM 23973 N N . LYS A 1 50 ? 23.195 28.715 37.486 1.00 0.00 243 LYS A N 17
ATOM 23974 C CA . LYS A 1 50 ? 22.221 29.826 37.470 1.00 0.00 243 LYS A CA 17
ATOM 23975 C C . LYS A 1 50 ? 22.252 30.589 36.140 1.00 0.00 243 LYS A C 17
ATOM 23976 O O . LYS A 1 50 ? 23.325 30.780 35.571 1.00 0.00 243 LYS A O 17
ATOM 23995 N N . SER A 1 51 ? 21.099 31.063 35.667 1.00 0.00 244 SER A N 17
ATOM 23996 C CA . SER A 1 51 ? 20.987 32.057 34.592 1.00 0.00 244 SER A CA 17
ATOM 23997 C C . SER A 1 51 ? 19.842 33.050 34.860 1.00 0.00 244 SER A C 17
ATOM 23998 O O . SER A 1 51 ? 19.125 32.952 35.859 1.00 0.00 244 SER A O 17
ATOM 24006 N N . ASN A 1 52 ? 19.708 34.043 33.983 1.00 0.00 245 ASN A N 17
ATOM 24007 C CA . ASN A 1 52 ? 18.678 35.085 33.980 1.00 0.00 245 ASN A CA 17
ATOM 24008 C C . ASN A 1 52 ? 17.942 35.233 32.628 1.00 0.00 245 ASN A C 17
ATOM 24009 O O . ASN A 1 52 ? 17.097 36.119 32.490 1.00 0.00 245 ASN A O 17
ATOM 24020 N N . THR A 1 53 ? 18.282 34.415 31.624 1.00 0.00 246 THR A N 17
ATOM 24021 C CA . THR A 1 53 ? 18.004 34.686 30.201 1.00 0.00 246 THR A CA 17
ATOM 24022 C C . THR A 1 53 ? 17.565 33.460 29.381 1.00 0.00 246 THR A C 17
ATOM 24023 O O . THR A 1 53 ? 17.105 32.468 29.955 1.00 0.00 246 THR A O 17
ATOM 24034 N N . THR A 1 54 ? 17.616 33.525 28.046 1.00 0.00 247 THR A N 17
ATOM 24035 C CA . THR A 1 54 ? 17.155 32.453 27.140 1.00 0.00 247 THR A CA 17
ATOM 24036 C C . THR A 1 54 ? 17.811 31.082 27.327 1.00 0.00 247 THR A C 17
ATOM 24037 O O . THR A 1 54 ? 19.013 30.982 27.578 1.00 0.00 247 THR A O 17
ATOM 24048 N N . ASP A 1 55 ? 17.043 29.998 27.181 1.00 0.00 248 ASP A N 17
ATOM 24049 C CA . ASP A 1 55 ? 17.618 28.647 27.211 1.00 0.00 248 ASP A CA 17
ATOM 24050 C C . ASP A 1 55 ? 18.561 28.337 26.034 1.00 0.00 248 ASP A C 17
ATOM 24051 O O . ASP A 1 55 ? 19.495 27.553 26.196 1.00 0.00 248 ASP A O 17
ATOM 24060 N N . ILE A 1 56 ? 18.396 29.029 24.897 1.00 0.00 249 ILE A N 17
ATOM 24061 C CA . ILE A 1 56 ? 19.368 29.058 23.789 1.00 0.00 249 ILE A CA 17
ATOM 24062 C C . ILE A 1 56 ? 20.704 29.677 24.236 1.00 0.00 249 ILE A C 17
ATOM 24063 O O . ILE A 1 56 ? 21.765 29.134 23.920 1.00 0.00 249 ILE A O 17
ATOM 24079 N N . LEU A 1 57 ? 20.683 30.776 25.001 1.00 0.00 250 LEU A N 17
ATOM 24080 C CA . LEU A 1 57 ? 21.897 31.418 25.524 1.00 0.00 250 LEU A CA 17
ATOM 24081 C C . LEU A 1 57 ? 22.610 30.542 26.567 1.00 0.00 250 LEU A C 17
ATOM 24082 O O . LEU A 1 57 ? 23.838 30.464 26.570 1.00 0.00 250 LEU A O 17
ATOM 24098 N N . ASN A 1 58 ? 21.864 29.832 27.409 1.00 0.00 251 ASN A N 17
ATOM 24099 C CA . ASN A 1 58 ? 22.400 28.845 28.351 1.00 0.00 251 ASN A CA 17
ATOM 24100 C C . ASN A 1 58 ? 23.026 27.637 27.623 1.00 0.00 251 ASN A C 17
ATOM 24101 O O . ASN A 1 58 ? 24.150 27.246 27.937 1.00 0.00 251 ASN A O 17
ATOM 24112 N N . HIS A 1 59 ? 22.351 27.100 26.599 1.00 0.00 252 HIS A N 17
ATOM 24113 C CA . HIS A 1 59 ? 22.884 26.027 25.736 1.00 0.00 252 HIS A CA 17
ATOM 24114 C C . HIS A 1 59 ? 24.127 26.447 24.939 1.00 0.00 252 HIS A C 17
ATOM 24115 O O . HIS A 1 59 ? 24.985 25.611 24.654 1.00 0.00 252 HIS A O 17
ATOM 24129 N N . ALA A 1 60 ? 24.244 27.732 24.606 1.00 0.00 253 ALA A N 17
ATOM 24130 C CA . ALA A 1 60 ? 25.417 28.310 23.958 1.00 0.00 253 ALA A CA 17
ATOM 24131 C C . ALA A 1 60 ? 26.579 28.456 24.954 1.00 0.00 253 ALA A C 17
ATOM 24132 O O . ALA A 1 60 ? 27.684 28.009 24.664 1.00 0.00 253 ALA A O 17
ATOM 24139 N N . ALA A 1 61 ? 26.315 28.975 26.160 1.00 0.00 254 ALA A N 17
ATOM 24140 C CA . ALA A 1 61 ? 27.318 29.171 27.208 1.00 0.00 254 ALA A CA 17
ATOM 24141 C C . ALA A 1 61 ? 27.933 27.839 27.673 1.00 0.00 254 ALA A C 17
ATOM 24142 O O . ALA A 1 61 ? 29.141 27.753 27.888 1.00 0.00 254 ALA A O 17
ATOM 24149 N N . LEU A 1 62 ? 27.114 26.787 27.789 1.00 0.00 255 LEU A N 17
ATOM 24150 C CA . LEU A 1 62 ? 27.567 25.444 28.149 1.00 0.00 255 LEU A CA 17
ATOM 24151 C C . LEU A 1 62 ? 28.346 24.782 26.995 1.00 0.00 255 LEU A C 17
ATOM 24152 O O . LEU A 1 62 ? 29.412 24.203 27.210 1.00 0.00 255 LEU A O 17
ATOM 24168 N N . GLU A 1 63 ? 27.868 24.911 25.753 1.00 0.00 256 GLU A N 17
ATOM 24169 C CA . GLU A 1 63 ? 28.551 24.359 24.579 1.00 0.00 256 GLU A CA 17
ATOM 24170 C C . GLU A 1 63 ? 29.859 25.094 24.256 1.00 0.00 256 GLU A C 17
ATOM 24171 O O . GLU A 1 63 ? 30.778 24.483 23.707 1.00 0.00 256 GLU A O 17
ATOM 24183 N N . ALA A 1 64 ? 29.986 26.368 24.634 1.00 0.00 257 ALA A N 17
ATOM 24184 C CA . ALA A 1 64 ? 31.212 27.146 24.456 1.00 0.00 257 ALA A CA 17
ATOM 24185 C C . ALA A 1 64 ? 32.402 26.518 25.211 1.00 0.00 257 ALA A C 17
ATOM 24186 O O . ALA A 1 64 ? 33.515 26.496 24.687 1.00 0.00 257 ALA A O 17
ATOM 24193 N N . ILE A 1 65 ? 32.157 25.921 26.389 1.00 0.00 258 ILE A N 17
ATOM 24194 C CA . ILE A 1 65 ? 33.158 25.142 27.136 1.00 0.00 258 ILE A CA 17
ATOM 24195 C C . ILE A 1 65 ? 33.576 23.893 26.344 1.00 0.00 258 ILE A C 17
ATOM 24196 O O . ILE A 1 65 ? 34.762 23.698 26.079 1.00 0.00 258 ILE A O 17
ATOM 24212 N N . LYS A 1 66 ? 32.608 23.075 25.901 1.00 0.00 259 LYS A N 17
ATOM 24213 C CA . LYS A 1 66 ? 32.855 21.838 25.136 1.00 0.00 259 LYS A CA 17
ATOM 24214 C C . LYS A 1 66 ? 33.570 22.115 23.804 1.00 0.00 259 LYS A C 17
ATOM 24215 O O . LYS A 1 66 ? 34.408 21.327 23.369 1.00 0.00 259 LYS A O 17
ATOM 24234 N N . SER A 1 67 ? 33.259 23.250 23.177 1.00 0.00 260 SER A N 17
ATOM 24235 C CA . SER A 1 67 ? 33.815 23.701 21.893 1.00 0.00 260 SER A CA 17
ATOM 24236 C C . SER A 1 67 ? 35.217 24.317 22.019 1.00 0.00 260 SER A C 17
ATOM 24237 O O . SER A 1 67 ? 35.927 24.418 21.019 1.00 0.00 260 SER A O 17
ATOM 24245 N N . ALA A 1 68 ? 35.648 24.701 23.226 1.00 0.00 261 ALA A N 17
ATOM 24246 C CA . ALA A 1 68 ? 37.007 25.167 23.527 1.00 0.00 261 ALA A CA 17
ATOM 24247 C C . ALA A 1 68 ? 37.871 24.116 24.262 1.00 0.00 261 ALA A C 17
ATOM 24248 O O . ALA A 1 68 ? 38.978 24.434 24.693 1.00 0.00 261 ALA A O 17
ATOM 24255 N N . ALA A 1 69 ? 37.407 22.871 24.418 1.00 0.00 262 ALA A N 17
ATOM 24256 C CA . ALA A 1 69 ? 38.066 21.857 25.248 1.00 0.00 262 ALA A CA 17
ATOM 24257 C C . ALA A 1 69 ? 39.515 21.559 24.810 1.00 0.00 262 ALA A C 17
ATOM 24258 O O . ALA A 1 69 ? 40.395 21.346 25.650 1.00 0.00 262 ALA A O 17
ATOM 24265 N N . HIS A 1 70 ? 39.803 21.621 23.507 1.00 0.00 263 HIS A N 17
ATOM 24266 C CA . HIS A 1 70 ? 41.146 21.425 22.950 1.00 0.00 263 HIS A CA 17
ATOM 24267 C C . HIS A 1 70 ? 42.108 22.620 23.161 1.00 0.00 263 HIS A C 17
ATOM 24268 O O . HIS A 1 70 ? 43.248 22.588 22.695 1.00 0.00 263 HIS A O 17
ATOM 24282 N N . LEU A 1 71 ? 41.668 23.676 23.853 1.00 0.00 264 LEU A N 17
ATOM 24283 C CA . LEU A 1 71 ? 42.436 24.883 24.196 1.00 0.00 264 LEU A CA 17
ATOM 24284 C C . LEU A 1 71 ? 42.708 25.032 25.710 1.00 0.00 264 LEU A C 17
ATOM 24285 O O . LEU A 1 71 ? 43.387 25.975 26.121 1.00 0.00 264 LEU A O 17
ATOM 24301 N N . PHE A 1 72 ? 42.204 24.107 26.537 1.00 0.00 265 PHE A N 17
ATOM 24302 C CA . PHE A 1 72 ? 42.432 24.032 27.989 1.00 0.00 265 PHE A CA 17
ATOM 24303 C C . PHE A 1 72 ? 43.811 23.550 28.496 1.00 0.00 265 PHE A C 17
ATOM 24304 O O . PHE A 1 72 ? 44.418 22.683 27.858 1.00 0.00 265 PHE A O 17
ATOM 24321 N N . PRO A 1 73 ? 44.305 24.046 29.651 1.00 0.00 266 PRO A N 17
ATOM 24322 C CA . PRO A 1 73 ? 45.521 23.545 30.298 1.00 0.00 266 PRO A CA 17
ATOM 24323 C C . PRO A 1 73 ? 45.270 22.236 31.072 1.00 0.00 266 PRO A C 17
ATOM 24324 O O . PRO A 1 73 ? 44.260 22.101 31.768 1.00 0.00 266 PRO A O 17
ATOM 24335 N N . LYS A 1 74 ? 46.205 21.283 31.004 1.00 0.00 267 LYS A N 17
ATOM 24336 C CA . LYS A 1 74 ? 46.149 19.979 31.684 1.00 0.00 267 LYS A CA 17
ATOM 24337 C C . LYS A 1 74 ? 46.404 20.103 33.198 1.00 0.00 267 LYS A C 17
ATOM 24338 O O . LYS A 1 74 ? 47.450 20.637 33.590 1.00 0.00 267 LYS A O 17
ATOM 24357 N N . PRO A 1 75 ? 45.485 19.620 34.050 1.00 0.00 268 PRO A N 17
ATOM 24358 C CA . PRO A 1 75 ? 45.570 19.726 35.501 1.00 0.00 268 PRO A CA 17
ATOM 24359 C C . PRO A 1 75 ? 46.519 18.664 36.085 1.00 0.00 268 PRO A C 17
ATOM 24360 O O . PRO A 1 75 ? 46.926 17.725 35.395 1.00 0.00 268 PRO A O 17
ATOM 24371 N N . GLU A 1 76 ? 46.859 18.788 37.370 1.00 0.00 269 GLU A N 17
ATOM 24372 C CA . GLU A 1 76 ? 47.718 17.826 38.084 1.00 0.00 269 GLU A CA 17
ATOM 24373 C C . GLU A 1 76 ? 47.005 16.488 38.395 1.00 0.00 269 GLU A C 17
ATOM 24374 O O . GLU A 1 76 ? 47.654 15.456 38.598 1.00 0.00 269 GLU A O 17
ATOM 24386 N N . GLU A 1 77 ? 45.672 16.536 38.465 1.00 0.00 270 GLU A N 17
ATOM 24387 C CA . GLU A 1 77 ? 44.707 15.475 38.791 1.00 0.00 270 GLU A CA 17
ATOM 24388 C C . GLU A 1 77 ? 43.288 15.942 38.381 1.00 0.00 270 GLU A C 17
ATOM 24389 O O . GLU A 1 77 ? 43.130 17.052 37.877 1.00 0.00 270 GLU A O 17
ATOM 24401 N N . THR A 1 78 ? 42.239 15.137 38.575 1.00 0.00 271 THR A N 17
ATOM 24402 C CA . THR A 1 78 ? 40.849 15.533 38.285 1.00 0.00 271 THR A CA 17
ATOM 24403 C C . THR A 1 78 ? 40.270 16.700 39.110 1.00 0.00 271 THR A C 17
ATOM 24404 O O . THR A 1 78 ? 40.074 16.552 40.322 1.00 0.00 271 THR A O 17
ATOM 24415 N N . VAL A 1 79 ? 39.946 17.842 38.482 1.00 0.00 272 VAL A N 17
ATOM 24416 C CA . VAL A 1 79 ? 39.553 19.096 39.179 1.00 0.00 272 VAL A CA 17
ATOM 24417 C C . VAL A 1 79 ? 38.278 19.744 38.619 1.00 0.00 272 VAL A C 17
ATOM 24418 O O . VAL A 1 79 ? 38.064 19.838 37.409 1.00 0.00 272 VAL A O 17
ATOM 24431 N N . HIS A 1 80 ? 37.430 20.218 39.536 1.00 0.00 273 HIS A N 17
ATOM 24432 C CA . HIS A 1 80 ? 36.139 20.870 39.283 1.00 0.00 273 HIS A CA 17
ATOM 24433 C C . HIS A 1 80 ? 36.239 22.408 39.231 1.00 0.00 273 HIS A C 17
ATOM 24434 O O . HIS A 1 80 ? 36.982 23.021 40.006 1.00 0.00 273 HIS A O 17
ATOM 24448 N N . LEU A 1 81 ? 35.450 23.038 38.356 1.00 0.00 274 LEU A N 17
ATOM 24449 C CA . LEU A 1 81 ? 35.366 24.491 38.139 1.00 0.00 274 LEU A CA 17
ATOM 24450 C C . LEU A 1 81 ? 33.903 24.967 38.091 1.00 0.00 274 LEU A C 17
ATOM 24451 O O . LEU A 1 81 ? 33.000 24.158 37.861 1.00 0.00 274 LEU A O 17
ATOM 24467 N N . LYS A 1 82 ? 33.670 26.271 38.305 1.00 0.00 275 LYS A N 17
ATOM 24468 C CA . LYS A 1 82 ? 32.339 26.920 38.328 1.00 0.00 275 LYS A CA 17
ATOM 24469 C C . LYS A 1 82 ? 32.376 28.285 37.638 1.00 0.00 275 LYS A C 17
ATOM 24470 O O . LYS A 1 82 ? 32.415 29.327 38.290 1.00 0.00 275 LYS A O 17
ATOM 24489 N N . ILE A 1 83 ? 32.462 28.281 36.310 1.00 0.00 276 ILE A N 17
ATOM 24490 C CA . ILE A 1 83 ? 32.862 29.470 35.536 1.00 0.00 276 ILE A CA 17
ATOM 24491 C C . ILE A 1 83 ? 31.666 30.376 35.168 1.00 0.00 276 ILE A C 17
ATOM 24492 O O . ILE A 1 83 ? 30.661 29.877 34.658 1.00 0.00 276 ILE A O 17
ATOM 24508 N N . PRO A 1 84 ? 31.746 31.704 35.382 1.00 0.00 277 PRO A N 17
ATOM 24509 C CA . PRO A 1 84 ? 30.747 32.659 34.903 1.00 0.00 277 PRO A CA 17
ATOM 24510 C C . PRO A 1 84 ? 31.035 33.135 33.460 1.00 0.00 277 PRO A C 17
ATOM 24511 O O . PRO A 1 84 ? 32.153 33.550 33.134 1.00 0.00 277 PRO A O 17
ATOM 24522 N N . ILE A 1 85 ? 30.007 33.113 32.604 1.00 0.00 278 ILE A N 17
ATOM 24523 C CA . ILE A 1 85 ? 29.992 33.554 31.194 1.00 0.00 278 ILE A CA 17
ATOM 24524 C C . ILE A 1 85 ? 29.044 34.762 31.045 1.00 0.00 278 ILE A C 17
ATOM 24525 O O . ILE A 1 85 ? 28.049 34.855 31.768 1.00 0.00 278 ILE A O 17
ATOM 24541 N N . ALA A 1 86 ? 29.326 35.701 30.132 1.00 0.00 279 ALA A N 17
ATOM 24542 C CA . ALA A 1 86 ? 28.546 36.938 29.954 1.00 0.00 279 ALA A CA 17
ATOM 24543 C C . ALA A 1 86 ? 28.378 37.342 28.480 1.00 0.00 279 ALA A C 17
ATOM 24544 O O . ALA A 1 86 ? 29.336 37.305 27.699 1.00 0.00 279 ALA A O 17
ATOM 24551 N N . TYR A 1 87 ? 27.166 37.769 28.121 1.00 0.00 280 TYR A N 17
ATOM 24552 C CA . TYR A 1 87 ? 26.785 38.164 26.758 1.00 0.00 280 TYR A CA 17
ATOM 24553 C C . TYR A 1 87 ? 26.908 39.653 26.393 1.00 0.00 280 TYR A C 17
ATOM 24554 O O . TYR A 1 87 ? 27.120 40.486 27.273 1.00 0.00 280 TYR A O 17
ATOM 24572 N N . SER A 1 88 ? 26.753 39.999 25.110 1.00 0.00 281 SER A N 17
ATOM 24573 C CA . SER A 1 88 ? 26.628 41.392 24.654 1.00 0.00 281 SER A CA 17
ATOM 24574 C C . SER A 1 88 ? 25.488 42.152 25.362 1.00 0.00 281 SER A C 17
ATOM 24575 O O . SER A 1 88 ? 24.573 41.546 25.926 1.00 0.00 281 SER A O 17
ATOM 24583 N N . LEU A 1 89 ? 25.561 43.490 25.369 1.00 0.00 282 LEU A N 17
ATOM 24584 C CA . LEU A 1 89 ? 24.721 44.444 26.121 1.00 0.00 282 LEU A CA 17
ATOM 24585 C C . LEU A 1 89 ? 24.807 44.334 27.660 1.00 0.00 282 LEU A C 17
ATOM 24586 O O . LEU A 1 89 ? 24.577 45.338 28.348 1.00 0.00 282 LEU A O 17
ATOM 24602 N N . LYS A 1 90 ? 25.204 43.179 28.215 1.00 0.00 283 LYS A N 17
ATOM 24603 C CA . LYS A 1 90 ? 25.711 43.058 29.590 1.00 0.00 283 LYS A CA 17
ATOM 24604 C C . LYS A 1 90 ? 27.187 43.482 29.616 1.00 0.00 283 LYS A C 17
ATOM 24605 O O . LYS A 1 90 ? 28.044 42.918 28.929 1.00 0.00 283 LYS A O 17
ATOM 24624 N N . GLU A 1 91 ? 27.476 44.526 30.382 1.00 0.00 284 GLU A N 17
ATOM 24625 C CA . GLU A 1 91 ? 28.735 45.280 30.319 1.00 0.00 284 GLU A CA 17
ATOM 24626 C C . GLU A 1 91 ? 29.314 45.524 31.724 1.00 0.00 284 GLU A C 17
ATOM 24627 O O . GLU A 1 91 ? 28.601 45.409 32.728 1.00 0.00 284 GLU A O 17
ATOM 24639 N N . ASP A 1 92 ? 30.609 45.832 31.812 1.00 0.00 285 ASP A N 17
ATOM 24640 C CA . ASP A 1 92 ? 31.294 46.275 33.040 1.00 0.00 285 ASP A CA 17
ATOM 24641 C C . ASP A 1 92 ? 31.243 47.786 33.302 1.00 0.00 285 ASP A C 17
ATOM 24642 O O . ASP A 1 92 ? 31.032 48.190 34.469 1.00 0.00 285 ASP A O 17
ATOM 24651 N N . SER A 1 1 ? 48.519 28.769 38.778 1.00 0.00 194 SER A N 18
ATOM 24652 C CA . SER A 1 1 ? 47.612 27.747 38.212 1.00 0.00 194 SER A CA 18
ATOM 24653 C C . SER A 1 1 ? 46.746 28.290 37.082 1.00 0.00 194 SER A C 18
ATOM 24654 O O . SER A 1 1 ? 46.508 27.591 36.096 1.00 0.00 194 SER A O 18
ATOM 24664 N N . ASN A 1 2 ? 46.235 29.516 37.213 1.00 0.00 195 ASN A N 18
ATOM 24665 C CA . ASN A 1 2 ? 45.296 30.123 36.274 1.00 0.00 195 ASN A CA 18
ATOM 24666 C C . ASN A 1 2 ? 45.930 30.746 35.019 1.00 0.00 195 ASN A C 18
ATOM 24667 O O . ASN A 1 2 ? 45.205 31.172 34.120 1.00 0.00 195 ASN A O 18
ATOM 24678 N N . GLU A 1 3 ? 47.257 30.803 34.918 1.00 0.00 196 GLU A N 18
ATOM 24679 C CA . GLU A 1 3 ? 47.929 31.527 33.835 1.00 0.00 196 GLU A CA 18
ATOM 24680 C C . GLU A 1 3 ? 47.768 30.846 32.463 1.00 0.00 196 GLU A C 18
ATOM 24681 O O . GLU A 1 3 ? 47.745 31.521 31.430 1.00 0.00 196 GLU A O 18
ATOM 24693 N N . PHE A 1 4 ? 47.652 29.513 32.427 1.00 0.00 197 PHE A N 18
ATOM 24694 C CA . PHE A 1 4 ? 47.364 28.760 31.191 1.00 0.00 197 PHE A CA 18
ATOM 24695 C C . PHE A 1 4 ? 45.858 28.907 30.892 1.00 0.00 197 PHE A C 18
ATOM 24696 O O . PHE A 1 4 ? 45.483 29.037 29.726 1.00 0.00 197 PHE A O 18
ATOM 24713 N N . LEU A 1 5 ? 44.992 28.933 31.917 1.00 0.00 198 LEU A N 18
ATOM 24714 C CA . LEU A 1 5 ? 43.532 29.021 31.769 1.00 0.00 198 LEU A CA 18
ATOM 24715 C C . LEU A 1 5 ? 43.121 30.247 30.931 1.00 0.00 198 LEU A C 18
ATOM 24716 O O . LEU A 1 5 ? 42.307 30.134 30.014 1.00 0.00 198 LEU A O 18
ATOM 24732 N N . MET A 1 6 ? 43.750 31.405 31.152 1.00 0.00 199 MET A N 18
ATOM 24733 C CA . MET A 1 6 ? 43.434 32.619 30.383 1.00 0.00 199 MET A CA 18
ATOM 24734 C C . MET A 1 6 ? 43.858 32.550 28.905 1.00 0.00 199 MET A C 18
ATOM 24735 O O . MET A 1 6 ? 43.266 33.250 28.080 1.00 0.00 199 MET A O 18
ATOM 24749 N N . LYS A 1 7 ? 44.842 31.714 28.535 1.00 0.00 200 LYS A N 18
ATOM 24750 C CA . LYS A 1 7 ? 45.222 31.471 27.130 1.00 0.00 200 LYS A CA 18
ATOM 24751 C C . LYS A 1 7 ? 44.170 30.643 26.387 1.00 0.00 200 LYS A C 18
ATOM 24752 O O . LYS A 1 7 ? 43.782 31.003 25.272 1.00 0.00 200 LYS A O 18
ATOM 24771 N N . ILE A 1 8 ? 43.670 29.565 27.005 1.00 0.00 201 ILE A N 18
ATOM 24772 C CA . ILE A 1 8 ? 42.613 28.735 26.399 1.00 0.00 201 ILE A CA 18
ATOM 24773 C C . ILE A 1 8 ? 41.261 29.442 26.372 1.00 0.00 201 ILE A C 18
ATOM 24774 O O . ILE A 1 8 ? 40.564 29.309 25.375 1.00 0.00 201 ILE A O 18
ATOM 24790 N N . GLN A 1 9 ? 40.900 30.236 27.388 1.00 0.00 202 GLN A N 18
ATOM 24791 C CA . GLN A 1 9 ? 39.644 31.009 27.412 1.00 0.00 202 GLN A CA 18
ATOM 24792 C C . GLN A 1 9 ? 39.425 31.852 26.144 1.00 0.00 202 GLN A C 18
ATOM 24793 O O . GLN A 1 9 ? 38.318 31.909 25.603 1.00 0.00 202 GLN A O 18
ATOM 24807 N N . THR A 1 10 ? 40.506 32.429 25.621 1.00 0.00 203 THR A N 18
ATOM 24808 C CA . THR A 1 10 ? 40.549 33.109 24.317 1.00 0.00 203 THR A CA 18
ATOM 24809 C C . THR A 1 10 ? 40.355 32.207 23.099 1.00 0.00 203 THR A C 18
ATOM 24810 O O . THR A 1 10 ? 39.558 32.519 22.216 1.00 0.00 203 THR A O 18
ATOM 24821 N N . ALA A 1 11 ? 41.043 31.063 23.058 1.00 0.00 204 ALA A N 18
ATOM 24822 C CA . ALA A 1 11 ? 40.934 30.091 21.968 1.00 0.00 204 ALA A CA 18
ATOM 24823 C C . ALA A 1 11 ? 39.545 29.423 21.917 1.00 0.00 204 ALA A C 18
ATOM 24824 O O . ALA A 1 11 ? 38.924 29.381 20.857 1.00 0.00 204 ALA A O 18
ATOM 24831 N N . ILE A 1 12 ? 39.006 29.000 23.067 1.00 0.00 205 ILE A N 18
ATOM 24832 C CA . ILE A 1 12 ? 37.620 28.534 23.219 1.00 0.00 205 ILE A CA 18
ATOM 24833 C C . ILE A 1 12 ? 36.647 29.602 22.713 1.00 0.00 205 ILE A C 18
ATOM 24834 O O . ILE A 1 12 ? 35.771 29.295 21.913 1.00 0.00 205 ILE A O 18
ATOM 24850 N N . SER A 1 13 ? 36.826 30.870 23.102 1.00 0.00 206 SER A N 18
ATOM 24851 C CA . SER A 1 13 ? 35.994 31.979 22.641 1.00 0.00 206 SER A CA 18
ATOM 24852 C C . SER A 1 13 ? 36.103 32.247 21.135 1.00 0.00 206 SER A C 18
ATOM 24853 O O . SER A 1 13 ? 35.103 32.589 20.509 1.00 0.00 206 SER A O 18
ATOM 24861 N N . SER A 1 14 ? 37.270 32.025 20.522 1.00 0.00 207 SER A N 18
ATOM 24862 C CA . SER A 1 14 ? 37.439 32.060 19.061 1.00 0.00 207 SER A CA 18
ATOM 24863 C C . SER A 1 14 ? 36.709 30.911 18.354 1.00 0.00 207 SER A C 18
ATOM 24864 O O . SER A 1 14 ? 36.082 31.133 17.314 1.00 0.00 207 SER A O 18
ATOM 24872 N N . LYS A 1 15 ? 36.731 29.697 18.925 1.00 0.00 208 LYS A N 18
ATOM 24873 C CA . LYS A 1 15 ? 36.021 28.509 18.411 1.00 0.00 208 LYS A CA 18
ATOM 24874 C C . LYS A 1 15 ? 34.548 28.412 18.851 1.00 0.00 208 LYS A C 18
ATOM 24875 O O . LYS A 1 15 ? 33.834 27.518 18.398 1.00 0.00 208 LYS A O 18
ATOM 24894 N N . ASN A 1 16 ? 34.075 29.348 19.676 1.00 0.00 209 ASN A N 18
ATOM 24895 C CA . ASN A 1 16 ? 32.665 29.565 20.009 1.00 0.00 209 ASN A CA 18
ATOM 24896 C C . ASN A 1 16 ? 31.877 30.031 18.765 1.00 0.00 209 ASN A C 18
ATOM 24897 O O . ASN A 1 16 ? 32.445 30.550 17.793 1.00 0.00 209 ASN A O 18
ATOM 24908 N N . ARG A 1 17 ? 30.564 29.792 18.790 1.00 0.00 210 ARG A N 18
ATOM 24909 C CA . ARG A 1 17 ? 29.677 29.817 17.615 1.00 0.00 210 ARG A CA 18
ATOM 24910 C C . ARG A 1 17 ? 28.293 30.370 17.978 1.00 0.00 210 ARG A C 18
ATOM 24911 O O . ARG A 1 17 ? 27.271 29.704 17.830 1.00 0.00 210 ARG A O 18
ATOM 24932 N N . TYR A 1 18 ? 28.264 31.579 18.534 1.00 0.00 211 TYR A N 18
ATOM 24933 C CA . TYR A 1 18 ? 27.038 32.263 18.963 1.00 0.00 211 TYR A CA 18
ATOM 24934 C C . TYR A 1 18 ? 26.072 32.595 17.798 1.00 0.00 211 TYR A C 18
ATOM 24935 O O . TYR A 1 18 ? 26.545 33.149 16.794 1.00 0.00 211 TYR A O 18
ATOM 24953 N N . PRO A 1 19 ? 24.758 32.281 17.872 1.00 0.00 212 PRO A N 18
ATOM 24954 C CA . PRO A 1 19 ? 23.803 32.587 16.804 1.00 0.00 212 PRO A CA 18
ATOM 24955 C C . PRO A 1 19 ? 23.682 34.092 16.539 1.00 0.00 212 PRO A C 18
ATOM 24956 O O . PRO A 1 19 ? 23.404 34.877 17.446 1.00 0.00 212 PRO A O 18
ATOM 24967 N N . LYS A 1 20 ? 23.866 34.506 15.284 1.00 0.00 213 LYS A N 18
ATOM 24968 C CA . LYS A 1 20 ? 23.962 35.922 14.889 1.00 0.00 213 LYS A CA 18
ATOM 24969 C C . LYS A 1 20 ? 22.733 36.757 15.273 1.00 0.00 213 LYS A C 18
ATOM 24970 O O . LYS A 1 20 ? 22.884 37.908 15.686 1.00 0.00 213 LYS A O 18
ATOM 24989 N N . MET A 1 21 ? 21.533 36.179 15.197 1.00 0.00 214 MET A N 18
ATOM 24990 C CA . MET A 1 21 ? 20.270 36.858 15.519 1.00 0.00 214 MET A CA 18
ATOM 24991 C C . MET A 1 21 ? 20.007 37.002 17.037 1.00 0.00 214 MET A C 18
ATOM 24992 O O . MET A 1 21 ? 19.158 37.797 17.451 1.00 0.00 214 MET A O 18
ATOM 25006 N N . ALA A 1 22 ? 20.736 36.288 17.904 1.00 0.00 215 ALA A N 18
ATOM 25007 C CA . ALA A 1 22 ? 20.535 36.326 19.357 1.00 0.00 215 ALA A CA 18
ATOM 25008 C C . ALA A 1 22 ? 20.798 37.727 19.953 1.00 0.00 215 ALA A C 18
ATOM 25009 O O . ALA A 1 22 ? 20.012 38.217 20.769 1.00 0.00 215 ALA A O 18
ATOM 25016 N N . GLN A 1 23 ? 21.835 38.433 19.484 1.00 0.00 216 GLN A N 18
ATOM 25017 C CA . GLN A 1 23 ? 22.169 39.789 19.958 1.00 0.00 216 GLN A CA 18
ATOM 25018 C C . GLN A 1 23 ? 21.104 40.836 19.578 1.00 0.00 216 GLN A C 18
ATOM 25019 O O . GLN A 1 23 ? 20.996 41.866 20.244 1.00 0.00 216 GLN A O 18
ATOM 25033 N N . ILE A 1 24 ? 20.303 40.570 18.539 1.00 0.00 217 ILE A N 18
ATOM 25034 C CA . ILE A 1 24 ? 19.249 41.452 18.000 1.00 0.00 217 ILE A CA 18
ATOM 25035 C C . ILE A 1 24 ? 17.968 41.413 18.870 1.00 0.00 217 ILE A C 18
ATOM 25036 O O . ILE A 1 24 ? 17.107 42.294 18.780 1.00 0.00 217 ILE A O 18
ATOM 25052 N N . ARG A 1 25 ? 17.879 40.426 19.779 1.00 0.00 218 ARG A N 18
ATOM 25053 C CA . ARG A 1 25 ? 16.925 40.354 20.907 1.00 0.00 218 ARG A CA 18
ATOM 25054 C C . ARG A 1 25 ? 17.586 40.326 22.300 1.00 0.00 218 ARG A C 18
ATOM 25055 O O . ARG A 1 25 ? 16.902 40.261 23.320 1.00 0.00 218 ARG A O 18
ATOM 25076 N N . GLY A 1 26 ? 18.919 40.373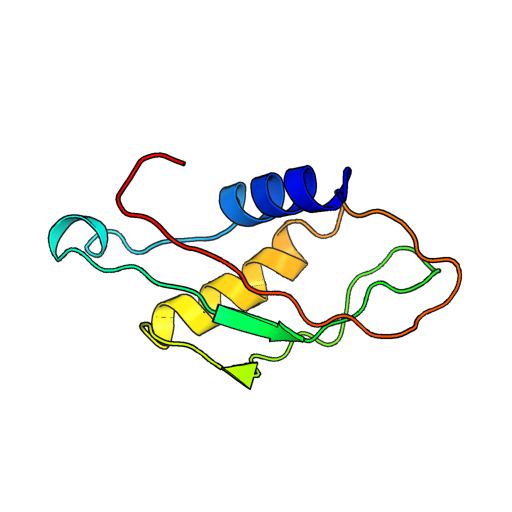 22.364 1.00 0.00 219 GLY A N 18
ATOM 25077 C CA . GLY A 1 26 ? 19.688 40.544 23.602 1.00 0.00 219 GLY A CA 18
ATOM 25078 C C . GLY A 1 26 ? 19.927 39.252 24.387 1.00 0.00 219 GLY A C 18
ATOM 25079 O O . GLY A 1 26 ? 20.171 39.313 25.594 1.00 0.00 219 GLY A O 18
ATOM 25083 N N . ILE A 1 27 ? 19.832 38.094 23.730 1.00 0.00 220 ILE A N 18
ATOM 25084 C CA . ILE A 1 27 ? 19.980 36.767 24.337 1.00 0.00 220 ILE A CA 18
ATOM 25085 C C . ILE A 1 27 ? 21.437 36.509 24.773 1.00 0.00 220 ILE A C 18
ATOM 25086 O O . ILE A 1 27 ? 22.369 36.563 23.969 1.00 0.00 220 ILE A O 18
ATOM 25102 N N . GLU A 1 28 ? 21.618 36.216 26.062 1.00 0.00 221 GLU A N 18
ATOM 25103 C CA . GLU A 1 28 ? 22.856 35.744 26.702 1.00 0.00 221 GLU A CA 18
ATOM 25104 C C . GLU A 1 28 ? 22.555 35.076 28.063 1.00 0.00 221 GLU A C 18
ATOM 25105 O O . GLU A 1 28 ? 21.419 35.133 28.545 1.00 0.00 221 GLU A O 18
ATOM 25117 N N . GLY A 1 29 ? 23.553 34.427 28.671 1.00 0.00 222 GLY A N 18
ATOM 25118 C CA . GLY A 1 29 ? 23.466 33.747 29.971 1.00 0.00 222 GLY A CA 18
ATOM 25119 C C . GLY A 1 29 ? 24.734 32.939 30.289 1.00 0.00 222 GLY A C 18
ATOM 25120 O O . GLY A 1 29 ? 25.786 33.174 29.691 1.00 0.00 222 GLY A O 18
ATOM 25124 N N . GLU A 1 30 ? 24.642 31.987 31.217 1.00 0.00 223 GLU A N 18
ATOM 25125 C CA . GLU A 1 30 ? 25.749 31.165 31.726 1.00 0.00 223 GLU A CA 18
ATOM 25126 C C . GLU A 1 30 ? 25.401 29.666 31.735 1.00 0.00 223 GLU A C 18
ATOM 25127 O O . GLU A 1 30 ? 24.394 29.256 32.320 1.00 0.00 223 GLU A O 18
ATOM 25139 N N . VAL A 1 31 ? 26.268 28.859 31.117 1.00 0.00 224 VAL A N 18
ATOM 25140 C CA . VAL A 1 31 ? 26.150 27.405 30.924 1.00 0.00 224 VAL A CA 18
ATOM 25141 C C . VAL A 1 31 ? 27.173 26.626 31.753 1.00 0.00 224 VAL A C 18
ATOM 25142 O O . VAL A 1 31 ? 28.372 26.883 31.650 1.00 0.00 224 VAL A O 18
ATOM 25155 N N . LEU A 1 32 ? 26.730 25.639 32.532 1.00 0.00 225 LEU A N 18
ATOM 25156 C CA . LEU A 1 32 ? 27.614 24.651 33.159 1.00 0.00 225 LEU A CA 18
ATOM 25157 C C . LEU A 1 32 ? 27.757 23.404 32.285 1.00 0.00 225 LEU A C 18
ATOM 25158 O O . LEU A 1 32 ? 26.758 22.837 31.841 1.00 0.00 225 LEU A O 18
ATOM 25174 N N . VAL A 1 33 ? 28.988 22.924 32.124 1.00 0.00 226 VAL A N 18
ATOM 25175 C CA . VAL A 1 33 ? 29.332 21.686 31.399 1.00 0.00 226 VAL A CA 18
ATOM 25176 C C . VAL A 1 33 ? 30.290 20.844 32.256 1.00 0.00 226 VAL A C 18
ATOM 25177 O O . VAL A 1 33 ? 31.271 21.341 32.804 1.00 0.00 226 VAL A O 18
ATOM 25190 N N . SER A 1 34 ? 30.011 19.546 32.392 1.00 0.00 227 SER A N 18
ATOM 25191 C CA . SER A 1 34 ? 30.818 18.600 33.181 1.00 0.00 227 SER A CA 18
ATOM 25192 C C . SER A 1 34 ? 31.715 17.760 32.273 1.00 0.00 227 SER A C 18
ATOM 25193 O O . SER A 1 34 ? 31.203 16.937 31.508 1.00 0.00 227 SER A O 18
ATOM 25201 N N . PHE A 1 35 ? 33.031 17.971 32.328 1.00 0.00 228 PHE A N 18
ATOM 25202 C CA . PHE A 1 35 ? 33.983 17.356 31.392 1.00 0.00 228 PHE A CA 18
ATOM 25203 C C . PHE A 1 35 ? 35.411 17.544 31.941 1.00 0.00 228 PHE A C 18
ATOM 25204 O O . PHE A 1 35 ? 35.660 18.408 32.784 1.00 0.00 228 PHE A O 18
ATOM 25221 N N . THR A 1 36 ? 36.359 16.773 31.390 1.00 0.00 229 THR A N 18
ATOM 25222 C CA . THR A 1 36 ? 37.812 16.949 31.590 1.00 0.00 229 THR A CA 18
ATOM 25223 C C . THR A 1 36 ? 38.713 16.666 30.384 1.00 0.00 229 THR A C 18
ATOM 25224 O O . THR A 1 36 ? 38.388 15.841 29.528 1.00 0.00 229 THR A O 18
ATOM 25235 N N . ILE A 1 37 ? 39.880 17.314 30.336 1.00 0.00 230 ILE A N 18
ATOM 25236 C CA . ILE A 1 37 ? 41.003 16.942 29.465 1.00 0.00 230 ILE A CA 18
ATOM 25237 C C . ILE A 1 37 ? 41.504 15.535 29.826 1.00 0.00 230 ILE A C 18
ATOM 25238 O O . ILE A 1 37 ? 41.626 15.205 31.005 1.00 0.00 230 ILE A O 18
ATOM 25254 N N . ASN A 1 38 ? 41.814 14.716 28.823 1.00 0.00 231 ASN A N 18
ATOM 25255 C CA . ASN A 1 38 ? 42.449 13.410 29.001 1.00 0.00 231 ASN A CA 18
ATOM 25256 C C . ASN A 1 38 ? 43.974 13.538 29.162 1.00 0.00 231 ASN A C 18
ATOM 25257 O O . ASN A 1 38 ? 44.593 14.452 28.611 1.00 0.00 231 ASN A O 18
ATOM 25268 N N . ALA A 1 39 ? 44.605 12.576 29.842 1.00 0.00 232 ALA A N 18
ATOM 25269 C CA . ALA A 1 39 ? 46.061 12.565 30.040 1.00 0.00 232 ALA A CA 18
ATOM 25270 C C . ALA A 1 39 ? 46.864 12.467 28.717 1.00 0.00 232 ALA A C 18
ATOM 25271 O O . ALA A 1 39 ? 47.994 12.952 28.640 1.00 0.00 232 ALA A O 18
ATOM 25278 N N . ASP A 1 40 ? 46.274 11.902 27.654 1.00 0.00 233 ASP A N 18
ATOM 25279 C CA . ASP A 1 40 ? 46.824 11.840 26.287 1.00 0.00 233 ASP A CA 18
ATOM 25280 C C . ASP A 1 40 ? 46.697 13.080 25.378 1.00 0.00 233 ASP A C 18
ATOM 25281 O O . ASP A 1 40 ? 46.968 13.016 24.170 1.00 0.00 233 ASP A O 18
ATOM 25290 N N . GLY A 1 41 ? 46.364 14.234 25.965 1.00 0.00 234 GLY A N 18
ATOM 25291 C CA . GLY A 1 41 ? 46.509 15.533 25.294 1.00 0.00 234 GLY A CA 18
ATOM 25292 C C . GLY A 1 41 ? 45.321 16.002 24.447 1.00 0.00 234 GLY A C 18
ATOM 25293 O O . GLY A 1 41 ? 45.527 16.797 23.530 1.00 0.00 234 GLY A O 18
ATOM 25297 N N . SER A 1 42 ? 44.098 15.534 24.719 1.00 0.00 235 SER A N 18
ATOM 25298 C CA . SER A 1 42 ? 42.876 16.065 24.084 1.00 0.00 235 SER A CA 18
ATOM 25299 C C . SER A 1 42 ? 41.675 16.103 25.039 1.00 0.00 235 SER A C 18
ATOM 25300 O O . SER A 1 42 ? 41.613 15.334 25.999 1.00 0.00 235 SER A O 18
ATOM 25308 N N . VAL A 1 43 ? 40.699 16.979 24.777 1.00 0.00 236 VAL A N 18
ATOM 25309 C CA . VAL A 1 43 ? 39.382 17.014 25.440 1.00 0.00 236 VAL A CA 18
ATOM 25310 C C . VAL A 1 43 ? 38.283 16.246 24.691 1.00 0.00 236 VAL A C 18
ATOM 25311 O O . VAL A 1 43 ? 38.150 16.369 23.473 1.00 0.00 236 VAL A O 18
ATOM 25324 N N . THR A 1 44 ? 37.468 15.487 25.423 1.00 0.00 237 THR A N 18
ATOM 25325 C CA . THR A 1 44 ? 36.363 14.645 24.915 1.00 0.00 237 THR A CA 18
ATOM 25326 C C . THR A 1 44 ? 35.223 14.557 25.946 1.00 0.00 237 THR A C 18
ATOM 25327 O O . THR A 1 44 ? 35.370 15.031 27.073 1.00 0.00 237 THR A O 18
ATOM 25338 N N . ASP A 1 45 ? 34.080 13.947 25.598 1.00 0.00 238 ASP A N 18
ATOM 25339 C CA . ASP A 1 45 ? 32.980 13.653 26.541 1.00 0.00 238 ASP A CA 18
ATOM 25340 C C . ASP A 1 45 ? 32.245 14.856 27.157 1.00 0.00 238 ASP A C 18
ATOM 25341 O O . ASP A 1 45 ? 31.692 14.793 28.261 1.00 0.00 238 ASP A O 18
ATOM 25350 N N . ILE A 1 46 ? 32.226 15.960 26.406 1.00 0.00 239 ILE A N 18
ATOM 25351 C CA . ILE A 1 46 ? 31.570 17.220 26.767 1.00 0.00 239 ILE A CA 18
ATOM 25352 C C . ILE A 1 46 ? 30.043 17.051 26.821 1.00 0.00 239 ILE A C 18
ATOM 25353 O O . ILE A 1 46 ? 29.433 16.562 25.865 1.00 0.00 239 ILE A O 18
ATOM 25369 N N . LYS A 1 47 ? 29.443 17.475 27.936 1.00 0.00 240 LYS A N 18
ATOM 25370 C CA . LYS A 1 47 ? 27.994 17.437 28.246 1.00 0.00 240 LYS A CA 18
ATOM 25371 C C . LYS A 1 47 ? 27.568 18.551 29.220 1.00 0.00 240 LYS A C 18
ATOM 25372 O O . LYS A 1 47 ? 28.382 19.009 30.021 1.00 0.00 240 LYS A O 18
ATOM 25391 N N . VAL A 1 48 ? 26.305 18.982 29.151 1.00 0.00 241 VAL A N 18
ATOM 25392 C CA . VAL A 1 48 ? 25.718 20.101 29.930 1.00 0.00 241 VAL A CA 18
ATOM 25393 C C . VAL A 1 48 ? 25.127 19.650 31.271 1.00 0.00 241 VAL A C 18
ATOM 25394 O O . VAL A 1 48 ? 24.495 18.599 31.365 1.00 0.00 241 VAL A O 18
ATOM 25407 N N . VAL A 1 49 ? 25.283 20.486 32.302 1.00 0.00 242 VAL A N 18
ATOM 25408 C CA . VAL A 1 49 ? 24.661 20.342 33.631 1.00 0.00 242 VAL A CA 18
ATOM 25409 C C . VAL A 1 49 ? 23.427 21.227 33.830 1.00 0.00 242 VAL A C 18
ATOM 25410 O O . VAL A 1 49 ? 22.336 20.708 34.077 1.00 0.00 242 VAL A O 18
ATOM 25423 N N . LYS A 1 50 ? 23.579 22.555 33.709 1.00 0.00 243 LYS A N 18
ATOM 25424 C CA . LYS A 1 50 ? 22.507 23.540 33.983 1.00 0.00 243 LYS A CA 18
ATOM 25425 C C . LYS A 1 50 ? 22.741 24.858 33.230 1.00 0.00 243 LYS A C 18
ATOM 25426 O O . LYS A 1 50 ? 23.895 25.240 33.028 1.00 0.00 243 LYS A O 18
ATOM 25445 N N . SER A 1 51 ? 21.674 25.555 32.824 1.00 0.00 244 SER A N 18
ATOM 25446 C CA . SER A 1 51 ? 21.748 26.855 32.130 1.00 0.00 244 SER A CA 18
ATOM 25447 C C . SER A 1 51 ? 20.552 27.781 32.407 1.00 0.00 244 SER A C 18
ATOM 25448 O O . SER A 1 51 ? 19.455 27.313 32.729 1.00 0.00 244 SER A O 18
ATOM 25456 N N . ASN A 1 52 ? 20.753 29.097 32.260 1.00 0.00 245 ASN A N 18
ATOM 25457 C CA . ASN A 1 52 ? 19.711 30.140 32.268 1.00 0.00 245 ASN A CA 18
ATOM 25458 C C . ASN A 1 52 ? 19.464 30.765 30.869 1.00 0.00 245 ASN A C 18
ATOM 25459 O O . ASN A 1 52 ? 18.976 31.895 30.768 1.00 0.00 245 ASN A O 18
ATOM 25470 N N . THR A 1 53 ? 19.832 30.058 29.791 1.00 0.00 246 THR A N 18
ATOM 25471 C CA . THR A 1 53 ? 19.654 30.469 28.385 1.00 0.00 246 THR A CA 18
ATOM 25472 C C . THR A 1 53 ? 19.427 29.299 27.403 1.00 0.00 246 THR A C 18
ATOM 25473 O O . THR A 1 53 ? 19.293 28.148 27.833 1.00 0.00 246 THR A O 18
ATOM 25484 N N . THR A 1 54 ? 19.309 29.595 26.102 1.00 0.00 247 THR A N 18
ATOM 25485 C CA . THR A 1 54 ? 18.852 28.684 25.031 1.00 0.00 247 THR A CA 18
ATOM 25486 C C . THR A 1 54 ? 19.584 27.349 24.885 1.00 0.00 247 THR A C 18
ATOM 25487 O O . THR A 1 54 ? 20.802 27.271 25.042 1.00 0.00 247 THR A O 18
ATOM 25498 N N . ASP A 1 55 ? 18.863 26.292 24.497 1.00 0.00 248 ASP A N 18
ATOM 25499 C CA . ASP A 1 55 ? 19.458 24.988 24.187 1.00 0.00 248 ASP A CA 18
ATOM 25500 C C . ASP A 1 55 ? 20.498 24.976 23.054 1.00 0.00 248 ASP A C 18
ATOM 25501 O O . ASP A 1 55 ? 21.392 24.125 23.046 1.00 0.00 248 ASP A O 18
ATOM 25510 N N . ILE A 1 56 ? 20.414 25.952 22.142 1.00 0.00 249 ILE A N 18
ATOM 25511 C CA . ILE A 1 56 ? 21.365 26.179 21.044 1.00 0.00 249 ILE A CA 18
ATOM 25512 C C . ILE A 1 56 ? 22.662 26.821 21.561 1.00 0.00 249 ILE A C 18
ATOM 25513 O O . ILE A 1 56 ? 23.745 26.424 21.130 1.00 0.00 249 ILE A O 18
ATOM 25529 N N . LEU A 1 57 ? 22.578 27.766 22.509 1.00 0.00 250 LEU A N 18
ATOM 25530 C CA . LEU A 1 57 ? 23.750 28.317 23.205 1.00 0.00 250 LEU A CA 18
ATOM 25531 C C . LEU A 1 57 ? 24.406 27.270 24.113 1.00 0.00 250 LEU A C 18
ATOM 25532 O O . LEU A 1 57 ? 25.625 27.143 24.124 1.00 0.00 250 LEU A O 18
ATOM 25548 N N . ASN A 1 58 ? 23.610 26.470 24.818 1.00 0.00 251 ASN A N 18
ATOM 25549 C CA . ASN A 1 58 ? 24.080 25.331 25.610 1.00 0.00 251 ASN A CA 18
ATOM 25550 C C . ASN A 1 58 ? 24.830 24.307 24.734 1.00 0.00 251 ASN A C 18
ATOM 25551 O O . ASN A 1 58 ? 25.891 23.828 25.131 1.00 0.00 251 ASN A O 18
ATOM 25562 N N . HIS A 1 59 ? 24.344 24.038 23.514 1.00 0.00 252 HIS A N 18
ATOM 25563 C CA . HIS A 1 59 ? 25.085 23.258 22.514 1.00 0.00 252 HIS A CA 18
ATOM 25564 C C . HIS A 1 59 ? 26.356 23.981 22.046 1.00 0.00 252 HIS A C 18
ATOM 25565 O O . HIS A 1 59 ? 27.408 23.361 21.916 1.00 0.00 252 HIS A O 18
ATOM 25579 N N . ALA A 1 60 ? 26.287 25.290 21.804 1.00 0.00 253 ALA A N 18
ATOM 25580 C CA . ALA A 1 60 ? 27.403 26.054 21.253 1.00 0.00 253 ALA A CA 18
ATOM 25581 C C . ALA A 1 60 ? 28.582 26.105 22.233 1.00 0.00 253 ALA A C 18
ATOM 25582 O O . ALA A 1 60 ? 29.725 25.900 21.823 1.00 0.00 253 ALA A O 18
ATOM 25589 N N . ALA A 1 61 ? 28.283 26.292 23.520 1.00 0.00 254 ALA A N 18
ATOM 25590 C CA . ALA A 1 61 ? 29.223 26.283 24.632 1.00 0.00 254 ALA A CA 18
ATOM 25591 C C . ALA A 1 61 ? 29.937 24.930 24.791 1.00 0.00 254 ALA A C 18
ATOM 25592 O O . ALA A 1 61 ? 31.139 24.896 25.048 1.00 0.00 254 ALA A O 18
ATOM 25599 N N . LEU A 1 62 ? 29.216 23.816 24.616 1.00 0.00 255 LEU A N 18
ATOM 25600 C CA . LEU A 1 62 ? 29.763 22.464 24.727 1.00 0.00 255 LEU A CA 18
ATOM 25601 C C . LEU A 1 62 ? 30.596 22.099 23.481 1.00 0.00 255 LEU A C 18
ATOM 25602 O O . LEU A 1 62 ? 31.716 21.597 23.591 1.00 0.00 255 LEU A O 18
ATOM 25618 N N . GLU A 1 63 ? 30.093 22.414 22.287 1.00 0.00 256 GLU A N 18
ATOM 25619 C CA . GLU A 1 63 ? 30.789 22.183 21.020 1.00 0.00 256 GLU A CA 18
ATOM 25620 C C . GLU A 1 63 ? 32.084 23.007 20.940 1.00 0.00 256 GLU A C 18
ATOM 25621 O O . GLU A 1 63 ? 33.092 22.512 20.438 1.00 0.00 256 GLU A O 18
ATOM 25633 N N . ALA A 1 64 ? 32.100 24.217 21.515 1.00 0.00 257 ALA A N 18
ATOM 25634 C CA . ALA A 1 64 ? 33.273 25.099 21.508 1.00 0.00 257 ALA A CA 18
ATOM 25635 C C . ALA A 1 64 ? 34.506 24.453 22.172 1.00 0.00 257 ALA A C 18
ATOM 25636 O O . ALA A 1 64 ? 35.631 24.657 21.713 1.00 0.00 257 ALA A O 18
ATOM 25643 N N . ILE A 1 65 ? 34.303 23.622 23.205 1.00 0.00 258 ILE A N 18
ATOM 25644 C CA . ILE A 1 65 ? 35.378 22.845 23.840 1.00 0.00 258 ILE A CA 18
ATOM 25645 C C . ILE A 1 65 ? 35.917 21.778 22.879 1.00 0.00 258 ILE A C 18
ATOM 25646 O O . ILE A 1 65 ? 37.126 21.678 22.675 1.00 0.00 258 ILE A O 18
ATOM 25662 N N . LYS A 1 66 ? 35.028 21.007 22.237 1.00 0.00 259 LYS A N 18
ATOM 25663 C CA . LYS A 1 66 ? 35.383 19.963 21.258 1.00 0.00 259 LYS A CA 18
ATOM 25664 C C . LYS A 1 66 ? 36.104 20.547 20.029 1.00 0.00 259 LYS A C 18
ATOM 25665 O O . LYS A 1 66 ? 36.990 19.902 19.460 1.00 0.00 259 LYS A O 18
ATOM 25684 N N . SER A 1 67 ? 35.776 21.788 19.674 1.00 0.00 260 SER A N 18
ATOM 25685 C CA . SER A 1 67 ? 36.396 22.594 18.615 1.00 0.00 260 SER A CA 18
ATOM 25686 C C . SER A 1 67 ? 37.751 23.223 18.990 1.00 0.00 260 SER A C 18
ATOM 25687 O O . SER A 1 67 ? 38.440 23.708 18.097 1.00 0.00 260 SER A O 18
ATOM 25695 N N . ALA A 1 68 ? 38.155 23.216 20.267 1.00 0.00 261 ALA A N 18
ATOM 25696 C CA . ALA A 1 68 ? 39.459 23.708 20.748 1.00 0.00 261 ALA A CA 18
ATOM 25697 C C . ALA A 1 68 ? 40.263 22.642 21.529 1.00 0.00 261 ALA A C 18
ATOM 25698 O O . ALA A 1 68 ? 41.211 22.967 22.246 1.00 0.00 261 ALA A O 18
ATOM 25705 N N . ALA A 1 69 ? 39.880 21.368 21.417 1.00 0.00 262 ALA A N 18
ATOM 25706 C CA . ALA A 1 69 ? 40.317 20.281 22.294 1.00 0.00 262 ALA A CA 18
ATOM 25707 C C . ALA A 1 69 ? 41.841 20.050 22.351 1.00 0.00 262 ALA A C 18
ATOM 25708 O O . ALA A 1 69 ? 42.349 19.633 23.391 1.00 0.00 262 ALA A O 18
ATOM 25715 N N . HIS A 1 70 ? 42.581 20.344 21.280 1.00 0.00 263 HIS A N 18
ATOM 25716 C CA . HIS A 1 70 ? 44.043 20.208 21.249 1.00 0.00 263 HIS A CA 18
ATOM 25717 C C . HIS A 1 70 ? 44.810 21.336 21.965 1.00 0.00 263 HIS A C 18
ATOM 25718 O O . HIS A 1 70 ? 45.972 21.148 22.340 1.00 0.00 263 HIS A O 18
ATOM 25732 N N . LEU A 1 71 ? 44.192 22.507 22.163 1.00 0.00 264 LEU A N 18
ATOM 25733 C CA . LEU A 1 71 ? 44.836 23.693 22.752 1.00 0.00 264 LEU A CA 18
ATOM 25734 C C . LEU A 1 71 ? 45.022 23.563 24.276 1.00 0.00 264 LEU A C 18
ATOM 25735 O O . LEU A 1 71 ? 45.836 24.281 24.860 1.00 0.00 264 LEU A O 18
ATOM 25751 N N . PHE A 1 72 ? 44.270 22.666 24.918 1.00 0.00 265 PHE A N 18
ATOM 25752 C CA . PHE A 1 72 ? 44.258 22.447 26.365 1.00 0.00 265 PHE A CA 18
ATOM 25753 C C . PHE A 1 72 ? 45.516 21.829 27.017 1.00 0.00 265 PHE A C 18
ATOM 25754 O O . PHE A 1 72 ? 46.202 21.037 26.365 1.00 0.00 265 PHE A O 18
ATOM 25771 N N . PRO A 1 73 ? 45.814 22.128 28.300 1.00 0.00 266 PRO A N 18
ATOM 25772 C CA . PRO A 1 73 ? 46.838 21.426 29.073 1.00 0.00 266 PRO A CA 18
ATOM 25773 C C . PRO A 1 73 ? 46.298 20.087 29.605 1.00 0.00 266 PRO A C 18
ATOM 25774 O O . PRO A 1 73 ? 45.179 20.027 30.123 1.00 0.00 266 PRO A O 18
ATOM 25785 N N . LYS A 1 74 ? 47.084 19.006 29.524 1.00 0.00 267 LYS A N 18
ATOM 25786 C CA . LYS A 1 74 ? 46.710 17.680 30.025 1.00 0.00 267 LYS A CA 18
ATOM 25787 C C . LYS A 1 74 ? 47.039 17.495 31.522 1.00 0.00 267 LYS A C 18
ATOM 25788 O O . LYS A 1 74 ? 47.995 18.095 32.022 1.00 0.00 267 LYS A O 18
ATOM 25807 N N . PRO A 1 75 ? 46.246 16.692 32.248 1.00 0.00 268 PRO A N 18
ATOM 25808 C CA . PRO A 1 75 ? 46.448 16.377 33.656 1.00 0.00 268 PRO A CA 18
ATOM 25809 C C . PRO A 1 75 ? 47.361 15.150 33.826 1.00 0.00 268 PRO A C 18
ATOM 25810 O O . PRO A 1 75 ? 47.755 14.505 32.848 1.00 0.00 268 PRO A O 18
ATOM 25821 N N . GLU A 1 76 ? 47.665 14.765 35.068 1.00 0.00 269 GLU A N 18
ATOM 25822 C CA . GLU A 1 76 ? 48.302 13.460 35.326 1.00 0.00 269 GLU A CA 18
ATOM 25823 C C . GLU A 1 76 ? 47.310 12.302 35.136 1.00 0.00 269 GLU A C 18
ATOM 25824 O O . GLU A 1 76 ? 47.689 11.229 34.668 1.00 0.00 269 GLU A O 18
ATOM 25836 N N . GLU A 1 77 ? 46.041 12.529 35.476 1.00 0.00 270 GLU A N 18
ATOM 25837 C CA . GLU A 1 77 ? 44.937 11.574 35.381 1.00 0.00 270 GLU A CA 18
ATOM 25838 C C . GLU A 1 77 ? 43.633 12.267 34.977 1.00 0.00 270 GLU A C 18
ATOM 25839 O O . GLU A 1 77 ? 43.344 13.379 35.428 1.00 0.00 270 GLU A O 18
ATOM 25851 N N . THR A 1 78 ? 42.796 11.568 34.212 1.00 0.00 271 THR A N 18
ATOM 25852 C CA . THR A 1 78 ? 41.406 11.918 33.936 1.00 0.00 271 THR A CA 18
ATOM 25853 C C . THR A 1 78 ? 40.456 11.848 35.143 1.00 0.00 271 THR A C 18
ATOM 25854 O O . THR A 1 78 ? 39.741 10.867 35.371 1.00 0.00 271 THR A O 18
ATOM 25865 N N . VAL A 1 79 ? 40.514 12.891 35.967 1.00 0.00 272 VAL A N 18
ATOM 25866 C CA . VAL A 1 79 ? 39.656 13.166 37.142 1.00 0.00 272 VAL A CA 18
ATOM 25867 C C . VAL A 1 79 ? 38.500 14.089 36.729 1.00 0.00 272 VAL A C 18
ATOM 25868 O O . VAL A 1 79 ? 38.638 14.867 35.792 1.00 0.00 272 VAL A O 18
ATOM 25881 N N . HIS A 1 80 ? 37.341 14.002 37.380 1.00 0.00 273 HIS A N 18
ATOM 25882 C CA . HIS A 1 80 ? 36.106 14.693 36.969 1.00 0.00 273 HIS A CA 18
ATOM 25883 C C . HIS A 1 80 ? 36.005 16.148 37.480 1.00 0.00 273 HIS A C 18
ATOM 25884 O O . HIS A 1 80 ? 36.260 16.402 38.661 1.00 0.00 273 HIS A O 18
ATOM 25898 N N . LEU A 1 81 ? 35.554 17.086 36.628 1.00 0.00 274 LEU A N 18
ATOM 25899 C CA . LEU A 1 81 ? 35.343 18.520 36.926 1.00 0.00 274 LEU A CA 18
ATOM 25900 C C . LEU A 1 81 ? 34.038 19.079 36.303 1.00 0.00 274 LEU A C 18
ATOM 25901 O O . LEU A 1 81 ? 33.449 18.467 35.403 1.00 0.00 274 LEU A O 18
ATOM 25917 N N . LYS A 1 82 ? 33.608 20.264 36.765 1.00 0.00 275 LYS A N 18
ATOM 25918 C CA . LYS A 1 82 ? 32.477 21.064 36.244 1.00 0.00 275 LYS A CA 18
ATOM 25919 C C . LYS A 1 82 ? 32.919 22.485 35.853 1.00 0.00 275 LYS A C 18
ATOM 25920 O O . LYS A 1 82 ? 33.225 23.303 36.724 1.00 0.00 275 LYS A O 18
ATOM 25939 N N . ILE A 1 83 ? 32.939 22.793 34.554 1.00 0.00 276 ILE A N 18
ATOM 25940 C CA . ILE A 1 83 ? 33.436 24.075 34.015 1.00 0.00 276 ILE A CA 18
ATOM 25941 C C . ILE A 1 83 ? 32.276 25.010 33.589 1.00 0.00 276 ILE A C 18
ATOM 25942 O O . ILE A 1 83 ? 31.334 24.545 32.940 1.00 0.00 276 ILE A O 18
ATOM 25958 N N . PRO A 1 84 ? 32.319 26.322 33.906 1.00 0.00 277 PRO A N 18
ATOM 25959 C CA . PRO A 1 84 ? 31.374 27.316 33.395 1.00 0.00 277 PRO A CA 18
ATOM 25960 C C . PRO A 1 84 ? 31.837 27.979 32.083 1.00 0.00 277 PRO A C 18
ATOM 25961 O O . PRO A 1 84 ? 33.004 28.358 31.932 1.00 0.00 277 PRO A O 18
ATOM 25972 N N . ILE A 1 85 ? 30.889 28.197 31.168 1.00 0.00 278 ILE A N 18
ATOM 25973 C CA . ILE A 1 85 ? 31.016 29.025 29.953 1.00 0.00 278 ILE A CA 18
ATOM 25974 C C . ILE A 1 85 ? 29.944 30.129 29.985 1.00 0.00 278 ILE A C 18
ATOM 25975 O O . ILE A 1 85 ? 28.803 29.876 30.373 1.00 0.00 278 ILE A O 18
ATOM 25991 N N . ALA A 1 86 ? 30.290 31.362 29.604 1.00 0.00 279 ALA A N 18
ATOM 25992 C CA . ALA A 1 86 ? 29.458 32.542 29.850 1.00 0.00 279 ALA A CA 18
ATOM 25993 C C . ALA A 1 86 ? 29.381 33.500 28.650 1.00 0.00 279 ALA A C 18
ATOM 25994 O O . ALA A 1 86 ? 30.395 33.991 28.145 1.00 0.00 279 ALA A O 18
ATOM 26001 N N . TYR A 1 87 ? 28.152 33.796 28.221 1.00 0.00 280 TYR A N 18
ATOM 26002 C CA . TYR A 1 87 ? 27.844 34.622 27.055 1.00 0.00 280 TYR A CA 18
ATOM 26003 C C . TYR A 1 87 ? 27.729 36.141 27.263 1.00 0.00 280 TYR A C 18
ATOM 26004 O O . TYR A 1 87 ? 27.444 36.634 28.361 1.00 0.00 280 TYR A O 18
ATOM 26022 N N . SER A 1 88 ? 27.933 36.866 26.166 1.00 0.00 281 SER A N 18
ATOM 26023 C CA . SER A 1 88 ? 27.856 38.322 26.000 1.00 0.00 281 SER A CA 18
ATOM 26024 C C . SER A 1 88 ? 27.633 38.640 24.514 1.00 0.00 281 SER A C 18
ATOM 26025 O O . SER A 1 88 ? 27.766 37.749 23.670 1.00 0.00 281 SER A O 18
ATOM 26033 N N . LEU A 1 89 ? 27.282 39.883 24.161 1.00 0.00 282 LEU A N 18
ATOM 26034 C CA . LEU A 1 89 ? 27.028 40.248 22.755 1.00 0.00 282 LEU A CA 18
ATOM 26035 C C . LEU A 1 89 ? 28.332 40.326 21.929 1.00 0.00 282 LEU A C 18
ATOM 26036 O O . LEU A 1 89 ? 28.296 40.108 20.718 1.00 0.00 282 LEU A O 18
ATOM 26052 N N . LYS A 1 90 ? 29.471 40.603 22.583 1.00 0.00 283 LYS A N 18
ATOM 26053 C CA . LYS A 1 90 ? 30.843 40.556 22.035 1.00 0.00 283 LYS A CA 18
ATOM 26054 C C . LYS A 1 90 ? 31.865 40.516 23.182 1.00 0.00 283 LYS A C 18
ATOM 26055 O O . LYS A 1 90 ? 31.670 41.191 24.198 1.00 0.00 283 LYS A O 18
ATOM 26074 N N . GLU A 1 91 ? 32.965 39.781 23.014 1.00 0.00 284 GLU A N 18
ATOM 26075 C CA . GLU A 1 91 ? 34.064 39.677 23.983 1.00 0.00 284 GLU A CA 18
ATOM 26076 C C . GLU A 1 91 ? 35.456 39.716 23.324 1.00 0.00 284 GLU A C 18
ATOM 26077 O O . GLU A 1 91 ? 35.682 39.141 22.256 1.00 0.00 284 GLU A O 18
ATOM 26089 N N . ASP A 1 92 ? 36.407 40.388 23.981 1.00 0.00 285 ASP A N 18
ATOM 26090 C CA . ASP A 1 92 ? 37.863 40.258 23.786 1.00 0.00 285 ASP A CA 18
ATOM 26091 C C . ASP A 1 92 ? 38.557 39.293 24.762 1.00 0.00 285 ASP A C 18
ATOM 26092 O O . ASP A 1 92 ? 39.087 38.251 24.306 1.00 0.00 285 ASP A O 18
ATOM 26101 N N . SER A 1 1 ? 50.962 35.796 34.907 1.00 0.00 194 SER A N 19
ATOM 26102 C CA . SER A 1 1 ? 51.796 34.668 34.435 1.00 0.00 194 SER A CA 19
ATOM 26103 C C . SER A 1 1 ? 51.146 33.835 33.323 1.00 0.00 194 SER A C 19
ATOM 26104 O O . SER A 1 1 ? 51.792 33.584 32.303 1.00 0.00 194 SER A O 19
ATOM 26114 N N . ASN A 1 2 ? 49.901 33.359 33.485 1.00 0.00 195 ASN A N 19
ATOM 26115 C CA . ASN A 1 2 ? 49.213 32.463 32.535 1.00 0.00 195 ASN A CA 19
ATOM 26116 C C . ASN A 1 2 ? 49.100 32.983 31.082 1.00 0.00 195 ASN A C 19
ATOM 26117 O O . ASN A 1 2 ? 49.151 34.191 30.830 1.00 0.00 195 ASN A O 19
ATOM 26128 N N . GLU A 1 3 ? 48.836 32.068 30.141 1.00 0.00 196 GLU A N 19
ATOM 26129 C CA . GLU A 1 3 ? 48.362 32.413 28.788 1.00 0.00 196 GLU A CA 19
ATOM 26130 C C . GLU A 1 3 ? 47.182 31.578 28.267 1.00 0.00 196 GLU A C 19
ATOM 26131 O O . GLU A 1 3 ? 46.464 32.058 27.389 1.00 0.00 196 GLU A O 19
ATOM 26143 N N . PHE A 1 4 ? 46.931 30.370 28.791 1.00 0.00 197 PHE A N 19
ATOM 26144 C CA . PHE A 1 4 ? 45.751 29.602 28.398 1.00 0.00 197 PHE A CA 19
ATOM 26145 C C . PHE A 1 4 ? 44.406 30.225 28.718 1.00 0.00 197 PHE A C 19
ATOM 26146 O O . PHE A 1 4 ? 43.586 30.410 27.826 1.00 0.00 197 PHE A O 19
ATOM 26163 N N . LEU A 1 5 ? 44.171 30.530 29.994 1.00 0.00 198 LEU A N 19
ATOM 26164 C CA . LEU A 1 5 ? 42.832 30.844 30.495 1.00 0.00 198 LEU A CA 19
ATOM 26165 C C . LEU A 1 5 ? 42.226 32.057 29.780 1.00 0.00 198 LEU A C 19
ATOM 26166 O O . LEU A 1 5 ? 41.089 31.978 29.320 1.00 0.00 198 LEU A O 19
ATOM 26182 N N . MET A 1 6 ? 42.990 33.137 29.588 1.00 0.00 199 MET A N 19
ATOM 26183 C CA . MET A 1 6 ? 42.520 34.313 28.841 1.00 0.00 199 MET A CA 19
ATOM 26184 C C . MET A 1 6 ? 42.177 33.977 27.377 1.00 0.00 199 MET A C 19
ATOM 26185 O O . MET A 1 6 ? 41.204 34.511 26.841 1.00 0.00 199 MET A O 19
ATOM 26199 N N . LYS A 1 7 ? 42.921 33.054 26.748 1.00 0.00 200 LYS A N 19
ATOM 26200 C CA . LYS A 1 7 ? 42.740 32.652 25.346 1.00 0.00 200 LYS A CA 19
ATOM 26201 C C . LYS A 1 7 ? 41.701 31.552 25.118 1.00 0.00 200 LYS A C 19
ATOM 26202 O O . LYS A 1 7 ? 41.059 31.586 24.069 1.00 0.00 200 LYS A O 19
ATOM 26221 N N . ILE A 1 8 ? 41.431 30.641 26.065 1.00 0.00 201 ILE A N 19
ATOM 26222 C CA . ILE A 1 8 ? 40.206 29.820 25.986 1.00 0.00 201 ILE A CA 19
ATOM 26223 C C . ILE A 1 8 ? 38.972 30.682 26.240 1.00 0.00 201 ILE A C 19
ATOM 26224 O O . ILE A 1 8 ? 38.038 30.610 25.452 1.00 0.00 201 ILE A O 19
ATOM 26240 N N . GLN A 1 9 ? 38.987 31.565 27.246 1.00 0.00 202 GLN A N 19
ATOM 26241 C CA . GLN A 1 9 ? 37.893 32.510 27.520 1.00 0.00 202 GLN A CA 19
ATOM 26242 C C . GLN A 1 9 ? 37.469 33.313 26.273 1.00 0.00 202 GLN A C 19
ATOM 26243 O O . GLN A 1 9 ? 36.274 33.412 25.978 1.00 0.00 202 GLN A O 19
ATOM 26257 N N . THR A 1 10 ? 38.443 33.777 25.485 1.00 0.00 203 THR A N 19
ATOM 26258 C CA . THR A 1 10 ? 38.232 34.418 24.170 1.00 0.00 203 THR A CA 19
ATOM 26259 C C . THR A 1 10 ? 37.740 33.416 23.116 1.00 0.00 203 THR A C 19
ATOM 26260 O O . THR A 1 10 ? 36.788 33.716 22.388 1.00 0.00 203 THR A O 19
ATOM 26271 N N . ALA A 1 11 ? 38.374 32.244 22.993 1.00 0.00 204 ALA A N 19
ATOM 26272 C CA . ALA A 1 11 ? 38.061 31.269 21.947 1.00 0.00 204 ALA A CA 19
ATOM 26273 C C . ALA A 1 11 ? 36.659 30.661 22.091 1.00 0.00 204 ALA A C 19
ATOM 26274 O O . ALA A 1 11 ? 35.981 30.466 21.088 1.00 0.00 204 ALA A O 19
ATOM 26281 N N . ILE A 1 12 ? 36.181 30.431 23.316 1.00 0.00 205 ILE A N 19
ATOM 26282 C CA . ILE A 1 12 ? 34.795 30.026 23.579 1.00 0.00 205 ILE A CA 19
ATOM 26283 C C . ILE A 1 12 ? 33.823 31.084 23.038 1.00 0.00 205 ILE A C 19
ATOM 26284 O O . ILE A 1 12 ? 32.928 30.739 22.277 1.00 0.00 205 ILE A O 19
ATOM 26300 N N . SER A 1 13 ? 34.034 32.375 23.333 1.00 0.00 206 SER A N 19
ATOM 26301 C CA . SER A 1 13 ? 33.205 33.469 22.785 1.00 0.00 206 SER A CA 19
ATOM 26302 C C . SER A 1 13 ? 33.283 33.576 21.256 1.00 0.00 206 SER A C 19
ATOM 26303 O O . SER A 1 13 ? 32.272 33.834 20.602 1.00 0.00 206 SER A O 19
ATOM 26311 N N . SER A 1 14 ? 34.449 33.285 20.668 1.00 0.00 207 SER A N 19
ATOM 26312 C CA . SER A 1 14 ? 34.626 33.170 19.213 1.00 0.00 207 SER A CA 19
ATOM 26313 C C . SER A 1 14 ? 33.824 32.009 18.614 1.00 0.00 207 SER A C 19
ATOM 26314 O O . SER A 1 14 ? 33.121 32.193 17.617 1.00 0.00 207 SER A O 19
ATOM 26322 N N . LYS A 1 15 ? 33.869 30.828 19.242 1.00 0.00 208 LYS A N 19
ATOM 26323 C CA . LYS A 1 15 ? 33.164 29.608 18.820 1.00 0.00 208 LYS A CA 19
ATOM 26324 C C . LYS A 1 15 ? 31.686 29.561 19.240 1.00 0.00 208 LYS A C 19
ATOM 26325 O O . LYS A 1 15 ? 30.964 28.659 18.812 1.00 0.00 208 LYS A O 19
ATOM 26344 N N . ASN A 1 16 ? 31.225 30.513 20.051 1.00 0.00 209 ASN A N 19
ATOM 26345 C CA . ASN A 1 16 ? 29.818 30.740 20.373 1.00 0.00 209 ASN A CA 19
ATOM 26346 C C . ASN A 1 16 ? 29.077 31.281 19.141 1.00 0.00 209 ASN A C 19
ATOM 26347 O O . ASN A 1 16 ? 29.575 32.162 18.435 1.00 0.00 209 ASN A O 19
ATOM 26358 N N . ARG A 1 17 ? 27.881 30.745 18.888 1.00 0.00 210 ARG A N 19
ATOM 26359 C CA . ARG A 1 17 ? 27.075 30.997 17.678 1.00 0.00 210 ARG A CA 19
ATOM 26360 C C . ARG A 1 17 ? 25.692 31.601 17.952 1.00 0.00 210 ARG A C 19
ATOM 26361 O O . ARG A 1 17 ? 24.795 31.493 17.117 1.00 0.00 210 ARG A O 19
ATOM 26382 N N . TYR A 1 18 ? 25.493 32.226 19.116 1.00 0.00 211 TYR A N 19
ATOM 26383 C CA . TYR A 1 18 ? 24.199 32.819 19.487 1.00 0.00 211 TYR A CA 19
ATOM 26384 C C . TYR A 1 18 ? 23.883 33.962 18.485 1.00 0.00 211 TYR A C 19
ATOM 26385 O O . TYR A 1 18 ? 24.796 34.651 18.014 1.00 0.00 211 TYR A O 19
ATOM 26403 N N . PRO A 1 19 ? 22.596 34.198 18.164 1.00 0.00 212 PRO A N 19
ATOM 26404 C CA . PRO A 1 19 ? 22.178 35.292 17.290 1.00 0.00 212 PRO A CA 19
ATOM 26405 C C . PRO A 1 19 ? 22.324 36.649 17.998 1.00 0.00 212 PRO A C 19
ATOM 26406 O O . PRO A 1 19 ? 21.537 36.980 18.889 1.00 0.00 212 PRO A O 19
ATOM 26417 N N . LYS A 1 20 ? 23.300 37.472 17.584 1.00 0.00 213 LYS A N 19
ATOM 26418 C CA . LYS A 1 20 ? 23.548 38.801 18.181 1.00 0.00 213 LYS A CA 19
ATOM 26419 C C . LYS A 1 20 ? 22.322 39.719 18.169 1.00 0.00 213 LYS A C 19
ATOM 26420 O O . LYS A 1 20 ? 22.106 40.449 19.135 1.00 0.00 213 LYS A O 19
ATOM 26439 N N . MET A 1 21 ? 21.477 39.622 17.136 1.00 0.00 214 MET A N 19
ATOM 26440 C CA . MET A 1 21 ? 20.222 40.380 16.996 1.00 0.00 214 MET A CA 19
ATOM 26441 C C . MET A 1 21 ? 19.304 40.267 18.232 1.00 0.00 214 MET A C 19
ATOM 26442 O O . MET A 1 21 ? 18.644 41.238 18.604 1.00 0.00 214 MET A O 19
ATOM 26456 N N . ALA A 1 22 ? 19.311 39.125 18.928 1.00 0.00 215 ALA A N 19
ATOM 26457 C CA . ALA A 1 22 ? 18.531 38.915 20.148 1.00 0.00 215 ALA A CA 19
ATOM 26458 C C . ALA A 1 22 ? 18.958 39.870 21.283 1.00 0.00 215 ALA A C 19
ATOM 26459 O O . ALA A 1 22 ? 18.109 40.472 21.943 1.00 0.00 215 ALA A O 19
ATOM 26466 N N . GLN A 1 23 ? 20.266 40.097 21.451 1.00 0.00 216 GLN A N 19
ATOM 26467 C CA . GLN A 1 23 ? 20.817 41.019 22.452 1.00 0.00 216 GLN A CA 19
ATOM 26468 C C . GLN A 1 23 ? 20.564 42.500 22.105 1.00 0.00 216 GLN A C 19
ATOM 26469 O O . GLN A 1 23 ? 20.533 43.344 23.002 1.00 0.00 216 GLN A O 19
ATOM 26483 N N . ILE A 1 24 ? 20.289 42.819 20.833 1.00 0.00 217 ILE A N 19
ATOM 26484 C CA . ILE A 1 24 ? 19.770 44.131 20.406 1.00 0.00 217 ILE A CA 19
ATOM 26485 C C . ILE A 1 24 ? 18.283 44.277 20.780 1.00 0.00 217 ILE A C 19
ATOM 26486 O O . ILE A 1 24 ? 17.858 45.318 21.290 1.00 0.00 217 ILE A O 19
ATOM 26502 N N . ARG A 1 25 ? 17.493 43.209 20.601 1.00 0.00 218 ARG A N 19
ATOM 26503 C CA . ARG A 1 25 ? 16.058 43.136 20.948 1.00 0.00 218 ARG A CA 19
ATOM 26504 C C . ARG A 1 25 ? 15.789 43.058 22.468 1.00 0.00 218 ARG A C 19
ATOM 26505 O O . ARG A 1 25 ? 14.656 43.273 22.906 1.00 0.00 218 ARG A O 19
ATOM 26526 N N . GLY A 1 26 ? 16.819 42.809 23.281 1.00 0.00 219 GLY A N 19
ATOM 26527 C CA . GLY A 1 26 ? 16.768 42.824 24.755 1.00 0.00 219 GLY A CA 19
ATOM 26528 C C . GLY A 1 26 ? 16.799 41.437 25.410 1.00 0.00 219 GLY A C 19
ATOM 26529 O O . GLY A 1 26 ? 16.496 41.303 26.596 1.00 0.00 219 GLY A O 19
ATOM 26533 N N . ILE A 1 27 ? 17.148 40.404 24.642 1.00 0.00 220 ILE A N 19
ATOM 26534 C CA . ILE A 1 27 ? 17.308 39.023 25.092 1.00 0.00 220 ILE A CA 19
ATOM 26535 C C . ILE A 1 27 ? 18.802 38.730 25.303 1.00 0.00 220 ILE A C 19
ATOM 26536 O O . ILE A 1 27 ? 19.575 38.630 24.354 1.00 0.00 220 ILE A O 19
ATOM 26552 N N . GLU A 1 28 ? 19.213 38.613 26.564 1.00 0.00 221 GLU A N 19
ATOM 26553 C CA . GLU A 1 28 ? 20.608 38.414 26.988 1.00 0.00 221 GLU A CA 19
ATOM 26554 C C . GLU A 1 28 ? 20.673 37.702 28.351 1.00 0.00 221 GLU A C 19
ATOM 26555 O O . GLU A 1 28 ? 19.644 37.542 29.016 1.00 0.00 221 GLU A O 19
ATOM 26567 N N . GLY A 1 29 ? 21.859 37.260 28.778 1.00 0.00 222 GLY A N 19
ATOM 26568 C CA . GLY A 1 29 ? 22.057 36.679 30.108 1.00 0.00 222 GLY A CA 19
ATOM 26569 C C . GLY A 1 29 ? 23.303 35.805 30.251 1.00 0.00 222 GLY A C 19
ATOM 26570 O O . GLY A 1 29 ? 24.289 35.962 29.528 1.00 0.00 222 GLY A O 19
ATOM 26574 N N . GLU A 1 30 ? 23.245 34.889 31.217 1.00 0.00 223 GLU A N 19
ATOM 26575 C CA . GLU A 1 30 ? 24.366 34.097 31.733 1.00 0.00 223 GLU A CA 19
ATOM 26576 C C . GLU A 1 30 ? 23.953 32.628 31.936 1.00 0.00 223 GLU A C 19
ATOM 26577 O O . GLU A 1 30 ? 22.837 32.348 32.380 1.00 0.00 223 GLU A O 19
ATOM 26589 N N . VAL A 1 31 ? 24.853 31.685 31.644 1.00 0.00 224 VAL A N 19
ATOM 26590 C CA . VAL A 1 31 ? 24.594 30.232 31.606 1.00 0.00 224 VAL A CA 19
ATOM 26591 C C . VAL A 1 31 ? 25.667 29.453 32.367 1.00 0.00 224 VAL A C 19
ATOM 26592 O O . VAL A 1 31 ? 26.843 29.526 32.019 1.00 0.00 224 VAL A O 19
ATOM 26605 N N . LEU A 1 32 ? 25.278 28.689 33.388 1.00 0.00 225 LEU A N 19
ATOM 26606 C CA . LEU A 1 32 ? 26.164 27.801 34.143 1.00 0.00 225 LEU A CA 19
ATOM 26607 C C . LEU A 1 32 ? 26.177 26.396 33.525 1.00 0.00 225 LEU A C 19
ATOM 26608 O O . LEU A 1 32 ? 25.130 25.755 33.435 1.00 0.00 225 LEU A O 19
ATOM 26624 N N . VAL A 1 33 ? 27.352 25.900 33.143 1.00 0.00 226 VAL A N 19
ATOM 26625 C CA . VAL A 1 33 ? 27.554 24.613 32.456 1.00 0.00 226 VAL A CA 19
ATOM 26626 C C . VAL A 1 33 ? 28.605 23.737 33.142 1.00 0.00 226 VAL A C 19
ATOM 26627 O O . VAL A 1 33 ? 29.746 24.148 33.346 1.00 0.00 226 VAL A O 19
ATOM 26640 N N . SER A 1 34 ? 28.221 22.524 33.538 1.00 0.00 227 SER A N 19
ATOM 26641 C CA . SER A 1 34 ? 29.149 21.532 34.093 1.00 0.00 227 SER A CA 19
ATOM 26642 C C . SER A 1 34 ? 29.700 20.655 32.976 1.00 0.00 227 SER A C 19
ATOM 26643 O O . SER A 1 34 ? 28.970 20.330 32.036 1.00 0.00 227 SER A O 19
ATOM 26651 N N . PHE A 1 35 ? 30.990 20.313 33.054 1.00 0.00 228 PHE A N 19
ATOM 26652 C CA . PHE A 1 35 ? 31.686 19.463 32.079 1.00 0.00 228 PHE A CA 19
ATOM 26653 C C . PHE A 1 35 ? 33.093 19.177 32.640 1.00 0.00 228 PHE A C 19
ATOM 26654 O O . PHE A 1 35 ? 33.508 19.785 33.629 1.00 0.00 228 PHE A O 19
ATOM 26671 N N . THR A 1 36 ? 33.864 18.308 31.971 1.00 0.00 229 THR A N 19
ATOM 26672 C CA . THR A 1 36 ? 35.326 18.240 32.157 1.00 0.00 229 THR A CA 19
ATOM 26673 C C . THR A 1 36 ? 36.177 18.072 30.895 1.00 0.00 229 THR A C 19
ATOM 26674 O O . THR A 1 36 ? 35.803 17.367 29.958 1.00 0.00 229 THR A O 19
ATOM 26685 N N . ILE A 1 37 ? 37.356 18.696 30.897 1.00 0.00 230 ILE A N 19
ATOM 26686 C CA . ILE A 1 37 ? 38.521 18.281 30.110 1.00 0.00 230 ILE A CA 19
ATOM 26687 C C . ILE A 1 37 ? 39.059 16.980 30.730 1.00 0.00 230 ILE A C 19
ATOM 26688 O O . ILE A 1 37 ? 39.323 16.936 31.931 1.00 0.00 230 ILE A O 19
ATOM 26704 N N . ASN A 1 38 ? 39.208 15.917 29.944 1.00 0.00 231 ASN A N 19
ATOM 26705 C CA . ASN A 1 38 ? 39.793 14.654 30.395 1.00 0.00 231 ASN A CA 19
ATOM 26706 C C . ASN A 1 38 ? 41.325 14.704 30.354 1.00 0.00 231 ASN A C 19
ATOM 26707 O O . ASN A 1 38 ? 41.916 15.403 29.527 1.00 0.00 231 ASN A O 19
ATOM 26718 N N . ALA A 1 39 ? 41.978 13.897 31.191 1.00 0.00 232 ALA A N 19
ATOM 26719 C CA . ALA A 1 39 ? 43.437 13.766 31.193 1.00 0.00 232 ALA A CA 19
ATOM 26720 C C . ALA A 1 39 ? 44.006 13.288 29.838 1.00 0.00 232 ALA A C 19
ATOM 26721 O O . ALA A 1 39 ? 45.131 13.639 29.486 1.00 0.00 232 ALA A O 19
ATOM 26728 N N . ASP A 1 40 ? 43.233 12.543 29.040 1.00 0.00 233 ASP A N 19
ATOM 26729 C CA . ASP A 1 40 ? 43.612 12.152 27.673 1.00 0.00 233 ASP A CA 19
ATOM 26730 C C . ASP A 1 40 ? 43.631 13.295 26.629 1.00 0.00 233 ASP A C 19
ATOM 26731 O O . ASP A 1 40 ? 44.257 13.144 25.574 1.00 0.00 233 ASP A O 19
ATOM 26740 N N . GLY A 1 41 ? 42.992 14.438 26.912 1.00 0.00 234 GLY A N 19
ATOM 26741 C CA . GLY A 1 41 ? 42.876 15.596 26.012 1.00 0.00 234 GLY A CA 19
ATOM 26742 C C . GLY A 1 41 ? 41.532 15.775 25.291 1.00 0.00 234 GLY A C 19
ATOM 26743 O O . GLY A 1 41 ? 41.374 16.754 24.563 1.00 0.00 234 GLY A O 19
ATOM 26747 N N . SER A 1 42 ? 40.554 14.883 25.480 1.00 0.00 235 SER A N 19
ATOM 26748 C CA . SER A 1 42 ? 39.164 15.099 25.034 1.00 0.00 235 SER A CA 19
ATOM 26749 C C . SER A 1 42 ? 38.382 15.999 26.006 1.00 0.00 235 SER A C 19
ATOM 26750 O O . SER A 1 42 ? 38.741 16.106 27.178 1.00 0.00 235 SER A O 19
ATOM 26758 N N . VAL A 1 43 ? 37.283 16.614 25.556 1.00 0.00 236 VAL A N 19
ATOM 26759 C CA . VAL A 1 43 ? 36.348 17.383 26.409 1.00 0.00 236 VAL A CA 19
ATOM 26760 C C . VAL A 1 43 ? 34.933 16.811 26.343 1.00 0.00 236 VAL A C 19
ATOM 26761 O O . VAL A 1 43 ? 34.360 16.710 25.257 1.00 0.00 236 VAL A O 19
ATOM 26774 N N . THR A 1 44 ? 34.382 16.391 27.487 1.00 0.00 237 THR A N 19
ATOM 26775 C CA . THR A 1 44 ? 33.162 15.564 27.571 1.00 0.00 237 THR A CA 19
ATOM 26776 C C . THR A 1 44 ? 32.282 15.832 28.800 1.00 0.00 237 THR A C 19
ATOM 26777 O O . THR A 1 44 ? 32.730 16.378 29.812 1.00 0.00 237 THR A O 19
ATOM 26788 N N . ASP A 1 45 ? 31.011 15.426 28.704 1.00 0.00 238 ASP A N 19
ATOM 26789 C CA . ASP A 1 45 ? 29.953 15.625 29.705 1.00 0.00 238 ASP A CA 19
ATOM 26790 C C . ASP A 1 45 ? 29.430 17.058 29.878 1.00 0.00 238 ASP A C 19
ATOM 26791 O O . ASP A 1 45 ? 29.125 17.492 30.988 1.00 0.00 238 ASP A O 19
ATOM 26800 N N . ILE A 1 46 ? 29.347 17.798 28.764 1.00 0.00 239 ILE A N 19
ATOM 26801 C CA . ILE A 1 46 ? 28.836 19.175 28.718 1.00 0.00 239 ILE A CA 19
ATOM 26802 C C . ILE A 1 46 ? 27.322 19.220 28.989 1.00 0.00 239 ILE A C 19
ATOM 26803 O O . ILE A 1 46 ? 26.551 18.659 28.205 1.00 0.00 239 ILE A O 19
ATOM 26819 N N . LYS A 1 47 ? 26.873 19.908 30.049 1.00 0.00 240 LYS A N 19
ATOM 26820 C CA . LYS A 1 47 ? 25.439 20.048 30.388 1.00 0.00 240 LYS A CA 19
ATOM 26821 C C . LYS A 1 47 ? 25.127 21.266 31.272 1.00 0.00 240 LYS A C 19
ATOM 26822 O O . LYS A 1 47 ? 25.888 21.613 32.171 1.00 0.00 240 LYS A O 19
ATOM 26841 N N . VAL A 1 48 ? 24.013 21.951 31.006 1.00 0.00 241 VAL A N 19
ATOM 26842 C CA . VAL A 1 48 ? 23.614 23.183 31.723 1.00 0.00 241 VAL A CA 19
ATOM 26843 C C . VAL A 1 48 ? 23.024 22.875 33.103 1.00 0.00 241 VAL A C 19
ATOM 26844 O O . VAL A 1 48 ? 22.085 22.085 33.235 1.00 0.00 241 VAL A O 19
ATOM 26857 N N . VAL A 1 49 ? 23.550 23.555 34.125 1.00 0.00 242 VAL A N 19
ATOM 26858 C CA . VAL A 1 49 ? 23.106 23.518 35.530 1.00 0.00 242 VAL A CA 19
ATOM 26859 C C . VAL A 1 49 ? 22.069 24.592 35.882 1.00 0.00 242 VAL A C 19
ATOM 26860 O O . VAL A 1 49 ? 21.130 24.314 36.634 1.00 0.00 242 VAL A O 19
ATOM 26873 N N . LYS A 1 50 ? 22.226 25.810 35.332 1.00 0.00 243 LYS A N 19
ATOM 26874 C CA . LYS A 1 50 ? 21.294 26.947 35.510 1.00 0.00 243 LYS A CA 19
ATOM 26875 C C . LYS A 1 50 ? 21.434 27.979 34.381 1.00 0.00 243 LYS A C 19
ATOM 26876 O O . LYS A 1 50 ? 22.539 28.197 33.890 1.00 0.00 243 LYS A O 19
ATOM 26895 N N . SER A 1 51 ? 20.352 28.674 34.024 1.00 0.00 244 SER A N 19
ATOM 26896 C CA . SER A 1 51 ? 20.401 29.924 33.249 1.00 0.00 244 SER A CA 19
ATOM 26897 C C . SER A 1 51 ? 19.284 30.908 33.622 1.00 0.00 244 SER A C 19
ATOM 26898 O O . SER A 1 51 ? 18.141 30.500 33.841 1.00 0.00 244 SER A O 19
ATOM 26906 N N . ASN A 1 52 ? 19.589 32.209 33.671 1.00 0.00 245 ASN A N 19
ATOM 26907 C CA . ASN A 1 52 ? 18.620 33.302 33.860 1.00 0.00 245 ASN A CA 19
ATOM 26908 C C . ASN A 1 52 ? 17.926 33.744 32.549 1.00 0.00 245 ASN A C 19
ATOM 26909 O O . ASN A 1 52 ? 17.139 34.698 32.542 1.00 0.00 245 ASN A O 19
ATOM 26920 N N . THR A 1 53 ? 18.241 33.075 31.437 1.00 0.00 246 THR A N 19
ATOM 26921 C CA . THR A 1 53 ? 17.913 33.476 30.065 1.00 0.00 246 THR A CA 19
ATOM 26922 C C . THR A 1 53 ? 17.330 32.357 29.196 1.00 0.00 246 THR A C 19
ATOM 26923 O O . THR A 1 53 ? 16.867 31.348 29.734 1.00 0.00 246 THR A O 19
ATOM 26934 N N . THR A 1 54 ? 17.242 32.567 27.880 1.00 0.00 247 THR A N 19
ATOM 26935 C CA . THR A 1 54 ? 16.529 31.688 26.938 1.00 0.00 247 THR A CA 19
ATOM 26936 C C . THR A 1 54 ? 17.227 30.404 26.493 1.00 0.00 247 THR A C 19
ATOM 26937 O O . THR A 1 54 ? 18.450 30.338 26.361 1.00 0.00 247 THR A O 19
ATOM 26948 N N . ASP A 1 55 ? 16.423 29.377 26.201 1.00 0.00 248 ASP A N 19
ATOM 26949 C CA . ASP A 1 55 ? 16.888 28.057 25.752 1.00 0.00 248 ASP A CA 19
ATOM 26950 C C . ASP A 1 55 ? 17.825 28.050 24.535 1.00 0.00 248 ASP A C 19
ATOM 26951 O O . ASP A 1 55 ? 18.695 27.184 24.424 1.00 0.00 248 ASP A O 19
ATOM 26960 N N . ILE A 1 56 ? 17.671 29.040 23.651 1.00 0.00 249 ILE A N 19
ATOM 26961 C CA . ILE A 1 56 ? 18.500 29.237 22.458 1.00 0.00 249 ILE A CA 19
ATOM 26962 C C . ILE A 1 56 ? 19.925 29.640 22.866 1.00 0.00 249 ILE A C 19
ATOM 26963 O O . ILE A 1 56 ? 20.900 29.098 22.341 1.00 0.00 249 ILE A O 19
ATOM 26979 N N . LEU A 1 57 ? 20.055 30.554 23.834 1.00 0.00 250 LEU A N 19
ATOM 26980 C CA . LEU A 1 57 ? 21.342 31.007 24.369 1.00 0.00 250 LEU A CA 19
ATOM 26981 C C . LEU A 1 57 ? 22.040 29.899 25.177 1.00 0.00 250 LEU A C 19
ATOM 26982 O O . LEU A 1 57 ? 23.253 29.719 25.055 1.00 0.00 250 LEU A O 19
ATOM 26998 N N . ASN A 1 58 ? 21.277 29.109 25.934 1.00 0.00 251 ASN A N 19
ATOM 26999 C CA . ASN A 1 58 ? 21.746 27.915 26.648 1.00 0.00 251 ASN A CA 19
ATOM 27000 C C . ASN A 1 58 ? 22.332 26.865 25.682 1.00 0.00 251 ASN A C 19
ATOM 27001 O O . ASN A 1 58 ? 23.470 26.423 25.858 1.00 0.00 251 ASN A O 19
ATOM 27012 N N . HIS A 1 59 ? 21.600 26.527 24.613 1.00 0.00 252 HIS A N 19
ATOM 27013 C CA . HIS A 1 59 ? 22.053 25.599 23.565 1.00 0.00 252 HIS A CA 19
ATOM 27014 C C . HIS A 1 59 ? 23.315 26.056 22.825 1.00 0.00 252 HIS A C 19
ATOM 27015 O O . HIS A 1 59 ? 24.109 25.223 22.379 1.00 0.00 252 HIS A O 19
ATOM 27029 N N . ALA A 1 60 ? 23.508 27.370 22.710 1.00 0.00 253 ALA A N 19
ATOM 27030 C CA . ALA A 1 60 ? 24.678 27.965 22.079 1.00 0.00 253 ALA A CA 19
ATOM 27031 C C . ALA A 1 60 ? 25.893 27.964 23.021 1.00 0.00 253 ALA A C 19
ATOM 27032 O O . ALA A 1 60 ? 27.000 27.660 22.575 1.00 0.00 253 ALA A O 19
ATOM 27039 N N . ALA A 1 61 ? 25.681 28.218 24.318 1.00 0.00 254 ALA A N 19
ATOM 27040 C CA . ALA A 1 61 ? 26.725 28.242 25.345 1.00 0.00 254 ALA A CA 19
ATOM 27041 C C . ALA A 1 61 ? 27.355 26.853 25.552 1.00 0.00 254 ALA A C 19
ATOM 27042 O O . ALA A 1 61 ? 28.576 26.734 25.649 1.00 0.00 254 ALA A O 19
ATOM 27049 N N . LEU A 1 62 ? 26.535 25.795 25.567 1.00 0.00 255 LEU A N 19
ATOM 27050 C CA . LEU A 1 62 ? 27.003 24.419 25.748 1.00 0.00 255 LEU A CA 19
ATOM 27051 C C . LEU A 1 62 ? 27.843 23.941 24.547 1.00 0.00 255 LEU A C 19
ATOM 27052 O O . LEU A 1 62 ? 28.905 23.344 24.718 1.00 0.00 255 LEU A O 19
ATOM 27068 N N . GLU A 1 63 ? 27.424 24.257 23.319 1.00 0.00 256 GLU A N 19
ATOM 27069 C CA . GLU A 1 63 ? 28.191 23.963 22.113 1.00 0.00 256 GLU A CA 19
ATOM 27070 C C . GLU A 1 63 ? 29.465 24.805 22.001 1.00 0.00 256 GLU A C 19
ATOM 27071 O O . GLU A 1 63 ? 30.439 24.329 21.429 1.00 0.00 256 GLU A O 19
ATOM 27083 N N . ALA A 1 64 ? 29.503 26.022 22.555 1.00 0.00 257 ALA A N 19
ATOM 27084 C CA . ALA A 1 64 ? 30.675 26.894 22.451 1.00 0.00 257 ALA A CA 19
ATOM 27085 C C . ALA A 1 64 ? 31.914 26.276 23.133 1.00 0.00 257 ALA A C 19
ATOM 27086 O O . ALA A 1 64 ? 33.027 26.389 22.614 1.00 0.00 257 ALA A O 19
ATOM 27093 N N . ILE A 1 65 ? 31.710 25.540 24.236 1.00 0.00 258 ILE A N 19
ATOM 27094 C CA . ILE A 1 65 ? 32.743 24.718 24.889 1.00 0.00 258 ILE A CA 19
ATOM 27095 C C . ILE A 1 65 ? 33.231 23.616 23.938 1.00 0.00 258 ILE A C 19
ATOM 27096 O O . ILE A 1 65 ? 34.425 23.514 23.659 1.00 0.00 258 ILE A O 19
ATOM 27112 N N . LYS A 1 66 ? 32.304 22.809 23.403 1.00 0.00 259 LYS A N 19
ATOM 27113 C CA . LYS A 1 66 ? 32.611 21.663 22.528 1.00 0.00 259 LYS A CA 19
ATOM 27114 C C . LYS A 1 66 ? 33.285 22.090 21.215 1.00 0.00 259 LYS A C 19
ATOM 27115 O O . LYS A 1 66 ? 34.195 21.413 20.739 1.00 0.00 259 LYS A O 19
ATOM 27134 N N . SER A 1 67 ? 32.897 23.238 20.665 1.00 0.00 260 SER A N 19
ATOM 27135 C CA . SER A 1 67 ? 33.466 23.828 19.449 1.00 0.00 260 SER A CA 19
ATOM 27136 C C . SER A 1 67 ? 34.896 24.348 19.648 1.00 0.00 260 SER A C 19
ATOM 27137 O O . SER A 1 67 ? 35.718 24.236 18.738 1.00 0.00 260 SER A O 19
ATOM 27145 N N . ALA A 1 68 ? 35.233 24.869 20.836 1.00 0.00 261 ALA A N 19
ATOM 27146 C CA . ALA A 1 68 ? 36.604 25.250 21.202 1.00 0.00 261 ALA A CA 19
ATOM 27147 C C . ALA A 1 68 ? 37.439 24.104 21.816 1.00 0.00 261 ALA A C 19
ATOM 27148 O O . ALA A 1 68 ? 38.592 24.333 22.169 1.00 0.00 261 ALA A O 19
ATOM 27155 N N . ALA A 1 69 ? 36.902 22.888 21.968 1.00 0.00 262 ALA A N 19
ATOM 27156 C CA . ALA A 1 69 ? 37.488 21.840 22.814 1.00 0.00 262 ALA A CA 19
ATOM 27157 C C . ALA A 1 69 ? 38.969 21.509 22.530 1.00 0.00 262 ALA A C 19
ATOM 27158 O O . ALA A 1 69 ? 39.727 21.281 23.473 1.00 0.00 262 ALA A O 19
ATOM 27165 N N . HIS A 1 70 ? 39.429 21.550 21.272 1.00 0.00 263 HIS A N 19
ATOM 27166 C CA . HIS A 1 70 ? 40.834 21.280 20.932 1.00 0.00 263 HIS A CA 19
ATOM 27167 C C . HIS A 1 70 ? 41.807 22.285 21.583 1.00 0.00 263 HIS A C 19
ATOM 27168 O O . HIS A 1 70 ? 42.927 21.922 21.951 1.00 0.00 263 HIS A O 19
ATOM 27182 N N . LEU A 1 71 ? 41.354 23.526 21.784 1.00 0.00 264 LEU A N 19
ATOM 27183 C CA . LEU A 1 71 ? 42.100 24.656 22.350 1.00 0.00 264 LEU A CA 19
ATOM 27184 C C . LEU A 1 71 ? 42.252 24.598 23.885 1.00 0.00 264 LEU A C 19
ATOM 27185 O O . LEU A 1 71 ? 43.013 25.386 24.449 1.00 0.00 264 LEU A O 19
ATOM 27201 N N . PHE A 1 72 ? 41.544 23.684 24.561 1.00 0.00 265 PHE A N 19
ATOM 27202 C CA . PHE A 1 72 ? 41.635 23.463 26.007 1.00 0.00 265 PHE A CA 19
ATOM 27203 C C . PHE A 1 72 ? 42.878 22.714 26.538 1.00 0.00 265 PHE A C 19
ATOM 27204 O O . PHE A 1 72 ? 43.213 21.661 25.978 1.00 0.00 265 PHE A O 19
ATOM 27221 N N . PRO A 1 73 ? 43.538 23.185 27.620 1.00 0.00 266 PRO A N 19
ATOM 27222 C CA . PRO A 1 73 ? 44.704 22.523 28.211 1.00 0.00 266 PRO A CA 19
ATOM 27223 C C . PRO A 1 73 ? 44.344 21.321 29.107 1.00 0.00 266 PRO A C 19
ATOM 27224 O O . PRO A 1 73 ? 43.467 21.410 29.970 1.00 0.00 266 PRO A O 19
ATOM 27235 N N . LYS A 1 74 ? 45.084 20.213 28.957 1.00 0.00 267 LYS A N 19
ATOM 27236 C CA . LYS A 1 74 ? 45.015 18.999 29.789 1.00 0.00 267 LYS A CA 19
ATOM 27237 C C . LYS A 1 74 ? 45.183 19.318 31.291 1.00 0.00 267 LYS A C 19
ATOM 27238 O O . LYS A 1 74 ? 46.068 20.106 31.624 1.00 0.00 267 LYS A O 19
ATOM 27257 N N . PRO A 1 75 ? 44.370 18.735 32.192 1.00 0.00 268 PRO A N 19
ATOM 27258 C CA . PRO A 1 75 ? 44.472 18.901 33.648 1.00 0.00 268 PRO A CA 19
ATOM 27259 C C . PRO A 1 75 ? 45.550 17.983 34.258 1.00 0.00 268 PRO A C 19
ATOM 27260 O O . PRO A 1 75 ? 46.205 17.213 33.547 1.00 0.00 268 PRO A O 19
ATOM 27271 N N . GLU A 1 76 ? 45.728 18.014 35.584 1.00 0.00 269 GLU A N 19
ATOM 27272 C CA . GLU A 1 76 ? 46.548 17.010 36.289 1.00 0.00 269 GLU A CA 19
ATOM 27273 C C . GLU A 1 76 ? 45.881 15.626 36.304 1.00 0.00 269 GLU A C 19
ATOM 27274 O O . GLU A 1 76 ? 46.475 14.631 35.886 1.00 0.00 269 GLU A O 19
ATOM 27286 N N . GLU A 1 77 ? 44.628 15.576 36.754 1.00 0.00 270 GLU A N 19
ATOM 27287 C CA . GLU A 1 77 ? 43.782 14.384 36.867 1.00 0.00 270 GLU A CA 19
ATOM 27288 C C . GLU A 1 77 ? 42.325 14.763 36.570 1.00 0.00 270 GLU A C 19
ATOM 27289 O O . GLU A 1 77 ? 41.892 15.880 36.863 1.00 0.00 270 GLU A O 19
ATOM 27301 N N . THR A 1 78 ? 41.547 13.846 36.002 1.00 0.00 271 THR A N 19
ATOM 27302 C CA . THR A 1 78 ? 40.135 14.046 35.697 1.00 0.00 271 THR A CA 19
ATOM 27303 C C . THR A 1 78 ? 39.213 14.206 36.916 1.00 0.00 271 THR A C 19
ATOM 27304 O O . THR A 1 78 ? 39.096 13.299 37.747 1.00 0.00 271 THR A O 19
ATOM 27315 N N . VAL A 1 79 ? 38.574 15.376 37.016 1.00 0.00 272 VAL A N 19
ATOM 27316 C CA . VAL A 1 79 ? 37.799 15.886 38.173 1.00 0.00 272 VAL A CA 19
ATOM 27317 C C . VAL A 1 79 ? 36.450 16.462 37.687 1.00 0.00 272 VAL A C 19
ATOM 27318 O O . VAL A 1 79 ? 36.080 16.263 36.526 1.00 0.00 272 VAL A O 19
ATOM 27331 N N . HIS A 1 80 ? 35.683 17.146 38.543 1.00 0.00 273 HIS A N 19
ATOM 27332 C CA . HIS A 1 80 ? 34.466 17.884 38.161 1.00 0.00 273 HIS A CA 19
ATOM 27333 C C . HIS A 1 80 ? 34.706 19.400 38.044 1.00 0.00 273 HIS A C 19
ATOM 27334 O O . HIS A 1 80 ? 35.507 19.959 38.797 1.00 0.00 273 HIS A O 19
ATOM 27348 N N . LEU A 1 81 ? 33.981 20.071 37.139 1.00 0.00 274 LEU A N 19
ATOM 27349 C CA . LEU A 1 81 ? 33.939 21.536 36.993 1.00 0.00 274 LEU A CA 19
ATOM 27350 C C . LEU A 1 81 ? 32.513 22.036 36.686 1.00 0.00 274 LEU A C 19
ATOM 27351 O O . LEU A 1 81 ? 31.696 21.309 36.108 1.00 0.00 274 LEU A O 19
ATOM 27367 N N . LYS A 1 82 ? 32.225 23.286 37.072 1.00 0.00 275 LYS A N 19
ATOM 27368 C CA . LYS A 1 82 ? 30.989 24.050 36.815 1.00 0.00 275 LYS A CA 19
ATOM 27369 C C . LYS A 1 82 ? 31.344 25.462 36.317 1.00 0.00 275 LYS A C 19
ATOM 27370 O O . LYS A 1 82 ? 31.600 26.352 37.129 1.00 0.00 275 LYS A O 19
ATOM 27389 N N . ILE A 1 83 ? 31.416 25.675 34.999 1.00 0.00 276 ILE A N 19
ATOM 27390 C CA . ILE A 1 83 ? 31.908 26.939 34.408 1.00 0.00 276 ILE A CA 19
ATOM 27391 C C . ILE A 1 83 ? 30.752 27.870 33.972 1.00 0.00 276 ILE A C 19
ATOM 27392 O O . ILE A 1 83 ? 29.820 27.403 33.316 1.00 0.00 276 ILE A O 19
ATOM 27408 N N . PRO A 1 84 ? 30.780 29.181 34.289 1.00 0.00 277 PRO A N 19
ATOM 27409 C CA . PRO A 1 84 ? 29.807 30.155 33.790 1.00 0.00 277 PRO A CA 19
ATOM 27410 C C . PRO A 1 84 ? 30.214 30.803 32.449 1.00 0.00 277 PRO A C 19
ATOM 27411 O O . PRO A 1 84 ? 31.365 31.204 32.243 1.00 0.00 277 PRO A O 19
ATOM 27422 N N . ILE A 1 85 ? 29.226 30.955 31.564 1.00 0.00 278 ILE A N 19
ATOM 27423 C CA . ILE A 1 85 ? 29.251 31.698 30.293 1.00 0.00 278 ILE A CA 19
ATOM 27424 C C . ILE A 1 85 ? 28.371 32.956 30.422 1.00 0.00 278 ILE A C 19
ATOM 27425 O O . ILE A 1 85 ? 27.340 32.924 31.092 1.00 0.00 278 ILE A O 19
ATOM 27441 N N . ALA A 1 86 ? 28.746 34.057 29.765 1.00 0.00 279 ALA A N 19
ATOM 27442 C CA . ALA A 1 86 ? 28.060 35.353 29.837 1.00 0.00 279 ALA A CA 19
ATOM 27443 C C . ALA A 1 86 ? 28.013 36.050 28.466 1.00 0.00 279 ALA A C 19
ATOM 27444 O O . ALA A 1 86 ? 29.049 36.220 27.810 1.00 0.00 279 ALA A O 19
ATOM 27451 N N . TYR A 1 87 ? 26.816 36.446 28.021 1.00 0.00 280 TYR A N 19
ATOM 27452 C CA . TYR A 1 87 ? 26.587 37.002 26.683 1.00 0.00 280 TYR A CA 19
ATOM 27453 C C . TYR A 1 87 ? 26.952 38.470 26.438 1.00 0.00 280 TYR A C 19
ATOM 27454 O O . TYR A 1 87 ? 26.534 39.359 27.188 1.00 0.00 280 TYR A O 19
ATOM 27472 N N . SER A 1 88 ? 27.705 38.734 25.369 1.00 0.00 281 SER A N 19
ATOM 27473 C CA . SER A 1 88 ? 28.218 40.062 25.010 1.00 0.00 281 SER A CA 19
ATOM 27474 C C . SER A 1 88 ? 28.446 40.202 23.506 1.00 0.00 281 SER A C 19
ATOM 27475 O O . SER A 1 88 ? 28.934 39.266 22.864 1.00 0.00 281 SER A O 19
ATOM 27483 N N . LEU A 1 89 ? 28.130 41.377 22.955 1.00 0.00 282 LEU A N 19
ATOM 27484 C CA . LEU A 1 89 ? 28.272 41.690 21.528 1.00 0.00 282 LEU A CA 19
ATOM 27485 C C . LEU A 1 89 ? 29.743 41.826 21.090 1.00 0.00 282 LEU A C 19
ATOM 27486 O O . LEU A 1 89 ? 30.068 41.510 19.942 1.00 0.00 282 LEU A O 19
ATOM 27502 N N . LYS A 1 90 ? 30.632 42.276 21.989 1.00 0.00 283 LYS A N 19
ATOM 27503 C CA . LYS A 1 90 ? 32.077 42.445 21.748 1.00 0.00 283 LYS A CA 19
ATOM 27504 C C . LYS A 1 90 ? 32.744 41.094 21.460 1.00 0.00 283 LYS A C 19
ATOM 27505 O O . LYS A 1 90 ? 32.511 40.114 22.171 1.00 0.00 283 LYS A O 19
ATOM 27524 N N . GLU A 1 91 ? 33.579 41.022 20.428 1.00 0.00 284 GLU A N 19
ATOM 27525 C CA . GLU A 1 91 ? 34.196 39.771 19.956 1.00 0.00 284 GLU A CA 19
ATOM 27526 C C . GLU A 1 91 ? 35.628 39.994 19.452 1.00 0.00 284 GLU A C 19
ATOM 27527 O O . GLU A 1 91 ? 36.002 41.107 19.072 1.00 0.00 284 GLU A O 19
ATOM 27539 N N . ASP A 1 92 ? 36.447 38.941 19.450 1.00 0.00 285 ASP A N 19
ATOM 27540 C CA . ASP A 1 92 ? 37.805 38.927 18.885 1.00 0.00 285 ASP A CA 19
ATOM 27541 C C . ASP A 1 92 ? 37.892 38.515 17.412 1.00 0.00 285 ASP A C 19
ATOM 27542 O O . ASP A 1 92 ? 37.524 37.366 17.070 1.00 0.00 285 ASP A O 19
ATOM 27551 N N . SER A 1 1 ? 44.466 23.275 35.219 1.00 0.00 194 SER A N 20
ATOM 27552 C CA . SER A 1 1 ? 44.898 24.495 35.920 1.00 0.00 194 SER A CA 20
ATOM 27553 C C . SER A 1 1 ? 44.036 25.701 35.553 1.00 0.00 194 SER A C 20
ATOM 27554 O O . SER A 1 1 ? 43.477 25.771 34.458 1.00 0.00 194 SER A O 20
ATOM 27564 N N . ASN A 1 2 ? 43.971 26.705 36.435 1.00 0.00 195 ASN A N 20
ATOM 27565 C CA . ASN A 1 2 ? 43.341 28.008 36.167 1.00 0.00 195 ASN A CA 20
ATOM 27566 C C . ASN A 1 2 ? 44.046 28.740 35.012 1.00 0.00 195 ASN A C 20
ATOM 27567 O O . ASN A 1 2 ? 43.417 29.496 34.269 1.00 0.00 195 ASN A O 20
ATOM 27578 N N . GLU A 1 3 ? 45.348 28.504 34.860 1.00 0.00 196 GLU A N 20
ATOM 27579 C CA . GLU A 1 3 ? 46.163 29.033 33.769 1.00 0.00 196 GLU A CA 20
ATOM 27580 C C . GLU A 1 3 ? 45.825 28.435 32.389 1.00 0.00 196 GLU A C 20
ATOM 27581 O O . GLU A 1 3 ? 46.135 29.050 31.367 1.00 0.00 196 GLU A O 20
ATOM 27593 N N . PHE A 1 4 ? 45.158 27.273 32.333 1.00 0.00 197 PHE A N 20
ATOM 27594 C CA . PHE A 1 4 ? 44.520 26.769 31.109 1.00 0.00 197 PHE A CA 20
ATOM 27595 C C . PHE A 1 4 ? 43.115 27.400 31.032 1.00 0.00 197 PHE A C 20
ATOM 27596 O O . PHE A 1 4 ? 42.704 27.834 29.955 1.00 0.00 197 PHE A O 20
ATOM 27613 N N . LEU A 1 5 ? 42.374 27.493 32.148 1.00 0.00 198 LEU A N 20
ATOM 27614 C CA . LEU A 1 5 ? 40.987 27.978 32.159 1.00 0.00 198 LEU A CA 20
ATOM 27615 C C . LEU A 1 5 ? 40.820 29.378 31.544 1.00 0.00 198 LEU A C 20
ATOM 27616 O O . LEU A 1 5 ? 39.918 29.592 30.737 1.00 0.00 198 LEU A O 20
ATOM 27632 N N . MET A 1 6 ? 41.721 30.319 31.840 1.00 0.00 199 MET A N 20
ATOM 27633 C CA . MET A 1 6 ? 41.682 31.657 31.226 1.00 0.00 199 MET A CA 20
ATOM 27634 C C . MET A 1 6 ? 41.814 31.610 29.686 1.00 0.00 199 MET A C 20
ATOM 27635 O O . MET A 1 6 ? 41.220 32.428 28.980 1.00 0.00 199 MET A O 20
ATOM 27649 N N . LYS A 1 7 ? 42.510 30.606 29.129 1.00 0.00 200 LYS A N 20
ATOM 27650 C CA . LYS A 1 7 ? 42.626 30.408 27.673 1.00 0.00 200 LYS A CA 20
ATOM 27651 C C . LYS A 1 7 ? 41.296 29.923 27.088 1.00 0.00 200 LYS A C 20
ATOM 27652 O O . LYS A 1 7 ? 40.823 30.515 26.119 1.00 0.00 200 LYS A O 20
ATOM 27671 N N . ILE A 1 8 ? 40.631 28.925 27.691 1.00 0.00 201 ILE A N 20
ATOM 27672 C CA . ILE A 1 8 ? 39.335 28.443 27.165 1.00 0.00 201 ILE A CA 20
ATOM 27673 C C . ILE A 1 8 ? 38.227 29.479 27.345 1.00 0.00 201 ILE A C 20
ATOM 27674 O O . ILE A 1 8 ? 37.469 29.704 26.408 1.00 0.00 201 ILE A O 20
ATOM 27690 N N . GLN A 1 9 ? 38.192 30.192 28.476 1.00 0.00 202 GLN A N 20
ATOM 27691 C CA . GLN A 1 9 ? 37.308 31.347 28.689 1.00 0.00 202 GLN A CA 20
ATOM 27692 C C . GLN A 1 9 ? 37.407 32.401 27.571 1.00 0.00 202 GLN A C 20
ATOM 27693 O O . GLN A 1 9 ? 36.402 33.012 27.198 1.00 0.00 202 GLN A O 20
ATOM 27707 N N . THR A 1 10 ? 38.607 32.565 27.008 1.00 0.00 203 THR A N 20
ATOM 27708 C CA . THR A 1 10 ? 38.863 33.299 25.754 1.00 0.00 203 THR A CA 20
ATOM 27709 C C . THR A 1 10 ? 38.331 32.630 24.484 1.00 0.00 203 THR A C 20
ATOM 27710 O O . THR A 1 10 ? 37.565 33.235 23.735 1.00 0.00 203 THR A O 20
ATOM 27721 N N . ALA A 1 11 ? 38.703 31.368 24.246 1.00 0.00 204 ALA A N 20
ATOM 27722 C CA . ALA A 1 11 ? 38.353 30.633 23.030 1.00 0.00 204 ALA A CA 20
ATOM 27723 C C . ALA A 1 11 ? 36.832 30.474 22.849 1.00 0.00 204 ALA A C 20
ATOM 27724 O O . ALA A 1 11 ? 36.319 30.696 21.755 1.00 0.00 204 ALA A O 20
ATOM 27731 N N . ILE A 1 12 ? 36.098 30.165 23.924 1.00 0.00 205 ILE A N 20
ATOM 27732 C CA . ILE A 1 12 ? 34.630 30.085 23.939 1.00 0.00 205 ILE A CA 20
ATOM 27733 C C . ILE A 1 12 ? 34.001 31.399 23.456 1.00 0.00 205 ILE A C 20
ATOM 27734 O O . ILE A 1 12 ? 33.201 31.391 22.521 1.00 0.00 205 ILE A O 20
ATOM 27750 N N . SER A 1 13 ? 34.412 32.531 24.039 1.00 0.00 206 SER A N 20
ATOM 27751 C CA . SER A 1 13 ? 33.946 33.867 23.644 1.00 0.00 206 SER A CA 20
ATOM 27752 C C . SER A 1 13 ? 34.273 34.177 22.177 1.00 0.00 206 SER A C 20
ATOM 27753 O O . SER A 1 13 ? 33.432 34.705 21.451 1.00 0.00 206 SER A O 20
ATOM 27761 N N . SER A 1 14 ? 35.454 33.773 21.698 1.00 0.00 207 SER A N 20
ATOM 27762 C CA . SER A 1 14 ? 35.871 33.982 20.306 1.00 0.00 207 SER A CA 20
ATOM 27763 C C . SER A 1 14 ? 35.165 33.054 19.296 1.00 0.00 207 SER A C 20
ATOM 27764 O O . SER A 1 14 ? 35.085 33.403 18.113 1.00 0.00 207 SER A O 20
ATOM 27772 N N . LYS A 1 15 ? 34.637 31.894 19.729 1.00 0.00 208 LYS A N 20
ATOM 27773 C CA . LYS A 1 15 ? 33.771 30.996 18.932 1.00 0.00 208 LYS A CA 20
ATOM 27774 C C . LYS A 1 15 ? 32.273 31.352 18.995 1.00 0.00 208 LYS A C 20
ATOM 27775 O O . LYS A 1 15 ? 31.526 30.920 18.110 1.00 0.00 208 LYS A O 20
ATOM 27794 N N . ASN A 1 16 ? 31.828 32.077 20.026 1.00 0.00 209 ASN A N 20
ATOM 27795 C CA . ASN A 1 16 ? 30.446 32.549 20.220 1.00 0.00 209 ASN A CA 20
ATOM 27796 C C . ASN A 1 16 ? 30.041 33.640 19.203 1.00 0.00 209 ASN A C 20
ATOM 27797 O O . ASN A 1 16 ? 30.852 34.505 18.866 1.00 0.00 209 ASN A O 20
ATOM 27808 N N . ARG A 1 17 ? 28.780 33.630 18.742 1.00 0.00 210 ARG A N 20
ATOM 27809 C CA . ARG A 1 17 ? 28.221 34.616 17.783 1.00 0.00 210 ARG A CA 20
ATOM 27810 C C . ARG A 1 17 ? 26.734 34.906 18.043 1.00 0.00 210 ARG A C 20
ATOM 27811 O O . ARG A 1 17 ? 25.968 33.982 18.311 1.00 0.00 210 ARG A O 20
ATOM 27832 N N . TYR A 1 18 ? 26.295 36.159 17.892 1.00 0.00 211 TYR A N 20
ATOM 27833 C CA . TYR A 1 18 ? 24.871 36.534 17.889 1.00 0.00 211 TYR A CA 20
ATOM 27834 C C . TYR A 1 18 ? 24.025 35.950 16.725 1.00 0.00 211 TYR A C 20
ATOM 27835 O O . TYR A 1 18 ? 24.303 36.303 15.574 1.00 0.00 211 TYR A O 20
ATOM 27853 N N . PRO A 1 19 ? 22.974 35.126 16.942 1.00 0.00 212 PRO A N 20
ATOM 27854 C CA . PRO A 1 19 ? 22.222 34.475 15.845 1.00 0.00 212 PRO A CA 20
ATOM 27855 C C . PRO A 1 19 ? 21.382 35.395 14.940 1.00 0.00 212 PRO A C 20
ATOM 27856 O O . PRO A 1 19 ? 20.911 34.955 13.888 1.00 0.00 212 PRO A O 20
ATOM 27867 N N . LYS A 1 20 ? 21.152 36.640 15.369 1.00 0.00 213 LYS A N 20
ATOM 27868 C CA . LYS A 1 20 ? 20.274 37.666 14.771 1.00 0.00 213 LYS A CA 20
ATOM 27869 C C . LYS A 1 20 ? 20.623 39.052 15.340 1.00 0.00 213 LYS A C 20
ATOM 27870 O O . LYS A 1 20 ? 21.495 39.142 16.204 1.00 0.00 213 LYS A O 20
ATOM 27889 N N . MET A 1 21 ? 19.922 40.107 14.910 1.00 0.00 214 MET A N 20
ATOM 27890 C CA . MET A 1 21 ? 20.089 41.534 15.282 1.00 0.00 214 MET A CA 20
ATOM 27891 C C . MET A 1 21 ? 19.855 41.898 16.776 1.00 0.00 214 MET A C 20
ATOM 27892 O O . MET A 1 21 ? 19.532 43.041 17.091 1.00 0.00 214 MET A O 20
ATOM 27906 N N . ALA A 1 22 ? 20.016 40.964 17.716 1.00 0.00 215 ALA A N 20
ATOM 27907 C CA . ALA A 1 22 ? 19.773 41.156 19.148 1.00 0.00 215 ALA A CA 20
ATOM 27908 C C . ALA A 1 22 ? 20.593 42.314 19.761 1.00 0.00 215 ALA A C 20
ATOM 27909 O O . ALA A 1 22 ? 20.015 43.200 20.390 1.00 0.00 215 ALA A O 20
ATOM 27916 N N . GLN A 1 23 ? 21.906 42.379 19.511 1.00 0.00 216 GLN A N 20
ATOM 27917 C CA . GLN A 1 23 ? 22.789 43.465 19.973 1.00 0.00 216 GLN A CA 20
ATOM 27918 C C . GLN A 1 23 ? 22.344 44.827 19.413 1.00 0.00 216 GLN A C 20
ATOM 27919 O O . GLN A 1 23 ? 22.385 45.851 20.095 1.00 0.00 216 GLN A O 20
ATOM 27933 N N . ILE A 1 24 ? 21.885 44.811 18.160 1.00 0.00 217 ILE A N 20
ATOM 27934 C CA . ILE A 1 24 ? 21.469 45.966 17.356 1.00 0.00 217 ILE A CA 20
ATOM 27935 C C . ILE A 1 24 ? 20.101 46.505 17.823 1.00 0.00 217 ILE A C 20
ATOM 27936 O O . ILE A 1 24 ? 19.855 47.715 17.799 1.00 0.00 217 ILE A O 20
ATOM 27952 N N . ARG A 1 25 ? 19.225 45.616 18.313 1.00 0.00 218 ARG A N 20
ATOM 27953 C CA . ARG A 1 25 ? 17.970 45.928 19.021 1.00 0.00 218 ARG A CA 20
ATOM 27954 C C . ARG A 1 25 ? 18.208 46.396 20.469 1.00 0.00 218 ARG A C 20
ATOM 27955 O O . ARG A 1 25 ? 17.444 47.215 20.988 1.00 0.00 218 ARG A O 20
ATOM 27976 N N . GLY A 1 26 ? 19.287 45.911 21.091 1.00 0.00 219 GLY A N 20
ATOM 27977 C CA . GLY A 1 26 ? 19.758 46.270 22.436 1.00 0.00 219 GLY A CA 20
ATOM 27978 C C . GLY A 1 26 ? 19.631 45.164 23.496 1.00 0.00 219 GLY A C 20
ATOM 27979 O O . GLY A 1 26 ? 19.712 45.459 24.690 1.00 0.00 219 GLY A O 20
ATOM 27983 N N . ILE A 1 27 ? 19.415 43.912 23.082 1.00 0.00 220 ILE A N 20
ATOM 27984 C CA . ILE A 1 27 ? 19.327 42.721 23.940 1.00 0.00 220 ILE A CA 20
ATOM 27985 C C . ILE A 1 27 ? 20.728 42.251 24.369 1.00 0.00 220 ILE A C 20
ATOM 27986 O O . ILE A 1 27 ? 21.609 42.063 23.533 1.00 0.00 220 ILE A O 20
ATOM 28002 N N . GLU A 1 28 ? 20.903 41.981 25.664 1.00 0.00 221 GLU A N 20
ATOM 28003 C CA . GLU A 1 28 ? 22.073 41.291 26.229 1.00 0.00 221 GLU A CA 20
ATOM 28004 C C . GLU A 1 28 ? 21.680 40.374 27.401 1.00 0.00 221 GLU A C 20
ATOM 28005 O O . GLU A 1 28 ? 20.649 40.588 28.055 1.00 0.00 221 GLU A O 20
ATOM 28017 N N . GLY A 1 29 ? 22.515 39.372 27.692 1.00 0.00 222 GLY A N 20
ATOM 28018 C CA . GLY A 1 29 ? 22.348 38.487 28.846 1.00 0.00 222 GLY A CA 20
ATOM 28019 C C . GLY A 1 29 ? 23.532 37.554 29.116 1.00 0.00 222 GLY A C 20
ATOM 28020 O O . GLY A 1 29 ? 24.507 37.521 28.368 1.00 0.00 222 GLY A O 20
ATOM 28024 N N . GLU A 1 30 ? 23.433 36.778 30.191 1.00 0.00 223 GLU A N 20
ATOM 28025 C CA . GLU A 1 30 ? 24.427 35.806 30.655 1.00 0.00 223 GLU A CA 20
ATOM 28026 C C . GLU A 1 30 ? 23.775 34.424 30.816 1.00 0.00 223 GLU A C 20
ATOM 28027 O O . GLU A 1 30 ? 22.828 34.258 31.590 1.00 0.00 223 GLU A O 20
ATOM 28039 N N . VAL A 1 31 ? 24.288 33.436 30.083 1.00 0.00 224 VAL A N 20
ATOM 28040 C CA . VAL A 1 31 ? 23.773 32.063 30.006 1.00 0.00 224 VAL A CA 20
ATOM 28041 C C . VAL A 1 31 ? 24.570 31.090 30.872 1.00 0.00 224 VAL A C 20
ATOM 28042 O O . VAL A 1 31 ? 25.763 30.900 30.645 1.00 0.00 224 VAL A O 20
ATOM 28055 N N . LEU A 1 32 ? 23.923 30.454 31.850 1.00 0.00 225 LEU A N 20
ATOM 28056 C CA . LEU A 1 32 ? 24.522 29.444 32.725 1.00 0.00 225 LEU A CA 20
ATOM 28057 C C . LEU A 1 32 ? 24.286 28.040 32.150 1.00 0.00 225 LEU A C 20
ATOM 28058 O O . LEU A 1 32 ? 23.134 27.632 31.996 1.00 0.00 225 LEU A O 20
ATOM 28074 N N . VAL A 1 33 ? 25.350 27.287 31.858 1.00 0.00 226 VAL A N 20
ATOM 28075 C CA . VAL A 1 33 ? 25.279 25.932 31.276 1.00 0.00 226 VAL A CA 20
ATOM 28076 C C . VAL A 1 33 ? 26.071 24.871 32.054 1.00 0.00 226 VAL A C 20
ATOM 28077 O O . VAL A 1 33 ? 27.211 25.107 32.454 1.00 0.00 226 VAL A O 20
ATOM 28090 N N . SER A 1 34 ? 25.479 23.696 32.277 1.00 0.00 227 SER A N 20
ATOM 28091 C CA . SER A 1 34 ? 26.145 22.524 32.857 1.00 0.00 227 SER A CA 20
ATOM 28092 C C . SER A 1 34 ? 26.703 21.619 31.759 1.00 0.00 227 SER A C 20
ATOM 28093 O O . SER A 1 34 ? 26.026 21.378 30.753 1.00 0.00 227 SER A O 20
ATOM 28101 N N . PHE A 1 35 ? 27.917 21.085 31.938 1.00 0.00 228 PHE A N 20
ATOM 28102 C CA . PHE A 1 35 ? 28.524 20.166 30.963 1.00 0.00 228 PHE A CA 20
ATOM 28103 C C . PHE A 1 35 ? 29.591 19.252 31.589 1.00 0.00 228 PHE A C 20
ATOM 28104 O O . PHE A 1 35 ? 30.064 19.503 32.699 1.00 0.00 228 PHE A O 20
ATOM 28121 N N . THR A 1 36 ? 30.003 18.218 30.848 1.00 0.00 229 THR A N 20
ATOM 28122 C CA . THR A 1 36 ? 31.139 17.331 31.162 1.00 0.00 229 THR A CA 20
ATOM 28123 C C . THR A 1 36 ? 32.380 17.515 30.301 1.00 0.00 229 THR A C 20
ATOM 28124 O O . THR A 1 36 ? 32.274 17.887 29.133 1.00 0.00 229 THR A O 20
ATOM 28135 N N . ILE A 1 37 ? 33.547 17.139 30.820 1.00 0.00 230 ILE A N 20
ATOM 28136 C CA . ILE A 1 37 ? 34.751 16.895 30.017 1.00 0.00 230 ILE A CA 20
ATOM 28137 C C . ILE A 1 37 ? 35.158 15.416 30.143 1.00 0.00 230 ILE A C 20
ATOM 28138 O O . ILE A 1 37 ? 35.233 14.881 31.249 1.00 0.00 230 ILE A O 20
ATOM 28154 N N . ASN A 1 38 ? 35.437 14.753 29.021 1.00 0.00 231 ASN A N 20
ATOM 28155 C CA . ASN A 1 38 ? 36.021 13.411 28.967 1.00 0.00 231 ASN A CA 20
ATOM 28156 C C . ASN A 1 38 ? 37.550 13.473 29.115 1.00 0.00 231 ASN A C 20
ATOM 28157 O O . ASN A 1 38 ? 38.201 14.371 28.578 1.00 0.00 231 ASN A O 20
ATOM 28168 N N . ALA A 1 39 ? 38.146 12.481 29.774 1.00 0.00 232 ALA A N 20
ATOM 28169 C CA . ALA A 1 39 ? 39.581 12.451 30.086 1.00 0.00 232 ALA A CA 20
ATOM 28170 C C . ALA A 1 39 ? 40.509 12.272 28.859 1.00 0.00 232 ALA A C 20
ATOM 28171 O O . ALA A 1 39 ? 41.694 12.594 28.937 1.00 0.00 232 ALA A O 20
ATOM 28178 N N . ASP A 1 40 ? 39.966 11.861 27.707 1.00 0.00 233 ASP A N 20
ATOM 28179 C CA . ASP A 1 40 ? 40.559 12.001 26.365 1.00 0.00 233 ASP A CA 20
ATOM 28180 C C . ASP A 1 40 ? 40.502 13.393 25.689 1.00 0.00 233 ASP A C 20
ATOM 28181 O O . ASP A 1 40 ? 40.865 13.545 24.517 1.00 0.00 233 ASP A O 20
ATOM 28190 N N . GLY A 1 41 ? 40.095 14.429 26.427 1.00 0.00 234 GLY A N 20
ATOM 28191 C CA . GLY A 1 41 ? 40.257 15.842 26.056 1.00 0.00 234 GLY A CA 20
ATOM 28192 C C . GLY A 1 41 ? 39.103 16.458 25.261 1.00 0.00 234 GLY A C 20
ATOM 28193 O O . GLY A 1 41 ? 39.337 17.389 24.489 1.00 0.00 234 GLY A O 20
ATOM 28197 N N . SER A 1 42 ? 37.887 15.925 25.400 1.00 0.00 235 SER A N 20
ATOM 28198 C CA . SER A 1 42 ? 36.689 16.396 24.684 1.00 0.00 235 SER A CA 20
ATOM 28199 C C . SER A 1 42 ? 35.535 16.808 25.610 1.00 0.00 235 SER A C 20
ATOM 28200 O O . SER A 1 42 ? 35.247 16.128 26.593 1.00 0.00 235 SER A O 20
ATOM 28208 N N . VAL A 1 43 ? 34.844 17.908 25.297 1.00 0.00 236 VAL A N 20
ATOM 28209 C CA . VAL A 1 43 ? 33.614 18.349 25.991 1.00 0.00 236 VAL A CA 20
ATOM 28210 C C . VAL A 1 43 ? 32.355 17.625 25.499 1.00 0.00 236 VAL A C 20
ATOM 28211 O O . VAL A 1 43 ? 32.199 17.372 24.301 1.00 0.00 236 VAL A O 20
ATOM 28224 N N . THR A 1 44 ? 31.434 17.300 26.410 1.00 0.00 237 THR A N 20
ATOM 28225 C CA . THR A 1 44 ? 30.137 16.679 26.103 1.00 0.00 237 THR A CA 20
ATOM 28226 C C . THR A 1 44 ? 28.988 17.022 27.050 1.00 0.00 237 THR A C 20
ATOM 28227 O O . THR A 1 44 ? 29.203 17.516 28.154 1.00 0.00 237 THR A O 20
ATOM 28238 N N . ASP A 1 45 ? 27.766 16.728 26.613 1.00 0.00 238 ASP A N 20
ATOM 28239 C CA . ASP A 1 45 ? 26.531 16.834 27.397 1.00 0.00 238 ASP A CA 20
ATOM 28240 C C . ASP A 1 45 ? 26.236 18.245 27.913 1.00 0.00 238 ASP A C 20
ATOM 28241 O O . ASP A 1 45 ? 26.006 18.498 29.097 1.00 0.00 238 ASP A O 20
ATOM 28250 N N . ILE A 1 46 ? 26.269 19.182 26.967 1.00 0.00 239 ILE A N 20
ATOM 28251 C CA . ILE A 1 46 ? 25.951 20.589 27.181 1.00 0.00 239 ILE A CA 20
ATOM 28252 C C . ILE A 1 46 ? 24.435 20.740 27.405 1.00 0.00 239 ILE A C 20
ATOM 28253 O O . ILE A 1 46 ? 23.632 20.238 26.612 1.00 0.00 239 ILE A O 20
ATOM 28269 N N . LYS A 1 47 ? 24.026 21.439 28.465 1.00 0.00 240 LYS A N 20
ATOM 28270 C CA . LYS A 1 47 ? 22.629 21.875 28.708 1.00 0.00 240 LYS A CA 20
ATOM 28271 C C . LYS A 1 47 ? 22.535 23.164 29.537 1.00 0.00 240 LYS A C 20
ATOM 28272 O O . LYS A 1 47 ? 23.378 23.422 30.392 1.00 0.00 240 LYS A O 20
ATOM 28291 N N . VAL A 1 48 ? 21.514 23.986 29.289 1.00 0.00 241 VAL A N 20
ATOM 28292 C CA . VAL A 1 48 ? 21.269 25.248 30.021 1.00 0.00 241 VAL A CA 20
ATOM 28293 C C . VAL A 1 48 ? 20.612 25.025 31.384 1.00 0.00 241 VAL A C 20
ATOM 28294 O O . VAL A 1 48 ? 19.690 24.215 31.514 1.00 0.00 241 VAL A O 20
ATOM 28307 N N . VAL A 1 49 ? 21.089 25.762 32.389 1.00 0.00 242 VAL A N 20
ATOM 28308 C CA . VAL A 1 49 ? 20.591 25.798 33.774 1.00 0.00 242 VAL A CA 20
ATOM 28309 C C . VAL A 1 49 ? 19.778 27.047 34.112 1.00 0.00 242 VAL A C 20
ATOM 28310 O O . VAL A 1 49 ? 18.748 26.949 34.779 1.00 0.00 242 VAL A O 20
ATOM 28323 N N . LYS A 1 50 ? 20.227 28.226 33.658 1.00 0.00 243 LYS A N 20
ATOM 28324 C CA . LYS A 1 50 ? 19.545 29.511 33.900 1.00 0.00 243 LYS A CA 20
ATOM 28325 C C . LYS A 1 50 ? 19.964 30.563 32.868 1.00 0.00 243 LYS A C 20
ATOM 28326 O O . LYS A 1 50 ? 21.113 30.560 32.428 1.00 0.00 243 LYS A O 20
ATOM 28345 N N . SER A 1 51 ? 19.075 31.497 32.526 1.00 0.00 244 SER A N 20
ATOM 28346 C CA . SER A 1 51 ? 19.428 32.698 31.756 1.00 0.00 244 SER A CA 20
ATOM 28347 C C . SER A 1 51 ? 18.495 33.886 32.017 1.00 0.00 244 SER A C 20
ATOM 28348 O O . SER A 1 51 ? 17.280 33.717 32.162 1.00 0.00 244 SER A O 20
ATOM 28356 N N . ASN A 1 52 ? 19.041 35.104 32.007 1.00 0.00 245 ASN A N 20
ATOM 28357 C CA . ASN A 1 52 ? 18.286 36.366 31.990 1.00 0.00 245 ASN A CA 20
ATOM 28358 C C . ASN A 1 52 ? 17.872 36.813 30.561 1.00 0.00 245 ASN A C 20
ATOM 28359 O O . ASN A 1 52 ? 17.353 37.919 30.398 1.00 0.00 245 ASN A O 20
ATOM 28370 N N . THR A 1 53 ? 18.103 35.985 29.531 1.00 0.00 246 THR A N 20
ATOM 28371 C CA . THR A 1 53 ? 17.792 36.258 28.113 1.00 0.00 246 THR A CA 20
ATOM 28372 C C . THR A 1 53 ? 17.170 35.093 27.321 1.00 0.00 246 THR A C 20
ATOM 28373 O O . THR A 1 53 ? 16.916 34.023 27.885 1.00 0.00 246 THR A O 20
ATOM 28384 N N . THR A 1 54 ? 16.861 35.323 26.040 1.00 0.00 247 THR A N 20
ATOM 28385 C CA . THR A 1 54 ? 16.114 34.424 25.139 1.00 0.00 247 THR A CA 20
ATOM 28386 C C . THR A 1 54 ? 16.707 33.038 24.892 1.00 0.00 247 THR A C 20
ATOM 28387 O O . THR A 1 54 ? 17.923 32.879 24.767 1.00 0.00 247 THR A O 20
ATOM 28398 N N . ASP A 1 55 ? 15.853 32.022 24.727 1.00 0.00 248 ASP A N 20
ATOM 28399 C CA . ASP A 1 55 ? 16.317 30.670 24.394 1.00 0.00 248 ASP A CA 20
ATOM 28400 C C . ASP A 1 55 ? 17.046 30.492 23.052 1.00 0.00 248 ASP A C 20
ATOM 28401 O O . ASP A 1 55 ? 17.785 29.523 22.887 1.00 0.00 248 ASP A O 20
ATOM 28410 N N . ILE A 1 56 ? 16.907 31.446 22.123 1.00 0.00 249 ILE A N 20
ATOM 28411 C CA . ILE A 1 56 ? 17.646 31.483 20.851 1.00 0.00 249 ILE A CA 20
ATOM 28412 C C . ILE A 1 56 ? 19.124 31.826 21.103 1.00 0.00 249 ILE A C 20
ATOM 28413 O O . ILE A 1 56 ? 20.015 31.167 20.556 1.00 0.00 249 ILE A O 20
ATOM 28429 N N . LEU A 1 57 ? 19.388 32.816 21.968 1.00 0.00 250 LEU A N 20
ATOM 28430 C CA . LEU A 1 57 ? 20.727 33.143 22.469 1.00 0.00 250 LEU A CA 20
ATOM 28431 C C . LEU A 1 57 ? 21.257 32.022 23.377 1.00 0.00 250 LEU A C 20
ATOM 28432 O O . LEU A 1 57 ? 22.416 31.637 23.255 1.00 0.00 250 LEU A O 20
ATOM 28448 N N . ASN A 1 58 ? 20.425 31.434 24.239 1.00 0.00 251 ASN A N 20
ATOM 28449 C CA . ASN A 1 58 ? 20.851 30.354 25.140 1.00 0.00 251 ASN A CA 20
ATOM 28450 C C . ASN A 1 58 ? 21.310 29.101 24.359 1.00 0.00 251 ASN A C 20
ATOM 28451 O O . ASN A 1 58 ? 22.362 28.533 24.661 1.00 0.00 251 ASN A O 20
ATOM 28462 N N . HIS A 1 59 ? 20.601 28.736 23.282 1.00 0.00 252 HIS A N 20
ATOM 28463 C CA . HIS A 1 59 ? 21.026 27.691 22.337 1.00 0.00 252 HIS A CA 20
ATOM 28464 C C . HIS A 1 59 ? 22.275 28.039 21.503 1.00 0.00 252 HIS A C 20
ATOM 28465 O O . HIS A 1 59 ? 22.911 27.133 20.961 1.00 0.00 252 HIS A O 20
ATOM 28479 N N . ALA A 1 60 ? 22.644 29.317 21.390 1.00 0.00 253 ALA A N 20
ATOM 28480 C CA . ALA A 1 60 ? 23.854 29.776 20.699 1.00 0.00 253 ALA A CA 20
ATOM 28481 C C . ALA A 1 60 ? 25.076 29.856 21.634 1.00 0.00 253 ALA A C 20
ATOM 28482 O O . ALA A 1 60 ? 26.198 29.538 21.232 1.00 0.00 253 ALA A O 20
ATOM 28489 N N . ALA A 1 61 ? 24.850 30.207 22.902 1.00 0.00 254 ALA A N 20
ATOM 28490 C CA . ALA A 1 61 ? 25.841 30.199 23.972 1.00 0.00 254 ALA A CA 20
ATOM 28491 C C . ALA A 1 61 ? 26.304 28.773 24.318 1.00 0.00 254 ALA A C 20
ATOM 28492 O O . ALA A 1 61 ? 27.503 28.512 24.411 1.00 0.00 254 ALA A O 20
ATOM 28499 N N . LEU A 1 62 ? 25.372 27.819 24.432 1.00 0.00 255 LEU A N 20
ATOM 28500 C CA . LEU A 1 62 ? 25.714 26.403 24.614 1.00 0.00 255 LEU A CA 20
ATOM 28501 C C . LEU A 1 62 ? 26.443 25.842 23.373 1.00 0.00 255 LEU A C 20
ATOM 28502 O O . LEU A 1 62 ? 27.409 25.086 23.489 1.00 0.00 255 LEU A O 20
ATOM 28518 N N . GLU A 1 63 ? 26.048 26.275 22.172 1.00 0.00 256 GLU A N 20
ATOM 28519 C CA . GLU A 1 63 ? 26.732 25.937 20.921 1.00 0.00 256 GLU A CA 20
ATOM 28520 C C . GLU A 1 63 ? 28.149 26.528 20.839 1.00 0.00 256 GLU A C 20
ATOM 28521 O O . GLU A 1 63 ? 29.018 25.958 20.175 1.00 0.00 256 GLU A O 20
ATOM 28533 N N . ALA A 1 64 ? 28.428 27.624 21.549 1.00 0.00 257 ALA A N 20
ATOM 28534 C CA . ALA A 1 64 ? 29.776 28.191 21.628 1.00 0.00 257 ALA A CA 20
ATOM 28535 C C . ALA A 1 64 ? 30.735 27.282 22.422 1.00 0.00 257 ALA A C 20
ATOM 28536 O O . ALA A 1 64 ? 31.888 27.117 22.020 1.00 0.00 257 ALA A O 20
ATOM 28543 N N . ILE A 1 65 ? 30.247 26.599 23.469 1.00 0.00 258 ILE A N 20
ATOM 28544 C CA . ILE A 1 65 ? 31.000 25.530 24.152 1.00 0.00 258 ILE A CA 20
ATOM 28545 C C . ILE A 1 65 ? 31.246 24.361 23.190 1.00 0.00 258 ILE A C 20
ATOM 28546 O O . ILE A 1 65 ? 32.387 23.934 23.019 1.00 0.00 258 ILE A O 20
ATOM 28562 N N . LYS A 1 66 ? 30.200 23.889 22.494 1.00 0.00 259 LYS A N 20
ATOM 28563 C CA . LYS A 1 66 ? 30.298 22.797 21.505 1.00 0.00 259 LYS A CA 20
ATOM 28564 C C . LYS A 1 66 ? 31.264 23.122 20.349 1.00 0.00 259 LYS A C 20
ATOM 28565 O O . LYS A 1 66 ? 31.960 22.248 19.835 1.00 0.00 259 LYS A O 20
ATOM 28584 N N . SER A 1 67 ? 31.351 24.398 19.977 1.00 0.00 260 SER A N 20
ATOM 28585 C CA . SER A 1 67 ? 32.290 24.940 18.979 1.00 0.00 260 SER A CA 20
ATOM 28586 C C . SER A 1 67 ? 33.759 24.929 19.432 1.00 0.00 260 SER A C 20
ATOM 28587 O O . SER A 1 67 ? 34.646 24.863 18.583 1.00 0.00 260 SER A O 20
ATOM 28595 N N . ALA A 1 68 ? 34.027 24.991 20.739 1.00 0.00 261 ALA A N 20
ATOM 28596 C CA . ALA A 1 68 ? 35.366 24.943 21.340 1.00 0.00 261 ALA A CA 20
ATOM 28597 C C . ALA A 1 68 ? 35.716 23.572 21.979 1.00 0.00 261 ALA A C 20
ATOM 28598 O O . ALA A 1 68 ? 36.680 23.468 22.742 1.00 0.00 261 ALA A O 20
ATOM 28605 N N . ALA A 1 69 ? 34.935 22.518 21.706 1.00 0.00 262 ALA A N 20
ATOM 28606 C CA . ALA A 1 69 ? 34.883 21.289 22.508 1.00 0.00 262 ALA A CA 20
ATOM 28607 C C . ALA A 1 69 ? 36.141 20.396 22.492 1.00 0.00 262 ALA A C 20
ATOM 28608 O O . ALA A 1 69 ? 36.210 19.446 23.269 1.00 0.00 262 ALA A O 20
ATOM 28615 N N . HIS A 1 70 ? 37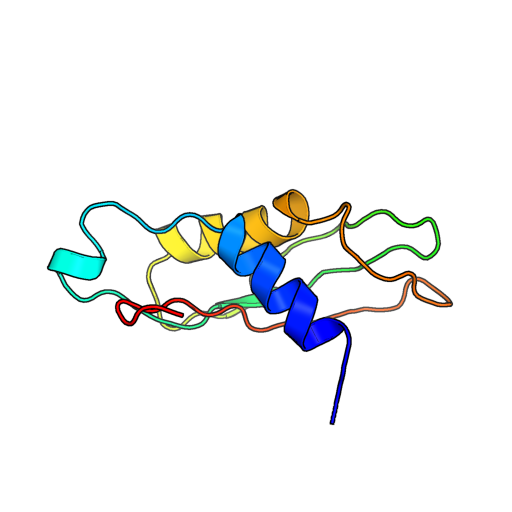.138 20.686 21.656 1.00 0.00 263 HIS A N 20
ATOM 28616 C CA . HIS A 1 70 ? 38.443 20.013 21.640 1.00 0.00 263 HIS A CA 20
ATOM 28617 C C . HIS A 1 70 ? 39.623 20.958 21.960 1.00 0.00 263 HIS A C 20
ATOM 28618 O O . HIS A 1 70 ? 40.748 20.489 22.153 1.00 0.00 263 HIS A O 20
ATOM 28632 N N . LEU A 1 71 ? 39.380 22.270 22.104 1.00 0.00 264 LEU A N 20
ATOM 28633 C CA . LEU A 1 71 ? 40.332 23.233 22.687 1.00 0.00 264 LEU A CA 20
ATOM 28634 C C . LEU A 1 71 ? 40.433 23.106 24.221 1.00 0.00 264 LEU A C 20
ATOM 28635 O O . LEU A 1 71 ? 41.347 23.666 24.825 1.00 0.00 264 LEU A O 20
ATOM 28651 N N . PHE A 1 72 ? 39.515 22.363 24.844 1.00 0.00 265 PHE A N 20
ATOM 28652 C CA . PHE A 1 72 ? 39.562 21.935 26.244 1.00 0.00 265 PHE A CA 20
ATOM 28653 C C . PHE A 1 72 ? 40.718 21.001 26.666 1.00 0.00 265 PHE A C 20
ATOM 28654 O O . PHE A 1 72 ? 41.245 20.278 25.815 1.00 0.00 265 PHE A O 20
ATOM 28671 N N . PRO A 1 73 ? 41.135 20.997 27.949 1.00 0.00 266 PRO A N 20
ATOM 28672 C CA . PRO A 1 73 ? 42.204 20.128 28.443 1.00 0.00 266 PRO A CA 20
ATOM 28673 C C . PRO A 1 73 ? 41.732 18.676 28.635 1.00 0.00 266 PRO A C 20
ATOM 28674 O O . PRO A 1 73 ? 40.534 18.392 28.650 1.00 0.00 266 PRO A O 20
ATOM 28685 N N . LYS A 1 74 ? 42.677 17.753 28.856 1.00 0.00 267 LYS A N 20
ATOM 28686 C CA . LYS A 1 74 ? 42.405 16.435 29.457 1.00 0.00 267 LYS A CA 20
ATOM 28687 C C . LYS A 1 74 ? 42.254 16.543 30.991 1.00 0.00 267 LYS A C 20
ATOM 28688 O O . LYS A 1 74 ? 43.271 16.770 31.656 1.00 0.00 267 LYS A O 20
ATOM 28707 N N . PRO A 1 75 ? 41.058 16.367 31.583 1.00 0.00 268 PRO A N 20
ATOM 28708 C CA . PRO A 1 75 ? 40.867 16.306 33.034 1.00 0.00 268 PRO A CA 20
ATOM 28709 C C . PRO A 1 75 ? 41.435 15.001 33.621 1.00 0.00 268 PRO A C 20
ATOM 28710 O O . PRO A 1 75 ? 41.718 14.040 32.896 1.00 0.00 268 PRO A O 20
ATOM 28721 N N . GLU A 1 76 ? 41.564 14.927 34.948 1.00 0.00 269 GLU A N 20
ATOM 28722 C CA . GLU A 1 76 ? 42.005 13.699 35.626 1.00 0.00 269 GLU A CA 20
ATOM 28723 C C . GLU A 1 76 ? 41.018 12.521 35.502 1.00 0.00 269 GLU A C 20
ATOM 28724 O O . GLU A 1 76 ? 41.442 11.365 35.539 1.00 0.00 269 GLU A O 20
ATOM 28736 N N . GLU A 1 77 ? 39.728 12.806 35.322 1.00 0.00 270 GLU A N 20
ATOM 28737 C CA . GLU A 1 77 ? 38.639 11.855 35.032 1.00 0.00 270 GLU A CA 20
ATOM 28738 C C . GLU A 1 77 ? 37.409 12.587 34.449 1.00 0.00 270 GLU A C 20
ATOM 28739 O O . GLU A 1 77 ? 37.435 13.806 34.284 1.00 0.00 270 GLU A O 20
ATOM 28751 N N . THR A 1 78 ? 36.323 11.865 34.148 1.00 0.00 271 THR A N 20
ATOM 28752 C CA . THR A 1 78 ? 35.038 12.393 33.654 1.00 0.00 271 THR A CA 20
ATOM 28753 C C . THR A 1 78 ? 34.216 13.331 34.565 1.00 0.00 271 THR A C 20
ATOM 28754 O O . THR A 1 78 ? 33.155 12.972 35.091 1.00 0.00 271 THR A O 20
ATOM 28765 N N . VAL A 1 79 ? 34.727 14.540 34.776 1.00 0.00 272 VAL A N 20
ATOM 28766 C CA . VAL A 1 79 ? 34.203 15.566 35.707 1.00 0.00 272 VAL A CA 20
ATOM 28767 C C . VAL A 1 79 ? 33.190 16.523 35.061 1.00 0.00 272 VAL A C 20
ATOM 28768 O O . VAL A 1 79 ? 33.320 16.914 33.899 1.00 0.00 272 VAL A O 20
ATOM 28781 N N . HIS A 1 80 ? 32.183 16.914 35.849 1.00 0.00 273 HIS A N 20
ATOM 28782 C CA . HIS A 1 80 ? 31.127 17.867 35.488 1.00 0.00 273 HIS A CA 20
ATOM 28783 C C . HIS A 1 80 ? 31.418 19.283 36.024 1.00 0.00 273 HIS A C 20
ATOM 28784 O O . HIS A 1 80 ? 32.040 19.444 37.079 1.00 0.00 273 HIS A O 20
ATOM 28798 N N . LEU A 1 81 ? 30.942 20.307 35.310 1.00 0.00 274 LEU A N 20
ATOM 28799 C CA . LEU A 1 81 ? 31.130 21.735 35.603 1.00 0.00 274 LEU A CA 20
ATOM 28800 C C . LEU A 1 81 ? 29.828 22.527 35.368 1.00 0.00 274 LEU A C 20
ATOM 28801 O O . LEU A 1 81 ? 28.890 22.019 34.744 1.00 0.00 274 LEU A O 20
ATOM 28817 N N . LYS A 1 82 ? 29.789 23.786 35.825 1.00 0.00 275 LYS A N 20
ATOM 28818 C CA . LYS A 1 82 ? 28.731 24.774 35.536 1.00 0.00 275 LYS A CA 20
ATOM 28819 C C . LYS A 1 82 ? 29.321 26.132 35.144 1.00 0.00 275 LYS A C 20
ATOM 28820 O O . LYS A 1 82 ? 29.803 26.883 35.998 1.00 0.00 275 LYS A O 20
ATOM 28839 N N . ILE A 1 83 ? 29.316 26.431 33.842 1.00 0.00 276 ILE A N 20
ATOM 28840 C CA . ILE A 1 83 ? 30.058 27.565 33.263 1.00 0.00 276 ILE A CA 20
ATOM 28841 C C . ILE A 1 83 ? 29.116 28.657 32.711 1.00 0.00 276 ILE A C 20
ATOM 28842 O O . ILE A 1 83 ? 28.166 28.329 31.996 1.00 0.00 276 ILE A O 20
ATOM 28858 N N . PRO A 1 84 ? 29.371 29.952 32.994 1.00 0.00 277 PRO A N 20
ATOM 28859 C CA . PRO A 1 84 ? 28.676 31.068 32.357 1.00 0.00 277 PRO A CA 20
ATOM 28860 C C . PRO A 1 84 ? 29.284 31.452 30.993 1.00 0.00 277 PRO A C 20
ATOM 28861 O O . PRO A 1 84 ? 30.508 31.543 30.835 1.00 0.00 277 PRO A O 20
ATOM 28872 N N . ILE A 1 85 ? 28.423 31.772 30.026 1.00 0.00 278 ILE A N 20
ATOM 28873 C CA . ILE A 1 85 ? 28.760 32.385 28.730 1.00 0.00 278 ILE A CA 20
ATOM 28874 C C . ILE A 1 85 ? 27.983 33.703 28.594 1.00 0.00 278 ILE A C 20
ATOM 28875 O O . ILE A 1 85 ? 26.768 33.729 28.784 1.00 0.00 278 ILE A O 20
ATOM 28891 N N . ALA A 1 86 ? 28.666 34.809 28.293 1.00 0.00 279 ALA A N 20
ATOM 28892 C CA . ALA A 1 86 ? 28.096 36.157 28.360 1.00 0.00 279 ALA A CA 20
ATOM 28893 C C . ALA A 1 86 ? 27.973 36.836 26.986 1.00 0.00 279 ALA A C 20
ATOM 28894 O O . ALA A 1 86 ? 28.953 36.943 26.243 1.00 0.00 279 ALA A O 20
ATOM 28901 N N . TYR A 1 87 ? 26.785 37.363 26.690 1.00 0.00 280 TYR A N 20
ATOM 28902 C CA . TYR A 1 87 ? 26.534 38.347 25.637 1.00 0.00 280 TYR A CA 20
ATOM 28903 C C . TYR A 1 87 ? 26.628 39.793 26.130 1.00 0.00 280 TYR A C 20
ATOM 28904 O O . TYR A 1 87 ? 26.228 40.093 27.259 1.00 0.00 280 TYR A O 20
ATOM 28922 N N . SER A 1 88 ? 27.142 40.694 25.296 1.00 0.00 281 SER A N 20
ATOM 28923 C CA . SER A 1 88 ? 27.401 42.091 25.666 1.00 0.00 281 SER A CA 20
ATOM 28924 C C . SER A 1 88 ? 27.192 43.057 24.499 1.00 0.00 281 SER A C 20
ATOM 28925 O O . SER A 1 88 ? 27.364 42.699 23.331 1.00 0.00 281 SER A O 20
ATOM 28933 N N . LEU A 1 89 ? 26.774 44.287 24.813 1.00 0.00 282 LEU A N 20
ATOM 28934 C CA . LEU A 1 89 ? 26.394 45.291 23.813 1.00 0.00 282 LEU A CA 20
ATOM 28935 C C . LEU A 1 89 ? 27.596 46.001 23.179 1.00 0.00 282 LEU A C 20
ATOM 28936 O O . LEU A 1 89 ? 27.482 46.472 22.046 1.00 0.00 282 LEU A O 20
ATOM 28952 N N . LYS A 1 90 ? 28.732 46.079 23.885 1.00 0.00 283 LYS A N 20
ATOM 28953 C CA . LYS A 1 90 ? 29.972 46.737 23.443 1.00 0.00 283 LYS A CA 20
ATOM 28954 C C . LYS A 1 90 ? 31.162 45.794 23.627 1.00 0.00 283 LYS A C 20
ATOM 28955 O O . LYS A 1 90 ? 31.430 45.324 24.738 1.00 0.00 283 LYS A O 20
ATOM 28974 N N . GLU A 1 91 ? 31.850 45.491 22.530 1.00 0.00 284 GLU A N 20
ATOM 28975 C CA . GLU A 1 91 ? 32.945 44.518 22.481 1.00 0.00 284 GLU A CA 20
ATOM 28976 C C . GLU A 1 91 ? 34.237 45.071 23.112 1.00 0.00 284 GLU A C 20
ATOM 28977 O O . GLU A 1 91 ? 34.813 46.045 22.611 1.00 0.00 284 GLU A O 20
ATOM 28989 N N . ASP A 1 92 ? 34.729 44.406 24.163 1.00 0.00 285 ASP A N 20
ATOM 28990 C CA . ASP A 1 92 ? 36.024 44.658 24.824 1.00 0.00 285 ASP A CA 20
ATOM 28991 C C . ASP A 1 92 ? 37.004 43.484 24.785 1.00 0.00 285 ASP A C 20
ATOM 28992 O O . ASP A 1 92 ? 36.780 42.499 25.522 1.00 0.00 285 ASP A O 20
#

InterPro domains:
  IPR003538 Gram-negative bacterial TonB protein [PR01374] (97-107)
  IPR003538 Gram-negative bacterial TonB protein [PR01374] (203-224)
  IPR003538 Gram-negative bacterial TonB protein [PR01374] (224-242)
  IPR003538 Gram-negative bacterial TonB protein [PR01374] (246-263)
  IPR006260 TonB/TolA, C-terminal [TIGR01352] (209-283)
  IPR037682 TonB, C-terminal [PF03544] (209-282)
  IPR037682 TonB, C-terminal [PS52015] (196-285)
  IPR051045 TonB-dependent transporter energy transducer [PTHR33446] (8-283)

Nearest PDB structures (foldseek):
  5lw8-assembly1_A  TM=9.310E-01  e=8.732E-15  Helicobacter pylori 26695
  6sly-assembly1_A  TM=8.704E-01  e=3.134E-13  Helicobacter pylori
  7zc8-assembly1_B  TM=7.413E-01  e=3.193E-04  Pectobacterium carotovorum
  8rd6-assembly1_A  TM=7.393E-01  e=2.770E-03  Salmonella enterica
  2gsk-assembly1_B  TM=7.151E-01  e=3.135E-03  Escherichia coli

Foldseek 3Di:
DVVLVVVVLVQLLVLFDDPDCCLVVPDWKKWKWKWKAALVQFTDDIDTDDMPDDPVSNVRSSVSCVSCGRSGHRDPHTDMDIDMDTDDNDDD

Organism: Helicobacter pylori (strain ATCC 700392 / 26695) (NCBI:txid85962)